Protein 4UPH (pdb70)

InterPro domains:
  IPR000917 Sulfatase, N-terminal [PF00884] (16-386)
  IPR017850 Alkaline-phosphatase-like, core domain superfamily [G3DSA:3.40.720.10] (15-518)
  IPR017850 Alkaline-phosphatase-like, core domain superfamily [SSF53649] (14-496)

Secondary structure (DSSP, 8-state):
--EEEEEEETT--TT--GGGT-SS---HHHHHHHHTSEEEEEEE-SS---HHHHHHHH---HHHH---STTPPPPTT---HHHHHHTTT---EEEE---B----TTS-TT-GGGG-S-BPPTT-EEEEE--TT-HHHHHHHHTTT-TT-SSGGGGSPTTPPTTS---SPPSS-GGGSHHHHHHHHHHHHHHT--S--EEEEEE-TTSSS----TTTTTSS-TT-S------SSHHHHHTT-HHHHHHHHH-BGGGTSTT--SBGGGS-HHHHHHHHHHHHHHHHHHHHHHHHHHHHHHHHT-TTTEEEEEE-SS---TTGGG--SS-SS-HHHHB--EEEE-TT-GGGTT-EEEEEEEGGGHHHHHHHHTT---SS--SS---HHHHTTS--TT--SSEEEEEE---TTT-HHHHHHT--GGGSEEEEEE-SSEEEEEESSS--EEEETTT-TT-----TT-GGGHHHHHHHHHHHHHHHHHTS--TTTTEEEETTEEEE---/--EEEEEEETT--TT--GGGT-SS---HHHHHHHHHSEEEEEEE-SS---HHHHHHHHT--HHHH---STTPPPPTT---HHHHHHHTT--EEEEE---B----TTS-TT-GGGG-S-BPPTTPEEEEE--TT-HHHHHHHHTTT-TT-SSGGGGSPTTPPTTS---SPPSS-GGGSHHHHHHHHHHHHHHT--S--EEEEEE-TTSSS----TTTTTSS-TT-S------SSHHHHHHT-HHHHHHHHH-BGGGTSTT--SBGGGS-HHHHHHHHHHHHHHHHHHHHHHHHHHHHHHHHT-TTTEEEEEE-SS---TTGGG--SS-SS-GGGTB--EEEE-TT-GGGTT-EEEEEEEGGGHHHHHHHHTT---SS--SS---HHHHTTS--TT--SSEEEEEE---TTT-HHHHHHT--GGGSEEEEEE-SSEEEEEESSS--EEEETTT-TT-----TT-GGGHHHHHHHHHHHHHHHHHTS--TTTTEEE-SSSEEE---/--EEEEEEETT--TT--GGGT-SS---HHHHHHHHSSEEESSEE-SS---HHHHHHHHT--HHHH---STTPPPPTT---HHHHHHHTT--EEEEE---B----TTS-TT-GGGG-S-BPPTT-EEEEE--TT-HHHHHHHHTTT-TT-SSGGGGSPTTPPTTS---SPPSS-GGGSHHHHHHHHHHHHHHT--S--EEEEEE-TTSSS----TTTTTSS-TT-SPPP---SSHHHHHHT-HHHHHHHHH-BGGGTSTT--SBGGGS-HHHHHHHHHHHHHHHHHHHHHHHHHHHHHHHHT-TTTEEEEEE-SS---TTGGG--SS-SS-GGGTB--EEEE-TT--TTTT-EE-S-EEGGGHHHHHHHHHT---SS--SS---HHHHTTS--TT--SSEEEEEE---TTT-HHHHHHT--GGGSEEEEEE-SSEEEEEESSS--EEEETTT-TT-----TT-GGGHHHHHHHHHHHHHHHHHTS--TTTTEEEETTEEEE---/--EEEEEEETT--TT--GGGT-SS---HHHHHHHHTSEEEEEEE-SS---HHHHHHHH---HHHH---STTPPPPTT---HHHHHHHTT--EEEEE---B----TTS-TT-GGGG-S-BPPTT-EEEEE--TT-HHHHHHHHTTT-TT-SSGGGGSPTTPPTTS---SPPSS-GGGSHHHHHHHHHHHHHHT--S--EEEEEE-TTSSS----TTTTTSS-TT-S------SSHHHHHTT-HHHHHHHHH-BGGGTSTT--SBGGGS-HHHHHHHHHHHHHHHHHHHHHHHHHHHHHHHHT-TTTEEEEEE-SS---TTGGG--SS-SS-HHHHB--EEEE-TT-GGGTT-EEEEEEEGGGHHHHHHHHTT---SS--SS---HHHHTTS--TT--SSEEEEEE---TTT-HHHHHHT--GGGSEEEEEE-SSEEEEEESSS--EEEETTT-TT-----TT-GGGHHHHHHHHHHHHHHHHHTS--TTTTEEEETTEEEE---

CATH classification: 3.40.720.10

Nearest PDB structures (foldseek):
  4uph-assembly2_D  TM=1.002E+00  e=0.000E+00  Rhizobium rhizogenes K84
  2vqr-assembly1_A  TM=9.646E-01  e=2.320E-53  Rhizobium johnstonii 3841
  2w8s-assembly1_C  TM=9.609E-01  e=2.156E-52  Trinickia caryophylli
  4upk-assembly1_A  TM=9.309E-01  e=5.561E-52  Ruegeria pomeroyi DSS-3
  7oz8-assembly1_AAA  TM=8.062E-01  e=1.527E-29  Bacteroides thetaiotaomicron VPI-5482

Structure (mmCIF, N/CA/C/O backbone):
data_4UPH
#
_entry.id   4UPH
#
_cell.length_a   232.690
_cell.length_b   232.690
_cell.length_c   112.050
_cell.angle_alpha   90.00
_cell.angle_beta   90.00
_cell.angle_gamma   90.00
#
_symmetry.space_group_name_H-M   'P 41 21 2'
#
loop_
_entity.id
_entity.type
_entity.pdbx_description
1 polymer 'SULFATASE (SULFURIC ESTER HYDROLASE) PROTEIN'
2 non-polymer 'MAGNESIUM ION'
3 non-polymer 'CHLORIDE ION'
4 water water
#
loop_
_atom_site.group_PDB
_atom_site.id
_atom_site.type_symbol
_atom_site.label_atom_id
_atom_site.label_alt_id
_atom_site.label_comp_id
_atom_site.label_asym_id
_atom_site.label_entity_id
_atom_site.label_seq_id
_atom_site.pdbx_PDB_ins_code
_atom_site.Cartn_x
_atom_site.Cartn_y
_atom_site.Cartn_z
_atom_site.occupancy
_atom_site.B_iso_or_equiv
_atom_site.auth_seq_id
_atom_site.auth_comp_id
_atom_site.auth_asym_id
_atom_site.auth_atom_id
_atom_site.pdbx_PDB_model_num
ATOM 1 N N . ARG A 1 44 ? 255.109 -50.769 36.006 1.00 61.10 15 ARG A N 1
ATOM 2 C CA . ARG A 1 44 ? 256.040 -50.327 37.046 1.00 61.09 15 ARG A CA 1
ATOM 3 C C . ARG A 1 44 ? 255.343 -49.586 38.201 1.00 60.78 15 ARG A C 1
ATOM 4 O O . ARG A 1 44 ? 255.352 -50.141 39.304 1.00 61.18 15 ARG A O 1
ATOM 12 N N . PRO A 1 45 ? 254.793 -48.344 38.041 1.00 52.12 16 PRO A N 1
ATOM 13 C CA . PRO A 1 45 ? 254.180 -47.682 39.210 1.00 49.90 16 PRO A CA 1
ATOM 14 C C . PRO A 1 45 ? 252.771 -48.158 39.527 1.00 52.29 16 PRO A C 1
ATOM 15 O O . PRO A 1 45 ? 252.125 -48.823 38.725 1.00 52.30 16 PRO A O 1
ATOM 19 N N . ASN A 1 46 ? 252.285 -47.804 40.695 1.00 47.93 17 ASN A N 1
ATOM 20 C CA . ASN A 1 46 ? 250.904 -48.065 41.034 1.00 47.52 17 ASN A CA 1
ATOM 21 C C . ASN A 1 46 ? 250.166 -46.843 40.576 1.00 50.21 17 ASN A C 1
ATOM 22 O O . ASN A 1 46 ? 250.732 -45.744 40.595 1.00 48.54 17 ASN A O 1
ATOM 27 N N . VAL A 1 47 ? 248.902 -47.012 40.170 1.00 45.89 18 VAL A N 1
ATOM 28 C CA . VAL A 1 47 ? 248.103 -45.855 39.761 1.00 43.10 18 VAL A CA 1
ATOM 29 C C . VAL A 1 47 ? 246.898 -45.761 40.667 1.00 45.33 18 VAL A C 1
ATOM 30 O O . VAL A 1 47 ? 246.196 -46.750 40.852 1.00 45.22 18 VAL A O 1
ATOM 34 N N . LEU A 1 48 ? 246.674 -44.587 41.251 1.00 42.79 19 LEU A N 1
ATOM 35 C CA . LEU A 1 48 ? 245.516 -44.344 42.106 1.00 43.03 19 LEU A CA 1
ATOM 36 C C . LEU A 1 48 ? 244.768 -43.122 41.627 1.00 46.45 19 LEU A C 1
ATOM 37 O O . LEU A 1 48 ? 245.201 -41.991 41.861 1.00 46.21 19 LEU A O 1
ATOM 42 N N . LEU A 1 49 ? 243.654 -43.357 40.918 1.00 42.07 20 LEU A N 1
ATOM 43 C CA . LEU A 1 49 ? 242.815 -42.274 40.429 1.00 41.29 20 LEU A CA 1
ATOM 44 C C . LEU A 1 49 ? 241.697 -42.097 41.428 1.00 46.61 20 LEU A C 1
ATOM 45 O O . LEU A 1 49 ? 240.886 -43.008 41.626 1.00 46.32 20 LEU A O 1
ATOM 50 N N . ILE A 1 50 ? 241.710 -40.959 42.116 1.00 42.63 21 ILE A N 1
ATOM 51 C CA . ILE A 1 50 ? 240.672 -40.631 43.078 1.00 42.87 21 ILE A CA 1
ATOM 52 C C . ILE A 1 50 ? 239.856 -39.485 42.549 1.00 47.04 21 ILE A C 1
ATOM 53 O O . ILE A 1 50 ? 240.396 -38.434 42.183 1.00 48.17 21 ILE A O 1
ATOM 58 N N . SER A 1 51 ? 238.542 -39.683 42.542 1.00 41.70 22 SER A N 1
ATOM 59 C CA . SER A 1 51 ? 237.581 -38.653 42.213 1.00 39.58 22 SER A CA 1
ATOM 60 C C . SER A 1 51 ? 236.613 -38.537 43.381 1.00 41.85 22 SER A C 1
ATOM 61 O O . SER A 1 51 ? 236.355 -39.530 44.092 1.00 38.06 22 SER A O 1
ATOM 64 N N . ALA A 1 52 ? 236.140 -37.304 43.611 1.00 41.06 23 ALA A N 1
ATOM 65 C CA . ALA A 1 52 ? 235.150 -36.946 44.635 1.00 41.78 23 ALA A CA 1
ATOM 66 C C . ALA A 1 52 ? 234.178 -36.052 43.900 1.00 47.19 23 ALA A C 1
ATOM 67 O O . ALA A 1 52 ? 234.574 -35.020 43.381 1.00 47.66 23 ALA A O 1
ATOM 69 N N . ASP A 1 53 ? 232.934 -36.506 43.748 1.00 44.76 24 ASP A N 1
ATOM 70 C CA . ASP A 1 53 ? 231.900 -35.838 42.966 1.00 43.95 24 ASP A CA 1
ATOM 71 C C . ASP A 1 53 ? 231.491 -34.437 43.436 1.00 47.88 24 ASP A C 1
ATOM 72 O O . ASP A 1 53 ? 231.337 -34.210 44.628 1.00 48.00 24 ASP A O 1
ATOM 77 N N . GLN A 1 54 ? 231.274 -33.511 42.483 1.00 42.93 25 GLN A N 1
ATOM 78 C CA . GLN A 1 54 ? 230.707 -32.179 42.730 1.00 42.00 25 GLN A CA 1
ATOM 79 C C . GLN A 1 54 ? 231.553 -31.241 43.632 1.00 45.61 25 GLN A C 1
ATOM 80 O O . GLN A 1 54 ? 230.989 -30.375 44.303 1.00 44.50 25 GLN A O 1
ATOM 86 N N . TRP A 1 55 ? 232.893 -31.349 43.558 1.00 42.87 26 TRP A N 1
ATOM 87 C CA . TRP A 1 55 ? 233.856 -30.557 44.317 1.00 43.45 26 TRP A CA 1
ATOM 88 C C . TRP A 1 55 ? 234.380 -29.343 43.486 1.00 44.02 26 TRP A C 1
ATOM 89 O O . TRP A 1 55 ? 234.930 -29.517 42.402 1.00 42.51 26 TRP A O 1
ATOM 100 N N . ARG A 1 56 ? 234.191 -28.129 44.014 1.00 39.43 27 ARG A N 1
ATOM 101 C CA . ARG A 1 56 ? 234.610 -26.853 43.416 1.00 39.56 27 ARG A CA 1
ATOM 102 C C . ARG A 1 56 ? 236.127 -26.694 43.414 1.00 44.95 27 ARG A C 1
ATOM 103 O O . ARG A 1 56 ? 236.786 -26.999 44.414 1.00 46.76 27 ARG A O 1
ATOM 111 N N . GLY A 1 57 ? 236.666 -26.203 42.304 1.00 39.52 28 GLY A N 1
ATOM 112 C CA . GLY A 1 57 ? 238.104 -26.029 42.164 1.00 40.15 28 GLY A CA 1
ATOM 113 C C . GLY A 1 57 ? 238.706 -24.962 43.055 1.00 47.07 28 GLY A C 1
ATOM 114 O O . GLY A 1 57 ? 239.892 -25.021 43.379 1.00 45.81 28 GLY A O 1
ATOM 115 N N . ASP A 1 58 ? 237.887 -23.958 43.433 1.00 46.72 29 ASP A N 1
ATOM 116 C CA . ASP A 1 58 ? 238.282 -22.863 44.315 1.00 46.90 29 ASP A CA 1
ATOM 117 C C . ASP A 1 58 ? 238.223 -23.271 45.806 1.00 52.76 29 ASP A C 1
ATOM 118 O O . ASP A 1 58 ? 238.772 -22.551 46.649 1.00 52.64 29 ASP A O 1
ATOM 123 N N . CYS A 1 59 ? 237.571 -24.431 46.119 1.00 48.31 30 CYS A N 1
ATOM 124 C CA . CYS A 1 59 ? 237.421 -24.914 47.483 1.00 47.71 30 CYS A CA 1
ATOM 125 C C . CYS A 1 59 ? 238.544 -25.858 47.925 1.00 52.46 30 CYS A C 1
ATOM 126 O O . CYS A 1 59 ? 238.318 -27.044 48.232 1.00 51.36 30 CYS A O 1
ATOM 129 N N . LEU A 1 60 ? 239.765 -25.284 47.983 1.00 48.17 31 LEU A N 1
ATOM 130 C CA . LEU A 1 60 ? 240.987 -25.905 48.468 1.00 47.77 31 LEU A CA 1
ATOM 131 C C . LEU A 1 60 ? 241.765 -24.843 49.255 1.00 54.71 31 LEU A C 1
ATOM 132 O O . LEU A 1 60 ? 241.947 -23.726 48.764 1.00 56.14 31 LEU A O 1
ATOM 137 N N . SER A 1 61 ? 242.242 -25.177 50.466 1.00 50.79 32 SER A N 1
ATOM 138 C CA . SER A 1 61 ? 243.025 -24.222 51.251 1.00 50.21 32 SER A CA 1
ATOM 139 C C . SER A 1 61 ? 244.369 -23.849 50.538 1.00 55.81 32 SER A C 1
ATOM 140 O O . SER A 1 61 ? 244.793 -22.688 50.597 1.00 55.68 32 SER A O 1
ATOM 143 N N . ALA A 1 62 ? 244.946 -24.800 49.766 1.00 51.85 33 ALA A N 1
ATOM 144 C CA . ALA A 1 62 ? 246.170 -24.630 48.975 1.00 51.08 33 ALA A CA 1
ATOM 145 C C . ALA A 1 62 ? 246.038 -23.582 47.863 1.00 56.00 33 ALA A C 1
ATOM 146 O O . ALA A 1 62 ? 247.048 -23.175 47.279 1.00 57.21 33 ALA A O 1
ATOM 148 N N . VAL A 1 63 ? 244.806 -23.175 47.549 1.00 52.26 34 VAL A N 1
ATOM 149 C CA . VAL A 1 63 ? 244.553 -22.203 46.483 1.00 52.25 34 VAL A CA 1
ATOM 150 C C . VAL A 1 63 ? 244.090 -20.864 47.073 1.00 56.99 34 VAL A C 1
ATOM 151 O O . VAL A 1 63 ? 243.737 -19.946 46.326 1.00 57.87 34 VAL A O 1
ATOM 155 N N . GLY A 1 64 ? 244.098 -20.773 48.403 1.00 52.86 35 GLY A N 1
ATOM 156 C CA . GLY A 1 64 ? 243.789 -19.547 49.121 1.00 52.29 35 GLY A CA 1
ATOM 157 C C . GLY A 1 64 ? 242.349 -19.320 49.524 1.00 56.27 35 GLY A C 1
ATOM 158 O O . GLY A 1 64 ? 241.936 -18.168 49.668 1.00 55.02 35 GLY A O 1
ATOM 159 N N . HIS A 1 65 ? 241.575 -20.402 49.735 1.00 53.10 36 HIS A N 1
ATOM 160 C CA . HIS A 1 65 ? 240.199 -20.234 50.171 1.00 52.50 36 HIS A CA 1
ATOM 161 C C . HIS A 1 65 ? 240.221 -19.801 51.655 1.00 62.15 36 HIS A C 1
ATOM 162 O O . HIS A 1 65 ? 240.998 -20.343 52.462 1.00 60.61 36 HIS A O 1
ATOM 169 N N . ALA A 1 66 ? 239.404 -18.780 51.979 1.00 62.15 37 ALA A N 1
ATOM 170 C CA . ALA A 1 66 ? 239.302 -18.194 53.317 1.00 62.94 37 ALA A CA 1
ATOM 171 C C . ALA A 1 66 ? 238.753 -19.165 54.350 1.00 66.23 37 ALA A C 1
ATOM 172 O O . ALA A 1 66 ? 239.365 -19.325 55.399 1.00 67.45 37 ALA A O 1
ATOM 174 N N . SER A 1 67 ? 237.603 -19.792 54.062 1.00 60.89 38 SER A N 1
ATOM 175 C CA . SER A 1 67 ? 236.926 -20.724 54.955 1.00 59.65 38 SER A CA 1
ATOM 176 C C . SER A 1 67 ? 237.427 -22.182 54.866 1.00 63.09 38 SER A C 1
ATOM 177 O O . SER A 1 67 ? 237.860 -22.739 55.873 1.00 63.36 38 SER A O 1
ATOM 180 N N . VAL A 1 68 ? 237.343 -22.793 53.665 1.00 58.76 39 VAL A N 1
ATOM 181 C CA . VAL A 1 68 ? 237.622 -24.201 53.363 1.00 57.30 39 VAL A CA 1
ATOM 182 C C . VAL A 1 68 ? 238.981 -24.651 53.879 1.00 60.47 39 VAL A C 1
ATOM 183 O O . VAL A 1 68 ? 239.976 -23.927 53.783 1.00 60.96 39 VAL A O 1
ATOM 187 N N . LYS A 1 69 ? 238.967 -25.844 54.498 1.00 55.59 40 LYS A N 1
ATOM 188 C CA . LYS A 1 69 ? 240.123 -26.495 55.089 1.00 55.79 40 LYS A CA 1
ATOM 189 C C . LYS A 1 69 ? 240.334 -27.850 54.432 1.00 60.10 40 LYS A C 1
ATOM 190 O O . LYS A 1 69 ? 239.529 -28.778 54.640 1.00 59.30 40 LYS A O 1
ATOM 196 N N . THR A 1 70 ? 241.402 -27.951 53.605 1.00 55.80 41 THR A N 1
ATOM 197 C CA . THR A 1 70 ? 241.761 -29.195 52.913 1.00 54.68 41 THR A CA 1
ATOM 198 C C . THR A 1 70 ? 243.226 -29.536 53.182 1.00 57.38 41 THR A C 1
ATOM 199 O O . THR A 1 70 ? 244.021 -29.516 52.251 1.00 57.59 41 THR A O 1
ATOM 203 N N . PRO A 1 71 ? 243.600 -29.909 54.433 1.00 52.13 42 PRO A N 1
ATOM 204 C CA . PRO A 1 71 ? 245.012 -30.194 54.707 1.00 50.15 42 PRO A CA 1
ATOM 205 C C . PRO A 1 71 ? 245.623 -31.372 53.965 1.00 51.98 42 PRO A C 1
ATOM 206 O O . PRO A 1 71 ? 246.813 -31.310 53.625 1.00 51.41 42 PRO A O 1
ATOM 210 N N . ASN A 1 72 ? 244.852 -32.459 53.763 1.00 47.47 43 ASN A N 1
ATOM 211 C CA . ASN A 1 72 ? 245.379 -33.673 53.125 1.00 47.12 43 ASN A CA 1
ATOM 212 C C . ASN A 1 72 ? 245.534 -33.519 51.616 1.00 54.03 43 ASN A C 1
ATOM 213 O O . ASN A 1 72 ? 246.483 -34.071 51.055 1.00 54.29 43 ASN A O 1
ATOM 218 N N . VAL A 1 73 ? 244.678 -32.683 50.974 1.00 50.87 44 VAL A N 1
ATOM 219 C CA . VAL A 1 73 ? 244.811 -32.368 49.555 1.00 50.91 44 VAL A CA 1
ATOM 220 C C . VAL A 1 73 ? 246.062 -31.500 49.444 1.00 57.15 44 VAL A C 1
ATOM 221 O O . VAL A 1 73 ? 246.916 -31.776 48.598 1.00 58.45 44 VAL A O 1
ATOM 225 N N . ASP A 1 74 ? 246.189 -30.494 50.342 1.00 55.18 45 ASP A N 1
ATOM 226 C CA . ASP A 1 74 ? 247.345 -29.577 50.442 1.00 56.29 45 ASP A CA 1
ATOM 227 C C . ASP A 1 74 ? 248.655 -30.356 50.578 1.00 58.34 45 ASP A C 1
ATOM 228 O O . ASP A 1 74 ? 249.626 -30.033 49.900 1.00 58.37 45 ASP A O 1
ATOM 233 N N . ALA A 1 75 ? 248.657 -31.403 51.438 1.00 54.39 46 ALA A N 1
ATOM 234 C CA . ALA A 1 75 ? 249.800 -32.283 51.694 1.00 54.06 46 ALA A CA 1
ATOM 235 C C . ALA A 1 75 ? 250.220 -33.038 50.416 1.00 59.35 46 ALA A C 1
ATOM 236 O O . ALA A 1 75 ? 251.418 -33.162 50.154 1.00 60.79 46 ALA A O 1
ATOM 238 N N . LEU A 1 76 ? 249.235 -33.536 49.630 1.00 53.50 47 LEU A N 1
ATOM 239 C CA . LEU A 1 76 ? 249.471 -34.221 48.358 1.00 53.27 47 LEU A CA 1
ATOM 240 C C . LEU A 1 76 ? 250.080 -33.237 47.368 1.00 56.77 47 LEU A C 1
ATOM 241 O O . LEU A 1 76 ? 251.056 -33.565 46.698 1.00 55.13 47 LEU A O 1
ATOM 246 N N . ALA A 1 77 ? 249.521 -32.017 47.321 1.00 56.51 48 ALA A N 1
ATOM 247 C CA . ALA A 1 77 ? 249.975 -30.910 46.468 1.00 58.15 48 ALA A CA 1
ATOM 248 C C . ALA A 1 77 ? 251.411 -30.435 46.827 1.00 66.03 48 ALA A C 1
ATOM 249 O O . ALA A 1 77 ? 252.179 -30.142 45.907 1.00 64.70 48 ALA A O 1
ATOM 251 N N . GLN A 1 78 ? 251.789 -30.456 48.138 1.00 65.76 49 GLN A N 1
ATOM 252 C CA . GLN A 1 78 ? 253.104 -30.029 48.638 1.00 66.91 49 GLN A CA 1
ATOM 253 C C . GLN A 1 78 ? 254.227 -30.814 47.995 1.00 71.77 49 GLN A C 1
ATOM 254 O O . GLN A 1 78 ? 255.268 -30.261 47.637 1.00 72.08 49 GLN A O 1
ATOM 260 N N . ASP A 1 79 ? 253.962 -32.094 47.783 1.00 68.42 50 ASP A N 1
ATOM 261 C CA . ASP A 1 79 ? 254.856 -33.027 47.120 1.00 68.25 50 ASP A CA 1
ATOM 262 C C . ASP A 1 79 ? 254.473 -33.296 45.650 1.00 70.05 50 ASP A C 1
ATOM 263 O O . ASP A 1 79 ? 255.151 -34.086 44.985 1.00 69.84 50 ASP A O 1
ATOM 268 N N . GLY A 1 80 ? 253.442 -32.610 45.141 1.00 62.76 51 GLY A N 1
ATOM 269 C CA . GLY A 1 80 ? 253.015 -32.789 43.763 1.00 60.04 51 GLY A CA 1
ATOM 270 C C . GLY A 1 80 ? 252.763 -31.515 43.006 1.00 59.67 51 GLY A C 1
ATOM 271 O O . GLY A 1 80 ? 253.181 -30.422 43.414 1.00 59.01 51 GLY A O 1
ATOM 272 N N . VAL A 1 81 ? 252.059 -31.665 41.889 1.00 53.39 52 VAL A N 1
ATOM 273 C CA . VAL A 1 81 ? 251.665 -30.573 41.017 1.00 51.65 52 VAL A CA 1
ATOM 274 C C . VAL A 1 81 ? 250.156 -30.272 41.192 1.00 52.95 52 VAL A C 1
ATOM 275 O O . VAL A 1 81 ? 249.303 -31.168 41.067 1.00 52.67 52 VAL A O 1
ATOM 279 N N . LEU A 1 82 ? 249.840 -29.016 41.525 1.00 46.40 53 LEU A N 1
ATOM 280 C CA . LEU A 1 82 ? 248.466 -28.556 41.677 1.00 44.73 53 LEU A CA 1
ATOM 281 C C . LEU A 1 82 ? 248.115 -27.742 40.443 1.00 45.65 53 LEU A C 1
ATOM 282 O O . LEU A 1 82 ? 248.904 -26.902 40.010 1.00 45.24 53 LEU A O 1
ATOM 287 N N . PHE A 1 83 ? 246.942 -28.016 39.858 1.00 41.17 54 PHE A N 1
ATOM 288 C CA . PHE A 1 83 ? 246.454 -27.361 38.642 1.00 39.05 54 PHE A CA 1
ATOM 289 C C . PHE A 1 83 ? 245.320 -26.403 39.016 1.00 45.47 54 PHE A C 1
ATOM 290 O O . PHE A 1 83 ? 244.250 -26.831 39.475 1.00 42.95 54 PHE A O 1
ATOM 298 N N . THR A 1 84 ? 245.609 -25.084 38.881 1.00 44.74 55 THR A N 1
ATOM 299 C CA . THR A 1 84 ? 244.757 -23.960 39.312 1.00 45.21 55 THR A CA 1
ATOM 300 C C . THR A 1 84 ? 243.648 -23.563 38.346 1.00 48.87 55 THR A C 1
ATOM 301 O O . THR A 1 84 ? 242.689 -22.923 38.783 1.00 47.98 55 THR A O 1
ATOM 305 N N . ARG A 1 85 ? 243.789 -23.907 37.050 1.00 45.68 56 ARG A N 1
ATOM 306 C CA . ARG A 1 85 ? 242.812 -23.590 35.997 1.00 44.18 56 ARG A CA 1
ATOM 307 C C . ARG A 1 85 ? 242.320 -24.907 35.330 1.00 45.28 56 ARG A C 1
ATOM 308 O O . ARG A 1 85 ? 242.403 -25.056 34.108 1.00 45.05 56 ARG A O 1
ATOM 316 N N . HIS A 1 86 ? 241.842 -25.871 36.156 1.00 38.28 57 HIS A N 1
ATOM 317 C CA . HIS A 1 86 ? 241.373 -27.179 35.685 1.00 36.96 57 HIS A CA 1
ATOM 318 C C . HIS A 1 86 ? 239.884 -27.198 35.486 1.00 40.65 57 HIS A C 1
ATOM 319 O O . HIS A 1 86 ? 239.128 -26.934 36.421 1.00 39.68 57 HIS A O 1
ATOM 326 N N . PHE A 1 87 ? 239.461 -27.550 34.251 1.00 36.99 58 PHE A N 1
ATOM 327 C CA . PHE A 1 87 ? 238.044 -27.585 33.902 1.00 35.81 58 PHE A CA 1
ATOM 328 C C . PHE A 1 87 ? 237.542 -28.946 33.461 1.00 41.37 58 PHE A C 1
ATOM 329 O O . PHE A 1 87 ? 238.211 -29.673 32.723 1.00 40.45 58 PHE A O 1
ATOM 337 N N . ALA A 1 88 ? 236.313 -29.269 33.890 1.00 39.79 59 ALA A N 1
ATOM 338 C CA . ALA A 1 88 ? 235.565 -30.461 33.481 1.00 37.04 59 ALA A CA 1
ATOM 339 C C . ALA A 1 88 ? 235.327 -30.336 31.960 1.00 36.65 59 ALA A C 1
ATOM 340 O O . ALA A 1 88 ? 235.328 -29.224 31.424 1.00 33.33 59 ALA A O 1
ATOM 342 N N . GLY A 1 89 ? 235.170 -31.465 31.275 1.00 34.33 60 GLY A N 1
ATOM 343 C CA . GLY A 1 89 ? 234.891 -31.421 29.842 1.00 34.07 60 GLY A CA 1
ATOM 344 C C . GLY A 1 89 ? 233.448 -31.024 29.569 1.00 37.89 60 GLY A C 1
ATOM 345 O O . GLY A 1 89 ? 233.137 -30.477 28.511 1.00 38.72 60 GLY A O 1
ATOM 346 N N . THR A 1 90 ? 232.559 -31.289 30.544 1.00 34.07 61 THR A N 1
ATOM 347 C CA . THR A 1 90 ? 231.108 -31.071 30.483 1.00 34.99 61 THR A CA 1
ATOM 348 C C . THR A 1 90 ? 230.460 -31.443 31.843 1.00 39.79 61 THR A C 1
ATOM 349 O O . THR A 1 90 ? 231.178 -31.690 32.816 1.00 39.31 61 THR A O 1
ATOM 353 N N . ALA A 1 91 ? 229.111 -31.449 31.899 1.00 36.21 62 ALA A N 1
ATOM 354 C CA . ALA A 1 91 ? 228.280 -31.849 33.035 1.00 36.96 62 ALA A CA 1
ATOM 355 C C . ALA A 1 91 ? 226.897 -32.397 32.512 1.00 41.98 62 ALA A C 1
ATOM 356 O O . ALA A 1 91 ? 226.527 -32.059 31.380 1.00 40.37 62 ALA A O 1
ATOM 358 N N . PRO A 1 92 ? 226.085 -33.191 33.275 1.00 39.06 63 PRO A N 1
ATOM 359 C CA . PRO A 1 92 ? 226.283 -33.703 34.652 1.00 38.90 63 PRO A CA 1
ATOM 360 C C . PRO A 1 92 ? 227.263 -34.883 34.743 1.00 46.24 63 PRO A C 1
ATOM 361 O O . PRO A 1 92 ? 228.182 -34.925 33.940 1.00 47.98 63 PRO A O 1
ATOM 372 N N . SER A 1 94 ? 227.519 -38.293 34.134 1.00 40.57 65 SER A N 1
ATOM 373 C CA . SER A 1 94 ? 227.821 -39.254 33.087 1.00 38.83 65 SER A CA 1
ATOM 374 C C . SER A 1 94 ? 228.524 -38.537 31.930 1.00 39.79 65 SER A C 1
ATOM 375 O O . SER A 1 94 ? 229.644 -38.936 31.595 1.00 39.65 65 SER A O 1
ATOM 378 N N . PRO A 1 95 ? 228.022 -37.391 31.429 1.00 35.07 66 PRO A N 1
ATOM 379 C CA . PRO A 1 95 ? 228.765 -36.675 30.378 1.00 34.16 66 PRO A CA 1
ATOM 380 C C . PRO A 1 95 ? 230.200 -36.272 30.773 1.00 41.10 66 PRO A C 1
ATOM 381 O O . PRO A 1 95 ? 231.120 -36.385 29.968 1.00 40.54 66 PRO A O 1
ATOM 385 N N . ALA A 1 96 ? 230.375 -35.823 32.037 1.00 38.84 67 ALA A N 1
ATOM 386 C CA . ALA A 1 96 ? 231.616 -35.344 32.648 1.00 36.46 67 ALA A CA 1
ATOM 387 C C . ALA A 1 96 ? 232.649 -36.470 32.773 1.00 36.97 67 ALA A C 1
ATOM 388 O O . ALA A 1 96 ? 233.820 -36.239 32.494 1.00 35.10 67 ALA A O 1
ATOM 390 N N . ARG A 1 97 ? 232.196 -37.673 33.224 1.00 32.06 68 ARG A N 1
ATOM 391 C CA . ARG A 1 97 ? 232.980 -38.873 33.420 1.00 31.43 68 ARG A CA 1
ATOM 392 C C . ARG A 1 97 ? 233.406 -39.501 32.127 1.00 36.52 68 ARG A C 1
ATOM 393 O O . ARG A 1 97 ? 234.452 -40.123 32.069 1.00 37.72 68 ARG A O 1
ATOM 401 N N . ALA A 1 98 ? 232.615 -39.335 31.072 1.00 34.71 69 ALA A N 1
ATOM 402 C CA . ALA A 1 98 ? 232.975 -39.814 29.744 1.00 34.45 69 ALA A CA 1
ATOM 403 C C . ALA A 1 98 ? 234.229 -39.051 29.264 1.00 39.99 69 ALA A C 1
ATOM 404 O O . ALA A 1 98 ? 235.149 -39.700 28.765 1.00 41.85 69 ALA A O 1
ATOM 406 N N . THR A 1 99 ? 234.330 -37.712 29.512 1.00 34.13 70 THR A N 1
ATOM 407 C CA . THR A 1 99 ? 235.553 -36.947 29.166 1.00 33.20 70 THR A CA 1
ATOM 408 C C . THR A 1 99 ? 236.768 -37.464 29.961 1.00 36.25 70 THR A C 1
ATOM 409 O O . THR A 1 99 ? 237.822 -37.724 29.397 1.00 33.17 70 THR A O 1
ATOM 413 N N . LEU A 1 100 ? 236.583 -37.622 31.281 1.00 34.78 71 LEU A N 1
ATOM 414 C CA . LEU A 1 100 ? 237.567 -38.085 32.216 1.00 33.41 71 LEU A CA 1
ATOM 415 C C . LEU A 1 100 ? 238.172 -39.406 31.806 1.00 41.25 71 LEU A C 1
ATOM 416 O O . LEU A 1 100 ? 239.388 -39.500 31.727 1.00 43.87 71 LEU A O 1
ATOM 421 N N . TYR A 1 101 ? 237.350 -40.430 31.558 1.00 37.18 72 TYR A N 1
ATOM 422 C CA . TYR A 1 101 ? 237.840 -41.768 31.240 1.00 34.66 72 TYR A CA 1
ATOM 423 C C . TYR A 1 101 ? 238.293 -41.986 29.802 1.00 36.83 72 TYR A C 1
ATOM 424 O O . TYR A 1 101 ? 239.103 -42.883 29.579 1.00 38.03 72 TYR A O 1
ATOM 433 N N . THR A 1 102 ? 237.763 -41.246 28.835 1.00 31.56 73 THR A N 1
ATOM 434 C CA . THR A 1 102 ? 238.069 -41.483 27.421 1.00 31.97 73 THR A CA 1
ATOM 435 C C . THR A 1 102 ? 239.007 -40.493 26.804 1.00 36.80 73 THR A C 1
ATOM 436 O O . THR A 1 102 ? 239.346 -40.673 25.625 1.00 37.86 73 THR A O 1
ATOM 440 N N . GLY A 1 103 ? 239.327 -39.419 27.536 1.00 30.53 74 GLY A N 1
ATOM 441 C CA . GLY A 1 103 ? 240.178 -38.334 27.041 1.00 30.18 74 GLY A CA 1
ATOM 442 C C . GLY A 1 103 ? 239.572 -37.594 25.864 1.00 35.47 74 GLY A C 1
ATOM 443 O O . GLY A 1 103 ? 240.301 -37.045 25.026 1.00 36.09 74 GLY A O 1
ATOM 444 N N . LEU A 1 104 ? 238.222 -37.574 25.784 1.00 31.04 75 LEU A N 1
ATOM 445 C CA . LEU A 1 104 ? 237.517 -36.935 24.674 1.00 30.61 75 LEU A CA 1
ATOM 446 C C . LEU A 1 104 ? 236.642 -35.803 25.105 1.00 32.58 75 LEU A C 1
ATOM 447 O O . LEU A 1 104 ? 236.086 -35.821 26.200 1.00 30.71 75 LEU A O 1
ATOM 452 N N . TYR A 1 105 ? 236.476 -34.829 24.213 1.00 29.67 76 TYR A N 1
ATOM 453 C CA . TYR A 1 105 ? 235.517 -33.752 24.388 1.00 29.68 76 TYR A CA 1
ATOM 454 C C . TYR A 1 105 ? 234.143 -34.356 24.033 1.00 33.81 76 TYR A C 1
ATOM 455 O O . TYR A 1 105 ? 234.081 -35.331 23.275 1.00 34.14 76 TYR A O 1
ATOM 464 N N . GLN A 1 106 ? 233.054 -33.780 24.570 1.00 31.15 77 GLN A N 1
ATOM 465 C CA . GLN A 1 106 ? 231.681 -34.240 24.318 1.00 30.67 77 GLN A CA 1
ATOM 466 C C . GLN A 1 106 ? 231.343 -34.281 22.814 1.00 33.69 77 GLN A C 1
ATOM 467 O O . GLN A 1 106 ? 230.577 -35.148 22.379 1.00 32.43 77 GLN A O 1
ATOM 473 N N . MET A 1 107 ? 231.995 -33.427 22.012 1.00 30.33 78 MET A N 1
ATOM 474 C CA . MET A 1 107 ? 231.803 -33.402 20.548 1.00 29.74 78 MET A CA 1
ATOM 475 C C . MET A 1 107 ? 232.258 -34.708 19.907 1.00 37.26 78 MET A C 1
ATOM 476 O O . MET A 1 107 ? 231.849 -35.019 18.782 1.00 37.89 78 MET A O 1
ATOM 481 N N . ASN A 1 108 ? 233.073 -35.504 20.654 1.00 34.03 79 ASN A N 1
ATOM 482 C CA . ASN A 1 108 ? 233.531 -36.803 20.191 1.00 32.77 79 ASN A CA 1
ATOM 483 C C . ASN A 1 108 ? 232.894 -37.983 20.943 1.00 33.49 79 ASN A C 1
ATOM 484 O O . ASN A 1 108 ? 232.439 -38.895 20.258 1.00 33.56 79 ASN A O 1
ATOM 489 N N . HIS A 1 109 ? 232.798 -37.954 22.298 1.00 28.76 80 HIS A N 1
ATOM 490 C CA . HIS A 1 109 ? 232.233 -39.082 23.041 1.00 29.92 80 HIS A CA 1
ATOM 491 C C . HIS A 1 109 ? 230.686 -39.168 22.934 1.00 37.12 80 HIS A C 1
ATOM 492 O O . HIS A 1 109 ? 230.108 -40.255 23.113 1.00 38.11 80 HIS A O 1
ATOM 499 N N . ARG A 1 110 ? 230.028 -38.026 22.634 1.00 33.69 81 ARG A N 1
ATOM 500 C CA . ARG A 1 110 ? 228.585 -37.866 22.385 1.00 32.13 81 ARG A CA 1
ATOM 501 C C . ARG A 1 110 ? 227.675 -38.245 23.566 1.00 35.41 81 ARG A C 1
ATOM 502 O O . ARG A 1 110 ? 226.472 -38.388 23.370 1.00 35.02 81 ARG A O 1
ATOM 510 N N . VAL A 1 111 ? 228.227 -38.337 24.797 1.00 33.35 82 VAL A N 1
ATOM 511 C CA . VAL A 1 111 ? 227.454 -38.608 26.019 1.00 33.25 82 VAL A CA 1
ATOM 512 C C . VAL A 1 111 ? 226.945 -37.235 26.520 1.00 38.94 82 VAL A C 1
ATOM 513 O O . VAL A 1 111 ? 227.647 -36.487 27.201 1.00 38.47 82 VAL A O 1
ATOM 517 N N . CYS A 1 112 ? 225.735 -36.890 26.069 1.00 35.70 83 CYS A N 1
ATOM 518 C CA . CYS A 1 112 ? 225.059 -35.617 26.266 1.00 34.17 83 CYS A CA 1
ATOM 519 C C . CYS A 1 112 ? 224.368 -35.449 27.612 1.00 36.33 83 CYS A C 1
ATOM 520 O O . CYS A 1 112 ? 224.470 -34.378 28.223 1.00 34.72 83 CYS A O 1
ATOM 523 N N . ARG A 1 113 ? 223.701 -36.509 28.091 1.00 33.14 84 ARG A N 1
ATOM 524 C CA . ARG A 1 113 ? 222.959 -36.477 29.358 1.00 32.14 84 ARG A CA 1
ATOM 525 C C . ARG A 1 113 ? 223.228 -37.737 30.126 1.00 36.82 84 ARG A C 1
ATOM 526 O O . ARG A 1 113 ? 223.822 -38.658 29.580 1.00 36.60 84 ARG A O 1
ATOM 534 N N . ASN A 1 114 ? 222.777 -37.796 31.388 1.00 36.57 85 ASN A N 1
ATOM 535 C CA . ASN A 1 114 ? 222.782 -39.011 32.190 1.00 37.58 85 ASN A CA 1
ATOM 536 C C . ASN A 1 114 ? 221.776 -39.926 31.482 1.00 44.79 85 ASN A C 1
ATOM 537 O O . ASN A 1 114 ? 220.606 -39.564 31.327 1.00 47.35 85 ASN A O 1
ATOM 542 N N . GLY A 1 115 ? 222.263 -41.015 30.922 1.00 40.87 86 GLY A N 1
ATOM 543 C CA . GLY A 1 115 ? 221.427 -41.940 30.164 1.00 39.32 86 GLY A CA 1
ATOM 544 C C . GLY A 1 115 ? 221.869 -42.044 28.724 1.00 42.16 86 GLY A C 1
ATOM 545 O O . GLY A 1 115 ? 221.460 -42.998 28.056 1.00 43.29 86 GLY A O 1
ATOM 546 N N . SER A 1 116 ? 222.688 -41.061 28.223 1.00 36.13 87 SER A N 1
ATOM 547 C CA . SER A 1 116 ? 223.204 -41.074 26.839 1.00 36.84 87 SER A CA 1
ATOM 548 C C . SER A 1 116 ? 224.243 -42.193 26.741 1.00 42.21 87 SER A C 1
ATOM 549 O O . SER A 1 116 ? 225.187 -42.182 27.542 1.00 42.49 87 SER A O 1
ATOM 552 N N . PRO A 1 117 ? 224.088 -43.177 25.811 1.00 37.56 88 PRO A N 1
ATOM 553 C CA . PRO A 1 117 ? 225.075 -44.267 25.730 1.00 36.77 88 PRO A CA 1
ATOM 554 C C . PRO A 1 117 ? 226.478 -43.817 25.289 1.00 37.08 88 PRO A C 1
ATOM 555 O O . PRO A 1 117 ? 226.639 -42.850 24.532 1.00 33.70 88 PRO A O 1
ATOM 559 N N . LEU A 1 118 ? 227.491 -44.513 25.804 1.00 33.78 89 LEU A N 1
ATOM 560 C CA . LEU A 1 118 ? 228.884 -44.275 25.417 1.00 33.53 89 LEU A CA 1
ATOM 561 C C . LEU A 1 118 ? 229.244 -45.390 24.465 1.00 36.56 89 LEU A C 1
ATOM 562 O O . LEU A 1 118 ? 229.200 -46.575 24.847 1.00 34.78 89 LEU A O 1
ATOM 567 N N . ASP A 1 119 ? 229.566 -45.010 23.224 1.00 32.86 90 ASP A N 1
ATOM 568 C CA . ASP A 1 119 ? 229.947 -45.946 22.176 1.00 32.81 90 ASP A CA 1
ATOM 569 C C . ASP A 1 119 ? 231.028 -46.917 22.650 1.00 37.14 90 ASP A C 1
ATOM 570 O O . ASP A 1 119 ? 232.047 -46.520 23.227 1.00 36.23 90 ASP A O 1
ATOM 575 N N . ALA A 1 120 ? 230.775 -48.202 22.401 1.00 34.34 91 ALA A N 1
ATOM 576 C CA . ALA A 1 120 ? 231.662 -49.325 22.747 1.00 32.68 91 ALA A CA 1
ATOM 577 C C . ALA A 1 120 ? 233.006 -49.262 22.004 1.00 36.84 91 ALA A C 1
ATOM 578 O O . ALA A 1 120 ? 233.963 -49.884 22.468 1.00 35.87 91 ALA A O 1
ATOM 580 N N . ARG A 1 121 ? 233.085 -48.488 20.885 1.00 34.07 92 ARG A N 1
ATOM 581 C CA . ARG A 1 121 ? 234.294 -48.332 20.076 1.00 35.25 92 ARG A CA 1
ATOM 582 C C . ARG A 1 121 ? 235.436 -47.592 20.769 1.00 42.49 92 ARG A C 1
ATOM 583 O O . ARG A 1 121 ? 236.581 -47.756 20.373 1.00 46.75 92 ARG A O 1
ATOM 591 N N . PHE A 1 122 ? 235.124 -46.746 21.747 1.00 38.73 93 PHE A N 1
ATOM 592 C CA . PHE A 1 122 ? 236.079 -45.885 22.438 1.00 36.59 93 PHE A CA 1
ATOM 593 C C . PHE A 1 122 ? 236.975 -46.576 23.455 1.00 38.60 93 PHE A C 1
ATOM 594 O O . PHE A 1 122 ? 236.506 -47.248 24.374 1.00 39.49 93 PHE A O 1
ATOM 602 N N . ASP A 1 123 ? 238.251 -46.260 23.362 1.00 32.47 94 ASP A N 1
ATOM 603 C CA . ASP A 1 123 ? 239.265 -46.674 24.310 1.00 33.03 94 ASP A CA 1
ATOM 604 C C . ASP A 1 123 ? 239.122 -45.837 25.575 1.00 38.92 94 ASP A C 1
ATOM 605 O O . ASP A 1 123 ? 238.615 -44.728 25.510 1.00 38.96 94 ASP A O 1
ATOM 610 N N . ASN A 1 124 ? 239.625 -46.323 26.707 1.00 36.06 95 ASN A N 1
ATOM 611 C CA . ASN A 1 124 ? 239.574 -45.577 27.961 1.00 35.29 95 ASN A CA 1
ATOM 612 C C . ASN A 1 124 ? 240.731 -45.983 28.853 1.00 39.15 95 ASN A C 1
ATOM 613 O O . ASN A 1 124 ? 241.394 -46.966 28.539 1.00 38.35 95 ASN A O 1
ATOM 618 N N . LEU A 1 125 ? 240.958 -45.248 29.980 1.00 37.09 96 LEU A N 1
ATOM 619 C CA . LEU A 1 125 ? 242.081 -45.453 30.898 1.00 35.03 96 LEU A CA 1
ATOM 620 C C . LEU A 1 125 ? 242.103 -46.832 31.508 1.00 38.38 96 LEU A C 1
ATOM 621 O O . LEU A 1 125 ? 243.194 -47.313 31.820 1.00 39.61 96 LEU A O 1
ATOM 626 N N . ALA A 1 126 ? 240.943 -47.499 31.642 1.00 35.06 97 ALA A N 1
ATOM 627 C CA . ALA A 1 126 ? 240.862 -48.863 32.210 1.00 33.81 97 ALA A CA 1
ATOM 628 C C . ALA A 1 126 ? 241.235 -49.928 31.171 1.00 38.19 97 ALA A C 1
ATOM 629 O O . ALA A 1 126 ? 241.954 -50.855 31.514 1.00 39.51 97 ALA A O 1
ATOM 631 N N . LEU A 1 127 ? 240.782 -49.793 29.901 1.00 34.17 98 LEU A N 1
ATOM 632 C CA . LEU A 1 127 ? 241.135 -50.723 28.812 1.00 33.11 98 LEU A CA 1
ATOM 633 C C . LEU A 1 127 ? 242.615 -50.607 28.493 1.00 39.92 98 LEU A C 1
ATOM 634 O O . LEU A 1 127 ? 243.278 -51.637 28.329 1.00 41.43 98 LEU A O 1
ATOM 639 N N . ALA A 1 128 ? 243.141 -49.361 28.431 1.00 34.91 99 ALA A N 1
ATOM 640 C CA . ALA A 1 128 ? 244.564 -49.104 28.203 1.00 34.62 99 ALA A CA 1
ATOM 641 C C . ALA A 1 128 ? 245.412 -49.696 29.343 1.00 40.86 99 ALA A C 1
ATOM 642 O O . ALA A 1 128 ? 246.408 -50.357 29.045 1.00 43.91 99 ALA A O 1
ATOM 644 N N . ALA A 1 129 ? 245.030 -49.489 30.617 1.00 36.96 100 ALA A N 1
ATOM 645 C CA . ALA A 1 129 ? 245.725 -50.072 31.770 1.00 39.20 100 ALA A CA 1
ATOM 646 C C . ALA A 1 129 ? 245.925 -51.599 31.585 1.00 43.08 100 ALA A C 1
ATOM 647 O O . ALA A 1 129 ? 247.037 -52.080 31.779 1.00 43.77 100 ALA A O 1
ATOM 649 N N . ARG A 1 130 ? 244.877 -52.341 31.160 1.00 38.69 101 ARG A N 1
ATOM 650 C CA . ARG A 1 130 ? 244.967 -53.796 30.887 1.00 37.61 101 ARG A CA 1
ATOM 651 C C . ARG A 1 130 ? 245.992 -54.065 29.806 1.00 40.02 101 ARG A C 1
ATOM 652 O O . ARG A 1 130 ? 246.698 -55.052 29.899 1.00 42.28 101 ARG A O 1
ATOM 660 N N . ARG A 1 131 ? 246.110 -53.187 28.808 1.00 35.68 102 ARG A N 1
ATOM 661 C CA . ARG A 1 131 ? 247.149 -53.312 27.768 1.00 36.82 102 ARG A CA 1
ATOM 662 C C . ARG A 1 131 ? 248.576 -53.034 28.302 1.00 43.14 102 ARG A C 1
ATOM 663 O O . ARG A 1 131 ? 249.558 -53.252 27.602 1.00 43.46 102 ARG A O 1
ATOM 671 N N . GLY A 1 132 ? 248.655 -52.576 29.540 1.00 41.70 103 GLY A N 1
ATOM 672 C CA . GLY A 1 132 ? 249.895 -52.322 30.260 1.00 41.75 103 GLY A CA 1
ATOM 673 C C . GLY A 1 132 ? 250.126 -53.301 31.393 1.00 46.38 103 GLY A C 1
ATOM 674 O O . GLY A 1 132 ? 250.974 -53.054 32.262 1.00 46.16 103 GLY A O 1
ATOM 675 N N . GLY A 1 133 ? 249.388 -54.419 31.365 1.00 42.73 104 GLY A N 1
ATOM 676 C CA . GLY A 1 133 ? 249.504 -55.491 32.348 1.00 42.48 104 GLY A CA 1
ATOM 677 C C . GLY A 1 133 ? 248.887 -55.243 33.712 1.00 45.91 104 GLY A C 1
ATOM 678 O O . GLY A 1 133 ? 249.176 -55.977 34.655 1.00 44.36 104 GLY A O 1
ATOM 679 N N . TYR A 1 134 ? 248.044 -54.211 33.843 1.00 42.74 105 TYR A N 1
ATOM 680 C CA . TYR A 1 134 ? 247.375 -53.928 35.117 1.00 41.59 105 TYR A CA 1
ATOM 681 C C . TYR A 1 134 ? 245.982 -54.559 35.115 1.00 46.00 105 TYR A C 1
ATOM 682 O O . TYR A 1 134 ? 245.438 -54.886 34.049 1.00 44.95 105 TYR A O 1
ATOM 691 N N . ASP A 1 135 ? 245.399 -54.689 36.318 1.00 42.47 106 ASP A N 1
ATOM 692 C CA . ASP A 1 135 ? 244.032 -55.151 36.505 1.00 42.12 106 ASP A CA 1
ATOM 693 C C . ASP A 1 135 ? 243.295 -53.936 37.095 1.00 44.85 106 ASP A C 1
ATOM 694 O O . ASP A 1 135 ? 243.229 -53.819 38.334 1.00 46.68 106 ASP A O 1
ATOM 699 N N . PRO A 1 136 ? 242.820 -52.980 36.247 1.00 37.16 107 PRO A N 1
ATOM 700 C CA . PRO A 1 136 ? 242.172 -51.762 36.804 1.00 37.24 107 PRO A CA 1
ATOM 701 C C . PRO A 1 136 ? 240.934 -52.108 37.623 1.00 41.64 107 PRO A C 1
ATOM 702 O O . PRO A 1 136 ? 240.045 -52.787 37.123 1.00 41.69 107 PRO A O 1
ATOM 706 N N . THR A 1 137 ? 240.965 -51.747 38.912 1.00 39.06 108 THR A N 1
ATOM 707 C CA . THR A 1 137 ? 239.966 -52.070 39.936 1.00 39.42 108 THR A CA 1
ATOM 708 C C . THR A 1 137 ? 239.176 -50.832 40.383 1.00 43.27 108 THR A C 1
ATOM 709 O O . THR A 1 137 ? 239.771 -49.791 40.697 1.00 42.05 108 THR A O 1
ATOM 713 N N . LEU A 1 138 ? 237.839 -50.983 40.445 1.00 39.57 109 LEU A N 1
ATOM 714 C CA . LEU A 1 138 ? 236.916 -49.919 40.795 1.00 39.55 109 LEU A CA 1
ATOM 715 C C . LEU A 1 138 ? 236.315 -50.039 42.215 1.00 46.10 109 LEU A C 1
ATOM 716 O O . LEU A 1 138 ? 235.894 -51.113 42.635 1.00 46.64 109 LEU A O 1
ATOM 721 N N . PHE A 1 139 ? 236.249 -48.894 42.911 1.00 42.99 110 PHE A N 1
ATOM 722 C CA . PHE A 1 139 ? 235.658 -48.667 44.228 1.00 41.95 110 PHE A CA 1
ATOM 723 C C . PHE A 1 139 ? 234.730 -47.476 44.018 1.00 42.76 110 PHE A C 1
ATOM 724 O O . PHE A 1 139 ? 235.205 -46.361 43.795 1.00 39.53 110 PHE A O 1
ATOM 732 N N . GLY A 1 140 ? 233.426 -47.742 43.979 1.00 40.09 111 GLY A N 1
ATOM 733 C CA . GLY A 1 140 ? 232.433 -46.712 43.731 1.00 40.35 111 GLY A CA 1
ATOM 734 C C . GLY A 1 140 ? 231.754 -46.881 42.392 1.00 48.14 111 GLY A C 1
ATOM 735 O O . GLY A 1 140 ? 231.190 -47.940 42.114 1.00 49.82 111 GLY A O 1
ATOM 736 N N . TYR A 1 141 ? 231.786 -45.831 41.550 1.00 45.82 112 TYR A N 1
ATOM 737 C CA . TYR A 1 141 ? 231.041 -45.806 40.277 1.00 45.64 112 TYR A CA 1
ATOM 738 C C . TYR A 1 141 ? 231.731 -45.035 39.159 1.00 48.11 112 TYR A C 1
ATOM 739 O O . TYR A 1 141 ? 232.574 -44.181 39.426 1.00 46.09 112 TYR A O 1
ATOM 748 N N . THR A 1 142 ? 231.320 -45.309 37.909 1.00 45.41 113 THR A N 1
ATOM 749 C CA . THR A 1 142 ? 231.819 -44.620 36.711 1.00 44.85 113 THR A CA 1
ATOM 750 C C . THR A 1 142 ? 230.687 -43.881 35.997 1.00 48.65 113 THR A C 1
ATOM 751 O O . THR A 1 142 ? 230.952 -43.002 35.181 1.00 49.99 113 THR A O 1
ATOM 755 N N . ASP A 1 143 ? 229.428 -44.232 36.311 1.00 45.51 114 ASP A N 1
ATOM 756 C CA . ASP A 1 143 ? 228.216 -43.694 35.686 1.00 44.96 114 ASP A CA 1
ATOM 757 C C . ASP A 1 143 ? 228.283 -43.790 34.149 1.00 44.58 114 ASP A C 1
ATOM 758 O O . ASP A 1 143 ? 228.037 -42.822 33.446 1.00 41.53 114 ASP A O 1
ATOM 763 N N . THR A 1 144 ? 228.587 -44.995 33.641 1.00 41.45 115 THR A N 1
ATOM 764 C CA . THR A 1 144 ? 228.687 -45.241 32.202 1.00 40.52 115 THR A CA 1
ATOM 765 C C . THR A 1 144 ? 227.414 -45.902 31.691 1.00 43.18 115 THR A C 1
ATOM 766 O O . THR A 1 144 ? 227.148 -47.050 32.052 1.00 44.91 115 THR A O 1
ATOM 770 N N . ALA A 1 145 ? 226.649 -45.227 30.820 1.00 37.07 116 ALA A N 1
ATOM 771 C CA . ALA A 1 145 ? 225.511 -45.913 30.204 1.00 36.65 116 ALA A CA 1
ATOM 772 C C . ALA A 1 145 ? 226.162 -46.750 29.093 1.00 41.87 116 ALA A C 1
ATOM 773 O O . ALA A 1 145 ? 226.923 -46.185 28.291 1.00 40.93 116 ALA A O 1
ATOM 775 N N . PRO A 1 146 ? 225.960 -48.093 29.076 1.00 40.29 117 PRO A N 1
ATOM 776 C CA . PRO A 1 146 ? 226.568 -48.907 28.004 1.00 40.48 117 PRO A CA 1
ATOM 777 C C . PRO A 1 146 ? 226.008 -48.637 26.603 1.00 42.86 117 PRO A C 1
ATOM 778 O O . PRO A 1 146 ? 224.965 -47.990 26.460 1.00 43.34 117 PRO A O 1
ATOM 782 N N . ASP A 1 147 ? 226.714 -49.120 25.567 1.00 37.17 118 ASP A N 1
ATOM 783 C CA . ASP A 1 147 ? 226.275 -49.035 24.175 1.00 34.72 118 ASP A CA 1
ATOM 784 C C . ASP A 1 147 ? 225.181 -50.148 24.066 1.00 39.54 118 ASP A C 1
ATOM 785 O O . ASP A 1 147 ? 225.479 -51.331 24.283 1.00 39.15 118 ASP A O 1
ATOM 790 N N . PRO A 1 148 ? 223.907 -49.775 23.826 1.00 36.79 119 PRO A N 1
ATOM 791 C CA . PRO A 1 148 ? 222.835 -50.782 23.785 1.00 37.91 119 PRO A CA 1
ATOM 792 C C . PRO A 1 148 ? 222.872 -51.715 22.581 1.00 48.58 119 PRO A C 1
ATOM 793 O O . PRO A 1 148 ? 222.301 -52.798 22.651 1.00 49.64 119 PRO A O 1
ATOM 797 N N . ARG A 1 149 ? 223.541 -51.298 21.485 1.00 47.38 120 ARG A N 1
ATOM 798 C CA . ARG A 1 149 ? 223.637 -52.060 20.246 1.00 46.85 120 ARG A CA 1
ATOM 799 C C . ARG A 1 149 ? 224.179 -53.459 20.459 1.00 57.08 120 ARG A C 1
ATOM 800 O O . ARG A 1 149 ? 225.183 -53.652 21.142 1.00 55.67 120 ARG A O 1
ATOM 808 N N . GLY A 1 150 ? 223.397 -54.422 19.974 1.00 60.16 121 GLY A N 1
ATOM 809 C CA . GLY A 1 150 ? 223.666 -55.849 20.078 1.00 62.15 121 GLY A CA 1
ATOM 810 C C . GLY A 1 150 ? 223.262 -56.487 21.397 1.00 69.18 121 GLY A C 1
ATOM 811 O O . GLY A 1 150 ? 223.072 -57.706 21.444 1.00 70.77 121 GLY A O 1
ATOM 812 N N . MET A 1 151 ? 223.150 -55.680 22.487 1.00 64.94 122 MET A N 1
ATOM 813 C CA . MET A 1 151 ? 222.789 -56.153 23.829 1.00 63.70 122 MET A CA 1
ATOM 814 C C . MET A 1 151 ? 221.372 -56.678 23.817 1.00 66.87 122 MET A C 1
ATOM 815 O O . MET A 1 151 ? 220.525 -56.183 23.057 1.00 68.36 122 MET A O 1
ATOM 820 N N . ASP A 1 152 ? 221.119 -57.717 24.612 1.00 60.47 123 ASP A N 1
ATOM 821 C CA . ASP A 1 152 ? 219.778 -58.283 24.673 1.00 57.66 123 ASP A CA 1
ATOM 822 C C . ASP A 1 152 ? 218.826 -57.230 25.289 1.00 59.44 123 ASP A C 1
ATOM 823 O O . ASP A 1 152 ? 219.181 -56.611 26.296 1.00 56.73 123 ASP A O 1
ATOM 828 N N . PRO A 1 153 ? 217.637 -57.003 24.681 1.00 56.49 124 PRO A N 1
ATOM 829 C CA . PRO A 1 153 ? 216.704 -56.008 25.232 1.00 55.74 124 PRO A CA 1
ATOM 830 C C . PRO A 1 153 ? 216.252 -56.241 26.681 1.00 57.79 124 PRO A C 1
ATOM 831 O O . PRO A 1 153 ? 215.818 -55.284 27.337 1.00 58.05 124 PRO A O 1
ATOM 835 N N . ASN A 1 154 ? 216.372 -57.481 27.192 1.00 51.38 125 ASN A N 1
ATOM 836 C CA . ASN A 1 154 ? 215.990 -57.807 28.564 1.00 50.02 125 ASN A CA 1
ATOM 837 C C . ASN A 1 154 ? 217.143 -57.669 29.540 1.00 52.16 125 ASN A C 1
ATOM 838 O O . ASN A 1 154 ? 216.947 -57.898 30.737 1.00 52.76 125 ASN A O 1
ATOM 843 N N . ASP A 1 155 ? 218.343 -57.293 29.055 1.00 46.19 126 ASP A N 1
ATOM 844 C CA . ASP A 1 155 ? 219.521 -57.142 29.917 1.00 44.76 126 ASP A CA 1
ATOM 845 C C . ASP A 1 155 ? 219.312 -55.995 30.900 1.00 48.27 126 ASP A C 1
ATOM 846 O O . ASP A 1 155 ? 219.043 -54.878 30.449 1.00 47.70 126 ASP A O 1
ATOM 851 N N . PRO A 1 156 ? 219.429 -56.247 32.234 1.00 45.32 127 PRO A N 1
ATOM 852 C CA . PRO A 1 156 ? 219.281 -55.155 33.222 1.00 44.95 127 PRO A CA 1
ATOM 853 C C . PRO A 1 156 ? 220.235 -53.960 33.026 1.00 50.30 127 PRO A C 1
ATOM 854 O O . PRO A 1 156 ? 219.958 -52.884 33.539 1.00 52.28 127 PRO A O 1
ATOM 858 N N . HIS A 1 157 ? 221.337 -54.127 32.268 1.00 45.16 128 HIS A N 1
ATOM 859 C CA . HIS A 1 157 ? 222.298 -53.055 31.991 1.00 44.89 128 HIS A CA 1
ATOM 860 C C . HIS A 1 157 ? 221.719 -51.943 31.139 1.00 48.72 128 HIS A C 1
ATOM 861 O O . HIS A 1 157 ? 222.273 -50.853 31.126 1.00 49.51 128 HIS A O 1
ATOM 868 N N . LEU A 1 158 ? 220.627 -52.216 30.422 1.00 45.03 129 LEU A N 1
ATOM 869 C CA . LEU A 1 158 ? 219.946 -51.253 29.561 1.00 45.06 129 LEU A CA 1
ATOM 870 C C . LEU A 1 158 ? 218.963 -50.364 30.311 1.00 48.28 129 LEU A C 1
ATOM 871 O O . LEU A 1 158 ? 218.321 -49.523 29.678 1.00 46.93 129 LEU A O 1
ATOM 876 N N . THR A 1 159 ? 218.826 -50.557 31.636 1.00 45.80 130 THR A N 1
ATOM 877 C CA . THR A 1 159 ? 217.847 -49.819 32.437 1.00 46.60 130 THR A CA 1
ATOM 878 C C . THR A 1 159 ? 218.438 -48.663 33.238 1.00 53.75 130 THR A C 1
ATOM 879 O O . THR A 1 159 ? 217.687 -48.006 33.974 1.00 55.48 130 THR A O 1
ATOM 883 N N . THR A 1 160 ? 219.760 -48.386 33.090 1.00 48.98 131 THR A N 1
ATOM 884 C CA . THR A 1 160 ? 220.430 -47.358 33.871 1.00 47.92 131 THR A CA 1
ATOM 885 C C . THR A 1 160 ? 221.709 -46.794 33.202 1.00 50.85 131 THR A C 1
ATOM 886 O O . THR A 1 160 ? 222.357 -47.460 32.392 1.00 50.43 131 THR A O 1
ATOM 890 N N . TYR A 1 161 ? 222.089 -45.581 33.625 1.00 45.84 132 TYR A N 1
ATOM 891 C CA . TYR A 1 161 ? 223.318 -44.923 33.220 1.00 45.53 132 TYR A CA 1
ATOM 892 C C . TYR A 1 161 ? 224.375 -45.250 34.238 1.00 47.94 132 TYR A C 1
ATOM 893 O O . TYR A 1 161 ? 225.508 -44.877 34.047 1.00 47.79 132 TYR A O 1
ATOM 902 N N . GLU A 1 162 ? 224.002 -45.912 35.340 1.00 45.14 133 GLU A N 1
ATOM 903 C CA . GLU A 1 162 ? 224.898 -46.273 36.451 1.00 45.02 133 GLU A CA 1
ATOM 904 C C . GLU A 1 162 ? 225.683 -47.569 36.181 1.00 50.06 133 GLU A C 1
ATOM 905 O O . GLU A 1 162 ? 225.997 -48.325 37.115 1.00 50.26 133 GLU A O 1
ATOM 911 N N . GLY A 1 163 ? 226.005 -47.814 34.908 1.00 43.87 134 GLY A N 1
ATOM 912 C CA . GLY A 1 163 ? 226.808 -48.971 34.538 1.00 41.59 134 GLY A CA 1
ATOM 913 C C . GLY A 1 163 ? 228.267 -48.741 34.830 1.00 42.03 134 GLY A C 1
ATOM 914 O O . GLY A 1 163 ? 228.692 -47.602 35.099 1.00 41.79 134 GLY A O 1
ATOM 915 N N . VAL A 1 164 ? 229.043 -49.834 34.781 1.00 37.65 135 VAL A N 1
ATOM 916 C CA . VAL A 1 164 ? 230.488 -49.837 35.019 1.00 36.30 135 VAL A CA 1
ATOM 917 C C . VAL A 1 164 ? 231.207 -49.657 33.679 1.00 41.61 135 VAL A C 1
ATOM 918 O O . VAL A 1 164 ? 230.835 -50.294 32.692 1.00 42.90 135 VAL A O 1
ATOM 922 N N . LEU A 1 165 ? 232.220 -48.771 33.644 1.00 36.56 136 LEU A N 1
ATOM 923 C CA . LEU A 1 165 ? 233.008 -48.517 32.457 1.00 35.47 136 LEU A CA 1
ATOM 924 C C . LEU A 1 165 ? 233.741 -49.803 32.003 1.00 43.09 136 LEU A C 1
ATOM 925 O O . LEU A 1 165 ? 234.402 -50.448 32.827 1.00 43.00 136 LEU A O 1
ATOM 930 N N . PRO A 1 166 ? 233.617 -50.196 30.703 1.00 40.11 137 PRO A N 1
ATOM 931 C CA . PRO A 1 166 ? 234.373 -51.373 30.208 1.00 39.89 137 PRO A CA 1
ATOM 932 C C . PRO A 1 166 ? 235.897 -51.271 30.503 1.00 43.89 137 PRO A C 1
ATOM 933 O O . PRO A 1 166 ? 236.513 -50.217 30.312 1.00 42.46 137 PRO A O 1
ATOM 937 N N . GLY A 1 167 ? 236.457 -52.355 31.021 1.00 40.33 138 GLY A N 1
ATOM 938 C CA . GLY A 1 167 ? 237.861 -52.468 31.398 1.00 39.60 138 GLY A CA 1
ATOM 939 C C . GLY A 1 167 ? 238.079 -52.604 32.890 1.00 43.74 138 GLY A C 1
ATOM 940 O O . GLY A 1 167 ? 239.060 -53.217 33.304 1.00 46.29 138 GLY A O 1
ATOM 941 N N . PHE A 1 168 ? 237.173 -52.022 33.716 1.00 37.94 139 PHE A N 1
ATOM 942 C CA . PHE A 1 168 ? 237.243 -52.094 35.176 1.00 35.79 139 PHE A CA 1
ATOM 943 C C . PHE A 1 168 ? 236.729 -53.402 35.732 1.00 39.53 139 PHE A C 1
ATOM 944 O O . PHE A 1 168 ? 235.733 -53.944 35.266 1.00 36.94 139 PHE A O 1
ATOM 952 N N . SER A 1 169 ? 237.410 -53.897 36.745 1.00 40.81 140 SER A N 1
ATOM 953 C CA . SER A 1 169 ? 237.007 -55.072 37.517 1.00 41.62 140 SER A CA 1
ATOM 954 C C . SER A 1 169 ? 236.481 -54.456 38.802 1.00 49.67 140 SER A C 1
ATOM 955 O O . SER A 1 169 ? 237.156 -53.618 39.404 1.00 50.59 140 SER A O 1
ATOM 958 N N . ALA A 1 170 ? 235.217 -54.721 39.131 1.00 49.20 141 ALA A N 1
ATOM 959 C CA . ALA A 1 170 ? 234.585 -54.111 40.302 1.00 49.59 141 ALA A CA 1
ATOM 960 C C . ALA A 1 170 ? 234.926 -54.798 41.625 1.00 53.79 141 ALA A C 1
ATOM 961 O O . ALA A 1 170 ? 234.548 -55.953 41.810 1.00 54.71 141 ALA A O 1
ATOM 963 N N . ARG A 1 171 ? 235.635 -54.104 42.539 1.00 49.51 142 ARG A N 1
ATOM 964 C CA . ARG A 1 171 ? 235.929 -54.678 43.858 1.00 49.54 142 ARG A CA 1
ATOM 965 C C . ARG A 1 171 ? 234.802 -54.301 44.837 1.00 52.09 142 ARG A C 1
ATOM 966 O O . ARG A 1 171 ? 234.290 -55.149 45.558 1.00 50.99 142 ARG A O 1
ATOM 974 N N . GLN A 1 172 ? 234.428 -53.025 44.849 1.00 48.91 143 GLN A N 1
ATOM 975 C CA . GLN A 1 172 ? 233.355 -52.517 45.692 1.00 48.65 143 GLN A CA 1
ATOM 976 C C . GLN A 1 172 ? 232.468 -51.548 44.905 1.00 49.23 143 GLN A C 1
ATOM 977 O O . GLN A 1 172 ? 232.892 -50.451 44.578 1.00 47.73 143 GLN A O 1
ATOM 983 N N . LEU A 1 173 ? 231.266 -51.975 44.570 1.00 46.81 144 LEU A N 1
ATOM 984 C CA . LEU A 1 173 ? 230.324 -51.132 43.849 1.00 47.58 144 LEU A CA 1
ATOM 985 C C . LEU A 1 173 ? 229.477 -50.335 44.822 1.00 53.03 144 LEU A C 1
ATOM 986 O O . LEU A 1 173 ? 229.163 -50.822 45.912 1.00 54.67 144 LEU A O 1
ATOM 991 N N . LEU A 1 174 ? 229.107 -49.110 44.433 1.00 47.89 145 LEU A N 1
ATOM 992 C CA . LEU A 1 174 ? 228.244 -48.273 45.251 1.00 46.10 145 LEU A CA 1
ATOM 993 C C . LEU A 1 174 ? 227.420 -47.324 44.387 1.00 45.84 145 LEU A C 1
ATOM 994 O O . LEU A 1 174 ? 227.812 -46.176 44.162 1.00 43.64 145 LEU A O 1
ATOM 999 N N . PRO A 1 175 ? 226.272 -47.817 43.862 1.00 41.28 146 PRO A N 1
ATOM 1000 C CA . PRO A 1 175 ? 225.392 -46.954 43.046 1.00 40.31 146 PRO A CA 1
ATOM 1001 C C . PRO A 1 175 ? 224.516 -46.031 43.921 1.00 49.34 146 PRO A C 1
ATOM 1002 O O . PRO A 1 175 ? 224.588 -46.081 45.144 1.00 50.65 146 PRO A O 1
ATOM 1006 N N . GLU A 1 176 ? 223.652 -45.227 43.284 1.00 48.25 147 GLU A N 1
ATOM 1007 C CA . GLU A 1 176 ? 222.686 -44.303 43.881 1.00 49.42 147 GLU A CA 1
ATOM 1008 C C . GLU A 1 176 ? 221.851 -44.964 44.997 1.00 54.41 147 GLU A C 1
ATOM 1009 O O . GLU A 1 176 ? 221.570 -44.300 45.983 1.00 55.95 147 GLU A O 1
ATOM 1015 N N . HIS A 1 177 ? 221.476 -46.252 44.851 1.00 49.57 148 HIS A N 1
ATOM 1016 C CA . HIS A 1 177 ? 220.663 -46.963 45.825 1.00 49.07 148 HIS A CA 1
ATOM 1017 C C . HIS A 1 177 ? 221.405 -47.217 47.144 1.00 55.11 148 HIS A C 1
ATOM 1018 O O . HIS A 1 177 ? 220.752 -47.400 48.176 1.00 54.76 148 HIS A O 1
ATOM 1025 N N . GLU A 1 178 ? 222.759 -47.216 47.099 1.00 52.04 149 GLU A N 1
ATOM 1026 C CA . GLU A 1 178 ? 223.689 -47.395 48.231 1.00 51.43 149 GLU A CA 1
ATOM 1027 C C . GLU A 1 178 ? 223.392 -48.622 49.131 1.00 54.72 149 GLU A C 1
ATOM 1028 O O . GLU A 1 178 ? 223.762 -48.620 50.308 1.00 55.36 149 GLU A O 1
ATOM 1034 N N . LYS A 1 179 ? 222.792 -49.679 48.558 1.00 49.47 150 LYS A N 1
ATOM 1035 C CA . LYS A 1 179 ? 222.416 -50.906 49.262 1.00 48.19 150 LYS A CA 1
ATOM 1036 C C . LYS A 1 179 ? 223.591 -51.635 49.927 1.00 53.79 150 LYS A C 1
ATOM 1037 O O . LYS A 1 179 ? 223.385 -52.274 50.967 1.00 54.54 150 LYS A O 1
ATOM 1043 N N . GLN A 1 180 ? 224.812 -51.505 49.363 1.00 50.99 151 GLN A N 1
ATOM 1044 C CA . GLN A 1 180 ? 226.032 -52.138 49.860 1.00 51.17 151 GLN A CA 1
ATOM 1045 C C . GLN A 1 180 ? 226.545 -51.454 51.117 1.00 56.62 151 GLN A C 1
ATOM 1046 O O . GLN A 1 180 ? 227.147 -52.108 51.981 1.00 56.79 151 GLN A O 1
ATOM 1052 N N . TRP A 1 181 ? 226.347 -50.127 51.191 1.00 54.30 152 TRP A N 1
ATOM 1053 C CA . TRP A 1 181 ? 226.735 -49.278 52.321 1.00 53.89 152 TRP A CA 1
ATOM 1054 C C . TRP A 1 181 ? 225.721 -49.475 53.460 1.00 57.03 152 TRP A C 1
ATOM 1055 O O . TRP A 1 181 ? 226.128 -49.618 54.616 1.00 55.13 152 TRP A O 1
ATOM 1066 N N . LEU A 1 182 ? 224.408 -49.505 53.102 1.00 53.69 153 LEU A N 1
ATOM 1067 C CA . LEU A 1 182 ? 223.287 -49.721 54.009 1.00 54.04 153 LEU A CA 1
ATOM 1068 C C . LEU A 1 182 ? 223.435 -51.068 54.739 1.00 60.47 153 LEU A C 1
ATOM 1069 O O . LEU A 1 182 ? 223.314 -51.085 55.971 1.00 61.28 153 LEU A O 1
ATOM 1074 N N . SER A 1 183 ? 223.797 -52.169 53.998 1.00 55.83 154 SER A N 1
ATOM 1075 C CA . SER A 1 183 ? 224.034 -53.516 54.555 1.00 54.99 154 SER A CA 1
ATOM 1076 C C . SER A 1 183 ? 225.289 -53.571 55.435 1.00 57.31 154 SER A C 1
ATOM 1077 O O . SER A 1 183 ? 225.347 -54.364 56.382 1.00 56.75 154 SER A O 1
ATOM 1080 N N . TRP A 1 184 ? 226.279 -52.722 55.126 1.00 54.05 155 TRP A N 1
ATOM 1081 C CA . TRP A 1 184 ? 227.528 -52.608 55.896 1.00 54.26 155 TRP A CA 1
ATOM 1082 C C . TRP A 1 184 ? 227.203 -51.920 57.230 1.00 62.10 155 TRP A C 1
ATOM 1083 O O . TRP A 1 184 ? 227.737 -52.325 58.258 1.00 63.87 155 TRP A O 1
ATOM 1094 N N . LEU A 1 185 ? 226.313 -50.912 57.206 1.00 58.96 156 LEU A N 1
ATOM 1095 C CA . LEU A 1 185 ? 225.853 -50.198 58.396 1.00 59.94 156 LEU A CA 1
ATOM 1096 C C . LEU A 1 185 ? 225.076 -51.144 59.310 1.00 64.82 156 LEU A C 1
ATOM 1097 O O . LEU A 1 185 ? 225.286 -51.117 60.521 1.00 64.07 156 LEU A O 1
ATOM 1102 N N . ARG A 1 186 ? 224.198 -51.991 58.722 1.00 62.48 157 ARG A N 1
ATOM 1103 C CA . ARG A 1 186 ? 223.406 -52.998 59.435 1.00 62.48 157 ARG A CA 1
ATOM 1104 C C . ARG A 1 186 ? 224.325 -53.939 60.222 1.00 68.38 157 ARG A C 1
ATOM 1105 O O . ARG A 1 186 ? 224.056 -54.223 61.395 1.00 68.07 157 ARG A O 1
ATOM 1113 N N . SER A 1 187 ? 225.448 -54.361 59.589 1.00 65.92 158 SER A N 1
ATOM 1114 C CA . SER A 1 187 ? 226.460 -55.239 60.178 1.00 65.91 158 SER A CA 1
ATOM 1115 C C . SER A 1 187 ? 227.262 -54.528 61.279 1.00 71.34 158 SER A C 1
ATOM 1116 O O . SER A 1 187 ? 228.013 -55.179 62.011 1.00 71.76 158 SER A O 1
ATOM 1119 N N . ARG A 1 188 ? 227.127 -53.193 61.372 1.00 68.28 159 ARG A N 1
ATOM 1120 C CA . ARG A 1 188 ? 227.804 -52.348 62.359 1.00 68.08 159 ARG A CA 1
ATOM 1121 C C . ARG A 1 188 ? 226.877 -51.959 63.540 1.00 74.55 159 ARG A C 1
ATOM 1122 O O . ARG A 1 188 ? 227.280 -51.179 64.406 1.00 74.77 159 ARG A O 1
ATOM 1130 N N . GLY A 1 189 ? 225.654 -52.498 63.548 1.00 72.25 160 GLY A N 1
ATOM 1131 C CA . GLY A 1 189 ? 224.660 -52.262 64.591 1.00 72.37 160 GLY A CA 1
ATOM 1132 C C . GLY A 1 189 ? 223.626 -51.195 64.289 1.00 77.80 160 GLY A C 1
ATOM 1133 O O . GLY A 1 189 ? 223.115 -50.554 65.215 1.00 77.98 160 GLY A O 1
ATOM 1134 N N . HIS A 1 190 ? 223.298 -50.995 62.996 1.00 74.17 161 HIS A N 1
ATOM 1135 C CA . HIS A 1 190 ? 222.291 -50.018 62.585 1.00 73.51 161 HIS A CA 1
ATOM 1136 C C . HIS A 1 190 ? 221.110 -50.749 61.971 1.00 81.13 161 HIS A C 1
ATOM 1137 O O . HIS A 1 190 ? 221.038 -50.842 60.744 1.00 81.59 161 HIS A O 1
ATOM 1144 N N . PRO A 1 191 ? 220.158 -51.284 62.771 1.00 80.03 162 PRO A N 1
ATOM 1145 C CA . PRO A 1 191 ? 219.006 -51.975 62.151 1.00 80.60 162 PRO A CA 1
ATOM 1146 C C . PRO A 1 191 ? 218.039 -50.998 61.475 1.00 85.41 162 PRO A C 1
ATOM 1147 O O . PRO A 1 191 ? 217.120 -51.421 60.772 1.00 85.47 162 PRO A O 1
ATOM 1151 N N . GLU A 1 192 ? 218.276 -49.689 61.684 1.00 82.18 163 GLU A N 1
ATOM 1152 C CA . GLU A 1 192 ? 217.528 -48.553 61.128 1.00 81.96 163 GLU A CA 1
ATOM 1153 C C . GLU A 1 192 ? 217.958 -48.310 59.660 1.00 83.02 163 GLU A C 1
ATOM 1154 O O . GLU A 1 192 ? 217.187 -47.740 58.873 1.00 82.35 163 GLU A O 1
ATOM 1160 N N . ALA A 1 193 ? 219.198 -48.736 59.307 1.00 75.88 164 ALA A N 1
ATOM 1161 C CA . ALA A 1 193 ? 219.785 -48.606 57.978 1.00 73.84 164 ALA A CA 1
ATOM 1162 C C . ALA A 1 193 ? 219.168 -49.623 57.003 1.00 74.69 164 ALA A C 1
ATOM 1163 O O . ALA A 1 193 ? 219.817 -50.572 56.559 1.00 74.53 164 ALA A O 1
ATOM 1165 N N . THR A 1 194 ? 217.889 -49.411 56.685 1.00 68.58 165 THR A N 1
ATOM 1166 C CA . THR A 1 194 ? 217.097 -50.251 55.793 1.00 66.87 165 THR A CA 1
ATOM 1167 C C . THR A 1 194 ? 216.734 -49.495 54.529 1.00 68.67 165 THR A C 1
ATOM 1168 O O . THR A 1 194 ? 216.228 -50.097 53.582 1.00 70.10 165 THR A O 1
ATOM 1172 N N . SER A 1 195 ? 216.954 -48.171 54.528 1.00 62.97 166 SER A N 1
ATOM 1173 C CA . SER A 1 195 ? 216.701 -47.282 53.396 1.00 62.80 166 SER A CA 1
ATOM 1174 C C . SER A 1 195 ? 217.600 -46.041 53.466 1.00 67.17 166 SER A C 1
ATOM 1175 O O . SER A 1 195 ? 218.284 -45.817 54.474 1.00 67.43 166 SER A O 1
ATOM 1178 N N . ARG A 1 196 ? 217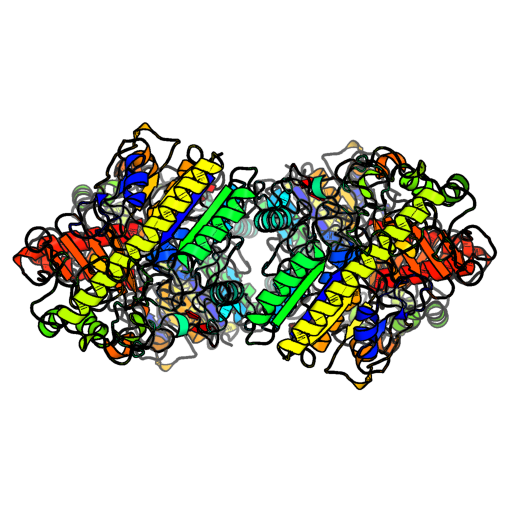.594 -45.236 52.384 1.00 62.34 167 ARG A N 1
ATOM 1179 C CA . ARG A 1 196 ? 218.374 -44.005 52.259 1.00 61.74 167 ARG A CA 1
ATOM 1180 C C . ARG A 1 196 ? 217.877 -42.903 53.232 1.00 66.00 167 ARG A C 1
ATOM 1181 O O . ARG A 1 196 ? 218.528 -41.860 53.365 1.00 65.61 167 ARG A O 1
ATOM 1189 N N . ASP A 1 197 ? 216.753 -43.177 53.949 1.00 62.40 168 ASP A N 1
ATOM 1190 C CA . ASP A 1 197 ? 216.139 -42.329 54.980 1.00 61.82 168 ASP A CA 1
ATOM 1191 C C . ASP A 1 197 ? 217.121 -42.036 56.103 1.00 65.68 168 ASP A C 1
ATOM 1192 O O . ASP A 1 197 ? 216.997 -40.991 56.749 1.00 65.72 168 ASP A O 1
ATOM 1197 N N . ILE A 1 198 ? 218.124 -42.928 56.291 1.00 61.30 169 ILE A N 1
ATOM 1198 C CA . ILE A 1 198 ? 219.211 -42.819 57.276 1.00 61.16 169 ILE A CA 1
ATOM 1199 C C . ILE A 1 198 ? 220.026 -41.508 57.093 1.00 65.71 169 ILE A C 1
ATOM 1200 O O . ILE A 1 198 ? 220.745 -41.094 58.007 1.00 66.08 169 ILE A O 1
ATOM 1205 N N . HIS A 1 199 ? 219.884 -40.853 55.914 1.00 61.50 170 HIS A N 1
ATOM 1206 C CA . HIS A 1 199 ? 220.549 -39.585 55.597 1.00 60.28 170 HIS A CA 1
ATOM 1207 C C . HIS A 1 199 ? 219.909 -38.374 56.276 1.00 63.72 170 HIS A C 1
ATOM 1208 O O . HIS A 1 199 ? 220.573 -37.340 56.384 1.00 64.03 170 HIS A O 1
ATOM 1215 N N . ILE A 1 200 ? 218.625 -38.490 56.714 1.00 59.70 171 ILE A N 1
ATOM 1216 C CA . ILE A 1 200 ? 217.891 -37.426 57.418 1.00 58.69 171 ILE A CA 1
ATOM 1217 C C . ILE A 1 200 ? 218.503 -37.264 58.812 1.00 65.44 171 ILE A C 1
ATOM 1218 O O . ILE A 1 200 ? 218.554 -38.254 59.554 1.00 64.67 171 ILE A O 1
ATOM 1223 N N . PRO A 1 201 ? 218.987 -36.040 59.178 1.00 64.57 172 PRO A N 1
ATOM 1224 C CA . PRO A 1 201 ? 219.575 -35.841 60.523 1.00 65.45 172 PRO A CA 1
ATOM 1225 C C . PRO A 1 201 ? 218.622 -36.219 61.660 1.00 71.63 172 PRO A C 1
ATOM 1226 O O . PRO A 1 201 ? 217.399 -36.083 61.509 1.00 70.60 172 PRO A O 1
ATOM 1230 N N . VAL A 1 202 ? 219.190 -36.740 62.772 1.00 70.07 173 VAL A N 1
ATOM 1231 C CA . VAL A 1 202 ? 218.434 -37.213 63.938 1.00 70.74 173 VAL A CA 1
ATOM 1232 C C . VAL A 1 202 ? 217.494 -36.132 64.497 1.00 75.15 173 VAL A C 1
ATOM 1233 O O . VAL A 1 202 ? 217.940 -35.057 64.907 1.00 74.64 173 VAL A O 1
ATOM 1237 N N . GLY A 1 203 A 216.195 -36.427 64.442 1.00 72.21 174 GLY A N 1
ATOM 1238 C CA . GLY A 1 203 A 215.145 -35.544 64.937 1.00 72.10 174 GLY A CA 1
ATOM 1239 C C . GLY A 1 203 A 214.649 -34.505 63.957 1.00 76.60 174 GLY A C 1
ATOM 1240 O O . GLY A 1 203 A 213.503 -34.056 64.074 1.00 77.11 174 GLY A O 1
ATOM 1241 N N . ALA A 1 204 ? 215.504 -34.116 62.981 1.00 72.38 175 ALA A N 1
ATOM 1242 C CA . ALA A 1 204 ? 215.209 -33.113 61.948 1.00 70.76 175 ALA A CA 1
ATOM 1243 C C . ALA A 1 204 ? 214.009 -33.465 61.062 1.00 72.92 175 ALA A C 1
ATOM 1244 O O . ALA A 1 204 ? 213.669 -34.641 60.903 1.00 72.29 175 ALA A O 1
ATOM 1246 N N . THR A 1 205 ? 213.338 -32.432 60.531 1.00 69.51 176 THR A N 1
ATOM 1247 C CA . THR A 1 205 ? 212.183 -32.572 59.638 1.00 69.09 176 THR A CA 1
ATOM 1248 C C . THR A 1 205 ? 212.687 -32.969 58.235 1.00 73.35 176 THR A C 1
ATOM 1249 O O . THR A 1 205 ? 213.600 -32.316 57.710 1.00 73.28 176 THR A O 1
ATOM 1253 N N . PRO A 1 206 ? 212.114 -34.022 57.612 1.00 70.19 177 PRO A N 1
ATOM 1254 C CA . PRO A 1 206 ? 212.569 -34.412 56.263 1.00 69.84 177 PRO A CA 1
ATOM 1255 C C . PRO A 1 206 ? 212.313 -33.320 55.222 1.00 72.50 177 PRO A C 1
ATOM 1256 O O . PRO A 1 206 ? 211.196 -32.804 55.123 1.00 73.16 177 PRO A O 1
ATOM 1260 N N . GLY A 1 207 ? 213.370 -32.954 54.499 1.00 66.13 178 GLY A N 1
ATOM 1261 C CA . GLY A 1 207 ? 213.328 -31.942 53.453 1.00 64.43 178 GLY A CA 1
ATOM 1262 C C . GLY A 1 207 ? 213.746 -30.552 53.862 1.00 65.92 178 GLY A C 1
ATOM 1263 O O . GLY A 1 207 ? 213.628 -29.612 53.062 1.00 64.10 178 GLY A O 1
ATOM 1264 N N . GLU A 1 208 ? 214.251 -30.423 55.108 1.00 61.52 179 GLU A N 1
ATOM 1265 C CA . GLU A 1 208 ? 214.686 -29.154 55.677 1.00 61.60 179 GLU A CA 1
ATOM 1266 C C . GLU A 1 208 ? 216.191 -29.104 55.835 1.00 64.51 179 GLU A C 1
ATOM 1267 O O . GLU A 1 208 ? 216.811 -30.108 56.189 1.00 64.77 179 GLU A O 1
ATOM 1273 N N . ILE A 1 209 ? 216.783 -27.925 55.593 1.00 60.17 180 ILE A N 1
ATOM 1274 C CA . ILE A 1 209 ? 218.219 -27.728 55.767 1.00 59.15 180 ILE A CA 1
ATOM 1275 C C . ILE A 1 209 ? 218.484 -27.926 57.255 1.00 64.86 180 ILE A C 1
ATOM 1276 O O . ILE A 1 209 ? 217.820 -27.283 58.078 1.00 65.34 180 ILE A O 1
ATOM 1281 N N . SER A 1 210 ? 219.401 -28.850 57.601 1.00 61.85 181 SER A N 1
ATOM 1282 C CA . SER A 1 210 ? 219.741 -29.127 58.991 1.00 61.83 181 SER A CA 1
ATOM 1283 C C . SER A 1 210 ? 221.222 -29.319 59.227 1.00 67.96 181 SER A C 1
ATOM 1284 O O . SER A 1 210 ? 221.891 -30.013 58.460 1.00 68.98 181 SER A O 1
ATOM 1287 N N . ASP A 1 211 ? 221.728 -28.708 60.303 1.00 65.53 182 ASP A N 1
ATOM 1288 C CA . ASP A 1 211 ? 223.127 -28.795 60.718 1.00 66.35 182 ASP A CA 1
ATOM 1289 C C . ASP A 1 211 ? 223.318 -29.893 61.790 1.00 69.29 182 ASP A C 1
ATOM 1290 O O . ASP A 1 211 ? 224.401 -30.037 62.372 1.00 67.36 182 ASP A O 1
ATOM 1295 N N . VAL A 1 212 ? 222.247 -30.671 62.031 1.00 65.69 183 VAL A N 1
ATOM 1296 C CA . VAL A 1 212 ? 222.256 -31.810 62.956 1.00 65.16 183 VAL A CA 1
ATOM 1297 C C . VAL A 1 212 ? 222.872 -32.993 62.190 1.00 69.58 183 VAL A C 1
ATOM 1298 O O . VAL A 1 212 ? 222.742 -33.065 60.972 1.00 69.36 183 VAL A O 1
ATOM 1302 N N . ALA A 1 213 ? 223.560 -33.890 62.903 1.00 66.34 184 ALA A N 1
ATOM 1303 C CA . ALA A 1 213 ? 224.204 -35.062 62.337 1.00 65.66 184 ALA A CA 1
ATOM 1304 C C . ALA A 1 213 ? 223.216 -36.215 62.097 1.00 71.44 184 ALA A C 1
ATOM 1305 O O . ALA A 1 213 ? 222.295 -36.405 62.899 1.00 72.26 184 ALA A O 1
ATOM 1307 N N . PRO A 1 214 ? 223.395 -37.020 61.014 1.00 68.16 185 PRO A N 1
ATOM 1308 C CA . PRO A 1 214 ? 222.524 -38.200 60.829 1.00 66.98 185 PRO A CA 1
ATOM 1309 C C . PRO A 1 214 ? 222.937 -39.317 61.801 1.00 67.40 185 PRO A C 1
ATOM 1310 O O . PRO A 1 214 ? 223.990 -39.207 62.441 1.00 65.65 185 PRO A O 1
ATOM 1314 N N . ALA A 1 215 ? 222.136 -40.396 61.888 1.00 63.40 186 ALA A N 1
ATOM 1315 C CA . ALA A 1 215 ? 222.339 -41.543 62.787 1.00 63.42 186 ALA A CA 1
ATOM 1316 C C . ALA A 1 215 ? 223.736 -42.209 62.728 1.00 68.62 186 ALA A C 1
ATOM 1317 O O . ALA A 1 215 ? 224.179 -42.759 63.746 1.00 69.66 186 ALA A O 1
ATOM 1319 N N . TYR A 1 216 ? 224.435 -42.138 61.565 1.00 63.25 187 TYR A N 1
ATOM 1320 C CA . TYR A 1 216 ? 225.774 -42.719 61.357 1.00 61.22 187 TYR A CA 1
ATOM 1321 C C . TYR A 1 216 ? 226.899 -41.743 61.696 1.00 63.04 187 TYR A C 1
ATOM 1322 O O . TYR A 1 216 ? 226.731 -40.537 61.547 1.00 62.16 187 TYR A O 1
ATOM 1331 N N . SER A 1 217 ? 228.051 -42.272 62.135 1.00 60.66 188 SER A N 1
ATOM 1332 C CA . SER A 1 217 ? 229.221 -41.481 62.521 1.00 61.00 188 SER A CA 1
ATOM 1333 C C . SER A 1 217 ? 230.085 -41.019 61.326 1.00 67.73 188 SER A C 1
ATOM 1334 O O . SER A 1 217 ? 229.793 -41.372 60.176 1.00 68.90 188 SER A O 1
ATOM 1337 N N . LYS A 1 218 ? 231.157 -40.235 61.610 1.00 63.90 189 LYS A N 1
ATOM 1338 C CA . LYS A 1 218 ? 232.117 -39.762 60.609 1.00 64.04 189 LYS A CA 1
ATOM 1339 C C . LYS A 1 218 ? 232.904 -40.944 59.985 1.00 69.45 189 LYS A C 1
ATOM 1340 O O . LYS A 1 218 ? 233.338 -40.865 58.832 1.00 70.10 189 LYS A O 1
ATOM 1346 N N . ASP A 1 219 ? 233.047 -42.044 60.747 1.00 65.47 190 ASP A N 1
ATOM 1347 C CA . ASP A 1 219 ? 233.729 -43.267 60.329 1.00 64.80 190 ASP A CA 1
ATOM 1348 C C . ASP A 1 219 ? 232.737 -44.268 59.708 1.00 66.37 190 ASP A C 1
ATOM 1349 O O . ASP A 1 219 ? 233.107 -45.401 59.385 1.00 65.66 190 ASP A O 1
ATOM 1354 N N . GLU A 1 220 ? 231.496 -43.811 59.482 1.00 61.60 191 GLU A N 1
ATOM 1355 C CA . GLU A 1 220 ? 230.425 -44.606 58.896 1.00 61.08 191 GLU A CA 1
ATOM 1356 C C . GLU A 1 220 ? 229.791 -43.984 57.621 1.00 61.36 191 GLU A C 1
ATOM 1357 O O . GLU A 1 220 ? 228.766 -44.479 57.156 1.00 61.32 191 GLU A O 1
ATOM 1363 N N . THR A 1 221 ? 230.396 -42.928 57.037 1.00 54.96 192 THR A N 1
ATOM 1364 C CA . THR A 1 221 ? 229.901 -42.316 55.782 1.00 52.39 192 THR A CA 1
ATOM 1365 C C . THR A 1 221 ? 230.214 -43.273 54.617 1.00 52.36 192 THR A C 1
ATOM 1366 O O . THR A 1 221 ? 230.922 -44.278 54.794 1.00 51.09 192 THR A O 1
ATOM 1370 N N . GLN A 1 222 ? 229.727 -42.936 53.427 1.00 47.89 193 GLN A N 1
ATOM 1371 C CA . GLN A 1 222 ? 229.984 -43.692 52.191 1.00 47.67 193 GLN A CA 1
ATOM 1372 C C . GLN A 1 222 ? 231.489 -43.573 51.871 1.00 49.41 193 GLN A C 1
ATOM 1373 O O . GLN A 1 222 ? 232.081 -44.531 51.356 1.00 48.68 193 GLN A O 1
ATOM 1379 N N . THR A 1 223 ? 232.098 -42.406 52.223 1.00 44.33 194 THR A N 1
ATOM 1380 C CA . THR A 1 223 ? 233.540 -42.118 52.063 1.00 44.94 194 THR A CA 1
ATOM 1381 C C . THR A 1 223 ? 234.397 -43.086 52.925 1.00 54.15 194 THR A C 1
ATOM 1382 O O . THR A 1 223 ? 235.339 -43.727 52.415 1.00 53.76 194 THR A O 1
ATOM 1386 N N . ALA A 1 224 ? 234.063 -43.170 54.248 1.00 53.95 195 ALA A N 1
ATOM 1387 C CA . ALA A 1 224 ? 234.717 -44.019 55.256 1.00 53.62 195 ALA A CA 1
ATOM 1388 C C . ALA A 1 224 ? 234.588 -45.508 54.885 1.00 57.44 195 ALA A C 1
ATOM 1389 O O . ALA A 1 224 ? 235.550 -46.258 55.023 1.00 57.59 195 ALA A O 1
ATOM 1391 N N . PHE A 1 225 ? 233.420 -45.907 54.342 1.00 53.79 196 PHE A N 1
ATOM 1392 C CA . PHE A 1 225 ? 233.139 -47.265 53.884 1.00 53.17 196 PHE A CA 1
ATOM 1393 C C . PHE A 1 225 ? 234.024 -47.635 52.691 1.00 55.56 196 PHE A C 1
ATOM 1394 O O . PHE A 1 225 ? 234.749 -48.631 52.772 1.00 56.07 196 PHE A O 1
ATOM 1402 N N . LEU A 1 226 ? 234.006 -46.810 51.619 1.00 49.91 197 LEU A N 1
ATOM 1403 C CA . LEU A 1 226 ? 234.791 -47.028 50.399 1.00 49.10 197 LEU A CA 1
ATOM 1404 C C . LEU A 1 226 ? 236.294 -46.983 50.620 1.00 54.22 197 LEU A C 1
ATOM 1405 O O . LEU A 1 226 ? 237.017 -47.777 50.014 1.00 54.92 197 LEU A O 1
ATOM 1410 N N . ALA A 1 227 ? 236.771 -46.041 51.470 1.00 50.18 198 ALA A N 1
ATOM 1411 C CA . ALA A 1 227 ? 238.183 -45.917 51.796 1.00 49.38 198 ALA A CA 1
ATOM 1412 C C . ALA A 1 227 ? 238.675 -47.179 52.508 1.00 56.24 198 ALA A C 1
ATOM 1413 O O . ALA A 1 227 ? 239.723 -47.713 52.135 1.00 56.57 198 ALA A O 1
ATOM 1415 N N . GLY A 1 228 ? 237.877 -47.691 53.457 1.00 54.06 199 GLY A N 1
ATOM 1416 C CA . GLY A 1 228 ? 238.167 -48.930 54.183 1.00 53.83 199 GLY A CA 1
ATOM 1417 C C . GLY A 1 228 ? 238.277 -50.129 53.261 1.00 56.71 199 GLY A C 1
ATOM 1418 O O . GLY A 1 228 ? 239.198 -50.948 53.400 1.00 57.14 199 GLY A O 1
ATOM 1419 N N . GLU A 1 229 ? 237.350 -50.203 52.277 1.00 51.67 200 GLU A N 1
ATOM 1420 C CA . GLU A 1 229 ? 237.332 -51.249 51.256 1.00 50.86 200 GLU A CA 1
ATOM 1421 C C . GLU A 1 229 ? 238.574 -51.186 50.384 1.00 52.86 200 GLU A C 1
ATOM 1422 O O . GLU A 1 229 ? 239.168 -52.236 50.094 1.00 54.54 200 GLU A O 1
ATOM 1428 N N . PHE A 1 230 ? 239.021 -49.956 50.040 1.00 46.69 201 PHE A N 1
ATOM 1429 C CA . PHE A 1 230 ? 240.253 -49.736 49.276 1.00 45.36 201 PHE A CA 1
ATOM 1430 C C . PHE A 1 230 ? 241.466 -50.192 50.068 1.00 51.89 201 PHE A C 1
ATOM 1431 O O . PHE A 1 230 ? 242.339 -50.858 49.515 1.00 52.39 201 PHE A O 1
ATOM 1439 N N . ILE A 1 231 ? 241.519 -49.819 51.364 1.00 50.24 202 ILE A N 1
ATOM 1440 C CA . ILE A 1 231 ? 242.603 -50.162 52.289 1.00 49.85 202 ILE A CA 1
ATOM 1441 C C . ILE A 1 231 ? 242.738 -51.701 52.441 1.00 55.07 202 ILE A C 1
ATOM 1442 O O . ILE A 1 231 ? 243.865 -52.213 52.346 1.00 57.21 202 ILE A O 1
ATOM 1447 N N . ARG A 1 232 ? 241.615 -52.434 52.612 1.00 50.05 203 ARG A N 1
ATOM 1448 C CA . ARG A 1 232 ? 241.651 -53.902 52.702 1.00 50.35 203 ARG A CA 1
ATOM 1449 C C . ARG A 1 232 ? 242.243 -54.483 51.406 1.00 54.54 203 ARG A C 1
ATOM 1450 O O . ARG A 1 232 ? 243.187 -55.279 51.466 1.00 56.44 203 ARG A O 1
ATOM 1458 N N . TRP A 1 233 ? 241.720 -54.033 50.245 1.00 48.27 204 TRP A N 1
ATOM 1459 C CA . TRP A 1 233 ? 242.193 -54.450 48.918 1.00 46.88 204 TRP A CA 1
ATOM 1460 C C . TRP A 1 233 ? 243.683 -54.146 48.731 1.00 51.00 204 TRP A C 1
ATOM 1461 O O . TRP A 1 233 ? 244.412 -54.993 48.200 1.00 50.37 204 TRP A O 1
ATOM 1472 N N . LEU A 1 234 ? 244.126 -52.945 49.178 1.00 46.65 205 LEU A N 1
ATOM 1473 C CA . LEU A 1 234 ? 245.515 -52.489 49.113 1.00 46.53 205 LEU A CA 1
ATOM 1474 C C . LEU A 1 234 ? 246.458 -53.466 49.826 1.00 54.56 205 LEU A C 1
ATOM 1475 O O . LEU A 1 234 ? 247.545 -53.750 49.311 1.00 55.50 205 LEU A O 1
ATOM 1480 N N . GLY A 1 235 ? 246.009 -54.002 50.963 1.00 51.09 206 GLY A N 1
ATOM 1481 C CA . GLY A 1 235 ? 246.773 -54.975 51.732 1.00 50.83 206 GLY A CA 1
ATOM 1482 C C . GLY A 1 235 ? 247.011 -56.294 51.024 1.00 55.43 206 GLY A C 1
ATOM 1483 O O . GLY A 1 235 ? 248.003 -56.973 51.294 1.00 56.07 206 GLY A O 1
ATOM 1484 N N . GLU A 1 236 ? 246.111 -56.667 50.111 1.00 52.51 207 GLU A N 1
ATOM 1485 C CA . GLU A 1 236 ? 246.200 -57.905 49.317 1.00 52.56 207 GLU A CA 1
ATOM 1486 C C . GLU A 1 236 ? 247.164 -57.782 48.115 1.00 57.41 207 GLU A C 1
ATOM 1487 O O . GLU A 1 236 ? 247.458 -58.788 47.463 1.00 57.78 207 GLU A O 1
ATOM 1493 N N . GLN A 1 237 ? 247.610 -56.569 47.792 1.00 54.99 208 GLN A N 1
ATOM 1494 C CA . GLN A 1 237 ? 248.460 -56.332 46.617 1.00 56.20 208 GLN A CA 1
ATOM 1495 C C . GLN A 1 237 ? 249.917 -56.762 46.811 1.00 61.50 208 GLN A C 1
ATOM 1496 O O . GLN A 1 237 ? 250.535 -56.412 47.808 1.00 61.50 208 GLN A O 1
ATOM 1502 N N . ASP A 1 238 ? 250.446 -57.507 45.834 1.00 59.38 209 ASP A N 1
ATOM 1503 C CA . ASP A 1 238 ? 251.806 -58.058 45.801 1.00 60.10 209 ASP A CA 1
ATOM 1504 C C . ASP A 1 238 ? 252.512 -57.754 44.462 1.00 63.80 209 ASP A C 1
ATOM 1505 O O . ASP A 1 238 ? 253.543 -58.362 44.152 1.00 65.85 209 ASP A O 1
ATOM 1510 N N . ALA A 1 239 ? 251.956 -56.817 43.673 1.00 56.45 210 ALA A N 1
ATOM 1511 C CA . ALA A 1 239 ? 252.443 -56.450 42.346 1.00 54.46 210 ALA A CA 1
ATOM 1512 C C . ALA A 1 239 ? 251.945 -55.033 42.002 1.00 56.77 210 ALA A C 1
ATOM 1513 O O . ALA A 1 239 ? 251.082 -54.547 42.733 1.00 55.46 210 ALA A O 1
ATOM 1515 N N . PRO A 1 240 ? 252.463 -54.330 40.940 1.00 53.48 211 PRO A N 1
ATOM 1516 C CA . PRO A 1 240 ? 251.944 -52.977 40.624 1.00 52.74 211 PRO A CA 1
ATOM 1517 C C . PRO A 1 240 ? 250.451 -53.012 40.325 1.00 56.17 211 PRO A C 1
ATOM 1518 O O . PRO A 1 240 ? 249.982 -53.846 39.531 1.00 57.38 211 PRO A O 1
ATOM 1522 N N . TRP A 1 241 ? 249.698 -52.150 41.029 1.00 49.14 212 TRP A N 1
ATOM 1523 C CA . TRP A 1 241 ? 248.247 -52.099 40.960 1.00 46.82 212 TRP A CA 1
ATOM 1524 C C . TRP A 1 241 ? 247.691 -50.826 40.375 1.00 48.67 212 TRP A C 1
ATOM 1525 O O . TRP A 1 241 ? 248.370 -49.800 40.328 1.00 48.42 212 TRP A O 1
ATOM 1536 N N . PHE A 1 242 ? 246.432 -50.903 39.903 1.00 44.77 213 PHE A N 1
ATOM 1537 C CA . PHE A 1 242 ? 245.702 -49.794 39.286 1.00 43.09 213 PHE A CA 1
ATOM 1538 C C . PHE A 1 242 ? 244.321 -49.736 39.942 1.00 46.82 213 PHE A C 1
ATOM 1539 O O . PHE A 1 242 ? 243.528 -50.681 39.813 1.00 45.74 213 PHE A O 1
ATOM 1547 N N . ALA A 1 243 ? 244.058 -48.659 40.695 1.00 41.98 214 ALA A N 1
ATOM 1548 C CA . ALA A 1 243 ? 242.796 -48.447 41.371 1.00 40.55 214 ALA A CA 1
ATOM 1549 C C . ALA A 1 243 ? 242.155 -47.142 41.004 1.00 43.05 214 ALA A C 1
ATOM 1550 O O . ALA A 1 243 ? 242.828 -46.112 40.951 1.00 41.81 214 ALA A O 1
ATOM 1552 N N . HIS A 1 244 ? 240.819 -47.167 40.852 1.00 39.60 215 HIS A N 1
ATOM 1553 C CA . HIS A 1 244 ? 240.020 -45.967 40.730 1.00 38.95 215 HIS A CA 1
ATOM 1554 C C . HIS A 1 244 ? 239.038 -45.940 41.896 1.00 43.12 215 HIS A C 1
ATOM 1555 O O . HIS A 1 244 ? 238.184 -46.820 42.007 1.00 42.09 215 HIS A O 1
ATOM 1562 N N . VAL A 1 245 ? 239.211 -44.951 42.794 1.00 41.31 216 VAL A N 1
ATOM 1563 C CA . VAL A 1 245 ? 238.327 -44.750 43.949 1.00 41.62 216 VAL A CA 1
ATOM 1564 C C . VAL A 1 245 ? 237.469 -43.566 43.618 1.00 45.35 216 VAL A C 1
ATOM 1565 O O . VAL A 1 245 ? 237.974 -42.462 43.420 1.00 46.00 216 VAL A O 1
ATOM 1569 N N . SER A 1 246 ? 236.173 -43.812 43.495 1.00 42.22 217 SER A N 1
ATOM 1570 C CA . SER A 1 246 ? 235.183 -42.809 43.109 1.00 41.23 217 SER A CA 1
ATOM 1571 C C . SER A 1 246 ? 234.226 -42.514 44.279 1.00 44.75 217 SER A C 1
ATOM 1572 O O . SER A 1 246 ? 233.325 -43.292 44.559 1.00 43.60 217 SER A O 1
ATOM 1575 N N . PHE A 1 247 ? 234.489 -41.416 45.005 1.00 44.70 218 PHE A N 1
ATOM 1576 C CA . PHE A 1 247 ? 233.689 -40.964 46.173 1.00 44.09 218 PHE A CA 1
ATOM 1577 C C . PHE A 1 247 ? 232.485 -40.156 45.753 1.00 46.14 218 PHE A C 1
ATOM 1578 O O . PHE A 1 247 ? 232.602 -39.322 44.866 1.00 45.73 218 PHE A O 1
ATOM 1586 N N . LEU A 1 248 ? 231.344 -40.362 46.403 1.00 43.38 219 LEU A N 1
ATOM 1587 C CA . LEU A 1 248 ? 230.146 -39.583 46.082 1.00 43.67 219 LEU A CA 1
ATOM 1588 C C . LEU A 1 248 ? 230.263 -38.190 46.668 1.00 49.24 219 LEU A C 1
ATOM 1589 O O . LEU A 1 248 ? 230.020 -37.214 45.982 1.00 49.18 219 LEU A O 1
ATOM 1594 N N . ARG A 1 249 ? 230.675 -38.089 47.916 1.00 48.49 220 ARG A N 1
ATOM 1595 C CA . ARG A 1 249 ? 230.774 -36.794 48.585 1.00 49.21 220 ARG A CA 1
ATOM 1596 C C . ARG A 1 249 ? 231.910 -35.934 47.984 1.00 53.14 220 ARG A C 1
ATOM 1597 O O . ARG A 1 249 ? 232.862 -36.511 47.457 1.00 52.18 220 ARG A O 1
ATOM 1605 N N . PRO A 1 250 ? 231.813 -34.582 47.920 1.00 50.02 221 PRO A N 1
ATOM 1606 C CA . PRO A 1 250 ? 230.793 -33.691 48.506 1.00 50.38 221 PRO A CA 1
ATOM 1607 C C . PRO A 1 250 ? 229.470 -33.532 47.714 1.00 55.19 221 PRO A C 1
ATOM 1608 O O . PRO A 1 250 ? 228.744 -32.552 47.946 1.00 56.22 221 PRO A O 1
ATOM 1612 N N . HIS A 1 251 ? 229.126 -34.494 46.820 1.00 48.11 222 HIS A N 1
ATOM 1613 C CA . HIS A 1 251 ? 227.851 -34.504 46.098 1.00 46.49 222 HIS A CA 1
ATOM 1614 C C . HIS A 1 251 ? 226.682 -34.573 47.129 1.00 50.63 222 HIS A C 1
ATOM 1615 O O . HIS A 1 251 ? 226.795 -35.324 48.118 1.00 49.07 222 HIS A O 1
ATOM 1622 N N . PRO A 1 252 ? 225.548 -33.839 46.878 1.00 47.45 223 PRO A N 1
ATOM 1623 C CA . PRO A 1 252 ? 224.386 -33.896 47.799 1.00 47.28 223 PRO A CA 1
ATOM 1624 C C . PRO A 1 252 ? 223.748 -35.307 47.984 1.00 55.45 223 PRO A C 1
ATOM 1625 O O . PRO A 1 252 ? 224.092 -36.218 47.236 1.00 57.54 223 PRO A O 1
ATOM 1629 N N . PRO A 1 253 ? 222.843 -35.579 48.955 1.00 51.45 224 PRO A N 1
ATOM 1630 C CA . PRO A 1 253 ? 222.249 -34.687 49.976 1.00 51.31 224 PRO A CA 1
ATOM 1631 C C . PRO A 1 253 ? 223.265 -34.012 50.895 1.00 55.57 224 PRO A C 1
ATOM 1632 O O . PRO A 1 253 ? 224.259 -34.615 51.283 1.00 53.93 224 PRO A O 1
ATOM 1636 N N . PHE A 1 254 ? 223.031 -32.731 51.188 1.00 54.72 225 PHE A N 1
ATOM 1637 C CA . PHE A 1 254 ? 223.899 -31.957 52.060 1.00 55.85 225 PHE A CA 1
ATOM 1638 C C . PHE A 1 254 ? 223.543 -32.195 53.550 1.00 64.19 225 PHE A C 1
ATOM 1639 O O . PHE A 1 254 ? 222.716 -31.485 54.135 1.00 66.09 225 PHE A O 1
ATOM 1647 N N . SER A 1 255 ? 224.154 -33.257 54.122 1.00 60.30 226 SER A N 1
ATOM 1648 C CA . SER A 1 255 ? 224.059 -33.743 55.498 1.00 59.94 226 SER A CA 1
ATOM 1649 C C . SER A 1 255 ? 225.404 -34.371 55.780 1.00 64.70 226 SER A C 1
ATOM 1650 O O . SER A 1 255 ? 225.947 -35.026 54.893 1.00 64.54 226 SER A O 1
ATOM 1653 N N . VAL A 1 256 ? 225.965 -34.171 56.988 1.00 62.37 227 VAL A N 1
ATOM 1654 C CA . VAL A 1 256 ? 227.273 -34.738 57.355 1.00 61.47 227 VAL A CA 1
ATOM 1655 C C . VAL A 1 256 ? 227.359 -34.999 58.885 1.00 68.20 227 VAL A C 1
ATOM 1656 O O . VAL A 1 256 ? 226.812 -34.208 59.648 1.00 68.07 227 VAL A O 1
ATOM 1660 N N . PRO A 1 257 ? 227.996 -36.098 59.368 1.00 67.17 228 PRO A N 1
ATOM 1661 C CA . PRO A 1 257 ? 228.083 -36.306 60.826 1.00 67.93 228 PRO A CA 1
ATOM 1662 C C . PRO A 1 257 ? 229.046 -35.335 61.524 1.00 71.77 228 PRO A C 1
ATOM 1663 O O . PRO A 1 257 ? 229.699 -34.512 60.878 1.00 71.53 228 PRO A O 1
ATOM 1667 N N . GLU A 1 258 ? 229.107 -35.430 62.860 1.00 68.08 229 GLU A N 1
ATOM 1668 C CA . GLU A 1 258 ? 229.961 -34.614 63.722 1.00 66.70 229 GLU A CA 1
ATOM 1669 C C . GLU A 1 258 ? 231.451 -34.965 63.487 1.00 68.07 229 GLU A C 1
ATOM 1670 O O . GLU A 1 258 ? 231.763 -36.146 63.270 1.00 68.25 229 GLU A O 1
ATOM 1676 N N . PRO A 1 259 ? 232.388 -33.980 63.484 1.00 61.05 230 PRO A N 1
ATOM 1677 C CA . PRO A 1 259 ? 232.217 -32.539 63.755 1.00 61.35 230 PRO A CA 1
ATOM 1678 C C . PRO A 1 259 ? 231.828 -31.638 62.565 1.00 68.50 230 PRO A C 1
ATOM 1679 O O . PRO A 1 259 ? 231.372 -30.507 62.768 1.00 70.70 230 PRO A O 1
ATOM 1683 N N . TYR A 1 260 ? 232.039 -32.128 61.332 1.00 62.83 231 TYR A N 1
ATOM 1684 C CA . TYR A 1 260 ? 231.869 -31.453 60.040 1.00 60.02 231 TYR A CA 1
ATOM 1685 C C . TYR A 1 260 ? 230.563 -30.663 59.854 1.00 63.52 231 TYR A C 1
ATOM 1686 O O . TYR A 1 260 ? 230.577 -29.639 59.168 1.00 63.66 231 TYR A O 1
ATOM 1695 N N . ASN A 1 261 ? 229.463 -31.118 60.458 1.00 59.59 232 ASN A N 1
ATOM 1696 C CA . ASN A 1 261 ? 228.133 -30.475 60.388 1.00 59.38 232 ASN A CA 1
ATOM 1697 C C . ASN A 1 261 ? 228.062 -29.012 60.912 1.00 64.04 232 ASN A C 1
ATOM 1698 O O . ASN A 1 261 ? 227.237 -28.199 60.456 1.00 63.29 232 ASN A O 1
ATOM 1703 N N . ARG A 1 262 ? 228.890 -28.705 61.905 1.00 61.47 233 ARG A N 1
ATOM 1704 C CA . ARG A 1 262 ? 228.897 -27.389 62.532 1.00 60.82 233 ARG A CA 1
ATOM 1705 C C . ARG A 1 262 ? 230.275 -26.736 62.477 1.00 63.63 233 ARG A C 1
ATOM 1706 O O . ARG A 1 262 ? 230.452 -25.625 62.963 1.00 63.41 233 ARG A O 1
ATOM 1714 N N . MET A 1 263 ? 231.234 -27.405 61.825 1.00 59.98 234 MET A N 1
ATOM 1715 C CA . MET A 1 263 ? 232.613 -26.951 61.623 1.00 59.32 234 MET A CA 1
ATOM 1716 C C . MET A 1 263 ? 232.690 -25.532 60.970 1.00 61.79 234 MET A C 1
ATOM 1717 O O . MET A 1 263 ? 233.660 -24.795 61.194 1.00 60.83 234 MET A O 1
ATOM 1722 N N . PHE A 1 264 ? 231.658 -25.160 60.182 1.00 56.66 235 PHE A N 1
ATOM 1723 C CA . PHE A 1 264 ? 231.599 -23.872 59.497 1.00 54.88 235 PHE A CA 1
ATOM 1724 C C . PHE A 1 264 ? 230.293 -23.160 59.764 1.00 61.36 235 PHE A C 1
ATOM 1725 O O . PHE A 1 264 ? 229.227 -23.772 59.844 1.00 62.60 235 PHE A O 1
ATOM 1733 N N . THR A 1 265 ? 230.385 -21.855 59.880 1.00 58.92 236 THR A N 1
ATOM 1734 C CA . THR A 1 265 ? 229.259 -20.980 60.165 1.00 59.08 236 THR A CA 1
ATOM 1735 C C . THR A 1 265 ? 228.676 -20.482 58.860 1.00 62.38 236 THR A C 1
ATOM 1736 O O . THR A 1 265 ? 229.434 -20.050 57.991 1.00 61.67 236 THR A O 1
ATOM 1740 N N . PRO A 1 266 ? 227.341 -20.436 58.729 1.00 59.31 237 PRO A N 1
ATOM 1741 C CA . PRO A 1 266 ? 226.737 -19.909 57.492 1.00 60.11 237 PRO A CA 1
ATOM 1742 C C . PRO A 1 266 ? 227.239 -18.529 57.068 1.00 71.21 237 PRO A C 1
ATOM 1743 O O . PRO A 1 266 ? 227.424 -18.312 55.871 1.00 72.00 237 PRO A O 1
ATOM 1747 N N . SER A 1 267 ? 227.500 -17.619 58.045 1.00 71.85 238 SER A N 1
ATOM 1748 C CA . SER A 1 267 ? 228.005 -16.252 57.827 1.00 72.64 238 SER A CA 1
ATOM 1749 C C . SER A 1 267 ? 229.407 -16.198 57.183 1.00 79.03 238 SER A C 1
ATOM 1750 O O . SER A 1 267 ? 229.711 -15.238 56.469 1.00 79.41 238 SER A O 1
ATOM 1753 N N . ASP A 1 268 ? 230.236 -17.249 57.387 1.00 76.58 239 ASP A N 1
ATOM 1754 C CA . ASP A 1 268 ? 231.571 -17.371 56.787 1.00 76.80 239 ASP A CA 1
ATOM 1755 C C . ASP A 1 268 ? 231.453 -17.547 55.260 1.00 78.48 239 ASP A C 1
ATOM 1756 O O . ASP A 1 268 ? 230.349 -17.580 54.709 1.00 78.00 239 ASP A O 1
ATOM 1761 N N . GLY A 1 269 ? 232.589 -17.687 54.596 1.00 73.35 240 GLY A N 1
ATOM 1762 C CA . GLY A 1 269 ? 232.611 -17.912 53.161 1.00 71.96 240 GLY A CA 1
ATOM 1763 C C . GLY A 1 269 ? 232.692 -16.661 52.309 1.00 71.79 240 GLY A C 1
ATOM 1764 O O . GLY A 1 269 ? 232.237 -15.582 52.715 1.00 70.44 240 GLY A O 1
ATOM 1765 N N . PRO A 1 270 ? 233.252 -16.807 51.082 1.00 64.94 241 PRO A N 1
ATOM 1766 C CA . PRO A 1 270 ? 233.368 -15.649 50.180 1.00 62.13 241 PRO A CA 1
ATOM 1767 C C . PRO A 1 270 ? 232.031 -15.136 49.647 1.00 59.58 241 PRO A C 1
ATOM 1768 O O . PRO A 1 270 ? 230.976 -15.728 49.893 1.00 57.68 241 PRO A O 1
ATOM 1772 N N . ALA A 1 271 ? 232.093 -14.025 48.899 1.00 53.36 242 ALA A N 1
ATOM 1773 C CA . ALA A 1 271 ? 230.934 -13.420 48.255 1.00 52.62 242 ALA A CA 1
ATOM 1774 C C . ALA A 1 271 ? 230.426 -14.365 47.151 1.00 58.62 242 ALA A C 1
ATOM 1775 O O . ALA A 1 271 ? 231.209 -15.130 46.565 1.00 58.47 242 ALA A O 1
ATOM 1777 N N . PHE A 1 272 ? 229.116 -14.332 46.900 1.00 55.11 243 PHE A N 1
ATOM 1778 C CA . PHE A 1 272 ? 228.487 -15.138 45.870 1.00 54.05 243 PHE A CA 1
ATOM 1779 C C . PHE A 1 272 ? 228.559 -14.366 44.556 1.00 57.99 243 PHE A C 1
ATOM 1780 O O . PHE A 1 272 ? 228.227 -13.177 44.525 1.00 59.55 243 PHE A O 1
ATOM 1788 N N . ALA A 1 273 ? 229.012 -15.027 43.481 1.00 52.27 244 ALA A N 1
ATOM 1789 C CA . ALA A 1 273 ? 229.061 -14.428 42.155 1.00 51.62 244 ALA A CA 1
ATOM 1790 C C . ALA A 1 273 ? 227.637 -14.503 41.602 1.00 56.17 244 ALA A C 1
ATOM 1791 O O . ALA A 1 273 ? 227.280 -15.493 40.966 1.00 55.98 244 ALA A O 1
ATOM 1793 N N . ARG A 1 274 ? 226.789 -13.511 41.921 1.00 53.00 245 ARG A N 1
ATOM 1794 C CA . ARG A 1 274 ? 225.387 -13.503 41.487 1.00 51.90 245 ARG A CA 1
ATOM 1795 C C . ARG A 1 274 ? 224.850 -12.115 41.333 1.00 55.53 245 ARG A C 1
ATOM 1796 O O . ARG A 1 274 ? 225.354 -11.190 41.964 1.00 55.07 245 ARG A O 1
ATOM 1804 N N . ALA A 1 275 ? 223.794 -11.970 40.522 1.00 51.09 246 ALA A N 1
ATOM 1805 C CA . ALA A 1 275 ? 223.081 -10.717 40.320 1.00 49.93 246 ALA A CA 1
ATOM 1806 C C . ALA A 1 275 ? 222.333 -10.366 41.625 1.00 54.25 246 ALA A C 1
ATOM 1807 O O . ALA A 1 275 ? 222.248 -11.206 42.522 1.00 53.08 246 ALA A O 1
ATOM 1809 N N . ALA A 1 276 ? 221.795 -9.127 41.730 1.00 52.78 247 ALA A N 1
ATOM 1810 C CA . ALA A 1 276 ? 221.079 -8.629 42.906 1.00 52.95 247 ALA A CA 1
ATOM 1811 C C . ALA A 1 276 ? 219.925 -9.535 43.320 1.00 55.97 247 ALA A C 1
ATOM 1812 O O . ALA A 1 276 ? 219.752 -9.797 44.517 1.00 55.73 247 ALA A O 1
ATOM 1814 N N . ASN A 1 277 ? 219.184 -10.055 42.324 1.00 52.00 248 ASN A N 1
ATOM 1815 C CA . ASN A 1 277 ? 218.049 -10.981 42.494 1.00 51.45 248 ASN A CA 1
ATOM 1816 C C . ASN A 1 277 ? 217.982 -12.020 41.357 1.00 53.97 248 ASN A C 1
ATOM 1817 O O . ASN A 1 277 ? 218.499 -11.772 40.262 1.00 54.94 248 ASN A O 1
ATOM 1822 N N . ARG A 1 278 ? 217.261 -13.133 41.600 1.00 49.55 249 ARG A N 1
ATOM 1823 C CA . ARG A 1 278 ? 216.990 -14.233 40.648 1.00 49.24 249 ARG A CA 1
ATOM 1824 C C . ARG A 1 278 ? 216.421 -13.780 39.303 1.00 55.41 249 ARG A C 1
ATOM 1825 O O . ARG A 1 278 ? 216.760 -14.333 38.258 1.00 56.19 249 ARG A O 1
ATOM 1833 N N . GLU A 1 279 ? 215.555 -12.785 39.349 1.00 51.73 250 GLU A N 1
ATOM 1834 C CA . GLU A 1 279 ? 214.862 -12.229 38.202 1.00 52.66 250 GLU A CA 1
ATOM 1835 C C . GLU A 1 279 ? 215.808 -11.533 37.236 1.00 56.01 250 GLU A C 1
ATOM 1836 O O . GLU A 1 279 ? 215.711 -11.756 36.023 1.00 55.43 250 GLU A O 1
ATOM 1842 N N . ALA A 1 280 ? 216.743 -10.722 37.779 1.00 51.69 251 ALA A N 1
ATOM 1843 C CA . ALA A 1 280 ? 217.757 -10.017 37.001 1.00 50.69 251 ALA A CA 1
ATOM 1844 C C . ALA A 1 280 ? 218.754 -11.044 36.448 1.00 53.80 251 ALA A C 1
ATOM 1845 O O . ALA A 1 280 ? 219.202 -10.907 35.303 1.00 52.27 251 ALA A O 1
ATOM 1847 N N . GLU A 1 281 ? 219.045 -12.107 37.260 1.00 48.94 252 GLU A N 1
ATOM 1848 C CA . GLU A 1 281 ? 219.916 -13.234 36.903 1.00 48.42 252 GLU A CA 1
ATOM 1849 C C . GLU A 1 281 ? 219.363 -13.978 35.667 1.00 50.55 252 GLU A C 1
ATOM 1850 O O . GLU A 1 281 ? 220.030 -14.019 34.630 1.00 50.71 252 GLU A O 1
ATOM 1856 N N . GLN A 1 282 ? 218.103 -14.466 35.775 1.00 44.81 253 GLN A N 1
ATOM 1857 C CA . GLN A 1 282 ? 217.371 -15.203 34.741 1.00 43.46 253 GLN A CA 1
ATOM 1858 C C . GLN A 1 282 ? 217.147 -14.416 33.468 1.00 48.60 253 GLN A C 1
ATOM 1859 O O . GLN A 1 282 ? 217.050 -15.012 32.387 1.00 50.16 253 GLN A O 1
ATOM 1865 N N . ALA A 1 283 ? 217.079 -13.088 33.588 1.00 43.41 254 ALA A N 1
ATOM 1866 C CA . ALA A 1 283 ? 216.824 -12.198 32.454 1.00 43.44 254 ALA A CA 1
ATOM 1867 C C . ALA A 1 283 ? 217.978 -12.134 31.432 1.00 46.77 254 ALA A C 1
ATOM 1868 O O . ALA A 1 283 ? 217.749 -11.746 30.291 1.00 46.50 254 ALA A O 1
ATOM 1870 N N . VAL A 1 284 ? 219.200 -12.509 31.847 1.00 42.71 255 VAL A N 1
ATOM 1871 C CA . VAL A 1 284 ? 220.407 -12.444 31.015 1.00 42.44 255 VAL A CA 1
ATOM 1872 C C . VAL A 1 284 ? 220.348 -13.397 29.813 1.00 43.36 255 VAL A C 1
ATOM 1873 O O . VAL A 1 284 ? 220.770 -12.993 28.721 1.00 43.44 255 VAL A O 1
ATOM 1877 N N . HIS A 1 285 ? 219.815 -14.633 29.997 1.00 35.71 256 HIS A N 1
ATOM 1878 C CA . HIS A 1 285 ? 219.743 -15.619 28.929 1.00 34.54 256 HIS A CA 1
ATOM 1879 C C . HIS A 1 285 ? 218.523 -16.551 29.050 1.00 37.06 256 HIS A C 1
ATOM 1880 O O . HIS A 1 285 ? 218.232 -17.012 30.161 1.00 39.08 256 HIS A O 1
ATOM 1887 N N . PRO A 1 286 ? 217.886 -16.921 27.901 1.00 30.47 257 PRO A N 1
ATOM 1888 C CA . PRO A 1 286 ? 216.735 -17.850 27.934 1.00 29.86 257 PRO A CA 1
ATOM 1889 C C . PRO A 1 286 ? 216.960 -19.168 28.676 1.00 39.32 257 PRO A C 1
ATOM 1890 O O . PRO A 1 286 ? 216.035 -19.663 29.310 1.00 39.88 257 PRO A O 1
ATOM 1894 N N . LEU A 1 287 ? 218.188 -19.731 28.610 1.00 38.21 258 LEU A N 1
ATOM 1895 C CA . LEU A 1 287 ? 218.542 -20.964 29.304 1.00 37.18 258 LEU A CA 1
ATOM 1896 C C . LEU A 1 287 ? 218.452 -20.789 30.816 1.00 41.36 258 LEU A C 1
ATOM 1897 O O . LEU A 1 287 ? 218.031 -21.725 31.510 1.00 41.19 258 LEU A O 1
ATOM 1902 N N . LEU A 1 288 ? 218.830 -19.600 31.325 1.00 38.77 259 LEU A N 1
ATOM 1903 C CA . LEU A 1 288 ? 218.776 -19.302 32.764 1.00 39.32 259 LEU A CA 1
ATOM 1904 C C . LEU A 1 288 ? 217.313 -19.191 33.237 1.00 46.82 259 LEU A C 1
ATOM 1905 O O . LEU A 1 288 ? 216.951 -19.734 34.291 1.00 46.16 259 LEU A O 1
ATOM 1910 N N . ALA A 1 289 ? 216.466 -18.561 32.389 1.00 44.33 260 ALA A N 1
ATOM 1911 C CA . ALA A 1 289 ? 215.039 -18.351 32.638 1.00 45.16 260 ALA A CA 1
ATOM 1912 C C . ALA A 1 289 ? 214.277 -19.681 32.640 1.00 50.87 260 ALA A C 1
ATOM 1913 O O . ALA A 1 289 ? 213.266 -19.819 33.336 1.00 51.47 260 ALA A O 1
ATOM 1915 N N . PHE A 1 290 ? 214.780 -20.658 31.881 1.00 47.44 261 PHE A N 1
ATOM 1916 C CA . PHE A 1 290 ? 214.193 -21.994 31.788 1.00 46.48 261 PHE A CA 1
ATOM 1917 C C . PHE A 1 290 ? 214.659 -22.879 32.933 1.00 48.82 261 PHE A C 1
ATOM 1918 O O . PHE A 1 290 ? 213.847 -23.458 33.639 1.00 47.92 261 PHE A O 1
ATOM 1926 N N . ALA A 1 291 ? 215.971 -22.981 33.108 1.00 45.69 262 ALA A N 1
ATOM 1927 C CA . ALA A 1 291 ? 216.603 -23.898 34.053 1.00 44.13 262 ALA A CA 1
ATOM 1928 C C . ALA A 1 291 ? 216.492 -23.542 35.514 1.00 47.44 262 ALA A C 1
ATOM 1929 O O . ALA A 1 291 ? 216.326 -24.446 36.317 1.00 45.11 262 ALA A O 1
ATOM 1931 N N . LEU A 1 292 ? 216.706 -22.266 35.884 1.00 48.62 263 LEU A N 1
ATOM 1932 C CA . LEU A 1 292 ? 216.734 -21.853 37.290 1.00 49.60 263 LEU A CA 1
ATOM 1933 C C . LEU A 1 292 ? 215.435 -22.171 38.055 1.00 52.28 263 LEU A C 1
ATOM 1934 O O . LEU A 1 292 ? 215.548 -22.741 39.151 1.00 52.01 263 LEU A O 1
ATOM 1939 N N . PRO A 1 293 ? 214.221 -21.917 37.494 1.00 48.43 264 PRO A N 1
ATOM 1940 C CA . PRO A 1 293 ? 212.994 -22.266 38.229 1.00 48.65 264 PRO A CA 1
ATOM 1941 C C . PRO A 1 293 ? 212.789 -23.769 38.440 1.00 54.50 264 PRO A C 1
ATOM 1942 O O . PRO A 1 293 ? 212.171 -24.157 39.439 1.00 54.84 264 PRO A O 1
ATOM 1946 N N . LEU A 1 294 ? 213.332 -24.610 37.522 1.00 50.37 265 LEU A N 1
ATOM 1947 C CA . LEU A 1 294 ? 213.217 -26.074 37.561 1.00 49.17 265 LEU A CA 1
ATOM 1948 C C . LEU A 1 294 ? 214.098 -26.749 38.607 1.00 52.86 265 LEU A C 1
ATOM 1949 O O . LEU A 1 294 ? 213.889 -27.934 38.882 1.00 53.49 265 LEU A O 1
ATOM 1954 N N . ILE A 1 295 ? 215.059 -26.026 39.206 1.00 49.20 266 ILE A N 1
ATOM 1955 C CA . ILE A 1 295 ? 215.938 -26.608 40.238 1.00 49.19 266 ILE A CA 1
ATOM 1956 C C . ILE A 1 295 ? 215.091 -26.935 41.470 1.00 56.15 266 ILE A C 1
ATOM 1957 O O . ILE A 1 295 ? 214.421 -26.048 42.016 1.00 58.88 266 ILE A O 1
ATOM 1962 N N . GLY A 1 296 ? 215.085 -28.214 41.838 1.00 51.67 267 GLY A N 1
ATOM 1963 C CA . GLY A 1 296 ? 214.297 -28.743 42.944 1.00 50.91 267 GLY A CA 1
ATOM 1964 C C . GLY A 1 296 ? 215.093 -28.982 44.196 1.00 55.25 267 GLY A C 1
ATOM 1965 O O . GLY A 1 296 ? 216.292 -29.287 44.129 1.00 55.31 267 GLY A O 1
ATOM 1966 N N . LYS A 1 297 ? 214.416 -28.851 45.355 1.00 53.08 268 LYS A N 1
ATOM 1967 C CA . LYS A 1 297 ? 215.011 -29.026 46.693 1.00 53.15 268 LYS A CA 1
ATOM 1968 C C . LYS A 1 297 ? 215.484 -30.456 46.962 1.00 55.26 268 LYS A C 1
ATOM 1969 O O . LYS A 1 297 ? 216.498 -30.640 47.627 1.00 53.65 268 LYS A O 1
ATOM 1975 N N . ASP A 1 298 ? 214.749 -31.457 46.435 1.00 53.42 269 ASP A N 1
ATOM 1976 C CA . ASP A 1 298 ? 215.021 -32.908 46.547 1.00 53.86 269 ASP A CA 1
ATOM 1977 C C . ASP A 1 298 ? 216.432 -33.297 46.082 1.00 58.40 269 ASP A C 1
ATOM 1978 O O . ASP A 1 298 ? 217.033 -34.224 46.633 1.00 59.62 269 ASP A O 1
ATOM 1983 N N . SER A 1 299 ? 216.960 -32.566 45.090 1.00 53.64 270 SER A N 1
ATOM 1984 C CA . SER A 1 299 ? 218.291 -32.764 44.524 1.00 52.65 270 SER A CA 1
ATOM 1985 C C . SER A 1 299 ? 219.417 -32.353 45.480 1.00 56.49 270 SER A C 1
ATOM 1986 O O . SER A 1 299 ? 220.561 -32.726 45.226 1.00 58.48 270 SER A O 1
ATOM 1989 N N . PHE A 1 300 ? 219.120 -31.587 46.556 1.00 51.63 271 PHE A N 1
ATOM 1990 C CA . PHE A 1 300 ? 220.149 -31.068 47.472 1.00 51.24 271 PHE A CA 1
ATOM 1991 C C . PHE A 1 300 ? 219.984 -31.455 48.941 1.00 54.45 271 PHE A C 1
ATOM 1992 O O . PHE A 1 300 ? 220.989 -31.622 49.637 1.00 53.70 271 PHE A O 1
ATOM 2000 N N . ILE A 1 301 ? 218.740 -31.613 49.411 1.00 51.68 272 ILE A N 1
ATOM 2001 C CA . ILE A 1 301 ? 218.436 -32.027 50.784 1.00 50.44 272 ILE A CA 1
ATOM 2002 C C . ILE A 1 301 ? 217.560 -33.284 50.714 1.00 54.92 272 ILE A C 1
ATOM 2003 O O . ILE A 1 301 ? 216.579 -33.304 49.971 1.00 53.72 272 ILE A O 1
ATOM 2008 N N . TYR A 1 302 ? 217.916 -34.325 51.479 1.00 54.25 273 TYR A N 1
ATOM 2009 C CA . TYR A 1 302 ? 217.148 -35.570 51.497 1.00 55.86 273 TYR A CA 1
ATOM 2010 C C . TYR A 1 302 ? 215.713 -35.317 51.971 1.00 65.36 273 TYR A C 1
ATOM 2011 O O . TYR A 1 302 ? 215.498 -34.867 53.109 1.00 67.96 273 TYR A O 1
ATOM 2020 N N . GLY A 1 303 ? 214.763 -35.585 51.080 1.00 61.12 274 GLY A N 1
ATOM 2021 C CA . GLY A 1 303 ? 213.342 -35.405 51.341 1.00 60.66 274 GLY A CA 1
ATOM 2022 C C . GLY A 1 303 ? 212.811 -34.043 50.938 1.00 65.49 274 GLY A C 1
ATOM 2023 O O . GLY A 1 303 ? 211.641 -33.744 51.202 1.00 65.01 274 GLY A O 1
ATOM 2024 N N . GLY A 1 304 ? 213.680 -33.209 50.345 1.00 61.18 275 GLY A N 1
ATOM 2025 C CA . GLY A 1 304 ? 213.351 -31.870 49.867 1.00 60.36 275 GLY A CA 1
ATOM 2026 C C . GLY A 1 304 ? 212.145 -31.859 48.952 1.00 64.43 275 GLY A C 1
ATOM 2027 O O . GLY A 1 304 ? 211.899 -32.820 48.211 1.00 63.34 275 GLY A O 1
ATOM 2028 N N . GLU A 1 305 ? 211.346 -30.795 49.056 1.00 61.64 276 GLU A N 1
ATOM 2029 C CA . GLU A 1 305 ? 210.121 -30.645 48.275 1.00 61.29 276 GLU A CA 1
ATOM 2030 C C . GLU A 1 305 ? 209.969 -29.255 47.716 1.00 62.45 276 GLU A C 1
ATOM 2031 O O . GLU A 1 305 ? 210.263 -28.280 48.403 1.00 63.00 276 GLU A O 1
ATOM 2037 N N . GLY A 1 306 ? 209.528 -29.177 46.465 1.00 57.24 277 GLY A N 1
ATOM 2038 C CA . GLY A 1 306 ? 209.331 -27.914 45.758 1.00 56.38 277 GLY A CA 1
ATOM 2039 C C . GLY A 1 306 ? 210.593 -27.335 45.148 1.00 59.33 277 GLY A C 1
ATOM 2040 O O . GLY A 1 306 ? 211.609 -28.022 45.053 1.00 59.36 277 GLY A O 1
ATOM 2041 N N . SER A 1 307 ? 210.534 -26.053 44.752 1.00 55.05 278 SER A N 1
ATOM 2042 C CA . SER A 1 307 ? 211.610 -25.330 44.093 1.00 54.34 278 SER A CA 1
ATOM 2043 C C . SER A 1 307 ? 212.708 -24.856 45.035 1.00 56.75 278 SER A C 1
ATOM 2044 O O . SER A 1 307 ? 212.431 -24.471 46.172 1.00 56.26 278 SER A O 1
ATOM 2047 N N . ALA A 1 308 ? 213.964 -24.854 44.538 1.00 50.99 279 ALA A N 1
ATOM 2048 C CA . ALA A 1 308 ? 215.117 -24.385 45.302 1.00 49.96 279 ALA A CA 1
ATOM 2049 C C . ALA A 1 308 ? 215.131 -22.833 45.314 1.00 54.73 279 ALA A C 1
ATOM 2050 O O . ALA A 1 308 ? 215.828 -22.233 46.124 1.00 52.86 279 ALA A O 1
ATOM 2052 N N . SER A 1 309 ? 214.296 -22.206 44.450 1.00 54.35 280 SER A N 1
ATOM 2053 C CA . SER A 1 309 ? 214.052 -20.757 44.341 1.00 55.03 280 SER A CA 1
ATOM 2054 C C . SER A 1 309 ? 213.434 -20.210 45.657 1.00 62.38 280 SER A C 1
ATOM 2055 O O . SER A 1 309 ? 213.535 -19.007 45.926 1.00 61.93 280 SER A O 1
ATOM 2058 N N . ASP A 1 310 ? 212.782 -21.103 46.457 1.00 60.04 281 ASP A N 1
ATOM 2059 C CA . ASP A 1 310 ? 212.153 -20.799 47.743 1.00 59.96 281 ASP A CA 1
ATOM 2060 C C . ASP A 1 310 ? 213.172 -20.724 48.876 1.00 65.09 281 ASP A C 1
ATOM 2061 O O . ASP A 1 310 ? 212.804 -20.422 50.004 1.00 64.99 281 ASP A O 1
ATOM 2066 N N . TRP A 1 311 ? 214.449 -21.006 48.585 1.00 62.94 282 TRP A N 1
ATOM 2067 C CA . TRP A 1 311 ? 215.525 -20.911 49.568 1.00 62.67 282 TRP A CA 1
ATOM 2068 C C . TRP A 1 311 ? 216.101 -19.512 49.504 1.00 65.13 282 TRP A C 1
ATOM 2069 O O . TRP A 1 311 ? 216.341 -19.003 48.419 1.00 65.81 282 TRP A O 1
ATOM 2080 N N . THR A 1 312 ? 216.304 -18.882 50.654 1.00 59.89 283 THR A N 1
ATOM 2081 C CA . THR A 1 312 ? 216.818 -17.505 50.740 1.00 58.21 283 THR A CA 1
ATOM 2082 C C . THR A 1 312 ? 218.340 -17.492 50.699 1.00 60.75 283 THR A C 1
ATOM 2083 O O . THR A 1 312 ? 218.964 -18.556 50.760 1.00 59.13 283 THR A O 1
ATOM 2087 N N . SER A 1 313 ? 218.931 -16.279 50.653 1.00 57.48 284 SER A N 1
ATOM 2088 C CA . SER A 1 313 ? 220.371 -16.062 50.701 1.00 58.04 284 SER A CA 1
ATOM 2089 C C . SER A 1 313 ? 220.957 -16.726 51.958 1.00 66.50 284 SER A C 1
ATOM 2090 O O . SER A 1 313 ? 222.073 -17.266 51.918 1.00 69.14 284 SER A O 1
ATOM 2093 N N . GLU A 1 314 ? 220.188 -16.686 53.065 1.00 63.21 285 GLU A N 1
ATOM 2094 C CA . GLU A 1 314 ? 220.536 -17.282 54.345 1.00 63.02 285 GLU A CA 1
ATOM 2095 C C . GLU A 1 314 ? 220.520 -18.805 54.232 1.00 63.49 285 GLU A C 1
ATOM 2096 O O . GLU A 1 314 ? 221.451 -19.464 54.705 1.00 63.88 285 GLU A O 1
ATOM 2102 N N . ASP A 1 315 ? 219.456 -19.360 53.614 1.00 56.31 286 ASP A N 1
ATOM 2103 C CA . ASP A 1 315 ? 219.295 -20.801 53.389 1.00 54.16 286 ASP A CA 1
ATOM 2104 C C . ASP A 1 315 ? 220.489 -21.362 52.584 1.00 55.46 286 ASP A C 1
ATOM 2105 O O . ASP A 1 315 ? 221.057 -22.391 52.960 1.00 54.53 286 ASP A O 1
ATOM 2110 N N . LEU A 1 316 ? 220.893 -20.644 51.506 1.00 49.89 287 LEU A N 1
ATOM 2111 C CA . LEU A 1 316 ? 222.026 -21.001 50.658 1.00 48.55 287 LEU A CA 1
ATOM 2112 C C . LEU A 1 316 ? 223.334 -20.935 51.417 1.00 53.18 287 LEU A C 1
ATOM 2113 O O . LEU A 1 316 ? 224.168 -21.830 51.267 1.00 55.98 287 LEU A O 1
ATOM 2118 N N . SER A 1 317 ? 223.495 -19.928 52.287 1.00 49.01 288 SER A N 1
ATOM 2119 C CA . SER A 1 317 ? 224.692 -19.783 53.134 1.00 47.69 288 SER A CA 1
ATOM 2120 C C . SER A 1 317 ? 224.804 -20.956 54.131 1.00 48.90 288 SER A C 1
ATOM 2121 O O . SER A 1 317 ? 225.910 -21.436 54.390 1.00 48.04 288 SER A O 1
ATOM 2124 N N . ALA A 1 318 ? 223.655 -21.448 54.629 1.00 45.33 289 ALA A N 1
ATOM 2125 C CA . ALA A 1 318 ? 223.567 -22.595 55.543 1.00 46.71 289 ALA A CA 1
ATOM 2126 C C . ALA A 1 318 ? 223.952 -23.891 54.828 1.00 52.10 289 ALA A C 1
ATOM 2127 O O . ALA A 1 318 ? 224.674 -24.711 55.395 1.00 51.92 289 ALA A O 1
ATOM 2129 N N . ILE A 1 319 ? 223.491 -24.055 53.573 1.00 49.40 290 ILE A N 1
ATOM 2130 C CA . ILE A 1 319 ? 223.810 -25.193 52.706 1.00 48.94 290 ILE A CA 1
ATOM 2131 C C . ILE A 1 319 ? 225.340 -25.210 52.448 1.00 52.51 290 ILE A C 1
ATOM 2132 O O . ILE A 1 319 ? 225.976 -26.261 52.608 1.00 51.74 290 ILE A O 1
ATOM 2137 N N . ARG A 1 320 ? 225.924 -24.025 52.116 1.00 47.70 291 ARG A N 1
ATOM 2138 C CA . ARG A 1 320 ? 227.355 -23.883 51.867 1.00 47.53 291 ARG A CA 1
ATOM 2139 C C . ARG A 1 320 ? 228.232 -24.296 53.060 1.00 55.93 291 ARG A C 1
ATOM 2140 O O . ARG A 1 320 ? 229.289 -24.919 52.869 1.00 55.85 291 ARG A O 1
ATOM 2148 N N . ALA A 1 321 ? 227.787 -23.955 54.286 1.00 55.47 292 ALA A N 1
ATOM 2149 C CA . ALA A 1 321 ? 228.451 -24.291 55.555 1.00 55.31 292 ALA A CA 1
ATOM 2150 C C . ALA A 1 321 ? 228.562 -25.814 55.716 1.00 57.18 292 ALA A C 1
ATOM 2151 O O . ALA A 1 321 ? 229.612 -26.312 56.114 1.00 57.16 292 ALA A O 1
ATOM 2153 N N . ILE A 1 322 ? 227.489 -26.540 55.366 1.00 53.71 293 ILE A N 1
ATOM 2154 C CA . ILE A 1 322 ? 227.430 -28.011 55.383 1.00 54.42 293 ILE A CA 1
ATOM 2155 C C . ILE A 1 322 ? 228.343 -28.570 54.262 1.00 56.95 293 ILE A C 1
ATOM 2156 O O . ILE A 1 322 ? 229.148 -29.468 54.525 1.00 56.00 293 ILE A O 1
ATOM 2161 N N . TYR A 1 323 ? 228.244 -27.996 53.036 1.00 51.94 294 TYR A N 1
ATOM 2162 C CA . TYR A 1 323 ? 229.068 -28.365 51.881 1.00 50.44 294 TYR A CA 1
ATOM 2163 C C . TYR A 1 323 ? 230.558 -28.267 52.212 1.00 54.44 294 TYR A C 1
ATOM 2164 O O . TYR A 1 323 ? 231.313 -29.206 51.928 1.00 53.43 294 TYR A O 1
ATOM 2173 N N . TYR A 1 324 ? 230.965 -27.143 52.841 1.00 52.07 295 TYR A N 1
ATOM 2174 C CA . TYR A 1 324 ? 232.348 -26.889 53.271 1.00 51.73 295 TYR A CA 1
ATOM 2175 C C . TYR A 1 324 ? 232.808 -27.964 54.265 1.00 56.11 295 TYR A C 1
ATOM 2176 O O . TYR A 1 324 ? 233.960 -28.409 54.192 1.00 56.20 295 TYR A O 1
ATOM 2185 N N . GLY A 1 325 ? 231.890 -28.390 55.142 1.00 52.51 296 GLY A N 1
ATOM 2186 C CA . GLY A 1 325 ? 232.147 -29.455 56.104 1.00 53.09 296 GLY A CA 1
ATOM 2187 C C . GLY A 1 325 ? 232.247 -30.820 55.444 1.00 58.10 296 GLY A C 1
ATOM 2188 O O . GLY A 1 325 ? 233.062 -31.648 55.844 1.00 59.86 296 GLY A O 1
ATOM 2189 N N . MET A 1 326 ? 231.436 -31.064 54.415 1.00 54.16 297 MET A N 1
ATOM 2190 C CA . MET A 1 326 ? 231.439 -32.311 53.638 1.00 53.58 297 MET A CA 1
ATOM 2191 C C . MET A 1 326 ? 232.765 -32.517 52.924 1.00 54.39 297 MET A C 1
ATOM 2192 O O . MET A 1 326 ? 233.280 -33.646 52.915 1.00 54.04 297 MET A O 1
ATOM 2197 N N . ILE A 1 327 ? 233.344 -31.405 52.389 1.00 47.12 298 ILE A N 1
ATOM 2198 C CA . ILE A 1 327 ? 234.646 -31.371 51.727 1.00 45.44 298 ILE A CA 1
ATOM 2199 C C . ILE A 1 327 ? 235.734 -31.767 52.730 1.00 53.23 298 ILE A C 1
ATOM 2200 O O . ILE A 1 327 ? 236.673 -32.501 52.371 1.00 53.95 298 ILE A O 1
ATOM 2205 N N . ALA A 1 328 ? 235.593 -31.291 53.994 1.00 50.44 299 ALA A N 1
ATOM 2206 C CA . ALA A 1 328 ? 236.534 -31.573 55.078 1.00 50.49 299 ALA A CA 1
ATOM 2207 C C . ALA A 1 328 ? 236.505 -33.059 55.434 1.00 50.53 299 ALA A C 1
ATOM 2208 O O . ALA A 1 328 ? 237.568 -33.663 55.603 1.00 49.97 299 ALA A O 1
ATOM 2210 N N . GLU A 1 329 ? 235.288 -33.651 55.479 1.00 45.04 300 GLU A N 1
ATOM 2211 C CA . GLU A 1 329 ? 235.073 -35.070 55.762 1.00 45.76 300 GLU A CA 1
ATOM 2212 C C . GLU A 1 329 ? 235.769 -35.935 54.722 1.00 53.59 300 GLU A C 1
ATOM 2213 O O . GLU A 1 329 ? 236.400 -36.923 55.086 1.00 56.26 300 GLU A O 1
ATOM 2219 N N . VAL A 1 330 ? 235.652 -35.565 53.430 1.00 50.25 301 VAL A N 1
ATOM 2220 C CA . VAL A 1 330 ? 236.288 -36.283 52.328 1.00 50.27 301 VAL A CA 1
ATOM 2221 C C . VAL A 1 330 ? 237.826 -36.150 52.443 1.00 55.85 301 VAL A C 1
ATOM 2222 O O . VAL A 1 330 ? 238.541 -37.151 52.305 1.00 55.41 301 VAL A O 1
ATOM 2226 N N . ASP A 1 331 ? 238.322 -34.924 52.734 1.00 52.39 302 ASP A N 1
ATOM 2227 C CA . ASP A 1 331 ? 239.754 -34.637 52.905 1.00 52.07 302 ASP A CA 1
ATOM 2228 C C . ASP A 1 331 ? 240.385 -35.528 53.984 1.00 58.25 302 ASP A C 1
ATOM 2229 O O . ASP A 1 331 ? 241.488 -36.038 53.775 1.00 60.51 302 ASP A O 1
ATOM 2234 N N . THR A 1 332 ? 239.656 -35.761 55.103 1.00 52.57 303 THR A N 1
ATOM 2235 C CA . THR A 1 332 ? 240.111 -36.597 56.218 1.00 51.37 303 THR A CA 1
ATOM 2236 C C . THR A 1 332 ? 240.388 -37.982 55.702 1.00 52.92 303 THR A C 1
ATOM 2237 O O . THR A 1 332 ? 241.465 -38.517 55.952 1.00 52.95 303 THR A O 1
ATOM 2241 N N . GLN A 1 333 ? 239.426 -38.548 54.947 1.00 48.52 304 GLN A N 1
ATOM 2242 C CA . GLN A 1 333 ? 239.539 -39.879 54.355 1.00 48.02 304 GLN A CA 1
ATOM 2243 C C . GLN A 1 333 ? 240.676 -39.978 53.353 1.00 52.65 304 GLN A C 1
ATOM 2244 O O . GLN A 1 333 ? 241.317 -41.028 53.265 1.00 52.59 304 GLN A O 1
ATOM 2250 N N . LEU A 1 334 ? 241.027 -38.852 52.700 1.00 50.08 305 LEU A N 1
ATOM 2251 C CA . LEU A 1 334 ? 242.186 -38.825 51.810 1.00 50.04 305 LEU A CA 1
ATOM 2252 C C . LEU A 1 334 ? 243.472 -38.999 52.614 1.00 54.45 305 LEU A C 1
ATOM 2253 O O . LEU A 1 334 ? 244.347 -39.757 52.189 1.00 53.91 305 LEU A O 1
ATOM 2258 N N . GLY A 1 335 ? 243.535 -38.363 53.794 1.00 51.56 306 GLY A N 1
ATOM 2259 C CA . GLY A 1 335 ? 244.659 -38.479 54.724 1.00 51.14 306 GLY A CA 1
ATOM 2260 C C . GLY A 1 335 ? 244.856 -39.898 55.227 1.00 52.98 306 GLY A C 1
ATOM 2261 O O . GLY A 1 335 ? 245.986 -40.405 55.303 1.00 52.90 306 GLY A O 1
ATOM 2262 N N . ARG A 1 336 ? 243.735 -40.565 55.512 1.00 48.83 307 ARG A N 1
ATOM 2263 C CA . ARG A 1 336 ? 243.678 -41.974 55.931 1.00 48.40 307 ARG A CA 1
ATOM 2264 C C . ARG A 1 336 ? 244.235 -42.868 54.809 1.00 55.19 307 ARG A C 1
ATOM 2265 O O . ARG A 1 336 ? 244.940 -43.833 55.115 1.00 58.20 307 ARG A O 1
ATOM 2273 N N . ILE A 1 337 ? 243.936 -42.524 53.517 1.00 49.57 308 ILE A N 1
ATOM 2274 C CA . ILE A 1 337 ? 244.414 -43.225 52.332 1.00 49.06 308 ILE A CA 1
ATOM 2275 C C . ILE A 1 337 ? 245.917 -43.011 52.166 1.00 54.28 308 ILE A C 1
ATOM 2276 O O . ILE A 1 337 ? 246.649 -43.985 51.932 1.00 54.07 308 ILE A O 1
ATOM 2281 N N . TRP A 1 338 ? 246.383 -41.744 52.300 1.00 52.93 309 TRP A N 1
ATOM 2282 C CA . TRP A 1 338 ? 247.802 -41.386 52.201 1.00 53.42 309 TRP A CA 1
ATOM 2283 C C . TRP A 1 338 ? 248.585 -42.146 53.271 1.00 60.24 309 TRP A C 1
ATOM 2284 O O . TRP A 1 338 ? 249.698 -42.608 52.990 1.00 61.45 309 TRP A O 1
ATOM 2295 N N . GLN A 1 339 ? 248.013 -42.275 54.503 1.00 56.40 310 GLN A N 1
ATOM 2296 C CA . GLN A 1 339 ? 248.696 -43.024 55.549 1.00 56.17 310 GLN A CA 1
ATOM 2297 C C . GLN A 1 339 ? 248.760 -44.507 55.220 1.00 58.36 310 GLN A C 1
ATOM 2298 O O . GLN A 1 339 ? 249.835 -45.097 55.324 1.00 57.23 310 GLN A O 1
ATOM 2304 N N . ALA A 1 340 ? 247.625 -45.091 54.794 1.00 55.62 311 ALA A N 1
ATOM 2305 C CA . ALA A 1 340 ? 247.515 -46.496 54.386 1.00 56.72 311 ALA A CA 1
ATOM 2306 C C . ALA A 1 340 ? 248.544 -46.891 53.303 1.00 61.27 311 ALA A C 1
ATOM 2307 O O . ALA A 1 340 ? 249.059 -48.014 53.338 1.00 61.80 311 ALA A O 1
ATOM 2309 N N . LEU A 1 341 ? 248.838 -45.959 52.353 1.00 57.27 312 LEU A N 1
ATOM 2310 C CA . LEU A 1 341 ? 249.828 -46.128 51.276 1.00 56.30 312 LEU A CA 1
ATOM 2311 C C . LEU A 1 341 ? 251.244 -46.167 51.845 1.00 59.82 312 LEU A C 1
ATOM 2312 O O . LEU A 1 341 ? 252.064 -46.961 51.379 1.00 58.65 312 LEU A O 1
ATOM 2317 N N . LYS A 1 342 ? 251.530 -45.291 52.850 1.00 55.42 313 LYS A N 1
ATOM 2318 C CA . LYS A 1 342 ? 252.816 -45.202 53.541 1.00 53.77 313 LYS A CA 1
ATOM 2319 C C . LYS A 1 342 ? 253.039 -46.495 54.331 1.00 60.35 313 LYS A C 1
ATOM 2320 O O . LYS A 1 342 ? 254.108 -47.115 54.198 1.00 59.88 313 LYS A O 1
ATOM 2326 N N . ASN A 1 343 ? 251.994 -46.945 55.083 1.00 57.95 314 ASN A N 1
ATOM 2327 C CA . ASN A 1 343 ? 252.003 -48.166 55.902 1.00 57.66 314 ASN A CA 1
ATOM 2328 C C . ASN A 1 343 ? 252.393 -49.428 55.135 1.00 62.47 314 ASN A C 1
ATOM 2329 O O . ASN A 1 343 ? 253.071 -50.286 55.688 1.00 62.61 314 ASN A O 1
ATOM 2334 N N . VAL A 1 344 ? 251.973 -49.538 53.868 1.00 60.20 315 VAL A N 1
ATOM 2335 C CA . VAL A 1 344 ? 252.280 -50.704 53.024 1.00 60.02 315 VAL A CA 1
ATOM 2336 C C . VAL A 1 344 ? 253.563 -50.503 52.191 1.00 64.03 315 VAL A C 1
ATOM 2337 O O . VAL A 1 344 ? 254.046 -51.460 51.582 1.00 63.43 315 VAL A O 1
ATOM 2341 N N . GLY A 1 345 ? 254.086 -49.270 52.193 1.00 61.78 316 GLY A N 1
ATOM 2342 C CA . GLY A 1 345 ? 255.291 -48.880 51.466 1.00 63.21 316 GLY A CA 1
ATOM 2343 C C . GLY A 1 345 ? 255.071 -48.582 49.991 1.00 70.25 316 GLY A C 1
ATOM 2344 O O . GLY A 1 345 ? 255.992 -48.721 49.177 1.00 71.25 316 GLY A O 1
ATOM 2345 N N . ALA A 1 346 ? 253.850 -48.154 49.639 1.00 65.79 317 ALA A N 1
ATOM 2346 C CA . ALA A 1 346 ? 253.450 -47.843 48.273 1.00 64.40 317 ALA A CA 1
ATOM 2347 C C . ALA A 1 346 ? 253.633 -46.357 47.912 1.00 66.34 317 ALA A C 1
ATOM 2348 O O . ALA A 1 346 ? 253.837 -46.038 46.742 1.00 66.40 317 ALA A O 1
ATOM 2350 N N . TRP A 1 347 ? 253.559 -45.466 48.912 1.00 61.05 318 TRP A N 1
ATOM 2351 C CA . TRP A 1 347 ? 253.626 -44.008 48.799 1.00 60.08 318 TRP A CA 1
ATOM 2352 C C . TRP A 1 347 ? 254.591 -43.438 47.729 1.00 64.65 318 TRP A C 1
ATOM 2353 O O . TRP A 1 347 ? 254.200 -42.513 47.004 1.00 64.40 318 TRP A O 1
ATOM 2364 N N . ASP A 1 348 ? 255.821 -43.976 47.625 1.00 60.32 319 ASP A N 1
ATOM 2365 C CA . ASP A 1 348 ? 256.804 -43.440 46.678 1.00 61.05 319 ASP A CA 1
ATOM 2366 C C . ASP A 1 348 ? 256.886 -44.203 45.345 1.00 65.57 319 ASP A C 1
ATOM 2367 O O . ASP A 1 348 ? 257.764 -43.920 44.522 1.00 64.72 319 ASP A O 1
ATOM 2372 N N . ASP A 1 349 ? 255.940 -45.141 45.125 1.00 62.40 320 ASP A N 1
ATOM 2373 C CA . ASP A 1 349 ? 255.827 -45.958 43.916 1.00 62.14 320 ASP A CA 1
ATOM 2374 C C . ASP A 1 349 ? 254.460 -45.747 43.253 1.00 60.53 320 ASP A C 1
ATOM 2375 O O . ASP A 1 349 ? 254.183 -46.356 42.219 1.00 59.77 320 ASP A O 1
ATOM 2380 N N . THR A 1 350 ? 253.615 -44.894 43.853 1.00 53.60 321 THR A N 1
ATOM 2381 C CA . THR A 1 350 ? 252.248 -44.629 43.401 1.00 52.67 321 THR A CA 1
ATOM 2382 C C . THR A 1 350 ? 252.040 -43.241 42.778 1.00 55.08 321 THR A C 1
ATOM 2383 O O . THR A 1 350 ? 252.286 -42.214 43.422 1.00 55.93 321 THR A O 1
ATOM 2387 N N . LEU A 1 351 ? 251.517 -43.238 41.532 1.00 47.60 322 LEU A N 1
ATOM 2388 C CA . LEU A 1 351 ? 251.090 -42.049 40.817 1.00 45.57 322 LEU A CA 1
ATOM 2389 C C . LEU A 1 351 ? 249.668 -41.783 41.322 1.00 48.29 322 LEU A C 1
ATOM 2390 O O . LEU A 1 351 ? 248.776 -42.609 41.093 1.00 46.41 322 LEU A O 1
ATOM 2395 N N . ILE A 1 352 ? 249.473 -40.677 42.071 1.00 44.72 323 ILE A N 1
ATOM 2396 C CA . ILE A 1 352 ? 248.151 -40.330 42.604 1.00 44.11 323 ILE A CA 1
ATOM 2397 C C . ILE A 1 352 ? 247.534 -39.220 41.769 1.00 47.10 323 ILE A C 1
ATOM 2398 O O . ILE A 1 352 ? 248.177 -38.190 41.553 1.00 47.45 323 ILE A O 1
ATOM 2403 N N . ILE A 1 353 ? 246.281 -39.415 41.313 1.00 42.06 324 ILE A N 1
ATOM 2404 C CA . ILE A 1 353 ? 245.557 -38.366 40.576 1.00 40.30 324 ILE A CA 1
ATOM 2405 C C . ILE A 1 353 ? 244.281 -38.094 41.327 1.00 42.49 324 ILE A C 1
ATOM 2406 O O . ILE A 1 353 ? 243.400 -38.953 41.338 1.00 42.34 324 ILE A O 1
ATOM 2411 N N . PHE A 1 354 ? 244.191 -36.931 41.992 1.00 38.66 325 PHE A N 1
ATOM 2412 C CA . PHE A 1 354 ? 242.992 -36.528 42.713 1.00 37.51 325 PHE A CA 1
ATOM 2413 C C . PHE A 1 354 ? 242.302 -35.437 41.907 1.00 44.44 325 PHE A C 1
ATOM 2414 O O . PHE A 1 354 ? 242.949 -34.467 41.502 1.00 47.06 325 PHE A O 1
ATOM 2422 N N . THR A 1 355 ? 240.995 -35.587 41.686 1.00 40.98 326 THR A N 1
ATOM 2423 C CA . THR A 1 355 ? 240.192 -34.643 40.894 1.00 41.40 326 THR A CA 1
ATOM 2424 C C . THR A 1 355 ? 238.703 -34.819 41.196 1.00 45.48 326 THR A C 1
ATOM 2425 O O . THR A 1 355 ? 238.336 -35.581 42.090 1.00 44.27 326 THR A O 1
ATOM 2429 N N . SER A 1 356 ? 237.861 -34.111 40.445 1.00 43.18 327 SER A N 1
ATOM 2430 C CA . SER A 1 356 ? 236.402 -34.193 40.509 1.00 43.03 327 SER A CA 1
ATOM 2431 C C . SER A 1 356 ? 235.882 -34.242 39.067 1.00 47.87 327 SER A C 1
ATOM 2432 O O . SER A 1 356 ? 236.546 -33.740 38.166 1.00 47.37 327 SER A O 1
ATOM 2435 N N . ASP A 1 357 ? 234.711 -34.860 38.849 1.00 46.48 328 ASP A N 1
ATOM 2436 C CA . ASP A 1 357 ? 234.072 -34.974 37.522 1.00 45.68 328 ASP A CA 1
ATOM 2437 C C . ASP A 1 357 ? 233.606 -33.604 36.996 1.00 47.58 328 ASP A C 1
ATOM 2438 O O . ASP A 1 357 ? 233.937 -33.227 35.880 1.00 45.49 328 ASP A O 1
ATOM 2443 N N . HIS A 1 358 ? 232.875 -32.863 37.836 1.00 46.05 329 HIS A N 1
ATOM 2444 C CA . HIS A 1 358 ? 232.311 -31.520 37.599 1.00 45.56 329 HIS A CA 1
ATOM 2445 C C . HIS A 1 358 ? 232.252 -30.827 38.971 1.00 48.99 329 HIS A C 1
ATOM 2446 O O . HIS A 1 358 ? 232.524 -31.469 39.988 1.00 48.81 329 HIS A O 1
ATOM 2453 N N . ALA A 1 359 ? 231.890 -29.534 39.011 1.00 45.13 330 ALA A N 1
ATOM 2454 C CA . ALA A 1 359 ? 231.814 -28.834 40.281 1.00 43.43 330 ALA A CA 1
ATOM 2455 C C . ALA A 1 359 ? 230.360 -28.614 40.751 1.00 47.57 330 ALA A C 1
ATOM 2456 O O . ALA A 1 359 ? 229.496 -29.454 40.491 1.00 47.18 330 ALA A O 1
ATOM 2458 N N . GLU A 1 360 ? 230.113 -27.527 41.494 1.00 45.22 331 GLU A N 1
ATOM 2459 C CA . GLU A 1 360 ? 228.856 -27.171 42.154 1.00 44.65 331 GLU A CA 1
ATOM 2460 C C . GLU A 1 360 ? 228.714 -25.656 42.092 1.00 48.00 331 GLU A C 1
ATOM 2461 O O . GLU A 1 360 ? 229.705 -24.952 42.301 1.00 48.66 331 GLU A O 1
ATOM 2467 N N . MET A 1 361 ? 227.502 -25.140 41.812 1.00 42.62 332 MET A N 1
ATOM 2468 C CA . MET A 1 361 ? 227.299 -23.684 41.711 1.00 40.87 332 MET A CA 1
ATOM 2469 C C . MET A 1 361 ? 227.324 -23.024 43.077 1.00 44.25 332 MET A C 1
ATOM 2470 O O . MET A 1 361 ? 227.825 -21.905 43.199 1.00 43.69 332 MET A O 1
ATOM 2475 N N . MET A 1 362 ? 226.837 -23.739 44.108 1.00 41.54 333 MET A N 1
ATOM 2476 C CA . MET A 1 362 ? 226.853 -23.351 45.525 1.00 41.90 333 MET A CA 1
ATOM 2477 C C . MET A 1 362 ? 226.467 -21.868 45.778 1.00 48.47 333 MET A C 1
ATOM 2478 O O . MET A 1 362 ? 227.263 -21.085 46.315 1.00 49.46 333 MET A O 1
ATOM 2483 N N . GLY A 1 363 ? 225.282 -21.485 45.312 1.00 44.41 334 GLY A N 1
ATOM 2484 C CA . GLY A 1 363 ? 224.754 -20.141 45.501 1.00 45.30 334 GLY A CA 1
ATOM 2485 C C . GLY A 1 363 ? 225.115 -19.131 44.435 1.00 53.44 334 GLY A C 1
ATOM 2486 O O . GLY A 1 363 ? 224.361 -18.169 44.233 1.00 54.85 334 GLY A O 1
ATOM 2487 N N . ASP A 1 364 ? 226.250 -19.329 43.727 1.00 49.27 335 ASP A N 1
ATOM 2488 C CA . ASP A 1 364 ? 226.611 -18.419 42.634 1.00 48.60 335 ASP A CA 1
ATOM 2489 C C . ASP A 1 364 ? 225.502 -18.475 41.566 1.00 48.75 335 ASP A C 1
ATOM 2490 O O . ASP A 1 364 ? 224.944 -19.533 41.300 1.00 47.13 335 ASP A O 1
ATOM 2495 N N . HIS A 1 365 ? 225.154 -17.314 41.021 1.00 45.51 336 HIS A N 1
ATOM 2496 C CA . HIS A 1 365 ? 224.125 -17.104 40.005 1.00 44.80 336 HIS A CA 1
ATOM 2497 C C . HIS A 1 365 ? 222.773 -17.655 40.427 1.00 52.18 336 HIS A C 1
ATOM 2498 O O . HIS A 1 365 ? 221.987 -18.085 39.578 1.00 52.15 336 HIS A O 1
ATOM 2505 N N . TRP A 1 366 ? 222.502 -17.615 41.769 1.00 50.74 337 TRP A N 1
ATOM 2506 C CA . TRP A 1 366 ? 221.269 -18.057 42.458 1.00 50.93 337 TRP A CA 1
ATOM 2507 C C . TRP A 1 366 ? 220.935 -19.529 42.144 1.00 55.15 337 TRP A C 1
ATOM 2508 O O . TRP A 1 366 ? 219.799 -19.980 42.307 1.00 55.81 337 TRP A O 1
ATOM 2519 N N . MET A 1 367 ? 221.982 -20.279 41.774 1.00 51.56 338 MET A N 1
ATOM 2520 C CA . MET A 1 367 ? 221.962 -21.664 41.353 1.00 52.07 338 MET A CA 1
ATOM 2521 C C . MET A 1 367 ? 222.571 -22.596 42.355 1.00 53.71 338 MET A C 1
ATOM 2522 O O . MET A 1 367 ? 223.510 -22.239 43.062 1.00 55.12 338 MET A O 1
ATOM 2527 N N . LEU A 1 368 ? 222.071 -23.817 42.352 1.00 47.29 339 LEU A N 1
ATOM 2528 C CA . LEU A 1 368 ? 222.611 -24.956 43.053 1.00 47.41 339 LEU A CA 1
ATOM 2529 C C . LEU A 1 368 ? 222.753 -26.041 41.989 1.00 51.88 339 LEU A C 1
ATOM 2530 O O . LEU A 1 368 ? 221.972 -26.074 41.020 1.00 52.50 339 LEU A O 1
ATOM 2535 N N . GLY A 1 369 ? 223.803 -26.835 42.132 1.00 46.22 340 GLY A N 1
ATOM 2536 C CA . GLY A 1 369 ? 224.090 -27.940 41.232 1.00 45.73 340 GLY A CA 1
ATOM 2537 C C . GLY A 1 369 ? 225.037 -27.632 40.098 1.00 47.05 340 GLY A C 1
ATOM 2538 O O . GLY A 1 369 ? 225.870 -26.724 40.181 1.00 45.72 340 GLY A O 1
ATOM 2539 N N . LYS A 1 370 ? 224.918 -28.414 39.037 1.00 43.51 341 LYS A N 1
ATOM 2540 C CA . LYS A 1 370 ? 225.834 -28.314 37.897 1.00 42.91 341 LYS A CA 1
ATOM 2541 C C . LYS A 1 370 ? 225.085 -28.192 36.565 1.00 47.34 341 LYS A C 1
ATOM 2542 O O . LYS A 1 370 ? 223.876 -28.391 36.520 1.00 48.23 341 LYS A O 1
ATOM 2548 N N . GLY A 1 371 ? 225.819 -27.857 35.510 1.00 42.75 342 GLY A N 1
ATOM 2549 C CA . GLY A 1 371 ? 225.287 -27.630 34.177 1.00 42.43 342 GLY A CA 1
ATOM 2550 C C . GLY A 1 371 ? 225.373 -26.158 33.830 1.00 46.72 342 GLY A C 1
ATOM 2551 O O . GLY A 1 371 ? 225.820 -25.342 34.645 1.00 48.50 342 GLY A O 1
ATOM 2552 N N . GLY A 1 372 ? 224.965 -25.818 32.625 1.00 40.18 343 GLY A N 1
ATOM 2553 C CA . GLY A 1 372 ? 225.000 -24.441 32.169 1.00 39.04 343 GLY A CA 1
ATOM 2554 C C . GLY A 1 372 ? 226.357 -24.058 31.610 1.00 42.89 343 GLY A C 1
ATOM 2555 O O . GLY A 1 372 ? 227.035 -24.878 30.979 1.00 41.29 343 GLY A O 1
ATOM 2556 N N . PHE A 1 373 ? 226.767 -22.805 31.852 1.00 39.26 344 PHE A N 1
ATOM 2557 C CA . PHE A 1 373 ? 227.987 -22.250 31.286 1.00 39.45 344 PHE A CA 1
ATOM 2558 C C . PHE A 1 373 ? 228.888 -21.499 32.309 1.00 44.36 344 PHE A C 1
ATOM 2559 O O . PHE A 1 373 ? 230.010 -21.133 31.956 1.00 45.16 344 PHE A O 1
ATOM 2567 N N . PHE A 1 374 ? 228.416 -21.261 33.542 1.00 39.52 345 PHE A N 1
ATOM 2568 C CA . PHE A 1 374 ? 229.224 -20.532 34.533 1.00 38.17 345 PHE A CA 1
ATOM 2569 C C . PHE A 1 374 ? 230.382 -21.354 35.072 1.00 45.59 345 PHE A C 1
ATOM 2570 O O . PHE A 1 374 ? 230.287 -22.578 35.181 1.00 47.62 345 PHE A O 1
ATOM 2578 N N . ASP A 1 375 ? 231.469 -20.662 35.427 1.00 42.06 346 ASP A N 1
ATOM 2579 C CA . ASP A 1 375 ? 232.706 -21.226 35.973 1.00 42.14 346 ASP A CA 1
ATOM 2580 C C . ASP A 1 375 ? 232.496 -22.153 37.170 1.00 43.91 346 ASP A C 1
ATOM 2581 O O . ASP A 1 375 ? 233.155 -23.183 37.270 1.00 43.82 346 ASP A O 1
ATOM 2586 N N . GLY A 1 376 ? 231.610 -21.750 38.069 1.00 39.68 347 GLY A N 1
ATOM 2587 C CA . GLY A 1 376 ? 231.313 -22.462 39.309 1.00 39.59 347 GLY A CA 1
ATOM 2588 C C . GLY A 1 376 ? 231.035 -23.932 39.139 1.00 43.68 347 GLY A C 1
ATOM 2589 O O . GLY A 1 376 ? 231.457 -24.722 39.972 1.00 44.35 347 GLY A O 1
ATOM 2590 N N . SER A 1 377 ? 230.360 -24.298 38.045 1.00 40.04 348 SER A N 1
ATOM 2591 C CA . SER A 1 377 ? 229.970 -25.658 37.691 1.00 39.96 348 SER A CA 1
ATOM 2592 C C . SER A 1 377 ? 231.072 -26.509 36.994 1.00 42.91 348 SER A C 1
ATOM 2593 O O . SER A 1 377 ? 230.993 -27.742 37.031 1.00 42.37 348 SER A O 1
ATOM 2596 N N . TYR A 1 378 ? 232.087 -25.860 36.397 1.00 39.48 349 TYR A N 1
ATOM 2597 C CA . TYR A 1 378 ? 233.136 -26.520 35.607 1.00 38.54 349 TYR A CA 1
ATOM 2598 C C . TYR A 1 378 ? 234.561 -26.486 36.190 1.00 41.76 349 TYR A C 1
ATOM 2599 O O . TYR A 1 378 ? 235.302 -27.456 35.996 1.00 40.78 349 TYR A O 1
ATOM 2608 N N . HIS A 1 379 ? 234.935 -25.414 36.909 1.00 37.98 350 HIS A N 1
ATOM 2609 C CA . HIS A 1 379 ? 236.253 -25.327 37.542 1.00 38.08 350 HIS A CA 1
ATOM 2610 C C . HIS A 1 379 ? 236.309 -26.337 38.679 1.00 38.35 350 HIS A C 1
ATOM 2611 O O . HIS A 1 379 ? 235.525 -26.265 39.633 1.00 35.32 350 HIS A O 1
ATOM 2618 N N . VAL A 1 380 ? 237.219 -27.311 38.535 1.00 36.30 351 VAL A N 1
ATOM 2619 C CA . VAL A 1 380 ? 237.410 -28.470 39.436 1.00 35.04 351 VAL A CA 1
ATOM 2620 C C . VAL A 1 380 ? 238.847 -28.601 39.957 1.00 41.38 351 VAL A C 1
ATOM 2621 O O . VAL A 1 380 ? 239.780 -28.144 39.276 1.00 42.14 351 VAL A O 1
ATOM 2625 N N . PRO A 1 381 ? 239.070 -29.291 41.110 1.00 39.27 352 PRO A N 1
ATOM 2626 C CA . PRO A 1 381 ? 240.455 -29.501 41.560 1.00 38.99 352 PRO A CA 1
ATOM 2627 C C . PRO A 1 381 ? 241.171 -30.539 40.712 1.00 39.45 352 PRO A C 1
ATOM 2628 O O . PRO A 1 381 ? 240.526 -31.387 40.124 1.00 39.46 352 PRO A O 1
ATOM 2632 N N . LEU A 1 382 ? 242.506 -30.457 40.671 1.00 35.62 353 LEU A N 1
ATOM 2633 C CA . LEU A 1 382 ? 243.430 -31.423 40.083 1.00 35.87 353 LEU A CA 1
ATOM 2634 C C . LEU A 1 382 ? 244.782 -31.315 40.776 1.00 43.26 353 LEU A C 1
ATOM 2635 O O . LEU A 1 382 ? 245.465 -30.281 40.715 1.00 42.05 353 LEU A O 1
ATOM 2640 N N . VAL A 1 383 ? 245.131 -32.380 41.470 1.00 42.25 354 VAL A N 1
ATOM 2641 C CA . VAL A 1 383 ? 246.408 -32.530 42.153 1.00 42.32 354 VAL A CA 1
ATOM 2642 C C . VAL A 1 383 ? 246.953 -33.874 41.699 1.00 44.25 354 VAL A C 1
ATOM 2643 O O . VAL A 1 383 ? 246.299 -34.899 41.878 1.00 44.08 354 VAL A O 1
ATOM 2647 N N . ILE A 1 384 ? 248.118 -33.850 41.072 1.00 40.80 355 ILE A N 1
ATOM 2648 C CA . ILE A 1 384 ? 248.825 -35.060 40.639 1.00 40.45 355 ILE A CA 1
ATOM 2649 C C . ILE A 1 384 ? 250.173 -35.201 41.405 1.00 46.23 355 ILE A C 1
ATOM 2650 O O . ILE A 1 384 ? 251.050 -34.338 41.274 1.00 44.36 355 ILE A O 1
ATOM 2655 N N . ARG A 1 385 ? 250.316 -36.284 42.187 1.00 45.29 356 ARG A N 1
ATOM 2656 C CA . ARG A 1 385 ? 251.566 -36.605 42.882 1.00 46.79 356 ARG A CA 1
ATOM 2657 C C . ARG A 1 385 ? 252.270 -37.729 42.137 1.00 48.75 356 ARG A C 1
ATOM 2658 O O . ARG A 1 385 ? 251.834 -38.880 42.194 1.00 48.22 356 ARG A O 1
ATOM 2666 N N . ASP A 1 386 ? 253.336 -37.378 41.416 1.00 45.87 357 ASP A N 1
ATOM 2667 C CA . ASP A 1 386 ? 254.126 -38.340 40.661 1.00 47.38 357 ASP A CA 1
ATOM 2668 C C . ASP A 1 386 ? 255.537 -38.471 41.304 1.00 55.15 357 ASP A C 1
ATOM 2669 O O . ASP A 1 386 ? 256.417 -37.622 41.071 1.00 53.31 357 ASP A O 1
ATOM 2674 N N . PRO A 1 387 ? 255.778 -39.551 42.101 1.00 54.29 358 PRO A N 1
ATOM 2675 C CA . PRO A 1 387 ? 257.107 -39.725 42.719 1.00 54.22 358 PRO A CA 1
ATOM 2676 C C . PRO A 1 387 ? 258.239 -39.957 41.697 1.00 57.16 358 PRO A C 1
ATOM 2677 O O . PRO A 1 387 ? 259.410 -39.779 42.038 1.00 56.54 358 PRO A O 1
ATOM 2681 N N . GLY A 1 388 ? 257.858 -40.293 40.454 1.00 52.26 359 GLY A N 1
ATOM 2682 C CA . GLY A 1 388 ? 258.741 -40.507 39.318 1.00 51.22 359 GLY A CA 1
ATOM 2683 C C . GLY A 1 388 ? 259.273 -39.221 38.707 1.00 56.32 359 GLY A C 1
ATOM 2684 O O . GLY A 1 388 ? 260.204 -39.260 37.885 1.00 56.40 359 GLY A O 1
ATOM 2685 N N . HIS A 1 389 ? 258.670 -38.069 39.069 1.00 51.88 360 HIS A N 1
ATOM 2686 C CA . HIS A 1 389 ? 259.096 -36.750 38.591 1.00 51.40 360 HIS A CA 1
ATOM 2687 C C . HIS A 1 389 ? 259.191 -35.786 39.791 1.00 61.59 360 HIS A C 1
ATOM 2688 O O . HIS A 1 389 ? 258.269 -34.989 40.019 1.00 61.31 360 HIS A O 1
ATOM 2695 N N . PRO A 1 390 ? 260.289 -35.860 40.590 1.00 61.96 361 PRO A N 1
ATOM 2696 C CA . PRO A 1 390 ? 260.420 -34.961 41.756 1.00 62.37 361 PRO A CA 1
ATOM 2697 C C . PRO A 1 390 ? 260.725 -33.506 41.362 1.00 67.06 361 PRO A C 1
ATOM 2698 O O . PRO A 1 390 ? 260.491 -32.580 42.157 1.00 66.00 361 PRO A O 1
ATOM 2702 N N . GLY A 1 391 ? 261.182 -33.332 40.116 1.00 63.99 362 GLY A N 1
ATOM 2703 C CA . GLY A 1 391 ? 261.525 -32.053 39.496 1.00 63.86 362 GLY A CA 1
ATOM 2704 C C . GLY A 1 391 ? 260.408 -31.028 39.396 1.00 67.23 362 GLY A C 1
ATOM 2705 O O . GLY A 1 391 ? 260.693 -29.841 39.207 1.00 68.43 362 GLY A O 1
ATOM 2706 N N . GLY A 1 392 ? 259.155 -31.487 39.503 1.00 59.93 363 GLY A N 1
ATOM 2707 C CA . GLY A 1 392 ? 257.966 -30.647 39.473 1.00 58.04 363 GLY A CA 1
ATOM 2708 C C . GLY A 1 392 ? 257.230 -30.569 40.798 1.00 58.07 363 GLY A C 1
ATOM 2709 O O . GLY A 1 392 ? 256.215 -29.880 40.879 1.00 55.70 363 GLY A O 1
ATOM 2710 N N . ALA A 1 393 ? 257.723 -31.262 41.849 1.00 54.71 364 ALA A N 1
ATOM 2711 C CA . ALA A 1 393 ? 257.084 -31.261 43.182 1.00 54.57 364 ALA A CA 1
ATOM 2712 C C . ALA A 1 393 ? 256.970 -29.840 43.801 1.00 56.93 364 ALA A C 1
ATOM 2713 O O . ALA A 1 393 ? 257.857 -29.000 43.597 1.00 55.34 364 ALA A O 1
ATOM 2715 N N . GLY A 1 394 ? 255.868 -29.590 44.515 1.00 52.23 365 GLY A N 1
ATOM 2716 C CA . GLY A 1 394 ? 255.582 -28.292 45.133 1.00 51.31 365 GLY A CA 1
ATOM 2717 C C . GLY A 1 394 ? 255.030 -27.213 44.202 1.00 55.19 365 GLY A C 1
ATOM 2718 O O . GLY A 1 394 ? 254.565 -26.166 44.662 1.00 55.14 365 GLY A O 1
ATOM 2719 N N . ARG A 1 395 ? 255.065 -27.462 42.881 1.00 50.75 366 ARG A N 1
ATOM 2720 C CA . ARG A 1 395 ? 254.653 -26.541 41.825 1.00 49.83 366 ARG A CA 1
ATOM 2721 C C . ARG A 1 395 ? 253.127 -26.399 41.662 1.00 52.75 366 ARG A C 1
ATOM 2722 O O . ARG A 1 395 ? 252.360 -27.293 42.003 1.00 52.27 366 ARG A O 1
ATOM 2730 N N . GLN A 1 396 ? 252.707 -25.243 41.147 1.00 48.41 367 GLN A N 1
ATOM 2731 C CA . GLN A 1 396 ? 251.328 -24.883 40.840 1.00 47.41 367 GLN A CA 1
ATOM 2732 C C . GLN A 1 396 ? 251.292 -24.439 39.376 1.00 50.64 367 GLN A C 1
ATOM 2733 O O . GLN A 1 396 ? 252.108 -23.592 38.955 1.00 49.59 367 GLN A O 1
ATOM 2739 N N . VAL A 1 397 ? 250.389 -25.063 38.588 1.00 45.67 368 VAL A N 1
ATOM 2740 C CA . VAL A 1 397 ? 250.237 -24.785 37.151 1.00 44.61 368 VAL A CA 1
ATOM 2741 C C . VAL A 1 397 ? 249.071 -23.829 36.920 1.00 48.80 368 VAL A C 1
ATOM 2742 O O . VAL A 1 397 ? 247.986 -24.021 37.455 1.00 47.67 368 VAL A O 1
ATOM 2746 N N . GLU A 1 398 ? 249.308 -22.795 36.134 1.00 48.62 369 GLU A N 1
ATOM 2747 C CA . GLU A 1 398 ? 248.307 -21.775 35.811 1.00 48.76 369 GLU A CA 1
ATOM 2748 C C . GLU A 1 398 ? 247.846 -21.845 34.330 1.00 47.14 369 GLU A C 1
ATOM 2749 O O . GLU A 1 398 ? 246.976 -21.076 33.933 1.00 45.75 369 GLU A O 1
ATOM 2755 N N . ARG A 1 399 ? 248.409 -22.763 33.513 1.00 41.55 370 ARG A N 1
ATOM 2756 C CA . ARG A 1 399 ? 247.875 -22.938 32.149 1.00 41.64 370 ARG A CA 1
ATOM 2757 C C . ARG A 1 399 ? 246.499 -23.667 32.276 1.00 42.56 370 ARG A C 1
ATOM 2758 O O . ARG A 1 399 ? 246.277 -24.354 33.292 1.00 40.58 370 ARG A O 1
ATOM 2766 N N . PHE A 1 400 ? 245.614 -23.549 31.240 1.00 37.91 371 PHE A N 1
ATOM 2767 C CA . PHE A 1 400 ? 244.283 -24.207 31.215 1.00 36.23 371 PHE A CA 1
ATOM 2768 C C . PHE A 1 400 ? 244.380 -25.670 30.936 1.00 38.97 371 PHE A C 1
ATOM 2769 O O . PHE A 1 400 ? 244.890 -26.092 29.898 1.00 39.53 371 PHE A O 1
ATOM 2777 N N . THR A 1 401 ? 243.885 -26.465 31.873 1.00 36.43 372 THR A N 1
ATOM 2778 C CA . THR A 1 401 ? 243.894 -27.917 31.754 1.00 35.75 372 THR A CA 1
ATOM 2779 C C . THR A 1 401 ? 242.463 -28.426 31.732 1.00 40.54 372 THR A C 1
ATOM 2780 O O . THR A 1 401 ? 241.545 -27.759 32.241 1.00 41.56 372 THR A O 1
ATOM 2784 N N . SER A 1 402 ? 242.270 -29.615 31.123 1.00 35.37 373 SER A N 1
ATOM 2785 C CA . SER A 1 402 ? 240.956 -30.219 30.953 1.00 34.76 373 SER A CA 1
ATOM 2786 C C . SER A 1 402 ? 240.896 -31.615 31.564 1.00 37.02 373 SER A C 1
ATOM 2787 O O . SER A 1 402 ? 241.924 -32.279 31.673 1.00 37.38 373 SER A O 1
ATOM 2790 N N . ALA A 1 403 ? 239.688 -32.101 31.875 1.00 32.90 374 ALA A N 1
ATOM 2791 C CA . ALA A 1 403 ? 239.500 -33.465 32.354 1.00 32.36 374 ALA A CA 1
ATOM 2792 C C . ALA A 1 403 ? 239.885 -34.438 31.226 1.00 37.92 374 ALA A C 1
ATOM 2793 O O . ALA A 1 403 ? 240.268 -35.574 31.496 1.00 38.54 374 ALA A O 1
ATOM 2795 N N . ALA A 1 404 ? 239.836 -33.949 29.969 1.00 34.87 375 ALA A N 1
ATOM 2796 C CA . ALA A 1 404 ? 240.230 -34.627 28.723 1.00 34.63 375 ALA A CA 1
ATOM 2797 C C . ALA A 1 404 ? 241.732 -34.956 28.659 1.00 38.29 375 ALA A C 1
ATOM 2798 O O . ALA A 1 404 ? 242.155 -35.701 27.780 1.00 36.38 375 ALA A O 1
ATOM 2800 N N . ASP A 1 405 ? 242.538 -34.336 29.533 1.00 36.88 376 ASP A N 1
ATOM 2801 C CA . ASP A 1 405 ? 243.997 -34.468 29.593 1.00 36.78 376 ASP A CA 1
ATOM 2802 C C . ASP A 1 405 ? 244.472 -35.638 30.424 1.00 38.25 376 ASP A C 1
ATOM 2803 O O . ASP A 1 405 ? 245.618 -36.043 30.255 1.00 35.82 376 ASP A O 1
ATOM 2808 N N . ILE A 1 406 ? 243.613 -36.165 31.326 1.00 36.44 377 ILE A N 1
ATOM 2809 C CA . ILE A 1 406 ? 243.958 -37.262 32.232 1.00 37.17 377 ILE A CA 1
ATOM 2810 C C . ILE A 1 406 ? 244.346 -38.544 31.501 1.00 43.20 377 ILE A C 1
ATOM 2811 O O . ILE A 1 406 ? 245.400 -39.117 31.806 1.00 44.72 377 ILE A O 1
ATOM 2816 N N . PHE A 1 407 ? 243.502 -39.012 30.558 1.00 38.86 378 PHE A N 1
ATOM 2817 C CA . PHE A 1 407 ? 243.777 -40.254 29.820 1.00 36.90 378 PHE A CA 1
ATOM 2818 C C . PHE A 1 407 ? 245.046 -40.086 28.992 1.00 38.80 378 PHE A C 1
ATOM 2819 O O . PHE A 1 407 ? 245.923 -40.899 29.198 1.00 38.36 378 PHE A O 1
ATOM 2827 N N . PRO A 1 408 ? 245.240 -38.998 28.184 1.00 37.27 379 PRO A N 1
ATOM 2828 C CA . PRO A 1 408 ? 246.554 -38.794 27.500 1.00 36.45 379 PRO A CA 1
ATOM 2829 C C . PRO A 1 408 ? 247.776 -38.790 28.435 1.00 39.90 379 PRO A C 1
ATOM 2830 O O . PRO A 1 408 ? 248.817 -39.335 28.068 1.00 39.60 379 PRO A O 1
ATOM 2834 N N . THR A 1 409 ? 247.644 -38.214 29.645 1.00 37.01 380 THR A N 1
ATOM 2835 C CA . THR A 1 409 ? 248.710 -38.159 30.666 1.00 37.11 380 THR A CA 1
ATOM 2836 C C . THR A 1 409 ? 249.119 -39.574 31.060 1.00 42.29 380 THR A C 1
ATOM 2837 O O . THR A 1 409 ? 250.313 -39.878 31.048 1.00 43.79 380 THR A O 1
ATOM 2841 N N . LEU A 1 410 ? 248.126 -40.436 31.399 1.00 37.43 381 LEU A N 1
ATOM 2842 C CA . LEU A 1 410 ? 248.353 -41.835 31.780 1.00 35.95 381 LEU A CA 1
ATOM 2843 C C . LEU A 1 410 ? 249.022 -42.624 30.658 1.00 41.90 381 LEU A C 1
ATOM 2844 O O . LEU A 1 410 ? 249.943 -43.398 30.917 1.00 42.56 381 LEU A O 1
ATOM 2849 N N . CYS A 1 411 ? 248.607 -42.388 29.412 1.00 38.53 382 CYS A N 1
ATOM 2850 C CA . CYS A 1 411 ? 249.192 -43.072 28.268 1.00 39.62 382 CYS A CA 1
ATOM 2851 C C . CYS A 1 411 ? 250.677 -42.783 28.139 1.00 46.17 382 CYS A C 1
ATOM 2852 O O . CYS A 1 411 ? 251.463 -43.713 27.976 1.00 46.46 382 CYS A O 1
ATOM 2855 N N . ASP A 1 412 ? 251.055 -41.491 28.247 1.00 42.82 383 ASP A N 1
ATOM 2856 C CA . ASP A 1 412 ? 252.421 -41.001 28.178 1.00 41.85 383 ASP A CA 1
ATOM 2857 C C . ASP A 1 412 ? 253.271 -41.620 29.304 1.00 46.30 383 ASP A C 1
ATOM 2858 O O . ASP A 1 412 ? 254.226 -42.351 29.035 1.00 46.26 383 ASP A O 1
ATOM 2863 N N . ARG A 1 413 ? 252.858 -41.369 30.552 1.00 42.55 384 ARG A N 1
ATOM 2864 C CA . ARG A 1 413 ? 253.488 -41.816 31.784 1.00 41.67 384 ARG A CA 1
ATOM 2865 C C . ARG A 1 413 ? 253.619 -43.319 31.878 1.00 44.03 384 ARG A C 1
ATOM 2866 O O . ARG A 1 413 ? 254.633 -43.790 32.360 1.00 43.58 384 ARG A O 1
ATOM 2874 N N . LEU A 1 414 ? 252.620 -44.077 31.428 1.00 41.02 385 LEU A N 1
ATOM 2875 C CA . LEU A 1 414 ? 252.673 -45.543 31.514 1.00 39.15 385 LEU A CA 1
ATOM 2876 C C . LEU A 1 414 ? 253.114 -46.216 30.227 1.00 42.08 385 LEU A C 1
ATOM 2877 O O . LEU A 1 414 ? 253.068 -47.442 30.143 1.00 42.16 385 LEU A O 1
ATOM 2882 N N . GLY A 1 415 ? 253.508 -45.432 29.219 1.00 38.98 386 GLY A N 1
ATOM 2883 C CA . GLY A 1 415 ? 253.948 -45.974 27.934 1.00 38.91 386 GLY A CA 1
ATOM 2884 C C . GLY A 1 415 ? 252.882 -46.773 27.187 1.00 44.75 386 GLY A C 1
ATOM 2885 O O . GLY A 1 415 ? 253.163 -47.810 26.578 1.00 45.30 386 GLY A O 1
ATOM 2886 N N . LEU A 1 416 ? 251.634 -46.295 27.229 1.00 40.98 387 LEU A N 1
ATOM 2887 C CA . LEU A 1 416 ? 250.518 -46.940 26.534 1.00 39.54 387 LEU A CA 1
ATOM 2888 C C . LEU A 1 416 ? 250.173 -46.140 25.283 1.00 43.83 387 LEU A C 1
ATOM 2889 O O . LEU A 1 416 ? 250.464 -44.946 25.233 1.00 42.67 387 LEU A O 1
ATOM 2894 N N . VAL A 1 417 ? 249.630 -46.813 24.248 1.00 41.19 388 VAL A N 1
ATOM 2895 C CA . VAL A 1 417 ? 249.189 -46.157 23.014 1.00 40.86 388 VAL A CA 1
ATOM 2896 C C . VAL A 1 417 ? 247.669 -46.227 22.956 1.00 43.09 388 VAL A C 1
ATOM 2897 O O . VAL A 1 417 ? 247.129 -47.338 22.976 1.00 42.23 388 VAL A O 1
ATOM 2901 N N . PRO A 1 418 ? 246.947 -45.072 22.909 1.00 38.65 389 PRO A N 1
ATOM 2902 C CA . PRO A 1 418 ? 245.480 -45.142 22.819 1.00 37.88 389 PRO A CA 1
ATOM 2903 C C . PRO A 1 418 ? 245.042 -45.723 21.468 1.00 37.70 389 PRO A C 1
ATOM 2904 O O . PRO A 1 418 ? 245.754 -45.555 20.467 1.00 33.32 389 PRO A O 1
ATOM 2908 N N . ASP A 1 419 ? 243.884 -46.423 21.445 1.00 36.23 390 ASP A N 1
ATOM 2909 C CA . ASP A 1 419 ? 243.360 -47.078 20.233 1.00 36.33 390 ASP A CA 1
ATOM 2910 C C . ASP A 1 419 ? 242.599 -46.150 19.274 1.00 39.79 390 ASP A C 1
ATOM 2911 O O . ASP A 1 419 ? 242.186 -46.575 18.194 1.00 38.97 390 ASP A O 1
ATOM 2916 N N . ASN A 1 420 ? 242.439 -44.882 19.644 1.00 37.89 391 ASN A N 1
ATOM 2917 C CA . ASN A 1 420 ? 241.735 -43.893 18.814 1.00 37.32 391 ASN A CA 1
ATOM 2918 C C . ASN A 1 420 ? 242.250 -42.505 19.161 1.00 40.90 391 ASN A C 1
ATOM 2919 O O . ASN A 1 420 ? 243.078 -42.364 20.070 1.00 40.25 391 ASN A O 1
ATOM 2924 N N . HIS A 1 421 ? 241.771 -41.490 18.411 1.00 36.97 392 HIS A N 1
ATOM 2925 C CA . HIS A 1 421 ? 242.038 -40.071 18.604 1.00 36.17 392 HIS A CA 1
ATOM 2926 C C . HIS A 1 421 ? 241.658 -39.667 20.058 1.00 42.76 392 HIS A C 1
ATOM 2927 O O . HIS A 1 421 ? 240.726 -40.233 20.641 1.00 42.57 392 HIS A O 1
ATOM 2934 N N . LEU A 1 422 ? 242.394 -38.715 20.647 1.00 38.37 393 LEU A N 1
ATOM 2935 C CA . LEU A 1 422 ? 242.081 -38.176 21.976 1.00 36.73 393 LEU A CA 1
ATOM 2936 C C . LEU A 1 422 ? 242.042 -36.670 21.843 1.00 39.55 393 LEU A C 1
ATOM 2937 O O . LEU A 1 422 ? 242.749 -36.120 21.011 1.00 40.18 393 LEU A O 1
ATOM 2942 N N . ASP A 1 423 ? 241.214 -35.993 22.621 1.00 34.56 394 ASP A N 1
ATOM 2943 C CA . ASP A 1 423 ? 241.119 -34.537 22.533 1.00 32.60 394 ASP A CA 1
ATOM 2944 C C . ASP A 1 423 ? 242.077 -33.818 23.471 1.00 37.20 394 ASP A C 1
ATOM 2945 O O . ASP A 1 423 ? 242.533 -32.712 23.143 1.00 35.45 394 ASP A O 1
ATOM 2950 N N . GLY A 1 424 ? 242.347 -34.427 24.637 1.00 36.14 395 GLY A N 1
ATOM 2951 C CA . GLY A 1 424 ? 243.269 -33.872 25.609 1.00 36.62 395 GLY A CA 1
ATOM 2952 C C . GLY A 1 424 ? 244.727 -34.037 25.214 1.00 41.54 395 GLY A C 1
ATOM 2953 O O . GLY A 1 424 ? 245.048 -34.703 24.220 1.00 39.85 395 GLY A O 1
ATOM 2954 N N . GLY A 1 425 ? 245.609 -33.427 26.011 1.00 38.13 396 GLY A N 1
ATOM 2955 C CA . GLY A 1 425 ? 247.051 -33.497 25.835 1.00 36.86 396 GLY A CA 1
ATOM 2956 C C . GLY A 1 425 ? 247.719 -33.991 27.108 1.00 41.50 396 GLY A C 1
ATOM 2957 O O . GLY A 1 425 ? 247.148 -33.860 28.192 1.00 41.44 396 GLY A O 1
ATOM 2958 N N . THR A 1 426 ? 248.932 -34.574 26.987 1.00 37.38 397 THR A N 1
ATOM 2959 C CA . THR A 1 426 ? 249.698 -35.046 28.137 1.00 36.60 397 THR A CA 1
ATOM 2960 C C . THR A 1 426 ? 250.154 -33.903 29.060 1.00 40.44 397 THR A C 1
ATOM 2961 O O . THR A 1 426 ? 250.626 -32.855 28.608 1.00 40.47 397 THR A O 1
ATOM 2965 N N . LEU A 1 427 ? 249.984 -34.129 30.361 1.00 36.59 398 LEU A N 1
ATOM 2966 C CA . LEU A 1 427 ? 250.349 -33.170 31.408 1.00 34.74 398 LEU A CA 1
ATOM 2967 C C . LEU A 1 427 ? 251.742 -33.540 31.964 1.00 43.19 398 LEU A C 1
ATOM 2968 O O . LEU A 1 427 ? 252.236 -32.865 32.874 1.00 45.11 398 LEU A O 1
ATOM 2973 N N . VAL A 1 428 ? 252.368 -34.605 31.420 1.00 40.08 399 VAL A N 1
ATOM 2974 C CA . VAL A 1 428 ? 253.694 -35.061 31.851 1.00 40.43 399 VAL A CA 1
ATOM 2975 C C . VAL A 1 428 ? 254.713 -33.888 31.816 1.00 46.61 399 VAL A C 1
ATOM 2976 O O . VAL A 1 428 ? 255.336 -33.653 32.868 1.00 45.50 399 VAL A O 1
ATOM 2980 N N . PRO A 1 429 ? 254.814 -33.060 30.725 1.00 43.79 400 PRO A N 1
ATOM 2981 C CA . PRO A 1 429 ? 255.763 -31.919 30.763 1.00 43.67 400 PRO A CA 1
ATOM 2982 C C . PRO A 1 429 ? 255.585 -30.968 31.958 1.00 48.43 400 PRO A C 1
ATOM 2983 O O . PRO A 1 429 ? 256.567 -30.422 32.438 1.00 49.13 400 PRO A O 1
ATOM 2987 N N . PHE A 1 430 ? 254.366 -30.823 32.476 1.00 44.96 401 PHE A N 1
ATOM 2988 C CA . PHE A 1 430 ? 254.125 -30.007 33.671 1.00 44.14 401 PHE A CA 1
ATOM 2989 C C . PHE A 1 430 ? 254.627 -30.720 34.934 1.00 49.11 401 PHE A C 1
ATOM 2990 O O . PHE A 1 430 ? 255.077 -30.062 35.861 1.00 48.87 401 PHE A O 1
ATOM 2998 N N . LEU A 1 431 ? 254.499 -32.052 34.988 1.00 46.93 402 LEU A N 1
ATOM 2999 C CA . LEU A 1 431 ? 254.953 -32.865 36.117 1.00 47.12 402 LEU A CA 1
ATOM 3000 C C . LEU A 1 431 ? 256.502 -32.893 36.181 1.00 52.38 402 LEU A C 1
ATOM 3001 O O . LEU A 1 431 ? 257.073 -32.942 37.271 1.00 51.89 402 LEU A O 1
ATOM 3006 N N . GLU A 1 432 ? 257.160 -32.829 35.004 1.00 49.69 403 GLU A N 1
ATOM 3007 C CA . GLU A 1 432 ? 258.615 -32.784 34.841 1.00 49.44 403 GLU A CA 1
ATOM 3008 C C . GLU A 1 432 ? 259.174 -31.454 35.376 1.00 54.76 403 GLU A C 1
ATOM 3009 O O . GLU A 1 432 ? 260.369 -31.353 35.671 1.00 56.56 403 GLU A O 1
ATOM 3015 N N . GLY A 1 433 ? 258.301 -30.460 35.492 1.00 49.87 404 GLY A N 1
ATOM 3016 C CA . GLY A 1 433 ? 258.652 -29.135 35.978 1.00 50.22 404 GLY A CA 1
ATOM 3017 C C . GLY A 1 433 ? 258.740 -28.090 34.882 1.00 54.88 404 GLY A C 1
ATOM 3018 O O . GLY A 1 433 ? 259.010 -26.921 35.170 1.00 56.17 404 GLY A O 1
ATOM 3019 N N . GLY A 1 434 ? 258.503 -28.514 33.638 1.00 50.00 405 GLY A N 1
ATOM 3020 C CA . GLY A 1 434 ? 258.519 -27.649 32.470 1.00 49.77 405 GLY A CA 1
ATOM 3021 C C . GLY A 1 434 ? 257.141 -27.246 31.963 1.00 54.40 405 GLY A C 1
ATOM 3022 O O . GLY A 1 434 ? 256.174 -27.161 32.726 1.00 51.83 405 GLY A O 1
ATOM 3023 N N . GLU A 1 435 ? 257.057 -26.955 30.658 1.00 53.37 406 GLU A N 1
ATOM 3024 C CA . GLU A 1 435 ? 255.823 -26.539 29.999 1.00 53.60 406 GLU A CA 1
ATOM 3025 C C . GLU A 1 435 ? 255.741 -27.224 28.651 1.00 57.76 406 GLU A C 1
ATOM 3026 O O . GLU A 1 435 ? 256.753 -27.265 27.944 1.00 58.98 406 GLU A O 1
ATOM 3032 N N . PRO A 1 436 ? 254.568 -27.757 28.247 1.00 53.54 407 PRO A N 1
ATOM 3033 C CA . PRO A 1 436 ? 254.480 -28.397 26.930 1.00 52.66 407 PRO A CA 1
ATOM 3034 C C . PRO A 1 436 ? 254.462 -27.344 25.824 1.00 58.04 407 PRO A C 1
ATOM 3035 O O . PRO A 1 436 ? 254.048 -26.205 26.022 1.00 57.52 407 PRO A O 1
ATOM 3039 N N . GLU A 1 437 ? 254.967 -27.717 24.670 1.00 55.72 408 GLU A N 1
ATOM 3040 C CA . GLU A 1 437 ? 254.964 -26.834 23.535 1.00 55.77 408 GLU A CA 1
ATOM 3041 C C . GLU A 1 437 ? 253.552 -26.949 22.932 1.00 55.49 408 GLU A C 1
ATOM 3042 O O . GLU A 1 437 ? 252.991 -28.045 22.870 1.00 55.84 408 GLU A O 1
ATOM 3048 N N . GLY A 1 438 ? 253.007 -25.821 22.505 1.00 47.70 409 GLY A N 1
ATOM 3049 C CA . GLY A 1 438 ? 251.724 -25.754 21.825 1.00 45.51 409 GLY A CA 1
ATOM 3050 C C . GLY A 1 438 ? 250.540 -26.146 22.662 1.00 46.50 409 GLY A C 1
ATOM 3051 O O . GLY A 1 438 ? 249.599 -26.719 22.124 1.00 48.02 409 GLY A O 1
ATOM 3052 N N . TRP A 1 439 ? 250.577 -25.856 23.971 1.00 38.20 410 TRP A N 1
ATOM 3053 C CA . TRP A 1 439 ? 249.483 -26.141 24.867 1.00 37.54 410 TRP A CA 1
ATOM 3054 C C . TRP A 1 439 ? 248.379 -25.124 24.549 1.00 43.74 410 TRP A C 1
ATOM 3055 O O . TRP A 1 439 ? 248.665 -24.114 23.908 1.00 45.35 410 TRP A O 1
ATOM 3066 N N . ARG A 1 440 ? 247.116 -25.417 24.922 1.00 39.90 411 ARG A N 1
ATOM 3067 C CA . ARG A 1 440 ? 245.962 -24.524 24.675 1.00 39.44 411 ARG A CA 1
ATOM 3068 C C . ARG A 1 440 ? 246.046 -23.156 25.399 1.00 42.38 411 ARG A C 1
ATOM 3069 O O . ARG A 1 440 ? 246.553 -23.093 26.508 1.00 41.71 411 ARG A O 1
ATOM 3077 N N . ASP A 1 441 ? 245.535 -22.086 24.782 1.00 41.85 412 ASP A N 1
ATOM 3078 C CA . ASP A 1 441 ? 245.455 -20.713 25.353 1.00 41.93 412 ASP A CA 1
ATOM 3079 C C . ASP A 1 441 ? 244.148 -20.503 26.134 1.00 44.61 412 ASP A C 1
ATOM 3080 O O . ASP A 1 441 ? 243.998 -19.487 26.814 1.00 44.87 412 ASP A O 1
ATOM 3085 N N . ALA A 1 442 ? 243.158 -21.383 25.945 1.00 39.62 413 ALA A N 1
ATOM 3086 C CA . ALA A 1 442 ? 241.869 -21.221 26.609 1.00 38.38 413 ALA A CA 1
ATOM 3087 C C . ALA A 1 442 ? 241.304 -22.530 26.981 1.00 40.35 413 ALA A C 1
ATOM 3088 O O . ALA A 1 442 ? 241.613 -23.545 26.344 1.00 41.66 413 ALA A O 1
ATOM 3090 N N . ALA A 1 443 ? 240.478 -22.517 28.025 1.00 35.11 414 ALA A N 1
ATOM 3091 C CA . ALA A 1 443 ? 239.718 -23.671 28.474 1.00 34.26 414 ALA A CA 1
ATOM 3092 C C . ALA A 1 443 ? 238.548 -23.854 27.488 1.00 40.18 414 ALA A C 1
ATOM 3093 O O . ALA A 1 443 ? 237.963 -22.870 27.011 1.00 39.25 414 ALA A O 1
ATOM 3095 N N . PHE A 1 444 ? 238.229 -25.122 27.177 1.00 37.58 415 PHE A N 1
ATOM 3096 C CA . PHE A 1 444 ? 237.132 -25.496 26.308 1.00 36.25 415 PHE A CA 1
ATOM 3097 C C . PHE A 1 444 ? 236.269 -26.504 27.009 1.00 39.88 415 PHE A C 1
ATOM 3098 O O . PHE A 1 444 ? 236.788 -27.490 27.546 1.00 41.04 415 PHE A O 1
ATOM 3106 N N . TRP A 1 445 ? 234.942 -26.271 26.989 1.00 34.63 416 TRP A N 1
ATOM 3107 C CA . TRP A 1 445 ? 233.970 -27.222 27.524 1.00 34.38 416 TRP A CA 1
ATOM 3108 C C . TRP A 1 445 ? 232.652 -27.080 26.801 1.00 35.68 416 TRP A C 1
ATOM 3109 O O . TRP A 1 445 ? 232.465 -26.138 26.046 1.00 34.10 416 TRP A O 1
ATOM 3120 N N . GLU A 1 446 ? 231.791 -28.080 26.946 1.00 33.51 417 GLU A N 1
ATOM 3121 C CA . GLU A 1 446 ? 230.496 -28.146 26.277 1.00 33.15 417 GLU A CA 1
ATOM 3122 C C . GLU A 1 446 ? 229.409 -28.507 27.247 1.00 38.03 417 GLU A C 1
ATOM 3123 O O . GLU A 1 446 ? 229.673 -29.105 28.292 1.00 37.46 417 GLU A O 1
ATOM 3129 N N . PHE A 1 447 ? 228.176 -28.177 26.896 1.00 36.00 418 PHE A N 1
ATOM 3130 C CA . PHE A 1 447 ? 227.025 -28.578 27.706 1.00 35.50 418 PHE A CA 1
ATOM 3131 C C . PHE A 1 447 ? 225.839 -28.816 26.798 1.00 39.14 418 PHE A C 1
ATOM 3132 O O . PHE A 1 447 ? 225.545 -28.001 25.925 1.00 39.15 418 PHE A O 1
ATOM 3140 N N . ASP A 1 448 ? 225.196 -29.957 26.985 1.00 36.77 419 ASP A N 1
ATOM 3141 C CA . ASP A 1 448 ? 224.018 -30.350 26.209 1.00 37.65 419 ASP A CA 1
ATOM 3142 C C . ASP A 1 448 ? 222.822 -30.515 27.176 1.00 39.57 419 ASP A C 1
ATOM 3143 O O . ASP A 1 448 ? 222.976 -31.108 28.250 1.00 38.84 419 ASP A O 1
ATOM 3148 N N . PHE A 1 449 ? 221.678 -29.909 26.827 1.00 34.63 420 PHE A N 1
ATOM 3149 C CA . PHE A 1 449 ? 220.453 -29.901 27.645 1.00 34.37 420 PHE A CA 1
ATOM 3150 C C . PHE A 1 449 ? 219.220 -30.533 26.944 1.00 43.52 420 PHE A C 1
ATOM 3151 O O . PHE A 1 449 ? 218.083 -30.271 27.345 1.00 45.95 420 PHE A O 1
ATOM 3159 N N . ARG A 1 450 ? 219.455 -31.422 25.952 1.00 41.83 421 ARG A N 1
ATOM 3160 C CA . ARG A 1 450 ? 218.415 -32.188 25.250 1.00 41.83 421 ARG A CA 1
ATOM 3161 C C . ARG A 1 450 ? 217.672 -33.081 26.269 1.00 48.40 421 ARG A C 1
ATOM 3162 O O . ARG A 1 450 ? 218.188 -33.348 27.356 1.00 46.81 421 ARG A O 1
ATOM 3170 N N . ASP A 1 451 ? 216.436 -33.498 25.926 1.00 46.99 422 ASP A N 1
ATOM 3171 C CA . ASP A 1 451 ? 215.619 -34.370 26.764 1.00 46.30 422 ASP A CA 1
ATOM 3172 C C . ASP A 1 451 ? 214.998 -35.428 25.850 1.00 47.13 422 ASP A C 1
ATOM 3173 O O . ASP A 1 451 ? 213.929 -35.201 25.280 1.00 46.13 422 ASP A O 1
ATOM 3178 N N . ILE A 1 452 ? 215.700 -36.546 25.643 1.00 42.50 423 ILE A N 1
ATOM 3179 C CA . ILE A 1 452 ? 215.209 -37.617 24.760 1.00 41.18 423 ILE A CA 1
ATOM 3180 C C . ILE A 1 452 ? 213.907 -38.225 25.305 1.00 45.57 423 ILE A C 1
ATOM 3181 O O . ILE A 1 452 ? 212.933 -38.337 24.562 1.00 44.48 423 ILE A O 1
ATOM 3186 N N . ALA A 1 453 ? 213.881 -38.540 26.612 1.00 45.13 424 ALA A N 1
ATOM 3187 C CA . ALA A 1 453 ? 212.741 -39.173 27.281 1.00 46.30 424 ALA A CA 1
ATOM 3188 C C . ALA A 1 453 ? 211.485 -38.330 27.335 1.00 52.60 424 ALA A C 1
ATOM 3189 O O . ALA A 1 453 ? 210.411 -38.852 26.992 1.00 54.07 424 ALA A O 1
ATOM 3191 N N . LYS A 1 454 ? 211.602 -37.034 27.745 1.00 46.44 425 LYS A N 1
ATOM 3192 C CA . LYS A 1 454 ? 210.439 -36.162 27.923 1.00 43.53 425 LYS A CA 1
ATOM 3193 C C . LYS A 1 454 ? 210.299 -35.013 26.919 1.00 47.98 425 LYS A C 1
ATOM 3194 O O . LYS A 1 454 ? 209.189 -34.547 26.740 1.00 49.01 425 LYS A O 1
ATOM 3200 N N . GLY A 1 455 ? 211.381 -34.547 26.298 1.00 46.00 426 GLY A N 1
ATOM 3201 C CA . GLY A 1 455 ? 211.340 -33.454 25.324 1.00 44.97 426 GLY A CA 1
ATOM 3202 C C . GLY A 1 455 ? 210.924 -32.084 25.829 1.00 49.40 426 GLY A C 1
ATOM 3203 O O . GLY A 1 455 ? 210.473 -31.257 25.033 1.00 50.35 426 GLY A O 1
ATOM 3204 N N . GLU A 1 456 ? 211.108 -31.809 27.134 1.00 47.23 427 GLU A N 1
ATOM 3205 C CA . GLU A 1 456 ? 210.730 -30.539 27.784 1.00 48.69 427 GLU A CA 1
ATOM 3206 C C . GLU A 1 456 ? 211.484 -29.322 27.238 1.00 52.70 427 GLU A C 1
ATOM 3207 O O . GLU A 1 456 ? 210.837 -28.358 26.805 1.00 52.98 427 GLU A O 1
ATOM 3213 N N . ALA A 1 457 ? 212.847 -29.359 27.254 1.00 47.13 428 ALA A N 1
ATOM 3214 C CA . ALA A 1 457 ? 213.673 -28.256 26.752 1.00 46.07 428 ALA A CA 1
ATOM 3215 C C . ALA A 1 457 ? 213.362 -27.975 25.279 1.00 48.24 428 ALA A C 1
ATOM 3216 O O . ALA A 1 457 ? 213.210 -26.815 24.890 1.00 46.26 428 ALA A O 1
ATOM 3218 N N . GLU A 1 458 ? 213.199 -29.054 24.479 1.00 45.51 429 GLU A N 1
ATOM 3219 C CA . GLU A 1 458 ? 212.895 -28.990 23.042 1.00 45.03 429 GLU A CA 1
ATOM 3220 C C . GLU A 1 458 ? 211.594 -28.243 22.778 1.00 49.91 429 GLU A C 1
ATOM 3221 O O . GLU A 1 458 ? 211.550 -27.377 21.900 1.00 48.60 429 GLU A O 1
ATOM 3227 N N . ARG A 1 459 ? 210.551 -28.547 23.573 1.00 49.31 430 ARG A N 1
ATOM 3228 C CA . ARG A 1 459 ? 209.222 -27.910 23.457 1.00 50.53 430 ARG A CA 1
ATOM 3229 C C . ARG A 1 459 ? 209.252 -26.457 23.883 1.00 53.08 430 ARG A C 1
ATOM 3230 O O . ARG A 1 459 ? 208.717 -25.602 23.172 1.00 51.20 430 ARG A O 1
ATOM 3238 N N . HIS A 1 460 ? 209.899 -26.191 25.047 1.00 50.15 431 HIS A N 1
ATOM 3239 C CA . HIS A 1 460 ? 210.078 -24.873 25.633 1.00 49.44 431 HIS A CA 1
ATOM 3240 C C . HIS A 1 460 ? 210.800 -23.940 24.669 1.00 53.31 431 HIS A C 1
ATOM 3241 O O . HIS A 1 460 ? 210.308 -22.844 24.406 1.00 54.99 431 HIS A O 1
ATOM 3248 N N . PHE A 1 461 ? 211.963 -24.358 24.152 1.00 46.94 432 PHE A N 1
ATOM 3249 C CA . PHE A 1 461 ? 212.748 -23.507 23.257 1.00 44.80 432 PHE A CA 1
ATOM 3250 C C . PHE A 1 461 ? 212.310 -23.550 21.803 1.00 44.53 432 PHE A C 1
ATOM 3251 O O . PHE A 1 461 ? 212.605 -22.609 21.061 1.00 43.69 432 PHE A O 1
ATOM 3259 N N . GLY A 1 462 ? 211.614 -24.611 21.407 1.00 38.78 433 GLY A N 1
ATOM 3260 C CA . GLY A 1 462 ? 211.183 -24.760 20.023 1.00 37.76 433 GLY A CA 1
ATOM 3261 C C . GLY A 1 462 ? 212.364 -25.187 19.167 1.00 41.46 433 GLY A C 1
ATOM 3262 O O . GLY A 1 462 ? 212.505 -24.763 18.004 1.00 38.17 433 GLY A O 1
ATOM 3263 N N . LEU A 1 463 ? 213.223 -26.065 19.766 1.00 37.24 434 LEU A N 1
ATOM 3264 C CA . LEU A 1 463 ? 214.437 -26.571 19.141 1.00 36.21 434 LEU A CA 1
ATOM 3265 C C . LEU A 1 463 ? 214.461 -28.077 19.060 1.00 39.33 434 LEU A C 1
ATOM 3266 O O . LEU A 1 463 ? 214.027 -28.754 19.987 1.00 36.87 434 LEU A O 1
ATOM 3271 N N . LYS A 1 464 ? 215.103 -28.595 18.004 1.00 38.07 435 LYS A N 1
ATOM 3272 C CA . LYS A 1 464 ? 215.395 -30.027 17.852 1.00 39.06 435 LYS A CA 1
ATOM 3273 C C . LYS A 1 464 ? 216.455 -30.398 18.955 1.00 41.23 435 LYS A C 1
ATOM 3274 O O . LYS A 1 464 ? 217.153 -29.507 19.455 1.00 40.52 435 LYS A O 1
ATOM 3280 N N . SER A 1 465 ? 216.549 -31.679 19.343 1.00 36.92 436 SER A N 1
ATOM 3281 C CA . SER A 1 465 ? 217.501 -32.152 20.362 1.00 35.30 436 SER A CA 1
ATOM 3282 C C . SER A 1 465 ? 218.981 -31.864 20.019 1.00 39.75 436 SER A C 1
ATOM 3283 O O . SER A 1 465 ? 219.758 -31.533 20.910 1.00 41.25 436 SER A O 1
ATOM 3286 N N . ASN A 1 466 ? 219.334 -31.869 18.730 1.00 34.82 437 ASN A N 1
ATOM 3287 C CA . ASN A 1 466 ? 220.683 -31.568 18.272 1.00 35.08 437 ASN A CA 1
ATOM 3288 C C . ASN A 1 466 ? 221.070 -30.095 18.399 1.00 40.79 437 ASN A C 1
ATOM 3289 O O . ASN A 1 466 ? 222.223 -29.738 18.153 1.00 40.70 437 ASN A O 1
ATOM 3294 N N . ALA A 1 467 ? 220.077 -29.227 18.707 1.00 38.76 438 ALA A N 1
ATOM 3295 C CA . ALA A 1 467 ? 220.278 -27.776 18.849 1.00 37.83 438 ALA A CA 1
ATOM 3296 C C . ALA A 1 467 ? 220.201 -27.295 20.329 1.00 41.44 438 ALA A C 1
ATOM 3297 O O . ALA A 1 467 ? 220.431 -26.130 20.608 1.00 42.56 438 ALA A O 1
ATOM 3299 N N . CYS A 1 468 ? 219.981 -28.223 21.260 1.00 36.94 439 CYS A N 1
ATOM 3300 C CA . CYS A 1 468 ? 219.912 -27.994 22.691 1.00 37.03 439 CYS A CA 1
ATOM 3301 C C . CYS A 1 468 ? 221.270 -28.101 23.374 1.00 38.15 439 CYS A C 1
ATOM 3302 O O . CYS A 1 468 ? 221.432 -28.835 24.355 1.00 35.45 439 CYS A O 1
ATOM 3305 N N . ASN A 1 469 ? 222.251 -27.363 22.854 1.00 34.47 440 ASN A N 1
ATOM 3306 C CA . ASN A 1 469 ? 223.615 -27.386 23.395 1.00 33.64 440 ASN A CA 1
ATOM 3307 C C . ASN A 1 469 ? 224.342 -26.033 23.286 1.00 36.65 440 ASN A C 1
ATOM 3308 O O . ASN A 1 469 ? 223.923 -25.131 22.532 1.00 37.97 440 ASN A O 1
ATOM 3313 N N . LEU A 1 470 ? 225.463 -25.926 24.018 1.00 31.46 441 LEU A N 1
ATOM 3314 C CA . LEU A 1 470 ? 226.374 -24.779 24.039 1.00 30.45 441 LEU A CA 1
ATOM 3315 C C . LEU A 1 470 ? 227.827 -25.272 24.061 1.00 35.72 441 LEU A C 1
ATOM 3316 O O . LEU A 1 470 ? 228.097 -26.418 24.463 1.00 34.36 441 LEU A O 1
ATOM 3321 N N . ALA A 1 471 ? 228.762 -24.385 23.643 1.00 32.14 442 ALA A N 1
ATOM 3322 C CA . ALA A 1 471 ? 230.200 -24.597 23.697 1.00 31.69 442 ALA A CA 1
ATOM 3323 C C . ALA A 1 471 ? 230.820 -23.343 24.338 1.00 39.29 442 ALA A C 1
ATOM 3324 O O . ALA A 1 471 ? 230.424 -22.210 24.023 1.00 36.46 442 ALA A O 1
ATOM 3326 N N . VAL A 1 472 ? 231.769 -23.558 25.271 1.00 38.46 443 VAL A N 1
ATOM 3327 C CA . VAL A 1 472 ? 232.446 -22.471 25.969 1.00 38.98 443 VAL A CA 1
ATOM 3328 C C . VAL A 1 472 ? 233.903 -22.396 25.591 1.00 43.36 443 VAL A C 1
ATOM 3329 O O . VAL A 1 472 ? 234.584 -23.416 25.580 1.00 41.88 443 VAL A O 1
ATOM 3333 N N . ILE A 1 473 ? 234.371 -21.177 25.274 1.00 41.68 444 ILE A N 1
ATOM 3334 C CA . ILE A 1 473 ? 235.783 -20.854 25.083 1.00 41.98 444 ILE A CA 1
ATOM 3335 C C . ILE A 1 473 ? 236.117 -19.799 26.159 1.00 43.55 444 ILE A C 1
ATOM 3336 O O . ILE A 1 473 ? 235.508 -18.732 26.195 1.00 42.41 444 ILE A O 1
ATOM 3341 N N . ARG A 1 474 ? 236.958 -20.166 27.117 1.00 39.20 445 ARG A N 1
ATOM 3342 C CA . ARG A 1 474 ? 237.252 -19.284 28.237 1.00 38.58 445 ARG A CA 1
ATOM 3343 C C . ARG A 1 474 ? 238.731 -19.139 28.507 1.00 43.43 445 ARG A C 1
ATOM 3344 O O . ARG A 1 474 ? 239.413 -20.109 28.819 1.00 43.09 445 ARG A O 1
ATOM 3352 N N . ASP A 1 475 ? 239.215 -17.904 28.418 1.00 40.65 446 ASP A N 1
ATOM 3353 C CA . ASP A 1 475 ? 240.595 -17.608 28.728 1.00 39.90 446 ASP A CA 1
ATOM 3354 C C . ASP A 1 475 ? 240.652 -16.736 30.001 1.00 43.91 446 ASP A C 1
ATOM 3355 O O . ASP A 1 475 ? 239.727 -16.767 30.801 1.00 43.88 446 ASP A O 1
ATOM 3360 N N . GLU A 1 476 ? 241.752 -16.058 30.234 1.00 41.15 447 GLU A N 1
ATOM 3361 C CA . GLU A 1 476 ? 241.947 -15.222 31.414 1.00 41.99 447 GLU A CA 1
ATOM 3362 C C . GLU A 1 476 ? 241.156 -13.928 31.328 1.00 44.95 447 GLU A C 1
ATOM 3363 O O . GLU A 1 476 ? 240.734 -13.407 32.365 1.00 46.46 447 GLU A O 1
ATOM 3369 N N . ARG A 1 477 ? 240.885 -13.457 30.101 1.00 40.57 448 ARG A N 1
ATOM 3370 C CA . ARG A 1 477 ? 240.169 -12.211 29.925 1.00 41.91 448 ARG A CA 1
ATOM 3371 C C . ARG A 1 477 ? 238.707 -12.359 29.450 1.00 45.72 448 ARG A C 1
ATOM 3372 O O . ARG A 1 477 ? 237.880 -11.567 29.885 1.00 46.38 448 ARG A O 1
ATOM 3374 N N . PHE A 1 478 ? 238.387 -13.311 28.558 1.00 41.10 449 PHE A N 1
ATOM 3375 C CA . PHE A 1 478 ? 237.005 -13.447 28.047 1.00 38.97 449 PHE A CA 1
ATOM 3376 C C . PHE A 1 478 ? 236.416 -14.833 28.147 1.00 41.73 449 PHE A C 1
ATOM 3377 O O . PHE A 1 478 ? 237.140 -15.822 28.204 1.00 41.66 449 PHE A O 1
ATOM 3385 N N . LYS A 1 479 ? 235.087 -14.892 28.199 1.00 38.96 450 LYS A N 1
ATOM 3386 C CA . LYS A 1 479 ? 234.296 -16.116 28.114 1.00 39.09 450 LYS A CA 1
ATOM 3387 C C . LYS A 1 479 ? 233.277 -15.898 27.018 1.00 41.46 450 LYS A C 1
ATOM 3388 O O . LYS A 1 479 ? 232.458 -14.978 27.097 1.00 40.09 450 LYS A O 1
ATOM 3394 N N . TYR A 1 480 ? 233.369 -16.715 25.981 1.00 37.88 451 TYR A N 1
ATOM 3395 C CA . TYR A 1 480 ? 232.432 -16.710 24.864 1.00 37.16 451 TYR A CA 1
ATOM 3396 C C . TYR A 1 480 ? 231.681 -18.045 24.914 1.00 37.84 451 TYR A C 1
ATOM 3397 O O . TYR A 1 480 ? 232.302 -19.118 24.958 1.00 34.01 451 TYR A O 1
ATOM 3406 N N . VAL A 1 481 ? 230.345 -17.957 25.034 1.00 35.07 452 VAL A N 1
ATOM 3407 C CA . VAL A 1 481 ? 229.431 -19.101 25.093 1.00 34.40 452 VAL A CA 1
ATOM 3408 C C . VAL A 1 481 ? 228.585 -19.040 23.876 1.00 39.51 452 VAL A C 1
ATOM 3409 O O . VAL A 1 481 ? 227.793 -18.117 23.759 1.00 39.18 452 VAL A O 1
ATOM 3413 N N . HIS A 1 482 ? 228.746 -20.004 22.966 1.00 37.66 453 HIS A N 1
ATOM 3414 C CA . HIS A 1 482 ? 227.932 -20.083 21.774 1.00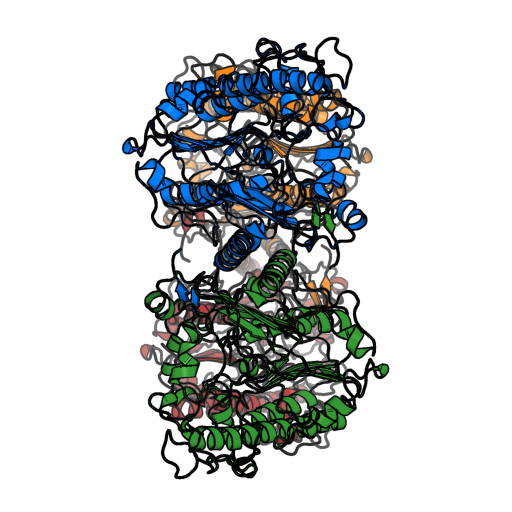 36.37 453 HIS A CA 1
ATOM 3415 C C . HIS A 1 482 ? 226.889 -21.185 21.969 1.00 38.68 453 HIS A C 1
ATOM 3416 O O . HIS A 1 482 ? 227.223 -22.310 22.368 1.00 39.01 453 HIS A O 1
ATOM 3423 N N . PHE A 1 483 ? 225.620 -20.844 21.697 1.00 32.92 454 PHE A N 1
ATOM 3424 C CA . PHE A 1 483 ? 224.497 -21.775 21.769 1.00 31.08 454 PHE A CA 1
ATOM 3425 C C . PHE A 1 483 ? 224.123 -22.145 20.349 1.00 37.64 454 PHE A C 1
ATOM 3426 O O . PHE A 1 483 ? 224.053 -21.244 19.512 1.00 36.60 454 PHE A O 1
ATOM 3434 N N . ALA A 1 484 ? 223.899 -23.446 20.060 1.00 35.72 455 ALA A N 1
ATOM 3435 C CA . ALA A 1 484 ? 223.469 -23.880 18.727 1.00 35.87 455 ALA A CA 1
ATOM 3436 C C . ALA A 1 484 ? 222.136 -23.221 18.293 1.00 41.64 455 ALA A C 1
ATOM 3437 O O . ALA A 1 484 ? 221.962 -22.935 17.095 1.00 40.83 455 ALA A O 1
ATOM 3439 N N . GLY A 1 485 ? 221.219 -22.986 19.245 1.00 39.11 456 GLY A N 1
ATOM 3440 C CA . GLY A 1 485 ? 219.927 -22.397 18.893 1.00 39.78 456 GLY A CA 1
ATOM 3441 C C . GLY A 1 485 ? 219.414 -21.235 19.708 1.00 44.81 456 GLY A C 1
ATOM 3442 O O . GLY A 1 485 ? 218.265 -20.855 19.540 1.00 44.62 456 GLY A O 1
ATOM 3443 N N . LEU A 1 486 ? 220.240 -20.673 20.596 1.00 42.15 457 LEU A N 1
ATOM 3444 C CA . LEU A 1 486 ? 219.888 -19.546 21.465 1.00 40.76 457 LEU A CA 1
ATOM 3445 C C . LEU A 1 486 ? 220.902 -18.412 21.255 1.00 46.47 457 LEU A C 1
ATOM 3446 O O . LEU A 1 486 ? 221.845 -18.622 20.488 1.00 47.79 457 LEU A O 1
ATOM 3451 N N . PRO A 1 487 ? 220.721 -17.180 21.809 1.00 43.50 458 PRO A N 1
ATOM 3452 C CA . PRO A 1 487 ? 221.716 -16.115 21.550 1.00 42.41 458 PRO A CA 1
ATOM 3453 C C . PRO A 1 487 ? 223.080 -16.375 22.210 1.00 43.89 458 PRO A C 1
ATOM 3454 O O . PRO A 1 487 ? 223.130 -17.001 23.270 1.00 42.75 458 PRO A O 1
ATOM 3458 N N . PRO A 1 488 ? 224.203 -15.868 21.652 1.00 39.75 459 PRO A N 1
ATOM 3459 C CA . PRO A 1 488 ? 225.490 -16.093 22.330 1.00 39.43 459 PRO A CA 1
ATOM 3460 C C . PRO A 1 488 ? 225.683 -15.242 23.598 1.00 43.54 459 PRO A C 1
ATOM 3461 O O . PRO A 1 488 ? 224.928 -14.302 23.844 1.00 41.85 459 PRO A O 1
ATOM 3465 N N . LEU A 1 489 ? 226.709 -15.589 24.399 1.00 40.53 460 LEU A N 1
ATOM 3466 C CA . LEU A 1 489 ? 227.095 -14.834 25.612 1.00 39.21 460 LEU A CA 1
ATOM 3467 C C . LEU A 1 489 ? 228.579 -14.410 25.538 1.00 42.48 460 LEU A C 1
ATOM 3468 O O . LEU A 1 489 ? 229.419 -15.127 24.996 1.00 43.54 460 LEU A O 1
ATOM 3473 N N . LEU A 1 490 ? 228.873 -13.218 25.993 1.00 37.85 461 LEU A N 1
ATOM 3474 C CA . LEU A 1 490 ? 230.248 -12.751 26.030 1.00 37.54 461 LEU A CA 1
ATOM 3475 C C . LEU A 1 490 ? 230.436 -12.069 27.352 1.00 42.03 461 LEU A C 1
ATOM 3476 O O . LEU A 1 490 ? 229.676 -11.158 27.666 1.00 42.60 461 LEU A O 1
ATOM 3481 N N . TYR A 1 491 ? 231.395 -12.560 28.157 1.00 38.43 462 TYR A N 1
ATOM 3482 C CA . TYR A 1 491 ? 231.743 -11.975 29.444 1.00 37.67 462 TYR A CA 1
ATOM 3483 C C . TYR A 1 491 ? 233.188 -11.473 29.436 1.00 43.32 462 TYR A C 1
ATOM 3484 O O . TYR A 1 491 ? 234.091 -12.230 29.067 1.00 42.56 462 TYR A O 1
ATOM 3493 N N . ASP A 1 492 ? 233.392 -10.178 29.809 1.00 41.38 463 ASP A N 1
ATOM 3494 C CA . ASP A 1 492 ? 234.715 -9.567 29.949 1.00 42.71 463 ASP A CA 1
ATOM 3495 C C . ASP A 1 492 ? 235.119 -9.862 31.387 1.00 46.14 463 ASP A C 1
ATOM 3496 O O . ASP A 1 492 ? 234.673 -9.165 32.289 1.00 43.26 463 ASP A O 1
ATOM 3501 N N . LEU A 1 493 ? 235.909 -10.927 31.598 1.00 43.24 464 LEU A N 1
ATOM 3502 C CA . LEU A 1 493 ? 236.345 -11.371 32.923 1.00 43.05 464 LEU A CA 1
ATOM 3503 C C . LEU A 1 493 ? 237.251 -10.365 33.624 1.00 48.16 464 LEU A C 1
ATOM 3504 O O . LEU A 1 493 ? 237.276 -10.334 34.846 1.00 49.31 464 LEU A O 1
ATOM 3509 N N . ALA A 1 494 ? 237.955 -9.522 32.863 1.00 44.69 465 ALA A N 1
ATOM 3510 C CA . ALA A 1 494 ? 238.816 -8.467 33.395 1.00 44.73 465 ALA A CA 1
ATOM 3511 C C . ALA A 1 494 ? 237.962 -7.404 34.180 1.00 53.50 465 ALA A C 1
ATOM 3512 O O . ALA A 1 494 ? 238.295 -7.080 35.338 1.00 54.85 465 ALA A O 1
ATOM 3514 N N . LYS A 1 495 ? 236.846 -6.919 33.560 1.00 47.82 466 LYS A N 1
ATOM 3515 C CA . LYS A 1 495 ? 235.931 -5.925 34.124 1.00 46.54 466 LYS A CA 1
ATOM 3516 C C . LYS A 1 495 ? 234.874 -6.576 35.015 1.00 54.07 466 LYS A C 1
ATOM 3517 O O . LYS A 1 495 ? 234.373 -5.958 35.968 1.00 55.16 466 LYS A O 1
ATOM 3523 N N . ASP A 1 496 ? 234.505 -7.818 34.675 1.00 49.68 467 ASP A N 1
ATOM 3524 C CA . ASP A 1 496 ? 233.391 -8.533 35.272 1.00 46.96 467 ASP A CA 1
ATOM 3525 C C . ASP A 1 496 ? 233.765 -9.988 35.606 1.00 49.15 467 ASP A C 1
ATOM 3526 O O . ASP A 1 496 ? 233.330 -10.914 34.951 1.00 49.20 467 ASP A O 1
ATOM 3531 N N . PRO A 1 497 ? 234.548 -10.214 36.671 1.00 47.94 468 PRO A N 1
ATOM 3532 C CA . PRO A 1 497 ? 234.944 -11.600 37.018 1.00 47.66 468 PRO A CA 1
ATOM 3533 C C . PRO A 1 497 ? 233.800 -12.484 37.511 1.00 52.22 468 PRO A C 1
ATOM 3534 O O . PRO A 1 497 ? 233.920 -13.714 37.477 1.00 52.70 468 PRO A O 1
ATOM 3538 N N . MET A 1 498 ? 232.703 -11.862 37.975 1.00 47.13 469 MET A N 1
ATOM 3539 C CA . MET A 1 498 ? 231.537 -12.569 38.479 1.00 46.69 469 MET A CA 1
ATOM 3540 C C . MET A 1 498 ? 230.549 -13.061 37.389 1.00 48.23 469 MET A C 1
ATOM 3541 O O . MET A 1 498 ? 229.590 -13.746 37.729 1.00 45.77 469 MET A O 1
ATOM 3546 N N . GLU A 1 499 ? 230.791 -12.723 36.090 1.00 43.97 470 GLU A N 1
ATOM 3547 C CA . GLU A 1 499 ? 229.968 -13.143 34.941 1.00 42.03 470 GLU A CA 1
ATOM 3548 C C . GLU A 1 499 ? 228.530 -12.641 35.038 1.00 46.59 470 GLU A C 1
ATOM 3549 O O . GLU A 1 499 ? 227.594 -13.432 34.900 1.00 46.96 470 GLU A O 1
ATOM 3555 N N . LEU A 1 500 ? 228.340 -11.321 35.251 1.00 42.76 471 LEU A N 1
ATOM 3556 C CA . LEU A 1 500 ? 226.983 -10.769 35.398 1.00 41.35 471 LEU A CA 1
ATOM 3557 C C . LEU A 1 500 ? 226.520 -9.899 34.218 1.00 44.19 471 LEU A C 1
ATOM 3558 O O . LEU A 1 500 ? 225.315 -9.687 34.045 1.00 44.25 471 LEU A O 1
ATOM 3563 N N . THR A 1 501 ? 227.462 -9.466 33.368 1.00 39.67 472 THR A N 1
ATOM 3564 C CA . THR A 1 501 ? 227.159 -8.588 32.244 1.00 39.32 472 THR A CA 1
ATOM 3565 C C . THR A 1 501 ? 227.469 -9.215 30.926 1.00 42.83 472 THR A C 1
ATOM 3566 O O . THR A 1 501 ? 228.626 -9.420 30.580 1.00 43.28 472 THR A O 1
ATOM 3570 N N . ASN A 1 502 ? 226.436 -9.464 30.155 1.00 40.57 473 ASN A N 1
ATOM 3571 C CA . ASN A 1 502 ? 226.637 -10.006 28.818 1.00 39.96 473 ASN A CA 1
ATOM 3572 C C . ASN A 1 502 ? 226.892 -8.834 27.887 1.00 41.89 473 ASN A C 1
ATOM 3573 O O . ASN A 1 502 ? 226.029 -7.950 27.728 1.00 42.98 473 ASN A O 1
ATOM 3578 N N . VAL A 1 503 ? 228.052 -8.838 27.266 1.00 35.89 474 VAL A N 1
ATOM 3579 C CA . VAL A 1 503 ? 228.449 -7.776 26.347 1.00 36.31 474 VAL A CA 1
ATOM 3580 C C . VAL A 1 503 ? 228.446 -8.225 24.875 1.00 43.08 474 VAL A C 1
ATOM 3581 O O . VAL A 1 503 ? 229.011 -7.521 24.039 1.00 46.07 474 VAL A O 1
ATOM 3585 N N . ALA A 1 504 ? 227.805 -9.371 24.548 1.00 39.18 475 ALA A N 1
ATOM 3586 C CA . ALA A 1 504 ? 227.800 -9.906 23.170 1.00 37.79 475 ALA A CA 1
ATOM 3587 C C . ALA A 1 504 ? 227.210 -8.956 22.137 1.00 45.87 475 ALA A C 1
ATOM 3588 O O . ALA A 1 504 ? 227.755 -8.835 21.030 1.00 46.90 475 ALA A O 1
ATOM 3590 N N . ALA A 1 505 ? 226.128 -8.248 22.511 1.00 43.65 476 ALA A N 1
ATOM 3591 C CA . ALA A 1 505 ? 225.405 -7.302 21.646 1.00 43.16 476 ALA A CA 1
ATOM 3592 C C . ALA A 1 505 ? 226.006 -5.885 21.602 1.00 50.41 476 ALA A C 1
ATOM 3593 O O . ALA A 1 505 ? 225.625 -5.109 20.718 1.00 50.02 476 ALA A O 1
ATOM 3595 N N . ASP A 1 506 ? 226.943 -5.541 22.549 1.00 48.80 477 ASP A N 1
ATOM 3596 C CA . ASP A 1 506 ? 227.638 -4.233 22.601 1.00 48.37 477 ASP A CA 1
ATOM 3597 C C . ASP A 1 506 ? 228.502 -4.110 21.345 1.00 51.52 477 ASP A C 1
ATOM 3598 O O . ASP A 1 506 ? 229.332 -4.977 21.090 1.00 51.16 477 ASP A O 1
ATOM 3603 N N . ALA A 1 507 ? 228.281 -3.068 20.539 1.00 48.31 478 ALA A N 1
ATOM 3604 C CA . ALA A 1 507 ? 229.008 -2.834 19.273 1.00 46.37 478 ALA A CA 1
ATOM 3605 C C . ALA A 1 507 ? 230.525 -2.668 19.431 1.00 47.82 478 ALA A C 1
ATOM 3606 O O . ALA A 1 507 ? 231.259 -2.864 18.462 1.00 46.45 478 ALA A O 1
ATOM 3608 N N . ASP A 1 508 ? 230.993 -2.285 20.639 1.00 44.90 479 ASP A N 1
ATOM 3609 C CA . ASP A 1 508 ? 232.424 -2.070 20.918 1.00 44.65 479 ASP A CA 1
ATOM 3610 C C . ASP A 1 508 ? 233.188 -3.413 21.132 1.00 47.04 479 ASP A C 1
ATOM 3611 O O . ASP A 1 508 ? 234.417 -3.474 20.965 1.00 44.22 479 ASP A O 1
ATOM 3616 N N . TYR A 1 509 ? 232.430 -4.491 21.422 1.00 41.89 480 TYR A N 1
ATOM 3617 C CA . TYR A 1 509 ? 232.949 -5.836 21.607 1.00 40.88 480 TYR A CA 1
ATOM 3618 C C . TYR A 1 509 ? 232.751 -6.721 20.381 1.00 46.89 480 TYR A C 1
ATOM 3619 O O . TYR A 1 509 ? 233.072 -7.909 20.436 1.00 48.89 480 TYR A O 1
ATOM 3628 N N . ALA A 1 510 ? 232.275 -6.147 19.269 1.00 43.36 481 ALA A N 1
ATOM 3629 C CA . ALA A 1 510 ? 231.992 -6.885 18.037 1.00 42.84 481 ALA A CA 1
ATOM 3630 C C . ALA A 1 510 ? 233.177 -7.672 17.489 1.00 45.81 481 ALA A C 1
ATOM 3631 O O . ALA A 1 510 ? 233.007 -8.830 17.084 1.00 47.59 481 ALA A O 1
ATOM 3633 N N . ALA A 1 511 ? 234.372 -7.079 17.514 1.00 40.28 482 ALA A N 1
ATOM 3634 C CA . ALA A 1 511 ? 235.584 -7.731 16.999 1.00 38.76 482 ALA A CA 1
ATOM 3635 C C . ALA A 1 511 ? 236.102 -8.818 17.962 1.00 40.07 482 ALA A C 1
ATOM 3636 O O . ALA A 1 511 ? 236.667 -9.808 17.503 1.00 39.21 482 ALA A O 1
ATOM 3638 N N . VAL A 1 512 ? 235.883 -8.631 19.291 1.00 35.69 483 VAL A N 1
ATOM 3639 C CA . VAL A 1 512 ? 236.209 -9.593 20.359 1.00 34.90 483 VAL A CA 1
ATOM 3640 C C . VAL A 1 512 ? 235.301 -10.825 20.118 1.00 42.50 483 VAL A C 1
ATOM 3641 O O . VAL A 1 512 ? 235.815 -11.947 20.008 1.00 44.90 483 VAL A O 1
ATOM 3645 N N . ARG A 1 513 ? 233.966 -10.584 19.958 1.00 35.76 484 ARG A N 1
ATOM 3646 C CA . ARG A 1 513 ? 232.986 -11.613 19.645 1.00 35.58 484 ARG A CA 1
ATOM 3647 C C . ARG A 1 513 ? 233.361 -12.395 18.378 1.00 40.12 484 ARG A C 1
ATOM 3648 O O . ARG A 1 513 ? 233.342 -13.630 18.411 1.00 39.43 484 ARG A O 1
ATOM 3656 N N . LEU A 1 514 ? 233.742 -11.684 17.286 1.00 37.36 485 LEU A N 1
ATOM 3657 C CA . LEU A 1 514 ? 234.158 -12.324 16.034 1.00 37.74 485 LEU A CA 1
ATOM 3658 C C . LEU A 1 514 ? 235.416 -13.185 16.198 1.00 44.01 485 LEU A C 1
ATOM 3659 O O . LEU A 1 514 ? 235.501 -14.277 15.613 1.00 45.37 485 LEU A O 1
ATOM 3664 N N . GLY A 1 515 ? 236.366 -12.697 16.999 1.00 39.48 486 GLY A N 1
ATOM 3665 C CA . GLY A 1 515 ? 237.619 -13.396 17.258 1.00 37.36 486 GLY A CA 1
ATOM 3666 C C . GLY A 1 515 ? 237.413 -14.716 17.972 1.00 38.58 486 GLY A C 1
ATOM 3667 O O . GLY A 1 515 ? 238.020 -15.715 17.596 1.00 37.29 486 GLY A O 1
ATOM 3668 N N . TYR A 1 516 ? 236.554 -14.727 19.008 1.00 35.85 487 TYR A N 1
ATOM 3669 C CA . TYR A 1 516 ? 236.251 -15.929 19.777 1.00 38.02 487 TYR A CA 1
ATOM 3670 C C . TYR A 1 516 ? 235.381 -16.927 19.009 1.00 43.65 487 TYR A C 1
ATOM 3671 O O . TYR A 1 516 ? 235.542 -18.138 19.199 1.00 45.07 487 TYR A O 1
ATOM 3680 N N . ALA A 1 517 ? 234.513 -16.429 18.115 1.00 38.94 488 ALA A N 1
ATOM 3681 C CA . ALA A 1 517 ? 233.656 -17.258 17.264 1.00 38.36 488 ALA A CA 1
ATOM 3682 C C . ALA A 1 517 ? 234.518 -18.041 16.287 1.00 40.92 488 ALA A C 1
ATOM 3683 O O . ALA A 1 517 ? 234.309 -19.257 16.116 1.00 40.64 488 ALA A O 1
ATOM 3685 N N . GLU A 1 518 ? 235.517 -17.359 15.675 1.00 35.94 489 GLU A N 1
ATOM 3686 C CA . GLU A 1 518 ? 236.446 -17.979 14.707 1.00 34.44 489 GLU A CA 1
ATOM 3687 C C . GLU A 1 518 ? 237.459 -18.895 15.384 1.00 39.84 489 GLU A C 1
ATOM 3688 O O . GLU A 1 518 ? 237.832 -19.923 14.814 1.00 41.54 489 GLU A O 1
ATOM 3694 N N . LYS A 1 519 ? 237.831 -18.57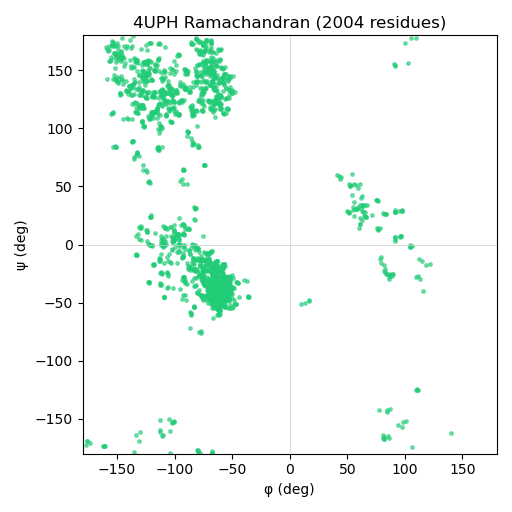7 16.628 1.00 36.94 490 LYS A N 1
ATOM 3695 C CA . LYS A 1 519 ? 238.728 -19.396 17.437 1.00 37.48 490 LYS A CA 1
ATOM 3696 C C . LYS A 1 519 ? 237.987 -20.707 17.776 1.00 39.41 490 LYS A C 1
ATOM 3697 O O . LYS A 1 519 ? 238.543 -21.792 17.615 1.00 39.78 490 LYS A O 1
ATOM 3703 N N . LEU A 1 520 ? 236.716 -20.600 18.200 1.00 35.73 491 LEU A N 1
ATOM 3704 C CA . LEU A 1 520 ? 235.884 -21.765 18.473 1.00 34.27 491 LEU A CA 1
ATOM 3705 C C . LEU A 1 520 ? 235.677 -22.598 17.166 1.00 38.26 491 LEU A C 1
ATOM 3706 O O . LEU A 1 520 ? 235.798 -23.829 17.192 1.00 37.02 491 LEU A O 1
ATOM 3711 N N . LEU A 1 521 ? 235.523 -21.923 16.018 1.00 34.57 492 LEU A N 1
ATOM 3712 C CA . LEU A 1 521 ? 235.429 -22.603 14.731 1.00 33.87 492 LEU A CA 1
ATOM 3713 C C . LEU A 1 521 ? 236.687 -23.447 14.420 1.00 39.15 492 LEU A C 1
ATOM 3714 O O . LEU A 1 521 ? 236.588 -24.571 13.915 1.00 38.01 492 LEU A O 1
ATOM 3719 N N . SER A 1 522 ? 237.869 -22.911 14.772 1.00 37.79 493 SER A N 1
ATOM 3720 C CA . SER A 1 522 ? 239.169 -23.583 14.596 1.00 37.24 493 SER A CA 1
ATOM 3721 C C . SER A 1 522 ? 239.286 -24.842 15.456 1.00 40.74 493 SER A C 1
ATOM 3722 O O . SER A 1 522 ? 239.700 -25.880 14.938 1.00 41.02 493 SER A O 1
ATOM 3725 N N . LEU A 1 523 ? 238.873 -24.755 16.747 1.00 36.24 494 LEU A N 1
ATOM 3726 C CA . LEU A 1 523 ? 238.798 -25.867 17.674 1.00 37.81 494 LEU A CA 1
ATOM 3727 C C . LEU A 1 523 ? 237.930 -26.997 17.131 1.00 41.16 494 LEU A C 1
ATOM 3728 O O . LEU A 1 523 ? 238.380 -28.141 17.111 1.00 41.68 494 LEU A O 1
ATOM 3733 N N . ARG A 1 524 ? 236.683 -26.666 16.683 1.00 37.68 495 ARG A N 1
ATOM 3734 C CA . ARG A 1 524 ? 235.718 -27.618 16.114 1.00 36.87 495 ARG A CA 1
ATOM 3735 C C . ARG A 1 524 ? 236.327 -28.403 14.972 1.00 38.67 495 ARG A C 1
ATOM 3736 O O . ARG A 1 524 ? 236.177 -29.618 14.958 1.00 38.81 495 ARG A O 1
ATOM 3744 N N . ALA A 1 525 ? 237.042 -27.719 14.050 1.00 33.19 496 ALA A N 1
ATOM 3745 C CA . ALA A 1 525 ? 237.701 -28.321 12.906 1.00 31.74 496 ALA A CA 1
ATOM 3746 C C . ALA A 1 525 ? 238.908 -29.205 13.320 1.00 39.10 496 ALA A C 1
ATOM 3747 O O . ALA A 1 525 ? 239.157 -30.268 12.716 1.00 38.30 496 ALA A O 1
ATOM 3749 N N . GLN A 1 526 ? 239.679 -28.751 14.327 1.00 36.51 497 GLN A N 1
ATOM 3750 C CA . GLN A 1 526 ? 240.868 -29.480 14.776 1.00 36.03 497 GLN A CA 1
ATOM 3751 C C . GLN A 1 526 ? 240.536 -30.719 15.587 1.00 38.91 497 GLN A C 1
ATOM 3752 O O . GLN A 1 526 ? 241.263 -31.713 15.488 1.00 38.19 497 GLN A O 1
ATOM 3758 N N . HIS A 1 527 ? 239.427 -30.661 16.361 1.00 34.30 498 HIS A N 1
ATOM 3759 C CA . HIS A 1 527 ? 238.976 -31.739 17.221 1.00 33.62 498 HIS A CA 1
ATOM 3760 C C . HIS A 1 527 ? 238.009 -32.727 16.572 1.00 38.72 498 HIS A C 1
ATOM 3761 O O . HIS A 1 527 ? 237.487 -33.589 17.278 1.00 39.11 498 HIS A O 1
ATOM 3768 N N . LEU A 1 528 ? 237.864 -32.700 15.222 1.00 34.02 499 LEU A N 1
ATOM 3769 C CA . LEU A 1 528 ? 237.123 -33.724 14.504 1.00 32.66 499 LEU A CA 1
ATOM 3770 C C . LEU A 1 528 ? 237.918 -35.030 14.681 1.00 42.84 499 LEU A C 1
ATOM 3771 O O . LEU A 1 528 ? 239.135 -34.977 14.878 1.00 45.93 499 LEU A O 1
ATOM 3776 N N . ASP A 1 529 ? 237.234 -36.180 14.690 1.00 40.40 500 ASP A N 1
ATOM 3777 C CA . ASP A 1 529 ? 237.839 -37.486 14.916 1.00 40.39 500 ASP A CA 1
ATOM 3778 C C . ASP A 1 529 ? 238.994 -37.813 13.949 1.00 47.75 500 ASP A C 1
ATOM 3779 O O . ASP A 1 529 ? 238.762 -38.006 12.753 1.00 48.00 500 ASP A O 1
ATOM 3784 N N . GLN A 1 530 ? 240.234 -37.903 14.482 1.00 44.93 501 GLN A N 1
ATOM 3785 C CA . GLN A 1 530 ? 241.425 -38.193 13.662 1.00 43.57 501 GLN A CA 1
ATOM 3786 C C . GLN A 1 530 ? 241.891 -39.659 13.742 1.00 45.34 501 GLN A C 1
ATOM 3787 O O . GLN A 1 530 ? 242.965 -39.967 13.225 1.00 44.15 501 GLN A O 1
ATOM 3793 N N . THR A 1 531 ? 241.064 -40.561 14.344 1.00 39.58 502 THR A N 1
ATOM 3794 C CA . THR A 1 531 ? 241.342 -41.996 14.469 1.00 37.31 502 THR A CA 1
ATOM 3795 C C . THR A 1 531 ? 241.829 -42.602 13.149 1.00 37.81 502 THR A C 1
ATOM 3796 O O . THR A 1 531 ? 242.886 -43.240 13.140 1.00 37.00 502 THR A O 1
ATOM 3800 N N . LEU A 1 532 ? 241.096 -42.375 12.046 1.00 32.38 503 LEU A N 1
ATOM 3801 C CA . LEU A 1 532 ? 241.471 -42.899 10.729 1.00 32.03 503 LEU A CA 1
ATOM 3802 C C . LEU A 1 532 ? 242.029 -41.833 9.816 1.00 39.72 503 LEU A C 1
ATOM 3803 O O . LEU A 1 532 ? 242.795 -42.170 8.926 1.00 39.86 503 LEU A O 1
ATOM 3808 N N . ALA A 1 533 ? 241.623 -40.553 10.014 1.00 37.71 504 ALA A N 1
ATOM 3809 C CA . ALA A 1 533 ? 242.051 -39.394 9.209 1.00 37.82 504 ALA A CA 1
ATOM 3810 C C . ALA A 1 533 ? 243.584 -39.138 9.273 1.00 41.49 504 ALA A C 1
ATOM 3811 O O . ALA A 1 533 ? 244.119 -38.491 8.371 1.00 41.68 504 ALA A O 1
ATOM 3813 N N . TYR A 1 534 ? 244.279 -39.674 10.311 1.00 36.91 505 TYR A N 1
ATOM 3814 C CA . TYR A 1 534 ? 245.739 -39.604 10.425 1.00 37.00 505 TYR A CA 1
ATOM 3815 C C . TYR A 1 534 ? 246.436 -40.780 9.708 1.00 38.60 505 TYR A C 1
ATOM 3816 O O . TYR A 1 534 ? 247.614 -40.976 9.889 1.00 36.45 505 TYR A O 1
ATOM 3825 N N . THR A 1 535 ? 245.708 -41.522 8.869 1.00 36.94 506 THR A N 1
ATOM 3826 C CA . THR A 1 535 ? 246.195 -42.655 8.102 1.00 37.26 506 THR A CA 1
ATOM 3827 C C . THR A 1 535 ? 245.912 -42.439 6.633 1.00 42.81 506 THR A C 1
ATOM 3828 O O . THR A 1 535 ? 244.838 -41.964 6.267 1.00 41.96 506 THR A O 1
ATOM 3832 N N . GLU A 1 536 ? 246.849 -42.866 5.801 1.00 39.72 507 GLU A N 1
ATOM 3833 C CA . GLU A 1 536 ? 246.729 -42.788 4.363 1.00 41.27 507 GLU A CA 1
ATOM 3834 C C . GLU A 1 536 ? 247.188 -44.114 3.767 1.00 48.81 507 GLU A C 1
ATOM 3835 O O . GLU A 1 536 ? 248.259 -44.629 4.109 1.00 49.50 507 GLU A O 1
ATOM 3841 N N . LEU A 1 537 ? 246.361 -44.666 2.900 1.00 46.91 508 LEU A N 1
ATOM 3842 C CA . LEU A 1 537 ? 246.640 -45.929 2.238 1.00 48.10 508 LEU A CA 1
ATOM 3843 C C . LEU A 1 537 ? 247.493 -45.637 1.003 1.00 56.65 508 LEU A C 1
ATOM 3844 O O . LEU A 1 537 ? 247.071 -44.942 0.079 1.00 54.78 508 LEU A O 1
ATOM 3849 N N . THR A 1 538 ? 248.721 -46.137 1.030 1.00 59.05 509 THR A N 1
ATOM 3850 C CA . THR A 1 538 ? 249.712 -45.956 -0.029 1.00 61.07 509 THR A CA 1
ATOM 3851 C C . THR A 1 538 ? 250.033 -47.295 -0.725 1.00 67.52 509 THR A C 1
ATOM 3852 O O . THR A 1 538 ? 249.569 -48.337 -0.257 1.00 66.29 509 THR A O 1
ATOM 3856 N N . GLU A 1 539 ? 250.844 -47.261 -1.824 1.00 66.39 510 GLU A N 1
ATOM 3857 C CA . GLU A 1 539 ? 251.306 -48.438 -2.589 1.00 66.38 510 GLU A CA 1
ATOM 3858 C C . GLU A 1 539 ? 252.049 -49.441 -1.693 1.00 69.96 510 GLU A C 1
ATOM 3859 O O . GLU A 1 539 ? 251.983 -50.653 -1.921 1.00 69.37 510 GLU A O 1
ATOM 3865 N N . LYS A 1 540 ? 252.734 -48.914 -0.666 1.00 66.12 511 LYS A N 1
ATOM 3866 C CA . LYS A 1 540 ? 253.502 -49.625 0.350 1.00 65.76 511 LYS A CA 1
ATOM 3867 C C . LYS A 1 540 ? 252.607 -49.917 1.592 1.00 68.70 511 LYS A C 1
ATOM 3868 O O . LYS A 1 540 ? 253.119 -50.191 2.685 1.00 68.07 511 LYS A O 1
ATOM 3874 N N . GLY A 1 541 ? 251.288 -49.831 1.411 1.00 64.01 512 GLY A N 1
ATOM 3875 C CA . GLY A 1 541 ? 250.318 -50.067 2.474 1.00 62.67 512 GLY A CA 1
ATOM 3876 C C . GLY A 1 541 ? 250.034 -48.851 3.335 1.00 62.87 512 GLY A C 1
ATOM 3877 O O . GLY A 1 541 ? 250.396 -47.732 2.966 1.00 61.33 512 GLY A O 1
ATOM 3878 N N . PRO A 1 542 ? 249.399 -49.034 4.513 1.00 58.22 513 PRO A N 1
ATOM 3879 C CA . PRO A 1 542 ? 249.062 -47.870 5.350 1.00 57.42 513 PRO A CA 1
ATOM 3880 C C . PRO A 1 542 ? 250.248 -47.101 5.892 1.00 59.02 513 PRO A C 1
ATOM 3881 O O . PRO A 1 542 ? 251.267 -47.687 6.227 1.00 60.02 513 PRO A O 1
ATOM 3885 N N . VAL A 1 543 ? 250.097 -45.782 5.972 1.00 52.38 514 VAL A N 1
ATOM 3886 C CA . VAL A 1 543 ? 251.079 -44.839 6.497 1.00 50.33 514 VAL A CA 1
ATOM 3887 C C . VAL A 1 543 ? 250.317 -43.971 7.476 1.00 51.96 514 VAL A C 1
ATOM 3888 O O . VAL A 1 543 ? 249.258 -43.451 7.129 1.00 52.68 514 VAL A O 1
ATOM 3892 N N . SER A 1 544 ? 250.823 -43.835 8.702 1.00 47.04 515 SER A N 1
ATOM 3893 C CA . SER A 1 544 ? 250.155 -43.063 9.733 1.00 46.46 515 SER A CA 1
ATOM 3894 C C . SER A 1 544 ? 250.986 -41.971 10.326 1.00 56.15 515 SER A C 1
ATOM 3895 O O . SER A 1 544 ? 252.214 -42.018 10.272 1.00 56.59 515 SER A O 1
ATOM 3898 N N . ARG A 1 545 ? 250.310 -40.948 10.857 1.00 56.76 516 ARG A N 1
ATOM 3899 C CA . ARG A 1 545 ? 250.896 -39.816 11.541 1.00 57.99 516 ARG A CA 1
ATOM 3900 C C . ARG A 1 545 ? 250.552 -39.966 13.015 1.00 64.50 516 ARG A C 1
ATOM 3901 O O . ARG A 1 545 ? 249.510 -40.532 13.366 1.00 63.18 516 ARG A O 1
ATOM 3909 N N . ARG A 1 546 ? 251.426 -39.483 13.871 1.00 66.28 517 ARG A N 1
ATOM 3910 C CA . ARG A 1 546 ? 251.236 -39.534 15.321 1.00 68.68 517 ARG A CA 1
ATOM 3911 C C . ARG A 1 546 ? 250.833 -38.156 15.833 1.00 76.22 517 ARG A C 1
ATOM 3912 O O . ARG A 1 546 ? 251.460 -37.158 15.465 1.00 76.10 517 ARG A O 1
ATOM 3920 N N . PRO A 1 547 ? 249.731 -38.099 16.638 1.00 74.73 518 PRO A N 1
ATOM 3921 C CA . PRO A 1 547 ? 249.337 -36.799 17.189 1.00 80.32 518 PRO A CA 1
ATOM 3922 C C . PRO A 1 547 ? 250.351 -36.231 18.197 1.00 116.59 518 PRO A C 1
ATOM 3923 O O . PRO A 1 547 ? 251.145 -35.323 17.920 1.00 85.68 518 PRO A O 1
ATOM 3927 N N . ARG B 1 44 ? 211.033 -64.099 37.152 1.00 64.38 15 ARG B N 1
ATOM 3928 C CA . ARG B 1 44 ? 210.051 -64.729 38.032 1.00 64.51 15 ARG B CA 1
ATOM 3929 C C . ARG B 1 44 ? 210.715 -65.419 39.265 1.00 64.76 15 ARG B C 1
ATOM 3930 O O . ARG B 1 44 ? 210.709 -64.797 40.337 1.00 66.03 15 ARG B O 1
ATOM 3938 N N . PRO B 1 45 ? 211.287 -66.656 39.191 1.00 55.70 16 PRO B N 1
ATOM 3939 C CA . PRO B 1 45 ? 211.915 -67.229 40.400 1.00 53.82 16 PRO B CA 1
ATOM 3940 C C . PRO B 1 45 ? 213.338 -66.716 40.665 1.00 54.77 16 PRO B C 1
ATOM 3941 O O . PRO B 1 45 ? 213.937 -66.070 39.814 1.00 52.85 16 PRO B O 1
ATOM 3945 N N . ASN B 1 46 ? 213.867 -66.998 41.852 1.00 51.13 17 ASN B N 1
ATOM 3946 C CA . ASN B 1 46 ? 215.243 -66.662 42.205 1.00 50.99 17 ASN B CA 1
ATOM 3947 C C . ASN B 1 46 ? 216.021 -67.918 41.904 1.00 54.52 17 ASN B C 1
ATOM 3948 O O . ASN B 1 46 ? 215.516 -68.999 42.178 1.00 53.75 17 ASN B O 1
ATOM 3953 N N . VAL B 1 47 ? 217.231 -67.801 41.334 1.00 49.74 18 VAL B N 1
ATOM 3954 C CA . VAL B 1 47 ? 218.023 -68.988 41.018 1.00 47.19 18 VAL B CA 1
ATOM 3955 C C . VAL B 1 47 ? 219.252 -69.023 41.906 1.00 51.62 18 VAL B C 1
ATOM 3956 O O . VAL B 1 47 ? 219.974 -68.038 42.000 1.00 52.36 18 VAL B O 1
ATOM 3960 N N . LEU B 1 48 ? 219.482 -70.147 42.578 1.00 49.23 19 LEU B N 1
ATOM 3961 C CA . LEU B 1 48 ? 220.659 -70.323 43.420 1.00 48.91 19 LEU B CA 1
ATOM 3962 C C . LEU B 1 48 ? 221.403 -71.583 43.016 1.00 54.85 19 LEU B C 1
ATOM 3963 O O . LEU B 1 48 ? 220.985 -72.693 43.361 1.00 54.76 19 LEU B O 1
ATOM 3968 N N . LEU B 1 49 ? 222.503 -71.406 42.257 1.00 51.58 20 LEU B N 1
ATOM 3969 C CA . LEU B 1 49 ? 223.337 -72.523 41.823 1.00 50.09 20 LEU B CA 1
ATOM 3970 C C . LEU B 1 49 ? 224.469 -72.633 42.799 1.00 55.42 20 LEU B C 1
ATOM 3971 O O . LEU B 1 49 ? 225.270 -71.711 42.913 1.00 55.82 20 LEU B O 1
ATOM 3976 N N . ILE B 1 50 ? 224.474 -73.708 43.581 1.00 53.41 21 ILE B N 1
ATOM 3977 C CA . ILE B 1 50 ? 225.521 -73.973 44.555 1.00 54.18 21 ILE B CA 1
ATOM 3978 C C . ILE B 1 50 ? 226.324 -75.153 44.101 1.00 56.93 21 ILE B C 1
ATOM 3979 O O . ILE B 1 50 ? 225.767 -76.210 43.813 1.00 57.38 21 ILE B O 1
ATOM 3984 N N . SER B 1 51 ? 227.637 -74.969 44.063 1.00 51.98 22 SER B N 1
ATOM 3985 C CA . SER B 1 51 ? 228.593 -76.022 43.773 1.00 50.84 22 SER B CA 1
ATOM 3986 C C . SER B 1 51 ? 229.587 -76.056 44.925 1.00 54.95 22 SER B C 1
ATOM 3987 O O . SER B 1 51 ? 229.858 -75.025 45.556 1.00 54.26 22 SER B O 1
ATOM 3990 N N . ALA B 1 52 ? 230.052 -77.259 45.245 1.00 53.07 23 ALA B N 1
ATOM 3991 C CA . ALA B 1 52 ? 231.053 -77.533 46.269 1.00 54.00 23 ALA B CA 1
ATOM 3992 C C . ALA B 1 52 ? 232.006 -78.489 45.577 1.00 58.19 23 ALA B C 1
ATOM 3993 O O . ALA B 1 52 ? 231.604 -79.577 45.155 1.00 57.61 23 ALA B O 1
ATOM 3995 N N . ASP B 1 53 ? 233.238 -78.031 45.378 1.00 55.11 24 ASP B N 1
ATOM 3996 C CA . ASP B 1 53 ? 234.261 -78.741 44.627 1.00 55.06 24 ASP B CA 1
ATOM 3997 C C . ASP B 1 53 ? 234.667 -80.062 45.219 1.00 56.96 24 ASP B C 1
ATOM 3998 O O . ASP B 1 53 ? 234.869 -80.150 46.427 1.00 54.63 24 ASP B O 1
ATOM 4003 N N . GLN B 1 54 ? 234.854 -81.073 44.332 1.00 54.02 25 GLN B N 1
ATOM 4004 C CA . GLN B 1 54 ? 235.395 -82.388 44.647 1.00 54.42 25 GLN B CA 1
ATOM 4005 C C . GLN B 1 54 ? 234.594 -83.165 45.684 1.00 63.68 25 GLN B C 1
ATOM 4006 O O . GLN B 1 54 ? 235.160 -83.703 46.633 1.00 64.56 25 GLN B O 1
ATOM 4012 N N . TRP B 1 55 ? 233.282 -83.223 45.499 1.00 64.40 26 TRP B N 1
ATOM 4013 C CA . TRP B 1 55 ? 232.351 -83.926 46.386 1.00 66.07 26 TRP B CA 1
ATOM 4014 C C . TRP B 1 55 ? 231.807 -85.184 45.666 1.00 67.95 26 TRP B C 1
ATOM 4015 O O . TRP B 1 55 ? 231.227 -85.082 44.575 1.00 65.95 26 TRP B O 1
ATOM 4026 N N . ARG B 1 56 ? 232.010 -86.368 46.290 1.00 63.65 27 ARG B N 1
ATOM 4027 C CA . ARG B 1 56 ? 231.568 -87.681 45.797 1.00 62.18 27 ARG B CA 1
ATOM 4028 C C . ARG B 1 56 ? 230.047 -87.817 45.834 1.00 63.99 27 ARG B C 1
ATOM 4029 O O . ARG B 1 56 ? 229.415 -87.434 46.817 1.00 62.67 27 ARG B O 1
ATOM 4037 N N . GLY B 1 57 ? 229.477 -88.374 44.773 1.00 60.22 28 GLY B N 1
ATOM 4038 C CA . GLY B 1 57 ? 228.034 -88.571 44.661 1.00 60.28 28 GLY B CA 1
ATOM 4039 C C . GLY B 1 57 ? 227.436 -89.570 45.630 1.00 65.95 28 GLY B C 1
ATOM 4040 O O . GLY B 1 57 ? 226.246 -89.482 45.944 1.00 65.65 28 GLY B O 1
ATOM 4041 N N . ASP B 1 58 ? 228.259 -90.535 46.091 1.00 64.03 29 ASP B N 1
ATOM 4042 C CA . ASP B 1 58 ? 227.879 -91.560 47.058 1.00 64.45 29 ASP B CA 1
ATOM 4043 C C . ASP B 1 58 ? 227.993 -91.058 48.504 1.00 68.42 29 ASP B C 1
ATOM 4044 O O . ASP B 1 58 ? 227.488 -91.713 49.414 1.00 69.38 29 ASP B O 1
ATOM 4049 N N . CYS B 1 59 ? 228.632 -89.891 48.712 1.00 63.90 30 CYS B N 1
ATOM 4050 C CA . CYS B 1 59 ? 228.822 -89.309 50.040 1.00 63.20 30 CYS B CA 1
ATOM 4051 C C . CYS B 1 59 ? 227.721 -88.328 50.431 1.00 67.51 30 CYS B C 1
ATOM 4052 O O . CYS B 1 59 ? 227.964 -87.135 50.652 1.00 67.57 30 CYS B O 1
ATOM 4055 N N . LEU B 1 60 ? 226.511 -88.874 50.555 1.00 63.68 31 LEU B N 1
ATOM 4056 C CA . LEU B 1 60 ? 225.300 -88.199 51.009 1.00 63.44 31 LEU B CA 1
ATOM 4057 C C . LEU B 1 60 ? 224.529 -89.189 51.882 1.00 69.21 31 LEU B C 1
ATOM 4058 O O . LEU B 1 60 ? 224.332 -90.342 51.465 1.00 68.99 31 LEU B O 1
ATOM 4063 N N . SER B 1 61 ? 224.070 -88.749 53.076 1.00 66.16 32 SER B N 1
ATOM 4064 C CA . SER B 1 61 ? 223.284 -89.632 53.942 1.00 65.93 32 SER B CA 1
ATOM 4065 C C . SER B 1 61 ? 221.927 -90.033 53.287 1.00 69.14 32 SER B C 1
ATOM 4066 O O . SER B 1 61 ? 221.490 -91.175 53.432 1.00 67.79 32 SER B O 1
ATOM 4069 N N . ALA B 1 62 ? 221.357 -89.140 52.457 1.00 65.84 33 ALA B N 1
ATOM 4070 C CA . ALA B 1 62 ? 220.109 -89.352 51.707 1.00 65.76 33 ALA B CA 1
ATOM 4071 C C . ALA B 1 62 ? 220.192 -90.484 50.681 1.00 70.73 33 ALA B C 1
ATOM 4072 O O . ALA B 1 62 ? 219.160 -90.904 50.148 1.00 69.86 33 ALA B O 1
ATOM 4074 N N . VAL B 1 63 ? 221.410 -90.946 50.369 1.00 68.93 34 VAL B N 1
ATOM 4075 C CA . VAL B 1 63 ? 221.638 -91.997 49.372 1.00 69.65 34 VAL B CA 1
ATOM 4076 C C . VAL B 1 63 ? 222.054 -93.297 50.082 1.00 74.32 34 VAL B C 1
ATOM 4077 O O . VAL B 1 63 ? 222.181 -94.342 49.447 1.00 73.59 34 VAL B O 1
ATOM 4081 N N . GLY B 1 64 ? 222.144 -93.240 51.407 1.00 72.01 35 GLY B N 1
ATOM 4082 C CA . GLY B 1 64 ? 222.438 -94.409 52.223 1.00 72.20 35 GLY B CA 1
ATOM 4083 C C . GLY B 1 64 ? 223.883 -94.630 52.606 1.00 75.97 35 GLY B C 1
ATOM 4084 O O . GLY B 1 64 ? 224.288 -95.773 52.820 1.00 75.79 35 GLY B O 1
ATOM 4085 N N . HIS B 1 65 ? 224.667 -93.559 52.723 1.00 72.28 36 HIS B N 1
ATOM 4086 C CA . HIS B 1 65 ? 226.052 -93.714 53.137 1.00 72.22 36 HIS B CA 1
ATOM 4087 C C . HIS B 1 65 ? 226.074 -94.040 54.633 1.00 80.41 36 HIS B C 1
ATOM 4088 O O . HIS B 1 65 ? 225.331 -93.422 55.409 1.00 80.78 36 HIS B O 1
ATOM 4095 N N . ALA B 1 66 ? 226.888 -95.048 55.013 1.00 79.15 37 ALA B N 1
ATOM 4096 C CA . ALA B 1 66 ? 227.036 -95.546 56.381 1.00 80.13 37 ALA B CA 1
ATOM 4097 C C . ALA B 1 66 ? 227.607 -94.504 57.332 1.00 85.40 37 ALA B C 1
ATOM 4098 O O . ALA B 1 66 ? 227.006 -94.252 58.375 1.00 86.13 37 ALA B O 1
ATOM 4100 N N . SER B 1 67 ? 228.759 -93.903 56.972 1.00 81.83 38 SER B N 1
ATOM 4101 C CA . SER B 1 67 ? 229.468 -92.901 57.779 1.00 80.99 38 SER B CA 1
ATOM 4102 C C . SER B 1 67 ? 228.975 -91.459 57.587 1.00 82.80 38 SER B C 1
ATOM 4103 O O . SER B 1 67 ? 228.549 -90.838 58.565 1.00 83.28 38 SER B O 1
ATOM 4106 N N . VAL B 1 68 ? 229.062 -90.928 56.339 1.00 76.39 39 VAL B N 1
ATOM 4107 C CA . VAL B 1 68 ? 228.737 -89.552 55.926 1.00 75.06 39 VAL B CA 1
ATOM 4108 C C . VAL B 1 68 ? 227.387 -89.060 56.469 1.00 78.45 39 VAL B C 1
ATOM 4109 O O . VAL B 1 68 ? 226.363 -89.743 56.357 1.00 78.98 39 VAL B O 1
ATOM 4113 N N . LYS B 1 69 ? 227.415 -87.849 57.041 1.00 72.72 40 LYS B N 1
ATOM 4114 C CA . LYS B 1 69 ? 226.260 -87.154 57.585 1.00 71.70 40 LYS B CA 1
ATOM 4115 C C . LYS B 1 69 ? 226.075 -85.824 56.789 1.00 72.20 40 LYS B C 1
ATOM 4116 O O . LYS B 1 69 ? 226.886 -84.905 56.931 1.00 70.85 40 LYS B O 1
ATOM 4122 N N . THR B 1 70 ? 225.017 -85.740 55.948 1.00 66.99 41 THR B N 1
ATOM 4123 C CA . THR B 1 70 ? 224.658 -84.529 55.184 1.00 65.45 41 THR B CA 1
ATOM 4124 C C . THR B 1 70 ? 223.197 -84.125 55.484 1.00 67.97 41 THR B C 1
ATOM 4125 O O . THR B 1 70 ? 222.374 -84.181 54.568 1.00 68.12 41 THR B O 1
ATOM 4129 N N . PRO B 1 71 ? 222.826 -83.741 56.740 1.00 62.90 42 PRO B N 1
ATOM 4130 C CA . PRO B 1 71 ? 221.404 -83.425 57.032 1.00 62.00 42 PRO B CA 1
ATOM 4131 C C . PRO B 1 71 ? 220.748 -82.305 56.217 1.00 66.21 42 PRO B C 1
ATOM 4132 O O . PRO B 1 71 ? 219.558 -82.396 55.883 1.00 65.14 42 PRO B O 1
ATOM 4136 N N . ASN B 1 72 ? 221.519 -81.249 55.901 1.00 63.29 43 ASN B N 1
ATOM 4137 C CA . ASN B 1 72 ? 220.992 -80.099 55.169 1.00 62.53 43 ASN B CA 1
ATOM 4138 C C . ASN B 1 72 ? 220.818 -80.377 53.680 1.00 66.10 43 ASN B C 1
ATOM 4139 O O . ASN B 1 72 ? 219.859 -79.858 53.088 1.00 66.12 43 ASN B O 1
ATOM 4144 N N . VAL B 1 73 ? 221.659 -81.272 53.100 1.00 62.00 44 VAL B N 1
ATOM 4145 C CA . VAL B 1 73 ? 221.503 -81.695 51.707 1.00 61.58 44 VAL B CA 1
ATOM 4146 C C . VAL B 1 73 ? 220.241 -82.548 51.668 1.00 66.91 44 VAL B C 1
ATOM 4147 O O . VAL B 1 73 ? 219.378 -82.334 50.803 1.00 66.57 44 VAL B O 1
ATOM 4151 N N . ASP B 1 74 ? 220.115 -83.473 52.658 1.00 65.02 45 ASP B N 1
ATOM 4152 C CA . ASP B 1 74 ? 218.967 -84.382 52.850 1.00 65.49 45 ASP B CA 1
ATOM 4153 C C . ASP B 1 74 ? 217.658 -83.580 52.931 1.00 69.72 45 ASP B C 1
ATOM 4154 O O . ASP B 1 74 ? 216.675 -83.950 52.279 1.00 69.27 45 ASP B O 1
ATOM 4159 N N . ALA B 1 75 ? 217.672 -82.465 53.714 1.00 65.61 46 ALA B N 1
ATOM 4160 C CA . ALA B 1 75 ? 216.548 -81.544 53.901 1.00 64.75 46 ALA B CA 1
ATOM 4161 C C . ALA B 1 75 ? 216.102 -80.919 52.573 1.00 69.33 46 ALA B C 1
ATOM 4162 O O . ALA B 1 75 ? 214.898 -80.843 52.304 1.00 69.53 46 ALA B O 1
ATOM 4164 N N . LEU B 1 76 ? 217.077 -80.495 51.738 1.00 66.62 47 LEU B N 1
ATOM 4165 C CA . LEU B 1 76 ? 216.832 -79.912 50.416 1.00 66.58 47 LEU B CA 1
ATOM 4166 C C . LEU B 1 76 ? 216.196 -80.979 49.503 1.00 71.94 47 LEU B C 1
ATOM 4167 O O . LEU B 1 76 ? 215.210 -80.698 48.821 1.00 70.36 47 LEU B O 1
ATOM 4172 N N . ALA B 1 77 ? 216.737 -82.207 49.555 1.00 71.50 48 ALA B N 1
ATOM 4173 C CA . ALA B 1 77 ? 216.284 -83.369 48.790 1.00 72.13 48 ALA B CA 1
ATOM 4174 C C . ALA B 1 77 ? 214.892 -83.815 49.182 1.00 79.35 48 ALA B C 1
ATOM 4175 O O . ALA B 1 77 ? 214.106 -84.146 48.299 1.00 79.75 48 ALA B O 1
ATOM 4177 N N . GLN B 1 78 ? 214.568 -83.784 50.495 1.00 77.93 49 GLN B N 1
ATOM 4178 C CA . GLN B 1 78 ? 213.261 -84.167 51.032 1.00 78.28 49 GLN B CA 1
ATOM 4179 C C . GLN B 1 78 ? 212.126 -83.341 50.389 1.00 81.70 49 GLN B C 1
ATOM 4180 O O . GLN B 1 78 ? 211.059 -83.886 50.117 1.00 80.44 49 GLN B O 1
ATOM 4186 N N . ASP B 1 79 ? 212.398 -82.048 50.113 1.00 79.33 50 ASP B N 1
ATOM 4187 C CA . ASP B 1 79 ? 211.492 -81.099 49.453 1.00 79.18 50 ASP B CA 1
ATOM 4188 C C . ASP B 1 79 ? 211.685 -81.049 47.916 1.00 80.37 50 ASP B C 1
ATOM 4189 O O . ASP B 1 79 ? 210.862 -80.451 47.205 1.00 80.33 50 ASP B O 1
ATOM 4194 N N . GLY B 1 80 ? 212.760 -81.680 47.430 1.00 74.53 51 GLY B N 1
ATOM 4195 C CA . GLY B 1 80 ? 213.114 -81.672 46.015 1.00 72.57 51 GLY B CA 1
ATOM 4196 C C . GLY B 1 80 ? 213.402 -83.009 45.367 1.00 70.58 51 GLY B C 1
ATOM 4197 O O . GLY B 1 80 ? 212.974 -84.063 45.847 1.00 67.56 51 GLY B O 1
ATOM 4198 N N . VAL B 1 81 ? 214.094 -82.945 44.222 1.00 65.22 52 VAL B N 1
ATOM 4199 C CA . VAL B 1 81 ? 214.474 -84.107 43.421 1.00 63.99 52 VAL B CA 1
ATOM 4200 C C . VAL B 1 81 ? 215.971 -84.398 43.588 1.00 66.12 52 VAL B C 1
ATOM 4201 O O . VAL B 1 81 ? 216.816 -83.515 43.365 1.00 66.88 52 VAL B O 1
ATOM 4205 N N . LEU B 1 82 ? 216.288 -85.627 44.023 1.00 58.83 53 LEU B N 1
ATOM 4206 C CA . LEU B 1 82 ? 217.669 -86.074 44.183 1.00 57.04 53 LEU B CA 1
ATOM 4207 C C . LEU B 1 82 ? 217.999 -86.978 43.001 1.00 60.51 53 LEU B C 1
ATOM 4208 O O . LEU B 1 82 ? 217.201 -87.846 42.646 1.00 60.56 53 LEU B O 1
ATOM 4213 N N . PHE B 1 83 ? 219.164 -86.750 42.375 1.00 56.47 54 PHE B N 1
ATOM 4214 C CA . PHE B 1 83 ? 219.628 -87.510 41.211 1.00 56.38 54 PHE B CA 1
ATOM 4215 C C . PHE B 1 83 ? 220.776 -88.437 41.658 1.00 64.37 54 PHE B C 1
ATOM 4216 O O . PHE B 1 83 ? 221.844 -87.962 42.075 1.00 65.37 54 PHE B O 1
ATOM 4224 N N . THR B 1 84 ? 220.495 -89.764 41.656 1.00 60.81 55 THR B N 1
ATOM 4225 C CA . THR B 1 84 ? 221.362 -90.833 42.179 1.00 60.73 55 THR B CA 1
ATOM 4226 C C . THR B 1 84 ? 222.473 -91.308 41.239 1.00 63.74 55 THR B C 1
ATOM 4227 O O . THR B 1 84 ? 223.427 -91.920 41.724 1.00 63.77 55 THR B O 1
ATOM 4231 N N . ARG B 1 85 ? 222.326 -91.083 39.912 1.00 58.12 56 ARG B N 1
ATOM 4232 C CA . ARG B 1 85 ? 223.281 -91.495 38.885 1.00 55.95 56 ARG B CA 1
ATOM 4233 C C . ARG B 1 85 ? 223.727 -90.250 38.080 1.00 56.57 56 ARG B C 1
ATOM 4234 O O . ARG B 1 85 ? 223.610 -90.211 36.844 1.00 56.06 56 ARG B O 1
ATOM 4242 N N . HIS B 1 86 ? 224.209 -89.217 38.803 1.00 50.88 57 HIS B N 1
ATOM 4243 C CA . HIS B 1 86 ? 224.672 -87.953 38.204 1.00 50.01 57 HIS B CA 1
ATOM 4244 C C . HIS B 1 86 ? 226.177 -87.954 37.971 1.00 52.73 57 HIS B C 1
ATOM 4245 O O . HIS B 1 86 ? 226.970 -88.145 38.903 1.00 51.38 57 HIS B O 1
ATOM 4252 N N . PHE B 1 87 ? 226.567 -87.707 36.719 1.00 50.27 58 PHE B N 1
ATOM 4253 C CA . PHE B 1 87 ? 227.975 -87.704 36.327 1.00 50.56 58 PHE B CA 1
ATOM 4254 C C . PHE B 1 87 ? 228.467 -86.401 35.756 1.00 56.04 58 PHE B C 1
ATOM 4255 O O . PHE B 1 87 ? 227.767 -85.733 34.975 1.00 57.10 58 PHE B O 1
ATOM 4263 N N . ALA B 1 88 ? 229.722 -86.067 36.122 1.00 51.85 59 ALA B N 1
ATOM 4264 C CA . ALA B 1 88 ? 230.458 -84.904 35.613 1.00 50.21 59 ALA B CA 1
ATOM 4265 C C . ALA B 1 88 ? 230.667 -85.128 34.112 1.00 50.12 59 ALA B C 1
ATOM 4266 O O . ALA B 1 88 ? 230.650 -86.278 33.653 1.00 48.69 59 ALA B O 1
ATOM 4268 N N . GLY B 1 89 ? 230.806 -84.049 33.356 1.00 45.78 60 GLY B N 1
ATOM 4269 C CA . GLY B 1 89 ? 231.038 -84.180 31.916 1.00 46.05 60 GLY B CA 1
ATOM 4270 C C . GLY B 1 89 ? 232.472 -84.613 31.630 1.00 48.36 60 GLY B C 1
ATOM 4271 O O . GLY B 1 89 ? 232.766 -85.252 30.607 1.00 45.21 60 GLY B O 1
ATOM 4272 N N . THR B 1 90 ? 233.377 -84.264 32.569 1.00 45.44 61 THR B N 1
ATOM 4273 C CA . THR B 1 90 ? 234.826 -84.506 32.502 1.00 46.07 61 THR B CA 1
ATOM 4274 C C . THR B 1 90 ? 235.499 -84.045 33.812 1.00 50.35 61 THR B C 1
ATOM 4275 O O . THR B 1 90 ? 234.795 -83.768 34.805 1.00 48.06 61 THR B O 1
ATOM 4279 N N . ALA B 1 91 ? 236.860 -83.988 33.810 1.00 48.10 62 ALA B N 1
ATOM 4280 C CA . ALA B 1 91 ? 237.717 -83.539 34.920 1.00 47.97 62 ALA B CA 1
ATOM 4281 C C . ALA B 1 91 ? 239.105 -83.060 34.379 1.00 51.72 62 ALA B C 1
ATOM 4282 O O . ALA B 1 91 ? 239.476 -83.442 33.269 1.00 50.52 62 ALA B O 1
ATOM 4284 N N . PRO B 1 92 ? 239.889 -82.218 35.089 1.00 49.99 63 PRO B N 1
ATOM 4285 C CA . PRO B 1 92 ? 239.647 -81.629 36.424 1.00 50.48 63 PRO B CA 1
ATOM 4286 C C . PRO B 1 92 ? 238.670 -80.427 36.407 1.00 55.57 63 PRO B C 1
ATOM 4287 O O . PRO B 1 92 ? 237.734 -80.435 35.600 1.00 54.43 63 PRO B O 1
ATOM 4298 N N . SER B 1 94 ? 238.447 -76.943 35.527 1.00 48.89 65 SER B N 1
ATOM 4299 C CA . SER B 1 94 ? 238.120 -76.140 34.334 1.00 46.89 65 SER B CA 1
ATOM 4300 C C . SER B 1 94 ? 237.389 -76.925 33.238 1.00 48.46 65 SER B C 1
ATOM 4301 O O . SER B 1 94 ? 236.365 -76.415 32.773 1.00 48.96 65 SER B O 1
ATOM 4304 N N . PRO B 1 95 ? 237.816 -78.146 32.816 1.00 42.80 66 PRO B N 1
ATOM 4305 C CA . PRO B 1 95 ? 237.028 -78.866 31.806 1.00 42.50 66 PRO B CA 1
ATOM 4306 C C . PRO B 1 95 ? 235.641 -79.250 32.332 1.00 47.65 66 PRO B C 1
ATOM 4307 O O . PRO B 1 95 ? 234.674 -79.244 31.553 1.00 47.92 66 PRO B O 1
ATOM 4311 N N . ALA B 1 96 ? 235.558 -79.613 33.651 1.00 43.47 67 ALA B N 1
ATOM 4312 C CA . ALA B 1 96 ? 234.334 -80.052 34.328 1.00 42.42 67 ALA B CA 1
ATOM 4313 C C . ALA B 1 96 ? 233.315 -78.924 34.394 1.00 46.87 67 ALA B C 1
ATOM 4314 O O . ALA B 1 96 ? 232.134 -79.147 34.099 1.00 47.88 67 ALA B O 1
ATOM 4316 N N . ARG B 1 97 ? 233.783 -77.713 34.766 1.00 41.81 68 ARG B N 1
ATOM 4317 C CA . ARG B 1 97 ? 232.989 -76.487 34.887 1.00 39.86 68 ARG B CA 1
ATOM 4318 C C . ARG B 1 97 ? 232.537 -75.957 33.570 1.00 40.32 68 ARG B C 1
ATOM 4319 O O . ARG B 1 97 ? 231.471 -75.352 33.470 1.00 41.62 68 ARG B O 1
ATOM 4327 N N . ALA B 1 98 ? 233.317 -76.203 32.549 1.00 35.16 69 ALA B N 1
ATOM 4328 C CA . ALA B 1 98 ? 232.954 -75.793 31.214 1.00 34.58 69 ALA B CA 1
ATOM 4329 C C . ALA B 1 98 ? 231.680 -76.576 30.793 1.00 42.35 69 ALA B C 1
ATOM 4330 O O . ALA B 1 98 ? 230.762 -75.952 30.279 1.00 43.92 69 ALA B O 1
ATOM 4332 N N . THR B 1 99 ? 231.580 -77.903 31.087 1.00 39.10 70 THR B N 1
ATOM 4333 C CA . THR B 1 99 ? 230.362 -78.674 30.779 1.00 39.59 70 THR B CA 1
ATOM 4334 C C . THR B 1 99 ? 229.116 -78.104 31.570 1.00 44.26 70 THR B C 1
ATOM 4335 O O . THR B 1 99 ? 228.068 -77.814 30.974 1.00 44.44 70 THR B O 1
ATOM 4339 N N . LEU B 1 100 ? 229.306 -77.903 32.888 1.00 38.32 71 LEU B N 1
ATOM 4340 C CA . LEU B 1 100 ? 228.357 -77.353 33.819 1.00 38.04 71 LEU B CA 1
ATOM 4341 C C . LEU B 1 100 ? 227.763 -76.063 33.325 1.00 44.13 71 LEU B C 1
ATOM 4342 O O . LEU B 1 100 ? 226.558 -75.964 33.267 1.00 45.68 71 LEU B O 1
ATOM 4347 N N . TYR B 1 101 ? 228.586 -75.069 32.978 1.00 40.87 72 TYR B N 1
ATOM 4348 C CA . TYR B 1 101 ? 228.083 -73.764 32.561 1.00 39.19 72 TYR B CA 1
ATOM 4349 C C . TYR B 1 101 ? 227.605 -73.668 31.123 1.00 39.06 72 TYR B C 1
ATOM 4350 O O . TYR B 1 101 ? 226.809 -72.789 30.833 1.00 36.82 72 TYR B O 1
ATOM 4359 N N . THR B 1 102 ? 228.042 -74.552 30.231 1.00 36.05 73 THR B N 1
ATOM 4360 C CA . THR B 1 102 ? 227.711 -74.414 28.814 1.00 35.63 73 THR B CA 1
ATOM 4361 C C . THR B 1 102 ? 226.784 -75.469 28.299 1.00 39.58 73 THR B C 1
ATOM 4362 O O . THR B 1 102 ? 226.415 -75.420 27.119 1.00 37.52 73 THR B O 1
ATOM 4366 N N . GLY B 1 103 ? 226.509 -76.477 29.130 1.00 38.42 74 GLY B N 1
ATOM 4367 C CA . GLY B 1 103 ? 225.654 -77.596 28.750 1.00 39.04 74 GLY B CA 1
ATOM 4368 C C . GLY B 1 103 ? 226.226 -78.393 27.595 1.00 45.20 74 GLY B C 1
ATOM 4369 O O . GLY B 1 103 ? 225.466 -78.993 26.806 1.00 45.05 74 GLY B O 1
ATOM 4370 N N . LEU B 1 104 ? 227.594 -78.394 27.494 1.00 38.88 75 LEU B N 1
ATOM 4371 C CA . LEU B 1 104 ? 228.299 -79.086 26.422 1.00 37.85 75 LEU B CA 1
ATOM 4372 C C . LEU B 1 104 ? 229.171 -80.186 26.924 1.00 39.24 75 LEU B C 1
ATOM 4373 O O . LEU B 1 104 ? 229.740 -80.093 28.004 1.00 38.73 75 LEU B O 1
ATOM 4378 N N . TYR B 1 105 ? 229.336 -81.212 26.101 1.00 36.35 76 TYR B N 1
ATOM 4379 C CA . TYR B 1 105 ? 230.296 -82.282 26.351 1.00 38.11 76 TYR B CA 1
ATOM 4380 C C . TYR B 1 105 ? 231.659 -81.717 25.908 1.00 40.38 76 TYR B C 1
ATOM 4381 O O . TYR B 1 105 ? 231.694 -80.825 25.054 1.00 40.54 76 TYR B O 1
ATOM 4390 N N . GLN B 1 106 ? 232.761 -82.222 26.475 1.00 38.69 77 GLN B N 1
ATOM 4391 C CA . GLN B 1 106 ? 234.137 -81.806 26.143 1.00 39.19 77 GLN B CA 1
ATOM 4392 C C . GLN B 1 106 ? 234.445 -81.905 24.643 1.00 43.85 77 GLN B C 1
ATOM 4393 O O . GLN B 1 106 ? 235.188 -81.079 24.127 1.00 46.12 77 GLN B O 1
ATOM 4399 N N . MET B 1 107 ? 233.784 -82.818 23.922 1.00 39.66 78 MET B N 1
ATOM 4400 C CA . MET B 1 107 ? 233.931 -82.941 22.462 1.00 38.10 78 MET B CA 1
ATOM 4401 C C . MET B 1 107 ? 233.471 -81.704 21.738 1.00 42.21 78 MET B C 1
ATOM 4402 O O . MET B 1 107 ? 233.840 -81.506 20.573 1.00 43.02 78 MET B O 1
ATOM 4407 N N . ASN B 1 108 ? 232.677 -80.852 22.435 1.00 39.43 79 ASN B N 1
ATOM 4408 C CA . ASN B 1 108 ? 232.180 -79.592 21.874 1.00 38.70 79 ASN B CA 1
ATOM 4409 C C . ASN B 1 108 ? 232.817 -78.357 22.498 1.00 37.51 79 ASN B C 1
ATOM 4410 O O . ASN B 1 108 ? 233.222 -77.498 21.733 1.00 36.04 79 ASN B O 1
ATOM 4415 N N . HIS B 1 109 ? 232.951 -78.276 23.848 1.00 32.63 80 HIS B N 1
ATOM 4416 C CA . HIS B 1 109 ? 233.523 -77.088 24.456 1.00 33.97 80 HIS B CA 1
ATOM 4417 C C . HIS B 1 109 ? 235.082 -77.006 24.294 1.00 44.52 80 HIS B C 1
ATOM 4418 O O . HIS B 1 109 ? 235.671 -75.919 24.400 1.00 44.79 80 HIS B O 1
ATOM 4425 N N . ARG B 1 110 ? 235.735 -78.168 24.055 1.00 40.23 81 ARG B N 1
ATOM 4426 C CA . ARG B 1 110 ? 237.155 -78.336 23.814 1.00 38.34 81 ARG B CA 1
ATOM 4427 C C . ARG B 1 110 ? 238.074 -77.880 24.975 1.00 42.92 81 ARG B C 1
ATOM 4428 O O . ARG B 1 110 ? 239.281 -77.793 24.760 1.00 42.96 81 ARG B O 1
ATOM 4436 N N . VAL B 1 111 ? 237.529 -77.721 26.231 1.00 39.20 82 VAL B N 1
ATOM 4437 C CA . VAL B 1 111 ? 238.349 -77.391 27.425 1.00 37.62 82 VAL B CA 1
ATOM 4438 C C . VAL B 1 111 ? 238.889 -78.716 27.973 1.00 45.43 82 VAL B C 1
ATOM 4439 O O . VAL B 1 111 ? 238.233 -79.363 28.795 1.00 45.44 82 VAL B O 1
ATOM 4443 N N . CYS B 1 112 ? 240.082 -79.136 27.462 1.00 42.68 83 CYS B N 1
ATOM 4444 C CA . CYS B 1 112 ? 240.745 -80.417 27.770 1.00 39.66 83 CYS B CA 1
ATOM 4445 C C . CYS B 1 112 ? 241.480 -80.455 29.093 1.00 43.67 83 CYS B C 1
ATOM 4446 O O . CYS B 1 112 ? 241.479 -81.512 29.744 1.00 43.25 83 CYS B O 1
ATOM 4449 N N . ARG B 1 113 ? 242.169 -79.342 29.476 1.00 39.07 84 ARG B N 1
ATOM 4450 C CA . ARG B 1 113 ? 242.917 -79.308 30.741 1.00 37.11 84 ARG B CA 1
ATOM 4451 C C . ARG B 1 113 ? 242.686 -77.988 31.394 1.00 41.29 84 ARG B C 1
ATOM 4452 O O . ARG B 1 113 ? 242.127 -77.097 30.755 1.00 41.02 84 ARG B O 1
ATOM 4460 N N . ASN B 1 114 ? 243.109 -77.855 32.673 1.00 39.72 85 ASN B N 1
ATOM 4461 C CA . ASN B 1 114 ? 243.124 -76.583 33.374 1.00 40.88 85 ASN B CA 1
ATOM 4462 C C . ASN B 1 114 ? 244.165 -75.704 32.623 1.00 49.77 85 ASN B C 1
ATOM 4463 O O . ASN B 1 114 ? 245.350 -76.055 32.620 1.00 51.97 85 ASN B O 1
ATOM 4468 N N . GLY B 1 115 ? 243.687 -74.672 31.906 1.00 44.80 86 GLY B N 1
ATOM 4469 C CA . GLY B 1 115 ? 244.515 -73.815 31.071 1.00 43.06 86 GLY B CA 1
ATOM 4470 C C . GLY B 1 115 ? 244.052 -73.820 29.630 1.00 45.12 86 GLY B C 1
ATOM 4471 O O . GLY B 1 115 ? 244.448 -72.945 28.860 1.00 44.60 86 GLY B O 1
ATOM 4472 N N . SER B 1 116 ? 243.227 -74.822 29.230 1.00 41.68 87 SER B N 1
ATOM 4473 C CA . SER B 1 116 ? 242.662 -74.888 27.865 1.00 41.41 87 SER B CA 1
ATOM 4474 C C . SER B 1 116 ? 241.626 -73.759 27.732 1.00 44.82 87 SER B C 1
ATOM 4475 O O . SER B 1 116 ? 240.701 -73.706 28.553 1.00 43.82 87 SER B O 1
ATOM 4478 N N . PRO B 1 117 ? 241.759 -72.844 26.744 1.00 41.55 88 PRO B N 1
ATOM 4479 C CA . PRO B 1 117 ? 240.767 -71.760 26.609 1.00 40.41 88 PRO B CA 1
ATOM 4480 C C . PRO B 1 117 ? 239.363 -72.248 26.239 1.00 43.64 88 PRO B C 1
ATOM 4481 O O . PRO B 1 117 ? 239.196 -73.286 25.567 1.00 42.08 88 PRO B O 1
ATOM 4485 N N . LEU B 1 118 ? 238.343 -71.496 26.705 1.00 39.56 89 LEU B N 1
ATOM 4486 C CA . LEU B 1 118 ? 236.946 -71.748 26.344 1.00 37.89 89 LEU B CA 1
ATOM 4487 C C . LEU B 1 118 ? 236.574 -70.725 25.286 1.00 40.32 89 LEU B C 1
ATOM 4488 O O . LEU B 1 118 ? 236.624 -69.517 25.558 1.00 40.66 89 LEU B O 1
ATOM 4493 N N . ASP B 1 119 ? 236.230 -71.200 24.080 1.00 34.87 90 ASP B N 1
ATOM 4494 C CA . ASP B 1 119 ? 235.823 -70.343 22.960 1.00 34.08 90 ASP B CA 1
ATOM 4495 C C . ASP B 1 119 ? 234.749 -69.348 23.377 1.00 43.46 90 ASP B C 1
ATOM 4496 O O . ASP B 1 119 ? 233.746 -69.714 24.032 1.00 46.14 90 ASP B O 1
ATOM 4501 N N . ALA B 1 120 ? 234.974 -68.079 22.995 1.00 38.66 91 ALA B N 1
ATOM 4502 C CA . ALA B 1 120 ? 234.101 -66.938 23.279 1.00 37.89 91 ALA B CA 1
ATOM 4503 C C . ALA B 1 120 ? 232.729 -67.056 22.622 1.00 41.85 91 ALA B C 1
ATOM 4504 O O . ALA B 1 120 ? 231.788 -66.396 23.072 1.00 42.06 91 ALA B O 1
ATOM 4506 N N . ARG B 1 121 ? 232.604 -67.907 21.587 1.00 38.37 92 ARG B N 1
ATOM 4507 C CA . ARG B 1 121 ? 231.360 -68.126 20.845 1.00 37.55 92 ARG B CA 1
ATOM 4508 C C . ARG B 1 121 ? 230.248 -68.831 21.655 1.00 40.34 92 ARG B C 1
ATOM 4509 O O . ARG B 1 121 ? 229.069 -68.765 21.291 1.00 39.20 92 ARG B O 1
ATOM 4517 N N . PHE B 1 122 ? 230.641 -69.576 22.690 1.00 37.77 93 PHE B N 1
ATOM 4518 C CA . PHE B 1 122 ? 229.727 -70.392 23.479 1.00 37.25 93 PHE B CA 1
ATOM 4519 C C . PHE B 1 122 ? 228.886 -69.644 24.478 1.00 45.07 93 PHE B C 1
ATOM 4520 O O . PHE B 1 122 ? 229.405 -68.928 25.353 1.00 45.27 93 PHE B O 1
ATOM 4528 N N . ASP B 1 123 ? 227.569 -69.900 24.376 1.00 41.80 94 ASP B N 1
ATOM 4529 C CA . ASP B 1 123 ? 226.571 -69.427 25.302 1.00 41.14 94 ASP B CA 1
ATOM 4530 C C . ASP B 1 123 ? 226.778 -70.158 26.623 1.00 45.17 94 ASP B C 1
ATOM 4531 O O . ASP B 1 123 ? 227.372 -71.243 26.661 1.00 46.79 94 ASP B O 1
ATOM 4536 N N . ASN B 1 124 ? 226.301 -69.563 27.704 1.00 40.24 95 ASN B N 1
ATOM 4537 C CA . ASN B 1 124 ? 226.331 -70.168 29.020 1.00 39.58 95 ASN B CA 1
ATOM 4538 C C . ASN B 1 124 ? 225.131 -69.708 29.905 1.00 42.81 95 ASN B C 1
ATOM 4539 O O . ASN B 1 124 ? 224.379 -68.781 29.530 1.00 41.07 95 ASN B O 1
ATOM 4544 N N . LEU B 1 125 ? 224.968 -70.369 31.076 1.00 39.73 96 LEU B N 1
ATOM 4545 C CA . LEU B 1 125 ? 223.883 -70.110 32.015 1.00 39.76 96 LEU B CA 1
ATOM 4546 C C . LEU B 1 125 ? 223.927 -68.694 32.577 1.00 48.09 96 LEU B C 1
ATOM 4547 O O . LEU B 1 125 ? 222.865 -68.169 32.885 1.00 49.93 96 LEU B O 1
ATOM 4552 N N . ALA B 1 126 ? 225.123 -68.040 32.648 1.00 44.75 97 ALA B N 1
ATOM 4553 C CA . ALA B 1 126 ? 225.213 -66.664 33.141 1.00 42.83 97 ALA B CA 1
ATOM 4554 C C . ALA B 1 126 ? 224.772 -65.694 32.026 1.00 46.98 97 ALA B C 1
ATOM 4555 O O . ALA B 1 126 ? 223.951 -64.808 32.263 1.00 49.61 97 ALA B O 1
ATOM 4557 N N . LEU B 1 127 ? 225.211 -65.942 30.802 1.00 40.00 98 LEU B N 1
ATOM 4558 C CA . LEU B 1 127 ? 224.841 -65.157 29.651 1.00 39.10 98 LEU B CA 1
ATOM 4559 C C . LEU B 1 127 ? 223.353 -65.249 29.385 1.00 43.47 98 LEU B C 1
ATOM 4560 O O . LEU B 1 127 ? 222.751 -64.234 29.066 1.00 42.68 98 LEU B O 1
ATOM 4565 N N . ALA B 1 128 ? 222.767 -66.476 29.484 1.00 40.59 99 ALA B N 1
ATOM 4566 C CA . ALA B 1 128 ? 221.344 -66.746 29.222 1.00 38.50 99 ALA B CA 1
ATOM 4567 C C . ALA B 1 128 ? 220.437 -66.065 30.224 1.00 38.47 99 ALA B C 1
ATOM 4568 O O . ALA B 1 128 ? 219.427 -65.520 29.835 1.00 37.53 99 ALA B O 1
ATOM 4570 N N . ALA B 1 129 ? 220.822 -66.077 31.494 1.00 36.28 100 ALA B N 1
ATOM 4571 C CA . ALA B 1 129 ? 220.157 -65.421 32.620 1.00 37.75 100 ALA B CA 1
ATOM 4572 C C . ALA B 1 129 ? 219.967 -63.936 32.370 1.00 44.63 100 ALA B C 1
ATOM 4573 O O . ALA B 1 129 ? 218.915 -63.398 32.720 1.00 45.12 100 ALA B O 1
ATOM 4575 N N . ARG B 1 130 ? 220.979 -63.277 31.750 1.00 42.40 101 ARG B N 1
ATOM 4576 C CA . ARG B 1 130 ? 220.932 -61.856 31.382 1.00 41.51 101 ARG B CA 1
ATOM 4577 C C . ARG B 1 130 ? 219.866 -61.623 30.308 1.00 43.44 101 ARG B C 1
ATOM 4578 O O . ARG B 1 130 ? 219.199 -60.589 30.338 1.00 43.33 101 ARG B O 1
ATOM 4586 N N . ARG B 1 131 ? 219.657 -62.593 29.405 1.00 39.11 102 ARG B N 1
ATOM 4587 C CA . ARG B 1 131 ? 218.595 -62.499 28.373 1.00 39.49 102 ARG B CA 1
ATOM 4588 C C . ARG B 1 131 ? 217.190 -62.724 29.021 1.00 44.10 102 ARG B C 1
ATOM 4589 O O . ARG B 1 131 ? 216.155 -62.438 28.421 1.00 42.68 102 ARG B O 1
ATOM 4597 N N . GLY B 1 132 ? 217.192 -63.207 30.249 1.00 42.46 103 GLY B N 1
ATOM 4598 C CA . GLY B 1 132 ? 215.984 -63.400 31.036 1.00 43.50 103 GLY B CA 1
ATOM 4599 C C . GLY B 1 132 ? 215.781 -62.333 32.094 1.00 49.13 103 GLY B C 1
ATOM 4600 O O . GLY B 1 132 ? 214.971 -62.515 33.008 1.00 50.40 103 GLY B O 1
ATOM 4601 N N . GLY B 1 133 ? 216.523 -61.231 31.975 1.00 43.78 104 GLY B N 1
ATOM 4602 C CA . GLY B 1 133 ? 216.418 -60.091 32.874 1.00 42.35 104 GLY B CA 1
ATOM 4603 C C . GLY B 1 133 ? 217.094 -60.223 34.208 1.00 47.08 104 GLY B C 1
ATOM 4604 O O . GLY B 1 133 ? 216.825 -59.425 35.102 1.00 47.91 104 GLY B O 1
ATOM 4605 N N . TYR B 1 134 ? 217.962 -61.220 34.377 1.00 45.40 105 TYR B N 1
ATOM 4606 C CA . TYR B 1 134 ? 218.663 -61.392 35.659 1.00 45.46 105 TYR B CA 1
ATOM 4607 C C . TYR B 1 134 ? 220.046 -60.785 35.572 1.00 47.82 105 TYR B C 1
ATOM 4608 O O . TYR B 1 134 ? 220.564 -60.585 34.476 1.00 46.60 105 TYR B O 1
ATOM 4617 N N . ASP B 1 135 ? 220.648 -60.529 36.740 1.00 45.93 106 ASP B N 1
ATOM 4618 C CA . ASP B 1 135 ? 222.018 -60.060 36.901 1.00 47.90 106 ASP B CA 1
ATOM 4619 C C . ASP B 1 135 ? 222.762 -61.209 37.582 1.00 53.74 106 ASP B C 1
ATOM 4620 O O . ASP B 1 135 ? 222.843 -61.204 38.825 1.00 55.36 106 ASP B O 1
ATOM 4625 N N . PRO B 1 136 ? 223.212 -62.251 36.814 1.00 48.67 107 PRO B N 1
ATOM 4626 C CA . PRO B 1 136 ? 223.872 -63.405 37.461 1.00 47.83 107 PRO B CA 1
ATOM 4627 C C . PRO B 1 136 ? 225.125 -62.984 38.221 1.00 51.18 107 PRO B C 1
ATOM 4628 O O . PRO B 1 136 ? 225.991 -62.319 37.657 1.00 52.22 107 PRO B O 1
ATOM 4632 N N . THR B 1 137 ? 225.135 -63.257 39.543 1.00 46.24 108 THR B N 1
ATOM 4633 C CA . THR B 1 137 ? 226.146 -62.847 40.511 1.00 45.50 108 THR B CA 1
ATOM 4634 C C . THR B 1 137 ? 226.958 -64.019 41.043 1.00 50.89 108 THR B C 1
ATOM 4635 O O . THR B 1 137 ? 226.384 -65.026 41.462 1.00 51.87 108 THR B O 1
ATOM 4639 N N . LEU B 1 138 ? 228.303 -63.867 41.051 1.00 46.12 109 LEU B N 1
ATOM 4640 C CA . LEU B 1 138 ? 229.231 -64.904 41.458 1.00 44.41 109 LEU B CA 1
ATOM 4641 C C . LEU B 1 138 ? 229.864 -64.688 42.832 1.00 47.25 109 LEU B C 1
ATOM 4642 O O . LEU B 1 138 ? 230.292 -63.573 43.161 1.00 46.67 109 LEU B O 1
ATOM 4647 N N . PHE B 1 139 ? 229.945 -65.795 43.611 1.00 42.74 110 PHE B N 1
ATOM 4648 C CA . PHE B 1 139 ? 230.573 -65.906 44.938 1.00 42.71 110 PHE B CA 1
ATOM 4649 C C . PHE B 1 139 ? 231.505 -67.094 44.812 1.00 48.12 110 PHE B C 1
ATOM 4650 O O . PHE B 1 139 ? 231.037 -68.222 44.674 1.00 48.21 110 PHE B O 1
ATOM 4658 N N . GLY B 1 140 ? 232.800 -66.830 44.738 1.00 45.82 111 GLY B N 1
ATOM 4659 C CA . GLY B 1 140 ? 233.790 -67.884 44.539 1.00 46.16 111 GLY B CA 1
ATOM 4660 C C . GLY B 1 140 ? 234.452 -67.833 43.178 1.00 54.02 111 GLY B C 1
ATOM 4661 O O . GLY B 1 140 ? 235.021 -66.798 42.806 1.00 56.55 111 GLY B O 1
ATOM 4662 N N . TYR B 1 141 ? 234.388 -68.943 42.414 1.00 50.69 112 TYR B N 1
ATOM 4663 C CA . TYR B 1 141 ? 235.084 -69.070 41.124 1.00 49.80 112 TYR B CA 1
ATOM 4664 C C . TYR B 1 141 ? 234.357 -69.923 40.083 1.00 51.40 112 TYR B C 1
ATOM 4665 O O . TYR B 1 141 ? 233.536 -70.764 40.435 1.00 48.99 112 TYR B O 1
ATOM 4674 N N . THR B 1 142 ? 234.727 -69.747 38.798 1.00 47.54 113 THR B N 1
ATOM 4675 C CA . THR B 1 142 ? 234.207 -70.527 37.672 1.00 45.19 113 THR B CA 1
ATOM 4676 C C . THR B 1 142 ? 235.317 -71.303 36.995 1.00 48.33 113 THR B C 1
ATOM 4677 O O . THR B 1 142 ? 235.022 -72.242 36.268 1.00 49.84 113 THR B O 1
ATOM 4681 N N . ASP B 1 143 ? 236.597 -70.927 37.231 1.00 44.75 114 ASP B N 1
ATOM 4682 C CA . ASP B 1 143 ? 237.786 -71.533 36.621 1.00 43.66 114 ASP B CA 1
ATOM 4683 C C . ASP B 1 143 ? 237.676 -71.576 35.080 1.00 46.18 114 ASP B C 1
ATOM 4684 O O . ASP B 1 143 ? 237.901 -72.605 34.461 1.00 43.65 114 ASP B O 1
ATOM 4689 N N . THR B 1 144 ? 237.347 -70.417 34.470 1.00 44.73 115 THR B N 1
ATOM 4690 C CA . THR B 1 144 ? 237.239 -70.268 33.021 1.00 44.05 115 THR B CA 1
ATOM 4691 C C . THR B 1 144 ? 238.527 -69.633 32.438 1.00 47.82 115 THR B C 1
ATOM 4692 O O . THR B 1 144 ? 238.804 -68.461 32.712 1.00 49.80 115 THR B O 1
ATOM 4696 N N . ALA B 1 145 ? 239.285 -70.373 31.613 1.00 41.06 116 ALA B N 1
ATOM 4697 C CA . ALA B 1 145 ? 240.418 -69.761 30.914 1.00 39.47 116 ALA B CA 1
ATOM 4698 C C . ALA B 1 145 ? 239.750 -69.016 29.744 1.00 40.37 116 ALA B C 1
ATOM 4699 O O . ALA B 1 145 ? 238.967 -69.635 29.019 1.00 37.20 116 ALA B O 1
ATOM 4701 N N . PRO B 1 146 ? 239.988 -67.690 29.586 1.00 38.62 117 PRO B N 1
ATOM 4702 C CA . PRO B 1 146 ? 239.330 -66.951 28.469 1.00 38.13 117 PRO B CA 1
ATOM 4703 C C . PRO B 1 146 ? 239.853 -67.323 27.082 1.00 42.86 117 PRO B C 1
ATOM 4704 O O . PRO B 1 146 ? 240.900 -67.974 26.964 1.00 44.15 117 PRO B O 1
ATOM 4708 N N . ASP B 1 147 ? 239.123 -66.923 26.031 1.00 37.34 118 ASP B N 1
ATOM 4709 C CA . ASP B 1 147 ? 239.525 -67.135 24.629 1.00 34.51 118 ASP B CA 1
ATOM 4710 C C . ASP B 1 147 ? 240.624 -66.050 24.396 1.00 40.90 118 ASP B C 1
ATOM 4711 O O . ASP B 1 147 ? 240.348 -64.853 24.532 1.00 40.00 118 ASP B O 1
ATOM 4716 N N . PRO B 1 148 ? 241.884 -66.447 24.137 1.00 39.59 119 PRO B N 1
ATOM 4717 C CA . PRO B 1 148 ? 242.955 -65.452 23.997 1.00 39.64 119 PRO B CA 1
ATOM 4718 C C . PRO B 1 148 ? 242.891 -64.608 22.740 1.00 46.08 119 PRO B C 1
ATOM 4719 O O . PRO B 1 148 ? 243.488 -63.539 22.706 1.00 47.69 119 PRO B O 1
ATOM 4723 N N . ARG B 1 149 ? 242.191 -65.095 21.709 1.00 44.85 120 ARG B N 1
ATOM 4724 C CA . ARG B 1 149 ? 242.092 -64.432 20.409 1.00 45.15 120 ARG B CA 1
ATOM 4725 C C . ARG B 1 149 ? 241.562 -63.017 20.505 1.00 54.34 120 ARG B C 1
ATOM 4726 O O . ARG B 1 149 ? 240.554 -62.747 21.170 1.00 53.38 120 ARG B O 1
ATOM 4734 N N . GLY B 1 150 ? 242.356 -62.116 19.936 1.00 55.85 121 GLY B N 1
ATOM 4735 C CA . GLY B 1 150 ? 242.099 -60.683 19.918 1.00 57.40 121 GLY B CA 1
ATOM 4736 C C . GLY B 1 150 ? 242.514 -59.946 21.175 1.00 64.55 121 GLY B C 1
ATOM 4737 O O . GLY B 1 150 ? 242.676 -58.729 21.123 1.00 66.47 121 GLY B O 1
ATOM 4738 N N . MET B 1 151 ? 242.657 -60.664 22.324 1.00 60.46 122 MET B N 1
ATOM 4739 C CA . MET B 1 151 ? 243.021 -60.083 23.616 1.00 59.44 122 MET B CA 1
ATOM 4740 C C . MET B 1 151 ? 244.443 -59.561 23.543 1.00 62.90 122 MET B C 1
ATOM 4741 O O . MET B 1 151 ? 245.295 -60.132 22.823 1.00 63.63 122 MET B O 1
ATOM 4746 N N . ASP B 1 152 ? 244.689 -58.441 24.244 1.00 55.14 123 ASP B N 1
ATOM 4747 C CA . ASP B 1 152 ? 246.015 -57.855 24.257 1.00 52.85 123 ASP B CA 1
ATOM 4748 C C . ASP B 1 152 ? 246.984 -58.826 24.946 1.00 54.93 123 ASP B C 1
ATOM 4749 O O . ASP B 1 152 ? 246.646 -59.356 26.008 1.00 53.97 123 ASP B O 1
ATOM 4754 N N . PRO B 1 153 ? 248.179 -59.080 24.350 1.00 50.17 124 PRO B N 1
ATOM 4755 C CA . PRO B 1 153 ? 249.124 -60.031 24.956 1.00 48.92 124 PRO B CA 1
ATOM 4756 C C . PRO B 1 153 ? 249.578 -59.692 26.378 1.00 52.23 124 PRO B C 1
ATOM 4757 O O . PRO B 1 153 ? 250.020 -60.600 27.098 1.00 52.24 124 PRO B O 1
ATOM 4761 N N . ASN B 1 154 ? 249.446 -58.411 26.800 1.00 46.40 125 ASN B N 1
ATOM 4762 C CA . ASN B 1 154 ? 249.854 -58.000 28.144 1.00 45.41 125 ASN B CA 1
ATOM 4763 C C . ASN B 1 154 ? 248.731 -58.097 29.146 1.00 45.44 125 ASN B C 1
ATOM 4764 O O . ASN B 1 154 ? 248.966 -57.846 30.322 1.00 43.96 125 ASN B O 1
ATOM 4769 N N . ASP B 1 155 ? 247.511 -58.447 28.700 1.00 43.25 126 ASP B N 1
ATOM 4770 C CA . ASP B 1 155 ? 246.345 -58.575 29.580 1.00 43.17 126 ASP B CA 1
ATOM 4771 C C . ASP B 1 155 ? 246.586 -59.656 30.641 1.00 49.69 126 ASP B C 1
ATOM 4772 O O . ASP B 1 155 ? 246.854 -60.805 30.273 1.00 48.88 126 ASP B O 1
ATOM 4777 N N . PRO B 1 156 ? 246.481 -59.303 31.959 1.00 47.88 127 PRO B N 1
ATOM 4778 C CA . PRO B 1 156 ? 246.696 -60.316 33.011 1.00 47.51 127 PRO B CA 1
ATOM 4779 C C . PRO B 1 156 ? 245.764 -61.527 32.927 1.00 53.30 127 PRO B C 1
ATOM 4780 O O . PRO B 1 156 ? 246.091 -62.550 33.514 1.00 54.16 127 PRO B O 1
ATOM 4784 N N . HIS B 1 157 ? 244.619 -61.426 32.195 1.00 49.42 128 HIS B N 1
ATOM 4785 C CA . HIS B 1 157 ? 243.658 -62.525 32.051 1.00 49.44 128 HIS B CA 1
ATOM 4786 C C . HIS B 1 157 ? 244.239 -63.701 31.314 1.00 55.71 128 HIS B C 1
ATOM 4787 O O . HIS B 1 157 ? 243.715 -64.803 31.437 1.00 58.00 128 HIS B O 1
ATOM 4794 N N . LEU B 1 158 ? 245.306 -63.476 30.534 1.00 51.15 129 LEU B N 1
ATOM 4795 C CA . LEU B 1 158 ? 245.960 -64.508 29.746 1.00 49.52 129 LEU B CA 1
ATOM 4796 C C . LEU B 1 158 ? 246.953 -65.362 30.518 1.00 51.62 129 LEU B C 1
ATOM 4797 O O . LEU B 1 158 ? 247.514 -66.304 29.947 1.00 48.68 129 LEU B O 1
ATOM 4802 N N . THR B 1 159 ? 247.156 -65.051 31.814 1.00 50.07 130 THR B N 1
ATOM 4803 C CA . THR B 1 159 ? 248.139 -65.729 32.666 1.00 50.88 130 THR B CA 1
ATOM 4804 C C . THR B 1 159 ? 247.553 -66.799 33.617 1.00 58.04 130 THR B C 1
ATOM 4805 O O . THR B 1 159 ? 248.304 -67.380 34.425 1.00 59.78 130 THR B O 1
ATOM 4809 N N . THR B 1 160 ? 246.235 -67.083 33.510 1.00 53.83 131 THR B N 1
ATOM 4810 C CA . THR B 1 160 ? 245.577 -68.066 34.374 1.00 52.92 131 THR B CA 1
ATOM 4811 C C . THR B 1 160 ? 244.312 -68.663 33.742 1.00 55.98 131 THR B C 1
ATOM 4812 O O . THR B 1 160 ? 243.762 -68.108 32.785 1.00 55.55 131 THR B O 1
ATOM 4816 N N . TYR B 1 161 ? 243.887 -69.819 34.278 1.00 52.60 132 TYR B N 1
ATOM 4817 C CA . TYR B 1 161 ? 242.649 -70.522 33.929 1.00 53.15 132 TYR B CA 1
ATOM 4818 C C . TYR B 1 161 ? 241.592 -70.131 34.950 1.00 54.64 132 TYR B C 1
ATOM 4819 O O . TYR B 1 161 ? 240.445 -70.520 34.798 1.00 54.91 132 TYR B O 1
ATOM 4828 N N . GLU B 1 162 ? 241.990 -69.386 35.997 1.00 49.97 133 GLU B N 1
ATOM 4829 C CA . GLU B 1 162 ? 241.128 -68.929 37.106 1.00 49.42 133 GLU B CA 1
ATOM 4830 C C . GLU B 1 162 ? 240.320 -67.667 36.768 1.00 53.37 133 GLU B C 1
ATOM 4831 O O . GLU B 1 162 ? 240.021 -66.863 37.654 1.00 53.76 133 GLU B O 1
ATOM 4837 N N . GLY B 1 163 ? 239.975 -67.507 35.497 1.00 49.08 134 GLY B N 1
ATOM 4838 C CA . GLY B 1 163 ? 239.185 -66.378 35.046 1.00 48.60 134 GLY B CA 1
ATOM 4839 C C . GLY B 1 163 ? 237.725 -66.573 35.379 1.00 52.71 134 GLY B C 1
ATOM 4840 O O . GLY B 1 163 ? 237.292 -67.687 35.724 1.00 52.54 134 GLY B O 1
ATOM 4841 N N . VAL B 1 164 ? 236.957 -65.472 35.279 1.00 47.55 135 VAL B N 1
ATOM 4842 C CA . VAL B 1 164 ? 235.515 -65.463 35.541 1.00 45.52 135 VAL B CA 1
ATOM 4843 C C . VAL B 1 164 ? 234.774 -65.750 34.228 1.00 49.94 135 VAL B C 1
ATOM 4844 O O . VAL B 1 164 ? 235.112 -65.192 33.181 1.00 51.16 135 VAL B O 1
ATOM 4848 N N . LEU B 1 165 ? 233.778 -66.632 34.284 1.00 44.99 136 LEU B N 1
ATOM 4849 C CA . LEU B 1 165 ? 232.949 -66.980 33.147 1.00 43.26 136 LEU B CA 1
ATOM 4850 C C . LEU B 1 165 ? 232.201 -65.727 32.628 1.00 46.97 136 LEU B C 1
ATOM 4851 O O . LEU B 1 165 ? 231.557 -65.024 33.428 1.00 46.02 136 LEU B O 1
ATOM 4856 N N . PRO B 1 166 ? 232.290 -65.444 31.292 1.00 42.07 137 PRO B N 1
ATOM 4857 C CA . PRO B 1 166 ? 231.524 -64.314 30.722 1.00 41.42 137 PRO B CA 1
ATOM 4858 C C . PRO B 1 166 ? 230.020 -64.378 31.067 1.00 48.77 137 PRO B C 1
ATOM 4859 O O . PRO B 1 166 ? 229.392 -65.451 30.999 1.00 47.45 137 PRO B O 1
ATOM 4863 N N . GLY B 1 167 ? 229.480 -63.237 31.505 1.00 47.34 138 GLY B N 1
ATOM 4864 C CA . GLY B 1 167 ? 228.080 -63.095 31.905 1.00 47.01 138 GLY B CA 1
ATOM 4865 C C . GLY B 1 167 ? 227.865 -62.870 33.392 1.00 49.67 138 GLY B C 1
ATOM 4866 O O . GLY B 1 167 ? 226.867 -62.253 33.780 1.00 51.94 138 GLY B O 1
ATOM 4867 N N . PHE B 1 168 ? 228.793 -63.361 34.240 1.00 42.73 139 PHE B N 1
ATOM 4868 C CA . PHE B 1 168 ? 228.732 -63.185 35.684 1.00 41.27 139 PHE B CA 1
ATOM 4869 C C . PHE B 1 168 ? 229.244 -61.834 36.112 1.00 46.61 139 PHE B C 1
ATOM 4870 O O . PHE B 1 168 ? 230.240 -61.340 35.560 1.00 47.76 139 PHE B O 1
ATOM 4878 N N . SER B 1 169 ? 228.575 -61.234 37.105 1.00 42.81 140 SER B N 1
ATOM 4879 C CA . SER B 1 169 ? 229.021 -60.014 37.764 1.00 43.72 140 SER B CA 1
ATOM 4880 C C . SER B 1 169 ? 229.617 -60.551 39.066 1.00 54.22 140 SER B C 1
ATOM 4881 O O . SER B 1 169 ? 228.967 -61.336 39.759 1.00 56.93 140 SER B O 1
ATOM 4884 N N . ALA B 1 170 ? 230.874 -60.236 39.354 1.00 53.06 141 ALA B N 1
ATOM 4885 C CA . ALA B 1 170 ? 231.536 -60.775 40.555 1.00 53.49 141 ALA B CA 1
ATOM 4886 C C . ALA B 1 170 ? 231.264 -59.966 41.816 1.00 55.74 141 ALA B C 1
ATOM 4887 O O . ALA B 1 170 ? 231.673 -58.813 41.879 1.00 56.87 141 ALA B O 1
ATOM 4889 N N . ARG B 1 171 ? 230.599 -60.557 42.813 1.00 51.28 142 ARG B N 1
ATOM 4890 C CA . ARG B 1 171 ? 230.311 -59.891 44.100 1.00 51.04 142 ARG B CA 1
ATOM 4891 C C . ARG B 1 171 ? 231.380 -60.256 45.136 1.00 54.25 142 ARG B C 1
ATOM 4892 O O . ARG B 1 171 ? 231.792 -59.406 45.924 1.00 53.29 142 ARG B O 1
ATOM 4900 N N . GLN B 1 172 ? 231.836 -61.514 45.125 1.00 51.72 143 GLN B N 1
ATOM 4901 C CA . GLN B 1 172 ? 232.911 -61.950 46.012 1.00 51.90 143 GLN B CA 1
ATOM 4902 C C . GLN B 1 172 ? 233.764 -62.967 45.299 1.00 53.61 143 GLN B C 1
ATOM 4903 O O . GLN B 1 172 ? 233.325 -64.094 45.071 1.00 54.54 143 GLN B O 1
ATOM 4909 N N . LEU B 1 173 ? 234.973 -62.571 44.919 1.00 47.74 144 LEU B N 1
ATOM 4910 C CA . LEU B 1 173 ? 235.894 -63.486 44.255 1.00 46.63 144 LEU B CA 1
ATOM 4911 C C . LEU B 1 173 ? 236.755 -64.221 45.274 1.00 51.83 144 LEU B C 1
ATOM 4912 O O . LEU B 1 173 ? 237.077 -63.668 46.325 1.00 52.60 144 LEU B O 1
ATOM 4917 N N . LEU B 1 174 ? 237.117 -65.467 44.975 1.00 49.41 145 LEU B N 1
ATOM 4918 C CA . LEU B 1 174 ? 238.000 -66.233 45.837 1.00 50.33 145 LEU B CA 1
ATOM 4919 C C . LEU B 1 174 ? 238.822 -67.252 45.030 1.00 58.21 145 LEU B C 1
ATOM 4920 O O . LEU B 1 174 ? 238.434 -68.417 44.910 1.00 57.71 145 LEU B O 1
ATOM 4925 N N . PRO B 1 175 ? 239.957 -66.798 44.445 1.00 57.57 146 PRO B N 1
ATOM 4926 C CA . PRO B 1 175 ? 240.809 -67.711 43.668 1.00 58.05 146 PRO B CA 1
ATOM 4927 C C . PRO B 1 175 ? 241.711 -68.557 44.572 1.00 62.47 146 PRO B C 1
ATOM 4928 O O . PRO B 1 175 ? 241.653 -68.442 45.799 1.00 63.37 146 PRO B O 1
ATOM 4932 N N . GLU B 1 176 ? 242.582 -69.370 43.956 1.00 58.66 147 GLU B N 1
ATOM 4933 C CA . GLU B 1 176 ? 243.544 -70.269 44.599 1.00 58.91 147 GLU B CA 1
ATOM 4934 C C . GLU B 1 176 ? 244.389 -69.557 45.641 1.00 62.04 147 GLU B C 1
ATOM 4935 O O . GLU B 1 176 ? 244.677 -70.157 46.672 1.00 63.65 147 GLU B O 1
ATOM 4941 N N . HIS B 1 177 ? 244.772 -68.283 45.387 1.00 55.57 148 HIS B N 1
ATOM 4942 C CA . HIS B 1 177 ? 245.601 -67.513 46.306 1.00 53.80 148 HIS B CA 1
ATOM 4943 C C . HIS B 1 177 ? 244.882 -67.172 47.627 1.00 57.95 148 HIS B C 1
ATOM 4944 O O . HIS B 1 177 ? 245.545 -66.923 48.631 1.00 58.27 148 HIS B O 1
ATOM 4951 N N . GLU B 1 178 ? 243.533 -67.159 47.614 1.00 54.82 149 GLU B N 1
ATOM 4952 C CA . GLU B 1 178 ? 242.634 -66.890 48.752 1.00 54.54 149 GLU B CA 1
ATOM 4953 C C . GLU B 1 178 ? 242.951 -65.604 49.546 1.00 57.02 149 GLU B C 1
ATOM 4954 O O . GLU B 1 178 ? 242.596 -65.511 50.724 1.00 58.77 149 GLU B O 1
ATOM 4960 N N . LYS B 1 179 ? 243.538 -64.601 48.887 1.00 50.58 150 LYS B N 1
ATOM 4961 C CA . LYS B 1 179 ? 243.923 -63.320 49.491 1.00 50.11 150 LYS B CA 1
ATOM 4962 C C . LYS B 1 179 ? 242.755 -62.529 50.101 1.00 55.07 150 LYS B C 1
ATOM 4963 O O . LYS B 1 179 ? 242.971 -61.782 51.067 1.00 54.89 150 LYS B O 1
ATOM 4969 N N . GLN B 1 180 ? 241.530 -62.711 49.564 1.00 52.00 151 GLN B N 1
ATOM 4970 C CA . GLN B 1 180 ? 240.311 -62.034 50.039 1.00 52.02 151 GLN B CA 1
ATOM 4971 C C . GLN B 1 180 ? 239.832 -62.615 51.372 1.00 59.59 151 GLN B C 1
ATOM 4972 O O . GLN B 1 180 ? 239.268 -61.886 52.203 1.00 58.71 151 GLN B O 1
ATOM 4978 N N . TRP B 1 181 ? 240.038 -63.937 51.546 1.00 58.57 152 TRP B N 1
ATOM 4979 C CA . TRP B 1 181 ? 239.687 -64.682 52.754 1.00 60.36 152 TRP B CA 1
ATOM 4980 C C . TRP B 1 181 ? 240.724 -64.389 53.844 1.00 64.49 152 TRP B C 1
ATOM 4981 O O . TRP B 1 181 ? 240.344 -64.150 54.986 1.00 65.36 152 TRP B O 1
ATOM 4992 N N . LEU B 1 182 ? 242.013 -64.374 53.488 1.00 60.43 153 LEU B N 1
ATOM 4993 C CA . LEU B 1 182 ? 243.106 -64.040 54.415 1.00 60.87 153 LEU B CA 1
ATOM 4994 C C . LEU B 1 182 ? 242.919 -62.634 55.000 1.00 67.88 153 LEU B C 1
ATOM 4995 O O . LEU B 1 182 ? 243.006 -62.462 56.222 1.00 69.18 153 LEU B O 1
ATOM 5000 N N . SER B 1 183 ? 242.627 -61.633 54.129 1.00 64.11 154 SER B N 1
ATOM 5001 C CA . SER B 1 183 ? 242.410 -60.253 54.570 1.00 62.51 154 SER B CA 1
ATOM 5002 C C . SER B 1 183 ? 241.189 -60.149 55.472 1.00 65.95 154 SER B C 1
ATOM 5003 O O . SER B 1 183 ? 241.175 -59.307 56.363 1.00 65.77 154 SER B O 1
ATOM 5006 N N . TRP B 1 184 ? 240.173 -61.014 55.251 1.00 62.58 155 TRP B N 1
ATOM 5007 C CA . TRP B 1 184 ? 238.962 -61.077 56.071 1.00 62.77 155 TRP B CA 1
ATOM 5008 C C . TRP B 1 184 ? 239.325 -61.655 57.442 1.00 65.85 155 TRP B C 1
ATOM 5009 O O . TRP B 1 184 ? 238.833 -61.165 58.447 1.00 64.68 155 TRP B O 1
ATOM 5020 N N . LEU B 1 185 ? 240.216 -62.664 57.474 1.00 63.68 156 LEU B N 1
ATOM 5021 C CA . LEU B 1 185 ? 240.715 -63.289 58.703 1.00 64.20 156 LEU B CA 1
ATOM 5022 C C . LEU B 1 185 ? 241.515 -62.280 59.512 1.00 71.53 156 LEU B C 1
ATOM 5023 O O . LEU B 1 185 ? 241.342 -62.218 60.729 1.00 71.73 156 LEU B O 1
ATOM 5028 N N . ARG B 1 186 ? 242.371 -61.475 58.831 1.00 69.35 157 ARG B N 1
ATOM 5029 C CA . ARG B 1 186 ? 243.186 -60.419 59.442 1.00 69.30 157 ARG B CA 1
ATOM 5030 C C . ARG B 1 186 ? 242.284 -59.409 60.178 1.00 76.08 157 ARG B C 1
ATOM 5031 O O . ARG B 1 186 ? 242.586 -59.031 61.318 1.00 76.36 157 ARG B O 1
ATOM 5039 N N . SER B 1 187 ? 241.141 -59.041 59.545 1.00 73.00 158 SER B N 1
ATOM 5040 C CA . SER B 1 187 ? 240.144 -58.119 60.092 1.00 72.90 158 SER B CA 1
ATOM 5041 C C . SER B 1 187 ? 239.374 -58.743 61.279 1.00 78.16 158 SER B C 1
ATOM 5042 O O . SER B 1 187 ? 238.644 -58.040 61.984 1.00 78.01 158 SER B O 1
ATOM 5045 N N . ARG B 1 188 ? 239.512 -60.065 61.462 1.00 74.96 159 ARG B N 1
ATOM 5046 C CA . ARG B 1 188 ? 238.870 -60.834 62.524 1.00 74.84 159 ARG B CA 1
ATOM 5047 C C . ARG B 1 188 ? 239.831 -61.128 63.711 1.00 83.08 159 ARG B C 1
ATOM 5048 O O . ARG B 1 188 ? 239.447 -61.832 64.653 1.00 83.40 159 ARG B O 1
ATOM 5056 N N . GLY B 1 189 ? 241.054 -60.587 63.643 1.00 81.01 160 GLY B N 1
ATOM 5057 C CA . GLY B 1 189 ? 242.074 -60.739 64.674 1.00 81.31 160 GLY B CA 1
ATOM 5058 C C . GLY B 1 189 ? 243.100 -61.825 64.422 1.00 86.83 160 GLY B C 1
ATOM 5059 O O . GLY B 1 189 ? 243.640 -62.389 65.376 1.00 87.18 160 GLY B O 1
ATOM 5060 N N . HIS B 1 190 ? 243.386 -62.127 63.149 1.00 83.79 161 HIS B N 1
ATOM 5061 C CA . HIS B 1 190 ? 244.380 -63.134 62.788 1.00 83.80 161 HIS B CA 1
ATOM 5062 C C . HIS B 1 190 ? 245.548 -62.460 62.081 1.00 87.83 161 HIS B C 1
ATOM 5063 O O . HIS B 1 190 ? 245.591 -62.474 60.851 1.00 86.80 161 HIS B O 1
ATOM 5070 N N . PRO B 1 191 ? 246.518 -61.860 62.811 1.00 85.58 162 PRO B N 1
ATOM 5071 C CA . PRO B 1 191 ? 247.664 -61.245 62.115 1.00 85.33 162 PRO B CA 1
ATOM 5072 C C . PRO B 1 191 ? 248.609 -62.287 61.513 1.00 88.82 162 PRO B C 1
ATOM 5073 O O . PRO B 1 191 ? 249.523 -61.937 60.769 1.00 88.37 162 PRO B O 1
ATOM 5077 N N . GLU B 1 192 ? 248.353 -63.574 61.824 1.00 85.96 163 GLU B N 1
ATOM 5078 C CA . GLU B 1 192 ? 249.073 -64.764 61.345 1.00 86.00 163 GLU B CA 1
ATOM 5079 C C . GLU B 1 192 ? 248.628 -65.112 59.907 1.00 87.42 163 GLU B C 1
ATOM 5080 O O . GLU B 1 192 ? 249.383 -65.733 59.156 1.00 86.88 163 GLU B O 1
ATOM 5086 N N . ALA B 1 193 ? 247.386 -64.719 59.546 1.00 81.83 164 ALA B N 1
ATOM 5087 C CA . ALA B 1 193 ? 246.766 -64.947 58.242 1.00 80.19 164 ALA B CA 1
ATOM 5088 C C . ALA B 1 193 ? 247.353 -64.014 57.182 1.00 81.75 164 ALA B C 1
ATOM 5089 O O . ALA B 1 193 ? 246.691 -63.102 56.684 1.00 81.09 164 ALA B O 1
ATOM 5091 N N . THR B 1 194 ? 248.624 -64.252 56.853 1.00 77.05 165 THR B N 1
ATOM 5092 C CA . THR B 1 194 ? 249.393 -63.478 55.877 1.00 75.64 165 THR B CA 1
ATOM 5093 C C . THR B 1 194 ? 249.713 -64.340 54.653 1.00 76.47 165 THR B C 1
ATOM 5094 O O . THR B 1 194 ? 250.158 -63.815 53.628 1.00 75.95 165 THR B O 1
ATOM 5098 N N . SER B 1 195 ? 249.486 -65.667 54.769 1.00 70.45 166 SER B N 1
ATOM 5099 C CA . SER B 1 195 ? 249.713 -66.649 53.707 1.00 68.67 166 SER B CA 1
ATOM 5100 C C . SER B 1 195 ? 248.825 -67.871 53.899 1.00 69.77 166 SER B C 1
ATOM 5101 O O . SER B 1 195 ? 248.157 -67.998 54.928 1.00 68.18 166 SER B O 1
ATOM 5104 N N . ARG B 1 196 ? 248.814 -68.764 52.895 1.00 66.55 167 ARG B N 1
ATOM 5105 C CA . ARG B 1 196 ? 248.034 -70.006 52.888 1.00 66.63 167 ARG B CA 1
ATOM 5106 C C . ARG B 1 196 ? 248.561 -71.029 53.928 1.00 71.42 167 ARG B C 1
ATOM 5107 O O . ARG B 1 196 ? 247.922 -72.064 54.165 1.00 69.56 167 ARG B O 1
ATOM 5115 N N . ASP B 1 197 ? 249.704 -70.699 54.582 1.00 69.64 168 ASP B N 1
ATOM 5116 C CA . ASP B 1 197 ? 250.338 -71.473 55.655 1.00 70.10 168 ASP B CA 1
ATOM 5117 C C . ASP B 1 197 ? 249.386 -71.661 56.834 1.00 75.01 168 ASP B C 1
ATOM 5118 O O . ASP B 1 197 ? 249.520 -72.639 57.562 1.00 75.56 168 ASP B O 1
ATOM 5123 N N . ILE B 1 198 ? 248.404 -70.751 56.988 1.00 71.40 169 ILE B N 1
ATOM 5124 C CA . ILE B 1 198 ? 247.341 -70.782 58.002 1.00 71.60 169 ILE B CA 1
ATOM 5125 C C . ILE B 1 198 ? 246.512 -72.103 57.930 1.00 75.82 169 ILE B C 1
ATOM 5126 O O . ILE B 1 198 ? 245.800 -72.428 58.886 1.00 75.17 169 ILE B O 1
ATOM 5131 N N . HIS B 1 199 ? 246.620 -72.850 56.796 1.00 72.52 170 HIS B N 1
ATOM 5132 C CA . HIS B 1 199 ? 245.942 -74.137 56.589 1.00 72.54 170 HIS B CA 1
ATOM 5133 C C . HIS B 1 199 ? 246.599 -75.292 57.352 1.00 79.44 170 HIS B C 1
ATOM 5134 O O . HIS B 1 199 ? 245.931 -76.305 57.571 1.00 78.61 170 HIS B O 1
ATOM 5141 N N . ILE B 1 200 ? 247.901 -75.148 57.737 1.00 78.04 171 ILE B N 1
ATOM 5142 C CA . ILE B 1 200 ? 248.648 -76.152 58.516 1.00 78.45 171 ILE B CA 1
ATOM 5143 C C . ILE B 1 200 ? 248.058 -76.197 59.944 1.00 83.66 171 ILE B C 1
ATOM 5144 O O . ILE B 1 200 ? 248.018 -75.146 60.607 1.00 83.91 171 ILE B O 1
ATOM 5149 N N . PRO B 1 201 ? 247.602 -77.389 60.424 1.00 79.35 172 PRO B N 1
ATOM 5150 C CA . PRO B 1 201 ? 247.043 -77.478 61.789 1.00 79.29 172 PRO B CA 1
ATOM 5151 C C . PRO B 1 201 ? 248.015 -77.005 62.875 1.00 83.53 172 PRO B C 1
ATOM 5152 O O . PRO B 1 201 ? 249.231 -77.153 62.716 1.00 83.29 172 PRO B O 1
ATOM 5156 N N . VAL B 1 202 ? 247.475 -76.404 63.951 1.00 80.40 173 VAL B N 1
ATOM 5157 C CA . VAL B 1 202 ? 248.250 -75.849 65.071 1.00 81.31 173 VAL B CA 1
ATOM 5158 C C . VAL B 1 202 ? 249.206 -76.890 65.692 1.00 86.63 173 VAL B C 1
ATOM 5159 O O . VAL B 1 202 ? 248.773 -77.929 66.189 1.00 85.86 173 VAL B O 1
ATOM 5163 N N . GLY B 1 203 A 250.498 -76.603 65.605 1.00 84.68 174 GLY B N 1
ATOM 5164 C CA . GLY B 1 203 A 251.547 -77.460 66.137 1.00 85.39 174 GLY B CA 1
ATOM 5165 C C . GLY B 1 203 A 252.028 -78.561 65.218 1.00 91.09 174 GLY B C 1
ATOM 5166 O O . GLY B 1 203 A 253.182 -78.986 65.327 1.00 90.87 174 GLY B O 1
ATOM 5167 N N . ALA B 1 204 ? 251.151 -79.027 64.310 1.00 89.08 175 ALA B N 1
ATOM 5168 C CA . ALA B 1 204 ? 251.421 -80.104 63.355 1.00 89.35 175 ALA B CA 1
ATOM 5169 C C . ALA B 1 204 ? 252.600 -79.828 62.420 1.00 93.41 175 ALA B C 1
ATOM 5170 O O . ALA B 1 204 ? 252.915 -78.671 62.139 1.00 92.71 175 ALA B O 1
ATOM 5172 N N . THR B 1 205 ? 253.256 -80.907 61.958 1.00 90.60 176 THR B N 1
ATOM 5173 C CA . THR B 1 205 ? 254.382 -80.852 61.027 1.00 90.72 176 THR B CA 1
ATOM 5174 C C . THR B 1 205 ? 253.844 -80.565 59.613 1.00 95.02 176 THR B C 1
ATOM 5175 O O . THR B 1 205 ? 252.919 -81.259 59.167 1.00 95.16 176 THR B O 1
ATOM 5179 N N . PRO B 1 206 ? 254.409 -79.566 58.889 1.00 90.54 177 PRO B N 1
ATOM 5180 C CA . PRO B 1 206 ? 253.918 -79.279 57.531 1.00 89.67 177 PRO B CA 1
ATOM 5181 C C . PRO B 1 206 ? 254.141 -80.446 56.581 1.00 91.92 177 PRO B C 1
ATOM 5182 O O . PRO B 1 206 ? 255.258 -80.961 56.493 1.00 92.65 177 PRO B O 1
ATOM 5186 N N . GLY B 1 207 ? 253.063 -80.870 55.919 1.00 86.04 178 GLY B N 1
ATOM 5187 C CA . GLY B 1 207 ? 253.075 -81.957 54.949 1.00 84.57 178 GLY B CA 1
ATOM 5188 C C . GLY B 1 207 ? 252.677 -83.316 55.469 1.00 86.10 178 GLY B C 1
ATOM 5189 O O . GLY B 1 207 ? 252.782 -84.310 54.742 1.00 85.25 178 GLY B O 1
ATOM 5190 N N . GLU B 1 208 ? 252.216 -83.364 56.726 1.00 81.35 179 GLU B N 1
ATOM 5191 C CA . GLU B 1 208 ? 251.815 -84.596 57.401 1.00 80.21 179 GLU B CA 1
ATOM 5192 C C . GLU B 1 208 ? 250.317 -84.636 57.603 1.00 81.36 179 GLU B C 1
ATOM 5193 O O . GLU B 1 208 ? 249.712 -83.598 57.899 1.00 80.58 179 GLU B O 1
ATOM 5199 N N . ILE B 1 209 ? 249.714 -85.837 57.465 1.00 76.04 180 ILE B N 1
ATOM 5200 C CA . ILE B 1 209 ? 248.277 -86.013 57.695 1.00 74.73 180 ILE B CA 1
ATOM 5201 C C . ILE B 1 209 ? 248.034 -85.693 59.170 1.00 79.07 180 ILE B C 1
ATOM 5202 O O . ILE B 1 209 ? 248.710 -86.258 60.034 1.00 79.50 180 ILE B O 1
ATOM 5207 N N . SER B 1 210 ? 247.142 -84.733 59.450 1.00 75.58 181 SER B N 1
ATOM 5208 C CA . SER B 1 210 ? 246.846 -84.326 60.821 1.00 75.29 181 SER B CA 1
ATOM 5209 C C . SER B 1 210 ? 245.361 -84.106 61.073 1.00 79.87 181 SER B C 1
ATOM 5210 O O . SER B 1 210 ? 244.667 -83.481 60.268 1.00 79.32 181 SER B O 1
ATOM 5213 N N . ASP B 1 211 ? 244.887 -84.623 62.211 1.00 77.34 182 ASP B N 1
ATOM 5214 C CA . ASP B 1 211 ? 243.509 -84.509 62.667 1.00 77.15 182 ASP B CA 1
ATOM 5215 C C . ASP B 1 211 ? 243.364 -83.339 63.644 1.00 80.62 182 ASP B C 1
ATOM 5216 O O . ASP B 1 211 ? 242.301 -83.149 64.234 1.00 79.94 182 ASP B O 1
ATOM 5221 N N . VAL B 1 212 ? 244.431 -82.532 63.779 1.00 78.39 183 VAL B N 1
ATOM 5222 C CA . VAL B 1 212 ? 244.444 -81.312 64.591 1.00 79.06 183 VAL B CA 1
ATOM 5223 C C . VAL B 1 212 ? 243.795 -80.195 63.741 1.00 83.68 183 VAL B C 1
ATOM 5224 O O . VAL B 1 212 ? 243.874 -80.224 62.509 1.00 83.58 183 VAL B O 1
ATOM 5228 N N . ALA B 1 213 ? 243.129 -79.242 64.399 1.00 80.47 184 ALA B N 1
ATOM 5229 C CA . ALA B 1 213 ? 242.459 -78.117 63.747 1.00 79.86 184 ALA B CA 1
ATOM 5230 C C . ALA B 1 213 ? 243.440 -76.982 63.402 1.00 81.94 184 ALA B C 1
ATOM 5231 O O . ALA B 1 213 ? 244.374 -76.733 64.173 1.00 81.43 184 ALA B O 1
ATOM 5233 N N . PRO B 1 214 ? 243.229 -76.257 62.272 1.00 76.51 185 PRO B N 1
ATOM 5234 C CA . PRO B 1 214 ? 244.092 -75.097 61.980 1.00 75.52 185 PRO B CA 1
ATOM 5235 C C . PRO B 1 214 ? 243.715 -73.903 62.880 1.00 75.98 185 PRO B C 1
ATOM 5236 O O . PRO B 1 214 ? 242.690 -73.956 63.571 1.00 75.55 185 PRO B O 1
ATOM 5240 N N . ALA B 1 215 ? 244.517 -72.822 62.849 1.00 70.29 186 ALA B N 1
ATOM 5241 C CA . ALA B 1 215 ? 244.333 -71.601 63.661 1.00 69.00 186 ALA B CA 1
ATOM 5242 C C . ALA B 1 215 ? 242.942 -70.938 63.583 1.00 71.95 186 ALA B C 1
ATOM 5243 O O . ALA B 1 215 ? 242.544 -70.272 64.542 1.00 72.58 186 ALA B O 1
ATOM 5245 N N . TYR B 1 216 ? 242.205 -71.115 62.461 1.00 66.43 187 TYR B N 1
ATOM 5246 C CA . TYR B 1 216 ? 240.864 -70.532 62.246 1.00 64.67 187 TYR B CA 1
ATOM 5247 C C . TYR B 1 216 ? 239.740 -71.474 62.689 1.00 69.44 187 TYR B C 1
ATOM 5248 O O . TYR B 1 216 ? 239.912 -72.691 62.639 1.00 69.24 187 TYR B O 1
ATOM 5257 N N . SER B 1 217 ? 238.592 -70.908 63.102 1.00 66.32 188 SER B N 1
ATOM 5258 C CA . SER B 1 217 ? 237.419 -71.660 63.568 1.00 66.45 188 SER B CA 1
ATOM 5259 C C . SER B 1 217 ? 236.528 -72.199 62.424 1.00 72.69 188 SER B C 1
ATOM 5260 O O . SER B 1 217 ? 236.798 -71.937 61.253 1.00 73.28 188 SER B O 1
ATOM 5263 N N . LYS B 1 218 ? 235.463 -72.948 62.775 1.00 69.51 189 LYS B N 1
ATOM 5264 C CA . LYS B 1 218 ? 234.483 -73.498 61.829 1.00 69.51 189 LYS B CA 1
ATOM 5265 C C . LYS B 1 218 ? 233.670 -72.359 61.149 1.00 72.79 189 LYS B C 1
ATOM 5266 O O . LYS B 1 218 ? 233.178 -72.517 60.026 1.00 70.97 189 LYS B O 1
ATOM 5272 N N . ASP B 1 219 ? 233.552 -71.214 61.844 1.00 70.30 190 ASP B N 1
ATOM 5273 C CA . ASP B 1 219 ? 232.856 -70.015 61.373 1.00 70.01 190 ASP B CA 1
ATOM 5274 C C . ASP B 1 219 ? 233.837 -69.055 60.663 1.00 72.89 190 ASP B C 1
ATOM 5275 O O . ASP B 1 219 ? 233.452 -67.949 60.267 1.00 73.16 190 ASP B O 1
ATOM 5280 N N . GLU B 1 220 ? 235.079 -69.530 60.432 1.00 67.06 191 GLU B N 1
ATOM 5281 C CA . GLU B 1 220 ? 236.145 -68.789 59.768 1.00 65.61 191 GLU B CA 1
ATOM 5282 C C . GLU B 1 220 ? 236.729 -69.514 58.540 1.00 68.83 191 GLU B C 1
ATOM 5283 O O . GLU B 1 220 ? 237.769 -69.082 58.013 1.00 69.20 191 GLU B O 1
ATOM 5289 N N . THR B 1 221 ? 236.035 -70.588 58.060 1.00 62.65 192 THR B N 1
ATOM 5290 C CA . THR B 1 221 ? 236.482 -71.322 56.867 1.00 61.86 192 THR B CA 1
ATOM 5291 C C . THR B 1 221 ? 236.111 -70.519 55.625 1.00 64.04 192 THR B C 1
ATOM 5292 O O . THR B 1 221 ? 235.278 -69.607 55.714 1.00 62.86 192 THR B O 1
ATOM 5296 N N . GLN B 1 222 ? 236.706 -70.873 54.466 1.00 59.62 193 GLN B N 1
ATOM 5297 C CA . GLN B 1 222 ? 236.422 -70.219 53.179 1.00 59.15 193 GLN B CA 1
ATOM 5298 C C . GLN B 1 222 ? 234.913 -70.343 52.904 1.00 62.56 193 GLN B C 1
ATOM 5299 O O . GLN B 1 222 ? 234.318 -69.429 52.338 1.00 62.68 193 GLN B O 1
ATOM 5305 N N . THR B 1 223 ? 234.306 -71.476 53.332 1.00 58.79 194 THR B N 1
ATOM 5306 C CA . THR B 1 223 ? 232.873 -71.807 53.226 1.00 58.17 194 THR B CA 1
ATOM 5307 C C . THR B 1 223 ? 232.028 -70.799 54.050 1.00 60.80 194 THR B C 1
ATOM 5308 O O . THR B 1 223 ? 231.073 -70.222 53.530 1.00 58.15 194 THR B O 1
ATOM 5312 N N . ALA B 1 224 ? 232.409 -70.586 55.327 1.00 59.98 195 ALA B N 1
ATOM 5313 C CA . ALA B 1 224 ? 231.749 -69.658 56.254 1.00 60.55 195 ALA B CA 1
ATOM 5314 C C . ALA B 1 224 ? 231.865 -68.203 55.775 1.00 64.75 195 ALA B C 1
ATOM 5315 O O . ALA B 1 224 ? 230.905 -67.439 55.894 1.00 64.48 195 ALA B O 1
ATOM 5317 N N . PHE B 1 225 ? 233.035 -67.838 55.209 1.00 60.71 196 PHE B N 1
ATOM 5318 C CA . PHE B 1 225 ? 233.303 -66.516 54.646 1.00 59.75 196 PHE B CA 1
ATOM 5319 C C . PHE B 1 225 ? 232.376 -66.236 53.450 1.00 62.95 196 PHE B C 1
ATOM 5320 O O . PHE B 1 225 ? 231.651 -65.244 53.475 1.00 63.68 196 PHE B O 1
ATOM 5328 N N . LEU B 1 226 ? 232.362 -67.136 52.448 1.00 58.65 197 LEU B N 1
ATOM 5329 C CA . LEU B 1 226 ? 231.554 -67.026 51.233 1.00 58.68 197 LEU B CA 1
ATOM 5330 C C . LEU B 1 226 ? 230.063 -67.022 51.499 1.00 63.22 197 LEU B C 1
ATOM 5331 O O . LEU B 1 226 ? 229.328 -66.275 50.839 1.00 61.40 197 LEU B O 1
ATOM 5336 N N . ALA B 1 227 ? 229.609 -67.871 52.448 1.00 61.03 198 ALA B N 1
ATOM 5337 C CA . ALA B 1 227 ? 228.198 -67.986 52.827 1.00 60.71 198 ALA B CA 1
ATOM 5338 C C . ALA B 1 227 ? 227.720 -66.664 53.416 1.00 62.22 198 ALA B C 1
ATOM 5339 O O . ALA B 1 227 ? 226.674 -66.158 53.009 1.00 61.74 198 ALA B O 1
ATOM 5341 N N . GLY B 1 228 ? 228.533 -66.080 54.294 1.00 57.85 199 GLY B N 1
ATOM 5342 C CA . GLY B 1 228 ? 228.263 -64.789 54.918 1.00 57.43 199 GLY B CA 1
ATOM 5343 C C . GLY B 1 228 ? 228.136 -63.678 53.899 1.00 62.43 199 GLY B C 1
ATOM 5344 O O . GLY B 1 228 ? 227.204 -62.862 53.976 1.00 64.75 199 GLY B O 1
ATOM 5345 N N . GLU B 1 229 ? 229.052 -63.673 52.903 1.00 55.94 200 GLU B N 1
ATOM 5346 C CA . GLU B 1 229 ? 229.048 -62.724 51.786 1.00 54.13 200 GLU B CA 1
ATOM 5347 C C . GLU B 1 229 ? 227.780 -62.877 50.942 1.00 56.08 200 GLU B C 1
ATOM 5348 O O . GLU B 1 229 ? 227.166 -61.874 50.581 1.00 55.86 200 GLU B O 1
ATOM 5354 N N . PHE B 1 230 ? 227.335 -64.128 50.710 1.00 52.11 201 PHE B N 1
ATOM 5355 C CA . PHE B 1 230 ? 226.092 -64.410 49.988 1.00 51.85 201 PHE B CA 1
ATOM 5356 C C . PHE B 1 230 ? 224.886 -63.891 50.769 1.00 57.92 201 PHE B C 1
ATOM 5357 O O . PHE B 1 230 ? 223.989 -63.275 50.183 1.00 56.66 201 PHE B O 1
ATOM 5365 N N . ILE B 1 231 ? 224.862 -64.167 52.094 1.00 55.76 202 ILE B N 1
ATOM 5366 C CA . ILE B 1 231 ? 223.781 -63.755 52.997 1.00 54.71 202 ILE B CA 1
ATOM 5367 C C . ILE B 1 231 ? 223.646 -62.216 53.036 1.00 57.24 202 ILE B C 1
ATOM 5368 O O . ILE B 1 231 ? 222.514 -61.728 52.919 1.00 56.56 202 ILE B O 1
ATOM 5373 N N . ARG B 1 232 ? 224.786 -61.462 53.129 1.00 52.31 203 ARG B N 1
ATOM 5374 C CA . ARG B 1 232 ? 224.757 -59.983 53.107 1.00 51.86 203 ARG B CA 1
ATOM 5375 C C . ARG B 1 232 ? 224.147 -59.495 51.791 1.00 56.54 203 ARG B C 1
ATOM 5376 O O . ARG B 1 232 ? 223.229 -58.678 51.802 1.00 56.83 203 ARG B O 1
ATOM 5384 N N . TRP B 1 233 ? 224.627 -60.040 50.660 1.00 52.84 204 TRP B N 1
ATOM 5385 C CA . TRP B 1 233 ? 224.137 -59.720 49.319 1.00 50.93 204 TRP B CA 1
ATOM 5386 C C . TRP B 1 233 ? 222.646 -60.036 49.192 1.00 58.07 204 TRP B C 1
ATOM 5387 O O . TRP B 1 233 ? 221.906 -59.235 48.617 1.00 59.22 204 TRP B O 1
ATOM 5398 N N . LEU B 1 234 ? 222.207 -61.200 49.732 1.00 54.80 205 LEU B N 1
ATOM 5399 C CA . LEU B 1 234 ? 220.816 -61.659 49.720 1.00 53.78 205 LEU B CA 1
ATOM 5400 C C . LEU B 1 234 ? 219.892 -60.623 50.390 1.00 58.71 205 LEU B C 1
ATOM 5401 O O . LEU B 1 234 ? 218.797 -60.360 49.888 1.00 56.62 205 LEU B O 1
ATOM 5406 N N . GLY B 1 235 ? 220.370 -60.013 51.478 1.00 57.84 206 GLY B N 1
ATOM 5407 C CA . GLY B 1 235 ? 219.653 -58.975 52.217 1.00 58.31 206 GLY B CA 1
ATOM 5408 C C . GLY B 1 235 ? 219.377 -57.715 51.411 1.00 64.86 206 GLY B C 1
ATOM 5409 O O . GLY B 1 235 ? 218.371 -57.036 51.650 1.00 68.10 206 GLY B O 1
ATOM 5410 N N . GLU B 1 236 ? 220.261 -57.400 50.438 1.00 57.29 207 GLU B N 1
ATOM 5411 C CA . GLU B 1 236 ? 220.149 -56.237 49.571 1.00 55.22 207 GLU B CA 1
ATOM 5412 C C . GLU B 1 236 ? 219.161 -56.442 48.410 1.00 58.02 207 GLU B C 1
ATOM 5413 O O . GLU B 1 236 ? 218.815 -55.473 47.735 1.00 58.26 207 GLU B O 1
ATOM 5419 N N . GLN B 1 237 ? 218.727 -57.684 48.152 1.00 53.00 208 GLN B N 1
ATOM 5420 C CA . GLN B 1 237 ? 217.852 -57.999 47.016 1.00 51.61 208 GLN B CA 1
ATOM 5421 C C . GLN B 1 237 ? 216.396 -57.571 47.218 1.00 58.94 208 GLN B C 1
ATOM 5422 O O . GLN B 1 237 ? 215.797 -57.875 48.248 1.00 60.43 208 GLN B O 1
ATOM 5428 N N . ASP B 1 238 ? 215.837 -56.885 46.216 1.00 55.68 209 ASP B N 1
ATOM 5429 C CA . ASP B 1 238 ? 214.476 -56.356 46.187 1.00 56.61 209 ASP B CA 1
ATOM 5430 C C . ASP B 1 238 ? 213.724 -56.768 44.880 1.00 62.26 209 ASP B C 1
ATOM 5431 O O . ASP B 1 238 ? 212.679 -56.196 44.556 1.00 64.83 209 ASP B O 1
ATOM 5436 N N . ALA B 1 239 ? 214.268 -57.749 44.143 1.00 55.94 210 ALA B N 1
ATOM 5437 C CA . ALA B 1 239 ? 213.759 -58.230 42.864 1.00 54.28 210 ALA B CA 1
ATOM 5438 C C . ALA B 1 239 ? 214.246 -59.675 42.614 1.00 56.77 210 ALA B C 1
ATOM 5439 O O . ALA B 1 239 ? 215.129 -60.109 43.350 1.00 56.07 210 ALA B O 1
ATOM 5441 N N . PRO B 1 240 ? 213.714 -60.449 41.623 1.00 54.89 211 PRO B N 1
ATOM 5442 C CA . PRO B 1 240 ? 214.225 -61.822 41.404 1.00 55.60 211 PRO B CA 1
ATOM 5443 C C . PRO B 1 240 ? 215.709 -61.817 41.046 1.00 61.51 211 PRO B C 1
ATOM 5444 O O . PRO B 1 240 ? 216.141 -61.069 40.163 1.00 60.87 211 PRO B O 1
ATOM 5448 N N . TRP B 1 241 ? 216.492 -62.604 41.806 1.00 58.23 212 TRP B N 1
ATOM 5449 C CA . TRP B 1 241 ? 217.940 -62.663 41.704 1.00 57.21 212 TRP B CA 1
ATOM 5450 C C . TRP B 1 241 ? 218.466 -64.000 41.209 1.00 58.48 212 TRP B C 1
ATOM 5451 O O . TRP B 1 241 ? 217.779 -65.021 41.281 1.00 56.68 212 TRP B O 1
ATOM 5462 N N . PHE B 1 242 ? 219.720 -63.977 40.714 1.00 53.14 213 PHE B N 1
ATOM 5463 C CA . PHE B 1 242 ? 220.416 -65.140 40.174 1.00 50.53 213 PHE B CA 1
ATOM 5464 C C . PHE B 1 242 ? 221.804 -65.157 40.792 1.00 50.08 213 PHE B C 1
ATOM 5465 O O . PHE B 1 242 ? 222.596 -64.250 40.553 1.00 48.41 213 PHE B O 1
ATOM 5473 N N . ALA B 1 243 ? 222.081 -66.162 41.624 1.00 45.29 214 ALA B N 1
ATOM 5474 C CA . ALA B 1 243 ? 223.372 -66.270 42.282 1.00 44.63 214 ALA B CA 1
ATOM 5475 C C . ALA B 1 243 ? 224.013 -67.629 42.053 1.00 46.73 214 ALA B C 1
ATOM 5476 O O . ALA B 1 243 ? 223.325 -68.654 42.089 1.00 45.90 214 ALA B O 1
ATOM 5478 N N . HIS B 1 244 ? 225.339 -67.631 41.838 1.00 42.80 215 HIS B N 1
ATOM 5479 C CA . HIS B 1 244 ? 226.133 -68.849 41.785 1.00 42.68 215 HIS B CA 1
ATOM 5480 C C . HIS B 1 244 ? 227.153 -68.788 42.915 1.00 47.14 215 HIS B C 1
ATOM 5481 O O . HIS B 1 244 ? 228.029 -67.907 42.927 1.00 45.71 215 HIS B O 1
ATOM 5488 N N . VAL B 1 245 ? 226.990 -69.697 43.898 1.00 44.30 216 VAL B N 1
ATOM 5489 C CA . VAL B 1 245 ? 227.900 -69.803 45.035 1.00 45.05 216 VAL B CA 1
ATOM 5490 C C . VAL B 1 245 ? 228.749 -71.023 44.773 1.00 52.39 216 VAL B C 1
ATOM 5491 O O . VAL B 1 245 ? 228.228 -72.138 44.663 1.00 52.07 216 VAL B O 1
ATOM 5495 N N . SER B 1 246 ? 230.052 -70.799 44.624 1.00 50.39 217 SER B N 1
ATOM 5496 C CA . SER B 1 246 ? 231.030 -71.823 44.284 1.00 49.70 217 SER B CA 1
ATOM 5497 C C . SER B 1 246 ? 232.011 -72.033 45.426 1.00 54.16 217 SER B C 1
ATOM 5498 O O . SER B 1 246 ? 232.946 -71.247 45.620 1.00 54.25 217 SER B O 1
ATOM 5501 N N . PHE B 1 247 ? 231.759 -73.090 46.214 1.00 50.54 218 PHE B N 1
ATOM 5502 C CA . PHE B 1 247 ? 232.557 -73.425 47.390 1.00 50.03 218 PHE B CA 1
ATOM 5503 C C . PHE B 1 247 ? 233.764 -74.284 47.032 1.00 54.09 218 PHE B C 1
ATOM 5504 O O . PHE B 1 247 ? 233.621 -75.260 46.293 1.00 54.07 218 PHE B O 1
ATOM 5512 N N . LEU B 1 248 ? 234.935 -73.955 47.605 1.00 50.49 219 LEU B N 1
ATOM 5513 C CA . LEU B 1 248 ? 236.152 -74.731 47.404 1.00 51.31 219 LEU B CA 1
ATOM 5514 C C . LEU B 1 248 ? 235.997 -76.120 48.043 1.00 58.06 219 LEU B C 1
ATOM 5515 O O . LEU B 1 248 ? 235.966 -77.113 47.330 1.00 56.66 219 LEU B O 1
ATOM 5520 N N . ARG B 1 249 ? 235.823 -76.171 49.379 1.00 57.52 220 ARG B N 1
ATOM 5521 C CA . ARG B 1 249 ? 235.651 -77.417 50.130 1.00 57.23 220 ARG B CA 1
ATOM 5522 C C . ARG B 1 249 ? 234.424 -78.202 49.632 1.00 60.20 220 ARG B C 1
ATOM 5523 O O . ARG B 1 249 ? 233.491 -77.569 49.138 1.00 59.19 220 ARG B O 1
ATOM 5531 N N . PRO B 1 250 ? 234.430 -79.561 49.593 1.00 57.88 221 PRO B N 1
ATOM 5532 C CA . PRO B 1 250 ? 235.402 -80.521 50.173 1.00 58.19 221 PRO B CA 1
ATOM 5533 C C . PRO B 1 250 ? 236.769 -80.716 49.476 1.00 63.96 221 PRO B C 1
ATOM 5534 O O . PRO B 1 250 ? 237.527 -81.580 49.917 1.00 64.34 221 PRO B O 1
ATOM 5538 N N . HIS B 1 251 ? 237.112 -79.909 48.448 1.00 60.59 222 HIS B N 1
ATOM 5539 C CA . HIS B 1 251 ? 238.400 -79.945 47.738 1.00 59.77 222 HIS B CA 1
ATOM 5540 C C . HIS B 1 251 ? 239.597 -79.795 48.729 1.00 60.16 222 HIS B C 1
ATOM 5541 O O . HIS B 1 251 ? 239.494 -78.998 49.673 1.00 55.41 222 HIS B O 1
ATOM 5548 N N . PRO B 1 252 ? 240.739 -80.529 48.495 1.00 58.77 223 PRO B N 1
ATOM 5549 C CA . PRO B 1 252 ? 241.920 -80.401 49.382 1.00 59.19 223 PRO B CA 1
ATOM 5550 C C . PRO B 1 252 ? 242.574 -78.992 49.416 1.00 65.58 223 PRO B C 1
ATOM 5551 O O . PRO B 1 252 ? 242.233 -78.163 48.573 1.00 65.05 223 PRO B O 1
ATOM 5555 N N . PRO B 1 253 ? 243.508 -78.647 50.342 1.00 64.00 224 PRO B N 1
ATOM 5556 C CA . PRO B 1 253 ? 244.105 -79.442 51.436 1.00 63.87 224 PRO B CA 1
ATOM 5557 C C . PRO B 1 253 ? 243.099 -80.020 52.426 1.00 67.99 224 PRO B C 1
ATOM 5558 O O . PRO B 1 253 ? 242.106 -79.363 52.772 1.00 66.22 224 PRO B O 1
ATOM 5562 N N . PHE B 1 254 ? 243.347 -81.287 52.836 1.00 64.91 225 PHE B N 1
ATOM 5563 C CA . PHE B 1 254 ? 242.503 -81.994 53.778 1.00 64.04 225 PHE B CA 1
ATOM 5564 C C . PHE B 1 254 ? 242.891 -81.639 55.230 1.00 71.95 225 PHE B C 1
ATOM 5565 O O . PHE B 1 254 ? 243.730 -82.302 55.856 1.00 72.16 225 PHE B O 1
ATOM 5573 N N . SER B 1 255 ? 242.278 -80.537 55.730 1.00 70.62 226 SER B N 1
ATOM 5574 C CA . SER B 1 255 ? 242.404 -79.935 57.066 1.00 71.37 226 SER B CA 1
ATOM 5575 C C . SER B 1 255 ? 241.069 -79.267 57.327 1.00 77.71 226 SER B C 1
ATOM 5576 O O . SER B 1 255 ? 240.500 -78.690 56.405 1.00 78.52 226 SER B O 1
ATOM 5579 N N . VAL B 1 256 ? 240.555 -79.338 58.556 1.00 76.04 227 VAL B N 1
ATOM 5580 C CA . VAL B 1 256 ? 239.253 -78.744 58.904 1.00 76.83 227 VAL B CA 1
ATOM 5581 C C . VAL B 1 256 ? 239.203 -78.374 60.413 1.00 82.67 227 VAL B C 1
ATOM 5582 O O . VAL B 1 256 ? 239.771 -79.113 61.217 1.00 82.70 227 VAL B O 1
ATOM 5586 N N . PRO B 1 257 ? 238.577 -77.239 60.834 1.00 80.36 228 PRO B N 1
ATOM 5587 C CA . PRO B 1 257 ? 238.533 -76.918 62.276 1.00 80.78 228 PRO B CA 1
ATOM 5588 C C . PRO B 1 257 ? 237.587 -77.813 63.078 1.00 85.66 228 PRO B C 1
ATOM 5589 O O . PRO B 1 257 ? 236.892 -78.668 62.513 1.00 85.30 228 PRO B O 1
ATOM 5593 N N . GLU B 1 258 ? 237.577 -77.613 64.409 1.00 83.46 229 GLU B N 1
ATOM 5594 C CA . GLU B 1 258 ? 236.737 -78.359 65.357 1.00 83.39 229 GLU B CA 1
ATOM 5595 C C . GLU B 1 258 ? 235.246 -78.026 65.133 1.00 85.77 229 GLU B C 1
ATOM 5596 O O . GLU B 1 258 ? 234.935 -76.863 64.837 1.00 86.03 229 GLU B O 1
ATOM 5602 N N . PRO B 1 259 ? 234.312 -79.012 65.210 1.00 79.78 230 PRO B N 1
ATOM 5603 C CA . PRO B 1 259 ? 234.491 -80.427 65.583 1.00 78.67 230 PRO B CA 1
ATOM 5604 C C . PRO B 1 259 ? 234.845 -81.415 64.459 1.00 81.47 230 PRO B C 1
ATOM 5605 O O . PRO B 1 259 ? 235.318 -82.522 64.742 1.00 82.12 230 PRO B O 1
ATOM 5609 N N . TYR B 1 260 ? 234.595 -81.022 63.202 1.00 75.41 231 TYR B N 1
ATOM 5610 C CA . TYR B 1 260 ? 234.725 -81.797 61.960 1.00 73.86 231 TYR B CA 1
ATOM 5611 C C . TYR B 1 260 ? 236.020 -82.611 61.785 1.00 79.30 231 TYR B C 1
ATOM 5612 O O . TYR B 1 260 ? 235.986 -83.684 61.162 1.00 78.75 231 TYR B O 1
ATOM 5621 N N . ASN B 1 261 ? 237.142 -82.111 62.333 1.00 76.56 232 ASN B N 1
ATOM 5622 C CA . ASN B 1 261 ? 238.466 -82.753 62.264 1.00 76.66 232 ASN B CA 1
ATOM 5623 C C . ASN B 1 261 ? 238.534 -84.164 62.854 1.00 83.69 232 ASN B C 1
ATOM 5624 O O . ASN B 1 261 ? 239.284 -85.011 62.355 1.00 83.69 232 ASN B O 1
ATOM 5629 N N . ARG B 1 262 ? 237.780 -84.394 63.935 1.00 81.50 233 ARG B N 1
ATOM 5630 C CA . ARG B 1 262 ? 237.770 -85.659 64.659 1.00 81.61 233 ARG B CA 1
ATOM 5631 C C . ARG B 1 262 ? 236.394 -86.310 64.678 1.00 85.62 233 ARG B C 1
ATOM 5632 O O . ARG B 1 262 ? 236.250 -87.421 65.188 1.00 86.00 233 ARG B O 1
ATOM 5640 N N . MET B 1 263 ? 235.402 -85.635 64.063 1.00 80.84 234 MET B N 1
ATOM 5641 C CA . MET B 1 263 ? 234.012 -86.065 63.927 1.00 80.04 234 MET B CA 1
ATOM 5642 C C . MET B 1 263 ? 233.872 -87.516 63.396 1.00 81.46 234 MET B C 1
ATOM 5643 O O . MET B 1 263 ? 232.905 -88.198 63.750 1.00 81.21 234 MET B O 1
ATOM 5648 N N . PHE B 1 264 ? 234.848 -87.984 62.586 1.00 75.65 235 PHE B N 1
ATOM 5649 C CA . PHE B 1 264 ? 234.865 -89.319 61.982 1.00 74.85 235 PHE B CA 1
ATOM 5650 C C . PHE B 1 264 ? 236.146 -90.076 62.337 1.00 80.21 235 PHE B C 1
ATOM 5651 O O . PHE B 1 264 ? 237.213 -89.460 62.445 1.00 80.75 235 PHE B O 1
ATOM 5659 N N . THR B 1 265 ? 236.040 -91.416 62.486 1.00 76.53 236 THR B N 1
ATOM 5660 C CA . THR B 1 265 ? 237.162 -92.299 62.825 1.00 76.48 236 THR B CA 1
ATOM 5661 C C . THR B 1 265 ? 237.745 -92.887 61.545 1.00 81.09 236 THR B C 1
ATOM 5662 O O . THR B 1 265 ? 236.975 -93.359 60.704 1.00 80.82 236 THR B O 1
ATOM 5666 N N . PRO B 1 266 ? 239.090 -92.946 61.399 1.00 78.27 237 PRO B N 1
ATOM 5667 C CA . PRO B 1 266 ? 239.675 -93.559 60.188 1.00 78.82 237 PRO B CA 1
ATOM 5668 C C . PRO B 1 266 ? 239.167 -94.974 59.870 1.00 86.48 237 PRO B C 1
ATOM 5669 O O . PRO B 1 266 ? 238.973 -95.290 58.693 1.00 86.09 237 PRO B O 1
ATOM 5673 N N . SER B 1 267 ? 238.914 -95.802 60.920 1.00 85.50 238 SER B N 1
ATOM 5674 C CA . SER B 1 267 ? 238.413 -97.180 60.823 1.00 86.03 238 SER B CA 1
ATOM 5675 C C . SER B 1 267 ? 236.999 -97.288 60.214 1.00 91.89 238 SER B C 1
ATOM 5676 O O . SER B 1 267 ? 236.680 -98.308 59.584 1.00 92.37 238 SER B O 1
ATOM 5679 N N . ASP B 1 268 ? 236.183 -96.216 60.343 1.00 88.39 239 ASP B N 1
ATOM 5680 C CA . ASP B 1 268 ? 234.837 -96.131 59.759 1.00 88.37 239 ASP B CA 1
ATOM 5681 C C . ASP B 1 268 ? 234.930 -96.071 58.224 1.00 89.40 239 ASP B C 1
ATOM 5682 O O . ASP B 1 268 ? 236.026 -96.091 57.652 1.00 88.59 239 ASP B O 1
ATOM 5687 N N . GLY B 1 269 ? 233.782 -95.978 57.575 1.00 84.30 240 GLY B N 1
ATOM 5688 C CA . GLY B 1 269 ? 233.726 -95.843 56.130 1.00 82.89 240 GLY B CA 1
ATOM 5689 C C . GLY B 1 269 ? 233.619 -97.146 55.377 1.00 82.52 240 GLY B C 1
ATOM 5690 O O . GLY B 1 269 ? 234.082 -98.188 55.856 1.00 81.28 240 GLY B O 1
ATOM 5691 N N . PRO B 1 270 ? 233.041 -97.090 54.155 1.00 77.26 241 PRO B N 1
ATOM 5692 C CA . PRO B 1 270 ? 232.900 -98.317 53.349 1.00 76.29 241 PRO B CA 1
ATOM 5693 C C . PRO B 1 270 ? 234.225 -98.885 52.848 1.00 79.61 241 PRO B C 1
ATOM 5694 O O . PRO B 1 270 ? 235.287 -98.272 53.015 1.00 79.89 241 PRO B O 1
ATOM 5698 N N . ALA B 1 271 ? 234.154 -100.059 52.213 1.00 75.77 242 ALA B N 1
ATOM 5699 C CA . ALA B 1 271 ? 235.318 -100.716 51.625 1.00 75.54 242 ALA B CA 1
ATOM 5700 C C . ALA B 1 271 ? 235.819 -99.881 50.435 1.00 77.43 242 ALA B C 1
ATOM 5701 O O . ALA B 1 271 ? 235.029 -99.180 49.788 1.00 75.79 242 ALA B O 1
ATOM 5703 N N . PHE B 1 272 ? 237.132 -99.941 50.173 1.00 72.48 243 PHE B N 1
ATOM 5704 C CA . PHE B 1 272 ? 237.733 -99.226 49.062 1.00 71.05 243 PHE B CA 1
ATOM 5705 C C . PHE B 1 272 ? 237.641 -100.089 47.829 1.00 75.25 243 PHE B C 1
ATOM 5706 O O . PHE B 1 272 ? 237.974 -101.274 47.892 1.00 75.37 243 PHE B O 1
ATOM 5714 N N . ALA B 1 273 ? 237.179 -99.511 46.708 1.00 72.03 244 ALA B N 1
ATOM 5715 C CA . ALA B 1 273 ? 237.092 -100.223 45.434 1.00 71.33 244 ALA B CA 1
ATOM 5716 C C . ALA B 1 273 ? 238.507 -100.218 44.864 1.00 75.02 244 ALA B C 1
ATOM 5717 O O . ALA B 1 273 ? 238.861 -99.309 44.121 1.00 75.92 244 ALA B O 1
ATOM 5719 N N . ARG B 1 274 ? 239.346 -101.184 45.290 1.00 70.05 245 ARG B N 1
ATOM 5720 C CA . ARG B 1 274 ? 240.739 -101.288 44.830 1.00 68.93 245 ARG B CA 1
ATOM 5721 C C . ARG B 1 274 ? 241.273 -102.703 44.779 1.00 73.00 245 ARG B C 1
ATOM 5722 O O . ARG B 1 274 ? 240.773 -103.595 45.471 1.00 71.18 245 ARG B O 1
ATOM 5730 N N . ALA B 1 275 ? 242.334 -102.879 43.962 1.00 70.59 246 ALA B N 1
ATOM 5731 C CA . ALA B 1 275 ? 243.071 -104.123 43.804 1.00 70.08 246 ALA B CA 1
ATOM 5732 C C . ALA B 1 275 ? 243.847 -104.386 45.103 1.00 74.23 246 ALA B C 1
ATOM 5733 O O . ALA B 1 275 ? 243.927 -103.498 45.967 1.00 73.24 246 ALA B O 1
ATOM 5735 N N . ALA B 1 276 ? 244.397 -105.612 45.256 1.00 71.57 247 ALA B N 1
ATOM 5736 C CA . ALA B 1 276 ? 245.150 -106.029 46.452 1.00 70.77 247 ALA B CA 1
ATOM 5737 C C . ALA B 1 276 ? 246.323 -105.067 46.784 1.00 72.03 247 ALA B C 1
ATOM 5738 O O . ALA B 1 276 ? 246.531 -104.726 47.948 1.00 69.72 247 ALA B O 1
ATOM 5740 N N . ASN B 1 277 ? 247.036 -104.603 45.727 1.00 68.30 248 ASN B N 1
ATOM 5741 C CA . ASN B 1 277 ? 248.179 -103.688 45.771 1.00 67.58 248 ASN B CA 1
ATOM 5742 C C . ASN B 1 277 ? 248.221 -102.763 44.528 1.00 69.21 248 ASN B C 1
ATOM 5743 O O . ASN B 1 277 ? 247.664 -103.107 43.476 1.00 68.64 248 ASN B O 1
ATOM 5748 N N . ARG B 1 278 ? 248.946 -101.622 44.650 1.00 63.90 249 ARG B N 1
ATOM 5749 C CA . ARG B 1 278 ? 249.141 -100.593 43.610 1.00 62.92 249 ARG B CA 1
ATOM 5750 C C . ARG B 1 278 ? 249.629 -101.115 42.273 1.00 67.42 249 ARG B C 1
ATOM 5751 O O . ARG B 1 278 ? 249.205 -100.615 41.236 1.00 67.50 249 ARG B O 1
ATOM 5759 N N . GLU B 1 279 ? 250.538 -102.094 42.296 1.00 64.33 250 GLU B N 1
ATOM 5760 C CA . GLU B 1 279 ? 251.191 -102.698 41.128 1.00 64.34 250 GLU B CA 1
ATOM 5761 C C . GLU B 1 279 ? 250.203 -103.496 40.310 1.00 67.61 250 GLU B C 1
ATOM 5762 O O . GLU B 1 279 ? 250.193 -103.359 39.090 1.00 66.96 250 GLU B O 1
ATOM 5768 N N . ALA B 1 280 ? 249.330 -104.286 40.983 1.00 64.62 251 ALA B N 1
ATOM 5769 C CA . ALA B 1 280 ? 248.284 -105.064 40.314 1.00 64.15 251 ALA B CA 1
ATOM 5770 C C . ALA B 1 280 ? 247.258 -104.078 39.729 1.00 65.72 251 ALA B C 1
ATOM 5771 O O . ALA B 1 280 ? 246.773 -104.280 38.612 1.00 63.88 251 ALA B O 1
ATOM 5773 N N . GLU B 1 281 ? 247.009 -102.976 40.467 1.00 61.27 252 GLU B N 1
ATOM 5774 C CA . GLU B 1 281 ? 246.130 -101.887 40.058 1.00 61.04 252 GLU B CA 1
ATOM 5775 C C . GLU B 1 281 ? 246.662 -101.200 38.761 1.00 63.62 252 GLU B C 1
ATOM 5776 O O . GLU B 1 281 ? 245.955 -101.170 37.754 1.00 64.89 252 GLU B O 1
ATOM 5782 N N . GLN B 1 282 ? 247.920 -100.736 38.774 1.00 56.86 253 GLN B N 1
ATOM 5783 C CA . GLN B 1 282 ? 248.590 -100.065 37.659 1.00 56.11 253 GLN B CA 1
ATOM 5784 C C . GLN B 1 282 ? 248.779 -100.941 36.448 1.00 60.38 253 GLN B C 1
ATOM 5785 O O . GLN B 1 282 ? 248.829 -100.426 35.320 1.00 61.22 253 GLN B O 1
ATOM 5791 N N . ALA B 1 283 ? 248.894 -102.263 36.669 1.00 55.32 254 ALA B N 1
ATOM 5792 C CA . ALA B 1 283 ? 249.109 -103.238 35.601 1.00 53.94 254 ALA B CA 1
ATOM 5793 C C . ALA B 1 283 ? 247.918 -103.384 34.629 1.00 57.32 254 ALA B C 1
ATOM 5794 O O . ALA B 1 283 ? 248.114 -103.829 33.480 1.00 57.45 254 ALA B O 1
ATOM 5796 N N . VAL B 1 284 ? 246.705 -102.980 35.071 1.00 52.62 255 VAL B N 1
ATOM 5797 C CA . VAL B 1 284 ? 245.474 -103.098 34.281 1.00 53.38 255 VAL B CA 1
ATOM 5798 C C . VAL B 1 284 ? 245.520 -102.251 32.980 1.00 55.12 255 VAL B C 1
ATOM 5799 O O . VAL B 1 284 ? 245.129 -102.763 31.923 1.00 54.27 255 VAL B O 1
ATOM 5803 N N . HIS B 1 285 ? 246.025 -100.991 33.056 1.00 49.14 256 HIS B N 1
ATOM 5804 C CA . HIS B 1 285 ? 246.079 -100.093 31.890 1.00 47.52 256 HIS B CA 1
ATOM 5805 C C . HIS B 1 285 ? 247.303 -99.166 31.894 1.00 48.67 256 HIS B C 1
ATOM 5806 O O . HIS B 1 285 ? 247.634 -98.628 32.960 1.00 47.84 256 HIS B O 1
ATOM 5813 N N . PRO B 1 286 ? 247.919 -98.895 30.694 1.00 45.52 257 PRO B N 1
ATOM 5814 C CA . PRO B 1 286 ? 249.077 -97.964 30.628 1.00 45.53 257 PRO B CA 1
ATOM 5815 C C . PRO B 1 286 ? 248.869 -96.585 31.270 1.00 55.51 257 PRO B C 1
ATOM 5816 O O . PRO B 1 286 ? 249.804 -96.036 31.849 1.00 57.00 257 PRO B O 1
ATOM 5820 N N . LEU B 1 287 ? 247.644 -96.030 31.188 1.00 54.90 258 LEU B N 1
ATOM 5821 C CA . LEU B 1 287 ? 247.322 -94.750 31.796 1.00 56.17 258 LEU B CA 1
ATOM 5822 C C . LEU B 1 287 ? 247.456 -94.810 33.315 1.00 62.73 258 LEU B C 1
ATOM 5823 O O . LEU B 1 287 ? 247.902 -93.834 33.919 1.00 61.72 258 LEU B O 1
ATOM 5828 N N . LEU B 1 288 ? 247.076 -95.952 33.928 1.00 61.99 259 LEU B N 1
ATOM 5829 C CA . LEU B 1 288 ? 247.164 -96.137 35.381 1.00 62.96 259 LEU B CA 1
ATOM 5830 C C . LEU B 1 288 ? 248.629 -96.216 35.829 1.00 67.90 259 LEU B C 1
ATOM 5831 O O . LEU B 1 288 ? 249.008 -95.606 36.835 1.00 66.41 259 LEU B O 1
ATOM 5836 N N . ALA B 1 289 ? 249.451 -96.917 35.022 1.00 65.74 260 ALA B N 1
ATOM 5837 C CA . ALA B 1 289 ? 250.889 -97.113 35.245 1.00 65.95 260 ALA B CA 1
ATOM 5838 C C . ALA B 1 289 ? 251.649 -95.785 35.142 1.00 69.90 260 ALA B C 1
ATOM 5839 O O . ALA B 1 289 ? 252.655 -95.601 35.815 1.00 69.00 260 ALA B O 1
ATOM 5841 N N . PHE B 1 290 ? 251.151 -94.867 34.302 1.00 66.78 261 PHE B N 1
ATOM 5842 C CA . PHE B 1 290 ? 251.732 -93.551 34.103 1.00 65.71 261 PHE B CA 1
ATOM 5843 C C . PHE B 1 290 ? 251.273 -92.570 35.187 1.00 67.27 261 PHE B C 1
ATOM 5844 O O . PHE B 1 290 ? 252.101 -91.937 35.841 1.00 66.69 261 PHE B O 1
ATOM 5852 N N . ALA B 1 291 ? 249.954 -92.450 35.369 1.00 62.83 262 ALA B N 1
ATOM 5853 C CA . ALA B 1 291 ? 249.336 -91.474 36.261 1.00 61.43 262 ALA B CA 1
ATOM 5854 C C . ALA B 1 291 ? 249.477 -91.715 37.753 1.00 63.30 262 ALA B C 1
ATOM 5855 O O . ALA B 1 291 ? 249.671 -90.747 38.493 1.00 61.98 262 ALA B O 1
ATOM 5857 N N . LEU B 1 292 ? 249.285 -92.958 38.214 1.00 60.40 263 LEU B N 1
ATOM 5858 C CA . LEU B 1 292 ? 249.305 -93.261 39.652 1.00 60.41 263 LEU B CA 1
ATOM 5859 C C . LEU B 1 292 ? 250.616 -92.886 40.347 1.00 64.15 263 LEU B C 1
ATOM 5860 O O . LEU B 1 292 ? 250.540 -92.239 41.395 1.00 64.44 263 LEU B O 1
ATOM 5865 N N . PRO B 1 293 ? 251.817 -93.179 39.780 1.00 60.44 264 PRO B N 1
ATOM 5866 C CA . PRO B 1 293 ? 253.062 -92.767 40.464 1.00 60.25 264 PRO B CA 1
ATOM 5867 C C . PRO B 1 293 ? 253.265 -91.255 40.561 1.00 66.29 264 PRO B C 1
ATOM 5868 O O . PRO B 1 293 ? 253.915 -90.789 41.511 1.00 66.60 264 PRO B O 1
ATOM 5872 N N . LEU B 1 294 ? 252.681 -90.488 39.601 1.00 63.35 265 LEU B N 1
ATOM 5873 C CA . LEU B 1 294 ? 252.788 -89.023 39.531 1.00 62.64 265 LEU B CA 1
ATOM 5874 C C . LEU B 1 294 ? 251.944 -88.275 40.564 1.00 64.73 265 LEU B C 1
ATOM 5875 O O . LEU B 1 294 ? 252.152 -87.073 40.741 1.00 64.48 265 LEU B O 1
ATOM 5880 N N . ILE B 1 295 ? 251.005 -88.956 41.243 1.00 60.40 266 ILE B N 1
ATOM 5881 C CA . ILE B 1 295 ? 250.161 -88.314 42.257 1.00 60.31 266 ILE B CA 1
ATOM 5882 C C . ILE B 1 295 ? 251.039 -87.887 43.433 1.00 66.33 266 ILE B C 1
ATOM 5883 O O . ILE B 1 295 ? 251.729 -88.722 44.023 1.00 67.54 266 ILE B O 1
ATOM 5888 N N . GLY B 1 296 ? 251.038 -86.584 43.716 1.00 62.62 267 GLY B N 1
ATOM 5889 C CA . GLY B 1 296 ? 251.860 -85.975 44.757 1.00 62.11 267 GLY B CA 1
ATOM 5890 C C . GLY B 1 296 ? 251.120 -85.601 46.016 1.00 66.63 267 GLY B C 1
ATOM 5891 O O . GLY B 1 296 ? 249.939 -85.239 45.966 1.00 66.62 267 GLY B O 1
ATOM 5892 N N . LYS B 1 297 ? 251.825 -85.682 47.156 1.00 63.55 268 LYS B N 1
ATOM 5893 C CA . LYS B 1 297 ? 251.275 -85.390 48.480 1.00 63.29 268 LYS B CA 1
ATOM 5894 C C . LYS B 1 297 ? 250.826 -83.930 48.657 1.00 67.62 268 LYS B C 1
ATOM 5895 O O . LYS B 1 297 ? 249.833 -83.679 49.347 1.00 68.37 268 LYS B O 1
ATOM 5901 N N . ASP B 1 298 ? 251.554 -82.979 48.026 1.00 62.82 269 ASP B N 1
ATOM 5902 C CA . ASP B 1 298 ? 251.292 -81.522 48.028 1.00 62.01 269 ASP B CA 1
ATOM 5903 C C . ASP B 1 298 ? 249.879 -81.162 47.567 1.00 63.36 269 ASP B C 1
ATOM 5904 O O . ASP B 1 298 ? 249.299 -80.190 48.058 1.00 63.19 269 ASP B O 1
ATOM 5909 N N . SER B 1 299 ? 249.321 -81.972 46.646 1.00 57.28 270 SER B N 1
ATOM 5910 C CA . SER B 1 299 ? 247.982 -81.808 46.090 1.00 56.14 270 SER B CA 1
ATOM 5911 C C . SER B 1 299 ? 246.869 -82.123 47.099 1.00 59.52 270 SER B C 1
ATOM 5912 O O . SER B 1 299 ? 245.716 -81.760 46.834 1.00 60.04 270 SER B O 1
ATOM 5915 N N . PHE B 1 300 ? 247.187 -82.817 48.236 1.00 54.25 271 PHE B N 1
ATOM 5916 C CA . PHE B 1 300 ? 246.169 -83.258 49.199 1.00 53.09 271 PHE B CA 1
ATOM 5917 C C . PHE B 1 300 ? 246.361 -82.748 50.626 1.00 59.95 271 PHE B C 1
ATOM 5918 O O . PHE B 1 300 ? 245.371 -82.510 51.327 1.00 58.23 271 PHE B O 1
ATOM 5926 N N . ILE B 1 301 ? 247.614 -82.569 51.050 1.00 59.81 272 ILE B N 1
ATOM 5927 C CA . ILE B 1 301 ? 247.942 -82.056 52.389 1.00 61.35 272 ILE B CA 1
ATOM 5928 C C . ILE B 1 301 ? 248.825 -80.820 52.205 1.00 68.43 272 ILE B C 1
ATOM 5929 O O . ILE B 1 301 ? 249.806 -80.875 51.446 1.00 67.31 272 ILE B O 1
ATOM 5934 N N . TYR B 1 302 ? 248.468 -79.709 52.876 1.00 68.11 273 TYR B N 1
ATOM 5935 C CA . TYR B 1 302 ? 249.244 -78.475 52.776 1.00 69.92 273 TYR B CA 1
ATOM 5936 C C . TYR B 1 302 ? 250.687 -78.693 53.243 1.00 78.49 273 TYR B C 1
ATOM 5937 O O . TYR B 1 302 ? 250.922 -79.053 54.401 1.00 79.32 273 TYR B O 1
ATOM 5946 N N . GLY B 1 303 ? 251.622 -78.503 52.320 1.00 76.98 274 GLY B N 1
ATOM 5947 C CA . GLY B 1 303 ? 253.046 -78.681 52.574 1.00 77.21 274 GLY B CA 1
ATOM 5948 C C . GLY B 1 303 ? 253.562 -80.075 52.277 1.00 81.22 274 GLY B C 1
ATOM 5949 O O . GLY B 1 303 ? 254.731 -80.375 52.561 1.00 80.98 274 GLY B O 1
ATOM 5950 N N . GLY B 1 304 ? 252.678 -80.923 51.736 1.00 76.84 275 GLY B N 1
ATOM 5951 C CA . GLY B 1 304 ? 252.964 -82.298 51.351 1.00 76.50 275 GLY B CA 1
ATOM 5952 C C . GLY B 1 304 ? 254.151 -82.402 50.418 1.00 81.03 275 GLY B C 1
ATOM 5953 O O . GLY B 1 304 ? 254.355 -81.529 49.568 1.00 80.05 275 GLY B O 1
ATOM 5954 N N . GLU B 1 305 ? 254.977 -83.443 50.616 1.00 78.75 276 GLU B N 1
ATOM 5955 C CA . GLU B 1 305 ? 256.187 -83.654 49.826 1.00 78.72 276 GLU B CA 1
ATOM 5956 C C . GLU B 1 305 ? 256.313 -85.102 49.377 1.00 81.83 276 GLU B C 1
ATOM 5957 O O . GLU B 1 305 ? 256.023 -86.017 50.153 1.00 81.75 276 GLU B O 1
ATOM 5963 N N . GLY B 1 306 ? 256.756 -85.283 48.133 1.00 76.95 277 GLY B N 1
ATOM 5964 C CA . GLY B 1 306 ? 256.938 -86.589 47.516 1.00 76.15 277 GLY B CA 1
ATOM 5965 C C . GLY B 1 306 ? 255.660 -87.192 46.970 1.00 79.24 277 GLY B C 1
ATOM 5966 O O . GLY B 1 306 ? 254.637 -86.506 46.854 1.00 77.23 277 GLY B O 1
ATOM 5967 N N . SER B 1 307 ? 255.721 -88.505 46.648 1.00 76.70 278 SER B N 1
ATOM 5968 C CA . SER B 1 307 ? 254.619 -89.280 46.067 1.00 76.03 278 SER B CA 1
ATOM 5969 C C . SER B 1 307 ? 253.544 -89.680 47.075 1.00 76.41 278 SER B C 1
ATOM 5970 O O . SER B 1 307 ? 253.859 -89.979 48.223 1.00 75.71 278 SER B O 1
ATOM 5973 N N . ALA B 1 308 ? 252.275 -89.712 46.622 1.00 70.98 279 ALA B N 1
ATOM 5974 C CA . ALA B 1 308 ? 251.134 -90.123 47.437 1.00 69.92 279 ALA B CA 1
ATOM 5975 C C . ALA B 1 308 ? 251.119 -91.663 47.564 1.00 72.68 279 ALA B C 1
ATOM 5976 O O . ALA B 1 308 ? 250.425 -92.200 48.434 1.00 71.34 279 ALA B O 1
ATOM 5978 N N . SER B 1 309 ? 251.934 -92.358 46.721 1.00 69.08 280 SER B N 1
ATOM 5979 C CA . SER B 1 309 ? 252.177 -93.807 46.717 1.00 69.33 280 SER B CA 1
ATOM 5980 C C . SER B 1 309 ? 252.825 -94.261 48.054 1.00 75.27 280 SER B C 1
ATOM 5981 O O . SER B 1 309 ? 252.723 -95.432 48.419 1.00 75.28 280 SER B O 1
ATOM 5984 N N . ASP B 1 310 ? 253.482 -93.320 48.774 1.00 73.32 281 ASP B N 1
ATOM 5985 C CA . ASP B 1 310 ? 254.128 -93.524 50.076 1.00 73.88 281 ASP B CA 1
ATOM 5986 C C . ASP B 1 310 ? 253.123 -93.498 51.240 1.00 77.60 281 ASP B C 1
ATOM 5987 O O . ASP B 1 310 ? 253.514 -93.687 52.392 1.00 76.74 281 ASP B O 1
ATOM 5992 N N . TRP B 1 311 ? 251.843 -93.243 50.943 1.00 75.04 282 TRP B N 1
ATOM 5993 C CA . TRP B 1 311 ? 250.785 -93.258 51.948 1.00 75.94 282 TRP B CA 1
ATOM 5994 C C . TRP B 1 311 ? 250.197 -94.668 52.008 1.00 79.57 282 TRP B C 1
ATOM 5995 O O . TRP B 1 311 ? 249.935 -95.275 50.965 1.00 78.43 282 TRP B O 1
ATOM 6006 N N . THR B 1 312 ? 250.020 -95.193 53.224 1.00 76.27 283 THR B N 1
ATOM 6007 C CA . THR B 1 312 ? 249.499 -96.538 53.459 1.00 76.21 283 THR B CA 1
ATOM 6008 C C . THR B 1 312 ? 247.979 -96.546 53.468 1.00 82.92 283 THR B C 1
ATOM 6009 O O . THR B 1 312 ? 247.360 -95.480 53.459 1.00 82.56 283 THR B O 1
ATOM 6013 N N . SER B 1 313 ? 247.376 -97.755 53.521 1.00 81.90 284 SER B N 1
ATOM 6014 C CA . SER B 1 313 ? 245.928 -97.954 53.617 1.00 82.55 284 SER B CA 1
ATOM 6015 C C . SER B 1 313 ? 245.384 -97.211 54.843 1.00 87.04 284 SER B C 1
ATOM 6016 O O . SER B 1 313 ? 244.272 -96.678 54.800 1.00 87.65 284 SER B O 1
ATOM 6019 N N . GLU B 1 314 ? 246.197 -97.152 55.918 1.00 82.56 285 GLU B N 1
ATOM 6020 C CA . GLU B 1 314 ? 245.890 -96.468 57.180 1.00 82.09 285 GLU B CA 1
ATOM 6021 C C . GLU B 1 314 ? 245.887 -94.956 56.935 1.00 82.15 285 GLU B C 1
ATOM 6022 O O . GLU B 1 314 ? 244.965 -94.270 57.380 1.00 82.53 285 GLU B O 1
ATOM 6028 N N . ASP B 1 315 ? 246.926 -94.449 56.228 1.00 75.30 286 ASP B N 1
ATOM 6029 C CA . ASP B 1 315 ? 247.088 -93.034 55.883 1.00 73.80 286 ASP B CA 1
ATOM 6030 C C . ASP B 1 315 ? 245.879 -92.548 55.073 1.00 76.14 286 ASP B C 1
ATOM 6031 O O . ASP B 1 315 ? 245.314 -91.500 55.395 1.00 77.45 286 ASP B O 1
ATOM 6036 N N . LEU B 1 316 ? 245.452 -93.349 54.068 1.00 68.68 287 LEU B N 1
ATOM 6037 C CA . LEU B 1 316 ? 244.303 -93.042 53.219 1.00 67.04 287 LEU B CA 1
ATOM 6038 C C . LEU B 1 316 ? 243.000 -93.037 54.008 1.00 71.57 287 LEU B C 1
ATOM 6039 O O . LEU B 1 316 ? 242.167 -92.153 53.796 1.00 70.62 287 LEU B O 1
ATOM 6044 N N . SER B 1 317 ? 242.852 -93.975 54.961 1.00 69.47 288 SER B N 1
ATOM 6045 C CA . SER B 1 317 ? 241.677 -94.047 55.828 1.00 69.29 288 SER B CA 1
ATOM 6046 C C . SER B 1 317 ? 241.588 -92.811 56.731 1.00 73.43 288 SER B C 1
ATOM 6047 O O . SER B 1 317 ? 240.485 -92.306 56.965 1.00 72.78 288 SER B O 1
ATOM 6050 N N . ALA B 1 318 ? 242.761 -92.290 57.184 1.00 71.08 289 ALA B N 1
ATOM 6051 C CA . ALA B 1 318 ? 242.874 -91.077 58.010 1.00 71.36 289 ALA B CA 1
ATOM 6052 C C . ALA B 1 318 ? 242.467 -89.832 57.197 1.00 77.47 289 ALA B C 1
ATOM 6053 O O . ALA B 1 318 ? 241.756 -88.971 57.718 1.00 77.53 289 ALA B O 1
ATOM 6055 N N . ILE B 1 319 ? 242.898 -89.765 55.913 1.00 74.26 290 ILE B N 1
ATOM 6056 C CA . ILE B 1 319 ? 242.569 -88.696 54.968 1.00 74.02 290 ILE B CA 1
ATOM 6057 C C . ILE B 1 319 ? 241.048 -88.678 54.745 1.00 78.38 290 ILE B C 1
ATOM 6058 O O . ILE B 1 319 ? 240.431 -87.612 54.840 1.00 78.74 290 ILE B O 1
ATOM 6063 N N . ARG B 1 320 ? 240.448 -89.864 54.516 1.00 74.63 291 ARG B N 1
ATOM 6064 C CA . ARG B 1 320 ? 239.006 -90.026 54.296 1.00 73.87 291 ARG B CA 1
ATOM 6065 C C . ARG B 1 320 ? 238.158 -89.521 55.470 1.00 77.40 291 ARG B C 1
ATOM 6066 O O . ARG B 1 320 ? 237.112 -88.908 55.246 1.00 77.32 291 ARG B O 1
ATOM 6074 N N . ALA B 1 321 ? 238.635 -89.756 56.710 1.00 73.75 292 ALA B N 1
ATOM 6075 C CA . ALA B 1 321 ? 237.992 -89.323 57.958 1.00 73.78 292 ALA B CA 1
ATOM 6076 C C . ALA B 1 321 ? 237.897 -87.796 58.009 1.00 75.85 292 ALA B C 1
ATOM 6077 O O . ALA B 1 321 ? 236.860 -87.260 58.415 1.00 75.53 292 ALA B O 1
ATOM 6079 N N . ILE B 1 322 ? 238.971 -87.108 57.559 1.00 70.69 293 ILE B N 1
ATOM 6080 C CA . ILE B 1 322 ? 239.034 -85.639 57.469 1.00 69.64 293 ILE B CA 1
ATOM 6081 C C . ILE B 1 322 ? 238.101 -85.163 56.327 1.00 71.04 293 ILE B C 1
ATOM 6082 O O . ILE B 1 322 ? 237.311 -84.238 56.536 1.00 69.93 293 ILE B O 1
ATOM 6087 N N . TYR B 1 323 ? 238.171 -85.830 55.151 1.00 66.57 294 TYR B N 1
ATOM 6088 C CA . TYR B 1 323 ? 237.319 -85.541 53.996 1.00 67.43 294 TYR B CA 1
ATOM 6089 C C . TYR B 1 323 ? 235.833 -85.611 54.367 1.00 72.90 294 TYR B C 1
ATOM 6090 O O . TYR B 1 323 ? 235.073 -84.699 54.030 1.00 73.43 294 TYR B O 1
ATOM 6099 N N . TYR B 1 324 ? 235.435 -86.673 55.099 1.00 69.66 295 TYR B N 1
ATOM 6100 C CA . TYR B 1 324 ? 234.070 -86.894 55.575 1.00 69.01 295 TYR B CA 1
ATOM 6101 C C . TYR B 1 324 ? 233.611 -85.752 56.496 1.00 72.59 295 TYR B C 1
ATOM 6102 O O . TYR B 1 324 ? 232.458 -85.333 56.404 1.00 72.45 295 TYR B O 1
ATOM 6111 N N . GLY B 1 325 ? 234.523 -85.237 57.327 1.00 69.02 296 GLY B N 1
ATOM 6112 C CA . GLY B 1 325 ? 234.279 -84.112 58.227 1.00 68.77 296 GLY B CA 1
ATOM 6113 C C . GLY B 1 325 ? 234.169 -82.794 57.480 1.00 72.75 296 GLY B C 1
ATOM 6114 O O . GLY B 1 325 ? 233.374 -81.922 57.864 1.00 72.97 296 GLY B O 1
ATOM 6115 N N . MET B 1 326 ? 234.971 -82.648 56.383 1.00 67.22 297 MET B N 1
ATOM 6116 C CA . MET B 1 326 ? 234.961 -81.471 55.505 1.00 65.09 297 MET B CA 1
ATOM 6117 C C . MET B 1 326 ? 233.623 -81.340 54.823 1.00 65.44 297 MET B C 1
ATOM 6118 O O . MET B 1 326 ? 233.091 -80.228 54.769 1.00 64.41 297 MET B O 1
ATOM 6123 N N . ILE B 1 327 ? 233.036 -82.491 54.386 1.00 61.57 298 ILE B N 1
ATOM 6124 C CA . ILE B 1 327 ? 231.708 -82.591 53.759 1.00 61.36 298 ILE B CA 1
ATOM 6125 C C . ILE B 1 327 ? 230.623 -82.120 54.744 1.00 65.96 298 ILE B C 1
ATOM 6126 O O . ILE B 1 327 ? 229.688 -81.421 54.355 1.00 64.29 298 ILE B O 1
ATOM 6131 N N . ALA B 1 328 ? 230.785 -82.482 56.027 1.00 64.85 299 ALA B N 1
ATOM 6132 C CA . ALA B 1 328 ? 229.885 -82.092 57.115 1.00 64.70 299 ALA B CA 1
ATOM 6133 C C . ALA B 1 328 ? 229.929 -80.566 57.331 1.00 66.73 299 ALA B C 1
ATOM 6134 O O . ALA B 1 328 ? 228.877 -79.938 57.475 1.00 64.49 299 ALA B O 1
ATOM 6136 N N . GLU B 1 329 ? 231.151 -79.977 57.257 1.00 64.18 300 GLU B N 1
ATOM 6137 C CA . GLU B 1 329 ? 231.380 -78.531 57.383 1.00 64.30 300 GLU B CA 1
ATOM 6138 C C . GLU B 1 329 ? 230.617 -77.737 56.282 1.00 68.78 300 GLU B C 1
ATOM 6139 O O . GLU B 1 329 ? 229.893 -76.793 56.614 1.00 69.43 300 GLU B O 1
ATOM 6145 N N . VAL B 1 330 ? 230.720 -78.170 55.001 1.00 63.57 301 VAL B N 1
ATOM 6146 C CA . VAL B 1 330 ? 230.016 -77.525 53.893 1.00 62.53 301 VAL B CA 1
ATOM 6147 C C . VAL B 1 330 ? 228.506 -77.701 54.073 1.00 69.99 301 VAL B C 1
ATOM 6148 O O . VAL B 1 330 ? 227.765 -76.730 53.870 1.00 71.66 301 VAL B O 1
ATOM 6152 N N . ASP B 1 331 ? 228.055 -78.906 54.530 1.00 65.74 302 ASP B N 1
ATOM 6153 C CA . ASP B 1 331 ? 226.632 -79.188 54.779 1.00 64.76 302 ASP B CA 1
ATOM 6154 C C . ASP B 1 331 ? 226.015 -78.221 55.795 1.00 68.04 302 ASP B C 1
ATOM 6155 O O . ASP B 1 331 ? 224.917 -77.702 55.542 1.00 67.88 302 ASP B O 1
ATOM 6160 N N . THR B 1 332 ? 226.724 -77.960 56.929 1.00 63.14 303 THR B N 1
ATOM 6161 C CA . THR B 1 332 ? 226.255 -77.035 57.977 1.00 62.00 303 THR B CA 1
ATOM 6162 C C . THR B 1 332 ? 226.063 -75.645 57.374 1.00 65.37 303 THR B C 1
ATOM 6163 O O . THR B 1 332 ? 225.039 -75.000 57.623 1.00 65.64 303 THR B O 1
ATOM 6167 N N . GLN B 1 333 ? 227.044 -75.199 56.559 1.00 60.54 304 GLN B N 1
ATOM 6168 C CA . GLN B 1 333 ? 226.985 -73.899 55.899 1.00 59.61 304 GLN B CA 1
ATOM 6169 C C . GLN B 1 333 ? 225.814 -73.832 54.909 1.00 63.11 304 GLN B C 1
ATOM 6170 O O . GLN B 1 333 ? 225.134 -72.794 54.850 1.00 64.14 304 GLN B O 1
ATOM 6176 N N . LEU B 1 334 ? 225.500 -74.966 54.232 1.00 56.75 305 LEU B N 1
ATOM 6177 C CA . LEU B 1 334 ? 224.334 -75.072 53.346 1.00 56.57 305 LEU B CA 1
ATOM 6178 C C . LEU B 1 334 ? 223.030 -74.886 54.156 1.00 62.76 305 LEU B C 1
ATOM 6179 O O . LEU B 1 334 ? 222.063 -74.300 53.648 1.00 61.29 305 LEU B O 1
ATOM 6184 N N . GLY B 1 335 ? 223.037 -75.383 55.406 1.00 61.07 306 GLY B N 1
ATOM 6185 C CA . GLY B 1 335 ? 221.933 -75.244 56.354 1.00 60.86 306 GLY B CA 1
ATOM 6186 C C . GLY B 1 335 ? 221.684 -73.795 56.705 1.00 64.30 306 GLY B C 1
ATOM 6187 O O . GLY B 1 335 ? 220.539 -73.335 56.709 1.00 64.76 306 GLY B O 1
ATOM 6188 N N . ARG B 1 336 ? 222.776 -73.063 56.929 1.00 60.24 307 ARG B N 1
ATOM 6189 C CA . ARG B 1 336 ? 222.805 -71.627 57.201 1.00 59.16 307 ARG B CA 1
ATOM 6190 C C . ARG B 1 336 ? 222.246 -70.834 55.976 1.00 65.21 307 ARG B C 1
ATOM 6191 O O . ARG B 1 336 ? 221.538 -69.837 56.166 1.00 65.71 307 ARG B O 1
ATOM 6199 N N . ILE B 1 337 ? 222.519 -71.314 54.737 1.00 61.68 308 ILE B N 1
ATOM 6200 C CA . ILE B 1 337 ? 222.016 -70.715 53.494 1.00 61.43 308 ILE B CA 1
ATOM 6201 C C . ILE B 1 337 ? 220.495 -70.911 53.454 1.00 67.75 308 ILE B C 1
ATOM 6202 O O . ILE B 1 337 ? 219.781 -69.938 53.212 1.00 67.27 308 ILE B O 1
ATOM 6207 N N . TRP B 1 338 ? 220.000 -72.155 53.727 1.00 66.49 309 TRP B N 1
ATOM 6208 C CA . TRP B 1 338 ? 218.559 -72.485 53.729 1.00 66.86 309 TRP B CA 1
ATOM 6209 C C . TRP B 1 338 ? 217.795 -71.583 54.698 1.00 69.14 309 TRP B C 1
ATOM 6210 O O . TRP B 1 338 ? 216.727 -71.082 54.347 1.00 66.69 309 TRP B O 1
ATOM 6221 N N . GLN B 1 339 ? 218.375 -71.340 55.903 1.00 67.25 310 GLN B N 1
ATOM 6222 C CA . GLN B 1 339 ? 217.773 -70.485 56.931 1.00 67.42 310 GLN B CA 1
ATOM 6223 C C . GLN B 1 339 ? 217.683 -69.039 56.507 1.00 72.05 310 GLN B C 1
ATOM 6224 O O . GLN B 1 339 ? 216.617 -68.437 56.656 1.00 73.41 310 GLN B O 1
ATOM 6230 N N . ALA B 1 340 ? 218.786 -68.493 55.952 1.00 66.29 311 ALA B N 1
ATOM 6231 C CA . ALA B 1 340 ? 218.860 -67.124 55.458 1.00 64.28 311 ALA B CA 1
ATOM 6232 C C . ALA B 1 340 ? 217.806 -66.882 54.374 1.00 67.18 311 ALA B C 1
ATOM 6233 O O . ALA B 1 340 ? 217.188 -65.813 54.374 1.00 69.57 311 ALA B O 1
ATOM 6235 N N . LEU B 1 341 ? 217.543 -67.893 53.506 1.00 60.80 312 LEU B N 1
ATOM 6236 C CA . LEU B 1 341 ? 216.525 -67.832 52.444 1.00 60.65 312 LEU B CA 1
ATOM 6237 C C . LEU B 1 341 ? 215.118 -67.751 53.025 1.00 66.04 312 LEU B C 1
ATOM 6238 O O . LEU B 1 341 ? 214.285 -66.995 52.520 1.00 64.79 312 LEU B O 1
ATOM 6243 N N . LYS B 1 342 ? 214.863 -68.541 54.091 1.00 64.73 313 LYS B N 1
ATOM 6244 C CA . LYS B 1 342 ? 213.592 -68.577 54.816 1.00 64.56 313 LYS B CA 1
ATOM 6245 C C . LYS B 1 342 ? 213.377 -67.221 55.508 1.00 68.58 313 LYS B C 1
ATOM 6246 O O . LYS B 1 342 ? 212.312 -66.623 55.351 1.00 68.06 313 LYS B O 1
ATOM 6252 N N . ASN B 1 343 ? 214.426 -66.715 56.204 1.00 65.39 314 ASN B N 1
ATOM 6253 C CA . ASN B 1 343 ? 214.431 -65.446 56.937 1.00 65.22 314 ASN B CA 1
ATOM 6254 C C . ASN B 1 343 ? 214.020 -64.237 56.087 1.00 69.01 314 ASN B C 1
ATOM 6255 O O . ASN B 1 343 ? 213.365 -63.334 56.605 1.00 69.42 314 ASN B O 1
ATOM 6260 N N . VAL B 1 344 ? 214.391 -64.224 54.799 1.00 63.92 315 VAL B N 1
ATOM 6261 C CA . VAL B 1 344 ? 214.076 -63.127 53.877 1.00 62.92 315 VAL B CA 1
ATOM 6262 C C . VAL B 1 344 ? 212.778 -63.391 53.095 1.00 67.73 315 VAL B C 1
ATOM 6263 O O . VAL B 1 344 ? 212.259 -62.484 52.435 1.00 68.44 315 VAL B O 1
ATOM 6267 N N . GLY B 1 345 ? 212.271 -64.620 53.192 1.00 63.94 316 GLY B N 1
ATOM 6268 C CA . GLY B 1 345 ? 211.047 -65.052 52.531 1.00 64.19 316 GLY B CA 1
ATOM 6269 C C . GLY B 1 345 ? 211.237 -65.473 51.089 1.00 71.32 316 GLY B C 1
ATOM 6270 O O . GLY B 1 345 ? 210.290 -65.418 50.299 1.00 70.38 316 GLY B O 1
ATOM 6271 N N . ALA B 1 346 ? 212.460 -65.919 50.749 1.00 70.71 317 ALA B N 1
ATOM 6272 C CA . ALA B 1 346 ? 212.847 -66.350 49.404 1.00 71.55 317 ALA B CA 1
ATOM 6273 C C . ALA B 1 346 ? 212.662 -67.849 49.157 1.00 74.94 317 ALA B C 1
ATOM 6274 O O . ALA B 1 346 ? 212.439 -68.248 48.013 1.00 74.55 317 ALA B O 1
ATOM 6276 N N . TRP B 1 347 ? 212.749 -68.662 50.224 1.00 71.04 318 TRP B N 1
ATOM 6277 C CA . TRP B 1 347 ? 212.680 -70.125 50.225 1.00 71.01 318 TRP B CA 1
ATOM 6278 C C . TRP B 1 347 ? 211.699 -70.773 49.218 1.00 76.23 318 TRP B C 1
ATOM 6279 O O . TRP B 1 347 ? 212.075 -71.753 48.558 1.00 76.76 318 TRP B O 1
ATOM 6290 N N . ASP B 1 348 ? 210.466 -70.249 49.099 1.00 72.36 319 ASP B N 1
ATOM 6291 C CA . ASP B 1 348 ? 209.465 -70.852 48.219 1.00 72.33 319 ASP B CA 1
ATOM 6292 C C . ASP B 1 348 ? 209.360 -70.191 46.837 1.00 74.11 319 ASP B C 1
ATOM 6293 O O . ASP B 1 348 ? 208.453 -70.523 46.053 1.00 72.41 319 ASP B O 1
ATOM 6298 N N . ASP B 1 349 ? 210.315 -69.285 46.529 1.00 70.10 320 ASP B N 1
ATOM 6299 C CA . ASP B 1 349 ? 210.401 -68.557 45.255 1.00 69.63 320 ASP B CA 1
ATOM 6300 C C . ASP B 1 349 ? 211.757 -68.812 44.593 1.00 70.11 320 ASP B C 1
ATOM 6301 O O . ASP B 1 349 ? 212.027 -68.276 43.524 1.00 68.91 320 ASP B O 1
ATOM 6306 N N . THR B 1 350 ? 212.608 -69.630 45.236 1.00 65.33 321 THR B N 1
ATOM 6307 C CA . THR B 1 350 ? 213.964 -69.934 44.775 1.00 63.95 321 THR B CA 1
ATOM 6308 C C . THR B 1 350 ? 214.152 -71.371 44.256 1.00 64.71 321 THR B C 1
ATOM 6309 O O . THR B 1 350 ? 213.916 -72.347 44.970 1.00 63.90 321 THR B O 1
ATOM 6313 N N . LEU B 1 351 ? 214.647 -71.471 43.020 1.00 59.42 322 LEU B N 1
ATOM 6314 C CA . LEU B 1 351 ? 215.056 -72.708 42.371 1.00 58.06 322 LEU B CA 1
ATOM 6315 C C . LEU B 1 351 ? 216.491 -72.943 42.859 1.00 60.43 322 LEU B C 1
ATOM 6316 O O . LEU B 1 351 ? 217.376 -72.135 42.565 1.00 60.07 322 LEU B O 1
ATOM 6321 N N . ILE B 1 352 ? 216.696 -73.976 43.685 1.00 54.81 323 ILE B N 1
ATOM 6322 C CA . ILE B 1 352 ? 218.020 -74.284 44.229 1.00 53.95 323 ILE B CA 1
ATOM 6323 C C . ILE B 1 352 ? 218.627 -75.455 43.469 1.00 58.77 323 ILE B C 1
ATOM 6324 O O . ILE B 1 352 ? 217.969 -76.492 43.313 1.00 59.33 323 ILE B O 1
ATOM 6329 N N . ILE B 1 353 ? 219.873 -75.288 42.969 1.00 52.72 324 ILE B N 1
ATOM 6330 C CA . ILE B 1 353 ? 220.576 -76.379 42.295 1.00 50.86 324 ILE B CA 1
ATOM 6331 C C . ILE B 1 353 ? 221.866 -76.607 43.050 1.00 55.38 324 ILE B C 1
ATOM 6332 O O . ILE B 1 353 ? 222.730 -75.747 43.016 1.00 54.27 324 ILE B O 1
ATOM 6337 N N . PHE B 1 354 ? 221.975 -77.730 43.771 1.00 53.58 325 PHE B N 1
ATOM 6338 C CA . PHE B 1 354 ? 223.194 -78.080 44.502 1.00 53.36 325 PHE B CA 1
ATOM 6339 C C . PHE B 1 354 ? 223.855 -79.219 43.760 1.00 56.23 325 PHE B C 1
ATOM 6340 O O . PHE B 1 354 ? 223.189 -80.205 43.440 1.00 54.73 325 PHE B O 1
ATOM 6348 N N . THR B 1 355 ? 225.166 -79.088 43.492 1.00 52.55 326 THR B N 1
ATOM 6349 C CA . THR B 1 355 ? 225.949 -80.077 42.753 1.00 52.14 326 THR B CA 1
ATOM 6350 C C . THR B 1 355 ? 227.443 -79.888 43.019 1.00 57.70 326 THR B C 1
ATOM 6351 O O . THR B 1 355 ? 227.827 -79.092 43.876 1.00 57.41 326 THR B O 1
ATOM 6355 N N . SER B 1 356 ? 228.278 -80.645 42.289 1.00 54.47 327 SER B N 1
ATOM 6356 C CA . SER B 1 356 ? 229.740 -80.581 42.339 1.00 53.92 327 SER B CA 1
ATOM 6357 C C . SER B 1 356 ? 230.225 -80.662 40.896 1.00 58.85 327 SER B C 1
ATOM 6358 O O . SER B 1 356 ? 229.527 -81.227 40.042 1.00 59.88 327 SER B O 1
ATOM 6361 N N . ASP B 1 357 ? 231.398 -80.072 40.611 1.00 53.76 328 ASP B N 1
ATOM 6362 C CA . ASP B 1 357 ? 232.001 -80.055 39.267 1.00 51.33 328 ASP B CA 1
ATOM 6363 C C . ASP B 1 357 ? 232.470 -81.467 38.866 1.00 52.63 328 ASP B C 1
ATOM 6364 O O . ASP B 1 357 ? 232.129 -81.969 37.793 1.00 52.18 328 ASP B O 1
ATOM 6369 N N . HIS B 1 358 ? 233.219 -82.100 39.777 1.00 48.30 329 HIS B N 1
ATOM 6370 C CA . HIS B 1 358 ? 233.783 -83.449 39.668 1.00 47.80 329 HIS B CA 1
ATOM 6371 C C . HIS B 1 358 ? 233.923 -83.969 41.108 1.00 50.65 329 HIS B C 1
ATOM 6372 O O . HIS B 1 358 ? 233.746 -83.200 42.068 1.00 47.67 329 HIS B O 1
ATOM 6379 N N . ALA B 1 359 ? 234.258 -85.263 41.240 1.00 48.78 330 ALA B N 1
ATOM 6380 C CA . ALA B 1 359 ? 234.399 -85.932 42.519 1.00 48.79 330 ALA B CA 1
ATOM 6381 C C . ALA B 1 359 ? 235.864 -86.162 42.936 1.00 54.82 330 ALA B C 1
ATOM 6382 O O . ALA B 1 359 ? 236.754 -85.450 42.482 1.00 56.09 330 ALA B O 1
ATOM 6384 N N . GLU B 1 360 ? 236.091 -87.086 43.858 1.00 51.88 331 GLU B N 1
ATOM 6385 C CA . GLU B 1 360 ? 237.378 -87.418 44.461 1.00 51.69 331 GLU B CA 1
ATOM 6386 C C . GLU B 1 360 ? 237.467 -88.952 44.546 1.00 57.18 331 GLU B C 1
ATOM 6387 O O . GLU B 1 360 ? 236.482 -89.585 44.905 1.00 57.77 331 GLU B O 1
ATOM 6393 N N . MET B 1 361 ? 238.616 -89.542 44.155 1.00 52.16 332 MET B N 1
ATOM 6394 C CA . MET B 1 361 ? 238.847 -90.981 44.160 1.00 51.30 332 MET B CA 1
ATOM 6395 C C . MET B 1 361 ? 238.838 -91.574 45.563 1.00 57.65 332 MET B C 1
ATOM 6396 O O . MET B 1 361 ? 238.348 -92.685 45.755 1.00 56.19 332 MET B O 1
ATOM 6401 N N . MET B 1 362 ? 239.328 -90.796 46.543 1.00 57.34 333 MET B N 1
ATOM 6402 C CA . MET B 1 362 ? 239.322 -91.077 47.972 1.00 58.71 333 MET B CA 1
ATOM 6403 C C . MET B 1 362 ? 239.698 -92.533 48.320 1.00 65.38 333 MET B C 1
ATOM 6404 O O . MET B 1 362 ? 238.916 -93.258 48.942 1.00 66.10 333 MET B O 1
ATOM 6409 N N . GLY B 1 363 ? 240.897 -92.940 47.898 1.00 63.07 334 GLY B N 1
ATOM 6410 C CA . GLY B 1 363 ? 241.431 -94.264 48.187 1.00 63.08 334 GLY B CA 1
ATOM 6411 C C . GLY B 1 363 ? 241.052 -95.351 47.207 1.00 67.54 334 GLY B C 1
ATOM 6412 O O . GLY B 1 363 ? 241.787 -96.337 47.076 1.00 68.80 334 GLY B O 1
ATOM 6413 N N . ASP B 1 364 ? 239.908 -95.195 46.519 1.00 62.88 335 ASP B N 1
ATOM 6414 C CA . ASP B 1 364 ? 239.469 -96.145 45.496 1.00 62.56 335 ASP B CA 1
ATOM 6415 C C . ASP B 1 364 ? 240.571 -96.238 44.458 1.00 64.31 335 ASP B C 1
ATOM 6416 O O . ASP B 1 364 ? 241.182 -95.217 44.122 1.00 64.62 335 ASP B O 1
ATOM 6421 N N . HIS B 1 365 ? 240.876 -97.452 44.012 1.00 58.92 336 HIS B N 1
ATOM 6422 C CA . HIS B 1 365 ? 241.885 -97.741 42.997 1.00 59.03 336 HIS B CA 1
ATOM 6423 C C . HIS B 1 365 ? 243.269 -97.179 43.318 1.00 63.75 336 HIS B C 1
ATOM 6424 O O . HIS B 1 365 ? 244.031 -96.876 42.401 1.00 62.83 336 HIS B O 1
ATOM 6431 N N . TRP B 1 366 ? 243.600 -97.065 44.626 1.00 61.89 337 TRP B N 1
ATOM 6432 C CA . TRP B 1 366 ? 244.896 -96.578 45.111 1.00 63.69 337 TRP B CA 1
ATOM 6433 C C . TRP B 1 366 ? 245.188 -95.131 44.658 1.00 67.26 337 TRP B C 1
ATOM 6434 O O . TRP B 1 366 ? 246.342 -94.679 44.642 1.00 66.26 337 TRP B O 1
ATOM 6445 N N . MET B 1 367 ? 244.098 -94.404 44.346 1.00 63.46 338 MET B N 1
ATOM 6446 C CA . MET B 1 367 ? 244.079 -93.059 43.812 1.00 61.92 338 MET B CA 1
ATOM 6447 C C . MET B 1 367 ? 243.499 -92.050 44.742 1.00 63.65 338 MET B C 1
ATOM 6448 O O . MET B 1 367 ? 242.594 -92.340 45.517 1.00 63.68 338 MET B O 1
ATOM 6453 N N . LEU B 1 368 ? 244.006 -90.834 44.615 1.00 59.79 339 LEU B N 1
ATOM 6454 C CA . LEU B 1 368 ? 243.517 -89.622 45.250 1.00 59.21 339 LEU B CA 1
ATOM 6455 C C . LEU B 1 368 ? 243.423 -88.629 44.106 1.00 63.42 339 LEU B C 1
ATOM 6456 O O . LEU B 1 368 ? 244.197 -88.709 43.135 1.00 62.44 339 LEU B O 1
ATOM 6461 N N . GLY B 1 369 ? 242.431 -87.756 44.186 1.00 60.62 340 GLY B N 1
ATOM 6462 C CA . GLY B 1 369 ? 242.202 -86.730 43.177 1.00 60.06 340 GLY B CA 1
ATOM 6463 C C . GLY B 1 369 ? 241.135 -87.105 42.186 1.00 63.33 340 GLY B C 1
ATOM 6464 O O . GLY B 1 369 ? 240.221 -87.868 42.498 1.00 64.62 340 GLY B O 1
ATOM 6465 N N . LYS B 1 370 ? 241.244 -86.567 40.988 1.00 58.10 341 LYS B N 1
ATOM 6466 C CA . LYS B 1 370 ? 240.247 -86.789 39.949 1.00 56.89 341 LYS B CA 1
ATOM 6467 C C . LYS B 1 370 ? 240.967 -87.067 38.667 1.00 58.31 341 LYS B C 1
ATOM 6468 O O . LYS B 1 370 ? 242.196 -87.039 38.654 1.00 60.87 341 LYS B O 1
ATOM 6474 N N . GLY B 1 371 ? 240.217 -87.313 37.609 1.00 51.09 342 GLY B N 1
ATOM 6475 C CA . GLY B 1 371 ? 240.751 -87.680 36.308 1.00 50.84 342 GLY B CA 1
ATOM 6476 C C . GLY B 1 371 ? 240.660 -89.180 36.086 1.00 55.79 342 GLY B C 1
ATOM 6477 O O . GLY B 1 371 ? 240.283 -89.934 36.991 1.00 56.82 342 GLY B O 1
ATOM 6478 N N . GLY B 1 372 ? 240.996 -89.609 34.889 1.00 51.68 343 GLY B N 1
ATOM 6479 C CA . GLY B 1 372 ? 240.960 -91.013 34.523 1.00 52.12 343 GLY B CA 1
ATOM 6480 C C . GLY B 1 372 ? 239.605 -91.445 34.012 1.00 57.47 343 GLY B C 1
ATOM 6481 O O . GLY B 1 372 ? 238.924 -90.675 33.325 1.00 57.41 343 GLY B O 1
ATOM 6482 N N . PHE B 1 373 ? 239.190 -92.672 34.379 1.00 53.77 344 PHE B N 1
ATOM 6483 C CA . PHE B 1 373 ? 237.949 -93.267 33.901 1.00 53.89 344 PHE B CA 1
ATOM 6484 C C . PHE B 1 373 ? 237.090 -93.917 34.998 1.00 58.32 344 PHE B C 1
ATOM 6485 O O . PHE B 1 373 ? 235.953 -94.289 34.702 1.00 57.45 344 PHE B O 1
ATOM 6493 N N . PHE B 1 374 ? 237.609 -94.054 36.251 1.00 54.97 345 PHE B N 1
ATOM 6494 C CA . PHE B 1 374 ? 236.831 -94.686 37.324 1.00 54.91 345 PHE B CA 1
ATOM 6495 C C . PHE B 1 374 ? 235.683 -93.821 37.829 1.00 60.61 345 PHE B C 1
ATOM 6496 O O . PHE B 1 374 ? 235.790 -92.595 37.850 1.00 62.55 345 PHE B O 1
ATOM 6504 N N . ASP B 1 375 ? 234.597 -94.479 38.256 1.00 55.96 346 ASP B N 1
ATOM 6505 C CA . ASP B 1 375 ? 233.380 -93.879 38.785 1.00 55.67 346 ASP B CA 1
ATOM 6506 C C . ASP B 1 375 ? 233.616 -92.854 39.887 1.00 59.51 346 ASP B C 1
ATOM 6507 O O . ASP B 1 375 ? 232.942 -91.827 39.904 1.00 60.13 346 ASP B O 1
ATOM 6512 N N . GLY B 1 376 ? 234.521 -93.166 40.808 1.00 55.74 347 GLY B N 1
ATOM 6513 C CA . GLY B 1 376 ? 234.834 -92.351 41.983 1.00 56.51 347 GLY B CA 1
ATOM 6514 C C . GLY B 1 376 ? 235.158 -90.894 41.720 1.00 62.42 347 GLY B C 1
ATOM 6515 O O . GLY B 1 376 ? 234.870 -90.040 42.553 1.00 62.96 347 GLY B O 1
ATOM 6516 N N . SER B 1 377 ? 235.739 -90.613 40.553 1.00 59.23 348 SER B N 1
ATOM 6517 C CA . SER B 1 377 ? 236.124 -89.283 40.098 1.00 58.64 348 SER B CA 1
ATOM 6518 C C . SER B 1 377 ? 235.004 -88.512 39.364 1.00 60.72 348 SER B C 1
ATOM 6519 O O . SER B 1 377 ? 235.085 -87.283 39.283 1.00 60.65 348 SER B O 1
ATOM 6522 N N . TYR B 1 378 ? 233.975 -89.223 38.838 1.00 54.29 349 TYR B N 1
ATOM 6523 C CA . TYR B 1 378 ? 232.914 -88.640 38.013 1.00 52.46 349 TYR B CA 1
ATOM 6524 C C . TYR B 1 378 ? 231.507 -88.613 38.650 1.00 56.92 349 TYR B C 1
ATOM 6525 O O . TYR B 1 378 ? 230.758 -87.660 38.399 1.00 57.09 349 TYR B O 1
ATOM 6534 N N . HIS B 1 379 ? 231.152 -89.624 39.464 1.00 52.55 350 HIS B N 1
ATOM 6535 C CA . HIS B 1 379 ? 229.858 -89.659 40.131 1.00 51.95 350 HIS B CA 1
ATOM 6536 C C . HIS B 1 379 ? 229.805 -88.536 41.174 1.00 54.79 350 HIS B C 1
ATOM 6537 O O . HIS B 1 379 ? 230.618 -88.492 42.100 1.00 54.13 350 HIS B O 1
ATOM 6544 N N . VAL B 1 380 ? 228.875 -87.596 40.955 1.00 50.88 351 VAL B N 1
ATOM 6545 C CA . VAL B 1 380 ? 228.685 -86.368 41.752 1.00 49.84 351 VAL B CA 1
ATOM 6546 C C . VAL B 1 380 ? 227.251 -86.192 42.281 1.00 53.23 351 VAL B C 1
ATOM 6547 O O . VAL B 1 380 ? 226.306 -86.695 41.653 1.00 50.90 351 VAL B O 1
ATOM 6551 N N . PRO B 1 381 ? 227.060 -85.410 43.380 1.00 50.88 352 PRO B N 1
ATOM 6552 C CA . PRO B 1 381 ? 225.687 -85.156 43.837 1.00 51.73 352 PRO B CA 1
ATOM 6553 C C . PRO B 1 381 ? 224.959 -84.176 42.920 1.00 57.53 352 PRO B C 1
ATOM 6554 O O . PRO B 1 381 ? 225.595 -83.379 42.221 1.00 57.12 352 PRO B O 1
ATOM 6558 N N . LEU B 1 382 ? 223.619 -84.255 42.934 1.00 54.07 353 LEU B N 1
ATOM 6559 C CA . LEU B 1 382 ? 222.681 -83.351 42.273 1.00 52.79 353 LEU B CA 1
ATOM 6560 C C . LEU B 1 382 ? 221.340 -83.390 42.985 1.00 60.95 353 LEU B C 1
ATOM 6561 O O . LEU B 1 382 ? 220.648 -84.409 42.997 1.00 63.03 353 LEU B O 1
ATOM 6566 N N . VAL B 1 383 ? 221.006 -82.279 43.619 1.00 57.93 354 VAL B N 1
ATOM 6567 C CA . VAL B 1 383 ? 219.747 -82.076 44.305 1.00 57.21 354 VAL B CA 1
ATOM 6568 C C . VAL B 1 383 ? 219.191 -80.770 43.754 1.00 61.29 354 VAL B C 1
ATOM 6569 O O . VAL B 1 383 ? 219.842 -79.729 43.848 1.00 61.03 354 VAL B O 1
ATOM 6573 N N . ILE B 1 384 ? 218.011 -80.840 43.151 1.00 58.37 355 ILE B N 1
ATOM 6574 C CA . ILE B 1 384 ? 217.304 -79.668 42.639 1.00 58.10 355 ILE B CA 1
ATOM 6575 C C . ILE B 1 384 ? 215.975 -79.463 43.414 1.00 65.67 355 ILE B C 1
ATOM 6576 O O . ILE B 1 384 ? 215.081 -80.316 43.335 1.00 66.67 355 ILE B O 1
ATOM 6581 N N . ARG B 1 385 ? 215.849 -78.334 44.136 1.00 62.67 356 ARG B N 1
ATOM 6582 C CA . ARG B 1 385 ? 214.611 -77.961 44.822 1.00 62.58 356 ARG B CA 1
ATOM 6583 C C . ARG B 1 385 ? 213.888 -76.895 44.008 1.00 64.25 356 ARG B C 1
ATOM 6584 O O . ARG B 1 385 ? 214.313 -75.738 43.983 1.00 63.32 356 ARG B O 1
ATOM 6592 N N . ASP B 1 386 ? 212.809 -77.297 43.332 1.00 60.74 357 ASP B N 1
ATOM 6593 C CA . ASP B 1 386 ? 211.999 -76.396 42.524 1.00 60.91 357 ASP B CA 1
ATOM 6594 C C . ASP B 1 386 ? 210.611 -76.202 43.187 1.00 68.59 357 ASP B C 1
ATOM 6595 O O . ASP B 1 386 ? 209.731 -77.063 43.035 1.00 69.19 357 ASP B O 1
ATOM 6600 N N . PRO B 1 387 ? 210.383 -75.071 43.905 1.00 65.85 358 PRO B N 1
ATOM 6601 C CA . PRO B 1 387 ? 209.070 -74.852 44.546 1.00 65.87 358 PRO B CA 1
ATOM 6602 C C . PRO B 1 387 ? 207.920 -74.691 43.544 1.00 71.37 358 PRO B C 1
ATOM 6603 O O . PRO B 1 387 ? 206.753 -74.839 43.926 1.00 72.83 358 PRO B O 1
ATOM 6607 N N . GLY B 1 388 ? 208.266 -74.448 42.276 1.00 66.42 359 GLY B N 1
ATOM 6608 C CA . GLY B 1 388 ? 207.336 -74.320 41.161 1.00 66.08 359 GLY B CA 1
ATOM 6609 C C . GLY B 1 388 ? 206.803 -75.643 40.642 1.00 71.88 359 GLY B C 1
ATOM 6610 O O . GLY B 1 388 ? 205.870 -75.651 39.841 1.00 71.37 359 GLY B O 1
ATOM 6611 N N . HIS B 1 389 ? 207.415 -76.775 41.063 1.00 70.66 360 HIS B N 1
ATOM 6612 C CA . HIS B 1 389 ? 206.989 -78.133 40.702 1.00 70.83 360 HIS B CA 1
ATOM 6613 C C . HIS B 1 389 ? 206.943 -78.997 41.976 1.00 77.45 360 HIS B C 1
ATOM 6614 O O . HIS B 1 389 ? 207.884 -79.765 42.253 1.00 76.99 360 HIS B O 1
ATOM 6621 N N . PRO B 1 390 ? 205.861 -78.870 42.790 1.00 75.22 361 PRO B N 1
ATOM 6622 C CA . PRO B 1 390 ? 205.772 -79.681 44.022 1.00 74.98 361 PRO B CA 1
ATOM 6623 C C . PRO B 1 390 ? 205.460 -81.151 43.737 1.00 77.78 361 PRO B C 1
ATOM 6624 O O . PRO B 1 390 ? 205.718 -82.000 44.592 1.00 77.00 361 PRO B O 1
ATOM 6628 N N . GLY B 1 391 ? 204.963 -81.424 42.517 1.00 73.89 362 GLY B N 1
ATOM 6629 C CA . GLY B 1 391 ? 204.613 -82.745 41.998 1.00 73.43 362 GLY B CA 1
ATOM 6630 C C . GLY B 1 391 ? 205.722 -83.788 41.948 1.00 76.71 362 GLY B C 1
ATOM 6631 O O . GLY B 1 391 ? 205.441 -84.991 41.858 1.00 77.18 362 GLY B O 1
ATOM 6632 N N . GLY B 1 392 ? 206.974 -83.329 41.992 1.00 70.31 363 GLY B N 1
ATOM 6633 C CA . GLY B 1 392 ? 208.160 -84.172 42.001 1.00 68.02 363 GLY B CA 1
ATOM 6634 C C . GLY B 1 392 ? 208.921 -84.141 43.311 1.00 68.80 363 GLY B C 1
ATOM 6635 O O . GLY B 1 392 ? 209.944 -84.816 43.417 1.00 69.22 363 GLY B O 1
ATOM 6636 N N . ALA B 1 393 ? 208.435 -83.385 44.330 1.00 62.59 364 ALA B N 1
ATOM 6637 C CA . ALA B 1 393 ? 209.094 -83.284 45.646 1.00 62.04 364 ALA B CA 1
ATOM 6638 C C . ALA B 1 393 ? 209.250 -84.638 46.345 1.00 67.14 364 ALA B C 1
ATOM 6639 O O . ALA B 1 393 ? 208.374 -85.497 46.215 1.00 67.54 364 ALA B O 1
ATOM 6641 N N . GLY B 1 394 ? 210.375 -84.822 47.050 1.00 63.23 365 GLY B N 1
ATOM 6642 C CA . GLY B 1 394 ? 210.711 -86.052 47.771 1.00 62.14 365 GLY B CA 1
ATOM 6643 C C . GLY B 1 394 ? 211.227 -87.200 46.921 1.00 64.87 365 GLY B C 1
ATOM 6644 O O . GLY B 1 394 ? 211.744 -88.179 47.458 1.00 65.13 365 GLY B O 1
ATOM 6645 N N . ARG B 1 395 ? 211.094 -87.093 45.589 1.00 61.01 366 ARG B N 1
ATOM 6646 C CA . ARG B 1 395 ? 211.505 -88.085 44.594 1.00 60.90 366 ARG B CA 1
ATOM 6647 C C . ARG B 1 395 ? 213.030 -88.237 44.419 1.00 64.47 366 ARG B C 1
ATOM 6648 O O . ARG B 1 395 ? 213.798 -87.306 44.665 1.00 64.47 366 ARG B O 1
ATOM 6656 N N . GLN B 1 396 ? 213.445 -89.438 43.993 1.00 60.99 367 GLN B N 1
ATOM 6657 C CA . GLN B 1 396 ? 214.815 -89.827 43.668 1.00 60.08 367 GLN B CA 1
ATOM 6658 C C . GLN B 1 396 ? 214.827 -90.375 42.235 1.00 66.00 367 GLN B C 1
ATOM 6659 O O . GLN B 1 396 ? 214.010 -91.235 41.888 1.00 66.15 367 GLN B O 1
ATOM 6665 N N . VAL B 1 397 ? 215.704 -89.817 41.387 1.00 63.29 368 VAL B N 1
ATOM 6666 C CA . VAL B 1 397 ? 215.829 -90.211 39.984 1.00 62.99 368 VAL B CA 1
ATOM 6667 C C . VAL B 1 397 ? 217.009 -91.187 39.835 1.00 65.77 368 VAL B C 1
ATOM 6668 O O . VAL B 1 397 ? 218.097 -90.955 40.375 1.00 64.43 368 VAL B O 1
ATOM 6672 N N . GLU B 1 398 ? 216.769 -92.288 39.122 1.00 62.61 369 GLU B N 1
ATOM 6673 C CA . GLU B 1 398 ? 217.764 -93.336 38.919 1.00 61.95 369 GLU B CA 1
ATOM 6674 C C . GLU B 1 398 ? 218.261 -93.393 37.477 1.00 61.73 369 GLU B C 1
ATOM 6675 O O . GLU B 1 398 ? 219.108 -94.235 37.148 1.00 60.81 369 GLU B O 1
ATOM 6681 N N . ARG B 1 399 ? 217.746 -92.484 36.617 1.00 55.48 370 ARG B N 1
ATOM 6682 C CA . ARG B 1 399 ? 218.206 -92.399 35.231 1.00 54.02 370 ARG B CA 1
ATOM 6683 C C . ARG B 1 399 ? 219.586 -91.705 35.251 1.00 54.38 370 ARG B C 1
ATOM 6684 O O . ARG B 1 399 ? 219.929 -90.999 36.226 1.00 51.75 370 ARG B O 1
ATOM 6692 N N . PHE B 1 400 ? 220.387 -91.939 34.194 1.00 49.38 371 PHE B N 1
ATOM 6693 C CA . PHE B 1 400 ? 221.710 -91.312 34.100 1.00 48.43 371 PHE B CA 1
ATOM 6694 C C . PHE B 1 400 ? 221.571 -89.879 33.687 1.00 51.07 371 PHE B C 1
ATOM 6695 O O . PHE B 1 400 ? 220.966 -89.591 32.646 1.00 50.78 371 PHE B O 1
ATOM 6703 N N . THR B 1 401 ? 222.087 -88.985 34.536 1.00 47.31 372 THR B N 1
ATOM 6704 C CA . THR B 1 401 ? 222.072 -87.545 34.287 1.00 48.40 372 THR B CA 1
ATOM 6705 C C . THR B 1 401 ? 223.518 -87.035 34.184 1.00 51.22 372 THR B C 1
ATOM 6706 O O . THR B 1 401 ? 224.443 -87.658 34.727 1.00 48.01 372 THR B O 1
ATOM 6710 N N . SER B 1 402 ? 223.699 -85.919 33.463 1.00 48.39 373 SER B N 1
ATOM 6711 C CA . SER B 1 402 ? 224.996 -85.300 33.220 1.00 47.65 373 SER B CA 1
ATOM 6712 C C . SER B 1 402 ? 225.064 -83.871 33.734 1.00 51.37 373 SER B C 1
ATOM 6713 O O . SER B 1 402 ? 224.031 -83.199 33.823 1.00 51.61 373 SER B O 1
ATOM 6716 N N . ALA B 1 403 ? 226.287 -83.372 33.995 1.00 46.66 374 ALA B N 1
ATOM 6717 C CA . ALA B 1 403 ? 226.486 -81.964 34.359 1.00 45.82 374 ALA B CA 1
ATOM 6718 C C . ALA B 1 403 ? 226.046 -81.068 33.158 1.00 46.94 374 ALA B C 1
ATOM 6719 O O . ALA B 1 403 ? 225.697 -79.902 33.360 1.00 46.06 374 ALA B O 1
ATOM 6721 N N . ALA B 1 404 ? 226.000 -81.659 31.920 1.00 40.62 375 ALA B N 1
ATOM 6722 C CA . ALA B 1 404 ? 225.565 -81.038 30.656 1.00 39.43 375 ALA B CA 1
ATOM 6723 C C . ALA B 1 404 ? 224.080 -80.702 30.641 1.00 45.94 375 ALA B C 1
ATOM 6724 O O . ALA B 1 404 ? 223.609 -80.002 29.753 1.00 44.87 375 ALA B O 1
ATOM 6726 N N . ASP B 1 405 ? 223.333 -81.287 31.565 1.00 44.42 376 ASP B N 1
ATOM 6727 C CA . ASP B 1 405 ? 221.894 -81.143 31.646 1.00 44.66 376 ASP B CA 1
ATOM 6728 C C . ASP B 1 405 ? 221.449 -79.914 32.387 1.00 48.21 376 ASP B C 1
ATOM 6729 O O . ASP B 1 405 ? 220.308 -79.517 32.204 1.00 48.44 376 ASP B O 1
ATOM 6734 N N . ILE B 1 406 ? 222.315 -79.331 33.239 1.00 43.76 377 ILE B N 1
ATOM 6735 C CA . ILE B 1 406 ? 221.996 -78.164 34.072 1.00 43.38 377 ILE B CA 1
ATOM 6736 C C . ILE B 1 406 ? 221.591 -76.929 33.255 1.00 47.92 377 ILE B C 1
ATOM 6737 O O . ILE B 1 406 ? 220.548 -76.328 33.545 1.00 48.05 377 ILE B O 1
ATOM 6742 N N . PHE B 1 407 ? 222.411 -76.545 32.257 1.00 44.36 378 PHE B N 1
ATOM 6743 C CA . PHE B 1 407 ? 222.130 -75.385 31.401 1.00 43.10 378 PHE B CA 1
ATOM 6744 C C . PHE B 1 407 ? 220.827 -75.624 30.615 1.00 47.24 378 PHE B C 1
ATOM 6745 O O . PHE B 1 407 ? 219.941 -74.801 30.773 1.00 47.41 378 PHE B O 1
ATOM 6753 N N . PRO B 1 408 ? 220.618 -76.758 29.908 1.00 45.39 379 PRO B N 1
ATOM 6754 C CA . PRO B 1 408 ? 219.305 -77.011 29.271 1.00 46.17 379 PRO B CA 1
ATOM 6755 C C . PRO B 1 408 ? 218.084 -76.947 30.229 1.00 50.28 379 PRO B C 1
ATOM 6756 O O . PRO B 1 408 ? 217.027 -76.435 29.840 1.00 48.58 379 PRO B O 1
ATOM 6760 N N . THR B 1 409 ? 218.244 -77.428 31.484 1.00 47.03 380 THR B N 1
ATOM 6761 C CA . THR B 1 409 ? 217.204 -77.394 32.520 1.00 47.41 380 THR B CA 1
ATOM 6762 C C . THR B 1 409 ? 216.796 -75.946 32.809 1.00 51.98 380 THR B C 1
ATOM 6763 O O . THR B 1 409 ? 215.597 -75.641 32.790 1.00 52.23 380 THR B O 1
ATOM 6767 N N . LEU B 1 410 ? 217.796 -75.063 33.048 1.00 46.61 381 LEU B N 1
ATOM 6768 C CA . LEU B 1 410 ? 217.584 -73.642 33.318 1.00 44.98 381 LEU B CA 1
ATOM 6769 C C . LEU B 1 410 ? 216.893 -72.942 32.154 1.00 49.73 381 LEU B C 1
ATOM 6770 O O . LEU B 1 410 ? 215.986 -72.139 32.368 1.00 49.52 381 LEU B O 1
ATOM 6775 N N . CYS B 1 411 ? 217.281 -73.276 30.922 1.00 47.41 382 CYS B N 1
ATOM 6776 C CA . CYS B 1 411 ? 216.668 -72.699 29.723 1.00 47.29 382 CYS B CA 1
ATOM 6777 C C . CYS B 1 411 ? 215.185 -72.986 29.656 1.00 54.45 382 CYS B C 1
ATOM 6778 O O . CYS B 1 411 ? 214.405 -72.077 29.422 1.00 54.98 382 CYS B O 1
ATOM 6781 N N . ASP B 1 412 ? 214.805 -74.248 29.897 1.00 52.68 383 ASP B N 1
ATOM 6782 C CA . ASP B 1 412 ? 213.439 -74.733 29.892 1.00 53.36 383 ASP B CA 1
ATOM 6783 C C . ASP B 1 412 ? 212.606 -74.031 30.982 1.00 53.85 383 ASP B C 1
ATOM 6784 O O . ASP B 1 412 ? 211.650 -73.316 30.666 1.00 52.96 383 ASP B O 1
ATOM 6789 N N . ARG B 1 413 ? 213.041 -74.190 32.240 1.00 47.27 384 ARG B N 1
ATOM 6790 C CA . ARG B 1 413 ? 212.445 -73.632 33.432 1.00 46.89 384 ARG B CA 1
ATOM 6791 C C . ARG B 1 413 ? 212.335 -72.116 33.403 1.00 53.42 384 ARG B C 1
ATOM 6792 O O . ARG B 1 413 ? 211.325 -71.588 33.864 1.00 55.43 384 ARG B O 1
ATOM 6800 N N . LEU B 1 414 ? 213.342 -71.409 32.867 1.00 48.43 385 LEU B N 1
ATOM 6801 C CA . LEU B 1 414 ? 213.302 -69.949 32.831 1.00 47.11 385 LEU B CA 1
ATOM 6802 C C . LEU B 1 414 ? 212.838 -69.377 31.503 1.00 47.12 385 LEU B C 1
ATOM 6803 O O . LEU B 1 414 ? 212.917 -68.167 31.313 1.00 47.45 385 LEU B O 1
ATOM 6808 N N . GLY B 1 415 ? 212.367 -70.233 30.597 1.00 41.38 386 GLY B N 1
ATOM 6809 C CA . GLY B 1 415 ? 211.877 -69.808 29.287 1.00 41.15 386 GLY B CA 1
ATOM 6810 C C . GLY B 1 415 ? 212.896 -69.117 28.394 1.00 47.19 386 GLY B C 1
ATOM 6811 O O . GLY B 1 415 ? 212.547 -68.238 27.597 1.00 44.82 386 GLY B O 1
ATOM 6812 N N . LEU B 1 416 ? 214.172 -69.541 28.498 1.00 46.42 387 LEU B N 1
ATOM 6813 C CA . LEU B 1 416 ? 215.291 -69.002 27.719 1.00 46.10 387 LEU B CA 1
ATOM 6814 C C . LEU B 1 416 ? 215.606 -69.905 26.520 1.00 51.22 387 LEU B C 1
ATOM 6815 O O . LEU B 1 416 ? 215.398 -71.121 26.571 1.00 51.37 387 LEU B O 1
ATOM 6820 N N . VAL B 1 417 ? 216.098 -69.306 25.448 1.00 48.02 388 VAL B N 1
ATOM 6821 C CA . VAL B 1 417 ? 216.519 -70.034 24.261 1.00 48.25 388 VAL B CA 1
ATOM 6822 C C . VAL B 1 417 ? 218.060 -69.986 24.222 1.00 54.81 388 VAL B C 1
ATOM 6823 O O . VAL B 1 417 ? 218.610 -68.877 24.155 1.00 56.11 388 VAL B O 1
ATOM 6827 N N . PRO B 1 418 ? 218.774 -71.149 24.232 1.00 50.74 389 PRO B N 1
ATOM 6828 C CA . PRO B 1 418 ? 220.251 -71.104 24.106 1.00 48.58 389 PRO B CA 1
ATOM 6829 C C . PRO B 1 418 ? 220.646 -70.647 22.713 1.00 48.66 389 PRO B C 1
ATOM 6830 O O . PRO B 1 418 ? 219.898 -70.917 21.755 1.00 47.41 389 PRO B O 1
ATOM 6834 N N . ASP B 1 419 ? 221.798 -69.933 22.606 1.00 44.16 390 ASP B N 1
ATOM 6835 C CA . ASP B 1 419 ? 222.296 -69.342 21.345 1.00 43.94 390 ASP B CA 1
ATOM 6836 C C . ASP B 1 419 ? 222.936 -70.320 20.345 1.00 46.94 390 ASP B C 1
ATOM 6837 O O . ASP B 1 419 ? 223.092 -70.010 19.148 1.00 46.09 390 ASP B O 1
ATOM 6842 N N . ASN B 1 420 ? 223.309 -71.488 20.861 1.00 44.07 391 ASN B N 1
ATOM 6843 C CA . ASN B 1 420 ? 223.946 -72.554 20.122 1.00 45.03 391 ASN B CA 1
ATOM 6844 C C . ASN B 1 420 ? 223.446 -73.909 20.635 1.00 51.11 391 ASN B C 1
ATOM 6845 O O . ASN B 1 420 ? 222.766 -73.960 21.673 1.00 51.08 391 ASN B O 1
ATOM 6850 N N . HIS B 1 421 ? 223.819 -75.003 19.908 1.00 48.28 392 HIS B N 1
ATOM 6851 C CA . HIS B 1 421 ? 223.608 -76.422 20.216 1.00 47.93 392 HIS B CA 1
ATOM 6852 C C . HIS B 1 421 ? 224.047 -76.705 21.664 1.00 50.62 392 HIS B C 1
ATOM 6853 O O . HIS B 1 421 ? 225.019 -76.114 22.160 1.00 51.05 392 HIS B O 1
ATOM 6860 N N . LEU B 1 422 ? 223.336 -77.605 22.339 1.00 45.97 393 LEU B N 1
ATOM 6861 C CA . LEU B 1 422 ? 223.688 -78.043 23.698 1.00 45.04 393 LEU B CA 1
ATOM 6862 C C . LEU B 1 422 ? 223.734 -79.575 23.687 1.00 47.33 393 LEU B C 1
ATOM 6863 O O . LEU B 1 422 ? 223.046 -80.208 22.891 1.00 45.56 393 LEU B O 1
ATOM 6868 N N . ASP B 1 423 ? 224.559 -80.164 24.530 1.00 44.65 394 ASP B N 1
ATOM 6869 C CA . ASP B 1 423 ? 224.659 -81.621 24.572 1.00 44.80 394 ASP B CA 1
ATOM 6870 C C . ASP B 1 423 ? 223.725 -82.257 25.585 1.00 51.39 394 ASP B C 1
ATOM 6871 O O . ASP B 1 423 ? 223.272 -83.375 25.363 1.00 54.61 394 ASP B O 1
ATOM 6876 N N . GLY B 1 424 ? 223.447 -81.557 26.676 1.00 46.69 395 GLY B N 1
ATOM 6877 C CA . GLY B 1 424 ? 222.551 -82.043 27.705 1.00 46.25 395 GLY B CA 1
ATOM 6878 C C . GLY B 1 424 ? 221.088 -81.899 27.329 1.00 50.14 395 GLY B C 1
ATOM 6879 O O . GLY B 1 424 ? 220.747 -81.328 26.286 1.00 49.98 395 GLY B O 1
ATOM 6880 N N . GLY B 1 425 ? 220.233 -82.431 28.187 1.00 45.89 396 GLY B N 1
ATOM 6881 C CA . GLY B 1 425 ? 218.783 -82.369 28.030 1.00 45.43 396 GLY B CA 1
ATOM 6882 C C . GLY B 1 425 ? 218.122 -81.814 29.274 1.00 46.94 396 GLY B C 1
ATOM 6883 O O . GLY B 1 425 ? 218.704 -81.877 30.363 1.00 44.39 396 GLY B O 1
ATOM 6884 N N . THR B 1 426 ? 216.908 -81.254 29.120 1.00 44.05 397 THR B N 1
ATOM 6885 C CA . THR B 1 426 ? 216.158 -80.694 30.242 1.00 45.19 397 THR B CA 1
ATOM 6886 C C . THR B 1 426 ? 215.721 -81.750 31.252 1.00 53.01 397 THR B C 1
ATOM 6887 O O . THR B 1 426 ? 215.227 -82.827 30.888 1.00 53.44 397 THR B O 1
ATOM 6891 N N . LEU B 1 427 ? 215.930 -81.428 32.527 1.00 51.28 398 LEU B N 1
ATOM 6892 C CA . LEU B 1 427 ? 215.580 -82.283 33.647 1.00 52.21 398 LEU B CA 1
ATOM 6893 C C . LEU B 1 427 ? 214.198 -81.875 34.194 1.00 59.76 398 LEU B C 1
ATOM 6894 O O . LEU B 1 427 ? 213.730 -82.466 35.174 1.00 58.44 398 LEU B O 1
ATOM 6899 N N . VAL B 1 428 ? 213.559 -80.853 33.578 1.00 58.91 399 VAL B N 1
ATOM 6900 C CA . VAL B 1 428 ? 212.245 -80.354 34.009 1.00 59.60 399 VAL B CA 1
ATOM 6901 C C . VAL B 1 428 ? 211.213 -81.517 34.078 1.00 60.92 399 VAL B C 1
ATOM 6902 O O . VAL B 1 428 ? 210.615 -81.675 35.152 1.00 58.37 399 VAL B O 1
ATOM 6906 N N . PRO B 1 429 ? 211.093 -82.423 33.062 1.00 57.51 400 PRO B N 1
ATOM 6907 C CA . PRO B 1 429 ? 210.151 -83.549 33.208 1.00 56.92 400 PRO B CA 1
ATOM 6908 C C . PRO B 1 429 ? 210.361 -84.404 34.465 1.00 61.85 400 PRO B C 1
ATOM 6909 O O . PRO B 1 429 ? 209.390 -84.899 35.009 1.00 64.25 400 PRO B O 1
ATOM 6913 N N . PHE B 1 430 ? 211.587 -84.518 34.970 1.00 57.98 401 PHE B N 1
ATOM 6914 C CA . PHE B 1 430 ? 211.862 -85.243 36.209 1.00 58.26 401 PHE B CA 1
ATOM 6915 C C . PHE B 1 430 ? 211.399 -84.444 37.417 1.00 65.44 401 PHE B C 1
ATOM 6916 O O . PHE B 1 430 ? 210.978 -85.034 38.404 1.00 67.35 401 PHE B O 1
ATOM 6924 N N . LEU B 1 431 ? 211.508 -83.102 37.363 1.00 63.35 402 LEU B N 1
ATOM 6925 C CA . LEU B 1 431 ? 211.079 -82.195 38.444 1.00 62.86 402 LEU B CA 1
ATOM 6926 C C . LEU B 1 431 ? 209.536 -82.168 38.541 1.00 67.87 402 LEU B C 1
ATOM 6927 O O . LEU B 1 431 ? 208.997 -82.048 39.637 1.00 66.56 402 LEU B O 1
ATOM 6932 N N . GLU B 1 432 ? 208.844 -82.321 37.383 1.00 64.68 403 GLU B N 1
ATOM 6933 C CA . GLU B 1 432 ? 207.391 -82.380 37.253 1.00 64.34 403 GLU B CA 1
ATOM 6934 C C . GLU B 1 432 ? 206.848 -83.664 37.901 1.00 72.70 403 GLU B C 1
ATOM 6935 O O . GLU B 1 432 ? 205.666 -83.728 38.246 1.00 73.96 403 GLU B O 1
ATOM 6941 N N . GLY B 1 433 ? 207.722 -84.655 38.076 1.00 70.25 404 GLY B N 1
ATOM 6942 C CA . GLY B 1 433 ? 207.398 -85.950 38.673 1.00 69.46 404 GLY B CA 1
ATOM 6943 C C . GLY B 1 433 ? 207.296 -87.068 37.656 1.00 71.39 404 GLY B C 1
ATOM 6944 O O . GLY B 1 433 ? 207.071 -88.218 38.044 1.00 71.45 404 GLY B O 1
ATOM 6945 N N . GLY B 1 434 ? 207.475 -86.730 36.369 1.00 65.80 405 GLY B N 1
ATOM 6946 C CA . GLY B 1 434 ? 207.435 -87.666 35.247 1.00 64.91 405 GLY B CA 1
ATOM 6947 C C . GLY B 1 434 ? 208.800 -88.103 34.730 1.00 67.75 405 GLY B C 1
ATOM 6948 O O . GLY B 1 434 ? 209.780 -88.156 35.478 1.00 63.79 405 GLY B O 1
ATOM 6949 N N . GLU B 1 435 ? 208.856 -88.456 33.441 1.00 67.02 406 GLU B N 1
ATOM 6950 C CA . GLU B 1 435 ? 210.065 -88.923 32.764 1.00 68.46 406 GLU B CA 1
ATOM 6951 C C . GLU B 1 435 ? 210.123 -88.314 31.362 1.00 72.79 406 GLU B C 1
ATOM 6952 O O . GLU B 1 435 ? 209.110 -88.336 30.656 1.00 72.80 406 GLU B O 1
ATOM 6958 N N . PRO B 1 436 ? 211.274 -87.745 30.924 1.00 68.37 407 PRO B N 1
ATOM 6959 C CA . PRO B 1 436 ? 211.320 -87.162 29.576 1.00 67.38 407 PRO B CA 1
ATOM 6960 C C . PRO B 1 436 ? 211.226 -88.218 28.490 1.00 67.98 407 PRO B C 1
ATOM 6961 O O . PRO B 1 436 ? 211.438 -89.405 28.733 1.00 67.02 407 PRO B O 1
ATOM 6965 N N . GLU B 1 437 ? 210.882 -87.768 27.295 1.00 63.69 408 GLU B N 1
ATOM 6966 C CA . GLU B 1 437 ? 210.798 -88.605 26.114 1.00 63.00 408 GLU B CA 1
ATOM 6967 C C . GLU B 1 437 ? 212.224 -88.703 25.543 1.00 64.78 408 GLU B C 1
ATOM 6968 O O . GLU B 1 437 ? 212.955 -87.696 25.487 1.00 64.48 408 GLU B O 1
ATOM 6974 N N . GLY B 1 438 ? 212.595 -89.930 25.179 1.00 58.66 409 GLY B N 1
ATOM 6975 C CA . GLY B 1 438 ? 213.876 -90.280 24.569 1.00 56.57 409 GLY B CA 1
ATOM 6976 C C . GLY B 1 438 ? 215.142 -89.862 25.295 1.00 54.31 409 GLY B C 1
ATOM 6977 O O . GLY B 1 438 ? 216.081 -89.388 24.661 1.00 51.61 409 GLY B O 1
ATOM 6978 N N . TRP B 1 439 ? 215.163 -90.029 26.629 1.00 48.03 410 TRP B N 1
ATOM 6979 C CA . TRP B 1 439 ? 216.304 -89.778 27.480 1.00 46.20 410 TRP B CA 1
ATOM 6980 C C . TRP B 1 439 ? 217.320 -90.882 27.233 1.00 53.20 410 TRP B C 1
ATOM 6981 O O . TRP B 1 439 ? 216.970 -91.975 26.796 1.00 53.57 410 TRP B O 1
ATOM 6992 N N . ARG B 1 440 ? 218.578 -90.596 27.538 1.00 50.99 411 ARG B N 1
ATOM 6993 C CA . ARG B 1 440 ? 219.691 -91.519 27.393 1.00 50.80 411 ARG B CA 1
ATOM 6994 C C . ARG B 1 440 ? 219.528 -92.744 28.315 1.00 55.65 411 ARG B C 1
ATOM 6995 O O . ARG B 1 440 ? 218.867 -92.655 29.353 1.00 55.39 411 ARG B O 1
ATOM 7003 N N . ASP B 1 441 ? 220.189 -93.846 27.944 1.00 52.36 412 ASP B N 1
ATOM 7004 C CA . ASP B 1 441 ? 220.229 -95.117 28.673 1.00 52.81 412 ASP B CA 1
ATOM 7005 C C . ASP B 1 441 ? 221.622 -95.395 29.287 1.00 53.14 412 ASP B C 1
ATOM 7006 O O . ASP B 1 441 ? 221.799 -96.392 29.984 1.00 52.78 412 ASP B O 1
ATOM 7011 N N . ALA B 1 442 ? 222.586 -94.488 29.066 1.00 47.78 413 ALA B N 1
ATOM 7012 C CA . ALA B 1 442 ? 223.940 -94.597 29.613 1.00 46.73 413 ALA B CA 1
ATOM 7013 C C . ALA B 1 442 ? 224.552 -93.248 29.816 1.00 50.97 413 ALA B C 1
ATOM 7014 O O . ALA B 1 442 ? 224.383 -92.360 28.965 1.00 51.11 413 ALA B O 1
ATOM 7016 N N . ALA B 1 443 ? 225.322 -93.118 30.922 1.00 47.58 414 ALA B N 1
ATOM 7017 C CA . ALA B 1 443 ? 226.158 -91.950 31.256 1.00 46.91 414 ALA B CA 1
ATOM 7018 C C . ALA B 1 443 ? 227.317 -91.869 30.226 1.00 52.26 414 ALA B C 1
ATOM 7019 O O . ALA B 1 443 ? 227.869 -92.898 29.798 1.00 52.25 414 ALA B O 1
ATOM 7021 N N . PHE B 1 444 ? 227.644 -90.652 29.811 1.00 48.85 415 PHE B N 1
ATOM 7022 C CA . PHE B 1 444 ? 228.728 -90.361 28.883 1.00 47.63 415 PHE B CA 1
ATOM 7023 C C . PHE B 1 444 ? 229.613 -89.292 29.482 1.00 51.03 415 PHE B C 1
ATOM 7024 O O . PHE B 1 444 ? 229.127 -88.265 29.967 1.00 49.31 415 PHE B O 1
ATOM 7032 N N . TRP B 1 445 ? 230.925 -89.534 29.451 1.00 50.32 416 TRP B N 1
ATOM 7033 C CA . TRP B 1 445 ? 231.914 -88.563 29.889 1.00 49.99 416 TRP B CA 1
ATOM 7034 C C . TRP B 1 445 ? 233.215 -88.776 29.150 1.00 48.68 416 TRP B C 1
ATOM 7035 O O . TRP B 1 445 ? 233.377 -89.765 28.437 1.00 44.56 416 TRP B O 1
ATOM 7046 N N . GLU B 1 446 ? 234.100 -87.771 29.230 1.00 42.81 417 GLU B N 1
ATOM 7047 C CA . GLU B 1 446 ? 235.369 -87.749 28.520 1.00 38.31 417 GLU B CA 1
ATOM 7048 C C . GLU B 1 446 ? 236.458 -87.324 29.433 1.00 45.53 417 GLU B C 1
ATOM 7049 O O . GLU B 1 446 ? 236.218 -86.663 30.442 1.00 45.22 417 GLU B O 1
ATOM 7055 N N . PHE B 1 447 ? 237.685 -87.695 29.082 1.00 44.35 418 PHE B N 1
ATOM 7056 C CA . PHE B 1 447 ? 238.848 -87.243 29.829 1.00 43.87 418 PHE B CA 1
ATOM 7057 C C . PHE B 1 447 ? 240.005 -87.098 28.876 1.00 49.91 418 PHE B C 1
ATOM 7058 O O . PHE B 1 447 ? 240.284 -88.004 28.084 1.00 50.27 418 PHE B O 1
ATOM 7066 N N . ASP B 1 448 ? 240.648 -85.927 28.927 1.00 47.51 419 ASP B N 1
ATOM 7067 C CA . ASP B 1 448 ? 241.808 -85.601 28.103 1.00 47.61 419 ASP B CA 1
ATOM 7068 C C . ASP B 1 448 ? 243.013 -85.368 29.035 1.00 51.73 419 ASP B C 1
ATOM 7069 O O . ASP B 1 448 ? 242.884 -84.701 30.074 1.00 51.35 419 ASP B O 1
ATOM 7074 N N . PHE B 1 449 ? 244.152 -86.004 28.708 1.00 47.04 420 PHE B N 1
ATOM 7075 C CA . PHE B 1 449 ? 245.390 -85.949 29.506 1.00 45.80 420 PHE B CA 1
ATOM 7076 C C . PHE B 1 449 ? 246.611 -85.389 28.714 1.00 51.38 420 PHE B C 1
ATOM 7077 O O . PHE B 1 449 ? 247.770 -85.630 29.098 1.00 50.32 420 PHE B O 1
ATOM 7085 N N . ARG B 1 450 ? 246.337 -84.584 27.649 1.00 47.85 421 ARG B N 1
ATOM 7086 C CA . ARG B 1 450 ? 247.357 -83.864 26.873 1.00 47.64 421 ARG B CA 1
ATOM 7087 C C . ARG B 1 450 ? 248.116 -82.893 27.804 1.00 52.83 421 ARG B C 1
ATOM 7088 O O . ARG B 1 450 ? 247.629 -82.543 28.893 1.00 51.52 421 ARG B O 1
ATOM 7096 N N . ASP B 1 451 ? 249.325 -82.504 27.399 1.00 51.95 422 ASP B N 1
ATOM 7097 C CA . ASP B 1 451 ? 250.156 -81.574 28.171 1.00 51.92 422 ASP B CA 1
ATOM 7098 C C . ASP B 1 451 ? 250.753 -80.592 27.184 1.00 52.79 422 ASP B C 1
ATOM 7099 O O . ASP B 1 451 ? 251.813 -80.872 26.644 1.00 53.30 422 ASP B O 1
ATOM 7104 N N . ILE B 1 452 ? 250.046 -79.487 26.895 1.00 46.31 423 ILE B N 1
ATOM 7105 C CA . ILE B 1 452 ? 250.514 -78.479 25.928 1.00 45.31 423 ILE B CA 1
ATOM 7106 C C . ILE B 1 452 ? 251.825 -77.833 26.414 1.00 48.67 423 ILE B C 1
ATOM 7107 O O . ILE B 1 452 ? 252.783 -77.778 25.652 1.00 45.83 423 ILE B O 1
ATOM 7112 N N . ALA B 1 453 ? 251.867 -77.412 27.694 1.00 47.98 424 ALA B N 1
ATOM 7113 C CA . ALA B 1 453 ? 253.027 -76.747 28.291 1.00 49.20 424 ALA B CA 1
ATOM 7114 C C . ALA B 1 453 ? 254.282 -77.588 28.393 1.00 57.08 424 ALA B C 1
ATOM 7115 O O . ALA B 1 453 ? 255.350 -77.084 28.044 1.00 59.29 424 ALA B O 1
ATOM 7117 N N . LYS B 1 454 ? 254.175 -78.845 28.892 1.00 53.36 425 LYS B N 1
ATOM 7118 C CA . LYS B 1 454 ? 255.335 -79.702 29.134 1.00 51.98 425 LYS B CA 1
ATOM 7119 C C . LYS B 1 454 ? 255.467 -80.928 28.215 1.00 55.58 425 LYS B C 1
ATOM 7120 O O . LYS B 1 454 ? 256.585 -81.415 28.074 1.00 56.50 425 LYS B O 1
ATOM 7126 N N . GLY B 1 455 ? 254.374 -81.437 27.643 1.00 50.17 426 GLY B N 1
ATOM 7127 C CA . GLY B 1 455 ? 254.399 -82.608 26.763 1.00 48.89 426 GLY B CA 1
ATOM 7128 C C . GLY B 1 455 ? 254.814 -83.944 27.371 1.00 49.83 426 GLY B C 1
ATOM 7129 O O . GLY B 1 455 ? 255.247 -84.836 26.630 1.00 48.99 426 GLY B O 1
ATOM 7130 N N . GLU B 1 456 ? 254.651 -84.113 28.695 1.00 46.11 427 GLU B N 1
ATOM 7131 C CA . GLU B 1 456 ? 255.053 -85.320 29.431 1.00 48.79 427 GLU B CA 1
ATOM 7132 C C . GLU B 1 456 ? 254.317 -86.596 28.991 1.00 56.79 427 GLU B C 1
ATOM 7133 O O . GLU B 1 456 ? 254.973 -87.588 28.632 1.00 56.93 427 GLU B O 1
ATOM 7139 N N . ALA B 1 457 ? 252.961 -86.574 29.030 1.00 54.07 428 ALA B N 1
ATOM 7140 C CA . ALA B 1 457 ? 252.128 -87.710 28.621 1.00 53.52 428 ALA B CA 1
ATOM 7141 C C . ALA B 1 457 ? 252.412 -88.087 27.162 1.00 57.35 428 ALA B C 1
ATOM 7142 O O . ALA B 1 457 ? 252.571 -89.271 26.854 1.00 58.21 428 ALA B O 1
ATOM 7144 N N . GLU B 1 458 ? 252.540 -87.074 26.284 1.00 53.16 429 GLU B N 1
ATOM 7145 C CA . GLU B 1 458 ? 252.813 -87.248 24.851 1.00 52.66 429 GLU B CA 1
ATOM 7146 C C . GLU B 1 458 ? 254.120 -87.993 24.631 1.00 59.30 429 GLU B C 1
ATOM 7147 O O . GLU B 1 458 ? 254.151 -88.908 23.823 1.00 60.30 429 GLU B O 1
ATOM 7153 N N . ARG B 1 459 ? 255.180 -87.628 25.378 1.00 58.11 430 ARG B N 1
ATOM 7154 C CA . ARG B 1 459 ? 256.511 -88.259 25.273 1.00 59.10 430 ARG B CA 1
ATOM 7155 C C . ARG B 1 459 ? 256.498 -89.679 25.812 1.00 60.31 430 ARG B C 1
ATOM 7156 O O . ARG B 1 459 ? 257.021 -90.584 25.150 1.00 59.72 430 ARG B O 1
ATOM 7164 N N . HIS B 1 460 ? 255.890 -89.859 27.004 1.00 55.32 431 HIS B N 1
ATOM 7165 C CA . HIS B 1 460 ? 255.719 -91.147 27.671 1.00 55.48 431 HIS B CA 1
ATOM 7166 C C . HIS B 1 460 ? 254.983 -92.155 26.779 1.00 56.32 431 HIS B C 1
ATOM 7167 O O . HIS B 1 460 ? 255.485 -93.255 26.556 1.00 57.20 431 HIS B O 1
ATOM 7174 N N . PHE B 1 461 ? 253.818 -91.786 26.271 1.00 50.08 432 PHE B N 1
ATOM 7175 C CA . PHE B 1 461 ? 253.031 -92.695 25.458 1.00 50.02 432 PHE B CA 1
ATOM 7176 C C . PHE B 1 461 ? 253.448 -92.743 23.997 1.00 53.86 432 PHE B C 1
ATOM 7177 O O . PHE B 1 461 ? 253.122 -93.724 23.316 1.00 54.85 432 PHE B O 1
ATOM 7185 N N . GLY B 1 462 ? 254.139 -91.707 23.511 1.00 47.24 433 GLY B N 1
ATOM 7186 C CA . GLY B 1 462 ? 254.518 -91.640 22.102 1.00 45.80 433 GLY B CA 1
ATOM 7187 C C . GLY B 1 462 ? 253.314 -91.288 21.252 1.00 48.87 433 GLY B C 1
ATOM 7188 O O . GLY B 1 462 ? 253.135 -91.795 20.137 1.00 45.86 433 GLY B O 1
ATOM 7189 N N . LEU B 1 463 ? 252.469 -90.385 21.797 1.00 47.03 434 LEU B N 1
ATOM 7190 C CA . LEU B 1 463 ? 251.238 -89.939 21.148 1.00 46.71 434 LEU B CA 1
ATOM 7191 C C . LEU B 1 463 ? 251.182 -88.456 20.972 1.00 47.79 434 LEU B C 1
ATOM 7192 O O . LEU B 1 463 ? 251.627 -87.715 21.845 1.00 46.73 434 LEU B O 1
ATOM 7197 N N . LYS B 1 464 ? 250.533 -88.021 19.887 1.00 44.85 435 LYS B N 1
ATOM 7198 C CA . LYS B 1 464 ? 250.211 -86.614 19.647 1.00 45.40 435 LYS B CA 1
ATOM 7199 C C . LYS B 1 464 ? 249.180 -86.158 20.734 1.00 49.09 435 LYS B C 1
ATOM 7200 O O . LYS B 1 464 ? 248.500 -87.002 21.336 1.00 49.67 435 LYS B O 1
ATOM 7206 N N . SER B 1 465 ? 249.090 -84.852 20.993 1.00 44.87 436 SER B N 1
ATOM 7207 C CA . SER B 1 465 ? 248.177 -84.277 22.006 1.00 43.98 436 SER B CA 1
ATOM 7208 C C . SER B 1 465 ? 246.705 -84.579 21.763 1.00 47.60 436 SER B C 1
ATOM 7209 O O . SER B 1 465 ? 245.960 -84.712 22.735 1.00 49.23 436 SER B O 1
ATOM 7212 N N . ASN B 1 466 ? 246.308 -84.705 20.473 1.00 42.78 437 ASN B N 1
ATOM 7213 C CA . ASN B 1 466 ? 244.965 -85.016 20.005 1.00 42.26 437 ASN B CA 1
ATOM 7214 C C . ASN B 1 466 ? 244.540 -86.504 20.222 1.00 50.77 437 ASN B C 1
ATOM 7215 O O . ASN B 1 466 ? 243.371 -86.841 20.005 1.00 51.67 437 ASN B O 1
ATOM 7220 N N . ALA B 1 467 ? 245.485 -87.375 20.666 1.00 46.95 438 ALA B N 1
ATOM 7221 C CA . ALA B 1 467 ? 245.209 -88.779 20.963 1.00 46.08 438 ALA B CA 1
ATOM 7222 C C . ALA B 1 467 ? 245.459 -89.083 22.464 1.00 47.90 438 ALA B C 1
ATOM 7223 O O . ALA B 1 467 ? 245.410 -90.235 22.909 1.00 46.98 438 ALA B O 1
ATOM 7225 N N . CYS B 1 468 ? 245.660 -88.029 23.253 1.00 43.62 439 CYS B N 1
ATOM 7226 C CA . CYS B 1 468 ? 245.825 -88.179 24.690 1.00 44.28 439 CYS B CA 1
ATOM 7227 C C . CYS B 1 468 ? 244.470 -88.013 25.383 1.00 49.25 439 CYS B C 1
ATOM 7228 O O . CYS B 1 468 ? 244.305 -87.150 26.269 1.00 47.14 439 CYS B O 1
ATOM 7231 N N . ASN B 1 469 ? 243.490 -88.841 24.966 1.00 46.34 440 ASN B N 1
ATOM 7232 C CA . ASN B 1 469 ? 242.132 -88.774 25.509 1.00 46.28 440 ASN B CA 1
ATOM 7233 C C . ASN B 1 469 ? 241.399 -90.126 25.526 1.00 51.25 440 ASN B C 1
ATOM 7234 O O . ASN B 1 469 ? 241.778 -91.074 24.819 1.00 49.87 440 ASN B O 1
ATOM 7239 N N . LEU B 1 470 ? 240.328 -90.184 26.344 1.00 47.93 441 LEU B N 1
ATOM 7240 C CA . LEU B 1 470 ? 239.396 -91.311 26.478 1.00 46.39 441 LEU B CA 1
ATOM 7241 C C . LEU B 1 470 ? 237.933 -90.808 26.464 1.00 53.86 441 LEU B C 1
ATOM 7242 O O . LEU B 1 470 ? 237.664 -89.634 26.762 1.00 52.90 441 LEU B O 1
ATOM 7247 N N . ALA B 1 471 ? 237.004 -91.716 26.136 1.00 52.67 442 ALA B N 1
ATOM 7248 C CA . ALA B 1 471 ? 235.557 -91.505 26.173 1.00 52.33 442 ALA B CA 1
ATOM 7249 C C . ALA B 1 471 ? 234.940 -92.706 26.923 1.00 57.08 442 ALA B C 1
ATOM 7250 O O . ALA B 1 471 ? 235.328 -93.857 26.681 1.00 57.03 442 ALA B O 1
ATOM 7252 N N . VAL B 1 472 ? 234.032 -92.422 27.870 1.00 52.20 443 VAL B N 1
ATOM 7253 C CA . VAL B 1 472 ? 233.381 -93.434 28.689 1.00 51.43 443 VAL B CA 1
ATOM 7254 C C . VAL B 1 472 ? 231.898 -93.535 28.356 1.00 56.00 443 VAL B C 1
ATOM 7255 O O . VAL B 1 472 ? 231.209 -92.512 28.262 1.00 55.14 443 VAL B O 1
ATOM 7259 N N . ILE B 1 473 ? 231.420 -94.777 28.188 1.00 51.28 444 ILE B N 1
ATOM 7260 C CA . ILE B 1 473 ? 230.001 -95.103 28.059 1.00 51.52 444 ILE B CA 1
ATOM 7261 C C . ILE B 1 473 ? 229.692 -96.054 29.223 1.00 56.24 444 ILE B C 1
ATOM 7262 O O . ILE B 1 473 ? 230.294 -97.131 29.325 1.00 56.62 444 ILE B O 1
ATOM 7267 N N . ARG B 1 474 ? 228.886 -95.589 30.174 1.00 50.92 445 ARG B N 1
ATOM 7268 C CA . ARG B 1 474 ? 228.613 -96.370 31.373 1.00 49.75 445 ARG B CA 1
ATOM 7269 C C . ARG B 1 474 ? 227.127 -96.467 31.693 1.00 57.74 445 ARG B C 1
ATOM 7270 O O . ARG B 1 474 ? 226.465 -95.449 31.948 1.00 58.00 445 ARG B O 1
ATOM 7278 N N . ASP B 1 475 ? 226.598 -97.714 31.662 1.00 55.29 446 ASP B N 1
ATOM 7279 C CA . ASP B 1 475 ? 225.221 -97.997 32.067 1.00 54.51 446 ASP B CA 1
ATOM 7280 C C . ASP B 1 475 ? 225.227 -98.794 33.390 1.00 58.19 446 ASP B C 1
ATOM 7281 O O . ASP B 1 475 ? 226.244 -98.786 34.097 1.00 55.63 446 ASP B O 1
ATOM 7286 N N . GLU B 1 476 ? 224.084 -99.429 33.744 1.00 57.39 447 GLU B N 1
ATOM 7287 C CA . GLU B 1 476 ? 223.928 -100.245 34.966 1.00 57.63 447 GLU B CA 1
ATOM 7288 C C . GLU B 1 476 ? 224.784 -101.543 34.927 1.00 58.07 447 GLU B C 1
ATOM 7289 O O . GLU B 1 476 ? 225.299 -101.976 35.964 1.00 55.15 447 GLU B O 1
ATOM 7295 N N . ARG B 1 477 ? 224.928 -102.136 33.719 1.00 54.03 448 ARG B N 1
ATOM 7296 C CA . ARG B 1 477 ? 225.621 -103.397 33.493 1.00 54.57 448 ARG B CA 1
ATOM 7297 C C . ARG B 1 477 ? 227.122 -103.267 33.098 1.00 59.53 448 ARG B C 1
ATOM 7298 O O . ARG B 1 477 ? 227.966 -103.980 33.649 1.00 57.99 448 ARG B O 1
ATOM 7300 N N . PHE B 1 478 ? 227.442 -102.383 32.147 1.00 57.05 449 PHE B N 1
ATOM 7301 C CA . PHE B 1 478 ? 228.810 -102.255 31.657 1.00 57.59 449 PHE B CA 1
ATOM 7302 C C . PHE B 1 478 ? 229.404 -100.836 31.661 1.00 60.68 449 PHE B C 1
ATOM 7303 O O . PHE B 1 478 ? 228.682 -99.836 31.660 1.00 60.48 449 PHE B O 1
ATOM 7311 N N . LYS B 1 479 ? 230.748 -100.779 31.672 1.00 55.69 450 LYS B N 1
ATOM 7312 C CA . LYS B 1 479 ? 231.545 -99.579 31.464 1.00 53.54 450 LYS B CA 1
ATOM 7313 C C . LYS B 1 479 ? 232.529 -99.893 30.357 1.00 55.67 450 LYS B C 1
ATOM 7314 O O . LYS B 1 479 ? 233.345 -100.804 30.492 1.00 55.78 450 LYS B O 1
ATOM 7320 N N . TYR B 1 480 ? 232.416 -99.167 29.256 1.00 51.31 451 TYR B N 1
ATOM 7321 C CA . TYR B 1 480 ? 233.320 -99.270 28.119 1.00 50.12 451 TYR B CA 1
ATOM 7322 C C . TYR B 1 480 ? 234.087 -97.954 28.032 1.00 53.48 451 TYR B C 1
ATOM 7323 O O . TYR B 1 480 ? 233.485 -96.863 28.017 1.00 54.70 451 TYR B O 1
ATOM 7332 N N . VAL B 1 481 ? 235.423 -98.084 28.016 1.00 45.69 452 VAL B N 1
ATOM 7333 C CA . VAL B 1 481 ? 236.395 -96.992 27.955 1.00 42.79 452 VAL B CA 1
ATOM 7334 C C . VAL B 1 481 ? 237.145 -97.081 26.655 1.00 46.36 452 VAL B C 1
ATOM 7335 O O . VAL B 1 481 ? 237.835 -98.052 26.387 1.00 46.01 452 VAL B O 1
ATOM 7339 N N . HIS B 1 482 ? 236.989 -96.099 25.819 1.00 43.63 453 HIS B N 1
ATOM 7340 C CA . HIS B 1 482 ? 237.776 -96.129 24.597 1.00 42.51 453 HIS B CA 1
ATOM 7341 C C . HIS B 1 482 ? 238.844 -95.028 24.679 1.00 45.19 453 HIS B C 1
ATOM 7342 O O . HIS B 1 482 ? 238.530 -93.870 24.992 1.00 44.71 453 HIS B O 1
ATOM 7349 N N . PHE B 1 483 ? 240.110 -95.403 24.409 1.00 40.05 454 PHE B N 1
ATOM 7350 C CA . PHE B 1 483 ? 241.240 -94.476 24.368 1.00 37.43 454 PHE B CA 1
ATOM 7351 C C . PHE B 1 483 ? 241.580 -94.201 22.924 1.00 41.61 454 PHE B C 1
ATOM 7352 O O . PHE B 1 483 ? 241.619 -95.122 22.139 1.00 38.93 454 PHE B O 1
ATOM 7360 N N . ALA B 1 484 ? 241.804 -92.934 22.549 1.00 44.87 455 ALA B N 1
ATOM 7361 C CA . ALA B 1 484 ? 242.199 -92.629 21.159 1.00 46.48 455 ALA B CA 1
ATOM 7362 C C . ALA B 1 484 ? 243.551 -93.305 20.774 1.00 50.41 455 ALA B C 1
ATOM 7363 O O . ALA B 1 484 ? 243.744 -93.679 19.615 1.00 48.10 455 ALA B O 1
ATOM 7365 N N . GLY B 1 485 ? 244.457 -93.468 21.738 1.00 49.22 456 GLY B N 1
ATOM 7366 C CA . GLY B 1 485 ? 245.752 -94.069 21.420 1.00 50.94 456 GLY B CA 1
ATOM 7367 C C . GLY B 1 485 ? 246.274 -95.199 22.279 1.00 55.91 456 GLY B C 1
ATOM 7368 O O . GLY B 1 485 ? 247.407 -95.637 22.085 1.00 56.80 456 GLY B O 1
ATOM 7369 N N . LEU B 1 486 ? 245.476 -95.662 23.231 1.00 52.40 457 LEU B N 1
ATOM 7370 C CA . LEU B 1 486 ? 245.828 -96.739 24.150 1.00 51.83 457 LEU B CA 1
ATOM 7371 C C . LEU B 1 486 ? 244.803 -97.890 24.038 1.00 57.78 457 LEU B C 1
ATOM 7372 O O . LEU B 1 486 ? 243.845 -97.743 23.273 1.00 57.11 457 LEU B O 1
ATOM 7377 N N . PRO B 1 487 ? 244.990 -99.066 24.695 1.00 57.15 458 PRO B N 1
ATOM 7378 C CA . PRO B 1 487 ? 243.985 -100.148 24.546 1.00 56.80 458 PRO B CA 1
ATOM 7379 C C . PRO B 1 487 ? 242.652 -99.845 25.247 1.00 59.12 458 PRO B C 1
ATOM 7380 O O . PRO B 1 487 ? 242.653 -99.136 26.255 1.00 57.64 458 PRO B O 1
ATOM 7384 N N . PRO B 1 488 ? 241.495 -100.385 24.776 1.00 55.01 459 PRO B N 1
ATOM 7385 C CA . PRO B 1 488 ? 240.229 -100.102 25.488 1.00 53.46 459 PRO B CA 1
ATOM 7386 C C . PRO B 1 488 ? 240.088 -100.863 26.812 1.00 54.31 459 PRO B C 1
ATOM 7387 O O . PRO B 1 488 ? 240.859 -101.788 27.090 1.00 53.11 459 PRO B O 1
ATOM 7391 N N . LEU B 1 489 ? 239.119 -100.441 27.648 1.00 49.85 460 LEU B N 1
ATOM 7392 C CA . LEU B 1 489 ? 238.768 -101.100 28.906 1.00 49.50 460 LEU B CA 1
ATOM 7393 C C . LEU B 1 489 ? 237.264 -101.424 28.946 1.00 54.48 460 LEU B C 1
ATOM 7394 O O . LEU B 1 489 ? 236.435 -100.632 28.503 1.00 53.56 460 LEU B O 1
ATOM 7399 N N . LEU B 1 490 ? 236.919 -102.626 29.426 1.00 52.69 461 LEU B N 1
ATOM 7400 C CA . LEU B 1 490 ? 235.532 -103.092 29.555 1.00 50.98 461 LEU B CA 1
ATOM 7401 C C . LEU B 1 490 ? 235.365 -103.683 30.940 1.00 56.21 461 LEU B C 1
ATOM 7402 O O . LEU B 1 490 ? 236.132 -104.567 31.325 1.00 57.18 461 LEU B O 1
ATOM 7407 N N . TYR B 1 491 ? 234.432 -103.133 31.717 1.00 53.82 462 TYR B N 1
ATOM 7408 C CA . TYR B 1 491 ? 234.118 -103.623 33.062 1.00 55.43 462 TYR B CA 1
ATOM 7409 C C . TYR B 1 491 ? 232.662 -104.110 33.130 1.00 62.84 462 TYR B C 1
ATOM 7410 O O . TYR B 1 491 ? 231.750 -103.374 32.724 1.00 61.92 462 TYR B O 1
ATOM 7419 N N . ASP B 1 492 ? 232.461 -105.366 33.603 1.00 61.06 463 ASP B N 1
ATOM 7420 C CA . ASP B 1 492 ? 231.140 -105.955 33.808 1.00 61.93 463 ASP B CA 1
ATOM 7421 C C . ASP B 1 492 ? 230.762 -105.548 35.222 1.00 65.16 463 ASP B C 1
ATOM 7422 O O . ASP B 1 492 ? 231.187 -106.186 36.166 1.00 63.14 463 ASP B O 1
ATOM 7427 N N . LEU B 1 493 ? 229.995 -104.472 35.366 1.00 63.92 464 LEU B N 1
ATOM 7428 C CA . LEU B 1 493 ? 229.572 -103.917 36.660 1.00 64.52 464 LEU B CA 1
ATOM 7429 C C . LEU B 1 493 ? 228.673 -104.853 37.439 1.00 68.92 464 LEU B C 1
ATOM 7430 O O . LEU B 1 493 ? 228.651 -104.789 38.666 1.00 69.40 464 LEU B O 1
ATOM 7435 N N . ALA B 1 494 ? 227.954 -105.736 36.709 1.00 65.78 465 ALA B N 1
ATOM 7436 C CA . ALA B 1 494 ? 227.061 -106.785 37.216 1.00 64.39 465 ALA B CA 1
ATOM 7437 C C . ALA B 1 494 ? 227.841 -107.819 38.089 1.00 67.75 465 ALA B C 1
ATOM 7438 O O . ALA B 1 494 ? 227.401 -108.122 39.198 1.00 68.02 465 ALA B O 1
ATOM 7440 N N . LYS B 1 495 ? 229.016 -108.294 37.609 1.00 63.02 466 LYS B N 1
ATOM 7441 C CA . LYS B 1 495 ? 229.921 -109.263 38.257 1.00 62.11 466 LYS B CA 1
ATOM 7442 C C . LYS B 1 495 ? 231.018 -108.556 39.075 1.00 65.98 466 LYS B C 1
ATOM 7443 O O . LYS B 1 495 ? 231.538 -109.100 40.051 1.00 64.29 466 LYS B O 1
ATOM 7449 N N . ASP B 1 496 ? 231.391 -107.352 38.613 1.00 63.79 467 ASP B N 1
ATOM 7450 C CA . ASP B 1 496 ? 232.502 -106.554 39.097 1.00 63.44 467 ASP B CA 1
ATOM 7451 C C . ASP B 1 496 ? 232.118 -105.081 39.323 1.00 69.22 467 ASP B C 1
ATOM 7452 O O . ASP B 1 496 ? 232.475 -104.194 38.535 1.00 69.64 467 ASP B O 1
ATOM 7457 N N . PRO B 1 497 ? 231.412 -104.797 40.434 1.00 66.60 468 PRO B N 1
ATOM 7458 C CA . PRO B 1 497 ? 231.030 -103.398 40.711 1.00 66.51 468 PRO B CA 1
ATOM 7459 C C . PRO B 1 497 ? 232.207 -102.483 41.108 1.00 69.06 468 PRO B C 1
ATOM 7460 O O . PRO B 1 497 ? 232.072 -101.258 41.066 1.00 68.38 468 PRO B O 1
ATOM 7464 N N . MET B 1 498 ? 233.337 -103.080 41.520 1.00 64.99 469 MET B N 1
ATOM 7465 C CA . MET B 1 498 ? 234.533 -102.357 41.957 1.00 64.31 469 MET B CA 1
ATOM 7466 C C . MET B 1 498 ? 235.495 -101.990 40.817 1.00 65.38 469 MET B C 1
ATOM 7467 O O . MET B 1 498 ? 236.474 -101.290 41.065 1.00 65.06 469 MET B O 1
ATOM 7472 N N . GLU B 1 499 ? 235.198 -102.444 39.574 1.00 60.02 470 GLU B N 1
ATOM 7473 C CA . GLU B 1 499 ? 235.941 -102.199 38.324 1.00 59.60 470 GLU B CA 1
ATOM 7474 C C . GLU B 1 499 ? 237.425 -102.608 38.407 1.00 64.53 470 GLU B C 1
ATOM 7475 O O . GLU B 1 499 ? 238.322 -101.814 38.079 1.00 65.46 470 GLU B O 1
ATOM 7481 N N . LEU B 1 500 ? 237.677 -103.859 38.836 1.00 59.21 471 LEU B N 1
ATOM 7482 C CA . LEU B 1 500 ? 239.022 -104.403 39.006 1.00 57.82 471 LEU B CA 1
ATOM 7483 C C . LEU B 1 500 ? 239.436 -105.352 37.897 1.00 61.58 471 LEU B C 1
ATOM 7484 O O . LEU B 1 500 ? 240.635 -105.593 37.722 1.00 63.12 471 LEU B O 1
ATOM 7489 N N . THR B 1 501 ? 238.463 -105.838 37.108 1.00 56.31 472 THR B N 1
ATOM 7490 C CA . THR B 1 501 ? 238.724 -106.800 36.050 1.00 55.55 472 THR B CA 1
ATOM 7491 C C . THR B 1 501 ? 238.437 -106.256 34.670 1.00 58.18 472 THR B C 1
ATOM 7492 O O . THR B 1 501 ? 237.282 -106.046 34.314 1.00 58.13 472 THR B O 1
ATOM 7496 N N . ASN B 1 502 ? 239.480 -106.103 33.864 1.00 54.39 473 ASN B N 1
ATOM 7497 C CA . ASN B 1 502 ? 239.275 -105.643 32.500 1.00 53.53 473 ASN B CA 1
ATOM 7498 C C . ASN B 1 502 ? 238.962 -106.866 31.679 1.00 56.76 473 ASN B C 1
ATOM 7499 O O . ASN B 1 502 ? 239.797 -107.765 31.594 1.00 58.12 473 ASN B O 1
ATOM 7504 N N . VAL B 1 503 ? 237.782 -106.899 31.070 1.00 51.23 474 VAL B N 1
ATOM 7505 C CA . VAL B 1 503 ? 237.355 -108.030 30.246 1.00 51.25 474 VAL B CA 1
ATOM 7506 C C . VAL B 1 503 ? 237.338 -107.689 28.737 1.00 57.23 474 VAL B C 1
ATOM 7507 O O . VAL B 1 503 ? 236.771 -108.455 27.958 1.00 59.37 474 VAL B O 1
ATOM 7511 N N . ALA B 1 504 ? 237.969 -106.576 28.318 1.00 52.83 475 ALA B N 1
ATOM 7512 C CA . ALA B 1 504 ? 237.968 -106.160 26.911 1.00 53.27 475 ALA B CA 1
ATOM 7513 C C . ALA B 1 504 ? 238.563 -107.177 25.963 1.00 60.22 475 ALA B C 1
ATOM 7514 O O . ALA B 1 504 ? 238.037 -107.360 24.869 1.00 59.96 475 ALA B O 1
ATOM 7516 N N . ALA B 1 505 ? 239.643 -107.862 26.394 1.00 58.88 476 ALA B N 1
ATOM 7517 C CA . ALA B 1 505 ? 240.372 -108.863 25.608 1.00 58.61 476 ALA B CA 1
ATOM 7518 C C . ALA B 1 505 ? 239.760 -110.282 25.651 1.00 64.15 476 ALA B C 1
ATOM 7519 O O . ALA B 1 505 ? 240.080 -111.101 24.781 1.00 63.68 476 ALA B O 1
ATOM 7521 N N . ASP B 1 506 ? 238.866 -110.563 26.639 1.00 61.83 477 ASP B N 1
ATOM 7522 C CA . ASP B 1 506 ? 238.140 -111.850 26.767 1.00 60.94 477 ASP B CA 1
ATOM 7523 C C . ASP B 1 506 ? 237.256 -112.043 25.530 1.00 64.83 477 ASP B C 1
ATOM 7524 O O . ASP B 1 506 ? 236.422 -111.189 25.237 1.00 63.23 477 ASP B O 1
ATOM 7529 N N . ALA B 1 507 ? 237.468 -113.129 24.785 1.00 64.23 478 ALA B N 1
ATOM 7530 C CA . ALA B 1 507 ? 236.717 -113.452 23.559 1.00 64.85 478 ALA B CA 1
ATOM 7531 C C . ALA B 1 507 ? 235.188 -113.642 23.772 1.00 68.29 478 ALA B C 1
ATOM 7532 O O . ALA B 1 507 ? 234.419 -113.532 22.806 1.00 68.40 478 ALA B O 1
ATOM 7534 N N . ASP B 1 508 ? 234.755 -113.937 25.022 1.00 63.28 479 ASP B N 1
ATOM 7535 C CA . ASP B 1 508 ? 233.335 -114.121 25.342 1.00 63.23 479 ASP B CA 1
ATOM 7536 C C . ASP B 1 508 ? 232.571 -112.771 25.470 1.00 62.37 479 ASP B C 1
ATOM 7537 O O . ASP B 1 508 ? 231.339 -112.728 25.364 1.00 61.53 479 ASP B O 1
ATOM 7542 N N . TYR B 1 509 ? 233.321 -111.668 25.632 1.00 54.76 480 TYR B N 1
ATOM 7543 C CA . TYR B 1 509 ? 232.796 -110.323 25.733 1.00 52.04 480 TYR B CA 1
ATOM 7544 C C . TYR B 1 509 ? 232.972 -109.545 24.440 1.00 56.18 480 TYR B C 1
ATOM 7545 O O . TYR B 1 509 ? 232.657 -108.359 24.402 1.00 56.75 480 TYR B O 1
ATOM 7554 N N . ALA B 1 510 ? 233.427 -110.209 23.369 1.00 52.57 481 ALA B N 1
ATOM 7555 C CA . ALA B 1 510 ? 233.670 -109.582 22.067 1.00 52.46 481 ALA B CA 1
ATOM 7556 C C . ALA B 1 510 ? 232.484 -108.837 21.498 1.00 57.54 481 ALA B C 1
ATOM 7557 O O . ALA B 1 510 ? 232.655 -107.716 21.017 1.00 58.20 481 ALA B O 1
ATOM 7559 N N . ALA B 1 511 ? 231.285 -109.432 21.576 1.00 55.06 482 ALA B N 1
ATOM 7560 C CA . ALA B 1 511 ? 230.051 -108.818 21.057 1.00 54.88 482 ALA B CA 1
ATOM 7561 C C . ALA B 1 511 ? 229.564 -107.650 21.938 1.00 55.61 482 ALA B C 1
ATOM 7562 O O . ALA B 1 511 ? 229.028 -106.689 21.399 1.00 54.27 482 ALA B O 1
ATOM 7564 N N . VAL B 1 512 ? 229.785 -107.733 23.271 1.00 52.00 483 VAL B N 1
ATOM 7565 C CA . VAL B 1 512 ? 229.494 -106.692 24.269 1.00 52.35 483 VAL B CA 1
ATOM 7566 C C . VAL B 1 512 ? 230.388 -105.488 23.926 1.00 60.36 483 VAL B C 1
ATOM 7567 O O . VAL B 1 512 ? 229.877 -104.378 23.744 1.00 61.59 483 VAL B O 1
ATOM 7571 N N . ARG B 1 513 ? 231.720 -105.730 23.777 1.00 57.46 484 ARG B N 1
ATOM 7572 C CA . ARG B 1 513 ? 232.705 -104.727 23.384 1.00 56.17 484 ARG B CA 1
ATOM 7573 C C . ARG B 1 513 ? 232.309 -104.047 22.074 1.00 55.69 484 ARG B C 1
ATOM 7574 O O . ARG B 1 513 ? 232.325 -102.809 22.025 1.00 54.89 484 ARG B O 1
ATOM 7582 N N . LEU B 1 514 ? 231.931 -104.845 21.028 1.00 48.65 485 LEU B N 1
ATOM 7583 C CA . LEU B 1 514 ? 231.503 -104.294 19.743 1.00 47.16 485 LEU B CA 1
ATOM 7584 C C . LEU B 1 514 ? 230.236 -103.423 19.871 1.00 53.85 485 LEU B C 1
ATOM 7585 O O . LEU B 1 514 ? 230.149 -102.366 19.229 1.00 55.37 485 LEU B O 1
ATOM 7590 N N . GLY B 1 515 ? 229.294 -103.862 20.707 1.00 48.46 486 GLY B N 1
ATOM 7591 C CA . GLY B 1 515 ? 228.045 -103.149 20.931 1.00 47.78 486 GLY B CA 1
ATOM 7592 C C . GLY B 1 515 ? 228.238 -101.770 21.525 1.00 50.87 486 GLY B C 1
ATOM 7593 O O . GLY B 1 515 ? 227.616 -100.810 21.064 1.00 48.77 486 GLY B O 1
ATOM 7594 N N . TYR B 1 516 ? 229.098 -101.673 22.563 1.00 48.62 487 TYR B N 1
ATOM 7595 C CA . TYR B 1 516 ? 229.416 -100.416 23.230 1.00 49.07 487 TYR B CA 1
ATOM 7596 C C . TYR B 1 516 ? 230.268 -99.476 22.376 1.00 52.08 487 TYR B C 1
ATOM 7597 O O . TYR B 1 516 ? 230.079 -98.260 22.475 1.00 52.70 487 TYR B O 1
ATOM 7606 N N . ALA B 1 517 ? 231.143 -100.029 21.500 1.00 45.50 488 ALA B N 1
ATOM 7607 C CA . ALA B 1 517 ? 231.972 -99.269 20.563 1.00 44.16 488 ALA B CA 1
ATOM 7608 C C . ALA B 1 517 ? 231.074 -98.596 19.528 1.00 47.99 488 ALA B C 1
ATOM 7609 O O . ALA B 1 517 ? 231.267 -97.412 19.210 1.00 47.71 488 ALA B O 1
ATOM 7611 N N . GLU B 1 518 ? 230.059 -99.332 19.039 1.00 45.77 489 GLU B N 1
ATOM 7612 C CA . GLU B 1 518 ? 229.123 -98.811 18.029 1.00 46.41 489 GLU B CA 1
ATOM 7613 C C . GLU B 1 518 ? 228.065 -97.867 18.614 1.00 47.20 489 GLU B C 1
ATOM 7614 O O . GLU B 1 518 ? 227.551 -97.001 17.898 1.00 45.92 489 GLU B O 1
ATOM 7620 N N . LYS B 1 519 ? 227.801 -98.000 19.920 1.00 42.69 490 LYS B N 1
ATOM 7621 C CA . LYS B 1 519 ? 226.899 -97.137 20.681 1.00 43.37 490 LYS B CA 1
ATOM 7622 C C . LYS B 1 519 ? 227.664 -95.795 20.909 1.00 50.47 490 LYS B C 1
ATOM 7623 O O . LYS B 1 519 ? 227.113 -94.706 20.675 1.00 50.88 490 LYS B O 1
ATOM 7629 N N . LEU B 1 520 ? 228.951 -95.898 21.352 1.00 46.13 491 LEU B N 1
ATOM 7630 C CA . LEU B 1 520 ? 229.820 -94.744 21.493 1.00 45.25 491 LEU B CA 1
ATOM 7631 C C . LEU B 1 520 ? 229.989 -94.045 20.140 1.00 47.93 491 LEU B C 1
ATOM 7632 O O . LEU B 1 520 ? 229.917 -92.815 20.118 1.00 51.15 491 LEU B O 1
ATOM 7637 N N . LEU B 1 521 ? 230.071 -94.796 19.010 1.00 40.10 492 LEU B N 1
ATOM 7638 C CA . LEU B 1 521 ? 230.132 -94.155 17.689 1.00 38.92 492 LEU B CA 1
ATOM 7639 C C . LEU B 1 521 ? 228.897 -93.345 17.390 1.00 44.86 492 LEU B C 1
ATOM 7640 O O . LEU B 1 521 ? 229.016 -92.333 16.709 1.00 45.33 492 LEU B O 1
ATOM 7645 N N . SER B 1 522 ? 227.706 -93.804 17.879 1.00 42.59 493 SER B N 1
ATOM 7646 C CA . SER B 1 522 ? 226.399 -93.162 17.692 1.00 42.46 493 SER B CA 1
ATOM 7647 C C . SER B 1 522 ? 226.314 -91.834 18.428 1.00 43.39 493 SER B C 1
ATOM 7648 O O . SER B 1 522 ? 225.850 -90.861 17.831 1.00 41.02 493 SER B O 1
ATOM 7651 N N . LEU B 1 523 ? 226.769 -91.790 19.699 1.00 40.87 494 LEU B N 1
ATOM 7652 C CA . LEU B 1 523 ? 226.799 -90.567 20.480 1.00 42.80 494 LEU B CA 1
ATOM 7653 C C . LEU B 1 523 ? 227.679 -89.538 19.750 1.00 51.67 494 LEU B C 1
ATOM 7654 O O . LEU B 1 523 ? 227.229 -88.396 19.576 1.00 53.48 494 LEU B O 1
ATOM 7659 N N . ARG B 1 524 ? 228.904 -89.953 19.270 1.00 45.94 495 ARG B N 1
ATOM 7660 C CA . ARG B 1 524 ? 229.840 -89.071 18.563 1.00 44.85 495 ARG B CA 1
ATOM 7661 C C . ARG B 1 524 ? 229.190 -88.400 17.396 1.00 50.00 495 ARG B C 1
ATOM 7662 O O . ARG B 1 524 ? 229.330 -87.195 17.248 1.00 53.47 495 ARG B O 1
ATOM 7670 N N . ALA B 1 525 ? 228.447 -89.147 16.599 1.00 46.07 496 ALA B N 1
ATOM 7671 C CA . ALA B 1 525 ? 227.734 -88.644 15.425 1.00 45.84 496 ALA B CA 1
ATOM 7672 C C . ALA B 1 525 ? 226.559 -87.721 15.789 1.00 50.63 496 ALA B C 1
ATOM 7673 O O . ALA B 1 525 ? 226.318 -86.708 15.113 1.00 51.39 496 ALA B O 1
ATOM 7675 N N . GLN B 1 526 ? 225.832 -88.067 16.857 1.00 46.34 497 GLN B N 1
ATOM 7676 C CA . GLN B 1 526 ? 224.655 -87.294 17.277 1.00 45.43 497 GLN B CA 1
ATOM 7677 C C . GLN B 1 526 ? 225.022 -85.988 17.956 1.00 48.73 497 GLN B C 1
ATOM 7678 O O . GLN B 1 526 ? 224.301 -84.998 17.791 1.00 46.04 497 GLN B O 1
ATOM 7684 N N . HIS B 1 527 ? 226.168 -85.991 18.695 1.00 46.69 498 HIS B N 1
ATOM 7685 C CA . HIS B 1 527 ? 226.656 -84.850 19.449 1.00 46.13 498 HIS B CA 1
ATOM 7686 C C . HIS B 1 527 ? 227.624 -83.957 18.706 1.00 47.80 498 HIS B C 1
ATOM 7687 O O . HIS B 1 527 ? 228.247 -83.096 19.333 1.00 44.80 498 HIS B O 1
ATOM 7694 N N . LEU B 1 528 ? 227.661 -84.062 17.351 1.00 45.34 499 LEU B N 1
ATOM 7695 C CA . LEU B 1 528 ? 228.421 -83.117 16.535 1.00 45.39 499 LEU B CA 1
ATOM 7696 C C . LEU B 1 528 ? 227.654 -81.789 16.640 1.00 52.23 499 LEU B C 1
ATOM 7697 O O . LEU B 1 528 ? 226.449 -81.805 16.900 1.00 52.68 499 LEU B O 1
ATOM 7702 N N . ASP B 1 529 ? 228.346 -80.657 16.516 1.00 49.59 500 ASP B N 1
ATOM 7703 C CA . ASP B 1 529 ? 227.751 -79.337 16.670 1.00 49.12 500 ASP B CA 1
ATOM 7704 C C . ASP B 1 529 ? 226.586 -79.068 15.694 1.00 49.32 500 ASP B C 1
ATOM 7705 O O . ASP B 1 529 ? 226.795 -78.960 14.490 1.00 47.49 500 ASP B O 1
ATOM 7710 N N . GLN B 1 530 ? 225.354 -78.943 16.249 1.00 44.57 501 GLN B N 1
ATOM 7711 C CA . GLN B 1 530 ? 224.147 -78.702 15.441 1.00 42.65 501 GLN B CA 1
ATOM 7712 C C . GLN B 1 530 ? 223.677 -77.240 15.428 1.00 46.34 501 GLN B C 1
ATOM 7713 O O . GLN B 1 530 ? 222.586 -76.980 14.927 1.00 47.05 501 GLN B O 1
ATOM 7719 N N . THR B 1 531 ? 224.514 -76.286 15.919 1.00 43.34 502 THR B N 1
ATOM 7720 C CA . THR B 1 531 ? 224.234 -74.841 15.954 1.00 42.13 502 THR B CA 1
ATOM 7721 C C . THR B 1 531 ? 223.694 -74.345 14.620 1.00 45.84 502 THR B C 1
ATOM 7722 O O . THR B 1 531 ? 222.629 -73.726 14.593 1.00 45.51 502 THR B O 1
ATOM 7726 N N . LEU B 1 532 ? 224.385 -74.650 13.514 1.00 41.93 503 LEU B N 1
ATOM 7727 C CA . LEU B 1 532 ? 223.944 -74.231 12.181 1.00 40.52 503 LEU B CA 1
ATOM 7728 C C . LEU B 1 532 ? 223.376 -75.387 11.362 1.00 46.33 503 LEU B C 1
ATOM 7729 O O . LEU B 1 532 ? 222.601 -75.133 10.450 1.00 45.48 503 LEU B O 1
ATOM 7734 N N . ALA B 1 533 ? 223.768 -76.644 11.674 1.00 44.51 504 ALA B N 1
ATOM 7735 C CA . ALA B 1 533 ? 223.340 -77.871 10.987 1.00 44.79 504 ALA B CA 1
ATOM 7736 C C . ALA B 1 533 ? 221.821 -78.153 11.118 1.00 51.06 504 ALA B C 1
ATOM 7737 O O . ALA B 1 533 ? 221.266 -78.893 10.292 1.00 52.01 504 ALA B O 1
ATOM 7739 N N . TYR B 1 534 ? 221.147 -77.534 12.117 1.00 46.71 505 TYR B N 1
ATOM 7740 C CA . TYR B 1 534 ? 219.684 -77.605 12.276 1.00 46.33 505 TYR B CA 1
ATOM 7741 C C . TYR B 1 534 ? 218.965 -76.501 11.499 1.00 49.14 505 TYR B C 1
ATOM 7742 O O . TYR B 1 534 ? 217.790 -76.259 11.734 1.00 49.85 505 TYR B O 1
ATOM 7751 N N . THR B 1 535 ? 219.669 -75.833 10.582 1.00 44.62 506 THR B N 1
ATOM 7752 C CA . THR B 1 535 ? 219.157 -74.755 9.742 1.00 44.72 506 THR B CA 1
ATOM 7753 C C . THR B 1 535 ? 219.366 -75.091 8.287 1.00 52.76 506 THR B C 1
ATOM 7754 O O . THR B 1 535 ? 220.367 -75.702 7.916 1.00 54.79 506 THR B O 1
ATOM 7758 N N . GLU B 1 536 ? 218.429 -74.659 7.462 1.00 50.07 507 GLU B N 1
ATOM 7759 C CA . GLU B 1 536 ? 218.469 -74.826 6.033 1.00 49.70 507 GLU B CA 1
ATOM 7760 C C . GLU B 1 536 ? 218.037 -73.531 5.396 1.00 56.24 507 GLU B C 1
ATOM 7761 O O . GLU B 1 536 ? 216.989 -72.971 5.741 1.00 56.05 507 GLU B O 1
ATOM 7767 N N . LEU B 1 537 ? 218.853 -73.056 4.465 1.00 55.67 508 LEU B N 1
ATOM 7768 C CA . LEU B 1 537 ? 218.599 -71.834 3.731 1.00 55.73 508 LEU B CA 1
ATOM 7769 C C . LEU B 1 537 ? 217.706 -72.171 2.562 1.00 61.91 508 LEU B C 1
ATOM 7770 O O . LEU B 1 537 ? 218.101 -72.880 1.643 1.00 60.54 508 LEU B O 1
ATOM 7775 N N . THR B 1 538 ? 216.461 -71.697 2.649 1.00 62.79 509 THR B N 1
ATOM 7776 C CA . THR B 1 538 ? 215.407 -71.896 1.643 1.00 64.39 509 THR B CA 1
ATOM 7777 C C . THR B 1 538 ? 215.092 -70.576 0.856 1.00 71.86 509 THR B C 1
ATOM 7778 O O . THR B 1 538 ? 215.580 -69.509 1.244 1.00 71.39 509 THR B O 1
ATOM 7782 N N . GLU B 1 539 ? 214.285 -70.671 -0.243 1.00 70.97 510 GLU B N 1
ATOM 7783 C CA . GLU B 1 539 ? 213.866 -69.516 -1.058 1.00 72.19 510 GLU B CA 1
ATOM 7784 C C . GLU B 1 539 ? 213.148 -68.422 -0.211 1.00 76.87 510 GLU B C 1
ATOM 7785 O O . GLU B 1 539 ? 213.292 -67.219 -0.485 1.00 74.72 510 GLU B O 1
ATOM 7791 N N . LYS B 1 540 ? 212.424 -68.856 0.841 1.00 75.17 511 LYS B N 1
ATOM 7792 C CA . LYS B 1 540 ? 211.748 -67.971 1.791 1.00 76.29 511 LYS B CA 1
ATOM 7793 C C . LYS B 1 540 ? 212.766 -67.261 2.676 1.00 82.26 511 LYS B C 1
ATOM 7794 O O . LYS B 1 540 ? 212.635 -66.061 2.988 1.00 83.95 511 LYS B O 1
ATOM 7800 N N . GLY B 1 541 ? 213.800 -68.018 3.023 1.00 77.26 512 GLY B N 1
ATOM 7801 C CA . GLY B 1 541 ? 214.892 -67.594 3.877 1.00 75.47 512 GLY B CA 1
ATOM 7802 C C . GLY B 1 541 ? 215.239 -68.754 4.788 1.00 75.79 512 GLY B C 1
ATOM 7803 O O . GLY B 1 541 ? 214.765 -69.870 4.584 1.00 75.20 512 GLY B O 1
ATOM 7804 N N . PRO B 1 542 ? 215.951 -68.521 5.890 1.00 69.91 513 PRO B N 1
ATOM 7805 C CA . PRO B 1 542 ? 216.300 -69.641 6.774 1.00 68.46 513 PRO B CA 1
ATOM 7806 C C . PRO B 1 542 ? 215.119 -70.342 7.425 1.00 69.88 513 PRO B C 1
ATOM 7807 O O . PRO B 1 542 ? 214.148 -69.701 7.811 1.00 70.79 513 PRO B O 1
ATOM 7811 N N . VAL B 1 543 ? 215.235 -71.663 7.570 1.00 63.10 514 VAL B N 1
ATOM 7812 C CA . VAL B 1 543 ? 214.268 -72.536 8.213 1.00 61.35 514 VAL B CA 1
ATOM 7813 C C . VAL B 1 543 ? 215.054 -73.351 9.221 1.00 65.96 514 VAL B C 1
ATOM 7814 O O . VAL B 1 543 ? 216.092 -73.906 8.877 1.00 66.04 514 VAL B O 1
ATOM 7818 N N . SER B 1 544 ? 214.580 -73.411 10.458 1.00 64.09 515 SER B N 1
ATOM 7819 C CA . SER B 1 544 ? 215.279 -74.128 11.512 1.00 65.25 515 SER B CA 1
ATOM 7820 C C . SER B 1 544 ? 214.445 -75.192 12.190 1.00 75.36 515 SER B C 1
ATOM 7821 O O . SER B 1 544 ? 213.218 -75.127 12.184 1.00 76.74 515 SER B O 1
ATOM 7824 N N . ARG B 1 545 ? 215.130 -76.175 12.775 1.00 74.74 516 ARG B N 1
ATOM 7825 C CA . ARG B 1 545 ? 214.559 -77.274 13.535 1.00 76.16 516 ARG B CA 1
ATOM 7826 C C . ARG B 1 545 ? 214.904 -77.012 14.986 1.00 85.28 516 ARG B C 1
ATOM 7827 O O . ARG B 1 545 ? 215.965 -76.457 15.286 1.00 84.42 516 ARG B O 1
ATOM 7835 N N . ARG B 1 546 ? 213.992 -77.358 15.885 1.00 87.24 517 ARG B N 1
ATOM 7836 C CA . ARG B 1 546 ? 214.202 -77.184 17.320 1.00 89.40 517 ARG B CA 1
ATOM 7837 C C . ARG B 1 546 ? 214.658 -78.555 17.849 1.00 96.93 517 ARG B C 1
ATOM 7838 O O . ARG B 1 546 ? 214.052 -79.561 17.480 1.00 97.05 517 ARG B O 1
ATOM 7846 N N . PRO B 1 547 ? 215.748 -78.646 18.642 1.00 96.27 518 PRO B N 1
ATOM 7847 C CA . PRO B 1 547 ? 216.194 -79.963 19.153 1.00 102.97 518 PRO B CA 1
ATOM 7848 C C . PRO B 1 547 ? 215.162 -80.715 19.980 1.00 136.66 518 PRO B C 1
ATOM 7849 O O . PRO B 1 547 ? 214.681 -81.749 19.526 1.00 104.14 518 PRO B O 1
ATOM 7853 N N . ARG C 1 44 ? 210.383 -52.890 -4.186 1.00 67.54 15 ARG C N 1
ATOM 7854 C CA . ARG C 1 44 ? 209.453 -52.668 -5.289 1.00 67.93 15 ARG C CA 1
ATOM 7855 C C . ARG C 1 44 ? 210.045 -51.910 -6.498 1.00 69.15 15 ARG C C 1
ATOM 7856 O O . ARG C 1 44 ? 210.055 -52.520 -7.566 1.00 71.00 15 ARG C O 1
ATOM 7864 N N . PRO C 1 45 ? 210.461 -50.613 -6.456 1.00 61.05 16 PRO C N 1
ATOM 7865 C CA . PRO C 1 45 ? 211.013 -50.020 -7.690 1.00 59.30 16 PRO C CA 1
ATOM 7866 C C . PRO C 1 45 ? 212.448 -50.483 -7.949 1.00 62.15 16 PRO C C 1
ATOM 7867 O O . PRO C 1 45 ? 213.118 -50.995 -7.047 1.00 60.83 16 PRO C O 1
ATOM 7871 N N . ASN C 1 46 ? 212.928 -50.288 -9.174 1.00 57.26 17 ASN C N 1
ATOM 7872 C CA . ASN C 1 46 ? 214.305 -50.598 -9.483 1.00 56.32 17 ASN C CA 1
ATOM 7873 C C . ASN C 1 46 ? 215.008 -49.326 -9.153 1.00 59.43 17 ASN C C 1
ATOM 7874 O O . ASN C 1 46 ? 214.394 -48.257 -9.243 1.00 59.34 17 ASN C O 1
ATOM 7879 N N . VAL C 1 47 ? 216.277 -49.420 -8.730 1.00 54.46 18 VAL C N 1
ATOM 7880 C CA . VAL C 1 47 ? 217.043 -48.220 -8.417 1.00 52.67 18 VAL C CA 1
ATOM 7881 C C . VAL C 1 47 ? 218.244 -48.163 -9.340 1.00 57.44 18 VAL C C 1
ATOM 7882 O O . VAL C 1 47 ? 218.983 -49.140 -9.450 1.00 57.78 18 VAL C O 1
ATOM 7886 N N . LEU C 1 48 ? 218.432 -47.022 -10.007 1.00 54.22 19 LEU C N 1
ATOM 7887 C CA . LEU C 1 48 ? 219.564 -46.805 -10.889 1.00 53.75 19 LEU C CA 1
ATOM 7888 C C . LEU C 1 48 ? 220.276 -45.528 -10.507 1.00 57.83 19 LEU C C 1
ATOM 7889 O O . LEU C 1 48 ? 219.819 -44.433 -10.820 1.00 57.69 19 LEU C O 1
ATOM 7894 N N . LEU C 1 49 ? 221.405 -45.674 -9.805 1.00 55.09 20 LEU C N 1
ATOM 7895 C CA . LEU C 1 49 ? 222.216 -44.533 -9.401 1.00 53.68 20 LEU C CA 1
ATOM 7896 C C . LEU C 1 49 ? 223.320 -44.394 -10.413 1.00 55.57 20 LEU C C 1
ATOM 7897 O O . LEU C 1 49 ? 224.152 -45.280 -10.531 1.00 57.88 20 LEU C O 1
ATOM 7902 N N . ILE C 1 50 ? 223.278 -43.333 -11.195 1.00 50.05 21 ILE C N 1
ATOM 7903 C CA . ILE C 1 50 ? 224.291 -43.041 -12.188 1.00 49.48 21 ILE C CA 1
ATOM 7904 C C . ILE C 1 50 ? 225.069 -41.835 -11.754 1.00 53.87 21 ILE C C 1
ATOM 7905 O O . ILE C 1 50 ? 224.500 -40.780 -11.447 1.00 53.73 21 ILE C O 1
ATOM 7910 N N . SER C 1 51 ? 226.388 -41.993 -11.745 1.00 51.96 22 SER C N 1
ATOM 7911 C CA . SER C 1 51 ? 227.325 -40.919 -11.486 1.00 51.26 22 SER C CA 1
ATOM 7912 C C . SER C 1 51 ? 228.286 -40.872 -12.668 1.00 54.55 22 SER C C 1
ATOM 7913 O O . SER C 1 51 ? 228.558 -41.908 -13.286 1.00 53.86 22 SER C O 1
ATOM 7916 N N . ALA C 1 52 ? 228.726 -39.660 -13.008 1.00 50.82 23 ALA C N 1
ATOM 7917 C CA . ALA C 1 52 ? 229.692 -39.372 -14.051 1.00 51.61 23 ALA C CA 1
ATOM 7918 C C . ALA C 1 52 ? 230.642 -38.392 -13.397 1.00 56.18 23 ALA C C 1
ATOM 7919 O O . ALA C 1 52 ? 230.222 -37.331 -12.945 1.00 57.05 23 ALA C O 1
ATOM 7921 N N . ASP C 1 53 ? 231.901 -38.772 -13.278 1.00 52.34 24 ASP C N 1
ATOM 7922 C CA . ASP C 1 53 ? 232.915 -38.012 -12.563 1.00 52.68 24 ASP C CA 1
ATOM 7923 C C . ASP C 1 53 ? 233.261 -36.664 -13.140 1.00 55.74 24 ASP C C 1
ATOM 7924 O O . ASP C 1 53 ? 233.273 -36.503 -14.349 1.00 55.59 24 ASP C O 1
ATOM 7929 N N . GLN C 1 54 ? 233.565 -35.688 -12.256 1.00 52.86 25 GLN C N 1
ATOM 7930 C CA . GLN C 1 54 ? 234.063 -34.347 -12.598 1.00 51.74 25 GLN C CA 1
ATOM 7931 C C . GLN C 1 54 ? 233.147 -33.511 -13.522 1.00 57.48 25 GLN C C 1
ATOM 7932 O O . GLN C 1 54 ? 233.643 -32.659 -14.236 1.00 58.00 25 GLN C O 1
ATOM 7938 N N . TRP C 1 55 ? 231.827 -33.695 -13.452 1.00 56.20 26 TRP C N 1
ATOM 7939 C CA . TRP C 1 55 ? 230.833 -32.970 -14.266 1.00 58.60 26 TRP C CA 1
ATOM 7940 C C . TRP C 1 55 ? 230.276 -31.704 -13.538 1.00 59.46 26 TRP C C 1
ATOM 7941 O O . TRP C 1 55 ? 229.736 -31.810 -12.435 1.00 59.36 26 TRP C O 1
ATOM 7952 N N . ARG C 1 56 ? 230.425 -30.529 -14.170 1.00 53.04 27 ARG C N 1
ATOM 7953 C CA . ARG C 1 56 ? 229.987 -29.220 -13.665 1.00 52.18 27 ARG C CA 1
ATOM 7954 C C . ARG C 1 56 ? 228.457 -29.108 -13.653 1.00 57.06 27 ARG C C 1
ATOM 7955 O O . ARG C 1 56 ? 227.805 -29.506 -14.617 1.00 56.03 27 ARG C O 1
ATOM 7963 N N . GLY C 1 57 ? 227.908 -28.553 -12.576 1.00 54.37 28 GLY C N 1
ATOM 7964 C CA . GLY C 1 57 ? 226.465 -28.388 -12.417 1.00 54.71 28 GLY C CA 1
ATOM 7965 C C . GLY C 1 57 ? 225.822 -27.401 -13.375 1.00 58.63 28 GLY C C 1
ATOM 7966 O O . GLY C 1 57 ? 224.623 -27.500 -13.661 1.00 57.38 28 GLY C O 1
ATOM 7967 N N . ASP C 1 58 ? 226.618 -26.435 -13.864 1.00 56.61 29 ASP C N 1
ATOM 7968 C CA . ASP C 1 58 ? 226.190 -25.423 -14.823 1.00 56.56 29 ASP C CA 1
ATOM 7969 C C . ASP C 1 58 ? 226.270 -25.934 -16.278 1.00 65.40 29 ASP C C 1
ATOM 7970 O O . ASP C 1 58 ? 225.721 -25.298 -17.181 1.00 67.47 29 ASP C O 1
ATOM 7975 N N . CYS C 1 59 ? 226.925 -27.086 -16.499 1.00 62.05 30 CYS C N 1
ATOM 7976 C CA . CYS C 1 59 ? 227.077 -27.679 -17.830 1.00 60.97 30 CYS C CA 1
ATOM 7977 C C . CYS C 1 59 ? 225.980 -28.683 -18.173 1.00 63.76 30 CYS C C 1
ATOM 7978 O O . CYS C 1 59 ? 226.221 -29.878 -18.367 1.00 63.00 30 CYS C O 1
ATOM 7981 N N . LEU C 1 60 ? 224.765 -28.162 -18.268 1.00 62.03 31 LEU C N 1
ATOM 7982 C CA . LEU C 1 60 ? 223.550 -28.863 -18.678 1.00 62.89 31 LEU C CA 1
ATOM 7983 C C . LEU C 1 60 ? 222.730 -27.884 -19.530 1.00 68.13 31 LEU C C 1
ATOM 7984 O O . LEU C 1 60 ? 222.533 -26.728 -19.120 1.00 68.07 31 LEU C O 1
ATOM 7989 N N . SER C 1 61 ? 222.229 -28.335 -20.687 1.00 64.14 32 SER C N 1
ATOM 7990 C CA . SER C 1 61 ? 221.404 -27.467 -21.537 1.00 63.72 32 SER C CA 1
ATOM 7991 C C . SER C 1 61 ? 220.077 -27.085 -20.850 1.00 65.80 32 SER C C 1
ATOM 7992 O O . SER C 1 61 ? 219.627 -25.947 -21.007 1.00 64.18 32 SER C O 1
ATOM 7995 N N . ALA C 1 62 ? 219.541 -27.993 -19.985 1.00 62.42 33 ALA C N 1
ATOM 7996 C CA . ALA C 1 62 ? 218.316 -27.810 -19.188 1.00 61.91 33 ALA C CA 1
ATOM 7997 C C . ALA C 1 62 ? 218.414 -26.672 -18.169 1.00 65.57 33 ALA C C 1
ATOM 7998 O O . ALA C 1 62 ? 217.388 -26.255 -17.619 1.00 65.94 33 ALA C O 1
ATOM 8000 N N . VAL C 1 63 ? 219.631 -26.185 -17.902 1.00 60.95 34 VAL C N 1
ATOM 8001 C CA . VAL C 1 63 ? 219.882 -25.122 -16.924 1.00 60.21 34 VAL C CA 1
ATOM 8002 C C . VAL C 1 63 ? 220.271 -23.822 -17.658 1.00 65.31 34 VAL C C 1
ATOM 8003 O O . VAL C 1 63 ? 220.542 -22.805 -17.015 1.00 65.16 34 VAL C O 1
ATOM 8007 N N . GLY C 1 64 ? 220.258 -23.860 -18.993 1.00 62.25 35 GLY C N 1
ATOM 8008 C CA . GLY C 1 64 ? 220.527 -22.687 -19.812 1.00 62.55 35 GLY C CA 1
ATOM 8009 C C . GLY C 1 64 ? 221.956 -22.445 -20.240 1.00 69.03 35 GLY C C 1
ATOM 8010 O O . GLY C 1 64 ? 222.344 -21.292 -20.459 1.00 68.98 35 GLY C O 1
ATOM 8011 N N . HIS C 1 65 ? 222.746 -23.510 -20.397 1.00 67.38 36 HIS C N 1
ATOM 8012 C CA . HIS C 1 65 ? 224.113 -23.333 -20.861 1.00 69.01 36 HIS C CA 1
ATOM 8013 C C . HIS C 1 65 ? 224.075 -22.998 -22.358 1.00 77.52 36 HIS C C 1
ATOM 8014 O O . HIS C 1 65 ? 223.312 -23.629 -23.113 1.00 77.03 36 HIS C O 1
ATOM 8021 N N . ALA C 1 66 ? 224.863 -21.966 -22.757 1.00 76.15 37 ALA C N 1
ATOM 8022 C CA . ALA C 1 66 ? 224.964 -21.461 -24.127 1.00 76.80 37 ALA C CA 1
ATOM 8023 C C . ALA C 1 66 ? 225.531 -22.502 -25.107 1.00 82.75 37 ALA C C 1
ATOM 8024 O O . ALA C 1 66 ? 224.917 -22.762 -26.150 1.00 82.92 37 ALA C O 1
ATOM 8026 N N . SER C 1 67 ? 226.703 -23.084 -24.771 1.00 78.84 38 SER C N 1
ATOM 8027 C CA . SER C 1 67 ? 227.408 -24.061 -25.594 1.00 77.77 38 SER C CA 1
ATOM 8028 C C . SER C 1 67 ? 226.945 -25.512 -25.381 1.00 79.75 38 SER C C 1
ATOM 8029 O O . SER C 1 67 ? 226.493 -26.147 -26.333 1.00 81.01 38 SER C O 1
ATOM 8032 N N . VAL C 1 68 ? 227.064 -26.025 -24.133 1.00 72.35 39 VAL C N 1
ATOM 8033 C CA . VAL C 1 68 ? 226.804 -27.405 -23.710 1.00 69.42 39 VAL C CA 1
ATOM 8034 C C . VAL C 1 68 ? 225.437 -27.935 -24.138 1.00 73.98 39 VAL C C 1
ATOM 8035 O O . VAL C 1 68 ? 224.410 -27.276 -23.940 1.00 74.93 39 VAL C O 1
ATOM 8039 N N . LYS C 1 69 ? 225.456 -29.157 -24.714 1.00 70.27 40 LYS C N 1
ATOM 8040 C CA . LYS C 1 69 ? 224.289 -29.885 -25.215 1.00 70.12 40 LYS C CA 1
ATOM 8041 C C . LYS C 1 69 ? 224.153 -31.205 -24.464 1.00 72.42 40 LYS C C 1
ATOM 8042 O O . LYS C 1 69 ? 225.008 -32.090 -24.610 1.00 72.12 40 LYS C O 1
ATOM 8048 N N . THR C 1 70 ? 223.093 -31.316 -23.616 1.00 66.88 41 THR C N 1
ATOM 8049 C CA . THR C 1 70 ? 222.808 -32.518 -22.815 1.00 65.58 41 THR C CA 1
ATOM 8050 C C . THR C 1 70 ? 221.351 -32.972 -23.050 1.00 67.57 41 THR C C 1
ATOM 8051 O O . THR C 1 70 ? 220.572 -32.977 -22.095 1.00 66.51 41 THR C O 1
ATOM 8055 N N . PRO C 1 71 ? 220.960 -33.400 -24.283 1.00 62.89 42 PRO C N 1
ATOM 8056 C CA . PRO C 1 71 ? 219.545 -33.753 -24.526 1.00 61.79 42 PRO C CA 1
ATOM 8057 C C . PRO C 1 71 ? 218.954 -34.877 -23.686 1.00 66.75 42 PRO C C 1
ATOM 8058 O O . PRO C 1 71 ? 217.764 -34.821 -23.332 1.00 66.41 42 PRO C O 1
ATOM 8062 N N . ASN C 1 72 ? 219.761 -35.908 -23.392 1.00 64.04 43 ASN C N 1
ATOM 8063 C CA . ASN C 1 72 ? 219.278 -37.067 -22.641 1.00 63.71 43 ASN C CA 1
ATOM 8064 C C . ASN C 1 72 ? 219.147 -36.786 -21.141 1.00 67.10 43 ASN C C 1
ATOM 8065 O O . ASN C 1 72 ? 218.223 -37.308 -20.515 1.00 65.61 43 ASN C O 1
ATOM 8070 N N . VAL C 1 73 ? 219.988 -35.872 -20.594 1.00 64.12 44 VAL C N 1
ATOM 8071 C CA . VAL C 1 73 ? 219.863 -35.439 -19.198 1.00 63.52 44 VAL C CA 1
ATOM 8072 C C . VAL C 1 73 ? 218.576 -34.618 -19.134 1.00 66.85 44 VAL C C 1
ATOM 8073 O O . VAL C 1 73 ? 217.735 -34.873 -18.261 1.00 65.30 44 VAL C O 1
ATOM 8077 N N . ASP C 1 74 ? 218.401 -33.686 -20.120 1.00 63.90 45 ASP C N 1
ATOM 8078 C CA . ASP C 1 74 ? 217.224 -32.815 -20.296 1.00 63.36 45 ASP C CA 1
ATOM 8079 C C . ASP C 1 74 ? 215.947 -33.635 -20.324 1.00 67.30 45 ASP C C 1
ATOM 8080 O O . ASP C 1 74 ? 214.988 -33.286 -19.631 1.00 67.80 45 ASP C O 1
ATOM 8085 N N . ALA C 1 75 ? 215.959 -34.744 -21.094 1.00 64.09 46 ALA C N 1
ATOM 8086 C CA . ALA C 1 75 ? 214.845 -35.678 -21.259 1.00 64.54 46 ALA C CA 1
ATOM 8087 C C . ALA C 1 75 ? 214.446 -36.335 -19.932 1.00 70.70 46 ALA C C 1
ATOM 8088 O O . ALA C 1 75 ? 213.246 -36.490 -19.662 1.00 70.46 46 ALA C O 1
ATOM 8090 N N . LEU C 1 76 ? 215.455 -36.716 -19.107 1.00 67.87 47 LEU C N 1
ATOM 8091 C CA . LEU C 1 76 ? 215.246 -37.307 -17.787 1.00 67.52 47 LEU C CA 1
ATOM 8092 C C . LEU C 1 76 ? 214.612 -36.248 -16.865 1.00 70.28 47 LEU C C 1
ATOM 8093 O O . LEU C 1 76 ? 213.671 -36.565 -16.143 1.00 69.04 47 LEU C O 1
ATOM 8098 N N . ALA C 1 77 ? 215.072 -34.978 -16.969 1.00 68.85 48 ALA C N 1
ATOM 8099 C CA . ALA C 1 77 ? 214.604 -33.805 -16.194 1.00 69.71 48 ALA C CA 1
ATOM 8100 C C . ALA C 1 77 ? 213.228 -33.290 -16.609 1.00 77.75 48 ALA C C 1
ATOM 8101 O O . ALA C 1 77 ? 212.571 -32.582 -15.829 1.00 78.53 48 ALA C O 1
ATOM 8103 N N . GLN C 1 78 ? 212.816 -33.599 -17.851 1.00 75.17 49 GLN C N 1
ATOM 8104 C CA . GLN C 1 78 ? 211.504 -33.231 -18.381 1.00 75.51 49 GLN C CA 1
ATOM 8105 C C . GLN C 1 78 ? 210.425 -33.991 -17.630 1.00 79.83 49 GLN C C 1
ATOM 8106 O O . GLN C 1 78 ? 209.362 -33.441 -17.323 1.00 79.02 49 GLN C O 1
ATOM 8112 N N . ASP C 1 79 ? 210.726 -35.255 -17.317 1.00 77.59 50 ASP C N 1
ATOM 8113 C CA . ASP C 1 79 ? 209.852 -36.155 -16.584 1.00 78.00 50 ASP C CA 1
ATOM 8114 C C . ASP C 1 79 ? 210.257 -36.288 -15.107 1.00 81.17 50 ASP C C 1
ATOM 8115 O O . ASP C 1 79 ? 209.600 -37.022 -14.348 1.00 80.66 50 ASP C O 1
ATOM 8120 N N . GLY C 1 80 ? 211.303 -35.553 -14.716 1.00 75.75 51 GLY C N 1
ATOM 8121 C CA . GLY C 1 80 ? 211.810 -35.584 -13.355 1.00 74.53 51 GLY C CA 1
ATOM 8122 C C . GLY C 1 80 ? 212.139 -34.246 -12.743 1.00 75.46 51 GLY C C 1
ATOM 8123 O O . GLY C 1 80 ? 212.001 -33.186 -13.372 1.00 75.33 51 GLY C O 1
ATOM 8124 N N . VAL C 1 81 ? 212.635 -34.311 -11.509 1.00 68.41 52 VAL C N 1
ATOM 8125 C CA . VAL C 1 81 ? 213.028 -33.141 -10.747 1.00 66.43 52 VAL C CA 1
ATOM 8126 C C . VAL C 1 81 ? 214.514 -32.822 -10.973 1.00 65.88 52 VAL C C 1
ATOM 8127 O O . VAL C 1 81 ? 215.380 -33.686 -10.791 1.00 66.96 52 VAL C O 1
ATOM 8131 N N . LEU C 1 82 ? 214.791 -31.594 -11.410 1.00 58.14 53 LEU C N 1
ATOM 8132 C CA . LEU C 1 82 ? 216.154 -31.122 -11.609 1.00 56.23 53 LEU C CA 1
ATOM 8133 C C . LEU C 1 82 ? 216.499 -30.207 -10.421 1.00 60.59 53 LEU C C 1
ATOM 8134 O O . LEU C 1 82 ? 215.699 -29.349 -10.046 1.00 60.67 53 LEU C O 1
ATOM 8139 N N . PHE C 1 83 ? 217.691 -30.404 -9.834 1.00 55.40 54 PHE C N 1
ATOM 8140 C CA . PHE C 1 83 ? 218.174 -29.637 -8.687 1.00 52.86 54 PHE C CA 1
ATOM 8141 C C . PHE C 1 83 ? 219.278 -28.688 -9.162 1.00 55.85 54 PHE C C 1
ATOM 8142 O O . PHE C 1 83 ? 220.349 -29.138 -9.586 1.00 54.98 54 PHE C O 1
ATOM 8150 N N . THR C 1 84 ? 218.970 -27.367 -9.140 1.00 51.87 55 THR C N 1
ATOM 8151 C CA . THR C 1 84 ? 219.794 -26.270 -9.670 1.00 51.86 55 THR C CA 1
ATOM 8152 C C . THR C 1 84 ? 220.910 -25.774 -8.754 1.00 56.62 55 THR C C 1
ATOM 8153 O O . THR C 1 84 ? 221.854 -25.158 -9.265 1.00 56.56 55 THR C O 1
ATOM 8157 N N . ARG C 1 85 ? 220.792 -26.010 -7.413 1.00 51.78 56 ARG C N 1
ATOM 8158 C CA . ARG C 1 85 ? 221.774 -25.577 -6.432 1.00 51.30 56 ARG C CA 1
ATOM 8159 C C . ARG C 1 85 ? 222.292 -26.818 -5.651 1.00 56.16 56 ARG C C 1
ATOM 8160 O O . ARG C 1 85 ? 222.224 -26.865 -4.410 1.00 58.07 56 ARG C O 1
ATOM 8168 N N . HIS C 1 86 ? 222.771 -27.845 -6.395 1.00 49.54 57 HIS C N 1
ATOM 8169 C CA . HIS C 1 86 ? 223.293 -29.097 -5.836 1.00 47.09 57 HIS C CA 1
ATOM 8170 C C . HIS C 1 86 ? 224.803 -29.047 -5.656 1.00 47.32 57 HIS C C 1
ATOM 8171 O O . HIS C 1 86 ? 225.547 -28.808 -6.615 1.00 44.60 57 HIS C O 1
ATOM 8178 N N . PHE C 1 87 ? 225.252 -29.297 -4.409 1.00 42.53 58 PHE C N 1
ATOM 8179 C CA . PHE C 1 87 ? 226.664 -29.256 -4.065 1.00 40.66 58 PHE C CA 1
ATOM 8180 C C . PHE C 1 87 ? 227.216 -30.546 -3.514 1.00 45.93 58 PHE C C 1
ATOM 8181 O O . PHE C 1 87 ? 226.560 -31.259 -2.737 1.00 46.32 58 PHE C O 1
ATOM 8189 N N . ALA C 1 88 ? 228.473 -30.829 -3.907 1.00 44.46 59 ALA C N 1
ATOM 8190 C CA . ALA C 1 88 ? 229.251 -31.976 -3.415 1.00 43.79 59 ALA C CA 1
ATOM 8191 C C . ALA C 1 88 ? 229.491 -31.736 -1.924 1.00 46.74 59 ALA C C 1
ATOM 8192 O O . ALA C 1 88 ? 229.453 -30.589 -1.471 1.00 46.18 59 ALA C O 1
ATOM 8194 N N . GLY C 1 89 ? 229.683 -32.797 -1.169 1.00 44.06 60 GLY C N 1
ATOM 8195 C CA . GLY C 1 89 ? 229.968 -32.670 0.255 1.00 44.79 60 GLY C CA 1
ATOM 8196 C C . GLY C 1 89 ? 231.389 -32.205 0.489 1.00 49.41 60 GLY C C 1
ATOM 8197 O O . GLY C 1 89 ? 231.686 -31.544 1.487 1.00 50.58 60 GLY C O 1
ATOM 8198 N N . THR C 1 90 ? 232.273 -32.548 -0.450 1.00 46.16 61 THR C N 1
ATOM 8199 C CA . THR C 1 90 ? 233.717 -32.262 -0.422 1.00 46.49 61 THR C CA 1
ATOM 8200 C C . THR C 1 90 ? 234.372 -32.684 -1.753 1.00 50.16 61 THR C C 1
ATOM 8201 O O . THR C 1 90 ? 233.662 -33.000 -2.717 1.00 49.80 61 THR C O 1
ATOM 8205 N N . ALA C 1 91 ? 235.725 -32.651 -1.799 1.00 47.14 62 ALA C N 1
ATOM 8206 C CA . ALA C 1 91 ? 236.572 -33.034 -2.943 1.00 47.18 62 ALA C CA 1
ATOM 8207 C C . ALA C 1 91 ? 237.957 -33.539 -2.439 1.00 50.82 62 ALA C C 1
ATOM 8208 O O . ALA C 1 91 ? 238.369 -33.105 -1.356 1.00 49.36 62 ALA C O 1
ATOM 8210 N N . PRO C 1 92 ? 238.690 -34.450 -3.157 1.00 48.44 63 PRO C N 1
ATOM 8211 C CA . PRO C 1 92 ? 238.396 -35.041 -4.481 1.00 49.03 63 PRO C CA 1
ATOM 8212 C C . PRO C 1 92 ? 237.513 -36.292 -4.448 1.00 55.08 63 PRO C C 1
ATOM 8213 O O . PRO C 1 92 ? 236.605 -36.341 -3.636 1.00 55.52 63 PRO C O 1
ATOM 8224 N N . SER C 1 94 ? 237.589 -39.749 -3.552 1.00 48.28 65 SER C N 1
ATOM 8225 C CA . SER C 1 94 ? 237.296 -40.573 -2.355 1.00 45.91 65 SER C CA 1
ATOM 8226 C C . SER C 1 94 ? 236.528 -39.790 -1.276 1.00 45.83 65 SER C C 1
ATOM 8227 O O . SER C 1 94 ? 235.471 -40.294 -0.890 1.00 45.14 65 SER C O 1
ATOM 8230 N N . PRO C 1 95 ? 236.956 -38.553 -0.841 1.00 40.34 66 PRO C N 1
ATOM 8231 C CA . PRO C 1 95 ? 236.144 -37.781 0.130 1.00 39.52 66 PRO C CA 1
ATOM 8232 C C . PRO C 1 95 ? 234.735 -37.469 -0.361 1.00 42.61 66 PRO C C 1
ATOM 8233 O O . PRO C 1 95 ? 233.788 -37.638 0.402 1.00 43.62 66 PRO C O 1
ATOM 8237 N N . ALA C 1 96 ? 234.599 -37.074 -1.641 1.00 39.04 67 ALA C N 1
ATOM 8238 C CA . ALA C 1 96 ? 233.340 -36.737 -2.322 1.00 39.39 67 ALA C CA 1
ATOM 8239 C C . ALA C 1 96 ? 232.355 -37.887 -2.402 1.00 46.49 67 ALA C C 1
ATOM 8240 O O . ALA C 1 96 ? 231.168 -37.682 -2.199 1.00 47.71 67 ALA C O 1
ATOM 8242 N N . ARG C 1 97 ? 232.844 -39.103 -2.680 1.00 45.52 68 ARG C N 1
ATOM 8243 C CA . ARG C 1 97 ? 232.049 -40.328 -2.779 1.00 44.14 68 ARG C CA 1
ATOM 8244 C C . ARG C 1 97 ? 231.644 -40.872 -1.415 1.00 45.17 68 ARG C C 1
ATOM 8245 O O . ARG C 1 97 ? 230.593 -41.507 -1.279 1.00 45.06 68 ARG C O 1
ATOM 8253 N N . ALA C 1 98 ? 232.445 -40.602 -0.391 1.00 40.17 69 ALA C N 1
ATOM 8254 C CA . ALA C 1 98 ? 232.089 -40.997 0.967 1.00 39.51 69 ALA C CA 1
ATOM 8255 C C . ALA C 1 98 ? 230.810 -40.220 1.397 1.00 42.80 69 ALA C C 1
ATOM 8256 O O . ALA C 1 98 ? 229.945 -40.802 2.023 1.00 40.38 69 ALA C O 1
ATOM 8258 N N . THR C 1 99 ? 230.676 -38.932 1.016 1.00 41.71 70 THR C N 1
ATOM 8259 C CA . THR C 1 99 ? 229.461 -38.151 1.310 1.00 42.23 70 THR C CA 1
ATOM 8260 C C . THR C 1 99 ? 228.278 -38.780 0.596 1.00 47.16 70 THR C C 1
ATOM 8261 O O . THR C 1 99 ? 227.296 -39.158 1.229 1.00 46.53 70 THR C O 1
ATOM 8265 N N . LEU C 1 100 ? 228.434 -38.972 -0.721 1.00 44.58 71 LEU C N 1
ATOM 8266 C CA . LEU C 1 100 ? 227.444 -39.576 -1.587 1.00 43.60 71 LEU C CA 1
ATOM 8267 C C . LEU C 1 100 ? 226.897 -40.880 -1.052 1.00 45.24 71 LEU C C 1
ATOM 8268 O O . LEU C 1 100 ? 225.696 -41.016 -0.956 1.00 45.55 71 LEU C O 1
ATOM 8273 N N . TYR C 1 101 ? 227.760 -41.841 -0.729 1.00 40.82 72 TYR C N 1
ATOM 8274 C CA . TYR C 1 101 ? 227.305 -43.152 -0.292 1.00 39.56 72 TYR C CA 1
ATOM 8275 C C . TYR C 1 101 ? 226.895 -43.258 1.161 1.00 41.40 72 TYR C C 1
ATOM 8276 O O . TYR C 1 101 ? 226.084 -44.137 1.476 1.00 40.04 72 TYR C O 1
ATOM 8285 N N . THR C 1 102 ? 227.479 -42.439 2.056 1.00 38.71 73 THR C N 1
ATOM 8286 C CA . THR C 1 102 ? 227.165 -42.568 3.489 1.00 39.56 73 THR C CA 1
ATOM 8287 C C . THR C 1 102 ? 226.113 -41.564 3.983 1.00 44.71 73 THR C C 1
ATOM 8288 O O . THR C 1 102 ? 225.567 -41.771 5.067 1.00 45.45 73 THR C O 1
ATOM 8292 N N . GLY C 1 103 ? 225.839 -40.512 3.203 1.00 39.41 74 GLY C N 1
ATOM 8293 C CA . GLY C 1 103 ? 224.910 -39.452 3.596 1.00 38.50 74 GLY C CA 1
ATOM 8294 C C . GLY C 1 103 ? 225.480 -38.573 4.696 1.00 43.25 74 GLY C C 1
ATOM 8295 O O . GLY C 1 103 ? 224.740 -37.933 5.450 1.00 43.21 74 GLY C O 1
ATOM 8296 N N . LEU C 1 104 ? 226.821 -38.513 4.776 1.00 38.73 75 LEU C N 1
ATOM 8297 C CA . LEU C 1 104 ? 227.529 -37.783 5.822 1.00 35.97 75 LEU C CA 1
ATOM 8298 C C . LEU C 1 104 ? 228.375 -36.671 5.282 1.00 39.04 75 LEU C C 1
ATOM 8299 O O . LEU C 1 104 ? 228.909 -36.762 4.175 1.00 36.53 75 LEU C O 1
ATOM 8304 N N . TYR C 1 105 ? 228.544 -35.620 6.114 1.00 34.93 76 TYR C N 1
ATOM 8305 C CA . TYR C 1 105 ? 229.461 -34.531 5.853 1.00 32.86 76 TYR C CA 1
ATOM 8306 C C . TYR C 1 105 ? 230.841 -35.080 6.258 1.00 35.27 76 TYR C C 1
ATOM 8307 O O . TYR C 1 105 ? 230.928 -36.012 7.069 1.00 33.61 76 TYR C O 1
ATOM 8316 N N . GLN C 1 106 ? 231.915 -34.539 5.664 1.00 32.34 77 GLN C N 1
ATOM 8317 C CA . GLN C 1 106 ? 233.298 -34.949 5.926 1.00 31.03 77 GLN C CA 1
ATOM 8318 C C . GLN C 1 106 ? 233.649 -34.849 7.419 1.00 33.24 77 GLN C C 1
ATOM 8319 O O . GLN C 1 106 ? 234.440 -35.640 7.903 1.00 31.77 77 GLN C O 1
ATOM 8325 N N . MET C 1 107 ? 232.978 -33.958 8.163 1.00 32.14 78 MET C N 1
ATOM 8326 C CA . MET C 1 107 ? 233.169 -33.818 9.614 1.00 32.11 78 MET C CA 1
ATOM 8327 C C . MET C 1 107 ? 232.753 -35.083 10.354 1.00 35.46 78 MET C C 1
ATOM 8328 O O . MET C 1 107 ? 233.180 -35.297 11.487 1.00 33.55 78 MET C O 1
ATOM 8333 N N . ASN C 1 108 ? 231.954 -35.954 9.680 1.00 33.67 79 ASN C N 1
ATOM 8334 C CA . ASN C 1 108 ? 231.522 -37.224 10.249 1.00 32.76 79 ASN C CA 1
ATOM 8335 C C . ASN C 1 108 ? 232.175 -38.445 9.601 1.00 35.06 79 ASN C C 1
ATOM 8336 O O . ASN C 1 108 ? 232.619 -39.314 10.359 1.00 33.14 79 ASN C O 1
ATOM 8341 N N . HIS C 1 109 ? 232.268 -38.515 8.245 1.00 30.08 80 HIS C N 1
ATOM 8342 C CA . HIS C 1 109 ? 232.859 -39.687 7.595 1.00 30.38 80 HIS C CA 1
ATOM 8343 C C . HIS C 1 109 ? 234.410 -39.721 7.698 1.00 34.94 80 HIS C C 1
ATOM 8344 O O . HIS C 1 109 ? 235.012 -40.796 7.572 1.00 34.02 80 HIS C O 1
ATOM 8351 N N . ARG C 1 110 ? 235.036 -38.544 7.894 1.00 32.02 81 ARG C N 1
ATOM 8352 C CA . ARG C 1 110 ? 236.462 -38.331 8.116 1.00 32.53 81 ARG C CA 1
ATOM 8353 C C . ARG C 1 110 ? 237.383 -38.767 6.939 1.00 38.64 81 ARG C C 1
ATOM 8354 O O . ARG C 1 110 ? 238.599 -38.873 7.131 1.00 39.85 81 ARG C O 1
ATOM 8362 N N . VAL C 1 111 ? 236.841 -38.886 5.713 1.00 33.15 82 VAL C N 1
ATOM 8363 C CA . VAL C 1 111 ? 237.631 -39.233 4.534 1.00 31.61 82 VAL C CA 1
ATOM 8364 C C . VAL C 1 111 ? 238.111 -37.909 3.990 1.00 37.82 82 VAL C C 1
ATOM 8365 O O . VAL C 1 111 ? 237.368 -37.215 3.303 1.00 37.95 82 VAL C O 1
ATOM 8369 N N . CYS C 1 112 ? 239.317 -37.501 4.408 1.00 37.33 83 CYS C N 1
ATOM 8370 C CA . CYS C 1 112 ? 239.924 -36.199 4.098 1.00 37.90 83 CYS C CA 1
ATOM 8371 C C . CYS C 1 112 ? 240.623 -36.136 2.763 1.00 43.66 83 CYS C C 1
ATOM 8372 O O . CYS C 1 112 ? 240.586 -35.078 2.131 1.00 43.91 83 CYS C O 1
ATOM 8375 N N . ARG C 1 113 ? 241.285 -37.238 2.321 1.00 40.24 84 ARG C N 1
ATOM 8376 C CA . ARG C 1 113 ? 242.006 -37.258 1.028 1.00 39.41 84 ARG C CA 1
ATOM 8377 C C . ARG C 1 113 ? 241.816 -38.596 0.372 1.00 43.89 84 ARG C C 1
ATOM 8378 O O . ARG C 1 113 ? 241.284 -39.501 1.006 1.00 44.35 84 ARG C O 1
ATOM 8386 N N . ASN C 1 114 ? 242.242 -38.739 -0.910 1.00 41.44 85 ASN C N 1
ATOM 8387 C CA . ASN C 1 114 ? 242.242 -40.034 -1.598 1.00 41.20 85 ASN C CA 1
ATOM 8388 C C . ASN C 1 114 ? 243.274 -40.879 -0.831 1.00 44.57 85 ASN C C 1
ATOM 8389 O O . ASN C 1 114 ? 244.423 -40.466 -0.726 1.00 44.39 85 ASN C O 1
ATOM 8394 N N . GLY C 1 115 ? 242.829 -41.949 -0.187 1.00 39.92 86 GLY C N 1
ATOM 8395 C CA . GLY C 1 115 ? 243.697 -42.774 0.644 1.00 39.71 86 GLY C CA 1
ATOM 8396 C C . GLY C 1 115 ? 243.313 -42.748 2.120 1.00 41.92 86 GLY C C 1
ATOM 8397 O O . GLY C 1 115 ? 243.773 -43.594 2.897 1.00 39.39 86 GLY C O 1
ATOM 8398 N N . SER C 1 116 ? 242.453 -41.771 2.520 1.00 38.14 87 SER C N 1
ATOM 8399 C CA . SER C 1 116 ? 241.912 -41.690 3.885 1.00 36.92 87 SER C CA 1
ATOM 8400 C C . SER C 1 116 ? 240.916 -42.854 4.068 1.00 39.55 87 SER C C 1
ATOM 8401 O O . SER C 1 116 ? 239.986 -42.965 3.275 1.00 39.71 87 SER C O 1
ATOM 8404 N N . PRO C 1 117 ? 241.083 -43.734 5.083 1.00 34.66 88 PRO C N 1
ATOM 8405 C CA . PRO C 1 117 ? 240.131 -44.846 5.250 1.00 33.05 88 PRO C CA 1
ATOM 8406 C C . PRO C 1 117 ? 238.727 -44.402 5.648 1.00 41.12 88 PRO C C 1
ATOM 8407 O O . PRO C 1 117 ? 238.544 -43.362 6.304 1.00 41.29 88 PRO C O 1
ATOM 8411 N N . LEU C 1 118 ? 237.719 -45.175 5.196 1.00 39.37 89 LEU C N 1
ATOM 8412 C CA . LEU C 1 118 ? 236.334 -44.949 5.572 1.00 38.67 89 LEU C CA 1
ATOM 8413 C C . LEU C 1 118 ? 236.007 -45.985 6.635 1.00 40.25 89 LEU C C 1
ATOM 8414 O O . LEU C 1 118 ? 236.097 -47.178 6.375 1.00 40.99 89 LEU C O 1
ATOM 8419 N N . ASP C 1 119 ? 235.680 -45.527 7.844 1.00 35.10 90 ASP C N 1
ATOM 8420 C CA . ASP C 1 119 ? 235.336 -46.390 8.973 1.00 33.37 90 ASP C CA 1
ATOM 8421 C C . ASP C 1 119 ? 234.284 -47.404 8.585 1.00 39.59 90 ASP C C 1
ATOM 8422 O O . ASP C 1 119 ? 233.258 -47.067 7.962 1.00 40.88 90 ASP C O 1
ATOM 8427 N N . ALA C 1 120 ? 234.553 -48.658 8.965 1.00 36.07 91 ALA C N 1
ATOM 8428 C CA . ALA C 1 120 ? 233.712 -49.821 8.698 1.00 35.62 91 ALA C CA 1
ATOM 8429 C C . ALA C 1 120 ? 232.367 -49.749 9.435 1.00 41.42 91 ALA C C 1
ATOM 8430 O O . ALA C 1 120 ? 231.434 -50.455 9.050 1.00 40.35 91 ALA C O 1
ATOM 8432 N N . ARG C 1 121 ? 232.270 -48.901 10.481 1.00 39.40 92 ARG C N 1
ATOM 8433 C CA . ARG C 1 121 ? 231.045 -48.723 11.280 1.00 38.86 92 ARG C CA 1
ATOM 8434 C C . ARG C 1 121 ? 229.897 -48.075 10.520 1.00 41.49 92 ARG C C 1
ATOM 8435 O O . ARG C 1 121 ? 228.754 -48.264 10.902 1.00 43.84 92 ARG C O 1
ATOM 8443 N N . PHE C 1 122 ? 230.198 -47.283 9.488 1.00 35.72 93 PHE C N 1
ATOM 8444 C CA . PHE C 1 122 ? 229.227 -46.508 8.734 1.00 33.75 93 PHE C CA 1
ATOM 8445 C C . PHE C 1 122 ? 228.360 -47.295 7.787 1.00 41.06 93 PHE C C 1
ATOM 8446 O O . PHE C 1 122 ? 228.849 -48.044 6.940 1.00 42.67 93 PHE C O 1
ATOM 8454 N N . ASP C 1 123 ? 227.059 -47.038 7.869 1.00 36.91 94 ASP C N 1
ATOM 8455 C CA . ASP C 1 123 ? 226.060 -47.589 6.993 1.00 36.42 94 ASP C CA 1
ATOM 8456 C C . ASP C 1 123 ? 226.234 -46.800 5.688 1.00 39.69 94 ASP C C 1
ATOM 8457 O O . ASP C 1 123 ? 226.919 -45.781 5.691 1.00 41.25 94 ASP C O 1
ATOM 8462 N N . ASN C 1 124 ? 225.687 -47.300 4.581 1.00 34.32 95 ASN C N 1
ATOM 8463 C CA . ASN C 1 124 ? 225.779 -46.689 3.264 1.00 34.57 95 ASN C CA 1
ATOM 8464 C C . ASN C 1 124 ? 224.602 -47.199 2.435 1.00 38.44 95 ASN C C 1
ATOM 8465 O O . ASN C 1 124 ? 223.887 -48.100 2.895 1.00 36.31 95 ASN C O 1
ATOM 8470 N N . LEU C 1 125 ? 224.388 -46.614 1.232 1.00 37.18 96 LEU C N 1
ATOM 8471 C CA . LEU C 1 125 ? 223.255 -46.950 0.379 1.00 38.33 96 LEU C CA 1
ATOM 8472 C C . LEU C 1 125 ? 223.287 -48.407 -0.117 1.00 43.85 96 LEU C C 1
ATOM 8473 O O . LEU C 1 125 ? 222.207 -49.008 -0.219 1.00 45.74 96 LEU C O 1
ATOM 8478 N N . ALA C 1 126 ? 224.487 -49.003 -0.343 1.00 39.27 97 ALA C N 1
ATOM 8479 C CA . ALA C 1 126 ? 224.591 -50.424 -0.740 1.00 38.20 97 ALA C CA 1
ATOM 8480 C C . ALA C 1 126 ? 224.133 -51.330 0.392 1.00 43.10 97 ALA C C 1
ATOM 8481 O O . ALA C 1 126 ? 223.212 -52.120 0.191 1.00 44.93 97 ALA C O 1
ATOM 8483 N N . LEU C 1 127 ? 224.696 -51.156 1.601 1.00 38.04 98 LEU C N 1
ATOM 8484 C CA . LEU C 1 127 ? 224.318 -51.940 2.791 1.00 36.03 98 LEU C CA 1
ATOM 8485 C C . LEU C 1 127 ? 222.836 -51.796 3.134 1.00 38.46 98 LEU C C 1
ATOM 8486 O O . LEU C 1 127 ? 222.185 -52.813 3.436 1.00 38.70 98 LEU C O 1
ATOM 8491 N N . ALA C 1 128 ? 222.295 -50.566 3.070 1.00 35.10 99 ALA C N 1
ATOM 8492 C CA . ALA C 1 128 ? 220.860 -50.349 3.338 1.00 36.32 99 ALA C CA 1
ATOM 8493 C C . ALA C 1 128 ? 219.980 -51.015 2.245 1.00 43.81 99 ALA C C 1
ATOM 8494 O O . ALA C 1 128 ? 219.101 -51.786 2.623 1.00 46.12 99 ALA C O 1
ATOM 8496 N N . ALA C 1 129 ? 220.291 -50.833 0.932 1.00 39.44 100 ALA C N 1
ATOM 8497 C CA . ALA C 1 129 ? 219.620 -51.527 -0.186 1.00 41.28 100 ALA C CA 1
ATOM 8498 C C . ALA C 1 129 ? 219.412 -53.019 0.095 1.00 48.44 100 ALA C C 1
ATOM 8499 O O . ALA C 1 129 ? 218.306 -53.500 -0.109 1.00 50.27 100 ALA C O 1
ATOM 8501 N N . ARG C 1 130 ? 220.446 -53.730 0.625 1.00 45.39 101 ARG C N 1
ATOM 8502 C CA . ARG C 1 130 ? 220.386 -55.165 0.994 1.00 45.10 101 ARG C CA 1
ATOM 8503 C C . ARG C 1 130 ? 219.359 -55.459 2.097 1.00 50.99 101 ARG C C 1
ATOM 8504 O O . ARG C 1 130 ? 218.711 -56.503 2.053 1.00 50.32 101 ARG C O 1
ATOM 8512 N N . ARG C 1 131 ? 219.185 -54.527 3.069 1.00 50.21 102 ARG C N 1
ATOM 8513 C CA . ARG C 1 131 ? 218.198 -54.664 4.154 1.00 50.19 102 ARG C CA 1
ATOM 8514 C C . ARG C 1 131 ? 216.766 -54.517 3.583 1.00 54.83 102 ARG C C 1
ATOM 8515 O O . ARG C 1 131 ? 215.799 -54.908 4.241 1.00 56.42 102 ARG C O 1
ATOM 8523 N N . GLY C 1 132 ? 216.669 -54.009 2.353 1.00 48.51 103 GLY C N 1
ATOM 8524 C CA . GLY C 1 132 ? 215.423 -53.876 1.616 1.00 48.60 103 GLY C CA 1
ATOM 8525 C C . GLY C 1 132 ? 215.197 -54.957 0.567 1.00 54.20 103 GLY C C 1
ATOM 8526 O O . GLY C 1 132 ? 214.355 -54.782 -0.326 1.00 51.72 103 GLY C O 1
ATOM 8527 N N . GLY C 1 133 ? 215.955 -56.066 0.675 1.00 52.14 104 GLY C N 1
ATOM 8528 C CA . GLY C 1 133 ? 215.867 -57.217 -0.218 1.00 51.40 104 GLY C CA 1
ATOM 8529 C C . GLY C 1 133 ? 216.502 -57.061 -1.588 1.00 55.66 104 GLY C C 1
ATOM 8530 O O . GLY C 1 133 ? 216.259 -57.890 -2.467 1.00 55.46 104 GLY C O 1
ATOM 8531 N N . TYR C 1 134 ? 217.307 -56.015 -1.806 1.00 52.01 105 TYR C N 1
ATOM 8532 C CA . TYR C 1 134 ? 217.976 -55.840 -3.098 1.00 52.18 105 TYR C CA 1
ATOM 8533 C C . TYR C 1 134 ? 219.401 -56.407 -3.052 1.00 57.99 105 TYR C C 1
ATOM 8534 O O . TYR C 1 134 ? 219.956 -56.619 -1.975 1.00 57.27 105 TYR C O 1
ATOM 8543 N N . ASP C 1 135 ? 219.988 -56.625 -4.242 1.00 55.94 106 ASP C N 1
ATOM 8544 C CA . ASP C 1 135 ? 221.363 -57.055 -4.428 1.00 55.68 106 ASP C CA 1
ATOM 8545 C C . ASP C 1 135 ? 222.044 -55.888 -5.151 1.00 57.01 106 ASP C C 1
ATOM 8546 O O . ASP C 1 135 ? 222.082 -55.879 -6.393 1.00 57.00 106 ASP C O 1
ATOM 8551 N N . PRO C 1 136 ? 222.503 -54.847 -4.396 1.00 49.70 107 PRO C N 1
ATOM 8552 C CA . PRO C 1 136 ? 223.113 -53.680 -5.058 1.00 48.64 107 PRO C CA 1
ATOM 8553 C C . PRO C 1 136 ? 224.349 -54.062 -5.864 1.00 53.99 107 PRO C C 1
ATOM 8554 O O . PRO C 1 136 ? 225.262 -54.701 -5.332 1.00 54.31 107 PRO C O 1
ATOM 8558 N N . THR C 1 137 ? 224.308 -53.756 -7.179 1.00 50.41 108 THR C N 1
ATOM 8559 C CA . THR C 1 137 ? 225.297 -54.144 -8.183 1.00 49.72 108 THR C CA 1
ATOM 8560 C C . THR C 1 137 ? 226.060 -52.960 -8.736 1.00 51.60 108 THR C C 1
ATOM 8561 O O . THR C 1 137 ? 225.457 -51.972 -9.136 1.00 50.58 108 THR C O 1
ATOM 8565 N N . LEU C 1 138 ? 227.406 -53.085 -8.778 1.00 48.05 109 LEU C N 1
ATOM 8566 C CA . LEU C 1 138 ? 228.316 -52.035 -9.217 1.00 47.09 109 LEU C CA 1
ATOM 8567 C C . LEU C 1 138 ? 228.908 -52.244 -10.625 1.00 52.97 109 LEU C C 1
ATOM 8568 O O . LEU C 1 138 ? 229.356 -53.347 -10.977 1.00 52.86 109 LEU C O 1
ATOM 8573 N N . PHE C 1 139 ? 228.938 -51.141 -11.396 1.00 50.00 110 PHE C N 1
ATOM 8574 C CA . PHE C 1 139 ? 229.509 -51.005 -12.734 1.00 50.22 110 PHE C CA 1
ATOM 8575 C C . PHE C 1 139 ? 230.409 -49.799 -12.631 1.00 56.02 110 PHE C C 1
ATOM 8576 O O . PHE C 1 139 ? 229.910 -48.689 -12.458 1.00 55.84 110 PHE C O 1
ATOM 8584 N N . GLY C 1 140 ? 231.723 -50.031 -12.606 1.00 53.97 111 GLY C N 1
ATOM 8585 C CA . GLY C 1 140 ? 232.703 -48.968 -12.446 1.00 54.28 111 GLY C CA 1
ATOM 8586 C C . GLY C 1 140 ? 233.400 -49.007 -11.098 1.00 60.89 111 GLY C C 1
ATOM 8587 O O . GLY C 1 140 ? 233.991 -50.033 -10.732 1.00 60.94 111 GLY C O 1
ATOM 8588 N N . TYR C 1 141 ? 233.353 -47.881 -10.350 1.00 58.36 112 TYR C N 1
ATOM 8589 C CA . TYR C 1 141 ? 234.086 -47.741 -9.086 1.00 58.48 112 TYR C CA 1
ATOM 8590 C C . TYR C 1 141 ? 233.378 -46.898 -8.023 1.00 62.61 112 TYR C C 1
ATOM 8591 O O . TYR C 1 141 ? 232.521 -46.085 -8.353 1.00 62.79 112 TYR C O 1
ATOM 8600 N N . THR C 1 142 ? 233.802 -47.053 -6.747 1.00 57.52 113 THR C N 1
ATOM 8601 C CA . THR C 1 142 ? 233.300 -46.286 -5.605 1.00 54.61 113 THR C CA 1
ATOM 8602 C C . THR C 1 142 ? 234.429 -45.483 -4.963 1.00 56.30 113 THR C C 1
ATOM 8603 O O . THR C 1 142 ? 234.156 -44.549 -4.225 1.00 57.70 113 THR C O 1
ATOM 8607 N N . ASP C 1 143 ? 235.695 -45.839 -5.248 1.00 51.26 114 ASP C N 1
ATOM 8608 C CA . ASP C 1 143 ? 236.896 -45.221 -4.683 1.00 49.73 114 ASP C CA 1
ATOM 8609 C C . ASP C 1 143 ? 236.851 -45.191 -3.142 1.00 50.56 114 ASP C C 1
ATOM 8610 O O . ASP C 1 143 ? 237.074 -44.152 -2.522 1.00 48.88 114 ASP C O 1
ATOM 8615 N N . THR C 1 144 ? 236.579 -46.356 -2.534 1.00 45.83 115 THR C N 1
ATOM 8616 C CA . THR C 1 144 ? 236.511 -46.507 -1.074 1.00 45.23 115 THR C CA 1
ATOM 8617 C C . THR C 1 144 ? 237.817 -47.097 -0.523 1.00 46.78 115 THR C C 1
ATOM 8618 O O . THR C 1 144 ? 238.094 -48.280 -0.768 1.00 46.52 115 THR C O 1
ATOM 8622 N N . ALA C 1 145 ? 238.591 -46.309 0.248 1.00 39.94 116 ALA C N 1
ATOM 8623 C CA . ALA C 1 145 ? 239.752 -46.869 0.934 1.00 39.46 116 ALA C CA 1
ATOM 8624 C C . ALA C 1 145 ? 239.152 -47.630 2.130 1.00 42.89 116 ALA C C 1
ATOM 8625 O O . ALA C 1 145 ? 238.368 -47.042 2.875 1.00 40.56 116 ALA C O 1
ATOM 8627 N N . PRO C 1 146 ? 239.430 -48.947 2.281 1.00 40.38 117 PRO C N 1
ATOM 8628 C CA . PRO C 1 146 ? 238.820 -49.696 3.400 1.00 39.41 117 PRO C CA 1
ATOM 8629 C C . PRO C 1 146 ? 239.342 -49.314 4.771 1.00 43.46 117 PRO C C 1
ATOM 8630 O O . PRO C 1 146 ? 240.356 -48.637 4.859 1.00 45.36 117 PRO C O 1
ATOM 8634 N N . ASP C 1 147 ? 238.648 -49.739 5.841 1.00 40.78 118 ASP C N 1
ATOM 8635 C CA . ASP C 1 147 ? 239.092 -49.518 7.216 1.00 41.56 118 ASP C CA 1
ATOM 8636 C C . ASP C 1 147 ? 240.234 -50.565 7.429 1.00 47.81 118 ASP C C 1
ATOM 8637 O O . ASP C 1 147 ? 239.989 -51.776 7.320 1.00 47.23 118 ASP C O 1
ATOM 8642 N N . PRO C 1 148 ? 241.493 -50.116 7.652 1.00 45.38 119 PRO C N 1
ATOM 8643 C CA . PRO C 1 148 ? 242.605 -51.070 7.760 1.00 45.60 119 PRO C CA 1
ATOM 8644 C C . PRO C 1 148 ? 242.611 -51.899 9.024 1.00 51.32 119 PRO C C 1
ATOM 8645 O O . PRO C 1 148 ? 243.221 -52.970 9.034 1.00 51.21 119 PRO C O 1
ATOM 8649 N N . ARG C 1 149 ? 241.941 -51.413 10.080 1.00 48.72 120 ARG C N 1
ATOM 8650 C CA . ARG C 1 149 ? 241.898 -52.076 11.384 1.00 48.98 120 ARG C CA 1
ATOM 8651 C C . ARG C 1 149 ? 241.406 -53.507 11.305 1.00 57.54 120 ARG C C 1
ATOM 8652 O O . ARG C 1 149 ? 240.388 -53.810 10.651 1.00 56.76 120 ARG C O 1
ATOM 8660 N N . GLY C 1 150 ? 242.237 -54.390 11.866 1.00 58.58 121 GLY C N 1
ATOM 8661 C CA . GLY C 1 150 ? 242.009 -55.832 11.891 1.00 59.72 121 GLY C CA 1
ATOM 8662 C C . GLY C 1 150 ? 242.428 -56.569 10.626 1.00 66.83 121 GLY C C 1
ATOM 8663 O O . GLY C 1 150 ? 242.705 -57.769 10.698 1.00 68.10 121 GLY C O 1
ATOM 8664 N N . MET C 1 151 ? 242.490 -55.860 9.458 1.00 62.68 122 MET C N 1
ATOM 8665 C CA . MET C 1 151 ? 242.852 -56.427 8.156 1.00 61.77 122 MET C CA 1
ATOM 8666 C C . MET C 1 151 ? 244.288 -56.891 8.182 1.00 64.23 122 MET C C 1
ATOM 8667 O O . MET C 1 151 ? 245.136 -56.282 8.856 1.00 65.16 122 MET C O 1
ATOM 8672 N N . ASP C 1 152 ? 244.556 -58.002 7.483 1.00 57.77 123 ASP C N 1
ATOM 8673 C CA . ASP C 1 152 ? 245.893 -58.550 7.441 1.00 55.98 123 ASP C CA 1
ATOM 8674 C C . ASP C 1 152 ? 246.809 -57.559 6.709 1.00 59.66 123 ASP C C 1
ATOM 8675 O O . ASP C 1 152 ? 246.428 -57.053 5.654 1.00 57.75 123 ASP C O 1
ATOM 8680 N N . PRO C 1 153 ? 248.011 -57.267 7.268 1.00 56.48 124 PRO C N 1
ATOM 8681 C CA . PRO C 1 153 ? 248.925 -56.316 6.612 1.00 55.54 124 PRO C CA 1
ATOM 8682 C C . PRO C 1 153 ? 249.344 -56.667 5.185 1.00 58.17 124 PRO C C 1
ATOM 8683 O O . PRO C 1 153 ? 249.755 -55.770 4.442 1.00 58.14 124 PRO C O 1
ATOM 8687 N N . ASN C 1 154 ? 249.222 -57.944 4.788 1.00 53.38 125 ASN C N 1
ATOM 8688 C CA . ASN C 1 154 ? 249.597 -58.378 3.435 1.00 52.92 125 ASN C CA 1
ATOM 8689 C C . ASN C 1 154 ? 248.440 -58.328 2.467 1.00 54.19 125 ASN C C 1
ATOM 8690 O O . ASN C 1 154 ? 248.638 -58.644 1.287 1.00 53.26 125 ASN C O 1
ATOM 8695 N N . ASP C 1 155 ? 247.232 -57.932 2.947 1.00 49.70 126 ASP C N 1
ATOM 8696 C CA . ASP C 1 155 ? 246.033 -57.875 2.104 1.00 48.55 126 ASP C CA 1
ATOM 8697 C C . ASP C 1 155 ? 246.198 -56.810 1.032 1.00 53.67 126 ASP C C 1
ATOM 8698 O O . ASP C 1 155 ? 246.450 -55.658 1.388 1.00 54.12 126 ASP C O 1
ATOM 8703 N N . PRO C 1 156 ? 246.059 -57.165 -0.276 1.00 50.91 127 PRO C N 1
ATOM 8704 C CA . PRO C 1 156 ? 246.196 -56.144 -1.343 1.00 50.55 127 PRO C CA 1
ATOM 8705 C C . PRO C 1 156 ? 245.217 -54.973 -1.245 1.00 56.31 127 PRO C C 1
ATOM 8706 O O . PRO C 1 156 ? 245.490 -53.939 -1.850 1.00 57.87 127 PRO C O 1
ATOM 8710 N N . HIS C 1 157 ? 244.109 -55.106 -0.459 1.00 50.76 128 HIS C N 1
ATOM 8711 C CA . HIS C 1 157 ? 243.127 -54.033 -0.266 1.00 49.51 128 HIS C CA 1
ATOM 8712 C C . HIS C 1 157 ? 243.705 -52.832 0.468 1.00 54.35 128 HIS C C 1
ATOM 8713 O O . HIS C 1 157 ? 243.145 -51.740 0.359 1.00 55.57 128 HIS C O 1
ATOM 8720 N N . LEU C 1 158 ? 244.815 -53.025 1.201 1.00 49.34 129 LEU C N 1
ATOM 8721 C CA . LEU C 1 158 ? 245.479 -51.979 1.971 1.00 48.45 129 LEU C CA 1
ATOM 8722 C C . LEU C 1 158 ? 246.399 -51.117 1.136 1.00 50.92 129 LEU C C 1
ATOM 8723 O O . LEU C 1 158 ? 247.039 -50.211 1.679 1.00 47.25 129 LEU C O 1
ATOM 8728 N N . THR C 1 159 ? 246.511 -51.412 -0.165 1.00 51.50 130 THR C N 1
ATOM 8729 C CA . THR C 1 159 ? 247.474 -50.715 -1.031 1.00 52.86 130 THR C CA 1
ATOM 8730 C C . THR C 1 159 ? 246.855 -49.643 -1.917 1.00 59.28 130 THR C C 1
ATOM 8731 O O . THR C 1 159 ? 247.610 -48.954 -2.609 1.00 61.56 130 THR C O 1
ATOM 8735 N N . THR C 1 160 ? 245.507 -49.479 -1.896 1.00 55.03 131 THR C N 1
ATOM 8736 C CA . THR C 1 160 ? 244.831 -48.455 -2.715 1.00 54.46 131 THR C CA 1
ATOM 8737 C C . THR C 1 160 ? 243.569 -47.874 -2.033 1.00 59.49 131 THR C C 1
ATOM 8738 O O . THR C 1 160 ? 243.096 -48.377 -1.003 1.00 58.95 131 THR C O 1
ATOM 8742 N N . TYR C 1 161 ? 243.092 -46.757 -2.586 1.00 56.55 132 TYR C N 1
ATOM 8743 C CA . TYR C 1 161 ? 241.861 -46.105 -2.181 1.00 57.17 132 TYR C CA 1
ATOM 8744 C C . TYR C 1 161 ? 240.779 -46.558 -3.155 1.00 60.74 132 TYR C C 1
ATOM 8745 O O . TYR C 1 161 ? 239.622 -46.223 -2.982 1.00 60.85 132 TYR C O 1
ATOM 8754 N N . GLU C 1 162 ? 241.168 -47.299 -4.194 1.00 56.49 133 GLU C N 1
ATOM 8755 C CA . GLU C 1 162 ? 240.288 -47.787 -5.259 1.00 54.61 133 GLU C CA 1
ATOM 8756 C C . GLU C 1 162 ? 239.533 -49.065 -4.891 1.00 55.24 133 GLU C C 1
ATOM 8757 O O . GLU C 1 162 ? 239.216 -49.883 -5.766 1.00 55.80 133 GLU C O 1
ATOM 8763 N N . GLY C 1 163 ? 239.219 -49.220 -3.610 1.00 47.59 134 GLY C N 1
ATOM 8764 C CA . GLY C 1 163 ? 238.448 -50.361 -3.145 1.00 45.80 134 GLY C CA 1
ATOM 8765 C C . GLY C 1 163 ? 236.975 -50.186 -3.444 1.00 49.26 134 GLY C C 1
ATOM 8766 O O . GLY C 1 163 ? 236.511 -49.085 -3.792 1.00 49.24 134 GLY C O 1
ATOM 8767 N N . VAL C 1 164 ? 236.232 -51.291 -3.317 1.00 45.18 135 VAL C N 1
ATOM 8768 C CA . VAL C 1 164 ? 234.792 -51.329 -3.527 1.00 44.41 135 VAL C CA 1
ATOM 8769 C C . VAL C 1 164 ? 234.080 -51.061 -2.184 1.00 47.16 135 VAL C C 1
ATOM 8770 O O . VAL C 1 164 ? 234.454 -51.631 -1.153 1.00 43.94 135 VAL C O 1
ATOM 8774 N N . LEU C 1 165 ? 233.056 -50.199 -2.215 1.00 44.05 136 LEU C N 1
ATOM 8775 C CA . LEU C 1 165 ? 232.249 -49.872 -1.058 1.00 42.59 136 LEU C CA 1
ATOM 8776 C C . LEU C 1 165 ? 231.558 -51.129 -0.509 1.00 46.01 136 LEU C C 1
ATOM 8777 O O . LEU C 1 165 ? 230.908 -51.842 -1.280 1.00 45.90 136 LEU C O 1
ATOM 8782 N N . PRO C 1 166 ? 231.685 -51.412 0.824 1.00 43.29 137 PRO C N 1
ATOM 8783 C CA . PRO C 1 166 ? 230.988 -52.585 1.398 1.00 42.85 137 PRO C CA 1
ATOM 8784 C C . PRO C 1 166 ? 229.472 -52.555 1.120 1.00 51.45 137 PRO C C 1
ATOM 8785 O O . PRO C 1 166 ? 228.827 -51.499 1.229 1.00 51.72 137 PRO C O 1
ATOM 8789 N N . GLY C 1 167 ? 228.943 -53.705 0.706 1.00 50.41 138 GLY C N 1
ATOM 8790 C CA . GLY C 1 167 ? 227.540 -53.894 0.351 1.00 50.85 138 GLY C CA 1
ATOM 8791 C C . GLY C 1 167 ? 227.284 -54.109 -1.130 1.00 55.39 138 GLY C C 1
ATOM 8792 O O . GLY C 1 167 ? 226.289 -54.743 -1.489 1.00 57.47 138 GLY C O 1
ATOM 8793 N N . PHE C 1 168 ? 228.153 -53.566 -2.004 1.00 51.03 139 PHE C N 1
ATOM 8794 C CA . PHE C 1 168 ? 228.041 -53.753 -3.447 1.00 50.58 139 PHE C CA 1
ATOM 8795 C C . PHE C 1 168 ? 228.603 -55.089 -3.897 1.00 58.22 139 PHE C C 1
ATOM 8796 O O . PHE C 1 168 ? 229.668 -55.514 -3.431 1.00 58.39 139 PHE C O 1
ATOM 8804 N N . SER C 1 169 ? 227.906 -55.719 -4.836 1.00 55.77 140 SER C N 1
ATOM 8805 C CA . SER C 1 169 ? 228.347 -56.918 -5.528 1.00 56.06 140 SER C CA 1
ATOM 8806 C C . SER C 1 169 ? 228.864 -56.373 -6.880 1.00 60.83 140 SER C C 1
ATOM 8807 O O . SER C 1 169 ? 228.160 -55.609 -7.548 1.00 60.73 140 SER C O 1
ATOM 8810 N N . ALA C 1 170 ? 230.129 -56.648 -7.211 1.00 57.63 141 ALA C N 1
ATOM 8811 C CA . ALA C 1 170 ? 230.733 -56.123 -8.436 1.00 58.16 141 ALA C CA 1
ATOM 8812 C C . ALA C 1 170 ? 230.387 -56.924 -9.709 1.00 63.98 141 ALA C C 1
ATOM 8813 O O . ALA C 1 170 ? 230.744 -58.101 -9.810 1.00 65.33 141 ALA C O 1
ATOM 8815 N N . ARG C 1 171 ? 229.678 -56.300 -10.664 1.00 59.40 142 ARG C N 1
ATOM 8816 C CA . ARG C 1 171 ? 229.375 -56.983 -11.927 1.00 58.72 142 ARG C CA 1
ATOM 8817 C C . ARG C 1 171 ? 230.465 -56.653 -12.958 1.00 61.28 142 ARG C C 1
ATOM 8818 O O . ARG C 1 171 ? 230.924 -57.533 -13.685 1.00 61.10 142 ARG C O 1
ATOM 8826 N N . GLN C 1 172 ? 230.858 -55.383 -13.023 1.00 56.93 143 GLN C N 1
ATOM 8827 C CA . GLN C 1 172 ? 231.894 -54.919 -13.924 1.00 56.22 143 GLN C CA 1
ATOM 8828 C C . GLN C 1 172 ? 232.757 -53.884 -13.222 1.00 60.87 143 GLN C C 1
ATOM 8829 O O . GLN C 1 172 ? 232.302 -52.771 -12.968 1.00 62.01 143 GLN C O 1
ATOM 8835 N N . LEU C 1 173 ? 233.995 -54.262 -12.888 1.00 56.19 144 LEU C N 1
ATOM 8836 C CA . LEU C 1 173 ? 234.915 -53.342 -12.245 1.00 56.02 144 LEU C CA 1
ATOM 8837 C C . LEU C 1 173 ? 235.726 -52.606 -13.270 1.00 59.64 144 LEU C C 1
ATOM 8838 O O . LEU C 1 173 ? 236.032 -53.169 -14.327 1.00 61.93 144 LEU C O 1
ATOM 8843 N N . LEU C 1 174 ? 236.075 -51.355 -12.981 1.00 53.06 145 LEU C N 1
ATOM 8844 C CA . LEU C 1 174 ? 236.905 -50.569 -13.862 1.00 52.45 145 LEU C CA 1
ATOM 8845 C C . LEU C 1 174 ? 237.716 -49.537 -13.081 1.00 56.60 145 LEU C C 1
ATOM 8846 O O . LEU C 1 174 ? 237.303 -48.375 -12.958 1.00 55.54 145 LEU C O 1
ATOM 8851 N N . PRO C 1 175 ? 238.883 -49.961 -12.542 1.00 53.89 146 PRO C N 1
ATOM 8852 C CA . PRO C 1 175 ? 239.744 -49.020 -11.810 1.00 54.67 146 PRO C CA 1
ATOM 8853 C C . PRO C 1 175 ? 240.574 -48.138 -12.750 1.00 61.14 146 PRO C C 1
ATOM 8854 O O . PRO C 1 175 ? 240.474 -48.253 -13.971 1.00 62.00 146 PRO C O 1
ATOM 8858 N N . GLU C 1 176 ? 241.429 -47.287 -12.167 1.00 58.70 147 GLU C N 1
ATOM 8859 C CA . GLU C 1 176 ? 242.333 -46.369 -12.848 1.00 59.76 147 GLU C CA 1
ATOM 8860 C C . GLU C 1 176 ? 243.192 -47.073 -13.912 1.00 65.22 147 GLU C C 1
ATOM 8861 O O . GLU C 1 176 ? 243.454 -46.471 -14.952 1.00 65.78 147 GLU C O 1
ATOM 8867 N N . HIS C 1 177 ? 243.615 -48.341 -13.660 1.00 60.21 148 HIS C N 1
ATOM 8868 C CA . HIS C 1 177 ? 244.440 -49.100 -14.601 1.00 58.67 148 HIS C CA 1
ATOM 8869 C C . HIS C 1 177 ? 243.693 -49.474 -15.901 1.00 67.76 148 HIS C C 1
ATOM 8870 O O . HIS C 1 177 ? 244.338 -49.720 -16.924 1.00 69.33 148 HIS C O 1
ATOM 8877 N N . GLU C 1 178 ? 242.342 -49.509 -15.845 1.00 64.98 149 GLU C N 1
ATOM 8878 C CA . GLU C 1 178 ? 241.407 -49.796 -16.947 1.00 64.56 149 GLU C CA 1
ATOM 8879 C C . GLU C 1 178 ? 241.706 -51.084 -17.741 1.00 65.65 149 GLU C C 1
ATOM 8880 O O . GLU C 1 178 ? 241.283 -51.189 -18.893 1.00 66.36 149 GLU C O 1
ATOM 8886 N N . LYS C 1 179 ? 242.347 -52.080 -17.105 1.00 58.71 150 LYS C N 1
ATOM 8887 C CA . LYS C 1 179 ? 242.733 -53.357 -17.722 1.00 57.33 150 LYS C CA 1
ATOM 8888 C C . LYS C 1 179 ? 241.550 -54.160 -18.317 1.00 64.48 150 LYS C C 1
ATOM 8889 O O . LYS C 1 179 ? 241.733 -54.884 -19.305 1.00 65.96 150 LYS C O 1
ATOM 8895 N N . GLN C 1 180 ? 240.349 -54.006 -17.744 1.00 61.04 151 GLN C N 1
ATOM 8896 C CA . GLN C 1 180 ? 239.139 -54.702 -18.187 1.00 61.26 151 GLN C CA 1
ATOM 8897 C C . GLN C 1 180 ? 238.593 -54.118 -19.486 1.00 64.87 151 GLN C C 1
ATOM 8898 O O . GLN C 1 180 ? 237.987 -54.843 -20.291 1.00 65.92 151 GLN C O 1
ATOM 8904 N N . TRP C 1 181 ? 238.775 -52.797 -19.663 1.00 59.24 152 TRP C N 1
ATOM 8905 C CA . TRP C 1 181 ? 238.362 -52.048 -20.853 1.00 58.03 152 TRP C CA 1
ATOM 8906 C C . TRP C 1 181 ? 239.358 -52.322 -21.983 1.00 63.82 152 TRP C C 1
ATOM 8907 O O . TRP C 1 181 ? 238.932 -52.563 -23.119 1.00 63.55 152 TRP C O 1
ATOM 8918 N N . LEU C 1 182 ? 240.687 -52.295 -21.658 1.00 60.57 153 LEU C N 1
ATOM 8919 C CA . LEU C 1 182 ? 241.768 -52.591 -22.595 1.00 60.23 153 LEU C CA 1
ATOM 8920 C C . LEU C 1 182 ? 241.606 -53.998 -23.194 1.00 68.32 153 LEU C C 1
ATOM 8921 O O . LEU C 1 182 ? 241.685 -54.130 -24.420 1.00 68.88 153 LEU C O 1
ATOM 8926 N N . SER C 1 183 ? 241.305 -55.026 -22.341 1.00 65.80 154 SER C N 1
ATOM 8927 C CA . SER C 1 183 ? 241.083 -56.412 -22.782 1.00 66.05 154 SER C CA 1
ATOM 8928 C C . SER C 1 183 ? 239.832 -56.545 -23.640 1.00 73.07 154 SER C C 1
ATOM 8929 O O . SER C 1 183 ? 239.786 -57.398 -24.530 1.00 75.35 154 SER C O 1
ATOM 8932 N N . TRP C 1 184 ? 238.825 -55.692 -23.386 1.00 68.91 155 TRP C N 1
ATOM 8933 C CA . TRP C 1 184 ? 237.577 -55.650 -24.159 1.00 67.41 155 TRP C CA 1
ATOM 8934 C C . TRP C 1 184 ? 237.887 -55.063 -25.544 1.00 72.10 155 TRP C C 1
ATOM 8935 O O . TRP C 1 184 ? 237.366 -55.558 -26.536 1.00 71.51 155 TRP C O 1
ATOM 8946 N N . LEU C 1 185 ? 238.762 -54.037 -25.600 1.00 70.11 156 LEU C N 1
ATOM 8947 C CA . LEU C 1 185 ? 239.204 -53.404 -26.847 1.00 70.54 156 LEU C CA 1
ATOM 8948 C C . LEU C 1 185 ? 239.991 -54.405 -27.690 1.00 78.19 156 LEU C C 1
ATOM 8949 O O . LEU C 1 185 ? 239.773 -54.472 -28.901 1.00 78.23 156 LEU C O 1
ATOM 8954 N N . ARG C 1 186 ? 240.884 -55.194 -27.040 1.00 76.10 157 ARG C N 1
ATOM 8955 C CA . ARG C 1 186 ? 241.694 -56.234 -27.677 1.00 76.60 157 ARG C CA 1
ATOM 8956 C C . ARG C 1 186 ? 240.786 -57.262 -28.384 1.00 84.28 157 ARG C C 1
ATOM 8957 O O . ARG C 1 186 ? 241.059 -57.642 -29.531 1.00 84.77 157 ARG C O 1
ATOM 8965 N N . SER C 1 187 ? 239.671 -57.649 -27.718 1.00 81.87 158 SER C N 1
ATOM 8966 C CA . SER C 1 187 ? 238.672 -58.586 -28.238 1.00 82.16 158 SER C CA 1
ATOM 8967 C C . SER C 1 187 ? 237.859 -57.973 -29.392 1.00 88.32 158 SER C C 1
ATOM 8968 O O . SER C 1 187 ? 237.121 -58.686 -30.077 1.00 88.75 158 SER C O 1
ATOM 8971 N N . ARG C 1 188 ? 237.978 -56.648 -29.581 1.00 85.73 159 ARG C N 1
ATOM 8972 C CA . ARG C 1 188 ? 237.286 -55.888 -30.621 1.00 85.92 159 ARG C CA 1
ATOM 8973 C C . ARG C 1 188 ? 238.193 -55.575 -31.835 1.00 91.54 159 ARG C C 1
ATOM 8974 O O . ARG C 1 188 ? 237.764 -54.878 -32.764 1.00 90.89 159 ARG C O 1
ATOM 8982 N N . GLY C 1 189 ? 239.425 -56.092 -31.810 1.00 88.55 160 GLY C N 1
ATOM 8983 C CA . GLY C 1 189 ? 240.398 -55.911 -32.878 1.00 88.67 160 GLY C CA 1
ATOM 8984 C C . GLY C 1 189 ? 241.415 -54.811 -32.653 1.00 94.24 160 GLY C C 1
ATOM 8985 O O . GLY C 1 189 ? 241.916 -54.234 -33.623 1.00 94.47 160 GLY C O 1
ATOM 8986 N N . HIS C 1 190 ? 241.741 -54.511 -31.383 1.00 91.16 161 HIS C N 1
ATOM 8987 C CA . HIS C 1 190 ? 242.730 -53.487 -31.047 1.00 91.20 161 HIS C CA 1
ATOM 8988 C C . HIS C 1 190 ? 243.932 -54.143 -30.378 1.00 98.61 161 HIS C C 1
ATOM 8989 O O . HIS C 1 190 ? 244.014 -54.127 -29.144 1.00 99.00 161 HIS C O 1
ATOM 8996 N N . PRO C 1 191 ? 244.886 -54.731 -31.144 1.00 96.21 162 PRO C N 1
ATOM 8997 C CA . PRO C 1 191 ? 246.057 -55.337 -30.487 1.00 95.91 162 PRO C CA 1
ATOM 8998 C C . PRO C 1 191 ? 247.009 -54.280 -29.906 1.00 98.58 162 PRO C C 1
ATOM 8999 O O . PRO C 1 191 ? 247.952 -54.622 -29.191 1.00 97.99 162 PRO C O 1
ATOM 9003 N N . GLU C 1 192 ? 246.733 -52.995 -30.207 1.00 94.32 163 GLU C N 1
ATOM 9004 C CA . GLU C 1 192 ? 247.461 -51.807 -29.750 1.00 93.86 163 GLU C CA 1
ATOM 9005 C C . GLU C 1 192 ? 247.054 -51.463 -28.307 1.00 95.32 163 GLU C C 1
ATOM 9006 O O . GLU C 1 192 ? 247.830 -50.835 -27.579 1.00 94.24 163 GLU C O 1
ATOM 9012 N N . ALA C 1 193 ? 245.824 -51.870 -27.911 1.00 90.91 164 ALA C N 1
ATOM 9013 C CA . ALA C 1 193 ? 245.238 -51.655 -26.581 1.00 89.74 164 ALA C CA 1
ATOM 9014 C C . ALA C 1 193 ? 245.872 -52.584 -25.527 1.00 89.11 164 ALA C C 1
ATOM 9015 O O . ALA C 1 193 ? 245.243 -53.509 -25.010 1.00 88.19 164 ALA C O 1
ATOM 9017 N N . THR C 1 194 ? 247.142 -52.327 -25.235 1.00 83.34 165 THR C N 1
ATOM 9018 C CA . THR C 1 194 ? 247.951 -53.085 -24.284 1.00 82.06 165 THR C CA 1
ATOM 9019 C C . THR C 1 194 ? 248.305 -52.211 -23.077 1.00 84.26 165 THR C C 1
ATOM 9020 O O . THR C 1 194 ? 248.763 -52.728 -22.058 1.00 84.03 165 THR C O 1
ATOM 9024 N N . SER C 1 195 ? 248.107 -50.882 -23.207 1.00 79.31 166 SER C N 1
ATOM 9025 C CA . SER C 1 195 ? 248.356 -49.891 -22.163 1.00 78.45 166 SER C CA 1
ATOM 9026 C C . SER C 1 195 ? 247.431 -48.682 -22.323 1.00 81.46 166 SER C C 1
ATOM 9027 O O . SER C 1 195 ? 246.739 -48.561 -23.337 1.00 80.58 166 SER C O 1
ATOM 9030 N N . ARG C 1 196 ? 247.425 -47.792 -21.311 1.00 77.75 167 ARG C N 1
ATOM 9031 C CA . ARG C 1 196 ? 246.617 -46.570 -21.271 1.00 76.97 167 ARG C CA 1
ATOM 9032 C C . ARG C 1 196 ? 247.086 -45.533 -22.324 1.00 79.76 167 ARG C C 1
ATOM 9033 O O . ARG C 1 196 ? 246.417 -44.518 -22.529 1.00 79.80 167 ARG C O 1
ATOM 9041 N N . ASP C 1 197 ? 248.210 -45.832 -23.023 1.00 74.70 168 ASP C N 1
ATOM 9042 C CA . ASP C 1 197 ? 248.791 -45.038 -24.109 1.00 73.59 168 ASP C CA 1
ATOM 9043 C C . ASP C 1 197 ? 247.801 -44.866 -25.248 1.00 76.14 168 ASP C C 1
ATOM 9044 O O . ASP C 1 197 ? 247.887 -43.876 -25.969 1.00 75.65 168 ASP C O 1
ATOM 9049 N N . ILE C 1 198 ? 246.828 -45.798 -25.367 1.00 73.06 169 ILE C N 1
ATOM 9050 C CA . ILE C 1 198 ? 245.739 -45.796 -26.354 1.00 73.96 169 ILE C CA 1
ATOM 9051 C C . ILE C 1 198 ? 244.885 -44.496 -26.268 1.00 79.90 169 ILE C C 1
ATOM 9052 O O . ILE C 1 198 ? 244.146 -44.179 -27.213 1.00 81.25 169 ILE C O 1
ATOM 9057 N N . HIS C 1 199 ? 245.004 -43.748 -25.138 1.00 74.93 170 HIS C N 1
ATOM 9058 C CA . HIS C 1 199 ? 244.307 -42.475 -24.909 1.00 73.52 170 HIS C CA 1
ATOM 9059 C C . HIS C 1 199 ? 244.915 -41.305 -25.690 1.00 80.13 170 HIS C C 1
ATOM 9060 O O . HIS C 1 199 ? 244.219 -40.300 -25.879 1.00 79.56 170 HIS C O 1
ATOM 9067 N N . ILE C 1 200 ? 246.204 -41.430 -26.134 1.00 79.01 171 ILE C N 1
ATOM 9068 C CA . ILE C 1 200 ? 246.905 -40.416 -26.942 1.00 79.96 171 ILE C CA 1
ATOM 9069 C C . ILE C 1 200 ? 246.264 -40.371 -28.352 1.00 86.43 171 ILE C C 1
ATOM 9070 O O . ILE C 1 200 ? 246.208 -41.419 -29.012 1.00 86.14 171 ILE C O 1
ATOM 9075 N N . PRO C 1 201 ? 245.754 -39.185 -28.807 1.00 84.16 172 PRO C N 1
ATOM 9076 C CA . PRO C 1 201 ? 245.144 -39.104 -30.149 1.00 84.37 172 PRO C CA 1
ATOM 9077 C C . PRO C 1 201 ? 246.095 -39.545 -31.263 1.00 88.10 172 PRO C C 1
ATOM 9078 O O . PRO C 1 201 ? 247.311 -39.360 -31.145 1.00 86.62 172 PRO C O 1
ATOM 9082 N N . VAL C 1 202 ? 245.535 -40.161 -32.325 1.00 85.63 173 VAL C N 1
ATOM 9083 C CA . VAL C 1 202 ? 246.283 -40.701 -33.470 1.00 85.68 173 VAL C CA 1
ATOM 9084 C C . VAL C 1 202 ? 247.207 -39.646 -34.117 1.00 90.09 173 VAL C C 1
ATOM 9085 O O . VAL C 1 202 ? 246.741 -38.609 -34.606 1.00 89.97 173 VAL C O 1
ATOM 9089 N N . GLY C 1 203 A 248.510 -39.916 -34.051 1.00 86.33 174 GLY C N 1
ATOM 9090 C CA . GLY C 1 203 A 249.550 -39.058 -34.603 1.00 86.32 174 GLY C CA 1
ATOM 9091 C C . GLY C 1 203 A 250.016 -37.919 -33.716 1.00 91.17 174 GLY C C 1
ATOM 9092 O O . GLY C 1 203 A 251.144 -37.439 -33.872 1.00 90.53 174 GLY C O 1
ATOM 9093 N N . ALA C 1 204 ? 249.149 -37.468 -32.790 1.00 88.97 175 ALA C N 1
ATOM 9094 C CA . ALA C 1 204 ? 249.410 -36.363 -31.857 1.00 88.79 175 ALA C CA 1
ATOM 9095 C C . ALA C 1 204 ? 250.620 -36.596 -30.946 1.00 92.53 175 ALA C C 1
ATOM 9096 O O . ALA C 1 204 ? 250.977 -37.747 -30.668 1.00 92.28 175 ALA C O 1
ATOM 9098 N N . THR C 1 205 ? 251.255 -35.494 -30.501 1.00 89.08 176 THR C N 1
ATOM 9099 C CA . THR C 1 205 ? 252.409 -35.513 -29.598 1.00 89.18 176 THR C CA 1
ATOM 9100 C C . THR C 1 205 ? 251.930 -35.838 -28.165 1.00 96.23 176 THR C C 1
ATOM 9101 O O . THR C 1 205 ? 251.000 -35.187 -27.676 1.00 97.28 176 THR C O 1
ATOM 9105 N N . PRO C 1 206 ? 252.546 -36.820 -27.467 1.00 92.50 177 PRO C N 1
ATOM 9106 C CA . PRO C 1 206 ? 252.108 -37.121 -26.092 1.00 91.47 177 PRO C CA 1
ATOM 9107 C C . PRO C 1 206 ? 252.345 -35.950 -25.141 1.00 92.97 177 PRO C C 1
ATOM 9108 O O . PRO C 1 206 ? 253.453 -35.397 -25.085 1.00 92.10 177 PRO C O 1
ATOM 9112 N N . GLY C 1 207 ? 251.283 -35.565 -24.435 1.00 88.31 178 GLY C N 1
ATOM 9113 C CA . GLY C 1 207 ? 251.308 -34.479 -23.462 1.00 86.89 178 GLY C CA 1
ATOM 9114 C C . GLY C 1 207 ? 250.855 -33.132 -23.968 1.00 87.95 178 GLY C C 1
ATOM 9115 O O . GLY C 1 207 ? 250.981 -32.136 -23.249 1.00 86.96 178 GLY C O 1
ATOM 9116 N N . GLU C 1 208 ? 250.329 -33.097 -25.211 1.00 82.76 179 GLU C N 1
ATOM 9117 C CA . GLU C 1 208 ? 249.865 -31.879 -25.878 1.00 81.39 179 GLU C CA 1
ATOM 9118 C C . GLU C 1 208 ? 248.362 -31.893 -26.043 1.00 80.36 179 GLU C C 1
ATOM 9119 O O . GLU C 1 208 ? 247.772 -32.948 -26.302 1.00 77.75 179 GLU C O 1
ATOM 9125 N N . ILE C 1 209 ? 247.739 -30.715 -25.891 1.00 76.17 180 ILE C N 1
ATOM 9126 C CA . ILE C 1 209 ? 246.291 -30.559 -26.068 1.00 75.64 180 ILE C CA 1
ATOM 9127 C C . ILE C 1 209 ? 246.006 -30.864 -27.545 1.00 81.34 180 ILE C C 1
ATOM 9128 O O . ILE C 1 209 ? 246.624 -30.256 -28.424 1.00 80.72 180 ILE C O 1
ATOM 9133 N N . SER C 1 210 ? 245.129 -31.843 -27.809 1.00 79.55 181 SER C N 1
ATOM 9134 C CA . SER C 1 210 ? 244.806 -32.248 -29.177 1.00 80.09 181 SER C CA 1
ATOM 9135 C C . SER C 1 210 ? 243.325 -32.493 -29.398 1.00 85.48 181 SER C C 1
ATOM 9136 O O . SER C 1 210 ? 242.657 -33.135 -28.569 1.00 84.91 181 SER C O 1
ATOM 9139 N N . ASP C 1 211 ? 242.841 -31.992 -30.561 1.00 83.07 182 ASP C N 1
ATOM 9140 C CA . ASP C 1 211 ? 241.465 -32.061 -31.078 1.00 83.83 182 ASP C CA 1
ATOM 9141 C C . ASP C 1 211 ? 241.250 -33.355 -31.860 1.00 88.91 182 ASP C C 1
ATOM 9142 O O . ASP C 1 211 ? 240.126 -33.645 -32.281 1.00 87.85 182 ASP C O 1
ATOM 9147 N N . VAL C 1 212 ? 242.345 -34.098 -32.098 1.00 86.48 183 VAL C N 1
ATOM 9148 C CA . VAL C 1 212 ? 242.345 -35.344 -32.857 1.00 86.42 183 VAL C CA 1
ATOM 9149 C C . VAL C 1 212 ? 241.751 -36.460 -31.982 1.00 90.66 183 VAL C C 1
ATOM 9150 O O . VAL C 1 212 ? 241.883 -36.428 -30.758 1.00 91.20 183 VAL C O 1
ATOM 9154 N N . ALA C 1 213 ? 241.078 -37.421 -32.612 1.00 86.13 184 ALA C N 1
ATOM 9155 C CA . ALA C 1 213 ? 240.466 -38.557 -31.945 1.00 85.67 184 ALA C CA 1
ATOM 9156 C C . ALA C 1 213 ? 241.487 -39.671 -31.629 1.00 89.99 184 ALA C C 1
ATOM 9157 O O . ALA C 1 213 ? 242.402 -39.903 -32.424 1.00 90.31 184 ALA C O 1
ATOM 9159 N N . PRO C 1 214 ? 241.338 -40.395 -30.492 1.00 86.63 185 PRO C N 1
ATOM 9160 C CA . PRO C 1 214 ? 242.242 -41.531 -30.227 1.00 86.09 185 PRO C CA 1
ATOM 9161 C C . PRO C 1 214 ? 241.858 -42.734 -31.109 1.00 89.86 185 PRO C C 1
ATOM 9162 O O . PRO C 1 214 ? 240.805 -42.704 -31.766 1.00 90.15 185 PRO C O 1
ATOM 9166 N N . ALA C 1 215 ? 242.692 -43.799 -31.102 1.00 85.24 186 ALA C N 1
ATOM 9167 C CA . ALA C 1 215 ? 242.514 -45.020 -31.903 1.00 84.41 186 ALA C CA 1
ATOM 9168 C C . ALA C 1 215 ? 241.124 -45.713 -31.792 1.00 85.57 186 ALA C C 1
ATOM 9169 O O . ALA C 1 215 ? 240.703 -46.370 -32.750 1.00 85.32 186 ALA C O 1
ATOM 9171 N N . TYR C 1 216 ? 240.422 -45.560 -30.644 1.00 79.01 187 TYR C N 1
ATOM 9172 C CA . TYR C 1 216 ? 239.106 -46.164 -30.389 1.00 77.28 187 TYR C CA 1
ATOM 9173 C C . TYR C 1 216 ? 237.953 -45.245 -30.799 1.00 81.17 187 TYR C C 1
ATOM 9174 O O . TYR C 1 216 ? 238.102 -44.023 -30.766 1.00 79.69 187 TYR C O 1
ATOM 9183 N N . SER C 1 217 ? 236.806 -45.841 -31.190 1.00 78.65 188 SER C N 1
ATOM 9184 C CA . SER C 1 217 ? 235.611 -45.112 -31.626 1.00 79.05 188 SER C CA 1
ATOM 9185 C C . SER C 1 217 ? 234.742 -44.590 -30.459 1.00 85.12 188 SER C C 1
ATOM 9186 O O . SER C 1 217 ? 235.053 -44.854 -29.294 1.00 85.09 188 SER C O 1
ATOM 9189 N N . LYS C 1 218 ? 233.648 -43.854 -30.781 1.00 82.05 189 LYS C N 1
ATOM 9190 C CA . LYS C 1 218 ? 232.684 -43.330 -29.801 1.00 81.69 189 LYS C CA 1
ATOM 9191 C C . LYS C 1 218 ? 231.931 -44.484 -29.091 1.00 84.63 189 LYS C C 1
ATOM 9192 O O . LYS C 1 218 ? 231.492 -44.326 -27.938 1.00 84.49 189 LYS C O 1
ATOM 9198 N N . ASP C 1 219 ? 231.815 -45.646 -29.783 1.00 78.36 190 ASP C N 1
ATOM 9199 C CA . ASP C 1 219 ? 231.165 -46.846 -29.269 1.00 77.47 190 ASP C CA 1
ATOM 9200 C C . ASP C 1 219 ? 232.185 -47.769 -28.570 1.00 78.88 190 ASP C C 1
ATOM 9201 O O . ASP C 1 219 ? 231.836 -48.880 -28.143 1.00 76.99 190 ASP C O 1
ATOM 9206 N N . GLU C 1 220 ? 233.423 -47.260 -28.388 1.00 75.06 191 GLU C N 1
ATOM 9207 C CA . GLU C 1 220 ? 234.529 -47.975 -27.750 1.00 74.64 191 GLU C CA 1
ATOM 9208 C C . GLU C 1 220 ? 235.161 -47.235 -26.533 1.00 76.13 191 GLU C C 1
ATOM 9209 O O . GLU C 1 220 ? 236.211 -47.665 -26.035 1.00 76.25 191 GLU C O 1
ATOM 9215 N N . THR C 1 221 ? 234.527 -46.150 -26.040 1.00 69.26 192 THR C N 1
ATOM 9216 C CA . THR C 1 221 ? 234.999 -45.432 -24.847 1.00 67.48 192 THR C CA 1
ATOM 9217 C C . THR C 1 221 ? 234.696 -46.311 -23.613 1.00 67.99 192 THR C C 1
ATOM 9218 O O . THR C 1 221 ? 233.963 -47.302 -23.724 1.00 66.70 192 THR C O 1
ATOM 9222 N N . GLN C 1 222 ? 235.211 -45.924 -22.426 1.00 62.94 193 GLN C N 1
ATOM 9223 C CA . GLN C 1 222 ? 234.968 -46.656 -21.157 1.00 61.61 193 GLN C CA 1
ATOM 9224 C C . GLN C 1 222 ? 233.463 -46.557 -20.823 1.00 64.04 193 GLN C C 1
ATOM 9225 O O . GLN C 1 222 ? 232.861 -47.491 -20.283 1.00 62.21 193 GLN C O 1
ATOM 9231 N N . THR C 1 223 ? 232.861 -45.406 -21.218 1.00 61.02 194 THR C N 1
ATOM 9232 C CA . THR C 1 223 ? 231.444 -45.073 -21.068 1.00 61.21 194 THR C CA 1
ATOM 9233 C C . THR C 1 223 ? 230.590 -46.081 -21.860 1.00 66.01 194 THR C C 1
ATOM 9234 O O . THR C 1 223 ? 229.691 -46.705 -21.286 1.00 64.78 194 THR C O 1
ATOM 9238 N N . ALA C 1 224 ? 230.904 -46.260 -23.175 1.00 64.58 195 ALA C N 1
ATOM 9239 C CA . ALA C 1 224 ? 230.199 -47.205 -24.059 1.00 64.27 195 ALA C CA 1
ATOM 9240 C C . ALA C 1 224 ? 230.380 -48.642 -23.556 1.00 66.70 195 ALA C C 1
ATOM 9241 O O . ALA C 1 224 ? 229.398 -49.403 -23.507 1.00 66.56 195 ALA C O 1
ATOM 9243 N N . PHE C 1 225 ? 231.606 -48.971 -23.071 1.00 61.23 196 PHE C N 1
ATOM 9244 C CA . PHE C 1 225 ? 231.910 -50.279 -22.510 1.00 61.31 196 PHE C CA 1
ATOM 9245 C C . PHE C 1 225 ? 231.026 -50.593 -21.291 1.00 66.73 196 PHE C C 1
ATOM 9246 O O . PHE C 1 225 ? 230.325 -51.615 -21.289 1.00 67.93 196 PHE C O 1
ATOM 9254 N N . LEU C 1 226 ? 231.037 -49.697 -20.276 1.00 62.82 197 LEU C N 1
ATOM 9255 C CA . LEU C 1 226 ? 230.268 -49.843 -19.031 1.00 61.31 197 LEU C CA 1
ATOM 9256 C C . LEU C 1 226 ? 228.772 -49.874 -19.256 1.00 61.27 197 LEU C C 1
ATOM 9257 O O . LEU C 1 226 ? 228.074 -50.651 -18.587 1.00 60.31 197 LEU C O 1
ATOM 9262 N N . ALA C 1 227 ? 228.271 -49.014 -20.173 1.00 57.02 198 ALA C N 1
ATOM 9263 C CA . ALA C 1 227 ? 226.848 -48.946 -20.522 1.00 57.03 198 ALA C CA 1
ATOM 9264 C C . ALA C 1 227 ? 226.381 -50.280 -21.088 1.00 60.22 198 ALA C C 1
ATOM 9265 O O . ALA C 1 227 ? 225.363 -50.803 -20.636 1.00 60.30 198 ALA C O 1
ATOM 9267 N N . GLY C 1 228 ? 227.180 -50.850 -22.001 1.00 56.10 199 GLY C N 1
ATOM 9268 C CA . GLY C 1 228 ? 226.914 -52.144 -22.621 1.00 55.88 199 GLY C CA 1
ATOM 9269 C C . GLY C 1 228 ? 226.848 -53.262 -21.606 1.00 61.53 199 GLY C C 1
ATOM 9270 O O . GLY C 1 228 ? 225.943 -54.107 -21.653 1.00 61.84 199 GLY C O 1
ATOM 9271 N N . GLU C 1 229 ? 227.796 -53.245 -20.646 1.00 58.96 200 GLU C N 1
ATOM 9272 C CA . GLU C 1 229 ? 227.847 -54.209 -19.542 1.00 58.56 200 GLU C CA 1
ATOM 9273 C C . GLU C 1 229 ? 226.604 -54.097 -18.654 1.00 62.52 200 GLU C C 1
ATOM 9274 O O . GLU C 1 229 ? 226.025 -55.129 -18.285 1.00 59.87 200 GLU C O 1
ATOM 9280 N N . PHE C 1 230 ? 226.134 -52.838 -18.401 1.00 60.88 201 PHE C N 1
ATOM 9281 C CA . PHE C 1 230 ? 224.909 -52.588 -17.638 1.00 60.90 201 PHE C CA 1
ATOM 9282 C C . PHE C 1 230 ? 223.698 -53.136 -18.381 1.00 63.99 201 PHE C C 1
ATOM 9283 O O . PHE C 1 230 ? 222.840 -53.786 -17.770 1.00 62.57 201 PHE C O 1
ATOM 9291 N N . ILE C 1 231 ? 223.628 -52.854 -19.702 1.00 61.02 202 ILE C N 1
ATOM 9292 C CA . ILE C 1 231 ? 222.526 -53.279 -20.571 1.00 60.12 202 ILE C CA 1
ATOM 9293 C C . ILE C 1 231 ? 222.417 -54.811 -20.611 1.00 60.56 202 ILE C C 1
ATOM 9294 O O . ILE C 1 231 ? 221.301 -55.320 -20.454 1.00 59.62 202 ILE C O 1
ATOM 9299 N N . ARG C 1 232 ? 223.561 -55.540 -20.736 1.00 56.61 203 ARG C N 1
ATOM 9300 C CA . ARG C 1 232 ? 223.561 -57.018 -20.726 1.00 56.82 203 ARG C CA 1
ATOM 9301 C C . ARG C 1 232 ? 222.999 -57.525 -19.394 1.00 63.07 203 ARG C C 1
ATOM 9302 O O . ARG C 1 232 ? 222.091 -58.361 -19.380 1.00 64.28 203 ARG C O 1
ATOM 9310 N N . TRP C 1 233 ? 223.507 -56.973 -18.278 1.00 59.53 204 TRP C N 1
ATOM 9311 C CA . TRP C 1 233 ? 223.073 -57.312 -16.924 1.00 58.16 204 TRP C CA 1
ATOM 9312 C C . TRP C 1 233 ? 221.584 -57.031 -16.743 1.00 59.05 204 TRP C C 1
ATOM 9313 O O . TRP C 1 233 ? 220.885 -57.845 -16.148 1.00 56.60 204 TRP C O 1
ATOM 9324 N N . LEU C 1 234 ? 221.108 -55.881 -17.262 1.00 57.89 205 LEU C N 1
ATOM 9325 C CA . LEU C 1 234 ? 219.706 -55.451 -17.215 1.00 58.58 205 LEU C CA 1
ATOM 9326 C C . LEU C 1 234 ? 218.786 -56.497 -17.848 1.00 64.00 205 LEU C C 1
ATOM 9327 O O . LEU C 1 234 ? 217.716 -56.775 -17.298 1.00 64.01 205 LEU C O 1
ATOM 9332 N N . GLY C 1 235 ? 219.235 -57.094 -18.962 1.00 62.05 206 GLY C N 1
ATOM 9333 C CA . GLY C 1 235 ? 218.511 -58.151 -19.677 1.00 61.77 206 GLY C CA 1
ATOM 9334 C C . GLY C 1 235 ? 218.285 -59.410 -18.861 1.00 66.15 206 GLY C C 1
ATOM 9335 O O . GLY C 1 235 ? 217.277 -60.096 -19.051 1.00 65.67 206 GLY C O 1
ATOM 9336 N N . GLU C 1 236 ? 219.216 -59.717 -17.931 1.00 63.48 207 GLU C N 1
ATOM 9337 C CA . GLU C 1 236 ? 219.161 -60.885 -17.045 1.00 63.05 207 GLU C CA 1
ATOM 9338 C C . GLU C 1 236 ? 218.212 -60.704 -15.852 1.00 69.76 207 GLU C C 1
ATOM 9339 O O . GLU C 1 236 ? 217.914 -61.687 -15.166 1.00 69.57 207 GLU C O 1
ATOM 9345 N N . GLN C 1 237 ? 217.759 -59.462 -15.577 1.00 68.38 208 GLN C N 1
ATOM 9346 C CA . GLN C 1 237 ? 216.909 -59.176 -14.408 1.00 68.63 208 GLN C CA 1
ATOM 9347 C C . GLN C 1 237 ? 215.465 -59.631 -14.563 1.00 73.20 208 GLN C C 1
ATOM 9348 O O . GLN C 1 237 ? 214.817 -59.323 -15.572 1.00 73.35 208 GLN C O 1
ATOM 9354 N N . ASP C 1 238 ? 214.967 -60.342 -13.538 1.00 69.42 209 ASP C N 1
ATOM 9355 C CA . ASP C 1 238 ? 213.610 -60.905 -13.478 1.00 69.84 209 ASP C CA 1
ATOM 9356 C C . ASP C 1 238 ? 212.882 -60.534 -12.162 1.00 70.60 209 ASP C C 1
ATOM 9357 O O . ASP C 1 238 ? 211.878 -61.163 -11.800 1.00 71.20 209 ASP C O 1
ATOM 9362 N N . ALA C 1 239 ? 213.407 -59.524 -11.450 1.00 62.63 210 ALA C N 1
ATOM 9363 C CA . ALA C 1 239 ? 212.911 -59.062 -10.157 1.00 60.32 210 ALA C CA 1
ATOM 9364 C C . ALA C 1 239 ? 213.398 -57.610 -9.916 1.00 60.21 210 ALA C C 1
ATOM 9365 O O . ALA C 1 239 ? 214.245 -57.146 -10.689 1.00 56.84 210 ALA C O 1
ATOM 9367 N N . PRO C 1 240 ? 212.879 -56.855 -8.900 1.00 56.82 211 PRO C N 1
ATOM 9368 C CA . PRO C 1 240 ? 213.372 -55.472 -8.690 1.00 56.38 211 PRO C CA 1
ATOM 9369 C C . PRO C 1 240 ? 214.869 -55.457 -8.391 1.00 59.27 211 PRO C C 1
ATOM 9370 O O . PRO C 1 240 ? 215.354 -56.223 -7.532 1.00 58.16 211 PRO C O 1
ATOM 9374 N N . TRP C 1 241 ? 215.596 -54.638 -9.170 1.00 54.63 212 TRP C N 1
ATOM 9375 C CA . TRP C 1 241 ? 217.044 -54.542 -9.113 1.00 54.50 212 TRP C CA 1
ATOM 9376 C C . TRP C 1 241 ? 217.574 -53.206 -8.628 1.00 57.30 212 TRP C C 1
ATOM 9377 O O . TRP C 1 241 ? 216.881 -52.200 -8.679 1.00 57.51 212 TRP C O 1
ATOM 9388 N N . PHE C 1 242 ? 218.826 -53.212 -8.152 1.00 52.10 213 PHE C N 1
ATOM 9389 C CA . PHE C 1 242 ? 219.515 -52.041 -7.636 1.00 50.86 213 PHE C CA 1
ATOM 9390 C C . PHE C 1 242 ? 220.885 -51.980 -8.300 1.00 52.11 213 PHE C C 1
ATOM 9391 O O . PHE C 1 242 ? 221.706 -52.889 -8.112 1.00 51.56 213 PHE C O 1
ATOM 9399 N N . ALA C 1 243 ? 221.140 -50.900 -9.043 1.00 46.60 214 ALA C N 1
ATOM 9400 C CA . ALA C 1 243 ? 222.399 -50.748 -9.739 1.00 46.46 214 ALA C CA 1
ATOM 9401 C C . ALA C 1 243 ? 222.985 -49.386 -9.589 1.00 47.91 214 ALA C C 1
ATOM 9402 O O . ALA C 1 243 ? 222.269 -48.383 -9.605 1.00 46.00 214 ALA C O 1
ATOM 9404 N N . HIS C 1 244 ? 224.323 -49.360 -9.463 1.00 45.02 215 HIS C N 1
ATOM 9405 C CA . HIS C 1 244 ? 225.096 -48.134 -9.442 1.00 43.87 215 HIS C CA 1
ATOM 9406 C C . HIS C 1 244 ? 226.082 -48.189 -10.595 1.00 50.31 215 HIS C C 1
ATOM 9407 O O . HIS C 1 244 ? 226.972 -49.049 -10.620 1.00 51.33 215 HIS C O 1
ATOM 9414 N N . VAL C 1 245 ? 225.891 -47.288 -11.561 1.00 46.18 216 VAL C N 1
ATOM 9415 C CA . VAL C 1 245 ? 226.754 -47.170 -12.722 1.00 45.47 216 VAL C CA 1
ATOM 9416 C C . VAL C 1 245 ? 227.574 -45.937 -12.480 1.00 51.15 216 VAL C C 1
ATOM 9417 O O . VAL C 1 245 ? 227.038 -44.830 -12.381 1.00 51.56 216 VAL C O 1
ATOM 9421 N N . SER C 1 246 ? 228.876 -46.134 -12.376 1.00 49.11 217 SER C N 1
ATOM 9422 C CA . SER C 1 246 ? 229.840 -45.089 -12.098 1.00 49.37 217 SER C CA 1
ATOM 9423 C C . SER C 1 246 ? 230.776 -44.863 -13.308 1.00 55.42 217 SER C C 1
ATOM 9424 O O . SER C 1 246 ? 231.721 -45.626 -13.507 1.00 54.52 217 SER C O 1
ATOM 9427 N N . PHE C 1 247 ? 230.435 -43.854 -14.161 1.00 53.97 218 PHE C N 1
ATOM 9428 C CA . PHE C 1 247 ? 231.199 -43.450 -15.348 1.00 53.53 218 PHE C CA 1
ATOM 9429 C C . PHE C 1 247 ? 232.339 -42.560 -14.966 1.00 59.29 218 PHE C C 1
ATOM 9430 O O . PHE C 1 247 ? 232.175 -41.646 -14.164 1.00 59.46 218 PHE C O 1
ATOM 9438 N N . LEU C 1 248 ? 233.490 -42.809 -15.578 1.00 55.78 219 LEU C N 1
ATOM 9439 C CA . LEU C 1 248 ? 234.689 -42.042 -15.366 1.00 55.59 219 LEU C CA 1
ATOM 9440 C C . LEU C 1 248 ? 234.557 -40.692 -16.030 1.00 61.97 219 LEU C C 1
ATOM 9441 O O . LEU C 1 248 ? 234.875 -39.687 -15.409 1.00 61.97 219 LEU C O 1
ATOM 9446 N N . ARG C 1 249 ? 234.115 -40.663 -17.294 1.00 59.92 220 ARG C N 1
ATOM 9447 C CA . ARG C 1 249 ? 234.021 -39.428 -18.076 1.00 59.75 220 ARG C CA 1
ATOM 9448 C C . ARG C 1 249 ? 232.852 -38.534 -17.608 1.00 62.29 220 ARG C C 1
ATOM 9449 O O . ARG C 1 249 ? 231.843 -39.087 -17.142 1.00 61.18 220 ARG C O 1
ATOM 9457 N N . PRO C 1 250 ? 232.941 -37.174 -17.668 1.00 59.19 221 PRO C N 1
ATOM 9458 C CA . PRO C 1 250 ? 233.996 -36.312 -18.260 1.00 58.41 221 PRO C CA 1
ATOM 9459 C C . PRO C 1 250 ? 235.245 -36.031 -17.432 1.00 61.42 221 PRO C C 1
ATOM 9460 O O . PRO C 1 250 ? 235.863 -34.982 -17.603 1.00 62.80 221 PRO C O 1
ATOM 9464 N N . HIS C 1 251 ? 235.658 -36.954 -16.588 1.00 56.98 222 HIS C N 1
ATOM 9465 C CA . HIS C 1 251 ? 236.900 -36.793 -15.833 1.00 56.24 222 HIS C CA 1
ATOM 9466 C C . HIS C 1 251 ? 238.101 -36.903 -16.850 1.00 58.57 222 HIS C C 1
ATOM 9467 O O . HIS C 1 251 ? 238.015 -37.698 -17.788 1.00 54.87 222 HIS C O 1
ATOM 9474 N N . PRO C 1 252 ? 239.214 -36.147 -16.653 1.00 57.80 223 PRO C N 1
ATOM 9475 C CA . PRO C 1 252 ? 240.380 -36.270 -17.561 1.00 58.89 223 PRO C CA 1
ATOM 9476 C C . PRO C 1 252 ? 241.056 -37.666 -17.616 1.00 69.06 223 PRO C C 1
ATOM 9477 O O . PRO C 1 252 ? 240.746 -38.502 -16.768 1.00 69.02 223 PRO C O 1
ATOM 9481 N N . PRO C 1 253 ? 241.960 -38.003 -18.581 1.00 69.65 224 PRO C N 1
ATOM 9482 C CA . PRO C 1 253 ? 242.516 -37.190 -19.692 1.00 69.76 224 PRO C CA 1
ATOM 9483 C C . PRO C 1 253 ? 241.476 -36.626 -20.640 1.00 73.51 224 PRO C C 1
ATOM 9484 O O . PRO C 1 253 ? 240.474 -37.289 -20.936 1.00 72.41 224 PRO C O 1
ATOM 9488 N N . PHE C 1 254 ? 241.687 -35.369 -21.056 1.00 71.39 225 PHE C N 1
ATOM 9489 C CA . PHE C 1 254 ? 240.780 -34.679 -21.970 1.00 71.93 225 PHE C CA 1
ATOM 9490 C C . PHE C 1 254 ? 241.108 -35.024 -23.441 1.00 77.47 225 PHE C C 1
ATOM 9491 O O . PHE C 1 254 ? 241.896 -34.333 -24.101 1.00 78.48 225 PHE C O 1
ATOM 9499 N N . SER C 1 255 ? 240.528 -36.154 -23.903 1.00 73.52 226 SER C N 1
ATOM 9500 C CA . SER C 1 255 ? 240.622 -36.761 -25.238 1.00 74.07 226 SER C CA 1
ATOM 9501 C C . SER C 1 255 ? 239.290 -37.461 -25.457 1.00 79.64 226 SER C C 1
ATOM 9502 O O . SER C 1 255 ? 238.763 -38.057 -24.515 1.00 79.61 226 SER C O 1
ATOM 9505 N N . VAL C 1 256 ? 238.726 -37.375 -26.669 1.00 77.26 227 VAL C N 1
ATOM 9506 C CA . VAL C 1 256 ? 237.428 -37.995 -26.978 1.00 77.47 227 VAL C CA 1
ATOM 9507 C C . VAL C 1 256 ? 237.337 -38.357 -28.498 1.00 84.04 227 VAL C C 1
ATOM 9508 O O . VAL C 1 256 ? 237.863 -37.594 -29.322 1.00 83.80 227 VAL C O 1
ATOM 9512 N N . PRO C 1 257 ? 236.714 -39.502 -28.901 1.00 81.22 228 PRO C N 1
ATOM 9513 C CA . PRO C 1 257 ? 236.625 -39.819 -30.337 1.00 81.43 228 PRO C CA 1
ATOM 9514 C C . PRO C 1 257 ? 235.622 -38.936 -31.086 1.00 86.15 228 PRO C C 1
ATOM 9515 O O . PRO C 1 257 ? 234.926 -38.103 -30.480 1.00 85.93 228 PRO C O 1
ATOM 9519 N N . GLU C 1 258 ? 235.559 -39.130 -32.421 1.00 82.17 229 GLU C N 1
ATOM 9520 C CA . GLU C 1 258 ? 234.667 -38.400 -33.326 1.00 81.19 229 GLU C CA 1
ATOM 9521 C C . GLU C 1 258 ? 233.188 -38.770 -33.051 1.00 82.97 229 GLU C C 1
ATOM 9522 O O . GLU C 1 258 ? 232.913 -39.942 -32.747 1.00 82.37 229 GLU C O 1
ATOM 9528 N N . PRO C 1 259 ? 232.226 -37.807 -33.091 1.00 77.59 230 PRO C N 1
ATOM 9529 C CA . PRO C 1 259 ? 232.355 -36.380 -33.460 1.00 76.63 230 PRO C CA 1
ATOM 9530 C C . PRO C 1 259 ? 232.737 -35.394 -32.354 1.00 79.91 230 PRO C C 1
ATOM 9531 O O . PRO C 1 259 ? 233.186 -34.277 -32.646 1.00 79.89 230 PRO C O 1
ATOM 9535 N N . TYR C 1 260 ? 232.531 -35.797 -31.096 1.00 75.56 231 TYR C N 1
ATOM 9536 C CA . TYR C 1 260 ? 232.692 -35.028 -29.845 1.00 73.91 231 TYR C CA 1
ATOM 9537 C C . TYR C 1 260 ? 233.972 -34.181 -29.714 1.00 79.82 231 TYR C C 1
ATOM 9538 O O . TYR C 1 260 ? 233.914 -33.100 -29.109 1.00 79.05 231 TYR C O 1
ATOM 9547 N N . ASN C 1 261 ? 235.098 -34.653 -30.292 1.00 77.56 232 ASN C N 1
ATOM 9548 C CA . ASN C 1 261 ? 236.404 -33.977 -30.270 1.00 78.20 232 ASN C CA 1
ATOM 9549 C C . ASN C 1 261 ? 236.396 -32.560 -30.857 1.00 83.60 232 ASN C C 1
ATOM 9550 O O . ASN C 1 261 ? 237.107 -31.678 -30.369 1.00 83.74 232 ASN C O 1
ATOM 9555 N N . ARG C 1 262 ? 235.599 -32.351 -31.910 1.00 79.95 233 ARG C N 1
ATOM 9556 C CA . ARG C 1 262 ? 235.544 -31.080 -32.615 1.00 79.06 233 ARG C CA 1
ATOM 9557 C C . ARG C 1 262 ? 234.159 -30.439 -32.586 1.00 81.46 233 ARG C C 1
ATOM 9558 O O . ARG C 1 262 ? 233.996 -29.329 -33.094 1.00 81.81 233 ARG C O 1
ATOM 9566 N N . MET C 1 263 ? 233.183 -31.107 -31.931 1.00 75.62 234 MET C N 1
ATOM 9567 C CA . MET C 1 263 ? 231.780 -30.687 -31.749 1.00 73.65 234 MET C CA 1
ATOM 9568 C C . MET C 1 263 ? 231.625 -29.244 -31.210 1.00 73.62 234 MET C C 1
ATOM 9569 O O . MET C 1 263 ? 230.607 -28.590 -31.466 1.00 73.10 234 MET C O 1
ATOM 9574 N N . PHE C 1 264 ? 232.650 -28.752 -30.488 1.00 67.30 235 PHE C N 1
ATOM 9575 C CA . PHE C 1 264 ? 232.669 -27.427 -29.872 1.00 66.07 235 PHE C CA 1
ATOM 9576 C C . PHE C 1 264 ? 233.931 -26.665 -30.264 1.00 71.52 235 PHE C C 1
ATOM 9577 O O . PHE C 1 264 ? 235.002 -27.274 -30.402 1.00 70.66 235 PHE C O 1
ATOM 9585 N N . THR C 1 265 ? 233.812 -25.330 -30.408 1.00 69.78 236 THR C N 1
ATOM 9586 C CA . THR C 1 265 ? 234.926 -24.446 -30.783 1.00 70.94 236 THR C CA 1
ATOM 9587 C C . THR C 1 265 ? 235.550 -23.854 -29.531 1.00 77.98 236 THR C C 1
ATOM 9588 O O . THR C 1 265 ? 234.810 -23.378 -28.674 1.00 78.26 236 THR C O 1
ATOM 9592 N N . PRO C 1 266 ? 236.893 -23.787 -29.430 1.00 77.48 237 PRO C N 1
ATOM 9593 C CA . PRO C 1 266 ? 237.514 -23.164 -28.246 1.00 78.78 237 PRO C CA 1
ATOM 9594 C C . PRO C 1 266 ? 237.006 -21.756 -27.908 1.00 88.72 237 PRO C C 1
ATOM 9595 O O . PRO C 1 266 ? 236.841 -21.444 -26.725 1.00 90.30 237 PRO C O 1
ATOM 9599 N N . SER C 1 267 ? 236.724 -20.927 -28.937 1.00 87.64 238 SER C N 1
ATOM 9600 C CA . SER C 1 267 ? 236.218 -19.556 -28.803 1.00 88.32 238 SER C CA 1
ATOM 9601 C C . SER C 1 267 ? 234.813 -19.466 -28.145 1.00 92.28 238 SER C C 1
ATOM 9602 O O . SER C 1 267 ? 234.511 -18.464 -27.485 1.00 91.25 238 SER C O 1
ATOM 9605 N N . ASP C 1 268 ? 233.990 -20.537 -28.276 1.00 89.59 239 ASP C N 1
ATOM 9606 C CA . ASP C 1 268 ? 232.656 -20.638 -27.667 1.00 89.89 239 ASP C CA 1
ATOM 9607 C C . ASP C 1 268 ? 232.779 -20.725 -26.138 1.00 93.01 239 ASP C C 1
ATOM 9608 O O . ASP C 1 268 ? 233.891 -20.689 -25.592 1.00 93.23 239 ASP C O 1
ATOM 9613 N N . GLY C 1 269 ? 231.643 -20.862 -25.463 1.00 87.53 240 GLY C N 1
ATOM 9614 C CA . GLY C 1 269 ? 231.621 -21.004 -24.018 1.00 86.26 240 GLY C CA 1
ATOM 9615 C C . GLY C 1 269 ? 231.516 -19.703 -23.252 1.00 86.98 240 GLY C C 1
ATOM 9616 O O . GLY C 1 269 ? 231.947 -18.646 -23.736 1.00 85.92 240 GLY C O 1
ATOM 9617 N N . PRO C 1 270 ? 230.985 -19.781 -22.010 1.00 82.35 241 PRO C N 1
ATOM 9618 C CA . PRO C 1 270 ? 230.847 -18.567 -21.181 1.00 81.30 241 PRO C CA 1
ATOM 9619 C C . PRO C 1 270 ? 232.169 -17.969 -20.713 1.00 81.83 241 PRO C C 1
ATOM 9620 O O . PRO C 1 270 ? 233.233 -18.558 -20.912 1.00 80.70 241 PRO C O 1
ATOM 9624 N N . ALA C 1 271 ? 232.090 -16.785 -20.085 1.00 77.12 242 ALA C N 1
ATOM 9625 C CA . ALA C 1 271 ? 233.256 -16.091 -19.555 1.00 76.75 242 ALA C CA 1
ATOM 9626 C C . ALA C 1 271 ? 233.836 -16.907 -18.392 1.00 81.28 242 ALA C C 1
ATOM 9627 O O . ALA C 1 271 ? 233.099 -17.653 -17.727 1.00 81.23 242 ALA C O 1
ATOM 9629 N N . PHE C 1 272 ? 235.157 -16.799 -18.178 1.00 76.70 243 PHE C N 1
ATOM 9630 C CA . PHE C 1 272 ? 235.807 -17.504 -17.084 1.00 75.88 243 PHE C CA 1
ATOM 9631 C C . PHE C 1 272 ? 235.729 -16.641 -15.837 1.00 79.26 243 PHE C C 1
ATOM 9632 O O . PHE C 1 272 ? 236.046 -15.446 -15.895 1.00 80.09 243 PHE C O 1
ATOM 9640 N N . ALA C 1 273 ? 235.316 -17.244 -14.703 1.00 73.56 244 ALA C N 1
ATOM 9641 C CA . ALA C 1 273 ? 235.247 -16.550 -13.420 1.00 72.07 244 ALA C CA 1
ATOM 9642 C C . ALA C 1 273 ? 236.659 -16.496 -12.888 1.00 72.79 244 ALA C C 1
ATOM 9643 O O . ALA C 1 273 ? 237.071 -17.396 -12.164 1.00 72.77 244 ALA C O 1
ATOM 9645 N N . ARG C 1 274 ? 237.437 -15.504 -13.331 1.00 66.73 245 ARG C N 1
ATOM 9646 C CA . ARG C 1 274 ? 238.824 -15.408 -12.899 1.00 65.45 245 ARG C CA 1
ATOM 9647 C C . ARG C 1 274 ? 239.311 -13.992 -12.847 1.00 66.56 245 ARG C C 1
ATOM 9648 O O . ARG C 1 274 ? 238.683 -13.107 -13.419 1.00 65.91 245 ARG C O 1
ATOM 9656 N N . ALA C 1 275 ? 240.417 -13.778 -12.114 1.00 62.41 246 ALA C N 1
ATOM 9657 C CA . ALA C 1 275 ? 241.130 -12.509 -11.976 1.00 61.51 246 ALA C CA 1
ATOM 9658 C C . ALA C 1 275 ? 241.869 -12.245 -13.304 1.00 67.07 246 ALA C C 1
ATOM 9659 O O . ALA C 1 275 ? 241.959 -13.149 -14.147 1.00 65.05 246 ALA C O 1
ATOM 9661 N N . ALA C 1 276 ? 242.374 -11.010 -13.499 1.00 67.11 247 ALA C N 1
ATOM 9662 C CA . ALA C 1 276 ? 243.074 -10.593 -14.722 1.00 68.63 247 ALA C CA 1
ATOM 9663 C C . ALA C 1 276 ? 244.275 -11.485 -15.047 1.00 74.47 247 ALA C C 1
ATOM 9664 O O . ALA C 1 276 ? 244.473 -11.852 -16.218 1.00 73.85 247 ALA C O 1
ATOM 9666 N N . ASN C 1 277 ? 245.035 -11.873 -13.989 1.00 70.95 248 ASN C N 1
ATOM 9667 C CA . ASN C 1 277 ? 246.215 -12.738 -14.076 1.00 70.20 248 ASN C CA 1
ATOM 9668 C C . ASN C 1 277 ? 246.325 -13.694 -12.877 1.00 72.54 248 ASN C C 1
ATOM 9669 O O . ASN C 1 277 ? 245.792 -13.408 -11.800 1.00 72.10 248 ASN C O 1
ATOM 9674 N N . ARG C 1 278 ? 247.041 -14.816 -13.084 1.00 67.46 249 ARG C N 1
ATOM 9675 C CA . ARG C 1 278 ? 247.324 -15.892 -12.130 1.00 66.96 249 ARG C CA 1
ATOM 9676 C C . ARG C 1 278 ? 247.916 -15.413 -10.815 1.00 70.84 249 ARG C C 1
ATOM 9677 O O . ARG C 1 278 ? 247.593 -15.956 -9.765 1.00 71.29 249 ARG C O 1
ATOM 9685 N N . GLU C 1 279 ? 248.792 -14.417 -10.881 1.00 66.95 250 GLU C N 1
ATOM 9686 C CA . GLU C 1 279 ? 249.531 -13.820 -9.768 1.00 66.65 250 GLU C CA 1
ATOM 9687 C C . GLU C 1 279 ? 248.604 -13.096 -8.817 1.00 71.38 250 GLU C C 1
ATOM 9688 O O . GLU C 1 279 ? 248.766 -13.204 -7.597 1.00 72.23 250 GLU C O 1
ATOM 9694 N N . ALA C 1 280 ? 247.640 -12.342 -9.386 1.00 66.92 251 ALA C N 1
ATOM 9695 C CA . ALA C 1 280 ? 246.648 -11.565 -8.653 1.00 66.25 251 ALA C CA 1
ATOM 9696 C C . ALA C 1 280 ? 245.646 -12.518 -8.002 1.00 66.63 251 ALA C C 1
ATOM 9697 O O . ALA C 1 280 ? 245.259 -12.300 -6.859 1.00 65.58 251 ALA C O 1
ATOM 9699 N N . GLU C 1 281 ? 245.230 -13.561 -8.747 1.00 60.84 252 GLU C N 1
ATOM 9700 C CA . GLU C 1 281 ? 244.331 -14.610 -8.298 1.00 60.34 252 GLU C CA 1
ATOM 9701 C C . GLU C 1 281 ? 244.906 -15.279 -7.029 1.00 66.46 252 GLU C C 1
ATOM 9702 O O . GLU C 1 281 ? 244.223 -15.308 -6.007 1.00 66.82 252 GLU C O 1
ATOM 9708 N N . GLN C 1 282 ? 246.182 -15.741 -7.098 1.00 62.39 253 GLN C N 1
ATOM 9709 C CA . GLN C 1 282 ? 246.921 -16.400 -6.028 1.00 61.26 253 GLN C CA 1
ATOM 9710 C C . GLN C 1 282 ? 247.137 -15.512 -4.818 1.00 63.37 253 GLN C C 1
ATOM 9711 O O . GLN C 1 282 ? 247.240 -16.023 -3.696 1.00 61.88 253 GLN C O 1
ATOM 9717 N N . ALA C 1 283 ? 247.207 -14.189 -5.037 1.00 58.38 254 ALA C N 1
ATOM 9718 C CA . ALA C 1 283 ? 247.438 -13.199 -3.986 1.00 56.34 254 ALA C CA 1
ATOM 9719 C C . ALA C 1 283 ? 246.277 -13.068 -2.990 1.00 58.91 254 ALA C C 1
ATOM 9720 O O . ALA C 1 283 ? 246.499 -12.582 -1.872 1.00 60.27 254 ALA C O 1
ATOM 9722 N N . VAL C 1 284 ? 245.053 -13.513 -3.373 1.00 52.12 255 VAL C N 1
ATOM 9723 C CA . VAL C 1 284 ? 243.851 -13.402 -2.526 1.00 51.87 255 VAL C CA 1
ATOM 9724 C C . VAL C 1 284 ? 243.962 -14.254 -1.241 1.00 53.96 255 VAL C C 1
ATOM 9725 O O . VAL C 1 284 ? 243.608 -13.768 -0.158 1.00 52.46 255 VAL C O 1
ATOM 9729 N N . HIS C 1 285 ? 244.448 -15.519 -1.372 1.00 49.40 256 HIS C N 1
ATOM 9730 C CA . HIS C 1 285 ? 244.574 -16.429 -0.233 1.00 47.56 256 HIS C CA 1
ATOM 9731 C C . HIS C 1 285 ? 245.838 -17.327 -0.272 1.00 49.77 256 HIS C C 1
ATOM 9732 O O . HIS C 1 285 ? 246.148 -17.863 -1.343 1.00 48.41 256 HIS C O 1
ATOM 9739 N N . PRO C 1 286 ? 246.507 -17.566 0.904 1.00 45.57 257 PRO C N 1
ATOM 9740 C CA . PRO C 1 286 ? 247.689 -18.458 0.936 1.00 45.10 257 PRO C CA 1
ATOM 9741 C C . PRO C 1 286 ? 247.498 -19.840 0.301 1.00 54.22 257 PRO C C 1
ATOM 9742 O O . PRO C 1 286 ? 248.452 -20.353 -0.303 1.00 57.92 257 PRO C O 1
ATOM 9746 N N . LEU C 1 287 ? 246.284 -20.439 0.430 1.00 47.76 258 LEU C N 1
ATOM 9747 C CA . LEU C 1 287 ? 245.966 -21.731 -0.161 1.00 46.85 258 LEU C CA 1
ATOM 9748 C C . LEU C 1 287 ? 246.046 -21.672 -1.685 1.00 53.21 258 LEU C C 1
ATOM 9749 O O . LEU C 1 287 ? 246.483 -22.639 -2.303 1.00 54.05 258 LEU C O 1
ATOM 9754 N N . LEU C 1 288 ? 245.623 -20.546 -2.294 1.00 50.84 259 LEU C N 1
ATOM 9755 C CA . LEU C 1 288 ? 245.659 -20.368 -3.752 1.00 50.20 259 LEU C CA 1
ATOM 9756 C C . LEU C 1 288 ? 247.112 -20.256 -4.242 1.00 54.09 259 LEU C C 1
ATOM 9757 O O . LEU C 1 288 ? 247.481 -20.864 -5.256 1.00 52.48 259 LEU C O 1
ATOM 9762 N N . ALA C 1 289 ? 247.935 -19.540 -3.464 1.00 52.40 260 ALA C N 1
ATOM 9763 C CA . ALA C 1 289 ? 249.361 -19.312 -3.726 1.00 55.40 260 ALA C CA 1
ATOM 9764 C C . ALA C 1 289 ? 250.163 -20.618 -3.642 1.00 62.82 260 ALA C C 1
ATOM 9765 O O . ALA C 1 289 ? 251.169 -20.778 -4.343 1.00 64.04 260 ALA C O 1
ATOM 9767 N N . PHE C 1 290 ? 249.706 -21.543 -2.790 1.00 58.72 261 PHE C N 1
ATOM 9768 C CA . PHE C 1 290 ? 250.321 -22.839 -2.608 1.00 58.42 261 PHE C CA 1
ATOM 9769 C C . PHE C 1 290 ? 249.860 -23.825 -3.676 1.00 63.16 261 PHE C C 1
ATOM 9770 O O . PHE C 1 290 ? 250.685 -24.436 -4.352 1.00 64.40 261 PHE C O 1
ATOM 9778 N N . ALA C 1 291 ? 248.542 -23.975 -3.825 1.00 59.07 262 ALA C N 1
ATOM 9779 C CA . ALA C 1 291 ? 247.932 -24.976 -4.693 1.00 59.25 262 ALA C CA 1
ATOM 9780 C C . ALA C 1 291 ? 248.022 -24.735 -6.191 1.00 65.27 262 ALA C C 1
ATOM 9781 O O . ALA C 1 291 ? 248.209 -25.705 -6.927 1.00 64.38 262 ALA C O 1
ATOM 9783 N N . LEU C 1 292 ? 247.782 -23.495 -6.657 1.00 64.45 263 LEU C N 1
ATOM 9784 C CA . LEU C 1 292 ? 247.741 -23.203 -8.093 1.00 65.32 263 LEU C CA 1
ATOM 9785 C C . LEU C 1 292 ? 249.040 -23.543 -8.837 1.00 68.92 263 LEU C C 1
ATOM 9786 O O . LEU C 1 292 ? 248.945 -24.198 -9.881 1.00 68.89 263 LEU C O 1
ATOM 9791 N N . PRO C 1 293 ? 250.249 -23.209 -8.312 1.00 64.62 264 PRO C N 1
ATOM 9792 C CA . PRO C 1 293 ? 251.477 -23.584 -9.033 1.00 64.31 264 PRO C CA 1
ATOM 9793 C C . PRO C 1 293 ? 251.713 -25.097 -9.137 1.00 67.32 264 PRO C C 1
ATOM 9794 O O . PRO C 1 293 ? 252.339 -25.541 -10.102 1.00 68.24 264 PRO C O 1
ATOM 9798 N N . LEU C 1 294 ? 251.200 -25.878 -8.155 1.00 61.21 265 LEU C N 1
ATOM 9799 C CA . LEU C 1 294 ? 251.360 -27.334 -8.071 1.00 59.28 265 LEU C CA 1
ATOM 9800 C C . LEU C 1 294 ? 250.505 -28.117 -9.067 1.00 63.90 265 LEU C C 1
ATOM 9801 O O . LEU C 1 294 ? 250.769 -29.306 -9.259 1.00 64.22 265 LEU C O 1
ATOM 9806 N N . ILE C 1 295 ? 249.505 -27.475 -9.713 1.00 60.16 266 ILE C N 1
ATOM 9807 C CA . ILE C 1 295 ? 248.648 -28.155 -10.691 1.00 60.71 266 ILE C CA 1
ATOM 9808 C C . ILE C 1 295 ? 249.503 -28.558 -11.899 1.00 69.59 266 ILE C C 1
ATOM 9809 O O . ILE C 1 295 ? 250.151 -27.708 -12.521 1.00 71.56 266 ILE C O 1
ATOM 9814 N N . GLY C 1 296 ? 249.532 -29.853 -12.171 1.00 67.40 267 GLY C N 1
ATOM 9815 C CA . GLY C 1 296 ? 250.319 -30.437 -13.251 1.00 67.48 267 GLY C CA 1
ATOM 9816 C C . GLY C 1 296 ? 249.522 -30.808 -14.479 1.00 70.86 267 GLY C C 1
ATOM 9817 O O . GLY C 1 296 ? 248.340 -31.148 -14.378 1.00 69.34 267 GLY C O 1
ATOM 9818 N N . LYS C 1 297 ? 250.194 -30.769 -15.651 1.00 67.65 268 LYS C N 1
ATOM 9819 C CA . LYS C 1 297 ? 249.609 -31.083 -16.957 1.00 66.36 268 LYS C CA 1
ATOM 9820 C C . LYS C 1 297 ? 249.186 -32.544 -17.099 1.00 69.48 268 LYS C C 1
ATOM 9821 O O . LYS C 1 297 ? 248.178 -32.817 -17.751 1.00 68.06 268 LYS C O 1
ATOM 9827 N N . ASP C 1 298 ? 249.953 -33.479 -16.486 1.00 67.50 269 ASP C N 1
ATOM 9828 C CA . ASP C 1 298 ? 249.728 -34.938 -16.473 1.00 67.95 269 ASP C CA 1
ATOM 9829 C C . ASP C 1 298 ? 248.337 -35.330 -15.975 1.00 71.19 269 ASP C C 1
ATOM 9830 O O . ASP C 1 298 ? 247.760 -36.315 -16.447 1.00 70.10 269 ASP C O 1
ATOM 9835 N N . SER C 1 299 ? 247.790 -34.529 -15.041 1.00 68.35 270 SER C N 1
ATOM 9836 C CA . SER C 1 299 ? 246.469 -34.716 -14.443 1.00 67.56 270 SER C CA 1
ATOM 9837 C C . SER C 1 299 ? 245.329 -34.429 -15.424 1.00 71.53 270 SER C C 1
ATOM 9838 O O . SER C 1 299 ? 244.196 -34.836 -15.139 1.00 71.62 270 SER C O 1
ATOM 9841 N N . PHE C 1 300 ? 245.603 -33.727 -16.571 1.00 66.93 271 PHE C N 1
ATOM 9842 C CA . PHE C 1 300 ? 244.544 -33.319 -17.511 1.00 65.68 271 PHE C CA 1
ATOM 9843 C C . PHE C 1 300 ? 244.709 -33.832 -18.942 1.00 71.06 271 PHE C C 1
ATOM 9844 O O . PHE C 1 300 ? 243.706 -34.088 -19.614 1.00 68.78 271 PHE C O 1
ATOM 9852 N N . ILE C 1 301 ? 245.959 -33.981 -19.405 1.00 71.49 272 ILE C N 1
ATOM 9853 C CA . ILE C 1 301 ? 246.265 -34.485 -20.751 1.00 72.16 272 ILE C CA 1
ATOM 9854 C C . ILE C 1 301 ? 247.175 -35.706 -20.590 1.00 77.74 272 ILE C C 1
ATOM 9855 O O . ILE C 1 301 ? 248.172 -35.628 -19.862 1.00 75.72 272 ILE C O 1
ATOM 9860 N N . TYR C 1 302 ? 246.824 -36.831 -21.260 1.00 77.13 273 TYR C N 1
ATOM 9861 C CA . TYR C 1 302 ? 247.621 -38.056 -21.193 1.00 78.33 273 TYR C CA 1
ATOM 9862 C C . TYR C 1 302 ? 249.033 -37.805 -21.707 1.00 83.78 273 TYR C C 1
ATOM 9863 O O . TYR C 1 302 ? 249.219 -37.431 -22.875 1.00 84.79 273 TYR C O 1
ATOM 9872 N N . GLY C 1 303 ? 249.997 -37.976 -20.807 1.00 79.14 274 GLY C N 1
ATOM 9873 C CA . GLY C 1 303 ? 251.411 -37.771 -21.086 1.00 78.60 274 GLY C CA 1
ATOM 9874 C C . GLY C 1 303 ? 251.883 -36.366 -20.792 1.00 81.35 274 GLY C C 1
ATOM 9875 O O . GLY C 1 303 ? 253.026 -36.020 -21.110 1.00 81.93 274 GLY C O 1
ATOM 9876 N N . GLY C 1 304 ? 250.998 -35.561 -20.201 1.00 76.37 275 GLY C N 1
ATOM 9877 C CA . GLY C 1 304 ? 251.268 -34.177 -19.823 1.00 75.61 275 GLY C CA 1
ATOM 9878 C C . GLY C 1 304 ? 252.506 -34.038 -18.968 1.00 78.82 275 GLY C C 1
ATOM 9879 O O . GLY C 1 304 ? 252.794 -34.918 -18.153 1.00 78.42 275 GLY C O 1
ATOM 9880 N N . GLU C 1 305 ? 253.281 -32.962 -19.183 1.00 75.53 276 GLU C N 1
ATOM 9881 C CA . GLU C 1 305 ? 254.514 -32.733 -18.436 1.00 75.33 276 GLU C CA 1
ATOM 9882 C C . GLU C 1 305 ? 254.631 -31.290 -17.984 1.00 77.08 276 GLU C C 1
ATOM 9883 O O . GLU C 1 305 ? 254.318 -30.373 -18.748 1.00 76.18 276 GLU C O 1
ATOM 9889 N N . GLY C 1 306 ? 255.094 -31.106 -16.751 1.00 72.22 277 GLY C N 1
ATOM 9890 C CA . GLY C 1 306 ? 255.274 -29.787 -16.163 1.00 71.86 277 GLY C CA 1
ATOM 9891 C C . GLY C 1 306 ? 254.005 -29.193 -15.584 1.00 76.41 277 GLY C C 1
ATOM 9892 O O . GLY C 1 306 ? 252.992 -29.890 -15.426 1.00 76.66 277 GLY C O 1
ATOM 9893 N N . SER C 1 307 ? 254.060 -27.882 -15.268 1.00 72.40 278 SER C N 1
ATOM 9894 C CA . SER C 1 307 ? 252.960 -27.122 -14.665 1.00 71.57 278 SER C CA 1
ATOM 9895 C C . SER C 1 307 ? 251.852 -26.755 -15.637 1.00 73.97 278 SER C C 1
ATOM 9896 O O . SER C 1 307 ? 252.123 -26.458 -16.805 1.00 73.87 278 SER C O 1
ATOM 9899 N N . ALA C 1 308 ? 250.597 -26.749 -15.141 1.00 68.93 279 ALA C N 1
ATOM 9900 C CA . ALA C 1 308 ? 249.424 -26.356 -15.928 1.00 67.79 279 ALA C CA 1
ATOM 9901 C C . ALA C 1 308 ? 249.381 -24.820 -16.055 1.00 70.29 279 ALA C C 1
ATOM 9902 O O . ALA C 1 308 ? 248.660 -24.304 -16.905 1.00 69.78 279 ALA C O 1
ATOM 9904 N N . SER C 1 309 ? 250.208 -24.102 -15.238 1.00 66.82 280 SER C N 1
ATOM 9905 C CA . SER C 1 309 ? 250.428 -22.652 -15.251 1.00 66.82 280 SER C CA 1
ATOM 9906 C C . SER C 1 309 ? 251.026 -22.199 -16.615 1.00 74.25 280 SER C C 1
ATOM 9907 O O . SER C 1 309 ? 250.913 -21.025 -16.976 1.00 73.71 280 SER C O 1
ATOM 9910 N N . ASP C 1 310 ? 251.679 -23.136 -17.347 1.00 73.04 281 ASP C N 1
ATOM 9911 C CA . ASP C 1 310 ? 252.284 -22.915 -18.659 1.00 74.59 281 ASP C CA 1
ATOM 9912 C C . ASP C 1 310 ? 251.243 -22.947 -19.787 1.00 80.85 281 ASP C C 1
ATOM 9913 O O . ASP C 1 310 ? 251.592 -22.716 -20.948 1.00 81.48 281 ASP C O 1
ATOM 9918 N N . TRP C 1 311 ? 249.977 -23.239 -19.454 1.00 78.19 282 TRP C N 1
ATOM 9919 C CA . TRP C 1 311 ? 248.893 -23.237 -20.428 1.00 79.35 282 TRP C CA 1
ATOM 9920 C C . TRP C 1 311 ? 248.275 -21.845 -20.465 1.00 83.13 282 TRP C C 1
ATOM 9921 O O . TRP C 1 311 ? 248.041 -21.246 -19.413 1.00 82.89 282 TRP C O 1
ATOM 9932 N N . THR C 1 312 ? 248.044 -21.318 -21.669 1.00 78.75 283 THR C N 1
ATOM 9933 C CA . THR C 1 312 ? 247.479 -19.978 -21.863 1.00 77.61 283 THR C CA 1
ATOM 9934 C C . THR C 1 312 ? 245.947 -20.006 -21.798 1.00 78.45 283 THR C C 1
ATOM 9935 O O . THR C 1 312 ? 245.347 -21.087 -21.777 1.00 76.55 283 THR C O 1
ATOM 9939 N N . SER C 1 313 ? 245.320 -18.810 -21.802 1.00 73.38 284 SER C N 1
ATOM 9940 C CA . SER C 1 313 ? 243.865 -18.653 -21.823 1.00 72.88 284 SER C CA 1
ATOM 9941 C C . SER C 1 313 ? 243.284 -19.401 -23.034 1.00 76.98 284 SER C C 1
ATOM 9942 O O . SER C 1 313 ? 242.185 -19.959 -22.949 1.00 77.44 284 SER C O 1
ATOM 9945 N N . GLU C 1 314 ? 244.049 -19.425 -24.148 1.00 72.95 285 GLU C N 1
ATOM 9946 C CA . GLU C 1 314 ? 243.711 -20.098 -25.404 1.00 72.22 285 GLU C CA 1
ATOM 9947 C C . GLU C 1 314 ? 243.764 -21.619 -25.200 1.00 72.68 285 GLU C C 1
ATOM 9948 O O . GLU C 1 314 ? 242.841 -22.325 -25.609 1.00 71.12 285 GLU C O 1
ATOM 9954 N N . ASP C 1 315 ? 244.844 -22.105 -24.551 1.00 68.79 286 ASP C N 1
ATOM 9955 C CA . ASP C 1 315 ? 245.053 -23.520 -24.228 1.00 68.75 286 ASP C CA 1
ATOM 9956 C C . ASP C 1 315 ? 243.885 -24.046 -23.368 1.00 72.34 286 ASP C C 1
ATOM 9957 O O . ASP C 1 315 ? 243.336 -25.115 -23.663 1.00 72.54 286 ASP C O 1
ATOM 9962 N N . LEU C 1 316 ? 243.481 -23.263 -22.332 1.00 66.95 287 LEU C N 1
ATOM 9963 C CA . LEU C 1 316 ? 242.366 -23.601 -21.440 1.00 65.46 287 LEU C CA 1
ATOM 9964 C C . LEU C 1 316 ? 241.040 -23.625 -22.189 1.00 66.82 287 LEU C C 1
ATOM 9965 O O . LEU C 1 316 ? 240.230 -24.531 -21.969 1.00 66.84 287 LEU C O 1
ATOM 9970 N N . SER C 1 317 ? 240.845 -22.676 -23.122 1.00 62.50 288 SER C N 1
ATOM 9971 C CA . SER C 1 317 ? 239.639 -22.627 -23.957 1.00 61.87 288 SER C CA 1
ATOM 9972 C C . SER C 1 317 ? 239.538 -23.880 -24.860 1.00 65.45 288 SER C C 1
ATOM 9973 O O . SER C 1 317 ? 238.436 -24.420 -25.045 1.00 64.38 288 SER C O 1
ATOM 9976 N N . ALA C 1 318 ? 240.703 -24.369 -25.357 1.00 61.80 289 ALA C N 1
ATOM 9977 C CA . ALA C 1 318 ? 240.812 -25.584 -26.179 1.00 61.81 289 ALA C CA 1
ATOM 9978 C C . ALA C 1 318 ? 240.462 -26.834 -25.362 1.00 65.10 289 ALA C C 1
ATOM 9979 O O . ALA C 1 318 ? 239.740 -27.704 -25.849 1.00 65.28 289 ALA C O 1
ATOM 9981 N N . ILE C 1 319 ? 240.949 -26.895 -24.110 1.00 61.51 290 ILE C N 1
ATOM 9982 C CA . ILE C 1 319 ? 240.667 -27.973 -23.158 1.00 61.57 290 ILE C CA 1
ATOM 9983 C C . ILE C 1 319 ? 239.145 -28.019 -22.877 1.00 65.96 290 ILE C C 1
ATOM 9984 O O . ILE C 1 319 ? 238.541 -29.096 -22.945 1.00 65.31 290 ILE C O 1
ATOM 9989 N N . ARG C 1 320 ? 238.536 -26.840 -22.630 1.00 63.18 291 ARG C N 1
ATOM 9990 C CA . ARG C 1 320 ? 237.097 -26.715 -22.362 1.00 64.22 291 ARG C CA 1
ATOM 9991 C C . ARG C 1 320 ? 236.212 -27.241 -23.504 1.00 69.32 291 ARG C C 1
ATOM 9992 O O . ARG C 1 320 ? 235.181 -27.880 -23.243 1.00 68.79 291 ARG C O 1
ATOM 10000 N N . ALA C 1 321 ? 236.637 -26.985 -24.756 1.00 66.69 292 ALA C N 1
ATOM 10001 C CA . ALA C 1 321 ? 235.958 -27.426 -25.975 1.00 67.27 292 ALA C CA 1
ATOM 10002 C C . ALA C 1 321 ? 235.888 -28.954 -26.027 1.00 71.32 292 ALA C C 1
ATOM 10003 O O . ALA C 1 321 ? 234.843 -29.509 -26.391 1.00 70.81 292 ALA C O 1
ATOM 10005 N N . ILE C 1 322 ? 236.994 -29.628 -25.614 1.00 68.32 293 ILE C N 1
ATOM 10006 C CA . ILE C 1 322 ? 237.094 -31.096 -25.532 1.00 67.90 293 ILE C CA 1
ATOM 10007 C C . ILE C 1 322 ? 236.212 -31.592 -24.372 1.00 71.95 293 ILE C C 1
ATOM 10008 O O . ILE C 1 322 ? 235.433 -32.532 -24.555 1.00 71.79 293 ILE C O 1
ATOM 10013 N N . TYR C 1 323 ? 236.306 -30.922 -23.199 1.00 68.85 294 TYR C N 1
ATOM 10014 C CA . TYR C 1 323 ? 235.506 -31.233 -22.007 1.00 68.68 294 TYR C CA 1
ATOM 10015 C C . TYR C 1 323 ? 234.010 -31.208 -22.320 1.00 72.40 294 TYR C C 1
ATOM 10016 O O . TYR C 1 323 ? 233.292 -32.151 -21.960 1.00 72.61 294 TYR C O 1
ATOM 10025 N N . TYR C 1 324 ? 233.557 -30.147 -23.030 1.00 68.21 295 TYR C N 1
ATOM 10026 C CA . TYR C 1 324 ? 232.167 -29.973 -23.465 1.00 67.73 295 TYR C CA 1
ATOM 10027 C C . TYR C 1 324 ? 231.720 -31.135 -24.377 1.00 71.33 295 TYR C C 1
ATOM 10028 O O . TYR C 1 324 ? 230.580 -31.601 -24.268 1.00 71.04 295 TYR C O 1
ATOM 10037 N N . GLY C 1 325 ? 232.639 -31.623 -25.217 1.00 67.36 296 GLY C N 1
ATOM 10038 C CA . GLY C 1 325 ? 232.390 -32.756 -26.097 1.00 67.29 296 GLY C CA 1
ATOM 10039 C C . GLY C 1 325 ? 232.288 -34.052 -25.322 1.00 71.61 296 GLY C C 1
ATOM 10040 O O . GLY C 1 325 ? 231.417 -34.892 -25.601 1.00 71.61 296 GLY C O 1
ATOM 10041 N N . MET C 1 326 ? 233.165 -34.202 -24.307 1.00 67.88 297 MET C N 1
ATOM 10042 C CA . MET C 1 326 ? 233.204 -35.378 -23.426 1.00 67.13 297 MET C CA 1
ATOM 10043 C C . MET C 1 326 ? 231.885 -35.554 -22.684 1.00 71.04 297 MET C C 1
ATOM 10044 O O . MET C 1 326 ? 231.380 -36.680 -22.585 1.00 71.14 297 MET C O 1
ATOM 10049 N N . ILE C 1 327 ? 231.289 -34.421 -22.240 1.00 66.55 298 ILE C N 1
ATOM 10050 C CA . ILE C 1 327 ? 229.978 -34.360 -21.574 1.00 65.00 298 ILE C CA 1
ATOM 10051 C C . ILE C 1 327 ? 228.886 -34.853 -22.524 1.00 68.26 298 ILE C C 1
ATOM 10052 O O . ILE C 1 327 ? 227.989 -35.588 -22.099 1.00 68.53 298 ILE C O 1
ATOM 10057 N N . ALA C 1 328 ? 228.986 -34.471 -23.819 1.00 65.02 299 ALA C N 1
ATOM 10058 C CA . ALA C 1 328 ? 228.049 -34.874 -24.876 1.00 64.04 299 ALA C CA 1
ATOM 10059 C C . ALA C 1 328 ? 228.092 -36.379 -25.104 1.00 66.70 299 ALA C C 1
ATOM 10060 O O . ALA C 1 328 ? 227.026 -36.998 -25.212 1.00 66.11 299 ALA C O 1
ATOM 10062 N N . GLU C 1 329 ? 229.320 -36.976 -25.115 1.00 62.51 300 GLU C N 1
ATOM 10063 C CA . GLU C 1 329 ? 229.570 -38.424 -25.246 1.00 62.08 300 GLU C CA 1
ATOM 10064 C C . GLU C 1 329 ? 228.854 -39.209 -24.128 1.00 65.92 300 GLU C C 1
ATOM 10065 O O . GLU C 1 329 ? 228.188 -40.215 -24.415 1.00 66.80 300 GLU C O 1
ATOM 10071 N N . VAL C 1 330 ? 228.978 -38.745 -22.855 1.00 61.18 301 VAL C N 1
ATOM 10072 C CA . VAL C 1 330 ? 228.327 -39.405 -21.710 1.00 59.71 301 VAL C CA 1
ATOM 10073 C C . VAL C 1 330 ? 226.808 -39.275 -21.869 1.00 63.09 301 VAL C C 1
ATOM 10074 O O . VAL C 1 330 ? 226.084 -40.269 -21.748 1.00 62.74 301 VAL C O 1
ATOM 10078 N N . ASP C 1 331 ? 226.341 -38.067 -22.223 1.00 60.01 302 ASP C N 1
ATOM 10079 C CA . ASP C 1 331 ? 224.918 -37.817 -22.442 1.00 60.51 302 ASP C CA 1
ATOM 10080 C C . ASP C 1 331 ? 224.285 -38.816 -23.435 1.00 65.48 302 ASP C C 1
ATOM 10081 O O . ASP C 1 331 ? 223.223 -39.369 -23.141 1.00 64.95 302 ASP C O 1
ATOM 10086 N N . THR C 1 332 ? 224.924 -39.043 -24.598 1.00 62.36 303 THR C N 1
ATOM 10087 C CA . THR C 1 332 ? 224.444 -39.999 -25.604 1.00 61.07 303 THR C CA 1
ATOM 10088 C C . THR C 1 332 ? 224.271 -41.379 -24.948 1.00 63.56 303 THR C C 1
ATOM 10089 O O . THR C 1 332 ? 223.209 -42.001 -25.077 1.00 62.54 303 THR C O 1
ATOM 10093 N N . GLN C 1 333 ? 225.312 -41.825 -24.189 1.00 60.00 304 GLN C N 1
ATOM 10094 C CA . GLN C 1 333 ? 225.313 -43.115 -23.488 1.00 59.02 304 GLN C CA 1
ATOM 10095 C C . GLN C 1 333 ? 224.163 -43.213 -22.515 1.00 61.70 304 GLN C C 1
ATOM 10096 O O . GLN C 1 333 ? 223.588 -44.292 -22.375 1.00 60.88 304 GLN C O 1
ATOM 10102 N N . LEU C 1 334 ? 223.771 -42.067 -21.904 1.00 58.49 305 LEU C N 1
ATOM 10103 C CA . LEU C 1 334 ? 222.608 -41.990 -21.007 1.00 58.48 305 LEU C CA 1
ATOM 10104 C C . LEU C 1 334 ? 221.322 -42.230 -21.786 1.00 63.38 305 LEU C C 1
ATOM 10105 O O . LEU C 1 334 ? 220.459 -42.960 -21.296 1.00 63.06 305 LEU C O 1
ATOM 10110 N N . GLY C 1 335 ? 221.234 -41.670 -23.007 1.00 60.62 306 GLY C N 1
ATOM 10111 C CA . GLY C 1 335 ? 220.106 -41.874 -23.915 1.00 59.84 306 GLY C CA 1
ATOM 10112 C C . GLY C 1 335 ? 219.935 -43.343 -24.223 1.00 64.03 306 GLY C C 1
ATOM 10113 O O . GLY C 1 335 ? 218.827 -43.884 -24.108 1.00 64.73 306 GLY C O 1
ATOM 10114 N N . ARG C 1 336 ? 221.072 -44.008 -24.534 1.00 59.70 307 ARG C N 1
ATOM 10115 C CA . ARG C 1 336 ? 221.167 -45.443 -24.805 1.00 59.10 307 ARG C CA 1
ATOM 10116 C C . ARG C 1 336 ? 220.645 -46.269 -23.596 1.00 65.69 307 ARG C C 1
ATOM 10117 O O . ARG C 1 336 ? 219.930 -47.276 -23.800 1.00 65.00 307 ARG C O 1
ATOM 10125 N N . ILE C 1 337 ? 220.982 -45.812 -22.337 1.00 62.89 308 ILE C N 1
ATOM 10126 C CA . ILE C 1 337 ? 220.534 -46.437 -21.083 1.00 62.89 308 ILE C CA 1
ATOM 10127 C C . ILE C 1 337 ? 219.005 -46.241 -20.937 1.00 67.33 308 ILE C C 1
ATOM 10128 O O . ILE C 1 337 ? 218.320 -47.195 -20.541 1.00 66.25 308 ILE C O 1
ATOM 10133 N N . TRP C 1 338 ? 218.475 -45.011 -21.277 1.00 64.03 309 TRP C N 1
ATOM 10134 C CA . TRP C 1 338 ? 217.035 -44.704 -21.215 1.00 64.38 309 TRP C CA 1
ATOM 10135 C C . TRP C 1 338 ? 216.256 -45.625 -22.144 1.00 67.59 309 TRP C C 1
ATOM 10136 O O . TRP C 1 338 ? 215.225 -46.176 -21.740 1.00 68.06 309 TRP C O 1
ATOM 10147 N N . GLN C 1 339 ? 216.774 -45.830 -23.371 1.00 63.51 310 GLN C N 1
ATOM 10148 C CA . GLN C 1 339 ? 216.143 -46.701 -24.366 1.00 63.34 310 GLN C CA 1
ATOM 10149 C C . GLN C 1 339 ? 216.097 -48.158 -23.942 1.00 66.08 310 GLN C C 1
ATOM 10150 O O . GLN C 1 339 ? 215.022 -48.757 -24.040 1.00 64.66 310 GLN C O 1
ATOM 10156 N N . ALA C 1 340 ? 217.234 -48.721 -23.444 1.00 63.27 311 ALA C N 1
ATOM 10157 C CA . ALA C 1 340 ? 217.309 -50.117 -22.965 1.00 63.28 311 ALA C CA 1
ATOM 10158 C C . ALA C 1 340 ? 216.322 -50.359 -21.831 1.00 69.57 311 ALA C C 1
ATOM 10159 O O . ALA C 1 340 ? 215.704 -51.431 -21.793 1.00 69.79 311 ALA C O 1
ATOM 10161 N N . LEU C 1 341 ? 216.128 -49.337 -20.936 1.00 67.33 312 LEU C N 1
ATOM 10162 C CA . LEU C 1 341 ? 215.159 -49.405 -19.829 1.00 66.64 312 LEU C CA 1
ATOM 10163 C C . LEU C 1 341 ? 213.734 -49.519 -20.363 1.00 70.96 312 LEU C C 1
ATOM 10164 O O . LEU C 1 341 ? 212.947 -50.301 -19.826 1.00 71.17 312 LEU C O 1
ATOM 10169 N N . LYS C 1 342 ? 213.407 -48.728 -21.408 1.00 67.42 313 LYS C N 1
ATOM 10170 C CA . LYS C 1 342 ? 212.103 -48.723 -22.075 1.00 67.49 313 LYS C CA 1
ATOM 10171 C C . LYS C 1 342 ? 211.894 -50.082 -22.769 1.00 71.60 313 LYS C C 1
ATOM 10172 O O . LYS C 1 342 ? 210.847 -50.706 -22.579 1.00 70.59 313 LYS C O 1
ATOM 10178 N N . ASN C 1 343 ? 212.931 -50.561 -23.515 1.00 67.63 314 ASN C N 1
ATOM 10179 C CA . ASN C 1 343 ? 212.931 -51.832 -24.248 1.00 67.06 314 ASN C CA 1
ATOM 10180 C C . ASN C 1 343 ? 212.593 -53.045 -23.378 1.00 72.33 314 ASN C C 1
ATOM 10181 O O . ASN C 1 343 ? 211.910 -53.954 -23.855 1.00 73.08 314 ASN C O 1
ATOM 10186 N N . VAL C 1 344 ? 213.039 -53.049 -22.109 1.00 67.59 315 VAL C N 1
ATOM 10187 C CA . VAL C 1 344 ? 212.799 -54.153 -21.174 1.00 67.26 315 VAL C CA 1
ATOM 10188 C C . VAL C 1 344 ? 211.522 -53.931 -20.330 1.00 70.86 315 VAL C C 1
ATOM 10189 O O . VAL C 1 344 ? 211.066 -54.855 -19.637 1.00 69.19 315 VAL C O 1
ATOM 10193 N N . GLY C 1 345 ? 210.966 -52.715 -20.417 1.00 67.82 316 GLY C N 1
ATOM 10194 C CA . GLY C 1 345 ? 209.755 -52.299 -19.712 1.00 67.45 316 GLY C CA 1
ATOM 10195 C C . GLY C 1 345 ? 209.993 -51.876 -18.277 1.00 72.25 316 GLY C C 1
ATOM 10196 O O . GLY C 1 345 ? 209.079 -51.960 -17.450 1.00 72.21 316 GLY C O 1
ATOM 10197 N N . ALA C 1 346 ? 211.220 -51.400 -17.979 1.00 69.55 317 ALA C N 1
ATOM 10198 C CA . ALA C 1 346 ? 211.646 -50.972 -16.648 1.00 70.23 317 ALA C CA 1
ATOM 10199 C C . ALA C 1 346 ? 211.431 -49.481 -16.391 1.00 74.79 317 ALA C C 1
ATOM 10200 O O . ALA C 1 346 ? 211.242 -49.094 -15.239 1.00 75.91 317 ALA C O 1
ATOM 10202 N N . TRP C 1 347 ? 211.460 -48.661 -17.457 1.00 69.68 318 TRP C N 1
ATOM 10203 C CA . TRP C 1 347 ? 211.347 -47.201 -17.456 1.00 69.06 318 TRP C CA 1
ATOM 10204 C C . TRP C 1 347 ? 210.395 -46.578 -16.403 1.00 75.07 318 TRP C C 1
ATOM 10205 O O . TRP C 1 347 ? 210.780 -45.594 -15.757 1.00 75.43 318 TRP C O 1
ATOM 10216 N N . ASP C 1 348 ? 209.186 -47.131 -16.226 1.00 71.47 319 ASP C N 1
ATOM 10217 C CA . ASP C 1 348 ? 208.209 -46.555 -15.300 1.00 71.62 319 ASP C CA 1
ATOM 10218 C C . ASP C 1 348 ? 208.178 -47.226 -13.914 1.00 73.25 319 ASP C C 1
ATOM 10219 O O . ASP C 1 348 ? 207.306 -46.918 -13.085 1.00 73.55 319 ASP C O 1
ATOM 10224 N N . ASP C 1 349 ? 209.157 -48.107 -13.653 1.00 66.89 320 ASP C N 1
ATOM 10225 C CA . ASP C 1 349 ? 209.314 -48.846 -12.395 1.00 65.67 320 ASP C CA 1
ATOM 10226 C C . ASP C 1 349 ? 210.693 -48.565 -11.789 1.00 61.73 320 ASP C C 1
ATOM 10227 O O . ASP C 1 349 ? 211.025 -49.106 -10.738 1.00 58.70 320 ASP C O 1
ATOM 10232 N N . THR C 1 350 ? 211.486 -47.723 -12.460 1.00 55.58 321 THR C N 1
ATOM 10233 C CA . THR C 1 350 ? 212.841 -47.386 -12.051 1.00 55.32 321 THR C CA 1
ATOM 10234 C C . THR C 1 350 ? 213.006 -45.946 -11.536 1.00 58.69 321 THR C C 1
ATOM 10235 O O . THR C 1 350 ? 212.727 -44.973 -12.246 1.00 57.51 321 THR C O 1
ATOM 10239 N N . LEU C 1 351 ? 213.563 -45.841 -10.319 1.00 55.61 322 LEU C N 1
ATOM 10240 C CA . LEU C 1 351 ? 213.962 -44.586 -9.693 1.00 54.47 322 LEU C CA 1
ATOM 10241 C C . LEU C 1 351 ? 215.354 -44.314 -10.237 1.00 55.89 322 LEU C C 1
ATOM 10242 O O . LEU C 1 351 ? 216.268 -45.098 -9.977 1.00 54.17 322 LEU C O 1
ATOM 10247 N N . ILE C 1 352 ? 215.500 -43.269 -11.062 1.00 52.76 323 ILE C N 1
ATOM 10248 C CA . ILE C 1 352 ? 216.800 -42.926 -11.645 1.00 51.95 323 ILE C CA 1
ATOM 10249 C C . ILE C 1 352 ? 217.390 -41.726 -10.906 1.00 55.56 323 ILE C C 1
ATOM 10250 O O . ILE C 1 352 ? 216.715 -40.703 -10.750 1.00 55.60 323 ILE C O 1
ATOM 10255 N N . ILE C 1 353 ? 218.656 -41.840 -10.465 1.00 50.06 324 ILE C N 1
ATOM 10256 C CA . ILE C 1 353 ? 219.347 -40.726 -9.821 1.00 47.73 324 ILE C CA 1
ATOM 10257 C C . ILE C 1 353 ? 220.606 -40.480 -10.619 1.00 51.91 324 ILE C C 1
ATOM 10258 O O . ILE C 1 353 ? 221.503 -41.318 -10.604 1.00 52.74 324 ILE C O 1
ATOM 10263 N N . PHE C 1 354 ? 220.664 -39.355 -11.330 1.00 45.56 325 PHE C N 1
ATOM 10264 C CA . PHE C 1 354 ? 221.848 -38.985 -12.083 1.00 44.59 325 PHE C CA 1
ATOM 10265 C C . PHE C 1 354 ? 222.515 -37.823 -11.361 1.00 52.43 325 PHE C C 1
ATOM 10266 O O . PHE C 1 354 ? 221.842 -36.849 -11.023 1.00 52.47 325 PHE C O 1
ATOM 10274 N N . THR C 1 355 ? 223.842 -37.923 -11.141 1.00 49.50 326 THR C N 1
ATOM 10275 C CA . THR C 1 355 ? 224.618 -36.906 -10.429 1.00 49.67 326 THR C CA 1
ATOM 10276 C C . THR C 1 355 ? 226.112 -37.064 -10.740 1.00 54.64 326 THR C C 1
ATOM 10277 O O . THR C 1 355 ? 226.486 -37.874 -11.589 1.00 54.74 326 THR C O 1
ATOM 10281 N N . SER C 1 356 ? 226.949 -36.278 -10.052 1.00 51.22 327 SER C N 1
ATOM 10282 C CA . SER C 1 356 ? 228.409 -36.316 -10.129 1.00 51.44 327 SER C CA 1
ATOM 10283 C C . SER C 1 356 ? 228.941 -36.228 -8.689 1.00 56.50 327 SER C C 1
ATOM 10284 O O . SER C 1 356 ? 228.258 -35.678 -7.820 1.00 55.49 327 SER C O 1
ATOM 10287 N N . ASP C 1 357 ? 230.140 -36.792 -8.440 1.00 53.61 328 ASP C N 1
ATOM 10288 C CA . ASP C 1 357 ? 230.795 -36.803 -7.121 1.00 52.69 328 ASP C CA 1
ATOM 10289 C C . ASP C 1 357 ? 231.232 -35.383 -6.671 1.00 55.11 328 ASP C C 1
ATOM 10290 O O . ASP C 1 357 ? 230.872 -34.941 -5.583 1.00 54.27 328 ASP C O 1
ATOM 10295 N N . HIS C 1 358 ? 232.003 -34.700 -7.509 1.00 51.54 329 HIS C N 1
ATOM 10296 C CA . HIS C 1 358 ? 232.501 -33.334 -7.364 1.00 52.49 329 HIS C CA 1
ATOM 10297 C C . HIS C 1 358 ? 232.504 -32.832 -8.821 1.00 56.33 329 HIS C C 1
ATOM 10298 O O . HIS C 1 358 ? 232.131 -33.596 -9.721 1.00 56.26 329 HIS C O 1
ATOM 10305 N N . ALA C 1 359 ? 232.866 -31.566 -9.052 1.00 50.48 330 ALA C N 1
ATOM 10306 C CA . ALA C 1 359 ? 232.868 -31.008 -10.399 1.00 49.03 330 ALA C CA 1
ATOM 10307 C C . ALA C 1 359 ? 234.296 -30.683 -10.898 1.00 51.25 330 ALA C C 1
ATOM 10308 O O . ALA C 1 359 ? 235.260 -31.333 -10.486 1.00 50.37 330 ALA C O 1
ATOM 10310 N N . GLU C 1 360 ? 234.424 -29.681 -11.769 1.00 47.77 331 GLU C N 1
ATOM 10311 C CA . GLU C 1 360 ? 235.671 -29.321 -12.443 1.00 48.61 331 GLU C CA 1
ATOM 10312 C C . GLU C 1 360 ? 235.789 -27.801 -12.576 1.00 53.99 331 GLU C C 1
ATOM 10313 O O . GLU C 1 360 ? 234.832 -27.154 -12.979 1.00 54.89 331 GLU C O 1
ATOM 10319 N N . MET C 1 361 ? 236.942 -27.235 -12.221 1.00 50.70 332 MET C N 1
ATOM 10320 C CA . MET C 1 361 ? 237.183 -25.795 -12.251 1.00 51.10 332 MET C CA 1
ATOM 10321 C C . MET C 1 361 ? 237.159 -25.211 -13.673 1.00 59.42 332 MET C C 1
ATOM 10322 O O . MET C 1 361 ? 236.653 -24.111 -13.881 1.00 59.77 332 MET C O 1
ATOM 10327 N N . MET C 1 362 ? 237.678 -25.967 -14.649 1.00 57.42 333 MET C N 1
ATOM 10328 C CA . MET C 1 362 ? 237.627 -25.676 -16.072 1.00 56.85 333 MET C CA 1
ATOM 10329 C C . MET C 1 362 ? 237.962 -24.202 -16.435 1.00 59.30 333 MET C C 1
ATOM 10330 O O . MET C 1 362 ? 237.150 -23.493 -17.043 1.00 61.12 333 MET C O 1
ATOM 10335 N N . GLY C 1 363 ? 239.149 -23.761 -16.043 1.00 51.14 334 GLY C N 1
ATOM 10336 C CA . GLY C 1 363 ? 239.621 -22.416 -16.347 1.00 49.51 334 GLY C CA 1
ATOM 10337 C C . GLY C 1 363 ? 239.256 -21.343 -15.341 1.00 53.04 334 GLY C C 1
ATOM 10338 O O . GLY C 1 363 ? 239.984 -20.343 -15.205 1.00 49.89 334 GLY C O 1
ATOM 10339 N N . ASP C 1 364 ? 238.122 -21.545 -14.617 1.00 52.05 335 ASP C N 1
ATOM 10340 C CA . ASP C 1 364 ? 237.695 -20.612 -13.567 1.00 52.47 335 ASP C CA 1
ATOM 10341 C C . ASP C 1 364 ? 238.809 -20.502 -12.532 1.00 56.15 335 ASP C C 1
ATOM 10342 O O . ASP C 1 364 ? 239.396 -21.510 -12.149 1.00 55.86 335 ASP C O 1
ATOM 10347 N N . HIS C 1 365 ? 239.156 -19.265 -12.169 1.00 53.31 336 HIS C N 1
ATOM 10348 C CA . HIS C 1 365 ? 240.171 -18.890 -11.198 1.00 52.67 336 HIS C CA 1
ATOM 10349 C C . HIS C 1 365 ? 241.566 -19.415 -11.527 1.00 58.19 336 HIS C C 1
ATOM 10350 O O . HIS C 1 365 ? 242.388 -19.591 -10.620 1.00 58.45 336 HIS C O 1
ATOM 10357 N N . TRP C 1 366 ? 241.857 -19.561 -12.835 1.00 57.19 337 TRP C N 1
ATOM 10358 C CA . TRP C 1 366 ? 243.140 -20.011 -13.401 1.00 58.66 337 TRP C CA 1
ATOM 10359 C C . TRP C 1 366 ? 243.503 -21.414 -12.901 1.00 61.47 337 TRP C C 1
ATOM 10360 O O . TRP C 1 366 ? 244.678 -21.757 -12.745 1.00 60.78 337 TRP C O 1
ATOM 10371 N N . MET C 1 367 ? 242.460 -22.214 -12.671 1.00 57.02 338 MET C N 1
ATOM 10372 C CA . MET C 1 367 ? 242.512 -23.545 -12.122 1.00 56.96 338 MET C CA 1
ATOM 10373 C C . MET C 1 367 ? 241.915 -24.564 -13.042 1.00 58.74 338 MET C C 1
ATOM 10374 O O . MET C 1 367 ? 240.986 -24.284 -13.791 1.00 56.26 338 MET C O 1
ATOM 10379 N N . LEU C 1 368 ? 242.422 -25.781 -12.913 1.00 56.59 339 LEU C N 1
ATOM 10380 C CA . LEU C 1 368 ? 241.918 -26.995 -13.523 1.00 56.71 339 LEU C CA 1
ATOM 10381 C C . LEU C 1 368 ? 241.853 -28.000 -12.380 1.00 59.01 339 LEU C C 1
ATOM 10382 O O . LEU C 1 368 ? 242.651 -27.921 -11.436 1.00 59.50 339 LEU C O 1
ATOM 10387 N N . GLY C 1 369 ? 240.854 -28.870 -12.430 1.00 53.63 340 GLY C N 1
ATOM 10388 C CA . GLY C 1 369 ? 240.650 -29.882 -11.413 1.00 52.98 340 GLY C CA 1
ATOM 10389 C C . GLY C 1 369 ? 239.634 -29.531 -10.347 1.00 55.49 340 GLY C C 1
ATOM 10390 O O . GLY C 1 369 ? 238.749 -28.711 -10.562 1.00 54.87 340 GLY C O 1
ATOM 10391 N N . LYS C 1 370 ? 239.762 -30.183 -9.193 1.00 51.10 341 LYS C N 1
ATOM 10392 C CA . LYS C 1 370 ? 238.875 -30.118 -8.039 1.00 50.04 341 LYS C CA 1
ATOM 10393 C C . LYS C 1 370 ? 239.627 -29.717 -6.760 1.00 54.95 341 LYS C C 1
ATOM 10394 O O . LYS C 1 370 ? 240.853 -29.752 -6.732 1.00 55.54 341 LYS C O 1
ATOM 10400 N N . GLY C 1 371 ? 238.875 -29.370 -5.712 1.00 50.68 342 GLY C N 1
ATOM 10401 C CA . GLY C 1 371 ? 239.409 -28.964 -4.421 1.00 49.27 342 GLY C CA 1
ATOM 10402 C C . GLY C 1 371 ? 239.285 -27.476 -4.214 1.00 53.15 342 GLY C C 1
ATOM 10403 O O . GLY C 1 371 ? 238.818 -26.752 -5.100 1.00 57.15 342 GLY C O 1
ATOM 10404 N N . GLY C 1 372 ? 239.697 -27.022 -3.047 1.00 45.51 343 GLY C N 1
ATOM 10405 C CA . GLY C 1 372 ? 239.628 -25.617 -2.689 1.00 44.39 343 GLY C CA 1
ATOM 10406 C C . GLY C 1 372 ? 238.275 -25.222 -2.143 1.00 50.07 343 GLY C C 1
ATOM 10407 O O . GLY C 1 372 ? 237.619 -26.008 -1.458 1.00 48.46 343 GLY C O 1
ATOM 10408 N N . PHE C 1 373 ? 237.826 -24.009 -2.490 1.00 49.15 344 PHE C N 1
ATOM 10409 C CA . PHE C 1 373 ? 236.577 -23.444 -1.969 1.00 48.60 344 PHE C CA 1
ATOM 10410 C C . PHE C 1 373 ? 235.663 -22.808 -3.034 1.00 52.94 344 PHE C C 1
ATOM 10411 O O . PHE C 1 373 ? 234.524 -22.467 -2.708 1.00 54.48 344 PHE C O 1
ATOM 10419 N N . PHE C 1 374 ? 236.134 -22.654 -4.287 1.00 46.72 345 PHE C N 1
ATOM 10420 C CA . PHE C 1 374 ? 235.304 -22.041 -5.341 1.00 45.39 345 PHE C CA 1
ATOM 10421 C C . PHE C 1 374 ? 234.167 -22.939 -5.815 1.00 49.52 345 PHE C C 1
ATOM 10422 O O . PHE C 1 374 ? 234.296 -24.165 -5.832 1.00 48.77 345 PHE C O 1
ATOM 10430 N N . ASP C 1 375 ? 233.048 -22.305 -6.213 1.00 47.20 346 ASP C N 1
ATOM 10431 C CA . ASP C 1 375 ? 231.824 -22.938 -6.691 1.00 46.04 346 ASP C CA 1
ATOM 10432 C C . ASP C 1 375 ? 232.049 -23.955 -7.804 1.00 50.07 346 ASP C C 1
ATOM 10433 O O . ASP C 1 375 ? 231.393 -25.003 -7.800 1.00 49.14 346 ASP C O 1
ATOM 10438 N N . GLY C 1 376 ? 232.947 -23.624 -8.752 1.00 47.53 347 GLY C N 1
ATOM 10439 C CA . GLY C 1 376 ? 233.243 -24.431 -9.936 1.00 47.46 347 GLY C CA 1
ATOM 10440 C C . GLY C 1 376 ? 233.573 -25.877 -9.675 1.00 51.29 347 GLY C C 1
ATOM 10441 O O . GLY C 1 376 ? 233.264 -26.743 -10.491 1.00 51.05 347 GLY C O 1
ATOM 10442 N N . SER C 1 377 ? 234.201 -26.135 -8.529 1.00 49.34 348 SER C N 1
ATOM 10443 C CA . SER C 1 377 ? 234.639 -27.454 -8.080 1.00 48.96 348 SER C CA 1
ATOM 10444 C C . SER C 1 377 ? 233.577 -28.252 -7.313 1.00 51.74 348 SER C C 1
ATOM 10445 O O . SER C 1 377 ? 233.697 -29.476 -7.228 1.00 51.03 348 SER C O 1
ATOM 10448 N N . TYR C 1 378 ? 232.539 -27.576 -6.772 1.00 48.57 349 TYR C N 1
ATOM 10449 C CA . TYR C 1 378 ? 231.523 -28.191 -5.910 1.00 47.83 349 TYR C CA 1
ATOM 10450 C C . TYR C 1 378 ? 230.106 -28.259 -6.495 1.00 50.79 349 TYR C C 1
ATOM 10451 O O . TYR C 1 378 ? 229.393 -29.244 -6.223 1.00 49.39 349 TYR C O 1
ATOM 10460 N N . HIS C 1 379 ? 229.696 -27.247 -7.286 1.00 47.94 350 HIS C N 1
ATOM 10461 C CA . HIS C 1 379 ? 228.370 -27.243 -7.907 1.00 48.25 350 HIS C CA 1
ATOM 10462 C C . HIS C 1 379 ? 228.314 -28.363 -8.960 1.00 52.56 350 HIS C C 1
ATOM 10463 O O . HIS C 1 379 ? 229.081 -28.344 -9.925 1.00 52.35 350 HIS C O 1
ATOM 10470 N N . VAL C 1 380 ? 227.437 -29.352 -8.719 1.00 48.12 351 VAL C N 1
ATOM 10471 C CA . VAL C 1 380 ? 227.261 -30.570 -9.516 1.00 48.36 351 VAL C CA 1
ATOM 10472 C C . VAL C 1 380 ? 225.813 -30.791 -9.999 1.00 54.40 351 VAL C C 1
ATOM 10473 O O . VAL C 1 380 ? 224.882 -30.323 -9.345 1.00 53.73 351 VAL C O 1
ATOM 10477 N N . PRO C 1 381 ? 225.589 -31.558 -11.091 1.00 52.73 352 PRO C N 1
ATOM 10478 C CA . PRO C 1 381 ? 224.206 -31.836 -11.495 1.00 52.48 352 PRO C CA 1
ATOM 10479 C C . PRO C 1 381 ? 223.534 -32.836 -10.561 1.00 57.47 352 PRO C C 1
ATOM 10480 O O . PRO C 1 381 ? 224.215 -33.631 -9.908 1.00 57.20 352 PRO C O 1
ATOM 10484 N N . LEU C 1 382 ? 222.188 -32.785 -10.519 1.00 52.97 353 LEU C N 1
ATOM 10485 C CA . LEU C 1 382 ? 221.297 -33.718 -9.840 1.00 51.52 353 LEU C CA 1
ATOM 10486 C C . LEU C 1 382 ? 219.930 -33.708 -10.516 1.00 56.78 353 LEU C C 1
ATOM 10487 O O . LEU C 1 382 ? 219.228 -32.696 -10.518 1.00 58.34 353 LEU C O 1
ATOM 10492 N N . VAL C 1 383 ? 219.593 -34.833 -11.133 1.00 51.21 354 VAL C N 1
ATOM 10493 C CA . VAL C 1 383 ? 218.324 -35.067 -11.786 1.00 49.92 354 VAL C CA 1
ATOM 10494 C C . VAL C 1 383 ? 217.812 -36.374 -11.232 1.00 51.95 354 VAL C C 1
ATOM 10495 O O . VAL C 1 383 ? 218.478 -37.398 -11.351 1.00 50.93 354 VAL C O 1
ATOM 10499 N N . ILE C 1 384 ? 216.645 -36.325 -10.595 1.00 50.31 355 ILE C N 1
ATOM 10500 C CA . ILE C 1 384 ? 215.986 -37.512 -10.056 1.00 51.03 355 ILE C CA 1
ATOM 10501 C C . ILE C 1 384 ? 214.644 -37.758 -10.788 1.00 59.36 355 ILE C C 1
ATOM 10502 O O . ILE C 1 384 ? 213.737 -36.925 -10.701 1.00 61.76 355 ILE C O 1
ATOM 10507 N N . ARG C 1 385 ? 214.523 -38.908 -11.488 1.00 55.00 356 ARG C N 1
ATOM 10508 C CA . ARG C 1 385 ? 213.279 -39.310 -12.129 1.00 54.13 356 ARG C CA 1
ATOM 10509 C C . ARG C 1 385 ? 212.639 -40.397 -11.289 1.00 58.68 356 ARG C C 1
ATOM 10510 O O . ARG C 1 385 ? 213.110 -41.543 -11.270 1.00 58.73 356 ARG C O 1
ATOM 10518 N N . ASP C 1 386 ? 211.568 -40.028 -10.581 1.00 55.19 357 ASP C N 1
ATOM 10519 C CA . ASP C 1 386 ? 210.813 -40.953 -9.750 1.00 54.60 357 ASP C CA 1
ATOM 10520 C C . ASP C 1 386 ? 209.404 -41.157 -10.371 1.00 62.31 357 ASP C C 1
ATOM 10521 O O . ASP C 1 386 ? 208.519 -40.306 -10.206 1.00 60.43 357 ASP C O 1
ATOM 10526 N N . PRO C 1 387 ? 209.180 -42.297 -11.073 1.00 62.81 358 PRO C N 1
ATOM 10527 C CA . PRO C 1 387 ? 207.851 -42.546 -11.672 1.00 62.95 358 PRO C CA 1
ATOM 10528 C C . PRO C 1 387 ? 206.736 -42.711 -10.647 1.00 66.76 358 PRO C C 1
ATOM 10529 O O . PRO C 1 387 ? 205.560 -42.585 -11.004 1.00 65.68 358 PRO C O 1
ATOM 10533 N N . GLY C 1 388 ? 207.129 -42.957 -9.388 1.00 64.41 359 GLY C N 1
ATOM 10534 C CA . GLY C 1 388 ? 206.250 -43.114 -8.233 1.00 64.16 359 GLY C CA 1
ATOM 10535 C C . GLY C 1 388 ? 205.701 -41.803 -7.697 1.00 69.36 359 GLY C C 1
ATOM 10536 O O . GLY C 1 388 ? 204.790 -41.824 -6.868 1.00 69.95 359 GLY C O 1
ATOM 10537 N N . HIS C 1 389 ? 206.270 -40.654 -8.141 1.00 65.46 360 HIS C N 1
ATOM 10538 C CA . HIS C 1 389 ? 205.843 -39.304 -7.768 1.00 65.51 360 HIS C CA 1
ATOM 10539 C C . HIS C 1 389 ? 205.720 -38.444 -9.038 1.00 71.30 360 HIS C C 1
ATOM 10540 O O . HIS C 1 389 ? 206.628 -37.658 -9.357 1.00 69.25 360 HIS C O 1
ATOM 10547 N N . PRO C 1 390 ? 204.608 -38.606 -9.802 1.00 71.36 361 PRO C N 1
ATOM 10548 C CA . PRO C 1 390 ? 204.450 -37.820 -11.045 1.00 71.59 361 PRO C CA 1
ATOM 10549 C C . PRO C 1 390 ? 204.122 -36.359 -10.786 1.00 75.33 361 PRO C C 1
ATOM 10550 O O . PRO C 1 390 ? 204.370 -35.537 -11.666 1.00 73.93 361 PRO C O 1
ATOM 10554 N N . GLY C 1 391 ? 203.591 -36.055 -9.593 1.00 72.32 362 GLY C N 1
ATOM 10555 C CA . GLY C 1 391 ? 203.271 -34.689 -9.197 1.00 73.43 362 GLY C CA 1
ATOM 10556 C C . GLY C 1 391 ? 204.402 -33.698 -9.448 1.00 80.08 362 GLY C C 1
ATOM 10557 O O . GLY C 1 391 ? 204.213 -32.653 -10.092 1.00 80.90 362 GLY C O 1
ATOM 10558 N N . GLY C 1 392 ? 205.596 -34.088 -9.023 1.00 75.43 363 GLY C N 1
ATOM 10559 C CA . GLY C 1 392 ? 206.772 -33.241 -9.111 1.00 73.89 363 GLY C CA 1
ATOM 10560 C C . GLY C 1 392 ? 207.475 -33.236 -10.444 1.00 75.34 363 GLY C C 1
ATOM 10561 O O . GLY C 1 392 ? 208.465 -32.522 -10.580 1.00 75.41 363 GLY C O 1
ATOM 10562 N N . ALA C 1 393 ? 206.986 -34.018 -11.448 1.00 70.21 364 ALA C N 1
ATOM 10563 C CA . ALA C 1 393 ? 207.602 -34.096 -12.794 1.00 68.20 364 ALA C CA 1
ATOM 10564 C C . ALA C 1 393 ? 207.681 -32.743 -13.499 1.00 69.00 364 ALA C C 1
ATOM 10565 O O . ALA C 1 393 ? 206.785 -31.914 -13.335 1.00 69.81 364 ALA C O 1
ATOM 10567 N N . GLY C 1 394 ? 208.765 -32.523 -14.232 1.00 63.02 365 GLY C N 1
ATOM 10568 C CA . GLY C 1 394 ? 209.020 -31.284 -14.958 1.00 62.39 365 GLY C CA 1
ATOM 10569 C C . GLY C 1 394 ? 209.595 -30.143 -14.140 1.00 67.30 365 GLY C C 1
ATOM 10570 O O . GLY C 1 394 ? 210.163 -29.205 -14.716 1.00 67.16 365 GLY C O 1
ATOM 10571 N N . ARG C 1 395 ? 209.478 -30.227 -12.796 1.00 63.69 366 ARG C N 1
ATOM 10572 C CA . ARG C 1 395 ? 209.923 -29.231 -11.811 1.00 63.65 366 ARG C CA 1
ATOM 10573 C C . ARG C 1 395 ? 211.453 -29.048 -11.681 1.00 66.83 366 ARG C C 1
ATOM 10574 O O . ARG C 1 395 ? 212.234 -29.964 -11.949 1.00 67.22 366 ARG C O 1
ATOM 10582 N N . GLN C 1 396 ? 211.858 -27.836 -11.278 1.00 62.12 367 GLN C N 1
ATOM 10583 C CA . GLN C 1 396 ? 213.229 -27.425 -11.001 1.00 60.97 367 GLN C CA 1
ATOM 10584 C C . GLN C 1 396 ? 213.272 -26.873 -9.568 1.00 65.18 367 GLN C C 1
ATOM 10585 O O . GLN C 1 396 ? 212.448 -26.015 -9.212 1.00 65.81 367 GLN C O 1
ATOM 10591 N N . VAL C 1 397 ? 214.188 -27.414 -8.735 1.00 60.12 368 VAL C N 1
ATOM 10592 C CA . VAL C 1 397 ? 214.347 -27.029 -7.336 1.00 58.83 368 VAL C CA 1
ATOM 10593 C C . VAL C 1 397 ? 215.500 -26.033 -7.206 1.00 64.48 368 VAL C C 1
ATOM 10594 O O . VAL C 1 397 ? 216.585 -26.252 -7.757 1.00 65.30 368 VAL C O 1
ATOM 10598 N N . GLU C 1 398 ? 215.245 -24.917 -6.500 1.00 59.94 369 GLU C N 1
ATOM 10599 C CA . GLU C 1 398 ? 216.227 -23.855 -6.298 1.00 58.98 369 GLU C CA 1
ATOM 10600 C C . GLU C 1 398 ? 216.746 -23.785 -4.853 1.00 59.27 369 GLU C C 1
ATOM 10601 O O . GLU C 1 398 ? 217.603 -22.957 -4.543 1.00 60.58 369 GLU C O 1
ATOM 10607 N N . ARG C 1 399 ? 216.234 -24.658 -3.981 1.00 51.08 370 ARG C N 1
ATOM 10608 C CA . ARG C 1 399 ? 216.713 -24.811 -2.616 1.00 49.82 370 ARG C CA 1
ATOM 10609 C C . ARG C 1 399 ? 218.084 -25.535 -2.652 1.00 50.05 370 ARG C C 1
ATOM 10610 O O . ARG C 1 399 ? 218.234 -26.487 -3.424 1.00 49.71 370 ARG C O 1
ATOM 10618 N N . PHE C 1 400 ? 219.061 -25.119 -1.805 1.00 43.67 371 PHE C N 1
ATOM 10619 C CA . PHE C 1 400 ? 220.371 -25.782 -1.707 1.00 41.37 371 PHE C CA 1
ATOM 10620 C C . PHE C 1 400 ? 220.235 -27.230 -1.293 1.00 46.35 371 PHE C C 1
ATOM 10621 O O . PHE C 1 400 ? 219.532 -27.537 -0.334 1.00 46.58 371 PHE C O 1
ATOM 10629 N N . THR C 1 401 ? 220.832 -28.134 -2.086 1.00 43.05 372 THR C N 1
ATOM 10630 C CA . THR C 1 401 ? 220.843 -29.577 -1.821 1.00 42.03 372 THR C CA 1
ATOM 10631 C C . THR C 1 401 ? 222.296 -30.047 -1.775 1.00 44.07 372 THR C C 1
ATOM 10632 O O . THR C 1 401 ? 223.189 -29.406 -2.360 1.00 42.30 372 THR C O 1
ATOM 10636 N N . SER C 1 402 ? 222.530 -31.169 -1.090 1.00 39.87 373 SER C N 1
ATOM 10637 C CA . SER C 1 402 ? 223.867 -31.733 -0.890 1.00 39.27 373 SER C CA 1
ATOM 10638 C C . SER C 1 402 ? 223.948 -33.167 -1.400 1.00 43.01 373 SER C C 1
ATOM 10639 O O . SER C 1 402 ? 222.930 -33.873 -1.440 1.00 41.93 373 SER C O 1
ATOM 10642 N N . ALA C 1 403 ? 225.177 -33.637 -1.695 1.00 37.88 374 ALA C N 1
ATOM 10643 C CA . ALA C 1 403 ? 225.392 -35.037 -2.052 1.00 36.57 374 ALA C CA 1
ATOM 10644 C C . ALA C 1 403 ? 225.016 -35.931 -0.848 1.00 42.99 374 ALA C C 1
ATOM 10645 O O . ALA C 1 403 ? 224.702 -37.104 -1.016 1.00 44.52 374 ALA C O 1
ATOM 10647 N N . ALA C 1 404 ? 225.005 -35.346 0.381 1.00 39.32 375 ALA C N 1
ATOM 10648 C CA . ALA C 1 404 ? 224.673 -36.036 1.637 1.00 38.12 375 ALA C CA 1
ATOM 10649 C C . ALA C 1 404 ? 223.191 -36.374 1.730 1.00 41.73 375 ALA C C 1
ATOM 10650 O O . ALA C 1 404 ? 222.794 -37.173 2.565 1.00 41.08 375 ALA C O 1
ATOM 10652 N N . ASP C 1 405 ? 222.378 -35.774 0.857 1.00 39.42 376 ASP C N 1
ATOM 10653 C CA . ASP C 1 405 ? 220.934 -35.963 0.793 1.00 38.73 376 ASP C CA 1
ATOM 10654 C C . ASP C 1 405 ? 220.499 -37.209 0.051 1.00 42.00 376 ASP C C 1
ATOM 10655 O O . ASP C 1 405 ? 219.381 -37.658 0.272 1.00 42.33 376 ASP C O 1
ATOM 10660 N N . ILE C 1 406 ? 221.354 -37.767 -0.823 1.00 38.68 377 ILE C N 1
ATOM 10661 C CA . ILE C 1 406 ? 221.044 -38.950 -1.631 1.00 39.47 377 ILE C CA 1
ATOM 10662 C C . ILE C 1 406 ? 220.714 -40.199 -0.785 1.00 44.20 377 ILE C C 1
ATOM 10663 O O . ILE C 1 406 ? 219.677 -40.834 -1.013 1.00 45.01 377 ILE C O 1
ATOM 10668 N N . PHE C 1 407 ? 221.585 -40.563 0.166 1.00 40.63 378 PHE C N 1
ATOM 10669 C CA . PHE C 1 407 ? 221.341 -41.737 1.025 1.00 39.47 378 PHE C CA 1
ATOM 10670 C C . PHE C 1 407 ? 220.058 -41.524 1.856 1.00 46.75 378 PHE C C 1
ATOM 10671 O O . PHE C 1 407 ? 219.181 -42.377 1.741 1.00 49.37 378 PHE C O 1
ATOM 10679 N N . PRO C 1 408 ? 219.847 -40.384 2.573 1.00 43.28 379 PRO C N 1
ATOM 10680 C CA . PRO C 1 408 ? 218.545 -40.161 3.250 1.00 42.59 379 PRO C CA 1
ATOM 10681 C C . PRO C 1 408 ? 217.302 -40.268 2.321 1.00 42.04 379 PRO C C 1
ATOM 10682 O O . PRO C 1 408 ? 216.276 -40.807 2.742 1.00 38.13 379 PRO C O 1
ATOM 10686 N N . THR C 1 409 ? 217.412 -39.790 1.058 1.00 38.57 380 THR C N 1
ATOM 10687 C CA . THR C 1 409 ? 216.341 -39.855 0.058 1.00 39.07 380 THR C CA 1
ATOM 10688 C C . THR C 1 409 ? 215.956 -41.309 -0.210 1.00 48.04 380 THR C C 1
ATOM 10689 O O . THR C 1 409 ? 214.763 -41.647 -0.155 1.00 48.25 380 THR C O 1
ATOM 10693 N N . LEU C 1 410 ? 216.967 -42.169 -0.464 1.00 46.05 381 LEU C N 1
ATOM 10694 C CA . LEU C 1 410 ? 216.770 -43.591 -0.736 1.00 46.26 381 LEU C CA 1
ATOM 10695 C C . LEU C 1 410 ? 216.133 -44.301 0.433 1.00 51.69 381 LEU C C 1
ATOM 10696 O O . LEU C 1 410 ? 215.242 -45.130 0.243 1.00 53.95 381 LEU C O 1
ATOM 10701 N N . CYS C 1 411 ? 216.551 -43.959 1.647 1.00 47.84 382 CYS C N 1
ATOM 10702 C CA . CYS C 1 411 ? 215.999 -44.562 2.865 1.00 47.56 382 CYS C CA 1
ATOM 10703 C C . CYS C 1 411 ? 214.506 -44.308 2.992 1.00 49.54 382 CYS C C 1
ATOM 10704 O O . CYS C 1 411 ? 213.744 -45.234 3.244 1.00 48.64 382 CYS C O 1
ATOM 10707 N N . ASP C 1 412 ? 214.097 -43.065 2.753 1.00 46.42 383 ASP C N 1
ATOM 10708 C CA . ASP C 1 412 ? 212.719 -42.600 2.809 1.00 47.77 383 ASP C CA 1
ATOM 10709 C C . ASP C 1 412 ? 211.871 -43.321 1.756 1.00 53.94 383 ASP C C 1
ATOM 10710 O O . ASP C 1 412 ? 210.932 -44.052 2.109 1.00 54.08 383 ASP C O 1
ATOM 10715 N N . ARG C 1 413 ? 212.261 -43.150 0.479 1.00 50.12 384 ARG C N 1
ATOM 10716 C CA . ARG C 1 413 ? 211.627 -43.701 -0.698 1.00 49.57 384 ARG C CA 1
ATOM 10717 C C . ARG C 1 413 ? 211.533 -45.216 -0.670 1.00 54.04 384 ARG C C 1
ATOM 10718 O O . ARG C 1 413 ? 210.497 -45.751 -1.074 1.00 54.66 384 ARG C O 1
ATOM 10726 N N . LEU C 1 414 ? 212.581 -45.911 -0.181 1.00 48.15 385 LEU C N 1
ATOM 10727 C CA . LEU C 1 414 ? 212.572 -47.369 -0.157 1.00 45.88 385 LEU C CA 1
ATOM 10728 C C . LEU C 1 414 ? 212.141 -47.956 1.165 1.00 49.42 385 LEU C C 1
ATOM 10729 O O . LEU C 1 414 ? 212.119 -49.177 1.310 1.00 50.69 385 LEU C O 1
ATOM 10734 N N . GLY C 1 415 ? 211.749 -47.121 2.105 1.00 46.53 386 GLY C N 1
ATOM 10735 C CA . GLY C 1 415 ? 211.274 -47.595 3.409 1.00 47.03 386 GLY C CA 1
ATOM 10736 C C . GLY C 1 415 ? 212.342 -48.246 4.255 1.00 51.57 386 GLY C C 1
ATOM 10737 O O . GLY C 1 415 ? 212.060 -49.180 5.012 1.00 52.04 386 GLY C O 1
ATOM 10738 N N . LEU C 1 416 ? 213.577 -47.730 4.136 1.00 48.18 387 LEU C N 1
ATOM 10739 C CA . LEU C 1 416 ? 214.759 -48.196 4.866 1.00 48.21 387 LEU C CA 1
ATOM 10740 C C . LEU C 1 416 ? 215.099 -47.290 6.062 1.00 52.19 387 LEU C C 1
ATOM 10741 O O . LEU C 1 416 ? 214.876 -46.080 6.002 1.00 50.88 387 LEU C O 1
ATOM 10746 N N . VAL C 1 417 ? 215.641 -47.895 7.143 1.00 48.55 388 VAL C N 1
ATOM 10747 C CA . VAL C 1 417 ? 216.098 -47.159 8.313 1.00 47.93 388 VAL C CA 1
ATOM 10748 C C . VAL C 1 417 ? 217.636 -47.200 8.330 1.00 48.67 388 VAL C C 1
ATOM 10749 O O . VAL C 1 417 ? 218.211 -48.294 8.387 1.00 47.30 388 VAL C O 1
ATOM 10753 N N . PRO C 1 418 ? 218.320 -46.029 8.317 1.00 44.12 389 PRO C N 1
ATOM 10754 C CA . PRO C 1 418 ? 219.795 -46.050 8.400 1.00 42.57 389 PRO C CA 1
ATOM 10755 C C . PRO C 1 418 ? 220.253 -46.507 9.789 1.00 46.29 389 PRO C C 1
ATOM 10756 O O . PRO C 1 418 ? 219.544 -46.254 10.770 1.00 45.41 389 PRO C O 1
ATOM 1076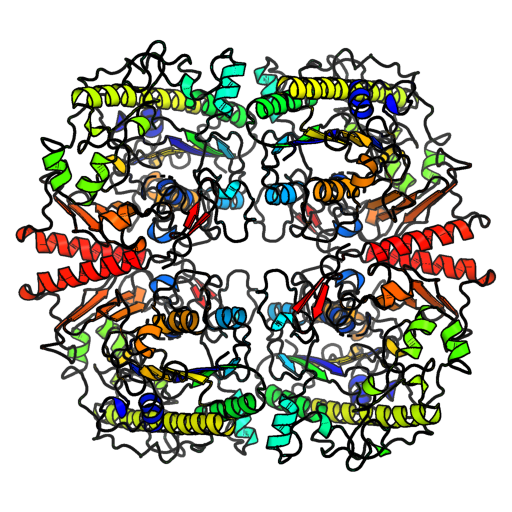0 N N . ASP C 1 419 ? 221.411 -47.205 9.874 1.00 42.79 390 ASP C N 1
ATOM 10761 C CA . ASP C 1 419 ? 221.930 -47.744 11.139 1.00 42.60 390 ASP C CA 1
ATOM 10762 C C . ASP C 1 419 ? 222.672 -46.727 12.014 1.00 43.06 390 ASP C C 1
ATOM 10763 O O . ASP C 1 419 ? 223.098 -47.057 13.128 1.00 43.39 390 ASP C O 1
ATOM 10768 N N . ASN C 1 420 ? 222.820 -45.505 11.527 1.00 37.95 391 ASN C N 1
ATOM 10769 C CA . ASN C 1 420 ? 223.494 -44.424 12.260 1.00 38.19 391 ASN C CA 1
ATOM 10770 C C . ASN C 1 420 ? 222.955 -43.075 11.798 1.00 40.36 391 ASN C C 1
ATOM 10771 O O . ASN C 1 420 ? 222.162 -43.028 10.865 1.00 40.02 391 ASN C O 1
ATOM 10776 N N . HIS C 1 421 ? 223.386 -42.003 12.459 1.00 35.93 392 HIS C N 1
ATOM 10777 C CA . HIS C 1 421 ? 223.112 -40.602 12.148 1.00 36.12 392 HIS C CA 1
ATOM 10778 C C . HIS C 1 421 ? 223.471 -40.308 10.676 1.00 38.25 392 HIS C C 1
ATOM 10779 O O . HIS C 1 421 ? 224.428 -40.861 10.162 1.00 38.37 392 HIS C O 1
ATOM 10786 N N . LEU C 1 422 ? 222.712 -39.442 10.013 1.00 35.39 393 LEU C N 1
ATOM 10787 C CA . LEU C 1 422 ? 223.014 -38.983 8.653 1.00 35.38 393 LEU C CA 1
ATOM 10788 C C . LEU C 1 422 ? 223.017 -37.450 8.666 1.00 38.98 393 LEU C C 1
ATOM 10789 O O . LEU C 1 422 ? 222.321 -36.845 9.475 1.00 38.27 393 LEU C O 1
ATOM 10794 N N . ASP C 1 423 ? 223.826 -36.824 7.814 1.00 35.62 394 ASP C N 1
ATOM 10795 C CA . ASP C 1 423 ? 223.900 -35.370 7.775 1.00 35.43 394 ASP C CA 1
ATOM 10796 C C . ASP C 1 423 ? 222.928 -34.747 6.791 1.00 40.86 394 ASP C C 1
ATOM 10797 O O . ASP C 1 423 ? 222.484 -33.617 7.007 1.00 40.10 394 ASP C O 1
ATOM 10802 N N . GLY C 1 424 ? 222.629 -35.462 5.712 1.00 38.34 395 GLY C N 1
ATOM 10803 C CA . GLY C 1 424 ? 221.695 -34.984 4.714 1.00 38.80 395 GLY C CA 1
ATOM 10804 C C . GLY C 1 424 ? 220.252 -35.177 5.130 1.00 45.02 395 GLY C C 1
ATOM 10805 O O . GLY C 1 424 ? 219.974 -35.8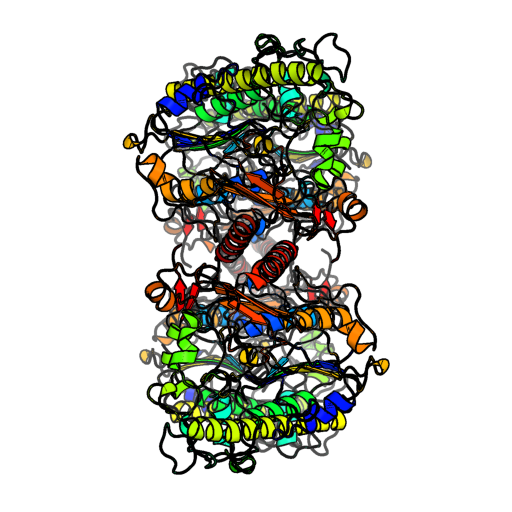09 6.151 1.00 44.62 395 GLY C O 1
ATOM 10806 N N . GLY C 1 425 ? 219.343 -34.658 4.313 1.00 42.78 396 GLY C N 1
ATOM 10807 C CA . GLY C 1 425 ? 217.906 -34.805 4.506 1.00 42.62 396 GLY C CA 1
ATOM 10808 C C . GLY C 1 425 ? 217.241 -35.402 3.277 1.00 47.39 396 GLY C C 1
ATOM 10809 O O . GLY C 1 425 ? 217.785 -35.324 2.174 1.00 47.16 396 GLY C O 1
ATOM 10810 N N . THR C 1 426 ? 216.070 -36.000 3.452 1.00 45.01 397 THR C N 1
ATOM 10811 C CA . THR C 1 426 ? 215.305 -36.584 2.356 1.00 45.18 397 THR C CA 1
ATOM 10812 C C . THR C 1 426 ? 214.806 -35.537 1.356 1.00 49.60 397 THR C C 1
ATOM 10813 O O . THR C 1 426 ? 214.312 -34.467 1.739 1.00 47.89 397 THR C O 1
ATOM 10817 N N . LEU C 1 427 ? 214.973 -35.866 0.067 1.00 46.18 398 LEU C N 1
ATOM 10818 C CA . LEU C 1 427 ? 214.573 -35.023 -1.041 1.00 46.06 398 LEU C CA 1
ATOM 10819 C C . LEU C 1 427 ? 213.195 -35.456 -1.549 1.00 52.09 398 LEU C C 1
ATOM 10820 O O . LEU C 1 427 ? 212.673 -34.837 -2.486 1.00 52.30 398 LEU C O 1
ATOM 10825 N N . VAL C 1 428 ? 212.604 -36.507 -0.924 1.00 49.33 399 VAL C N 1
ATOM 10826 C CA . VAL C 1 428 ? 211.280 -37.026 -1.293 1.00 50.22 399 VAL C CA 1
ATOM 10827 C C . VAL C 1 428 ? 210.226 -35.876 -1.317 1.00 57.90 399 VAL C C 1
ATOM 10828 O O . VAL C 1 428 ? 209.579 -35.730 -2.365 1.00 57.29 399 VAL C O 1
ATOM 10832 N N . PRO C 1 429 ? 210.130 -34.969 -0.289 1.00 55.37 400 PRO C N 1
ATOM 10833 C CA . PRO C 1 429 ? 209.153 -33.869 -0.383 1.00 54.91 400 PRO C CA 1
ATOM 10834 C C . PRO C 1 429 ? 209.282 -33.003 -1.634 1.00 59.81 400 PRO C C 1
ATOM 10835 O O . PRO C 1 429 ? 208.266 -32.520 -2.130 1.00 60.19 400 PRO C O 1
ATOM 10839 N N . PHE C 1 430 ? 210.492 -32.857 -2.184 1.00 56.77 401 PHE C N 1
ATOM 10840 C CA . PHE C 1 430 ? 210.684 -32.104 -3.428 1.00 56.23 401 PHE C CA 1
ATOM 10841 C C . PHE C 1 430 ? 210.184 -32.910 -4.635 1.00 61.38 401 PHE C C 1
ATOM 10842 O O . PHE C 1 430 ? 209.709 -32.324 -5.607 1.00 62.30 401 PHE C O 1
ATOM 10850 N N . LEU C 1 431 ? 210.328 -34.244 -4.589 1.00 57.30 402 LEU C N 1
ATOM 10851 C CA . LEU C 1 431 ? 209.880 -35.145 -5.659 1.00 57.11 402 LEU C CA 1
ATOM 10852 C C . LEU C 1 431 ? 208.331 -35.207 -5.693 1.00 65.96 402 LEU C C 1
ATOM 10853 O O . LEU C 1 431 ? 207.739 -35.333 -6.765 1.00 66.39 402 LEU C O 1
ATOM 10858 N N . GLU C 1 432 ? 207.691 -35.092 -4.506 1.00 63.71 403 GLU C N 1
ATOM 10859 C CA . GLU C 1 432 ? 206.242 -35.074 -4.317 1.00 63.63 403 GLU C CA 1
ATOM 10860 C C . GLU C 1 432 ? 205.640 -33.796 -4.933 1.00 70.18 403 GLU C C 1
ATOM 10861 O O . GLU C 1 432 ? 204.444 -33.766 -5.234 1.00 70.94 403 GLU C O 1
ATOM 10867 N N . GLY C 1 433 ? 206.480 -32.783 -5.138 1.00 66.76 404 GLY C N 1
ATOM 10868 C CA . GLY C 1 433 ? 206.089 -31.496 -5.699 1.00 66.69 404 GLY C CA 1
ATOM 10869 C C . GLY C 1 433 ? 206.007 -30.386 -4.662 1.00 72.14 404 GLY C C 1
ATOM 10870 O O . GLY C 1 433 ? 205.743 -29.228 -5.012 1.00 72.10 404 GLY C O 1
ATOM 10871 N N . GLY C 1 434 ? 206.255 -30.734 -3.389 1.00 68.35 405 GLY C N 1
ATOM 10872 C CA . GLY C 1 434 ? 206.251 -29.794 -2.273 1.00 67.68 405 GLY C CA 1
ATOM 10873 C C . GLY C 1 434 ? 207.629 -29.337 -1.816 1.00 71.46 405 GLY C C 1
ATOM 10874 O O . GLY C 1 434 ? 208.578 -29.266 -2.609 1.00 70.45 405 GLY C O 1
ATOM 10875 N N . GLU C 1 435 ? 207.739 -28.980 -0.524 1.00 68.03 406 GLU C N 1
ATOM 10876 C CA . GLU C 1 435 ? 208.978 -28.495 0.096 1.00 67.87 406 GLU C CA 1
ATOM 10877 C C . GLU C 1 435 ? 209.104 -29.094 1.482 1.00 72.42 406 GLU C C 1
ATOM 10878 O O . GLU C 1 435 ? 208.105 -29.141 2.210 1.00 74.94 406 GLU C O 1
ATOM 10884 N N . PRO C 1 436 ? 210.298 -29.571 1.897 1.00 66.21 407 PRO C N 1
ATOM 10885 C CA . PRO C 1 436 ? 210.419 -30.154 3.249 1.00 64.18 407 PRO C CA 1
ATOM 10886 C C . PRO C 1 436 ? 210.415 -29.073 4.317 1.00 64.57 407 PRO C C 1
ATOM 10887 O O . PRO C 1 436 ? 210.806 -27.937 4.056 1.00 62.91 407 PRO C O 1
ATOM 10891 N N . GLU C 1 437 ? 209.906 -29.415 5.495 1.00 61.72 408 GLU C N 1
ATOM 10892 C CA . GLU C 1 437 ? 209.868 -28.499 6.631 1.00 62.49 408 GLU C CA 1
ATOM 10893 C C . GLU C 1 437 ? 211.267 -28.446 7.226 1.00 66.30 408 GLU C C 1
ATOM 10894 O O . GLU C 1 437 ? 211.940 -29.489 7.318 1.00 68.72 408 GLU C O 1
ATOM 10900 N N . GLY C 1 438 ? 211.692 -27.251 7.621 1.00 58.17 409 GLY C N 1
ATOM 10901 C CA . GLY C 1 438 ? 213.001 -27.033 8.230 1.00 55.91 409 GLY C CA 1
ATOM 10902 C C . GLY C 1 438 ? 214.200 -27.361 7.358 1.00 55.63 409 GLY C C 1
ATOM 10903 O O . GLY C 1 438 ? 215.212 -27.837 7.869 1.00 57.01 409 GLY C O 1
ATOM 10904 N N . TRP C 1 439 ? 214.087 -27.139 6.031 1.00 46.72 410 TRP C N 1
ATOM 10905 C CA . TRP C 1 439 ? 215.156 -27.387 5.081 1.00 43.60 410 TRP C CA 1
ATOM 10906 C C . TRP C 1 439 ? 216.222 -26.354 5.280 1.00 50.28 410 TRP C C 1
ATOM 10907 O O . TRP C 1 439 ? 215.888 -25.245 5.697 1.00 51.64 410 TRP C O 1
ATOM 10918 N N . ARG C 1 440 ? 217.512 -26.705 4.989 1.00 46.62 411 ARG C N 1
ATOM 10919 C CA . ARG C 1 440 ? 218.665 -25.788 5.069 1.00 44.80 411 ARG C CA 1
ATOM 10920 C C . ARG C 1 440 ? 218.442 -24.576 4.159 1.00 49.42 411 ARG C C 1
ATOM 10921 O O . ARG C 1 440 ? 217.700 -24.695 3.171 1.00 49.61 411 ARG C O 1
ATOM 10929 N N . ASP C 1 441 ? 219.033 -23.406 4.520 1.00 46.84 412 ASP C N 1
ATOM 10930 C CA . ASP C 1 441 ? 218.953 -22.127 3.785 1.00 47.18 412 ASP C CA 1
ATOM 10931 C C . ASP C 1 441 ? 220.329 -21.713 3.156 1.00 47.17 412 ASP C C 1
ATOM 10932 O O . ASP C 1 441 ? 220.488 -20.620 2.570 1.00 45.27 412 ASP C O 1
ATOM 10937 N N . ALA C 1 442 ? 221.326 -22.604 3.316 1.00 40.65 413 ALA C N 1
ATOM 10938 C CA . ALA C 1 442 ? 222.651 -22.429 2.761 1.00 38.97 413 ALA C CA 1
ATOM 10939 C C . ALA C 1 442 ? 223.290 -23.771 2.516 1.00 42.88 413 ALA C C 1
ATOM 10940 O O . ALA C 1 442 ? 223.073 -24.719 3.284 1.00 40.87 413 ALA C O 1
ATOM 10942 N N . ALA C 1 443 ? 224.101 -23.841 1.432 1.00 39.85 414 ALA C N 1
ATOM 10943 C CA . ALA C 1 443 ? 224.919 -24.997 1.073 1.00 38.95 414 ALA C CA 1
ATOM 10944 C C . ALA C 1 443 ? 226.092 -25.051 2.062 1.00 44.04 414 ALA C C 1
ATOM 10945 O O . ALA C 1 443 ? 226.634 -24.016 2.466 1.00 43.70 414 ALA C O 1
ATOM 10947 N N . PHE C 1 444 ? 226.458 -26.262 2.480 1.00 42.16 415 PHE C N 1
ATOM 10948 C CA . PHE C 1 444 ? 227.582 -26.510 3.370 1.00 41.20 415 PHE C CA 1
ATOM 10949 C C . PHE C 1 444 ? 228.455 -27.568 2.746 1.00 44.42 415 PHE C C 1
ATOM 10950 O O . PHE C 1 444 ? 227.950 -28.612 2.278 1.00 42.57 415 PHE C O 1
ATOM 10958 N N . TRP C 1 445 ? 229.771 -27.302 2.736 1.00 40.56 416 TRP C N 1
ATOM 10959 C CA . TRP C 1 445 ? 230.760 -28.265 2.266 1.00 39.36 416 TRP C CA 1
ATOM 10960 C C . TRP C 1 445 ? 232.073 -28.023 2.957 1.00 39.63 416 TRP C C 1
ATOM 10961 O O . TRP C 1 445 ? 232.231 -27.024 3.635 1.00 36.96 416 TRP C O 1
ATOM 10972 N N . GLU C 1 446 ? 232.977 -28.993 2.867 1.00 39.08 417 GLU C N 1
ATOM 10973 C CA . GLU C 1 446 ? 234.279 -28.962 3.523 1.00 38.21 417 GLU C CA 1
ATOM 10974 C C . GLU C 1 446 ? 235.361 -29.375 2.565 1.00 43.55 417 GLU C C 1
ATOM 10975 O O . GLU C 1 446 ? 235.105 -30.055 1.573 1.00 43.58 417 GLU C O 1
ATOM 10981 N N . PHE C 1 447 ? 236.583 -28.969 2.864 1.00 39.15 418 PHE C N 1
ATOM 10982 C CA . PHE C 1 447 ? 237.736 -29.405 2.101 1.00 37.72 418 PHE C CA 1
ATOM 10983 C C . PHE C 1 447 ? 238.931 -29.526 3.037 1.00 40.92 418 PHE C C 1
ATOM 10984 O O . PHE C 1 447 ? 239.192 -28.624 3.832 1.00 39.56 418 PHE C O 1
ATOM 10992 N N . ASP C 1 448 ? 239.603 -30.675 2.977 1.00 38.94 419 ASP C N 1
ATOM 10993 C CA . ASP C 1 448 ? 240.804 -30.982 3.761 1.00 38.67 419 ASP C CA 1
ATOM 10994 C C . ASP C 1 448 ? 241.990 -31.197 2.800 1.00 41.74 419 ASP C C 1
ATOM 10995 O O . ASP C 1 448 ? 241.839 -31.869 1.767 1.00 40.17 419 ASP C O 1
ATOM 11000 N N . PHE C 1 449 ? 243.121 -30.533 3.084 1.00 38.44 420 PHE C N 1
ATOM 11001 C CA . PHE C 1 449 ? 244.333 -30.559 2.249 1.00 37.75 420 PHE C CA 1
ATOM 11002 C C . PHE C 1 449 ? 245.594 -31.069 3.000 1.00 45.75 420 PHE C C 1
ATOM 11003 O O . PHE C 1 449 ? 246.728 -30.793 2.568 1.00 48.27 420 PHE C O 1
ATOM 11011 N N . ARG C 1 450 ? 245.400 -31.863 4.086 1.00 41.37 421 ARG C N 1
ATOM 11012 C CA . ARG C 1 450 ? 246.473 -32.522 4.847 1.00 40.70 421 ARG C CA 1
ATOM 11013 C C . ARG C 1 450 ? 247.239 -33.487 3.895 1.00 49.11 421 ARG C C 1
ATOM 11014 O O . ARG C 1 450 ? 246.729 -33.866 2.834 1.00 48.09 421 ARG C O 1
ATOM 11022 N N . ASP C 1 451 ? 248.462 -33.849 4.263 1.00 49.52 422 ASP C N 1
ATOM 11023 C CA . ASP C 1 451 ? 249.282 -34.774 3.470 1.00 50.97 422 ASP C CA 1
ATOM 11024 C C . ASP C 1 451 ? 249.958 -35.751 4.453 1.00 52.42 422 ASP C C 1
ATOM 11025 O O . ASP C 1 451 ? 251.035 -35.455 4.978 1.00 52.26 422 ASP C O 1
ATOM 11030 N N . ILE C 1 452 ? 249.289 -36.868 4.755 1.00 47.67 423 ILE C N 1
ATOM 11031 C CA . ILE C 1 452 ? 249.821 -37.851 5.701 1.00 48.15 423 ILE C CA 1
ATOM 11032 C C . ILE C 1 452 ? 251.124 -38.474 5.154 1.00 55.76 423 ILE C C 1
ATOM 11033 O O . ILE C 1 452 ? 252.139 -38.484 5.865 1.00 55.75 423 ILE C O 1
ATOM 11038 N N . ALA C 1 453 ? 251.106 -38.897 3.872 1.00 53.13 424 ALA C N 1
ATOM 11039 C CA . ALA C 1 453 ? 252.254 -39.520 3.223 1.00 53.62 424 ALA C CA 1
ATOM 11040 C C . ALA C 1 453 ? 253.491 -38.642 3.087 1.00 57.15 424 ALA C C 1
ATOM 11041 O O . ALA C 1 453 ? 254.582 -39.100 3.442 1.00 58.17 424 ALA C O 1
ATOM 11043 N N . LYS C 1 454 ? 253.339 -37.398 2.607 1.00 52.43 425 LYS C N 1
ATOM 11044 C CA . LYS C 1 454 ? 254.488 -36.517 2.351 1.00 51.16 425 LYS C CA 1
ATOM 11045 C C . LYS C 1 454 ? 254.619 -35.288 3.260 1.00 53.88 425 LYS C C 1
ATOM 11046 O O . LYS C 1 454 ? 255.723 -34.773 3.367 1.00 53.99 425 LYS C O 1
ATOM 11052 N N . GLY C 1 455 ? 253.528 -34.800 3.864 1.00 49.63 426 GLY C N 1
ATOM 11053 C CA . GLY C 1 455 ? 253.564 -33.635 4.754 1.00 47.69 426 GLY C CA 1
ATOM 11054 C C . GLY C 1 455 ? 253.922 -32.295 4.129 1.00 50.89 426 GLY C C 1
ATOM 11055 O O . GLY C 1 455 ? 254.349 -31.387 4.849 1.00 51.29 426 GLY C O 1
ATOM 11056 N N . GLU C 1 456 ? 253.705 -32.131 2.801 1.00 47.32 427 GLU C N 1
ATOM 11057 C CA . GLU C 1 456 ? 254.024 -30.911 2.033 1.00 48.04 427 GLU C CA 1
ATOM 11058 C C . GLU C 1 456 ? 253.248 -29.670 2.493 1.00 51.61 427 GLU C C 1
ATOM 11059 O O . GLU C 1 456 ? 253.870 -28.663 2.835 1.00 52.03 427 GLU C O 1
ATOM 11065 N N . ALA C 1 457 ? 251.894 -29.738 2.497 1.00 46.45 428 ALA C N 1
ATOM 11066 C CA . ALA C 1 457 ? 251.045 -28.632 2.928 1.00 45.04 428 ALA C CA 1
ATOM 11067 C C . ALA C 1 457 ? 251.358 -28.231 4.376 1.00 47.29 428 ALA C C 1
ATOM 11068 O O . ALA C 1 457 ? 251.507 -27.047 4.665 1.00 45.91 428 ALA C O 1
ATOM 11070 N N . GLU C 1 458 ? 251.538 -29.229 5.265 1.00 45.44 429 GLU C N 1
ATOM 11071 C CA . GLU C 1 458 ? 251.874 -29.041 6.685 1.00 45.22 429 GLU C CA 1
ATOM 11072 C C . GLU C 1 458 ? 253.160 -28.254 6.856 1.00 52.42 429 GLU C C 1
ATOM 11073 O O . GLU C 1 458 ? 253.176 -27.316 7.650 1.00 51.62 429 GLU C O 1
ATOM 11079 N N . ARG C 1 459 ? 254.219 -28.597 6.073 1.00 52.52 430 ARG C N 1
ATOM 11080 C CA . ARG C 1 459 ? 255.523 -27.916 6.121 1.00 54.58 430 ARG C CA 1
ATOM 11081 C C . ARG C 1 459 ? 255.441 -26.502 5.570 1.00 59.11 430 ARG C C 1
ATOM 11082 O O . ARG C 1 459 ? 255.957 -25.575 6.197 1.00 58.25 430 ARG C O 1
ATOM 11090 N N . HIS C 1 460 ? 254.784 -26.351 4.403 1.00 57.19 431 HIS C N 1
ATOM 11091 C CA . HIS C 1 460 ? 254.566 -25.085 3.717 1.00 57.82 431 HIS C CA 1
ATOM 11092 C C . HIS C 1 460 ? 253.831 -24.098 4.606 1.00 58.56 431 HIS C C 1
ATOM 11093 O O . HIS C 1 460 ? 254.316 -22.977 4.800 1.00 58.95 431 HIS C O 1
ATOM 11100 N N . PHE C 1 461 ? 252.673 -24.509 5.160 1.00 51.11 432 PHE C N 1
ATOM 11101 C CA . PHE C 1 461 ? 251.876 -23.616 6.000 1.00 48.88 432 PHE C CA 1
ATOM 11102 C C . PHE C 1 461 ? 252.340 -23.532 7.444 1.00 50.91 432 PHE C C 1
ATOM 11103 O O . PHE C 1 461 ? 252.027 -22.542 8.109 1.00 50.34 432 PHE C O 1
ATOM 11111 N N . GLY C 1 462 ? 253.082 -24.541 7.917 1.00 46.14 433 GLY C N 1
ATOM 11112 C CA . GLY C 1 462 ? 253.539 -24.573 9.304 1.00 45.64 433 GLY C CA 1
ATOM 11113 C C . GLY C 1 462 ? 252.392 -24.944 10.218 1.00 51.20 433 GLY C C 1
ATOM 11114 O O . GLY C 1 462 ? 252.253 -24.405 11.318 1.00 50.34 433 GLY C O 1
ATOM 11115 N N . LEU C 1 463 ? 251.541 -25.874 9.738 1.00 48.46 434 LEU C N 1
ATOM 11116 C CA . LEU C 1 463 ? 250.366 -26.347 10.448 1.00 47.20 434 LEU C CA 1
ATOM 11117 C C . LEU C 1 463 ? 250.393 -27.854 10.658 1.00 49.93 434 LEU C C 1
ATOM 11118 O O . LEU C 1 463 ? 250.848 -28.605 9.781 1.00 47.95 434 LEU C O 1
ATOM 11123 N N . LYS C 1 464 ? 249.735 -28.301 11.751 1.00 45.94 435 LYS C N 1
ATOM 11124 C CA . LYS C 1 464 ? 249.459 -29.716 11.999 1.00 44.80 435 LYS C CA 1
ATOM 11125 C C . LYS C 1 464 ? 248.427 -30.192 10.945 1.00 46.94 435 LYS C C 1
ATOM 11126 O O . LYS C 1 464 ? 247.720 -29.366 10.362 1.00 46.07 435 LYS C O 1
ATOM 11132 N N . SER C 1 465 ? 248.353 -31.502 10.677 1.00 45.60 436 SER C N 1
ATOM 11133 C CA . SER C 1 465 ? 247.418 -32.077 9.675 1.00 45.21 436 SER C CA 1
ATOM 11134 C C . SER C 1 465 ? 245.928 -31.798 9.947 1.00 46.51 436 SER C C 1
ATOM 11135 O O . SER C 1 465 ? 245.140 -31.730 9.006 1.00 48.53 436 SER C O 1
ATOM 11138 N N . ASN C 1 466 ? 245.568 -31.634 11.229 1.00 39.80 437 ASN C N 1
ATOM 11139 C CA . ASN C 1 466 ? 244.219 -31.382 11.722 1.00 39.33 437 ASN C CA 1
ATOM 11140 C C . ASN C 1 466 ? 243.758 -29.932 11.515 1.00 43.19 437 ASN C C 1
ATOM 11141 O O . ASN C 1 466 ? 242.586 -29.646 11.699 1.00 42.84 437 ASN C O 1
ATOM 11146 N N . ALA C 1 467 ? 244.676 -29.021 11.162 1.00 40.10 438 ALA C N 1
ATOM 11147 C CA . ALA C 1 467 ? 244.392 -27.613 10.874 1.00 38.50 438 ALA C CA 1
ATOM 11148 C C . ALA C 1 467 ? 244.506 -27.315 9.361 1.00 43.64 438 ALA C C 1
ATOM 11149 O O . ALA C 1 467 ? 244.424 -26.165 8.968 1.00 42.87 438 ALA C O 1
ATOM 11151 N N . CYS C 1 468 ? 244.683 -28.355 8.513 1.00 42.81 439 CYS C N 1
ATOM 11152 C CA . CYS C 1 468 ? 244.811 -28.223 7.053 1.00 42.95 439 CYS C CA 1
ATOM 11153 C C . CYS C 1 468 ? 243.491 -28.432 6.375 1.00 44.20 439 CYS C C 1
ATOM 11154 O O . CYS C 1 468 ? 243.373 -29.261 5.478 1.00 42.24 439 CYS C O 1
ATOM 11157 N N . ASN C 1 469 ? 242.491 -27.659 6.800 1.00 40.30 440 ASN C N 1
ATOM 11158 C CA . ASN C 1 469 ? 241.130 -27.769 6.291 1.00 38.88 440 ASN C CA 1
ATOM 11159 C C . ASN C 1 469 ? 240.371 -26.431 6.303 1.00 42.05 440 ASN C C 1
ATOM 11160 O O . ASN C 1 469 ? 240.762 -25.470 6.980 1.00 40.15 440 ASN C O 1
ATOM 11165 N N . LEU C 1 470 ? 239.261 -26.410 5.536 1.00 40.01 441 LEU C N 1
ATOM 11166 C CA . LEU C 1 470 ? 238.303 -25.308 5.420 1.00 38.71 441 LEU C CA 1
ATOM 11167 C C . LEU C 1 470 ? 236.858 -25.833 5.479 1.00 41.82 441 LEU C C 1
ATOM 11168 O O . LEU C 1 470 ? 236.599 -27.027 5.234 1.00 42.64 441 LEU C O 1
ATOM 11173 N N . ALA C 1 471 ? 235.927 -24.927 5.791 1.00 36.91 442 ALA C N 1
ATOM 11174 C CA . ALA C 1 471 ? 234.476 -25.188 5.805 1.00 36.97 442 ALA C CA 1
ATOM 11175 C C . ALA C 1 471 ? 233.810 -24.030 5.085 1.00 42.02 442 ALA C C 1
ATOM 11176 O O . ALA C 1 471 ? 234.183 -22.869 5.287 1.00 41.67 442 ALA C O 1
ATOM 11178 N N . VAL C 1 472 ? 232.880 -24.350 4.186 1.00 40.67 443 VAL C N 1
ATOM 11179 C CA . VAL C 1 472 ? 232.169 -23.352 3.391 1.00 41.38 443 VAL C CA 1
ATOM 11180 C C . VAL C 1 472 ? 230.705 -23.281 3.767 1.00 46.84 443 VAL C C 1
ATOM 11181 O O . VAL C 1 472 ? 230.046 -24.314 3.865 1.00 45.07 443 VAL C O 1
ATOM 11185 N N . ILE C 1 473 ? 230.206 -22.049 3.970 1.00 46.63 444 ILE C N 1
ATOM 11186 C CA . ILE C 1 473 ? 228.783 -21.764 4.132 1.00 47.51 444 ILE C CA 1
ATOM 11187 C C . ILE C 1 473 ? 228.422 -20.829 2.988 1.00 47.30 444 ILE C C 1
ATOM 11188 O O . ILE C 1 473 ? 229.009 -19.765 2.858 1.00 45.32 444 ILE C O 1
ATOM 11193 N N . ARG C 1 474 ? 227.585 -21.304 2.071 1.00 44.25 445 ARG C N 1
ATOM 11194 C CA . ARG C 1 474 ? 227.234 -20.535 0.890 1.00 43.70 445 ARG C CA 1
ATOM 11195 C C . ARG C 1 474 ? 225.722 -20.469 0.645 1.00 46.60 445 ARG C C 1
ATOM 11196 O O . ARG C 1 474 ? 225.077 -21.492 0.431 1.00 46.22 445 ARG C O 1
ATOM 11204 N N . ASP C 1 475 ? 225.162 -19.272 0.666 1.00 42.33 446 ASP C N 1
ATOM 11205 C CA . ASP C 1 475 ? 223.757 -19.075 0.324 1.00 41.95 446 ASP C CA 1
ATOM 11206 C C . ASP C 1 475 ? 223.700 -18.282 -0.980 1.00 50.07 446 ASP C C 1
ATOM 11207 O O . ASP C 1 475 ? 224.683 -18.258 -1.711 1.00 49.82 446 ASP C O 1
ATOM 11212 N N . GLU C 1 476 ? 222.575 -17.629 -1.263 1.00 50.77 447 GLU C N 1
ATOM 11213 C CA . GLU C 1 476 ? 222.331 -16.820 -2.473 1.00 52.01 447 GLU C CA 1
ATOM 11214 C C . GLU C 1 476 ? 223.087 -15.492 -2.501 1.00 55.35 447 GLU C C 1
ATOM 11215 O O . GLU C 1 476 ? 223.394 -14.978 -3.587 1.00 54.99 447 GLU C O 1
ATOM 11221 N N . ARG C 1 477 ? 223.386 -14.923 -1.300 1.00 50.87 448 ARG C N 1
ATOM 11222 C CA . ARG C 1 477 ? 224.062 -13.627 -1.215 1.00 50.38 448 ARG C CA 1
ATOM 11223 C C . ARG C 1 477 ? 225.528 -13.691 -0.798 1.00 51.87 448 ARG C C 1
ATOM 11224 O O . ARG C 1 477 ? 226.322 -12.899 -1.295 1.00 51.40 448 ARG C O 1
ATOM 11226 N N . PHE C 1 478 ? 225.907 -14.623 0.120 1.00 46.15 449 PHE C N 1
ATOM 11227 C CA . PHE C 1 478 ? 227.294 -14.673 0.588 1.00 43.92 449 PHE C CA 1
ATOM 11228 C C . PHE C 1 478 ? 227.925 -16.057 0.578 1.00 47.96 449 PHE C C 1
ATOM 11229 O O . PHE C 1 478 ? 227.241 -17.083 0.626 1.00 47.79 449 PHE C O 1
ATOM 11237 N N . LYS C 1 479 ? 229.257 -16.073 0.516 1.00 44.14 450 LYS C N 1
ATOM 11238 C CA . LYS C 1 479 ? 230.084 -17.257 0.691 1.00 43.09 450 LYS C CA 1
ATOM 11239 C C . LYS C 1 479 ? 231.105 -16.916 1.761 1.00 45.01 450 LYS C C 1
ATOM 11240 O O . LYS C 1 479 ? 231.867 -15.948 1.608 1.00 44.79 450 LYS C O 1
ATOM 11246 N N . TYR C 1 480 ? 231.042 -17.655 2.873 1.00 37.61 451 TYR C N 1
ATOM 11247 C CA . TYR C 1 480 ? 231.975 -17.519 3.977 1.00 36.40 451 TYR C CA 1
ATOM 11248 C C . TYR C 1 480 ? 232.772 -18.819 4.040 1.00 39.97 451 TYR C C 1
ATOM 11249 O O . TYR C 1 480 ? 232.196 -19.920 4.118 1.00 37.34 451 TYR C O 1
ATOM 11258 N N . VAL C 1 481 ? 234.090 -18.677 3.901 1.00 37.54 452 VAL C N 1
ATOM 11259 C CA . VAL C 1 481 ? 235.043 -19.775 3.971 1.00 37.43 452 VAL C CA 1
ATOM 11260 C C . VAL C 1 481 ? 235.870 -19.588 5.262 1.00 41.09 452 VAL C C 1
ATOM 11261 O O . VAL C 1 481 ? 236.519 -18.546 5.448 1.00 38.14 452 VAL C O 1
ATOM 11265 N N . HIS C 1 482 ? 235.791 -20.570 6.176 1.00 38.32 453 HIS C N 1
ATOM 11266 C CA . HIS C 1 482 ? 236.608 -20.526 7.378 1.00 38.00 453 HIS C CA 1
ATOM 11267 C C . HIS C 1 482 ? 237.698 -21.596 7.271 1.00 41.62 453 HIS C C 1
ATOM 11268 O O . HIS C 1 482 ? 237.402 -22.761 6.968 1.00 42.44 453 HIS C O 1
ATOM 11275 N N . PHE C 1 483 ? 238.953 -21.191 7.509 1.00 36.89 454 PHE C N 1
ATOM 11276 C CA . PHE C 1 483 ? 240.117 -22.086 7.495 1.00 35.65 454 PHE C CA 1
ATOM 11277 C C . PHE C 1 483 ? 240.522 -22.327 8.918 1.00 42.39 454 PHE C C 1
ATOM 11278 O O . PHE C 1 483 ? 240.570 -21.364 9.695 1.00 43.32 454 PHE C O 1
ATOM 11286 N N . ALA C 1 484 ? 240.803 -23.586 9.282 1.00 40.19 455 ALA C N 1
ATOM 11287 C CA . ALA C 1 484 ? 241.236 -23.888 10.654 1.00 40.56 455 ALA C CA 1
ATOM 11288 C C . ALA C 1 484 ? 242.565 -23.155 11.041 1.00 46.79 455 ALA C C 1
ATOM 11289 O O . ALA C 1 484 ? 242.730 -22.756 12.212 1.00 45.19 455 ALA C O 1
ATOM 11291 N N . GLY C 1 485 ? 243.470 -22.952 10.061 1.00 41.82 456 GLY C N 1
ATOM 11292 C CA . GLY C 1 485 ? 244.740 -22.297 10.360 1.00 41.61 456 GLY C CA 1
ATOM 11293 C C . GLY C 1 485 ? 245.219 -21.186 9.447 1.00 47.60 456 GLY C C 1
ATOM 11294 O O . GLY C 1 485 ? 246.370 -20.757 9.570 1.00 48.18 456 GLY C O 1
ATOM 11295 N N . LEU C 1 486 ? 244.376 -20.759 8.492 1.00 43.47 457 LEU C N 1
ATOM 11296 C CA . LEU C 1 486 ? 244.673 -19.698 7.528 1.00 41.44 457 LEU C CA 1
ATOM 11297 C C . LEU C 1 486 ? 243.619 -18.574 7.667 1.00 48.58 457 LEU C C 1
ATOM 11298 O O . LEU C 1 486 ? 242.691 -18.732 8.490 1.00 48.05 457 LEU C O 1
ATOM 11303 N N . PRO C 1 487 ? 243.745 -17.399 6.979 1.00 46.53 458 PRO C N 1
ATOM 11304 C CA . PRO C 1 487 ? 242.727 -16.340 7.169 1.00 46.01 458 PRO C CA 1
ATOM 11305 C C . PRO C 1 487 ? 241.360 -16.691 6.545 1.00 48.53 458 PRO C C 1
ATOM 11306 O O . PRO C 1 487 ? 241.326 -17.442 5.570 1.00 47.19 458 PRO C O 1
ATOM 11310 N N . PRO C 1 488 ? 240.221 -16.177 7.056 1.00 45.56 459 PRO C N 1
ATOM 11311 C CA . PRO C 1 488 ? 238.935 -16.507 6.410 1.00 45.03 459 PRO C CA 1
ATOM 11312 C C . PRO C 1 488 ? 238.711 -15.762 5.082 1.00 48.24 459 PRO C C 1
ATOM 11313 O O . PRO C 1 488 ? 239.459 -14.828 4.750 1.00 49.74 459 PRO C O 1
ATOM 11317 N N . LEU C 1 489 ? 237.711 -16.199 4.303 1.00 41.70 460 LEU C N 1
ATOM 11318 C CA . LEU C 1 489 ? 237.286 -15.511 3.073 1.00 40.12 460 LEU C CA 1
ATOM 11319 C C . LEU C 1 489 ? 235.769 -15.219 3.120 1.00 43.24 460 LEU C C 1
ATOM 11320 O O . LEU C 1 489 ? 234.960 -16.032 3.611 1.00 41.46 460 LEU C O 1
ATOM 11325 N N . LEU C 1 490 ? 235.401 -14.046 2.616 1.00 39.83 461 LEU C N 1
ATOM 11326 C CA . LEU C 1 490 ? 234.007 -13.614 2.514 1.00 37.25 461 LEU C CA 1
ATOM 11327 C C . LEU C 1 490 ? 233.796 -13.023 1.127 1.00 44.47 461 LEU C C 1
ATOM 11328 O O . LEU C 1 490 ? 234.555 -12.137 0.724 1.00 43.79 461 LEU C O 1
ATOM 11333 N N . TYR C 1 491 ? 232.838 -13.585 0.372 1.00 43.70 462 TYR C N 1
ATOM 11334 C CA . TYR C 1 491 ? 232.484 -13.109 -0.964 1.00 44.71 462 TYR C CA 1
ATOM 11335 C C . TYR C 1 491 ? 231.007 -12.682 -0.998 1.00 49.49 462 TYR C C 1
ATOM 11336 O O . TYR C 1 491 ? 230.127 -13.444 -0.583 1.00 45.55 462 TYR C O 1
ATOM 11345 N N . ASP C 1 492 ? 230.754 -11.438 -1.463 1.00 49.24 463 ASP C N 1
ATOM 11346 C CA . ASP C 1 492 ? 229.399 -10.884 -1.641 1.00 49.43 463 ASP C CA 1
ATOM 11347 C C . ASP C 1 492 ? 228.999 -11.306 -3.047 1.00 52.88 463 ASP C C 1
ATOM 11348 O O . ASP C 1 492 ? 229.430 -10.683 -4.013 1.00 51.38 463 ASP C O 1
ATOM 11353 N N . LEU C 1 493 ? 228.251 -12.396 -3.162 1.00 50.37 464 LEU C N 1
ATOM 11354 C CA . LEU C 1 493 ? 227.831 -12.966 -4.446 1.00 50.43 464 LEU C CA 1
ATOM 11355 C C . LEU C 1 493 ? 226.915 -12.041 -5.258 1.00 58.85 464 LEU C C 1
ATOM 11356 O O . LEU C 1 493 ? 226.888 -12.158 -6.483 1.00 60.19 464 LEU C O 1
ATOM 11361 N N . ALA C 1 494 ? 226.197 -11.107 -4.587 1.00 54.69 465 ALA C N 1
ATOM 11362 C CA . ALA C 1 494 ? 225.352 -10.107 -5.236 1.00 53.57 465 ALA C CA 1
ATOM 11363 C C . ALA C 1 494 ? 226.205 -9.150 -6.093 1.00 56.51 465 ALA C C 1
ATOM 11364 O O . ALA C 1 494 ? 225.904 -8.961 -7.282 1.00 57.80 465 ALA C O 1
ATOM 11366 N N . LYS C 1 495 ? 227.279 -8.587 -5.497 1.00 50.18 466 LYS C N 1
ATOM 11367 C CA . LYS C 1 495 ? 228.219 -7.653 -6.131 1.00 49.38 466 LYS C CA 1
ATOM 11368 C C . LYS C 1 495 ? 229.284 -8.358 -6.970 1.00 58.10 466 LYS C C 1
ATOM 11369 O O . LYS C 1 495 ? 229.757 -7.798 -7.966 1.00 58.00 466 LYS C O 1
ATOM 11375 N N . ASP C 1 496 ? 229.726 -9.551 -6.524 1.00 56.52 467 ASP C N 1
ATOM 11376 C CA . ASP C 1 496 ? 230.844 -10.289 -7.100 1.00 55.16 467 ASP C CA 1
ATOM 11377 C C . ASP C 1 496 ? 230.520 -11.778 -7.273 1.00 59.16 467 ASP C C 1
ATOM 11378 O O . ASP C 1 496 ? 231.009 -12.621 -6.522 1.00 59.01 467 ASP C O 1
ATOM 11383 N N . PRO C 1 497 ? 229.676 -12.115 -8.276 1.00 55.48 468 PRO C N 1
ATOM 11384 C CA . PRO C 1 497 ? 229.310 -13.528 -8.496 1.00 54.78 468 PRO C CA 1
ATOM 11385 C C . PRO C 1 497 ? 230.471 -14.435 -8.912 1.00 59.33 468 PRO C C 1
ATOM 11386 O O . PRO C 1 497 ? 230.366 -15.657 -8.825 1.00 59.03 468 PRO C O 1
ATOM 11390 N N . MET C 1 498 ? 231.553 -13.834 -9.411 1.00 56.84 469 MET C N 1
ATOM 11391 C CA . MET C 1 498 ? 232.741 -14.535 -9.879 1.00 56.52 469 MET C CA 1
ATOM 11392 C C . MET C 1 498 ? 233.733 -14.847 -8.763 1.00 61.47 469 MET C C 1
ATOM 11393 O O . MET C 1 498 ? 234.734 -15.513 -9.024 1.00 62.45 469 MET C O 1
ATOM 11398 N N . GLU C 1 499 ? 233.438 -14.394 -7.516 1.00 56.09 470 GLU C N 1
ATOM 11399 C CA . GLU C 1 499 ? 234.255 -14.616 -6.319 1.00 54.77 470 GLU C CA 1
ATOM 11400 C C . GLU C 1 499 ? 235.716 -14.154 -6.530 1.00 56.46 470 GLU C C 1
ATOM 11401 O O . GLU C 1 499 ? 236.647 -14.961 -6.441 1.00 56.05 470 GLU C O 1
ATOM 11407 N N . LEU C 1 500 ? 235.907 -12.850 -6.810 1.00 51.17 471 LEU C N 1
ATOM 11408 C CA . LEU C 1 500 ? 237.234 -12.262 -7.022 1.00 50.96 471 LEU C CA 1
ATOM 11409 C C . LEU C 1 500 ? 237.661 -11.275 -5.926 1.00 53.93 471 LEU C C 1
ATOM 11410 O O . LEU C 1 500 ? 238.849 -10.963 -5.800 1.00 54.78 471 LEU C O 1
ATOM 11415 N N . THR C 1 501 ? 236.717 -10.844 -5.098 1.00 48.20 472 THR C N 1
ATOM 11416 C CA . THR C 1 501 ? 236.981 -9.861 -4.058 1.00 47.64 472 THR C CA 1
ATOM 11417 C C . THR C 1 501 ? 236.742 -10.419 -2.659 1.00 50.52 472 THR C C 1
ATOM 11418 O O . THR C 1 501 ? 235.598 -10.647 -2.266 1.00 50.89 472 THR C O 1
ATOM 11422 N N . ASN C 1 502 ? 237.802 -10.536 -1.882 1.00 45.64 473 ASN C N 1
ATOM 11423 C CA . ASN C 1 502 ? 237.642 -10.976 -0.511 1.00 45.02 473 ASN C CA 1
ATOM 11424 C C . ASN C 1 502 ? 237.315 -9.754 0.313 1.00 46.91 473 ASN C C 1
ATOM 11425 O O . ASN C 1 502 ? 238.142 -8.856 0.388 1.00 47.39 473 ASN C O 1
ATOM 11430 N N . VAL C 1 503 ? 236.123 -9.738 0.948 1.00 41.71 474 VAL C N 1
ATOM 11431 C CA . VAL C 1 503 ? 235.658 -8.619 1.771 1.00 41.16 474 VAL C CA 1
ATOM 11432 C C . VAL C 1 503 ? 235.693 -8.943 3.281 1.00 49.74 474 VAL C C 1
ATOM 11433 O O . VAL C 1 503 ? 235.116 -8.180 4.068 1.00 50.12 474 VAL C O 1
ATOM 11437 N N . ALA C 1 504 ? 236.369 -10.043 3.694 1.00 47.84 475 ALA C N 1
ATOM 11438 C CA . ALA C 1 504 ? 236.420 -10.462 5.099 1.00 47.99 475 ALA C CA 1
ATOM 11439 C C . ALA C 1 504 ? 237.000 -9.414 6.031 1.00 51.50 475 ALA C C 1
ATOM 11440 O O . ALA C 1 504 ? 236.490 -9.245 7.132 1.00 49.36 475 ALA C O 1
ATOM 11442 N N . ALA C 1 505 ? 238.038 -8.680 5.573 1.00 51.09 476 ALA C N 1
ATOM 11443 C CA . ALA C 1 505 ? 238.721 -7.642 6.363 1.00 51.74 476 ALA C CA 1
ATOM 11444 C C . ALA C 1 505 ? 238.063 -6.248 6.317 1.00 57.61 476 ALA C C 1
ATOM 11445 O O . ALA C 1 505 ? 238.374 -5.419 7.178 1.00 58.32 476 ALA C O 1
ATOM 11447 N N . ASP C 1 506 ? 237.135 -6.005 5.354 1.00 54.69 477 ASP C N 1
ATOM 11448 C CA . ASP C 1 506 ? 236.369 -4.752 5.227 1.00 53.97 477 ASP C CA 1
ATOM 11449 C C . ASP C 1 506 ? 235.518 -4.562 6.478 1.00 57.71 477 ASP C C 1
ATOM 11450 O O . ASP C 1 506 ? 234.713 -5.443 6.808 1.00 58.46 477 ASP C O 1
ATOM 11455 N N . ALA C 1 507 ? 235.706 -3.437 7.186 1.00 52.81 478 ALA C N 1
ATOM 11456 C CA . ALA C 1 507 ? 234.956 -3.119 8.418 1.00 52.20 478 ALA C CA 1
ATOM 11457 C C . ALA C 1 507 ? 233.419 -3.043 8.256 1.00 55.89 478 ALA C C 1
ATOM 11458 O O . ALA C 1 507 ? 232.688 -3.208 9.235 1.00 56.44 478 ALA C O 1
ATOM 11460 N N . ASP C 1 508 ? 232.932 -2.774 7.034 1.00 52.13 479 ASP C N 1
ATOM 11461 C CA . ASP C 1 508 ? 231.493 -2.654 6.743 1.00 51.80 479 ASP C CA 1
ATOM 11462 C C . ASP C 1 508 ? 230.802 -4.023 6.635 1.00 52.94 479 ASP C C 1
ATOM 11463 O O . ASP C 1 508 ? 229.573 -4.122 6.776 1.00 53.75 479 ASP C O 1
ATOM 11468 N N . TYR C 1 509 ? 231.596 -5.085 6.453 1.00 46.04 480 TYR C N 1
ATOM 11469 C CA . TYR C 1 509 ? 231.112 -6.459 6.372 1.00 43.86 480 TYR C CA 1
ATOM 11470 C C . TYR C 1 509 ? 231.345 -7.234 7.658 1.00 43.66 480 TYR C C 1
ATOM 11471 O O . TYR C 1 509 ? 231.060 -8.431 7.698 1.00 44.19 480 TYR C O 1
ATOM 11480 N N . ALA C 1 510 ? 231.822 -6.562 8.708 1.00 38.08 481 ALA C N 1
ATOM 11481 C CA . ALA C 1 510 ? 232.139 -7.195 9.988 1.00 38.66 481 ALA C CA 1
ATOM 11482 C C . ALA C 1 510 ? 230.983 -7.970 10.609 1.00 43.87 481 ALA C C 1
ATOM 11483 O O . ALA C 1 510 ? 231.193 -9.091 11.070 1.00 45.17 481 ALA C O 1
ATOM 11485 N N . ALA C 1 511 ? 229.764 -7.405 10.575 1.00 39.62 482 ALA C N 1
ATOM 11486 C CA . ALA C 1 511 ? 228.580 -8.051 11.140 1.00 38.81 482 ALA C CA 1
ATOM 11487 C C . ALA C 1 511 ? 228.081 -9.218 10.282 1.00 40.94 482 ALA C C 1
ATOM 11488 O O . ALA C 1 511 ? 227.563 -10.186 10.842 1.00 40.84 482 ALA C O 1
ATOM 11490 N N . VAL C 1 512 ? 228.276 -9.139 8.935 1.00 36.41 483 VAL C N 1
ATOM 11491 C CA . VAL C 1 512 ? 227.967 -10.188 7.954 1.00 35.85 483 VAL C CA 1
ATOM 11492 C C . VAL C 1 512 ? 228.912 -11.366 8.259 1.00 42.32 483 VAL C C 1
ATOM 11493 O O . VAL C 1 512 ? 228.445 -12.496 8.431 1.00 43.67 483 VAL C O 1
ATOM 11497 N N . ARG C 1 513 ? 230.234 -11.074 8.389 1.00 38.63 484 ARG C N 1
ATOM 11498 C CA . ARG C 1 513 ? 231.267 -12.051 8.736 1.00 38.84 484 ARG C CA 1
ATOM 11499 C C . ARG C 1 513 ? 230.939 -12.755 10.044 1.00 43.46 484 ARG C C 1
ATOM 11500 O O . ARG C 1 513 ? 230.993 -13.988 10.090 1.00 44.60 484 ARG C O 1
ATOM 11508 N N . LEU C 1 514 ? 230.566 -11.982 11.094 1.00 39.19 485 LEU C N 1
ATOM 11509 C CA . LEU C 1 514 ? 230.190 -12.545 12.391 1.00 38.49 485 LEU C CA 1
ATOM 11510 C C . LEU C 1 514 ? 228.947 -13.444 12.296 1.00 44.50 485 LEU C C 1
ATOM 11511 O O . LEU C 1 514 ? 228.913 -14.493 12.946 1.00 47.00 485 LEU C O 1
ATOM 11516 N N . GLY C 1 515 ? 227.955 -13.027 11.489 1.00 38.19 486 GLY C N 1
ATOM 11517 C CA . GLY C 1 515 ? 226.720 -13.778 11.289 1.00 37.10 486 GLY C CA 1
ATOM 11518 C C . GLY C 1 515 ? 226.946 -15.152 10.696 1.00 41.46 486 GLY C C 1
ATOM 11519 O O . GLY C 1 515 ? 226.368 -16.140 11.175 1.00 40.57 486 GLY C O 1
ATOM 11520 N N . TYR C 1 516 ? 227.787 -15.221 9.639 1.00 37.96 487 TYR C N 1
ATOM 11521 C CA . TYR C 1 516 ? 228.130 -16.474 8.976 1.00 38.97 487 TYR C CA 1
ATOM 11522 C C . TYR C 1 516 ? 229.037 -17.383 9.827 1.00 43.97 487 TYR C C 1
ATOM 11523 O O . TYR C 1 516 ? 228.894 -18.610 9.749 1.00 45.19 487 TYR C O 1
ATOM 11532 N N . ALA C 1 517 ? 229.906 -16.791 10.667 1.00 38.02 488 ALA C N 1
ATOM 11533 C CA . ALA C 1 517 ? 230.788 -17.531 11.576 1.00 38.17 488 ALA C CA 1
ATOM 11534 C C . ALA C 1 517 ? 229.940 -18.247 12.644 1.00 42.66 488 ALA C C 1
ATOM 11535 O O . ALA C 1 517 ? 230.182 -19.416 12.957 1.00 42.56 488 ALA C O 1
ATOM 11537 N N . GLU C 1 518 ? 228.908 -17.564 13.166 1.00 39.06 489 GLU C N 1
ATOM 11538 C CA . GLU C 1 518 ? 228.018 -18.132 14.179 1.00 38.07 489 GLU C CA 1
ATOM 11539 C C . GLU C 1 518 ? 227.020 -19.124 13.589 1.00 42.25 489 GLU C C 1
ATOM 11540 O O . GLU C 1 518 ? 226.590 -20.063 14.264 1.00 40.49 489 GLU C O 1
ATOM 11546 N N . LYS C 1 519 ? 226.670 -18.932 12.308 1.00 40.77 490 LYS C N 1
ATOM 11547 C CA . LYS C 1 519 ? 225.780 -19.838 11.561 1.00 40.50 490 LYS C CA 1
ATOM 11548 C C . LYS C 1 519 ? 226.542 -21.160 11.376 1.00 43.00 490 LYS C C 1
ATOM 11549 O O . LYS C 1 519 ? 226.009 -22.234 11.657 1.00 43.79 490 LYS C O 1
ATOM 11555 N N . LEU C 1 520 ? 227.816 -21.074 10.991 1.00 37.54 491 LEU C N 1
ATOM 11556 C CA . LEU C 1 520 ? 228.689 -22.230 10.811 1.00 36.18 491 LEU C CA 1
ATOM 11557 C C . LEU C 1 520 ? 228.916 -22.949 12.136 1.00 37.01 491 LEU C C 1
ATOM 11558 O O . LEU C 1 520 ? 228.892 -24.182 12.172 1.00 35.49 491 LEU C O 1
ATOM 11563 N N . LEU C 1 521 ? 229.031 -22.189 13.227 1.00 32.22 492 LEU C N 1
ATOM 11564 C CA . LEU C 1 521 ? 229.149 -22.744 14.560 1.00 32.75 492 LEU C CA 1
ATOM 11565 C C . LEU C 1 521 ? 227.923 -23.598 14.943 1.00 38.67 492 LEU C C 1
ATOM 11566 O O . LEU C 1 521 ? 228.092 -24.660 15.533 1.00 38.96 492 LEU C O 1
ATOM 11571 N N . SER C 1 522 ? 226.683 -23.148 14.597 1.00 36.46 493 SER C N 1
ATOM 11572 C CA . SER C 1 522 ? 225.434 -23.891 14.852 1.00 34.09 493 SER C CA 1
ATOM 11573 C C . SER C 1 522 ? 225.409 -25.174 13.978 1.00 35.86 493 SER C C 1
ATOM 11574 O O . SER C 1 522 ? 225.068 -26.257 14.473 1.00 34.78 493 SER C O 1
ATOM 11577 N N . LEU C 1 523 ? 225.817 -25.058 12.699 1.00 31.40 494 LEU C N 1
ATOM 11578 C CA . LEU C 1 523 ? 225.918 -26.195 11.791 1.00 32.31 494 LEU C CA 1
ATOM 11579 C C . LEU C 1 523 ? 226.866 -27.264 12.402 1.00 37.48 494 LEU C C 1
ATOM 11580 O O . LEU C 1 523 ? 226.457 -28.419 12.531 1.00 39.00 494 LEU C O 1
ATOM 11585 N N . ARG C 1 524 ? 228.084 -26.852 12.859 1.00 32.59 495 ARG C N 1
ATOM 11586 C CA . ARG C 1 524 ? 229.065 -27.705 13.531 1.00 32.71 495 ARG C CA 1
ATOM 11587 C C . ARG C 1 524 ? 228.439 -28.447 14.695 1.00 38.87 495 ARG C C 1
ATOM 11588 O O . ARG C 1 524 ? 228.565 -29.646 14.740 1.00 41.30 495 ARG C O 1
ATOM 11596 N N . ALA C 1 525 ? 227.752 -27.748 15.610 1.00 35.99 496 ALA C N 1
ATOM 11597 C CA . ALA C 1 525 ? 227.087 -28.292 16.804 1.00 36.09 496 ALA C CA 1
ATOM 11598 C C . ALA C 1 525 ? 225.914 -29.245 16.486 1.00 40.86 496 ALA C C 1
ATOM 11599 O O . ALA C 1 525 ? 225.715 -30.269 17.168 1.00 39.83 496 ALA C O 1
ATOM 11601 N N . GLN C 1 526 ? 225.133 -28.905 15.459 1.00 37.04 497 GLN C N 1
ATOM 11602 C CA . GLN C 1 526 ? 223.977 -29.705 15.093 1.00 36.40 497 GLN C CA 1
ATOM 11603 C C . GLN C 1 526 ? 224.340 -30.998 14.377 1.00 40.64 497 GLN C C 1
ATOM 11604 O O . GLN C 1 526 ? 223.644 -32.014 14.554 1.00 39.73 497 GLN C O 1
ATOM 11610 N N . HIS C 1 527 ? 225.458 -30.965 13.616 1.00 36.92 498 HIS C N 1
ATOM 11611 C CA . HIS C 1 527 ? 225.945 -32.097 12.848 1.00 36.40 498 HIS C CA 1
ATOM 11612 C C . HIS C 1 527 ? 226.954 -32.983 13.572 1.00 39.59 498 HIS C C 1
ATOM 11613 O O . HIS C 1 527 ? 227.556 -33.840 12.935 1.00 39.63 498 HIS C O 1
ATOM 11620 N N . LEU C 1 528 ? 227.050 -32.873 14.918 1.00 34.61 499 LEU C N 1
ATOM 11621 C CA . LEU C 1 528 ? 227.839 -33.807 15.708 1.00 33.94 499 LEU C CA 1
ATOM 11622 C C . LEU C 1 528 ? 227.089 -35.135 15.634 1.00 41.55 499 LEU C C 1
ATOM 11623 O O . LEU C 1 528 ? 225.877 -35.132 15.428 1.00 45.42 499 LEU C O 1
ATOM 11628 N N . ASP C 1 529 ? 227.797 -36.258 15.724 1.00 36.70 500 ASP C N 1
ATOM 11629 C CA . ASP C 1 529 ? 227.221 -37.584 15.584 1.00 36.12 500 ASP C CA 1
ATOM 11630 C C . ASP C 1 529 ? 226.098 -37.883 16.595 1.00 40.90 500 ASP C C 1
ATOM 11631 O O . ASP C 1 529 ? 226.362 -37.995 17.801 1.00 40.32 500 ASP C O 1
ATOM 11636 N N . GLN C 1 530 ? 224.847 -38.035 16.084 1.00 36.62 501 GLN C N 1
ATOM 11637 C CA . GLN C 1 530 ? 223.661 -38.309 16.921 1.00 34.88 501 GLN C CA 1
ATOM 11638 C C . GLN C 1 530 ? 223.232 -39.775 16.945 1.00 41.57 501 GLN C C 1
ATOM 11639 O O . GLN C 1 530 ? 222.152 -40.066 17.456 1.00 43.90 501 GLN C O 1
ATOM 11645 N N . THR C 1 531 ? 224.084 -40.706 16.440 1.00 38.03 502 THR C N 1
ATOM 11646 C CA . THR C 1 531 ? 223.842 -42.156 16.410 1.00 36.18 502 THR C CA 1
ATOM 11647 C C . THR C 1 531 ? 223.383 -42.667 17.753 1.00 40.83 502 THR C C 1
ATOM 11648 O O . THR C 1 531 ? 222.356 -43.338 17.814 1.00 42.32 502 THR C O 1
ATOM 11652 N N . LEU C 1 532 ? 224.107 -42.345 18.834 1.00 36.84 503 LEU C N 1
ATOM 11653 C CA . LEU C 1 532 ? 223.727 -42.795 20.184 1.00 34.63 503 LEU C CA 1
ATOM 11654 C C . LEU C 1 532 ? 223.134 -41.676 21.025 1.00 39.76 503 LEU C C 1
ATOM 11655 O O . LEU C 1 532 ? 222.371 -41.976 21.943 1.00 38.08 503 LEU C O 1
ATOM 11660 N N . ALA C 1 533 ? 223.493 -40.393 20.723 1.00 37.01 504 ALA C N 1
ATOM 11661 C CA . ALA C 1 533 ? 223.038 -39.183 21.411 1.00 36.65 504 ALA C CA 1
ATOM 11662 C C . ALA C 1 533 ? 221.512 -38.976 21.341 1.00 42.11 504 ALA C C 1
ATOM 11663 O O . ALA C 1 533 ? 220.961 -38.269 22.202 1.00 40.52 504 ALA C O 1
ATOM 11665 N N . TYR C 1 534 ? 220.821 -39.635 20.357 1.00 39.53 505 TYR C N 1
ATOM 11666 C CA . TYR C 1 534 ? 219.350 -39.621 20.230 1.00 39.02 505 TYR C CA 1
ATOM 11667 C C . TYR C 1 534 ? 218.687 -40.742 21.023 1.00 41.91 505 TYR C C 1
ATOM 11668 O O . TYR C 1 534 ? 217.512 -40.998 20.846 1.00 41.37 505 TYR C O 1
ATOM 11677 N N . THR C 1 535 ? 219.442 -41.385 21.913 1.00 38.55 506 THR C N 1
ATOM 11678 C CA . THR C 1 535 ? 218.998 -42.483 22.772 1.00 37.90 506 THR C CA 1
ATOM 11679 C C . THR C 1 535 ? 219.261 -42.153 24.220 1.00 41.48 506 THR C C 1
ATOM 11680 O O . THR C 1 535 ? 220.260 -41.526 24.557 1.00 40.86 506 THR C O 1
ATOM 11684 N N . GLU C 1 536 ? 218.371 -42.605 25.070 1.00 39.13 507 GLU C N 1
ATOM 11685 C CA . GLU C 1 536 ? 218.458 -42.414 26.495 1.00 38.62 507 GLU C CA 1
ATOM 11686 C C . GLU C 1 536 ? 218.011 -43.708 27.160 1.00 44.72 507 GLU C C 1
ATOM 11687 O O . GLU C 1 536 ? 216.958 -44.262 26.846 1.00 43.21 507 GLU C O 1
ATOM 11693 N N . LEU C 1 537 ? 218.830 -44.181 28.074 1.00 43.96 508 LEU C N 1
ATOM 11694 C CA . LEU C 1 537 ? 218.588 -45.383 28.845 1.00 44.28 508 LEU C CA 1
ATOM 11695 C C . LEU C 1 537 ? 217.750 -44.997 30.041 1.00 52.41 508 LEU C C 1
ATOM 11696 O O . LEU C 1 537 ? 218.163 -44.203 30.892 1.00 52.44 508 LEU C O 1
ATOM 11701 N N . THR C 1 538 ? 216.544 -45.526 30.072 1.00 53.41 509 THR C N 1
ATOM 11702 C CA . THR C 1 538 ? 215.546 -45.258 31.109 1.00 54.95 509 THR C CA 1
ATOM 11703 C C . THR C 1 538 ? 215.254 -46.526 31.907 1.00 60.92 509 THR C C 1
ATOM 11704 O O . THR C 1 538 ? 215.718 -47.588 31.505 1.00 59.99 509 THR C O 1
ATOM 11708 N N . GLU C 1 539 ? 214.458 -46.426 33.005 1.00 59.99 510 GLU C N 1
ATOM 11709 C CA . GLU C 1 539 ? 214.047 -47.562 33.867 1.00 60.55 510 GLU C CA 1
ATOM 11710 C C . GLU C 1 539 ? 213.277 -48.606 33.075 1.00 62.50 510 GLU C C 1
ATOM 11711 O O . GLU C 1 539 ? 213.295 -49.774 33.444 1.00 63.43 510 GLU C O 1
ATOM 11717 N N . LYS C 1 540 ? 212.612 -48.174 31.995 1.00 56.54 511 LYS C N 1
ATOM 11718 C CA . LYS C 1 540 ? 211.843 -48.991 31.071 1.00 57.37 511 LYS C CA 1
ATOM 11719 C C . LYS C 1 540 ? 212.721 -49.396 29.857 1.00 60.99 511 LYS C C 1
ATOM 11720 O O . LYS C 1 540 ? 212.199 -49.785 28.812 1.00 60.14 511 LYS C O 1
ATOM 11726 N N . GLY C 1 541 ? 214.039 -49.257 30.002 1.00 57.04 512 GLY C N 1
ATOM 11727 C CA . GLY C 1 541 ? 215.002 -49.571 28.957 1.00 55.93 512 GLY C CA 1
ATOM 11728 C C . GLY C 1 541 ? 215.264 -48.430 27.992 1.00 59.87 512 GLY C C 1
ATOM 11729 O O . GLY C 1 541 ? 214.867 -47.294 28.244 1.00 60.23 512 GLY C O 1
ATOM 11730 N N . PRO C 1 542 ? 215.913 -48.700 26.840 1.00 55.04 513 PRO C N 1
ATOM 11731 C CA . PRO C 1 542 ? 216.234 -47.602 25.914 1.00 53.21 513 PRO C CA 1
ATOM 11732 C C . PRO C 1 542 ? 215.038 -46.937 25.289 1.00 55.05 513 PRO C C 1
ATOM 11733 O O . PRO C 1 542 ? 214.051 -47.601 24.994 1.00 56.37 513 PRO C O 1
ATOM 11737 N N . VAL C 1 543 ? 215.143 -45.618 25.096 1.00 49.51 514 VAL C N 1
ATOM 11738 C CA . VAL C 1 543 ? 214.160 -44.735 24.479 1.00 47.76 514 VAL C CA 1
ATOM 11739 C C . VAL C 1 543 ? 214.918 -43.924 23.438 1.00 50.97 514 VAL C C 1
ATOM 11740 O O . VAL C 1 543 ? 215.961 -43.353 23.750 1.00 51.52 514 VAL C O 1
ATOM 11744 N N . SER C 1 544 ? 214.421 -43.896 22.201 1.00 45.83 515 SER C N 1
ATOM 11745 C CA . SER C 1 544 ? 215.087 -43.199 21.119 1.00 45.63 515 SER C CA 1
ATOM 11746 C C . SER C 1 544 ? 214.220 -42.199 20.420 1.00 57.85 515 SER C C 1
ATOM 11747 O O . SER C 1 544 ? 213.004 -42.310 20.434 1.00 60.03 515 SER C O 1
ATOM 11750 N N . ARG C 1 545 ? 214.856 -41.206 19.815 1.00 58.96 516 ARG C N 1
ATOM 11751 C CA . ARG C 1 545 ? 214.239 -40.159 19.028 1.00 60.92 516 ARG C CA 1
ATOM 11752 C C . ARG C 1 545 ? 214.583 -40.412 17.575 1.00 70.34 516 ARG C C 1
ATOM 11753 O O . ARG C 1 545 ? 215.661 -40.930 17.257 1.00 70.02 516 ARG C O 1
ATOM 11761 N N . ARG C 1 546 ? 213.667 -40.025 16.704 1.00 73.11 517 ARG C N 1
ATOM 11762 C CA . ARG C 1 546 ? 213.876 -40.112 15.274 1.00 75.86 517 ARG C CA 1
ATOM 11763 C C . ARG C 1 546 ? 214.300 -38.740 14.764 1.00 84.39 517 ARG C C 1
ATOM 11764 O O . ARG C 1 546 ? 213.658 -37.745 15.113 1.00 84.92 517 ARG C O 1
ATOM 11772 N N . PRO C 1 547 ? 215.361 -38.658 13.926 1.00 83.43 518 PRO C N 1
ATOM 11773 C CA . PRO C 1 547 ? 215.755 -37.353 13.360 1.00 89.52 518 PRO C CA 1
ATOM 11774 C C . PRO C 1 547 ? 214.696 -36.816 12.394 1.00 121.74 518 PRO C C 1
ATOM 11775 O O . PRO C 1 547 ? 214.877 -35.759 11.798 1.00 91.07 518 PRO C O 1
ATOM 11779 N N . ARG D 1 44 ? 254.685 -65.615 -4.703 1.00 70.57 15 ARG D N 1
ATOM 11780 C CA . ARG D 1 44 ? 255.536 -65.950 -5.851 1.00 70.55 15 ARG D CA 1
ATOM 11781 C C . ARG D 1 44 ? 254.798 -66.739 -6.942 1.00 71.77 15 ARG D C 1
ATOM 11782 O O . ARG D 1 44 ? 254.716 -66.225 -8.064 1.00 71.89 15 ARG D O 1
ATOM 11790 N N . PRO D 1 45 ? 254.325 -67.990 -6.721 1.00 65.98 16 PRO D N 1
ATOM 11791 C CA . PRO D 1 45 ? 253.682 -68.693 -7.842 1.00 65.29 16 PRO D CA 1
ATOM 11792 C C . PRO D 1 45 ? 252.249 -68.260 -8.108 1.00 67.87 16 PRO D C 1
ATOM 11793 O O . PRO D 1 45 ? 251.625 -67.611 -7.283 1.00 68.74 16 PRO D O 1
ATOM 11797 N N . ASN D 1 46 ? 251.741 -68.610 -9.276 1.00 61.42 17 ASN D N 1
ATOM 11798 C CA . ASN D 1 46 ? 250.360 -68.378 -9.600 1.00 59.89 17 ASN D CA 1
ATOM 11799 C C . ASN D 1 46 ? 249.638 -69.620 -9.126 1.00 62.45 17 ASN D C 1
ATOM 11800 O O . ASN D 1 46 ? 250.243 -70.698 -9.081 1.00 61.30 17 ASN D O 1
ATOM 11805 N N . VAL D 1 47 ? 248.379 -69.470 -8.686 1.00 57.73 18 VAL D N 1
ATOM 11806 C CA . VAL D 1 47 ? 247.622 -70.635 -8.240 1.00 56.72 18 VAL D CA 1
ATOM 11807 C C . VAL D 1 47 ? 246.378 -70.764 -9.120 1.00 61.63 18 VAL D C 1
ATOM 11808 O O . VAL D 1 47 ? 245.647 -69.796 -9.298 1.00 61.36 18 VAL D O 1
ATOM 11812 N N . LEU D 1 48 ? 246.158 -71.949 -9.693 1.00 58.77 19 LEU D N 1
ATOM 11813 C CA . LEU D 1 48 ? 244.982 -72.213 -10.503 1.00 58.52 19 LEU D CA 1
ATOM 11814 C C . LEU D 1 48 ? 244.274 -73.449 -9.989 1.00 64.70 19 LEU D C 1
ATOM 11815 O O . LEU D 1 48 ? 244.716 -74.576 -10.241 1.00 66.78 19 LEU D O 1
ATOM 11820 N N . LEU D 1 49 ? 243.179 -73.240 -9.246 1.00 59.99 20 LEU D N 1
ATOM 11821 C CA . LEU D 1 49 ? 242.385 -74.337 -8.719 1.00 59.27 20 LEU D CA 1
ATOM 11822 C C . LEU D 1 49 ? 241.240 -74.552 -9.677 1.00 63.72 20 LEU D C 1
ATOM 11823 O O . LEU D 1 49 ? 240.415 -73.664 -9.854 1.00 62.70 20 LEU D O 1
ATOM 11828 N N . ILE D 1 50 ? 241.251 -75.691 -10.368 1.00 60.96 21 ILE D N 1
ATOM 11829 C CA . ILE D 1 50 ? 240.204 -76.056 -11.301 1.00 60.41 21 ILE D CA 1
ATOM 11830 C C . ILE D 1 50 ? 239.428 -77.219 -10.730 1.00 66.85 21 ILE D C 1
ATOM 11831 O O . ILE D 1 50 ? 240.004 -78.239 -10.337 1.00 67.41 21 ILE D O 1
ATOM 11836 N N . SER D 1 51 ? 238.110 -77.057 -10.698 1.00 63.56 22 SER D N 1
ATOM 11837 C CA . SER D 1 51 ? 237.188 -78.100 -10.312 1.00 62.71 22 SER D CA 1
ATOM 11838 C C . SER D 1 51 ? 236.180 -78.239 -11.445 1.00 64.02 22 SER D C 1
ATOM 11839 O O . SER D 1 51 ? 235.885 -77.263 -12.157 1.00 62.42 22 SER D O 1
ATOM 11842 N N . ALA D 1 52 ? 235.728 -79.479 -11.657 1.00 60.00 23 ALA D N 1
ATOM 11843 C CA . ALA D 1 52 ? 234.726 -79.866 -12.639 1.00 59.38 23 ALA D CA 1
ATOM 11844 C C . ALA D 1 52 ? 233.792 -80.764 -11.850 1.00 64.54 23 ALA D C 1
ATOM 11845 O O . ALA D 1 52 ? 234.215 -81.792 -11.331 1.00 65.08 23 ALA D O 1
ATOM 11847 N N . ASP D 1 53 ? 232.554 -80.318 -11.668 1.00 61.47 24 ASP D N 1
ATOM 11848 C CA . ASP D 1 53 ? 231.555 -80.976 -10.839 1.00 61.77 24 ASP D CA 1
ATOM 11849 C C . ASP D 1 53 ? 231.121 -82.367 -11.328 1.00 66.75 24 ASP D C 1
ATOM 11850 O O . ASP D 1 53 ? 230.855 -82.554 -12.514 1.00 67.16 24 ASP D O 1
ATOM 11855 N N . GLN D 1 54 ? 231.023 -83.324 -10.387 1.00 63.27 25 GLN D N 1
ATOM 11856 C CA . GLN D 1 54 ? 230.498 -84.680 -10.551 1.00 64.08 25 GLN D CA 1
ATOM 11857 C C . GLN D 1 54 ? 231.306 -85.574 -11.548 1.00 70.38 25 GLN D C 1
ATOM 11858 O O . GLN D 1 54 ? 230.728 -86.365 -12.300 1.00 69.87 25 GLN D O 1
ATOM 11864 N N . TRP D 1 55 ? 232.638 -85.482 -11.482 1.00 68.04 26 TRP D N 1
ATOM 11865 C CA . TRP D 1 55 ? 233.589 -86.248 -12.292 1.00 68.61 26 TRP D CA 1
ATOM 11866 C C . TRP D 1 55 ? 234.161 -87.442 -11.474 1.00 69.85 26 TRP D C 1
ATOM 11867 O O . TRP D 1 55 ? 234.729 -87.258 -10.391 1.00 66.58 26 TRP D O 1
ATOM 11878 N N . ARG D 1 56 ? 233.976 -88.669 -12.012 1.00 67.71 27 ARG D N 1
ATOM 11879 C CA . ARG D 1 56 ? 234.442 -89.933 -11.414 1.00 67.31 27 ARG D CA 1
ATOM 11880 C C . ARG D 1 56 ? 235.966 -90.054 -11.453 1.00 70.23 27 ARG D C 1
ATOM 11881 O O . ARG D 1 56 ? 236.588 -89.730 -12.476 1.00 69.68 27 ARG D O 1
ATOM 11889 N N . GLY D 1 57 ? 236.547 -90.529 -10.354 1.00 66.50 28 GLY D N 1
ATOM 11890 C CA . GLY D 1 57 ? 237.996 -90.696 -10.243 1.00 67.48 28 GLY D CA 1
ATOM 11891 C C . GLY D 1 57 ? 238.611 -91.748 -11.152 1.00 73.20 28 GLY D C 1
ATOM 11892 O O . GLY D 1 57 ? 239.799 -91.668 -11.489 1.00 73.46 28 GLY D O 1
ATOM 11893 N N . ASP D 1 58 ? 237.804 -92.749 -11.523 1.00 70.26 29 ASP D N 1
ATOM 11894 C CA . ASP D 1 58 ? 238.202 -93.833 -12.415 1.00 70.39 29 ASP D CA 1
ATOM 11895 C C . ASP D 1 58 ? 238.071 -93.435 -13.904 1.00 75.40 29 ASP D C 1
ATOM 11896 O O . ASP D 1 58 ? 238.580 -94.154 -14.772 1.00 75.64 29 ASP D O 1
ATOM 11901 N N . CYS D 1 59 ? 237.396 -92.293 -14.192 1.00 70.50 30 CYS D N 1
ATOM 11902 C CA . CYS D 1 59 ? 237.165 -91.828 -15.559 1.00 69.43 30 CYS D CA 1
ATOM 11903 C C . CYS D 1 59 ? 238.236 -90.865 -16.046 1.00 72.65 30 CYS D C 1
ATOM 11904 O O . CYS D 1 59 ? 237.976 -89.700 -16.374 1.00 70.71 30 CYS D O 1
ATOM 11907 N N . LEU D 1 60 ? 239.453 -91.405 -16.140 1.00 71.40 31 LEU D N 1
ATOM 11908 C CA . LEU D 1 60 ? 240.649 -90.745 -16.666 1.00 72.55 31 LEU D CA 1
ATOM 11909 C C . LEU D 1 60 ? 241.428 -91.769 -17.496 1.00 76.97 31 LEU D C 1
ATOM 11910 O O . LEU D 1 60 ? 241.658 -92.884 -17.015 1.00 76.23 31 LEU D O 1
ATOM 11915 N N . SER D 1 61 ? 241.861 -91.399 -18.722 1.00 73.57 32 SER D N 1
ATOM 11916 C CA . SER D 1 61 ? 242.645 -92.333 -19.536 1.00 73.32 32 SER D CA 1
ATOM 11917 C C . SER D 1 61 ? 244.016 -92.665 -18.884 1.00 75.93 32 SER D C 1
ATOM 11918 O O . SER D 1 61 ? 244.472 -93.806 -18.984 1.00 76.47 32 SER D O 1
ATOM 11921 N N . ALA D 1 62 ? 244.589 -91.709 -18.116 1.00 70.51 33 ALA D N 1
ATOM 11922 C CA . ALA D 1 62 ? 245.849 -91.836 -17.374 1.00 69.23 33 ALA D CA 1
ATOM 11923 C C . ALA D 1 62 ? 245.800 -92.883 -16.268 1.00 73.05 33 ALA D C 1
ATOM 11924 O O . ALA D 1 62 ? 246.850 -93.245 -15.719 1.00 72.13 33 ALA D O 1
ATOM 11926 N N . VAL D 1 63 ? 244.590 -93.338 -15.911 1.00 69.93 34 VAL D N 1
ATOM 11927 C CA . VAL D 1 63 ? 244.404 -94.326 -14.852 1.00 70.18 34 VAL D CA 1
ATOM 11928 C C . VAL D 1 63 ? 243.986 -95.693 -15.454 1.00 77.51 34 VAL D C 1
ATOM 11929 O O . VAL D 1 63 ? 243.747 -96.654 -14.715 1.00 77.16 34 VAL D O 1
ATOM 11933 N N . GLY D 1 64 ? 243.926 -95.755 -16.786 1.00 75.92 35 GLY D N 1
ATOM 11934 C CA . GLY D 1 64 ? 243.627 -96.975 -17.520 1.00 77.06 35 GLY D CA 1
ATOM 11935 C C . GLY D 1 64 ? 242.180 -97.247 -17.861 1.00 83.99 35 GLY D C 1
ATOM 11936 O O . GLY D 1 64 ? 241.797 -98.410 -18.010 1.00 84.35 35 GLY D O 1
ATOM 11937 N N . HIS D 1 65 ? 241.368 -96.200 -18.017 1.00 81.94 36 HIS D N 1
ATOM 11938 C CA . HIS D 1 65 ? 239.976 -96.406 -18.388 1.00 82.22 36 HIS D CA 1
ATOM 11939 C C . HIS D 1 65 ? 239.937 -96.827 -19.859 1.00 87.20 36 HIS D C 1
ATOM 11940 O O . HIS D 1 65 ? 240.661 -96.249 -20.692 1.00 85.71 36 HIS D O 1
ATOM 11947 N N . ALA D 1 66 ? 239.127 -97.867 -20.154 1.00 85.58 37 ALA D N 1
ATOM 11948 C CA . ALA D 1 66 ? 238.974 -98.432 -21.498 1.00 86.54 37 ALA D CA 1
ATOM 11949 C C . ALA D 1 66 ? 238.384 -97.443 -22.502 1.00 92.33 37 ALA D C 1
ATOM 11950 O O . ALA D 1 66 ? 238.972 -97.210 -23.567 1.00 92.83 37 ALA D O 1
ATOM 11952 N N . SER D 1 67 ? 237.235 -96.851 -22.150 1.00 88.80 38 SER D N 1
ATOM 11953 C CA . SER D 1 67 ? 236.493 -95.930 -23.005 1.00 88.23 38 SER D CA 1
ATOM 11954 C C . SER D 1 67 ? 236.919 -94.479 -22.916 1.00 90.82 38 SER D C 1
ATOM 11955 O O . SER D 1 67 ? 237.261 -93.901 -23.950 1.00 91.12 38 SER D O 1
ATOM 11958 N N . VAL D 1 68 ? 236.867 -93.879 -21.697 1.00 84.99 39 VAL D N 1
ATOM 11959 C CA . VAL D 1 68 ? 237.143 -92.460 -21.398 1.00 83.09 39 VAL D CA 1
ATOM 11960 C C . VAL D 1 68 ? 238.487 -91.989 -21.942 1.00 85.12 39 VAL D C 1
ATOM 11961 O O . VAL D 1 68 ? 239.518 -92.607 -21.666 1.00 84.49 39 VAL D O 1
ATOM 11965 N N . LYS D 1 69 ? 238.447 -90.862 -22.689 1.00 80.40 40 LYS D N 1
ATOM 11966 C CA . LYS D 1 69 ? 239.593 -90.206 -23.310 1.00 79.63 40 LYS D CA 1
ATOM 11967 C C . LYS D 1 69 ? 239.757 -88.813 -22.658 1.00 82.02 40 LYS D C 1
ATOM 11968 O O . LYS D 1 69 ? 238.921 -87.930 -22.878 1.00 81.69 40 LYS D O 1
ATOM 11974 N N . THR D 1 70 ? 240.815 -88.629 -21.828 1.00 76.65 41 THR D N 1
ATOM 11975 C CA . THR D 1 70 ? 241.147 -87.365 -21.137 1.00 74.78 41 THR D CA 1
ATOM 11976 C C . THR D 1 70 ? 242.598 -86.947 -21.491 1.00 76.10 41 THR D C 1
ATOM 11977 O O . THR D 1 70 ? 243.417 -86.865 -20.578 1.00 75.64 41 THR D O 1
ATOM 11981 N N . PRO D 1 71 ? 242.956 -86.665 -22.775 1.00 71.18 42 PRO D N 1
ATOM 11982 C CA . PRO D 1 71 ? 244.359 -86.338 -23.095 1.00 70.74 42 PRO D CA 1
ATOM 11983 C C . PRO D 1 71 ? 244.981 -85.155 -22.371 1.00 74.12 42 PRO D C 1
ATOM 11984 O O . PRO D 1 71 ? 246.173 -85.202 -22.045 1.00 73.15 42 PRO D O 1
ATOM 11988 N N . ASN D 1 72 ? 244.195 -84.088 -22.144 1.00 70.94 43 ASN D N 1
ATOM 11989 C CA . ASN D 1 72 ? 244.701 -82.872 -21.503 1.00 70.28 43 ASN D CA 1
ATOM 11990 C C . ASN D 1 72 ? 244.899 -83.033 -19.990 1.00 72.38 43 ASN D C 1
ATOM 11991 O O . ASN D 1 72 ? 245.855 -82.459 -19.456 1.00 70.66 43 ASN D O 1
ATOM 11996 N N . VAL D 1 73 ? 244.085 -83.891 -19.329 1.00 69.78 44 VAL D N 1
ATOM 11997 C CA . VAL D 1 73 ? 244.277 -84.216 -17.905 1.00 70.45 44 VAL D CA 1
ATOM 11998 C C . VAL D 1 73 ? 245.571 -85.037 -17.826 1.00 76.39 44 VAL D C 1
ATOM 11999 O O . VAL D 1 73 ? 246.449 -84.723 -17.010 1.00 75.66 44 VAL D O 1
ATOM 12003 N N . ASP D 1 74 ? 245.703 -86.044 -18.736 1.00 74.49 45 ASP D N 1
ATOM 12004 C CA . ASP D 1 74 ? 246.869 -86.929 -18.887 1.00 74.43 45 ASP D CA 1
ATOM 12005 C C . ASP D 1 74 ? 248.141 -86.104 -19.065 1.00 77.40 45 ASP D C 1
ATOM 12006 O O . ASP D 1 74 ? 249.140 -86.404 -18.417 1.00 77.27 45 ASP D O 1
ATOM 12011 N N . ALA D 1 75 ? 248.085 -85.052 -19.930 1.00 72.75 46 ALA D N 1
ATOM 12012 C CA . ALA D 1 75 ? 249.193 -84.132 -20.217 1.00 72.14 46 ALA D CA 1
ATOM 12013 C C . ALA D 1 75 ? 249.643 -83.367 -18.964 1.00 76.04 46 ALA D C 1
ATOM 12014 O O . ALA D 1 75 ? 250.846 -83.175 -18.767 1.00 75.67 46 ALA D O 1
ATOM 12016 N N . LEU D 1 76 ? 248.670 -82.927 -18.122 1.00 72.46 47 LEU D N 1
ATOM 12017 C CA . LEU D 1 76 ? 248.930 -82.223 -16.859 1.00 71.59 47 LEU D CA 1
ATOM 12018 C C . LEU D 1 76 ? 249.601 -83.197 -15.884 1.00 75.36 47 LEU D C 1
ATOM 12019 O O . LEU D 1 76 ? 250.604 -82.843 -15.258 1.00 74.46 47 LEU D O 1
ATOM 12024 N N . ALA D 1 77 ? 249.040 -84.429 -15.782 1.00 72.95 48 ALA D N 1
ATOM 12025 C CA . ALA D 1 77 ? 249.521 -85.547 -14.955 1.00 72.92 48 ALA D CA 1
ATOM 12026 C C . ALA D 1 77 ? 250.937 -85.997 -15.386 1.00 78.46 48 ALA D C 1
ATOM 12027 O O . ALA D 1 77 ? 251.734 -86.365 -14.523 1.00 76.90 48 ALA D O 1
ATOM 12029 N N . GLN D 1 78 ? 251.252 -85.902 -16.723 1.00 77.22 49 GLN D N 1
ATOM 12030 C CA . GLN D 1 78 ? 252.523 -86.244 -17.394 1.00 77.98 49 GLN D CA 1
ATOM 12031 C C . GLN D 1 78 ? 253.691 -85.530 -16.736 1.00 81.64 49 GLN D C 1
ATOM 12032 O O . GLN D 1 78 ? 254.744 -86.135 -16.481 1.00 80.46 49 GLN D O 1
ATOM 12038 N N . ASP D 1 79 ? 253.468 -84.233 -16.453 1.00 78.05 50 ASP D N 1
ATOM 12039 C CA . ASP D 1 79 ? 254.387 -83.302 -15.808 1.00 77.11 50 ASP D CA 1
ATOM 12040 C C . ASP D 1 79 ? 254.030 -83.062 -14.320 1.00 78.25 50 ASP D C 1
ATOM 12041 O O . ASP D 1 79 ? 254.716 -82.285 -13.643 1.00 78.04 50 ASP D O 1
ATOM 12046 N N . GLY D 1 80 ? 253.009 -83.760 -13.815 1.00 72.43 51 GLY D N 1
ATOM 12047 C CA . GLY D 1 80 ? 252.585 -83.608 -12.430 1.00 71.04 51 GLY D CA 1
ATOM 12048 C C . GLY D 1 80 ? 252.406 -84.894 -11.661 1.00 70.76 51 GLY D C 1
ATOM 12049 O O . GLY D 1 80 ? 252.771 -85.977 -12.130 1.00 70.99 51 GLY D O 1
ATOM 12050 N N . VAL D 1 81 ? 251.805 -84.766 -10.470 1.00 63.04 52 VAL D N 1
ATOM 12051 C CA . VAL D 1 81 ? 251.481 -85.869 -9.583 1.00 60.60 52 VAL D CA 1
ATOM 12052 C C . VAL D 1 81 ? 249.977 -86.191 -9.716 1.00 66.13 52 VAL D C 1
ATOM 12053 O O . VAL D 1 81 ? 249.116 -85.312 -9.545 1.00 67.26 52 VAL D O 1
ATOM 12057 N N . LEU D 1 82 ? 249.670 -87.455 -10.062 1.00 61.03 53 LEU D N 1
ATOM 12058 C CA . LEU D 1 82 ? 248.302 -87.937 -10.160 1.00 59.50 53 LEU D CA 1
ATOM 12059 C C . LEU D 1 82 ? 248.011 -88.757 -8.903 1.00 62.47 53 LEU D C 1
ATOM 12060 O O . LEU D 1 82 ? 248.837 -89.576 -8.490 1.00 61.63 53 LEU D O 1
ATOM 12065 N N . PHE D 1 83 ? 246.845 -88.510 -8.283 1.00 58.67 54 PHE D N 1
ATOM 12066 C CA . PHE D 1 83 ? 246.418 -89.181 -7.047 1.00 56.90 54 PHE D CA 1
ATOM 12067 C C . PHE D 1 83 ? 245.286 -90.171 -7.407 1.00 63.33 54 PHE D C 1
ATOM 12068 O O . PHE D 1 83 ? 244.207 -89.769 -7.870 1.00 63.51 54 PHE D O 1
ATOM 12076 N N . THR D 1 84 ? 245.600 -91.483 -7.278 1.00 60.34 55 THR D N 1
ATOM 12077 C CA . THR D 1 84 ? 244.759 -92.629 -7.681 1.00 59.76 55 THR D CA 1
ATOM 12078 C C . THR D 1 84 ? 243.713 -93.040 -6.652 1.00 62.11 55 THR D C 1
ATOM 12079 O O . THR D 1 84 ? 242.767 -93.746 -7.006 1.00 62.03 55 THR D O 1
ATOM 12083 N N . ARG D 1 85 ? 243.930 -92.673 -5.382 1.00 57.37 56 ARG D N 1
ATOM 12084 C CA . ARG D 1 85 ? 243.031 -92.994 -4.270 1.00 57.16 56 ARG D CA 1
ATOM 12085 C C . ARG D 1 85 ? 242.563 -91.703 -3.564 1.00 60.18 56 ARG D C 1
ATOM 12086 O O . ARG D 1 85 ? 242.715 -91.568 -2.339 1.00 57.37 56 ARG D O 1
ATOM 12094 N N . HIS D 1 86 ? 241.983 -90.763 -4.371 1.00 57.57 57 HIS D N 1
ATOM 12095 C CA . HIS D 1 86 ? 241.482 -89.467 -3.894 1.00 57.74 57 HIS D CA 1
ATOM 12096 C C . HIS D 1 86 ? 239.983 -89.493 -3.641 1.00 60.85 57 HIS D C 1
ATOM 12097 O O . HIS D 1 86 ? 239.192 -89.779 -4.546 1.00 60.02 57 HIS D O 1
ATOM 12104 N N . PHE D 1 87 ? 239.601 -89.160 -2.401 1.00 57.86 58 PHE D N 1
ATOM 12105 C CA . PHE D 1 87 ? 238.198 -89.148 -1.991 1.00 58.44 58 PHE D CA 1
ATOM 12106 C C . PHE D 1 87 ? 237.674 -87.803 -1.527 1.00 61.64 58 PHE D C 1
ATOM 12107 O O . PHE D 1 87 ? 238.359 -87.063 -0.804 1.00 62.03 58 PHE D O 1
ATOM 12115 N N . ALA D 1 88 ? 236.410 -87.519 -1.905 1.00 55.61 59 ALA D N 1
ATOM 12116 C CA . ALA D 1 88 ? 235.660 -86.340 -1.482 1.00 52.97 59 ALA D CA 1
ATOM 12117 C C . ALA D 1 88 ? 235.472 -86.463 0.043 1.00 53.56 59 ALA D C 1
ATOM 12118 O O . ALA D 1 88 ? 235.517 -87.582 0.591 1.00 51.20 59 ALA D O 1
ATOM 12120 N N . GLY D 1 89 ? 235.303 -85.321 0.719 1.00 48.46 60 GLY D N 1
ATOM 12121 C CA . GLY D 1 89 ? 235.081 -85.326 2.163 1.00 47.25 60 GLY D CA 1
ATOM 12122 C C . GLY D 1 89 ? 233.672 -85.758 2.508 1.00 47.92 60 GLY D C 1
ATOM 12123 O O . GLY D 1 89 ? 233.430 -86.321 3.575 1.00 47.80 60 GLY D O 1
ATOM 12124 N N . THR D 1 90 ? 232.744 -85.521 1.571 1.00 43.29 61 THR D N 1
ATOM 12125 C CA . THR D 1 90 ? 231.316 -85.811 1.682 1.00 44.10 61 THR D CA 1
ATOM 12126 C C . THR D 1 90 ? 230.623 -85.474 0.353 1.00 49.77 61 THR D C 1
ATOM 12127 O O . THR D 1 90 ? 231.297 -85.217 -0.668 1.00 49.20 61 THR D O 1
ATOM 12131 N N . ALA D 1 91 ? 229.285 -85.468 0.383 1.00 46.28 62 ALA D N 1
ATOM 12132 C CA . ALA D 1 91 ? 228.442 -85.117 -0.745 1.00 47.41 62 ALA D CA 1
ATOM 12133 C C . ALA D 1 91 ? 227.060 -84.628 -0.195 1.00 48.57 62 ALA D C 1
ATOM 12134 O O . ALA D 1 91 ? 226.743 -84.967 0.957 1.00 47.40 62 ALA D O 1
ATOM 12136 N N . PRO D 1 92 ? 226.229 -83.848 -0.936 1.00 43.03 63 PRO D N 1
ATOM 12137 C CA . PRO D 1 92 ? 226.401 -83.363 -2.323 1.00 44.15 63 PRO D CA 1
ATOM 12138 C C . PRO D 1 92 ? 227.369 -82.200 -2.472 1.00 53.02 63 PRO D C 1
ATOM 12139 O O . PRO D 1 92 ? 228.323 -82.137 -1.709 1.00 54.60 63 PRO D O 1
ATOM 12150 N N . SER D 1 94 ? 227.454 -78.750 -1.810 1.00 55.31 65 SER D N 1
ATOM 12151 C CA . SER D 1 94 ? 227.837 -77.757 -0.802 1.00 54.85 65 SER D CA 1
ATOM 12152 C C . SER D 1 94 ? 228.629 -78.406 0.315 1.00 55.29 65 SER D C 1
ATOM 12153 O O . SER D 1 94 ? 229.742 -77.931 0.566 1.00 54.45 65 SER D O 1
ATOM 12156 N N . PRO D 1 95 ? 228.147 -79.519 0.941 1.00 50.17 66 PRO D N 1
ATOM 12157 C CA . PRO D 1 95 ? 228.968 -80.201 1.974 1.00 49.72 66 PRO D CA 1
ATOM 12158 C C . PRO D 1 95 ? 230.374 -80.606 1.481 1.00 56.09 66 PRO D C 1
ATOM 12159 O O . PRO D 1 95 ? 231.338 -80.435 2.229 1.00 56.25 66 PRO D O 1
ATOM 12163 N N . ALA D 1 96 ? 230.485 -81.128 0.216 1.00 52.74 67 ALA D N 1
ATOM 12164 C CA . ALA D 1 96 ? 231.734 -81.544 -0.433 1.00 51.06 67 ALA D CA 1
ATOM 12165 C C . ALA D 1 96 ? 232.656 -80.336 -0.625 1.00 54.58 67 ALA D C 1
ATOM 12166 O O . ALA D 1 96 ? 233.835 -80.428 -0.260 1.00 55.66 67 ALA D O 1
ATOM 12168 N N . ARG D 1 97 ? 232.128 -79.203 -1.161 1.00 48.54 68 ARG D N 1
ATOM 12169 C CA . ARG D 1 97 ? 232.889 -77.954 -1.377 1.00 46.81 68 ARG D CA 1
ATOM 12170 C C . ARG D 1 97 ? 233.356 -77.290 -0.087 1.00 48.68 68 ARG D C 1
ATOM 12171 O O . ARG D 1 97 ? 234.385 -76.625 -0.096 1.00 49.40 68 ARG D O 1
ATOM 12179 N N . ALA D 1 98 ? 232.680 -77.563 1.040 1.00 41.96 69 ALA D N 1
ATOM 12180 C CA . ALA D 1 98 ? 233.071 -77.014 2.312 1.00 40.85 69 ALA D CA 1
ATOM 12181 C C . ALA D 1 98 ? 234.386 -77.664 2.711 1.00 47.57 69 ALA D C 1
ATOM 12182 O O . ALA D 1 98 ? 235.298 -76.949 3.152 1.00 46.36 69 ALA D O 1
ATOM 12184 N N . THR D 1 99 ? 234.495 -79.026 2.526 1.00 45.89 70 THR D N 1
ATOM 12185 C CA . THR D 1 99 ? 235.698 -79.840 2.807 1.00 44.39 70 THR D CA 1
ATOM 12186 C C . THR D 1 99 ? 236.847 -79.301 1.977 1.00 44.77 70 THR D C 1
ATOM 12187 O O . THR D 1 99 ? 237.866 -78.877 2.521 1.00 44.97 70 THR D O 1
ATOM 12191 N N . LEU D 1 100 ? 236.592 -79.162 0.686 1.00 39.84 71 LEU D N 1
ATOM 12192 C CA . LEU D 1 100 ? 237.516 -78.647 -0.290 1.00 39.89 71 LEU D CA 1
ATOM 12193 C C . LEU D 1 100 ? 238.113 -77.308 0.104 1.00 48.73 71 LEU D C 1
ATOM 12194 O O . LEU D 1 100 ? 239.333 -77.168 0.090 1.00 51.11 71 LEU D O 1
ATOM 12199 N N . TYR D 1 101 ? 237.268 -76.307 0.396 1.00 44.95 72 TYR D N 1
ATOM 12200 C CA . TYR D 1 101 ? 237.768 -74.968 0.674 1.00 42.97 72 TYR D CA 1
ATOM 12201 C C . TYR D 1 101 ? 238.260 -74.760 2.085 1.00 42.18 72 TYR D C 1
ATOM 12202 O O . TYR D 1 101 ? 239.034 -73.847 2.297 1.00 40.69 72 TYR D O 1
ATOM 12211 N N . THR D 1 102 ? 237.814 -75.555 3.049 1.00 38.75 73 THR D N 1
ATOM 12212 C CA . THR D 1 102 ? 238.186 -75.309 4.449 1.00 39.18 73 THR D CA 1
ATOM 12213 C C . THR D 1 102 ? 239.184 -76.271 5.019 1.00 42.59 73 THR D C 1
ATOM 12214 O O . THR D 1 102 ? 239.624 -76.053 6.163 1.00 41.96 73 THR D O 1
ATOM 12218 N N . GLY D 1 103 ? 239.455 -77.363 4.288 1.00 36.40 74 GLY D N 1
ATOM 12219 C CA . GLY D 1 103 ? 240.345 -78.406 4.770 1.00 35.73 74 GLY D CA 1
ATOM 12220 C C . GLY D 1 103 ? 239.807 -79.130 5.992 1.00 41.06 74 GLY D C 1
ATOM 12221 O O . GLY D 1 103 ? 240.584 -79.685 6.796 1.00 40.38 74 GLY D O 1
ATOM 12222 N N . LEU D 1 104 ? 238.447 -79.167 6.108 1.00 37.46 75 LEU D N 1
ATOM 12223 C CA . LEU D 1 104 ? 237.762 -79.803 7.226 1.00 36.01 75 LEU D CA 1
ATOM 12224 C C . LEU D 1 104 ? 236.918 -80.962 6.816 1.00 40.29 75 LEU D C 1
ATOM 12225 O O . LEU D 1 104 ? 236.336 -80.965 5.739 1.00 41.75 75 LEU D O 1
ATOM 12230 N N . TYR D 1 105 ? 236.790 -81.927 7.719 1.00 36.76 76 TYR D N 1
ATOM 12231 C CA . TYR D 1 105 ? 235.855 -83.031 7.582 1.00 37.94 76 TYR D CA 1
ATOM 12232 C C . TYR D 1 105 ? 234.473 -82.448 7.981 1.00 43.52 76 TYR D C 1
ATOM 12233 O O . TYR D 1 105 ? 234.407 -81.457 8.732 1.00 41.33 76 TYR D O 1
ATOM 12242 N N . GLN D 1 106 ? 233.375 -83.057 7.478 1.00 42.00 77 GLN D N 1
ATOM 12243 C CA . GLN D 1 106 ? 232.004 -82.613 7.757 1.00 40.87 77 GLN D CA 1
ATOM 12244 C C . GLN D 1 106 ? 231.705 -82.576 9.265 1.00 43.00 77 GLN D C 1
ATOM 12245 O O . GLN D 1 106 ? 230.930 -81.735 9.698 1.00 43.67 77 GLN D O 1
ATOM 12251 N N . MET D 1 107 ? 232.391 -83.402 10.058 1.00 38.70 78 MET D N 1
ATOM 12252 C CA . MET D 1 107 ? 232.240 -83.430 11.519 1.00 38.87 78 MET D CA 1
ATOM 12253 C C . MET D 1 107 ? 232.670 -82.115 12.135 1.00 45.15 78 MET D C 1
ATOM 12254 O O . MET D 1 107 ? 232.282 -81.821 13.264 1.00 45.15 78 MET D O 1
ATOM 12259 N N . ASN D 1 108 ? 233.447 -81.302 11.365 1.00 43.81 79 ASN D N 1
ATOM 12260 C CA . ASN D 1 108 ? 233.917 -79.991 11.811 1.00 42.56 79 ASN D CA 1
ATOM 12261 C C . ASN D 1 108 ? 233.247 -78.831 11.084 1.00 44.39 79 ASN D C 1
ATOM 12262 O O . ASN D 1 108 ? 232.835 -77.909 11.770 1.00 44.07 79 ASN D O 1
ATOM 12267 N N . HIS D 1 109 ? 233.106 -78.864 9.733 1.00 40.99 80 HIS D N 1
ATOM 12268 C CA . HIS D 1 109 ? 232.495 -77.741 9.017 1.00 40.85 80 HIS D CA 1
ATOM 12269 C C . HIS D 1 109 ? 230.932 -77.687 9.184 1.00 45.66 80 HIS D C 1
ATOM 12270 O O . HIS D 1 109 ? 230.319 -76.626 9.013 1.00 47.06 80 HIS D O 1
ATOM 12277 N N . ARG D 1 110 ? 230.315 -78.827 9.519 1.00 38.61 81 ARG D N 1
ATOM 12278 C CA . ARG D 1 110 ? 228.901 -79.019 9.812 1.00 37.01 81 ARG D CA 1
ATOM 12279 C C . ARG D 1 110 ? 227.944 -78.668 8.659 1.00 40.98 81 ARG D C 1
ATOM 12280 O O . ARG D 1 110 ? 226.742 -78.588 8.902 1.00 41.15 81 ARG D O 1
ATOM 12288 N N . VAL D 1 111 ? 228.442 -78.510 7.420 1.00 36.88 82 VAL D N 1
ATOM 12289 C CA . VAL D 1 111 ? 227.571 -78.347 6.263 1.00 36.65 82 VAL D CA 1
ATOM 12290 C C . VAL D 1 111 ? 227.116 -79.804 5.912 1.00 47.07 82 VAL D C 1
ATOM 12291 O O . VAL D 1 111 ? 227.890 -80.611 5.367 1.00 48.93 82 VAL D O 1
ATOM 12295 N N . CYS D 1 112 ? 225.890 -80.148 6.308 1.00 43.50 83 CYS D N 1
ATOM 12296 C CA . CYS D 1 112 ? 225.309 -81.458 6.119 1.00 41.57 83 CYS D CA 1
ATOM 12297 C C . CYS D 1 112 ? 224.558 -81.632 4.818 1.00 48.67 83 CYS D C 1
ATOM 12298 O O . CYS D 1 112 ? 224.551 -82.741 4.269 1.00 51.77 83 CYS D O 1
ATOM 12301 N N . ARG D 1 113 ? 223.905 -80.576 4.327 1.00 43.52 84 ARG D N 1
ATOM 12302 C CA . ARG D 1 113 ? 223.136 -80.651 3.092 1.00 42.94 84 ARG D CA 1
ATOM 12303 C C . ARG D 1 113 ? 223.373 -79.412 2.285 1.00 47.98 84 ARG D C 1
ATOM 12304 O O . ARG D 1 113 ? 224.029 -78.496 2.773 1.00 48.96 84 ARG D O 1
ATOM 12312 N N . ASN D 1 114 ? 222.806 -79.341 1.070 1.00 45.81 85 ASN D N 1
ATOM 12313 C CA . ASN D 1 114 ? 222.825 -78.107 0.285 1.00 47.74 85 ASN D CA 1
ATOM 12314 C C . ASN D 1 114 ? 221.784 -77.223 1.014 1.00 56.29 85 ASN D C 1
ATOM 12315 O O . ASN D 1 114 ? 220.636 -77.662 1.206 1.00 55.31 85 ASN D O 1
ATOM 12320 N N . GLY D 1 115 ? 222.234 -76.069 1.522 1.00 54.45 86 GLY D N 1
ATOM 12321 C CA . GLY D 1 115 ? 221.408 -75.166 2.317 1.00 54.03 86 GLY D CA 1
ATOM 12322 C C . GLY D 1 115 ? 221.866 -75.093 3.766 1.00 57.19 86 GLY D C 1
ATOM 12323 O O . GLY D 1 115 ? 221.423 -74.198 4.498 1.00 56.89 86 GLY D O 1
ATOM 12324 N N . SER D 1 116 ? 222.773 -76.032 4.205 1.00 50.83 87 SER D N 1
ATOM 12325 C CA . SER D 1 116 ? 223.319 -75.997 5.578 1.00 49.01 87 SER D CA 1
ATOM 12326 C C . SER D 1 116 ? 224.342 -74.859 5.626 1.00 52.43 87 SER D C 1
ATOM 12327 O O . SER D 1 116 ? 225.246 -74.844 4.778 1.00 50.83 87 SER D O 1
ATOM 12330 N N . PRO D 1 117 ? 224.207 -73.879 6.558 1.00 48.30 88 PRO D N 1
ATOM 12331 C CA . PRO D 1 117 ? 225.158 -72.755 6.575 1.00 46.90 88 PRO D CA 1
ATOM 12332 C C . PRO D 1 117 ? 226.576 -73.152 6.958 1.00 47.69 88 PRO D C 1
ATOM 12333 O O . PRO D 1 117 ? 226.788 -74.102 7.716 1.00 48.57 88 PRO D O 1
ATOM 12337 N N . LEU D 1 118 ? 227.557 -72.435 6.398 1.00 42.07 89 LEU D N 1
ATOM 12338 C CA . LEU D 1 118 ? 228.952 -72.623 6.760 1.00 40.65 89 LEU D CA 1
ATOM 12339 C C . LEU D 1 118 ? 229.314 -71.495 7.729 1.00 41.04 89 LEU D C 1
ATOM 12340 O O . LEU D 1 118 ? 229.232 -70.323 7.366 1.00 39.13 89 LEU D O 1
ATOM 12345 N N . ASP D 1 119 ? 229.688 -71.860 8.959 1.00 36.63 90 ASP D N 1
ATOM 12346 C CA . ASP D 1 119 ? 230.083 -70.923 9.995 1.00 35.66 90 ASP D CA 1
ATOM 12347 C C . ASP D 1 119 ? 231.123 -69.947 9.495 1.00 42.89 90 ASP D C 1
ATOM 12348 O O . ASP D 1 119 ? 232.142 -70.337 8.881 1.00 44.03 90 ASP D O 1
ATOM 12353 N N . ALA D 1 120 ? 230.853 -68.657 9.754 1.00 38.12 91 ALA D N 1
ATOM 12354 C CA . ALA D 1 120 ? 231.703 -67.520 9.392 1.00 36.43 91 ALA D CA 1
ATOM 12355 C C . ALA D 1 120 ? 233.082 -67.564 10.124 1.00 41.29 91 ALA D C 1
ATOM 12356 O O . ALA D 1 120 ? 234.027 -66.917 9.661 1.00 41.57 91 ALA D O 1
ATOM 12358 N N . ARG D 1 121 ? 233.198 -68.336 11.233 1.00 36.04 92 ARG D N 1
ATOM 12359 C CA . ARG D 1 121 ? 234.441 -68.463 11.985 1.00 37.68 92 ARG D CA 1
ATOM 12360 C C . ARG D 1 121 ? 235.592 -69.185 11.239 1.00 47.05 92 ARG D C 1
ATOM 12361 O O . ARG D 1 121 ? 236.759 -69.016 11.610 1.00 49.66 92 ARG D O 1
ATOM 12369 N N . PHE D 1 122 ? 235.249 -70.042 10.260 1.00 41.40 93 PHE D N 1
ATOM 12370 C CA . PHE D 1 122 ? 236.187 -70.872 9.527 1.00 37.84 93 PHE D CA 1
ATOM 12371 C C . PHE D 1 122 ? 237.002 -70.175 8.469 1.00 42.61 93 PHE D C 1
ATOM 12372 O O . PHE D 1 122 ? 236.470 -69.471 7.585 1.00 43.58 93 PHE D O 1
ATOM 12380 N N . ASP D 1 123 ? 238.310 -70.505 8.495 1.00 38.37 94 ASP D N 1
ATOM 12381 C CA . ASP D 1 123 ? 239.273 -70.100 7.478 1.00 38.20 94 ASP D CA 1
ATOM 12382 C C . ASP D 1 123 ? 239.006 -70.903 6.200 1.00 41.30 94 ASP D C 1
ATOM 12383 O O . ASP D 1 123 ? 238.444 -72.004 6.222 1.00 37.62 94 ASP D O 1
ATOM 12388 N N . ASN D 1 124 ? 239.442 -70.352 5.096 1.00 40.88 95 ASN D N 1
ATOM 12389 C CA . ASN D 1 124 ? 239.390 -71.037 3.819 1.00 41.67 95 ASN D CA 1
ATOM 12390 C C . ASN D 1 124 ? 240.554 -70.616 2.916 1.00 46.97 95 ASN D C 1
ATOM 12391 O O . ASN D 1 124 ? 241.204 -69.601 3.181 1.00 46.32 95 ASN D O 1
ATOM 12396 N N . LEU D 1 125 ? 240.813 -71.399 1.859 1.00 45.94 96 LEU D N 1
ATOM 12397 C CA . LEU D 1 125 ? 241.905 -71.149 0.911 1.00 46.85 96 LEU D CA 1
ATOM 12398 C C . LEU D 1 125 ? 241.854 -69.730 0.300 1.00 52.10 96 LEU D C 1
ATOM 12399 O O . LEU D 1 125 ? 242.916 -69.140 0.107 1.00 53.93 96 LEU D O 1
ATOM 12404 N N . ALA D 1 126 ? 240.649 -69.160 0.090 1.00 47.97 97 ALA D N 1
ATOM 12405 C CA . ALA D 1 126 ? 240.466 -67.790 -0.441 1.00 46.44 97 ALA D CA 1
ATOM 12406 C C . ALA D 1 126 ? 240.945 -66.730 0.575 1.00 48.42 97 ALA D C 1
ATOM 12407 O O . ALA D 1 126 ? 241.794 -65.914 0.238 1.00 48.04 97 ALA D O 1
ATOM 12409 N N . LEU D 1 127 ? 240.479 -66.810 1.835 1.00 44.63 98 LEU D N 1
ATOM 12410 C CA . LEU D 1 127 ? 240.875 -65.911 2.934 1.00 43.13 98 LEU D CA 1
ATOM 12411 C C . LEU D 1 127 ? 242.394 -65.966 3.208 1.00 45.93 98 LEU D C 1
ATOM 12412 O O . LEU D 1 127 ? 243.005 -64.923 3.432 1.00 44.81 98 LEU D O 1
ATOM 12417 N N . ALA D 1 128 ? 242.992 -67.187 3.201 1.00 43.82 99 ALA D N 1
ATOM 12418 C CA . ALA D 1 128 ? 244.433 -67.401 3.423 1.00 42.88 99 ALA D CA 1
ATOM 12419 C C . ALA D 1 128 ? 245.262 -66.809 2.273 1.00 45.00 99 ALA D C 1
ATOM 12420 O O . ALA D 1 128 ? 246.238 -66.118 2.535 1.00 44.97 99 ALA D O 1
ATOM 12422 N N . ALA D 1 129 ? 244.817 -66.958 1.028 1.00 42.26 100 ALA D N 1
ATOM 12423 C CA . ALA D 1 129 ? 245.504 -66.340 -0.115 1.00 43.59 100 ALA D CA 1
ATOM 12424 C C . ALA D 1 129 ? 245.635 -64.806 0.064 1.00 48.64 100 ALA D C 1
ATOM 12425 O O . ALA D 1 129 ? 246.654 -64.232 -0.308 1.00 49.76 100 ALA D O 1
ATOM 12427 N N . ARG D 1 130 ? 244.626 -64.160 0.662 1.00 44.52 101 ARG D N 1
ATOM 12428 C CA . ARG D 1 130 ? 244.633 -62.702 0.870 1.00 43.86 101 ARG D CA 1
ATOM 12429 C C . ARG D 1 130 ? 245.726 -62.344 1.842 1.00 46.62 101 ARG D C 1
ATOM 12430 O O . ARG D 1 130 ? 246.428 -61.350 1.653 1.00 47.72 101 ARG D O 1
ATOM 12438 N N . ARG D 1 131 ? 245.914 -63.199 2.846 1.00 42.11 102 ARG D N 1
ATOM 12439 C CA . ARG D 1 131 ? 246.965 -63.073 3.853 1.00 42.20 102 ARG D CA 1
ATOM 12440 C C . ARG D 1 131 ? 248.359 -63.327 3.245 1.00 48.93 102 ARG D C 1
ATOM 12441 O O . ARG D 1 131 ? 249.364 -62.992 3.867 1.00 49.17 102 ARG D O 1
ATOM 12449 N N . GLY D 1 132 ? 248.389 -63.908 2.042 1.00 46.42 103 GLY D N 1
ATOM 12450 C CA . GLY D 1 132 ? 249.601 -64.160 1.277 1.00 46.42 103 GLY D CA 1
ATOM 12451 C C . GLY D 1 132 ? 249.797 -63.193 0.131 1.00 50.95 103 GLY D C 1
ATOM 12452 O O . GLY D 1 132 ? 250.603 -63.455 -0.762 1.00 51.95 103 GLY D O 1
ATOM 12453 N N . GLY D 1 133 ? 249.058 -62.091 0.161 1.00 47.98 104 GLY D N 1
ATOM 12454 C CA . GLY D 1 133 ? 249.118 -61.023 -0.830 1.00 48.15 104 GLY D CA 1
ATOM 12455 C C . GLY D 1 133 ? 248.438 -61.292 -2.156 1.00 52.84 104 GLY D C 1
ATOM 12456 O O . GLY D 1 133 ? 248.664 -60.559 -3.118 1.00 52.98 104 GLY D O 1
ATOM 12457 N N . TYR D 1 134 ? 247.618 -62.331 -2.247 1.00 50.74 105 TYR D N 1
ATOM 12458 C CA . TYR D 1 134 ? 246.921 -62.588 -3.508 1.00 52.67 105 TYR D CA 1
ATOM 12459 C C . TYR D 1 134 ? 245.511 -61.999 -3.458 1.00 57.99 105 TYR D C 1
ATOM 12460 O O . TYR D 1 134 ? 244.990 -61.731 -2.365 1.00 58.04 105 TYR D O 1
ATOM 12469 N N . ASP D 1 135 ? 244.881 -61.864 -4.648 1.00 53.79 106 ASP D N 1
ATOM 12470 C CA . ASP D 1 135 ? 243.494 -61.458 -4.806 1.00 53.61 106 ASP D CA 1
ATOM 12471 C C . ASP D 1 135 ? 242.786 -62.675 -5.405 1.00 55.53 106 ASP D C 1
ATOM 12472 O O . ASP D 1 135 ? 242.699 -62.781 -6.636 1.00 54.84 106 ASP D O 1
ATOM 12477 N N . PRO D 1 136 ? 242.355 -63.653 -4.554 1.00 52.43 107 PRO D N 1
ATOM 12478 C CA . PRO D 1 136 ? 241.725 -64.875 -5.103 1.00 52.14 107 PRO D CA 1
ATOM 12479 C C . PRO D 1 136 ? 240.461 -64.545 -5.894 1.00 57.75 107 PRO D C 1
ATOM 12480 O O . PRO D 1 136 ? 239.568 -63.876 -5.373 1.00 59.61 107 PRO D O 1
ATOM 12484 N N . THR D 1 137 ? 240.456 -64.922 -7.180 1.00 53.06 108 THR D N 1
ATOM 12485 C CA . THR D 1 137 ? 239.419 -64.626 -8.167 1.00 52.77 108 THR D CA 1
ATOM 12486 C C . THR D 1 137 ? 238.614 -65.867 -8.582 1.00 57.39 108 THR D C 1
ATOM 12487 O O . THR D 1 137 ? 239.198 -66.906 -8.906 1.00 58.49 108 THR D O 1
ATOM 12491 N N . LEU D 1 138 ? 237.274 -65.733 -8.600 1.00 51.97 109 LEU D N 1
ATOM 12492 C CA . LEU D 1 138 ? 236.340 -66.817 -8.903 1.00 51.28 109 LEU D CA 1
ATOM 12493 C C . LEU D 1 138 ? 235.680 -66.727 -10.279 1.00 55.26 109 LEU D C 1
ATOM 12494 O O . LEU D 1 138 ? 235.222 -65.667 -10.696 1.00 54.22 109 LEU D O 1
ATOM 12499 N N . PHE D 1 139 ? 235.614 -67.888 -10.957 1.00 53.75 110 PHE D N 1
ATOM 12500 C CA . PHE D 1 139 ? 234.980 -68.130 -12.260 1.00 53.24 110 PHE D CA 1
ATOM 12501 C C . PHE D 1 139 ? 234.076 -69.324 -12.029 1.00 58.89 110 PHE D C 1
ATOM 12502 O O . PHE D 1 139 ? 234.578 -70.426 -11.819 1.00 59.75 110 PHE D O 1
ATOM 12510 N N . GLY D 1 140 ? 232.772 -69.081 -11.946 1.00 55.63 111 GLY D N 1
ATOM 12511 C CA . GLY D 1 140 ? 231.808 -70.126 -11.638 1.00 55.54 111 GLY D CA 1
ATOM 12512 C C . GLY D 1 140 ? 231.176 -69.976 -10.275 1.00 60.87 111 GLY D C 1
ATOM 12513 O O . GLY D 1 140 ? 230.607 -68.930 -9.978 1.00 61.46 111 GLY D O 1
ATOM 12514 N N . TYR D 1 141 ? 231.252 -71.018 -9.440 1.00 58.93 112 TYR D N 1
ATOM 12515 C CA . TYR D 1 141 ? 230.568 -71.052 -8.134 1.00 59.75 112 TYR D CA 1
ATOM 12516 C C . TYR D 1 141 ? 231.327 -71.808 -7.028 1.00 63.60 112 TYR D C 1
ATOM 12517 O O . TYR D 1 141 ? 232.174 -72.655 -7.325 1.00 64.39 112 TYR D O 1
ATOM 12526 N N . THR D 1 142 ? 230.956 -71.549 -5.757 1.00 56.61 113 THR D N 1
ATOM 12527 C CA . THR D 1 142 ? 231.524 -72.225 -4.590 1.00 55.24 113 THR D CA 1
ATOM 12528 C C . THR D 1 142 ? 230.443 -72.977 -3.821 1.00 57.48 113 THR D C 1
ATOM 12529 O O . THR D 1 142 ? 230.762 -73.844 -3.008 1.00 56.22 113 THR D O 1
ATOM 12533 N N . ASP D 1 143 ? 229.157 -72.646 -4.082 1.00 53.77 114 ASP D N 1
ATOM 12534 C CA . ASP D 1 143 ? 227.993 -73.216 -3.401 1.00 52.89 114 ASP D CA 1
ATOM 12535 C C . ASP D 1 143 ? 228.117 -73.122 -1.872 1.00 54.72 114 ASP D C 1
ATOM 12536 O O . ASP D 1 143 ? 227.903 -74.105 -1.166 1.00 53.45 114 ASP D O 1
ATOM 12541 N N . THR D 1 144 ? 228.430 -71.906 -1.368 1.00 51.30 115 THR D N 1
ATOM 12542 C CA . THR D 1 144 ? 228.566 -71.636 0.065 1.00 50.80 115 THR D CA 1
ATOM 12543 C C . THR D 1 144 ? 227.277 -70.993 0.615 1.00 54.46 115 THR D C 1
ATOM 12544 O O . THR D 1 144 ? 226.954 -69.856 0.245 1.00 55.10 115 THR D O 1
ATOM 12548 N N . ALA D 1 145 ? 226.546 -71.695 1.484 1.00 49.23 116 ALA D N 1
ATOM 12549 C CA . ALA D 1 145 ? 225.396 -71.062 2.128 1.00 48.77 116 ALA D CA 1
ATOM 12550 C C . ALA D 1 145 ? 226.044 -70.214 3.223 1.00 51.06 116 ALA D C 1
ATOM 12551 O O . ALA D 1 145 ? 226.845 -70.777 3.990 1.00 50.74 116 ALA D O 1
ATOM 12553 N N . PRO D 1 146 ? 225.804 -68.862 3.267 1.00 46.17 117 PRO D N 1
ATOM 12554 C CA . PRO D 1 146 ? 226.445 -68.030 4.324 1.00 44.02 117 PRO D CA 1
ATOM 12555 C C . PRO D 1 146 ? 225.935 -68.320 5.735 1.00 46.62 117 PRO D C 1
ATOM 12556 O O . PRO D 1 146 ? 224.926 -69.013 5.919 1.00 45.49 117 PRO D O 1
ATOM 12560 N N . ASP D 1 147 ? 226.669 -67.829 6.745 1.00 42.80 118 ASP D N 1
ATOM 12561 C CA . ASP D 1 147 ? 226.282 -67.930 8.156 1.00 40.87 118 ASP D CA 1
ATOM 12562 C C . ASP D 1 147 ? 225.158 -66.875 8.309 1.00 47.59 118 ASP D C 1
ATOM 12563 O O . ASP D 1 147 ? 225.400 -65.683 8.060 1.00 47.63 118 ASP D O 1
ATOM 12568 N N . PRO D 1 148 ? 223.907 -67.287 8.608 1.00 46.21 119 PRO D N 1
ATOM 12569 C CA . PRO D 1 148 ? 222.812 -66.302 8.667 1.00 47.11 119 PRO D CA 1
ATOM 12570 C C . PRO D 1 148 ? 222.873 -65.368 9.862 1.00 52.65 119 PRO D C 1
ATOM 12571 O O . PRO D 1 148 ? 222.301 -64.296 9.795 1.00 52.86 119 PRO D O 1
ATOM 12575 N N . ARG D 1 149 ? 223.552 -65.781 10.946 1.00 50.29 120 ARG D N 1
ATOM 12576 C CA . ARG D 1 149 ? 223.685 -65.009 12.180 1.00 50.89 120 ARG D CA 1
ATOM 12577 C C . ARG D 1 149 ? 224.208 -63.589 11.951 1.00 62.28 120 ARG D C 1
ATOM 12578 O O . ARG D 1 149 ? 225.193 -63.360 11.224 1.00 61.67 120 ARG D O 1
ATOM 12586 N N . GLY D 1 150 ? 223.424 -62.650 12.473 1.00 63.46 121 GLY D N 1
ATOM 12587 C CA . GLY D 1 150 ? 223.674 -61.221 12.359 1.00 65.30 121 GLY D CA 1
ATOM 12588 C C . GLY D 1 150 ? 223.176 -60.585 11.074 1.00 71.68 121 GLY D C 1
ATOM 12589 O O . GLY D 1 150 ? 222.926 -59.378 11.059 1.00 71.95 121 GLY D O 1
ATOM 12590 N N . MET D 1 151 ? 223.051 -61.380 9.986 1.00 69.29 122 MET D N 1
ATOM 12591 C CA . MET D 1 151 ? 222.618 -60.924 8.667 1.00 69.20 122 MET D CA 1
ATOM 12592 C C . MET D 1 151 ? 221.179 -60.452 8.730 1.00 71.36 122 MET D C 1
ATOM 12593 O O . MET D 1 151 ? 220.365 -61.004 9.487 1.00 70.71 122 MET D O 1
ATOM 12598 N N . ASP D 1 152 ? 220.882 -59.394 7.963 1.00 66.30 123 ASP D N 1
ATOM 12599 C CA . ASP D 1 152 ? 219.542 -58.846 7.921 1.00 64.99 123 ASP D CA 1
ATOM 12600 C C . ASP D 1 152 ? 218.597 -59.902 7.328 1.00 69.01 123 ASP D C 1
ATOM 12601 O O . ASP D 1 152 ? 218.934 -60.495 6.302 1.00 68.81 123 ASP D O 1
ATOM 12606 N N . PRO D 1 153 ? 217.424 -60.141 7.960 1.00 64.50 124 PRO D N 1
ATOM 12607 C CA . PRO D 1 153 ? 216.487 -61.154 7.439 1.00 63.20 124 PRO D CA 1
ATOM 12608 C C . PRO D 1 153 ? 216.005 -60.940 6.001 1.00 63.00 124 PRO D C 1
ATOM 12609 O O . PRO D 1 153 ? 215.575 -61.908 5.369 1.00 62.45 124 PRO D O 1
ATOM 12613 N N . ASN D 1 154 ? 216.098 -59.702 5.478 1.00 55.78 125 ASN D N 1
ATOM 12614 C CA . ASN D 1 154 ? 215.665 -59.415 4.108 1.00 54.43 125 ASN D CA 1
ATOM 12615 C C . ASN D 1 154 ? 216.783 -59.535 3.101 1.00 53.32 125 ASN D C 1
ATOM 12616 O O . ASN D 1 154 ? 216.540 -59.326 1.915 1.00 51.91 125 ASN D O 1
ATOM 12621 N N . ASP D 1 155 ? 218.015 -59.832 3.559 1.00 49.44 126 ASP D N 1
ATOM 12622 C CA . ASP D 1 155 ? 219.183 -59.949 2.669 1.00 48.51 126 ASP D CA 1
ATOM 12623 C C . ASP D 1 155 ? 218.968 -61.108 1.685 1.00 53.40 126 ASP D C 1
ATOM 12624 O O . ASP D 1 155 ? 218.740 -62.233 2.141 1.00 52.94 126 ASP D O 1
ATOM 12629 N N . PRO D 1 156 ? 219.055 -60.856 0.347 1.00 50.43 127 PRO D N 1
ATOM 12630 C CA . PRO D 1 156 ? 218.893 -61.951 -0.638 1.00 49.85 127 PRO D CA 1
ATOM 12631 C C . PRO D 1 156 ? 219.882 -63.128 -0.484 1.00 56.28 127 PRO D C 1
ATOM 12632 O O . PRO D 1 156 ? 219.600 -64.211 -0.987 1.00 57.23 127 PRO D O 1
ATOM 12636 N N . HIS D 1 157 ? 221.009 -62.941 0.240 1.00 52.23 128 HIS D N 1
ATOM 12637 C CA . HIS D 1 157 ? 221.995 -63.996 0.491 1.00 50.89 128 HIS D CA 1
ATOM 12638 C C . HIS D 1 157 ? 221.441 -65.126 1.360 1.00 56.92 128 HIS D C 1
ATOM 12639 O O . HIS D 1 157 ? 222.005 -66.228 1.352 1.00 57.36 128 HIS D O 1
ATOM 12646 N N . LEU D 1 158 ? 220.353 -64.858 2.103 1.00 53.37 129 LEU D N 1
ATOM 12647 C CA . LEU D 1 158 ? 219.709 -65.835 2.986 1.00 54.59 129 LEU D CA 1
ATOM 12648 C C . LEU D 1 158 ? 218.714 -66.733 2.272 1.00 58.80 129 LEU D C 1
ATOM 12649 O O . LEU D 1 158 ? 218.077 -67.573 2.920 1.00 57.45 129 LEU D O 1
ATOM 12654 N N . THR D 1 159 ? 218.544 -66.543 0.957 1.00 58.01 130 THR D N 1
ATOM 12655 C CA . THR D 1 159 ? 217.549 -67.298 0.201 1.00 59.55 130 THR D CA 1
ATOM 12656 C C . THR D 1 159 ? 218.134 -68.487 -0.586 1.00 68.50 130 THR D C 1
ATOM 12657 O O . THR D 1 159 ? 217.367 -69.215 -1.220 1.00 70.19 130 THR D O 1
ATOM 12661 N N . THR D 1 160 ? 219.468 -68.691 -0.543 1.00 66.15 131 THR D N 1
ATOM 12662 C CA . THR D 1 160 ? 220.135 -69.754 -1.301 1.00 66.39 131 THR D CA 1
ATOM 12663 C C . THR D 1 160 ? 221.420 -70.280 -0.649 1.00 71.88 131 THR D C 1
ATOM 12664 O O . THR D 1 160 ? 221.995 -69.625 0.218 1.00 72.34 131 THR D O 1
ATOM 12668 N N . TYR D 1 161 ? 221.855 -71.476 -1.082 1.00 68.35 132 TYR D N 1
ATOM 12669 C CA . TYR D 1 161 ? 223.129 -72.090 -0.706 1.00 67.16 132 TYR D CA 1
ATOM 12670 C C . TYR D 1 161 ? 224.154 -71.763 -1.808 1.00 65.12 132 TYR D C 1
ATOM 12671 O O . TYR D 1 161 ? 225.312 -72.054 -1.635 1.00 64.94 132 TYR D O 1
ATOM 12680 N N . GLU D 1 162 ? 223.733 -71.116 -2.904 1.00 58.81 133 GLU D N 1
ATOM 12681 C CA . GLU D 1 162 ? 224.571 -70.716 -4.043 1.00 58.60 133 GLU D CA 1
ATOM 12682 C C . GLU D 1 162 ? 225.355 -69.416 -3.820 1.00 60.79 133 GLU D C 1
ATOM 12683 O O . GLU D 1 162 ? 225.622 -68.667 -4.772 1.00 60.48 133 GLU D O 1
ATOM 12689 N N . GLY D 1 163 ? 225.729 -69.165 -2.572 1.00 55.09 134 GLY D N 1
ATOM 12690 C CA . GLY D 1 163 ? 226.508 -67.986 -2.233 1.00 53.92 134 GLY D CA 1
ATOM 12691 C C . GLY D 1 163 ? 227.971 -68.166 -2.574 1.00 55.41 134 GLY D C 1
ATOM 12692 O O . GLY D 1 163 ? 228.426 -69.294 -2.829 1.00 55.11 134 GLY D O 1
ATOM 12693 N N . VAL D 1 164 ? 228.711 -67.044 -2.580 1.00 49.05 135 VAL D N 1
ATOM 12694 C CA . VAL D 1 164 ? 230.142 -67.020 -2.863 1.00 48.77 135 VAL D CA 1
ATOM 12695 C C . VAL D 1 164 ? 230.923 -67.183 -1.552 1.00 55.95 135 VAL D C 1
ATOM 12696 O O . VAL D 1 164 ? 230.584 -66.544 -0.551 1.00 57.87 135 VAL D O 1
ATOM 12700 N N . LEU D 1 165 ? 231.959 -68.039 -1.563 1.00 50.58 136 LEU D N 1
ATOM 12701 C CA . LEU D 1 165 ? 232.803 -68.270 -0.409 1.00 49.21 136 LEU D CA 1
ATOM 12702 C C . LEU D 1 165 ? 233.531 -66.954 -0.004 1.00 51.64 136 LEU D C 1
ATOM 12703 O O . LEU D 1 165 ? 234.124 -66.288 -0.868 1.00 48.79 136 LEU D O 1
ATOM 12708 N N . PRO D 1 166 ? 233.470 -66.568 1.299 1.00 47.83 137 PRO D N 1
ATOM 12709 C CA . PRO D 1 166 ? 234.192 -65.358 1.743 1.00 47.12 137 PRO D CA 1
ATOM 12710 C C . PRO D 1 166 ? 235.699 -65.418 1.391 1.00 51.64 137 PRO D C 1
ATOM 12711 O O . PRO D 1 166 ? 236.357 -66.456 1.572 1.00 51.49 137 PRO D O 1
ATOM 12715 N N . GLY D 1 167 ? 236.207 -64.312 0.856 1.00 46.55 138 GLY D N 1
ATOM 12716 C CA . GLY D 1 167 ? 237.581 -64.180 0.412 1.00 46.75 138 GLY D CA 1
ATOM 12717 C C . GLY D 1 167 ? 237.696 -63.967 -1.081 1.00 53.72 138 GLY D C 1
ATOM 12718 O O . GLY D 1 167 ? 238.519 -63.155 -1.535 1.00 56.44 138 GLY D O 1
ATOM 12719 N N . PHE D 1 168 ? 236.858 -64.679 -1.856 1.00 49.49 139 PHE D N 1
ATOM 12720 C CA . PHE D 1 168 ? 236.857 -64.601 -3.310 1.00 49.69 139 PHE D CA 1
ATOM 12721 C C . PHE D 1 168 ? 236.302 -63.316 -3.858 1.00 56.29 139 PHE D C 1
ATOM 12722 O O . PHE D 1 168 ? 235.284 -62.815 -3.387 1.00 57.51 139 PHE D O 1
ATOM 12730 N N . SER D 1 169 ? 236.953 -62.801 -4.893 1.00 54.05 140 SER D N 1
ATOM 12731 C CA . SER D 1 169 ? 236.493 -61.654 -5.652 1.00 54.07 140 SER D CA 1
ATOM 12732 C C . SER D 1 169 ? 235.907 -62.301 -6.917 1.00 60.39 140 SER D C 1
ATOM 12733 O O . SER D 1 169 ? 236.568 -63.126 -7.544 1.00 60.53 140 SER D O 1
ATOM 12736 N N . ALA D 1 170 ? 234.635 -62.038 -7.216 1.00 58.06 141 ALA D N 1
ATOM 12737 C CA . ALA D 1 170 ? 233.957 -62.665 -8.351 1.00 57.85 141 ALA D CA 1
ATOM 12738 C C . ALA D 1 170 ? 234.237 -61.966 -9.682 1.00 64.29 141 ALA D C 1
ATOM 12739 O O . ALA D 1 170 ? 233.864 -60.801 -9.859 1.00 65.63 141 ALA D O 1
ATOM 12741 N N . ARG D 1 171 ? 234.919 -62.656 -10.612 1.00 59.70 142 ARG D N 1
ATOM 12742 C CA . ARG D 1 171 ? 235.158 -62.082 -11.940 1.00 59.11 142 ARG D CA 1
ATOM 12743 C C . ARG D 1 171 ? 234.017 -62.493 -12.887 1.00 63.40 142 ARG D C 1
ATOM 12744 O O . ARG D 1 171 ? 233.510 -61.662 -13.645 1.00 62.54 142 ARG D O 1
ATOM 12752 N N . GLN D 1 172 ? 233.614 -63.784 -12.830 1.00 60.33 143 GLN D N 1
ATOM 12753 C CA . GLN D 1 172 ? 232.529 -64.324 -13.628 1.00 59.42 143 GLN D CA 1
ATOM 12754 C C . GLN D 1 172 ? 231.717 -65.294 -12.822 1.00 63.54 143 GLN D C 1
ATOM 12755 O O . GLN D 1 172 ? 232.189 -66.383 -12.508 1.00 63.12 143 GLN D O 1
ATOM 12761 N N . LEU D 1 173 ? 230.497 -64.898 -12.465 1.00 61.57 144 LEU D N 1
ATOM 12762 C CA . LEU D 1 173 ? 229.608 -65.781 -11.705 1.00 61.57 144 LEU D CA 1
ATOM 12763 C C . LEU D 1 173 ? 228.748 -66.600 -12.637 1.00 62.06 144 LEU D C 1
ATOM 12764 O O . LEU D 1 173 ? 228.416 -66.147 -13.728 1.00 61.66 144 LEU D O 1
ATOM 12769 N N . LEU D 1 174 ? 228.393 -67.803 -12.217 1.00 57.50 145 LEU D N 1
ATOM 12770 C CA . LEU D 1 174 ? 227.529 -68.669 -13.005 1.00 57.07 145 LEU D CA 1
ATOM 12771 C C . LEU D 1 174 ? 226.755 -69.632 -12.112 1.00 61.19 145 LEU D C 1
ATOM 12772 O O . LEU D 1 174 ? 227.184 -70.766 -11.896 1.00 60.73 145 LEU D O 1
ATOM 12777 N N . PRO D 1 175 ? 225.606 -69.168 -11.559 1.00 58.19 146 PRO D N 1
ATOM 12778 C CA . PRO D 1 175 ? 224.781 -70.047 -10.708 1.00 57.61 146 PRO D CA 1
ATOM 12779 C C . PRO D 1 175 ? 223.903 -70.997 -11.536 1.00 61.52 146 PRO D C 1
ATOM 12780 O O . PRO D 1 175 ? 223.944 -70.973 -12.762 1.00 60.45 146 PRO D O 1
ATOM 12784 N N . GLU D 1 176 ? 223.065 -71.793 -10.851 1.00 59.94 147 GLU D N 1
ATOM 12785 C CA . GLU D 1 176 ? 222.121 -72.762 -11.410 1.00 60.63 147 GLU D CA 1
ATOM 12786 C C . GLU D 1 176 ? 221.250 -72.164 -12.505 1.00 66.87 147 GLU D C 1
ATOM 12787 O O . GLU D 1 176 ? 220.972 -72.856 -13.483 1.00 68.63 147 GLU D O 1
ATOM 12793 N N . HIS D 1 177 ? 220.823 -70.888 -12.350 1.00 62.68 148 HIS D N 1
ATOM 12794 C CA . HIS D 1 177 ? 219.968 -70.214 -13.321 1.00 61.96 148 HIS D CA 1
ATOM 12795 C C . HIS D 1 177 ? 220.676 -69.947 -14.671 1.00 68.51 148 HIS D C 1
ATOM 12796 O O . HIS D 1 177 ? 219.998 -69.793 -15.688 1.00 68.83 148 HIS D O 1
ATOM 12803 N N . GLU D 1 178 ? 222.027 -69.892 -14.665 1.00 66.29 149 GLU D N 1
ATOM 12804 C CA . GLU D 1 178 ? 222.916 -69.690 -15.821 1.00 66.97 149 GLU D CA 1
ATOM 12805 C C . GLU D 1 178 ? 222.573 -68.477 -16.710 1.00 71.70 149 GLU D C 1
ATOM 12806 O O . GLU D 1 178 ? 222.937 -68.461 -17.887 1.00 71.64 149 GLU D O 1
ATOM 12812 N N . LYS D 1 179 ? 221.956 -67.437 -16.128 1.00 67.65 150 LYS D N 1
ATOM 12813 C CA . LYS D 1 179 ? 221.530 -66.225 -16.834 1.00 66.64 150 LYS D CA 1
ATOM 12814 C C . LYS D 1 179 ? 222.674 -65.462 -17.529 1.00 70.24 150 LYS D C 1
ATOM 12815 O O . LYS D 1 179 ? 222.434 -64.816 -18.556 1.00 69.95 150 LYS D O 1
ATOM 12821 N N . GLN D 1 180 ? 223.901 -65.544 -16.984 1.00 67.36 151 GLN D N 1
ATOM 12822 C CA . GLN D 1 180 ? 225.096 -64.869 -17.525 1.00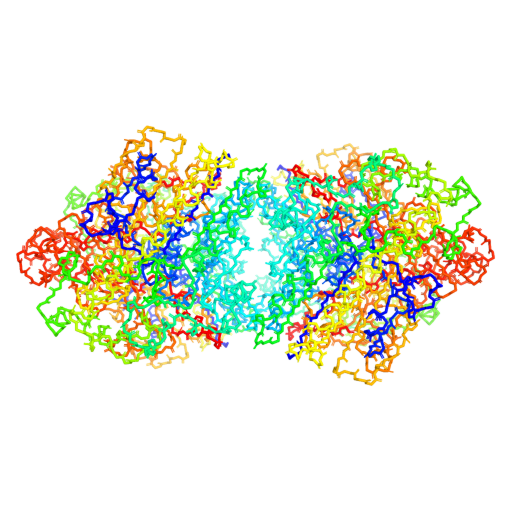 67.80 151 GLN D CA 1
ATOM 12823 C C . GLN D 1 180 ? 225.595 -65.550 -18.803 1.00 74.28 151 GLN D C 1
ATOM 12824 O O . GLN D 1 180 ? 226.150 -64.878 -19.683 1.00 72.84 151 GLN D O 1
ATOM 12830 N N . TRP D 1 181 ? 225.425 -66.892 -18.869 1.00 73.60 152 TRP D N 1
ATOM 12831 C CA . TRP D 1 181 ? 225.785 -67.730 -20.013 1.00 74.64 152 TRP D CA 1
ATOM 12832 C C . TRP D 1 181 ? 224.729 -67.545 -21.121 1.00 76.40 152 TRP D C 1
ATOM 12833 O O . TRP D 1 181 ? 225.106 -67.388 -22.287 1.00 75.63 152 TRP D O 1
ATOM 12844 N N . LEU D 1 182 ? 223.422 -67.533 -20.740 1.00 70.77 153 LEU D N 1
ATOM 12845 C CA . LEU D 1 182 ? 222.290 -67.323 -21.644 1.00 70.49 153 LEU D CA 1
ATOM 12846 C C . LEU D 1 182 ? 222.399 -65.971 -22.350 1.00 78.31 153 LEU D C 1
ATOM 12847 O O . LEU D 1 182 ? 222.207 -65.921 -23.569 1.00 80.02 153 LEU D O 1
ATOM 12852 N N . SER D 1 183 ? 222.755 -64.889 -21.603 1.00 74.18 154 SER D N 1
ATOM 12853 C CA . SER D 1 183 ? 222.935 -63.545 -22.159 1.00 73.54 154 SER D CA 1
ATOM 12854 C C . SER D 1 183 ? 224.146 -63.475 -23.073 1.00 75.64 154 SER D C 1
ATOM 12855 O O . SER D 1 183 ? 224.140 -62.688 -24.020 1.00 74.73 154 SER D O 1
ATOM 12858 N N . TRP D 1 184 ? 225.185 -64.290 -22.788 1.00 73.01 155 TRP D N 1
ATOM 12859 C CA . TRP D 1 184 ? 226.404 -64.386 -23.604 1.00 73.16 155 TRP D CA 1
ATOM 12860 C C . TRP D 1 184 ? 226.045 -65.077 -24.926 1.00 74.62 155 TRP D C 1
ATOM 12861 O O . TRP D 1 184 ? 226.530 -64.655 -25.970 1.00 72.50 155 TRP D O 1
ATOM 12872 N N . LEU D 1 185 ? 225.164 -66.109 -24.872 1.00 70.86 156 LEU D N 1
ATOM 12873 C CA . LEU D 1 185 ? 224.684 -66.833 -26.053 1.00 70.69 156 LEU D CA 1
ATOM 12874 C C . LEU D 1 185 ? 223.865 -65.904 -26.931 1.00 77.67 156 LEU D C 1
ATOM 12875 O O . LEU D 1 185 ? 224.048 -65.917 -28.145 1.00 78.21 156 LEU D O 1
ATOM 12880 N N . ARG D 1 186 ? 222.989 -65.077 -26.312 1.00 75.40 157 ARG D N 1
ATOM 12881 C CA . ARG D 1 186 ? 222.146 -64.096 -27.002 1.00 75.71 157 ARG D CA 1
ATOM 12882 C C . ARG D 1 186 ? 223.017 -63.116 -27.808 1.00 81.66 157 ARG D C 1
ATOM 12883 O O . ARG D 1 186 ? 222.696 -62.829 -28.968 1.00 82.35 157 ARG D O 1
ATOM 12891 N N . SER D 1 187 ? 224.155 -62.674 -27.213 1.00 77.79 158 SER D N 1
ATOM 12892 C CA . SER D 1 187 ? 225.124 -61.768 -27.826 1.00 77.65 158 SER D CA 1
ATOM 12893 C C . SER D 1 187 ? 225.904 -62.449 -28.951 1.00 84.48 158 SER D C 1
ATOM 12894 O O . SER D 1 187 ? 226.605 -61.770 -29.703 1.00 84.84 158 SER D O 1
ATOM 12897 N N . ARG D 1 188 ? 225.796 -63.787 -29.046 1.00 82.83 159 ARG D N 1
ATOM 12898 C CA . ARG D 1 188 ? 226.449 -64.615 -30.063 1.00 83.95 159 ARG D CA 1
ATOM 12899 C C . ARG D 1 188 ? 225.494 -64.991 -31.226 1.00 91.23 159 ARG D C 1
ATOM 12900 O O . ARG D 1 188 ? 225.867 -65.766 -32.115 1.00 91.23 159 ARG D O 1
ATOM 12908 N N . GLY D 1 189 ? 224.294 -64.403 -31.212 1.00 89.28 160 GLY D N 1
ATOM 12909 C CA . GLY D 1 189 ? 223.272 -64.598 -32.229 1.00 89.98 160 GLY D CA 1
ATOM 12910 C C . GLY D 1 189 ? 222.289 -65.716 -31.956 1.00 97.34 160 GLY D C 1
ATOM 12911 O O . GLY D 1 189 ? 221.746 -66.286 -32.908 1.00 98.44 160 GLY D O 1
ATOM 12912 N N . HIS D 1 190 ? 222.038 -66.035 -30.661 1.00 94.70 161 HIS D N 1
ATOM 12913 C CA . HIS D 1 190 ? 221.094 -67.071 -30.207 1.00 94.81 161 HIS D CA 1
ATOM 12914 C C . HIS D 1 190 ? 219.885 -66.414 -29.513 1.00 99.66 161 HIS D C 1
ATOM 12915 O O . HIS D 1 190 ? 219.858 -66.308 -28.285 1.00 99.19 161 HIS D O 1
ATOM 12922 N N . PRO D 1 191 ? 218.869 -65.963 -30.269 1.00 97.09 162 PRO D N 1
ATOM 12923 C CA . PRO D 1 191 ? 217.715 -65.320 -29.622 1.00 97.33 162 PRO D CA 1
ATOM 12924 C C . PRO D 1 191 ? 216.782 -66.317 -28.922 1.00 103.08 162 PRO D C 1
ATOM 12925 O O . PRO D 1 191 ? 215.849 -65.920 -28.211 1.00 102.72 162 PRO D O 1
ATOM 12929 N N . GLU D 1 192 ? 217.063 -67.617 -29.116 1.00 100.54 163 GLU D N 1
ATOM 12930 C CA . GLU D 1 192 ? 216.355 -68.764 -28.528 1.00 100.69 163 GLU D CA 1
ATOM 12931 C C . GLU D 1 192 ? 216.802 -68.965 -27.066 1.00 101.89 163 GLU D C 1
ATOM 12932 O O . GLU D 1 192 ? 216.053 -69.530 -26.258 1.00 101.13 163 GLU D O 1
ATOM 12938 N N . ALA D 1 193 ? 218.042 -68.513 -26.748 1.00 96.31 164 ALA D N 1
ATOM 12939 C CA . ALA D 1 193 ? 218.673 -68.606 -25.432 1.00 94.97 164 ALA D CA 1
ATOM 12940 C C . ALA D 1 193 ? 218.052 -67.593 -24.451 1.00 95.98 164 ALA D C 1
ATOM 12941 O O . ALA D 1 193 ? 218.693 -66.627 -24.031 1.00 95.84 164 ALA D O 1
ATOM 12943 N N . THR D 1 194 ? 216.787 -67.835 -24.100 1.00 89.51 165 THR D N 1
ATOM 1294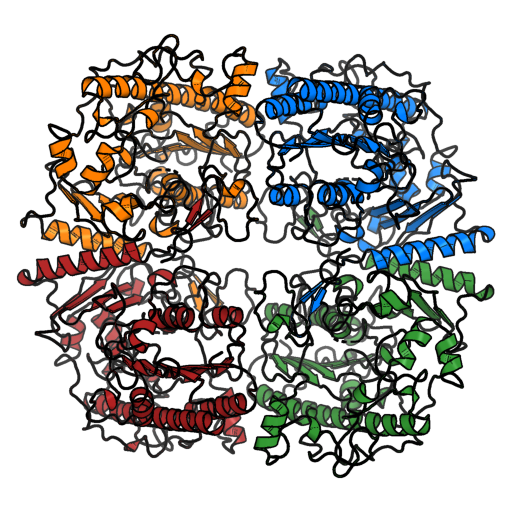4 C CA . THR D 1 194 ? 216.004 -67.003 -23.200 1.00 88.19 165 THR D CA 1
ATOM 12945 C C . THR D 1 194 ? 215.706 -67.756 -21.911 1.00 91.11 165 THR D C 1
ATOM 12946 O O . THR D 1 194 ? 215.247 -67.147 -20.941 1.00 91.24 165 THR D O 1
ATOM 12950 N N . SER D 1 195 ? 215.956 -69.084 -21.907 1.00 86.45 166 SER D N 1
ATOM 12951 C CA . SER D 1 195 ? 215.773 -69.964 -20.746 1.00 85.60 166 SER D CA 1
ATOM 12952 C C . SER D 1 195 ? 216.692 -71.181 -20.834 1.00 88.09 166 SER D C 1
ATOM 12953 O O . SER D 1 195 ? 217.349 -71.383 -21.858 1.00 86.97 166 SER D O 1
ATOM 12956 N N . ARG D 1 196 ? 216.733 -71.990 -19.755 1.00 84.75 167 ARG D N 1
ATOM 12957 C CA . ARG D 1 196 ? 217.535 -73.216 -19.651 1.00 84.12 167 ARG D CA 1
ATOM 12958 C C . ARG D 1 196 ? 217.020 -74.331 -20.599 1.00 87.33 167 ARG D C 1
ATOM 12959 O O . ARG D 1 196 ? 217.676 -75.363 -20.760 1.00 85.96 167 ARG D O 1
ATOM 12967 N N . ASP D 1 197 ? 215.864 -74.077 -21.263 1.00 84.26 168 ASP D N 1
ATOM 12968 C CA . ASP D 1 197 ? 215.234 -74.943 -22.265 1.00 83.58 168 ASP D CA 1
ATOM 12969 C C . ASP D 1 197 ? 216.181 -75.198 -23.438 1.00 89.53 168 ASP D C 1
ATOM 12970 O O . ASP D 1 197 ? 216.053 -76.236 -24.094 1.00 90.36 168 ASP D O 1
ATOM 12975 N N . ILE D 1 198 ? 217.161 -74.277 -23.666 1.00 85.81 169 ILE D N 1
ATOM 12976 C CA . ILE D 1 198 ? 218.213 -74.370 -24.691 1.00 85.92 169 ILE D CA 1
ATOM 12977 C C . ILE D 1 198 ? 219.064 -75.675 -24.536 1.00 91.15 169 ILE D C 1
ATOM 12978 O O . ILE D 1 198 ? 219.768 -76.068 -25.477 1.00 90.69 169 ILE D O 1
ATOM 12983 N N . HIS D 1 199 ? 218.980 -76.333 -23.348 1.00 88.10 170 HIS D N 1
ATOM 12984 C CA . HIS D 1 199 ? 219.677 -77.587 -23.049 1.00 88.32 170 HIS D CA 1
ATOM 12985 C C . HIS D 1 199 ? 219.032 -78.809 -23.712 1.00 94.86 170 HIS D C 1
ATOM 12986 O O . HIS D 1 199 ? 219.713 -79.832 -23.862 1.00 94.53 170 HIS D O 1
ATOM 12993 N N . ILE D 1 200 ? 217.725 -78.712 -24.098 1.00 92.51 171 ILE D N 1
ATOM 12994 C CA . ILE D 1 200 ? 216.989 -79.786 -24.780 1.00 92.33 171 ILE D CA 1
ATOM 12995 C C . ILE D 1 200 ? 217.563 -79.929 -26.206 1.00 97.38 171 ILE D C 1
ATOM 12996 O O . ILE D 1 200 ? 217.591 -78.933 -26.941 1.00 96.78 171 ILE D O 1
ATOM 13001 N N . PRO D 1 201 ? 218.041 -81.141 -26.600 1.00 95.18 172 PRO D N 1
ATOM 13002 C CA . PRO D 1 201 ? 218.584 -81.321 -27.965 1.00 95.31 172 PRO D CA 1
ATOM 13003 C C . PRO D 1 201 ? 217.584 -80.950 -29.060 1.00 98.48 172 PRO D C 1
ATOM 13004 O O . PRO D 1 201 ? 216.379 -81.132 -28.866 1.00 98.65 172 PRO D O 1
ATOM 13008 N N . VAL D 1 202 ? 218.086 -80.396 -30.187 1.00 93.45 173 VAL D N 1
ATOM 13009 C CA . VAL D 1 202 ? 217.275 -79.932 -31.319 1.00 92.76 173 VAL D CA 1
ATOM 13010 C C . VAL D 1 202 ? 216.316 -81.025 -31.842 1.00 97.95 173 VAL D C 1
ATOM 13011 O O . VAL D 1 202 ? 216.756 -82.095 -32.277 1.00 97.52 173 VAL D O 1
ATOM 13015 N N . GLY D 1 203 A 215.017 -80.748 -31.735 1.00 95.24 174 GLY D N 1
ATOM 13016 C CA . GLY D 1 203 A 213.958 -81.651 -32.173 1.00 95.46 174 GLY D CA 1
ATOM 13017 C C . GLY D 1 203 A 213.518 -82.693 -31.159 1.00 100.57 174 GLY D C 1
ATOM 13018 O O . GLY D 1 203 A 212.355 -83.117 -31.180 1.00 100.41 174 GLY D O 1
ATOM 13019 N N . ALA D 1 204 ? 214.442 -83.121 -30.270 1.00 97.39 175 ALA D N 1
ATOM 13020 C CA . ALA D 1 204 ? 214.220 -84.136 -29.235 1.00 97.59 175 ALA D CA 1
ATOM 13021 C C . ALA D 1 204 ? 213.068 -83.835 -28.278 1.00 102.41 175 ALA D C 1
ATOM 13022 O O . ALA D 1 204 ? 212.736 -82.671 -28.060 1.00 102.12 175 ALA D O 1
ATOM 13024 N N . THR D 1 205 ? 212.462 -84.896 -27.714 1.00 100.04 176 THR D N 1
ATOM 13025 C CA . THR D 1 205 ? 211.349 -84.800 -26.765 1.00 100.66 176 THR D CA 1
ATOM 13026 C C . THR D 1 205 ? 211.897 -84.396 -25.391 1.00 106.37 176 THR D C 1
ATOM 13027 O O . THR D 1 205 ? 212.842 -85.031 -24.914 1.00 106.16 176 THR D O 1
ATOM 13031 N N . PRO D 1 206 ? 211.320 -83.360 -24.734 1.00 103.83 177 PRO D N 1
ATOM 13032 C CA . PRO D 1 206 ? 211.818 -82.969 -23.404 1.00 103.45 177 PRO D CA 1
ATOM 13033 C C . PRO D 1 206 ? 211.614 -84.074 -22.364 1.00 106.03 177 PRO D C 1
ATOM 13034 O O . PRO D 1 206 ? 210.509 -84.608 -22.218 1.00 105.62 177 PRO D O 1
ATOM 13038 N N . GLY D 1 207 ? 212.703 -84.424 -21.686 1.00 101.03 178 GLY D N 1
ATOM 13039 C CA . GLY D 1 207 ? 212.715 -85.445 -20.644 1.00 99.97 178 GLY D CA 1
ATOM 13040 C C . GLY D 1 207 ? 213.134 -86.833 -21.076 1.00 100.44 178 GLY D C 1
ATOM 13041 O O . GLY D 1 207 ? 213.053 -87.780 -20.285 1.00 99.31 178 GLY D O 1
ATOM 13042 N N . GLU D 1 208 ? 213.587 -86.960 -22.328 1.00 95.03 179 GLU D N 1
ATOM 13043 C CA . GLU D 1 208 ? 214.012 -88.225 -22.922 1.00 94.14 179 GLU D CA 1
ATOM 13044 C C . GLU D 1 208 ? 215.513 -88.234 -23.146 1.00 94.83 179 GLU D C 1
ATOM 13045 O O . GLU D 1 208 ? 216.089 -87.202 -23.517 1.00 94.52 179 GLU D O 1
ATOM 13051 N N . ILE D 1 209 ? 216.146 -89.403 -22.941 1.00 87.94 180 ILE D N 1
ATOM 13052 C CA . ILE D 1 209 ? 217.584 -89.558 -23.170 1.00 86.24 180 ILE D CA 1
ATOM 13053 C C . ILE D 1 209 ? 217.810 -89.330 -24.669 1.00 91.14 180 ILE D C 1
ATOM 13054 O O . ILE D 1 209 ? 217.145 -89.977 -25.483 1.00 91.64 180 ILE D O 1
ATOM 13059 N N . SER D 1 210 ? 218.667 -88.361 -25.027 1.00 87.55 181 SER D N 1
ATOM 13060 C CA . SER D 1 210 ? 218.923 -88.051 -26.430 1.00 87.96 181 SER D CA 1
ATOM 13061 C C . SER D 1 210 ? 220.389 -87.834 -26.745 1.00 94.04 181 SER D C 1
ATOM 13062 O O . SER D 1 210 ? 221.107 -87.143 -26.024 1.00 93.58 181 SER D O 1
ATOM 13065 N N . ASP D 1 211 ? 220.791 -88.445 -27.860 1.00 92.38 182 ASP D N 1
ATOM 13066 C CA . ASP D 1 211 ? 222.103 -88.501 -28.502 1.00 92.60 182 ASP D CA 1
ATOM 13067 C C . ASP D 1 211 ? 222.289 -87.274 -29.446 1.00 94.68 182 ASP D C 1
ATOM 13068 O O . ASP D 1 211 ? 223.392 -87.030 -29.947 1.00 92.62 182 ASP D O 1
ATOM 13073 N N . VAL D 1 212 ? 221.207 -86.499 -29.650 1.00 91.62 183 VAL D N 1
ATOM 13074 C CA . VAL D 1 212 ? 221.181 -85.317 -30.513 1.00 92.03 183 VAL D CA 1
ATOM 13075 C C . VAL D 1 212 ? 221.835 -84.133 -29.775 1.00 98.59 183 VAL D C 1
ATOM 13076 O O . VAL D 1 212 ? 221.775 -84.064 -28.544 1.00 99.10 183 VAL D O 1
ATOM 13080 N N . ALA D 1 213 ? 222.482 -83.228 -30.529 1.00 95.56 184 ALA D N 1
ATOM 13081 C CA . ALA D 1 213 ? 223.145 -82.048 -29.986 1.00 95.54 184 ALA D CA 1
ATOM 13082 C C . ALA D 1 213 ? 222.153 -80.901 -29.690 1.00 99.81 184 ALA D C 1
ATOM 13083 O O . ALA D 1 213 ? 221.204 -80.711 -30.467 1.00 99.19 184 ALA D O 1
ATOM 13085 N N . PRO D 1 214 ? 222.371 -80.093 -28.604 1.00 95.81 185 PRO D N 1
ATOM 13086 C CA . PRO D 1 214 ? 221.494 -78.927 -28.378 1.00 94.27 185 PRO D CA 1
ATOM 13087 C C . PRO D 1 214 ? 221.859 -77.801 -29.365 1.00 93.38 185 PRO D C 1
ATOM 13088 O O . PRO D 1 214 ? 222.893 -77.892 -30.054 1.00 93.23 185 PRO D O 1
ATOM 13092 N N . ALA D 1 215 ? 221.034 -76.729 -29.412 1.00 85.19 186 ALA D N 1
ATOM 13093 C CA . ALA D 1 215 ? 221.192 -75.582 -30.319 1.00 82.71 186 ALA D CA 1
ATOM 13094 C C . ALA D 1 215 ? 222.586 -74.903 -30.324 1.00 83.08 186 ALA D C 1
ATOM 13095 O O . ALA D 1 215 ? 222.984 -74.352 -31.357 1.00 83.01 186 ALA D O 1
ATOM 13097 N N . TYR D 1 216 ? 223.326 -74.958 -29.193 1.00 76.79 187 TYR D N 1
ATOM 13098 C CA . TYR D 1 216 ? 224.660 -74.342 -29.031 1.00 74.48 187 TYR D CA 1
ATOM 13099 C C . TYR D 1 216 ? 225.796 -75.291 -29.412 1.00 77.72 187 TYR D C 1
ATOM 13100 O O . TYR D 1 216 ? 225.653 -76.509 -29.258 1.00 75.92 187 TYR D O 1
ATOM 13109 N N . SER D 1 217 ? 226.917 -74.720 -29.904 1.00 75.69 188 SER D N 1
ATOM 13110 C CA . SER D 1 217 ? 228.113 -75.458 -30.328 1.00 76.56 188 SER D CA 1
ATOM 13111 C C . SER D 1 217 ? 229.027 -75.894 -29.161 1.00 85.06 188 SER D C 1
ATOM 13112 O O . SER D 1 217 ? 228.766 -75.561 -27.998 1.00 85.21 188 SER D O 1
ATOM 13115 N N . LYS D 1 218 ? 230.100 -76.650 -29.484 1.00 83.81 189 LYS D N 1
ATOM 13116 C CA . LYS D 1 218 ? 231.108 -77.106 -28.511 1.00 84.40 189 LYS D CA 1
ATOM 13117 C C . LYS D 1 218 ? 231.894 -75.907 -27.908 1.00 88.12 189 LYS D C 1
ATOM 13118 O O . LYS D 1 218 ? 232.387 -75.987 -26.777 1.00 87.12 189 LYS D O 1
ATOM 13124 N N . ASP D 1 219 ? 231.983 -74.802 -28.682 1.00 84.49 190 ASP D N 1
ATOM 13125 C CA . ASP D 1 219 ? 232.651 -73.563 -28.286 1.00 84.04 190 ASP D CA 1
ATOM 13126 C C . ASP D 1 219 ? 231.652 -72.584 -27.634 1.00 84.41 190 ASP D C 1
ATOM 13127 O O . ASP D 1 219 ? 232.010 -71.442 -27.330 1.00 83.56 190 ASP D O 1
ATOM 13132 N N . GLU D 1 220 ? 230.425 -73.076 -27.348 1.00 78.28 191 GLU D N 1
ATOM 13133 C CA . GLU D 1 220 ? 229.351 -72.313 -26.729 1.00 77.12 191 GLU D CA 1
ATOM 13134 C C . GLU D 1 220 ? 228.792 -72.952 -25.442 1.00 78.76 191 GLU D C 1
ATOM 13135 O O . GLU D 1 220 ? 227.758 -72.500 -24.929 1.00 79.38 191 GLU D O 1
ATOM 13141 N N . THR D 1 221 ? 229.491 -73.969 -24.892 1.00 72.18 192 THR D N 1
ATOM 13142 C CA . THR D 1 221 ? 229.076 -74.612 -23.635 1.00 70.27 192 THR D CA 1
ATOM 13143 C C . THR D 1 221 ? 229.379 -73.653 -22.463 1.00 72.90 192 THR D C 1
ATOM 13144 O O . THR D 1 221 ? 230.085 -72.650 -22.649 1.00 72.00 192 THR D O 1
ATOM 13148 N N . GLN D 1 222 ? 228.869 -73.985 -21.248 1.00 68.83 193 GLN D N 1
ATOM 13149 C CA . GLN D 1 222 ? 229.126 -73.230 -20.007 1.00 68.11 193 GLN D CA 1
ATOM 13150 C C . GLN D 1 222 ? 230.627 -73.305 -19.711 1.00 71.45 193 GLN D C 1
ATOM 13151 O O . GLN D 1 222 ? 231.219 -72.325 -19.238 1.00 71.40 193 GLN D O 1
ATOM 13157 N N . THR D 1 223 ? 231.239 -74.467 -20.054 1.00 66.58 194 THR D N 1
ATOM 13158 C CA . THR D 1 223 ? 232.665 -74.759 -19.915 1.00 66.15 194 THR D CA 1
ATOM 13159 C C . THR D 1 223 ? 233.479 -73.860 -20.857 1.00 69.37 194 THR D C 1
ATOM 13160 O O . THR D 1 223 ? 234.494 -73.307 -20.435 1.00 68.26 194 THR D O 1
ATOM 13164 N N . ALA D 1 224 ? 233.023 -73.703 -22.115 1.00 67.05 195 ALA D N 1
ATOM 13165 C CA . ALA D 1 224 ? 233.682 -72.870 -23.124 1.00 67.49 195 ALA D CA 1
ATOM 13166 C C . ALA D 1 224 ? 233.611 -71.383 -22.767 1.00 71.44 195 ALA D C 1
ATOM 13167 O O . ALA D 1 224 ? 234.592 -70.650 -22.927 1.00 69.92 195 ALA D O 1
ATOM 13169 N N . PHE D 1 225 ? 232.443 -70.961 -22.261 1.00 69.60 196 PHE D N 1
ATOM 13170 C CA . PHE D 1 225 ? 232.163 -69.600 -21.808 1.00 69.71 196 PHE D CA 1
ATOM 13171 C C . PHE D 1 225 ? 233.085 -69.193 -20.654 1.00 71.57 196 PHE D C 1
ATOM 13172 O O . PHE D 1 225 ? 233.785 -68.183 -20.765 1.00 71.06 196 PHE D O 1
ATOM 13180 N N . LEU D 1 226 ? 233.127 -70.013 -19.589 1.00 68.24 197 LEU D N 1
ATOM 13181 C CA . LEU D 1 226 ? 233.954 -69.793 -18.399 1.00 68.80 197 LEU D CA 1
ATOM 13182 C C . LEU D 1 226 ? 235.440 -69.783 -18.685 1.00 74.87 197 LEU D C 1
ATOM 13183 O O . LEU D 1 226 ? 236.165 -68.969 -18.098 1.00 76.16 197 LEU D O 1
ATOM 13188 N N . ALA D 1 227 ? 235.904 -70.695 -19.570 1.00 71.30 198 ALA D N 1
ATOM 13189 C CA . ALA D 1 227 ? 237.307 -70.791 -19.981 1.00 70.89 198 ALA D CA 1
ATOM 13190 C C . ALA D 1 227 ? 237.737 -69.508 -20.668 1.00 72.92 198 ALA D C 1
ATOM 13191 O O . ALA D 1 227 ? 238.783 -68.962 -20.322 1.00 72.04 198 ALA D O 1
ATOM 13193 N N . GLY D 1 228 ? 236.893 -69.008 -21.577 1.00 69.75 199 GLY D N 1
ATOM 13194 C CA . GLY D 1 228 ? 237.122 -67.761 -22.306 1.00 69.54 199 GLY D CA 1
ATOM 13195 C C . GLY D 1 228 ? 237.248 -66.570 -21.377 1.00 71.63 199 GLY D C 1
ATOM 13196 O O . GLY D 1 228 ? 238.152 -65.740 -21.536 1.00 70.29 199 GLY D O 1
ATOM 13197 N N . GLU D 1 229 ? 236.355 -66.523 -20.359 1.00 66.85 200 GLU D N 1
ATOM 13198 C CA . GLU D 1 229 ? 236.346 -65.484 -19.327 1.00 65.50 200 GLU D CA 1
ATOM 13199 C C . GLU D 1 229 ? 237.623 -65.528 -18.500 1.00 67.33 200 GLU D C 1
ATOM 13200 O O . GLU D 1 229 ? 238.209 -64.473 -18.227 1.00 67.70 200 GLU D O 1
ATOM 13206 N N . PHE D 1 230 ? 238.102 -66.750 -18.176 1.00 62.87 201 PHE D N 1
ATOM 13207 C CA . PHE D 1 230 ? 239.365 -66.951 -17.458 1.00 61.89 201 PHE D CA 1
ATOM 13208 C C . PHE D 1 230 ? 240.542 -66.466 -18.287 1.00 64.91 201 PHE D C 1
ATOM 13209 O O . PHE D 1 230 ? 241.423 -65.780 -17.758 1.00 62.35 201 PHE D O 1
ATOM 13217 N N . ILE D 1 231 ? 240.555 -66.841 -19.593 1.00 63.86 202 ILE D N 1
ATOM 13218 C CA . ILE D 1 231 ? 241.612 -66.481 -20.546 1.00 63.91 202 ILE D CA 1
ATOM 13219 C C . ILE D 1 231 ? 241.712 -64.947 -20.704 1.00 66.95 202 ILE D C 1
ATOM 13220 O O . ILE D 1 231 ? 242.833 -64.427 -20.649 1.00 66.14 202 ILE D O 1
ATOM 13225 N N . ARG D 1 232 ? 240.560 -64.228 -20.831 1.00 63.80 203 ARG D N 1
ATOM 13226 C CA . ARG D 1 232 ? 240.555 -62.755 -20.930 1.00 64.14 203 ARG D CA 1
ATOM 13227 C C . ARG D 1 232 ? 241.189 -62.154 -19.672 1.00 68.67 203 ARG D C 1
ATOM 13228 O O . ARG D 1 232 ? 242.110 -61.334 -19.773 1.00 68.62 203 ARG D O 1
ATOM 13236 N N . TRP D 1 233 ? 240.728 -62.614 -18.492 1.00 64.83 204 TRP D N 1
ATOM 13237 C CA . TRP D 1 233 ? 241.230 -62.180 -17.190 1.00 64.63 204 TRP D CA 1
ATOM 13238 C C . TRP D 1 233 ? 242.724 -62.455 -17.058 1.00 65.89 204 TRP D C 1
ATOM 13239 O O . TRP D 1 233 ? 243.452 -61.596 -16.564 1.00 65.27 204 TRP D O 1
ATOM 13250 N N . LEU D 1 234 ? 243.175 -63.652 -17.510 1.00 61.88 205 LEU D N 1
ATOM 13251 C CA . LEU D 1 234 ? 244.576 -64.085 -17.486 1.00 61.01 205 LEU D CA 1
ATOM 13252 C C . LEU D 1 234 ? 245.474 -63.091 -18.232 1.00 65.62 205 LEU D C 1
ATOM 13253 O O . LEU D 1 234 ? 246.563 -62.779 -17.748 1.00 63.88 205 LEU D O 1
ATOM 13258 N N . GLY D 1 235 ? 244.976 -62.571 -19.364 1.00 64.94 206 GLY D N 1
ATOM 13259 C CA . GLY D 1 235 ? 245.673 -61.586 -20.187 1.00 65.89 206 GLY D CA 1
ATOM 13260 C C . GLY D 1 235 ? 245.943 -60.272 -19.477 1.00 73.48 206 GLY D C 1
ATOM 13261 O O . GLY D 1 235 ? 246.944 -59.606 -19.766 1.00 73.72 206 GLY D O 1
ATOM 13262 N N . GLU D 1 236 ? 245.053 -59.893 -18.528 1.00 71.21 207 GLU D N 1
ATOM 13263 C CA . GLU D 1 236 ? 245.148 -58.655 -17.742 1.00 70.73 207 GLU D CA 1
ATOM 13264 C C . GLU D 1 236 ? 246.159 -58.749 -16.587 1.00 73.59 207 GLU D C 1
ATOM 13265 O O . GLU D 1 236 ? 246.487 -57.720 -15.997 1.00 72.08 207 GLU D O 1
ATOM 13271 N N . GLN D 1 237 ? 246.632 -59.967 -16.249 1.00 70.25 208 GLN D N 1
ATOM 13272 C CA . GLN D 1 237 ? 247.528 -60.178 -15.102 1.00 69.77 208 GLN D CA 1
ATOM 13273 C C . GLN D 1 237 ? 248.967 -59.730 -15.348 1.00 75.21 208 GLN D C 1
ATOM 13274 O O . GLN D 1 237 ? 249.553 -60.067 -16.372 1.00 76.10 208 GLN D O 1
ATOM 13280 N N . ASP D 1 238 ? 249.524 -58.972 -14.386 1.00 71.41 209 ASP D N 1
ATOM 13281 C CA . ASP D 1 238 ? 250.872 -58.399 -14.417 1.00 71.30 209 ASP D CA 1
ATOM 13282 C C . ASP D 1 238 ? 251.646 -58.675 -13.099 1.00 71.86 209 ASP D C 1
ATOM 13283 O O . ASP D 1 238 ? 252.670 -58.032 -12.810 1.00 70.13 209 ASP D O 1
ATOM 13288 N N . ALA D 1 239 ? 251.138 -59.625 -12.299 1.00 66.56 210 ALA D N 1
ATOM 13289 C CA . ALA D 1 239 ? 251.699 -59.989 -10.992 1.00 65.27 210 ALA D CA 1
ATOM 13290 C C . ALA D 1 239 ? 251.213 -61.402 -10.604 1.00 66.90 210 ALA D C 1
ATOM 13291 O O . ALA D 1 239 ? 250.340 -61.925 -11.313 1.00 66.05 210 ALA D O 1
ATOM 13293 N N . PRO D 1 240 ? 251.751 -62.061 -9.531 1.00 62.72 211 PRO D N 1
ATOM 13294 C CA . PRO D 1 240 ? 251.267 -63.415 -9.188 1.00 62.44 211 PRO D CA 1
ATOM 13295 C C . PRO D 1 240 ? 249.772 -63.417 -8.875 1.00 66.44 211 PRO D C 1
ATOM 13296 O O . PRO D 1 240 ? 249.292 -62.587 -8.081 1.00 66.81 211 PRO D O 1
ATOM 13300 N N . TRP D 1 241 ? 249.036 -64.304 -9.560 1.00 61.38 212 TRP D N 1
ATOM 13301 C CA . TRP D 1 241 ? 247.592 -64.394 -9.443 1.00 61.11 212 TRP D CA 1
ATOM 13302 C C . TRP D 1 241 ? 247.094 -65.686 -8.836 1.00 63.67 212 TRP D C 1
ATOM 13303 O O . TRP D 1 241 ? 247.797 -66.695 -8.828 1.00 63.99 212 TRP D O 1
ATOM 13314 N N . PHE D 1 242 ? 245.856 -65.643 -8.317 1.00 57.32 213 PHE D N 1
ATOM 13315 C CA . PHE D 1 242 ? 245.190 -66.774 -7.674 1.00 53.73 213 PHE D CA 1
ATOM 13316 C C . PHE D 1 242 ? 243.798 -66.884 -8.296 1.00 59.62 213 PHE D C 1
ATOM 13317 O O . PHE D 1 242 ? 242.984 -65.949 -8.199 1.00 61.66 213 PHE D O 1
ATOM 13325 N N . ALA D 1 243 ? 243.542 -68.021 -8.950 1.00 53.94 214 ALA D N 1
ATOM 13326 C CA . ALA D 1 243 ? 242.269 -68.228 -9.608 1.00 53.89 214 ALA D CA 1
ATOM 13327 C C . ALA D 1 243 ? 241.608 -69.539 -9.284 1.00 58.92 214 ALA D C 1
ATOM 13328 O O . ALA D 1 243 ? 242.282 -70.566 -9.194 1.00 59.85 214 ALA D O 1
ATOM 13330 N N . HIS D 1 244 ? 240.276 -69.509 -9.101 1.00 54.11 215 HIS D N 1
ATOM 13331 C CA . HIS D 1 244 ? 239.506 -70.725 -8.944 1.00 53.69 215 HIS D CA 1
ATOM 13332 C C . HIS D 1 244 ? 238.482 -70.778 -10.061 1.00 60.10 215 HIS D C 1
ATOM 13333 O O . HIS D 1 244 ? 237.607 -69.911 -10.135 1.00 61.61 215 HIS D O 1
ATOM 13340 N N . VAL D 1 245 ? 238.636 -71.768 -10.965 1.00 55.50 216 VAL D N 1
ATOM 13341 C CA . VAL D 1 245 ? 237.730 -71.986 -12.083 1.00 54.53 216 VAL D CA 1
ATOM 13342 C C . VAL D 1 245 ? 236.906 -73.188 -11.714 1.00 59.67 216 VAL D C 1
ATOM 13343 O O . VAL D 1 245 ? 237.442 -74.282 -11.541 1.00 58.90 216 VAL D O 1
ATOM 13347 N N . SER D 1 246 ? 235.597 -72.968 -11.554 1.00 57.47 217 SER D N 1
ATOM 13348 C CA . SER D 1 246 ? 234.642 -73.974 -11.126 1.00 57.53 217 SER D CA 1
ATOM 13349 C C . SER D 1 246 ? 233.635 -74.310 -12.233 1.00 65.35 217 SER D C 1
ATOM 13350 O O . SER D 1 246 ? 232.699 -73.548 -12.488 1.00 66.50 217 SER D O 1
ATOM 13353 N N . PHE D 1 247 ? 233.818 -75.487 -12.866 1.00 62.11 218 PHE D N 1
ATOM 13354 C CA . PHE D 1 247 ? 232.985 -75.978 -13.959 1.00 61.02 218 PHE D CA 1
ATOM 13355 C C . PHE D 1 247 ? 231.859 -76.846 -13.465 1.00 62.91 218 PHE D C 1
ATOM 13356 O O . PHE D 1 247 ? 232.080 -77.725 -12.636 1.00 61.69 218 PHE D O 1
ATOM 13364 N N . LEU D 1 248 ? 230.651 -76.638 -14.015 1.00 59.55 219 LEU D N 1
ATOM 13365 C CA . LEU D 1 248 ? 229.498 -77.465 -13.674 1.00 59.50 219 LEU D CA 1
ATOM 13366 C C . LEU D 1 248 ? 229.650 -78.840 -14.358 1.00 64.70 219 LEU D C 1
ATOM 13367 O O . LEU D 1 248 ? 229.488 -79.856 -13.696 1.00 65.80 219 LEU D O 1
ATOM 13372 N N . ARG D 1 249 ? 229.993 -78.862 -15.661 1.00 60.34 220 ARG D N 1
ATOM 13373 C CA . ARG D 1 249 ? 230.184 -80.094 -16.438 1.00 60.48 220 ARG D CA 1
ATOM 13374 C C . ARG D 1 249 ? 231.405 -80.921 -15.929 1.00 66.39 220 ARG D C 1
ATOM 13375 O O . ARG D 1 249 ? 232.383 -80.307 -15.483 1.00 64.72 220 ARG D O 1
ATOM 13383 N N . PRO D 1 250 ? 231.331 -82.284 -15.825 1.00 64.85 221 PRO D N 1
ATOM 13384 C CA . PRO D 1 250 ? 230.297 -83.207 -16.349 1.00 65.00 221 PRO D CA 1
ATOM 13385 C C . PRO D 1 250 ? 229.017 -83.405 -15.506 1.00 71.15 221 PRO D C 1
ATOM 13386 O O . PRO D 1 250 ? 228.311 -84.400 -15.725 1.00 70.56 221 PRO D O 1
ATOM 13390 N N . HIS D 1 251 ? 228.671 -82.458 -14.602 1.00 69.50 222 HIS D N 1
ATOM 13391 C CA . HIS D 1 251 ? 227.422 -82.518 -13.817 1.00 69.96 222 HIS D CA 1
ATOM 13392 C C . HIS D 1 251 ? 226.206 -82.479 -14.801 1.00 73.48 222 HIS D C 1
ATOM 13393 O O . HIS D 1 251 ? 226.262 -81.742 -15.810 1.00 71.58 222 HIS D O 1
ATOM 13400 N N . PRO D 1 252 ? 225.105 -83.239 -14.507 1.00 71.06 223 PRO D N 1
ATOM 13401 C CA . PRO D 1 252 ? 223.907 -83.205 -15.384 1.00 71.89 223 PRO D CA 1
ATOM 13402 C C . PRO D 1 252 ? 223.225 -81.812 -15.528 1.00 80.33 223 PRO D C 1
ATOM 13403 O O . PRO D 1 252 ? 223.584 -80.903 -14.781 1.00 79.63 223 PRO D O 1
ATOM 13407 N N . PRO D 1 253 ? 222.277 -81.554 -16.475 1.00 79.70 224 PRO D N 1
ATOM 13408 C CA . PRO D 1 253 ? 221.670 -82.455 -17.485 1.00 79.86 224 PRO D CA 1
ATOM 13409 C C . PRO D 1 253 ? 222.671 -83.099 -18.438 1.00 82.25 224 PRO D C 1
ATOM 13410 O O . PRO D 1 253 ? 223.648 -82.467 -18.853 1.00 80.23 224 PRO D O 1
ATOM 13414 N N . PHE D 1 254 ? 222.439 -84.384 -18.743 1.00 79.43 225 PHE D N 1
ATOM 13415 C CA . PHE D 1 254 ? 223.301 -85.138 -19.648 1.00 78.95 225 PHE D CA 1
ATOM 13416 C C . PHE D 1 254 ? 222.899 -84.897 -21.126 1.00 85.03 225 PHE D C 1
ATOM 13417 O O . PHE D 1 254 ? 222.070 -85.616 -21.687 1.00 85.47 225 PHE D O 1
ATOM 13425 N N . SER D 1 255 ? 223.462 -83.814 -21.706 1.00 81.99 226 SER D N 1
ATOM 13426 C CA . SER D 1 255 ? 223.310 -83.320 -23.081 1.00 82.28 226 SER D CA 1
ATOM 13427 C C . SER D 1 255 ? 224.615 -82.638 -23.408 1.00 86.98 226 SER D C 1
ATOM 13428 O O . SER D 1 255 ? 225.194 -82.004 -22.525 1.00 87.57 226 SER D O 1
ATOM 13431 N N . VAL D 1 256 ? 225.075 -82.730 -24.662 1.00 84.27 227 VAL D N 1
ATOM 13432 C CA . VAL D 1 256 ? 226.349 -82.136 -25.105 1.00 84.77 227 VAL D CA 1
ATOM 13433 C C . VAL D 1 256 ? 226.355 -81.944 -26.645 1.00 91.64 227 VAL D C 1
ATOM 13434 O O . VAL D 1 256 ? 225.776 -82.780 -27.342 1.00 92.27 227 VAL D O 1
ATOM 13438 N N . PRO D 1 257 ? 226.933 -80.857 -27.214 1.00 89.65 228 PRO D N 1
ATOM 13439 C CA . PRO D 1 257 ? 226.929 -80.729 -28.677 1.00 90.10 228 PRO D CA 1
ATOM 13440 C C . PRO D 1 257 ? 227.977 -81.601 -29.376 1.00 95.08 228 PRO D C 1
ATOM 13441 O O . PRO D 1 257 ? 228.738 -82.329 -28.724 1.00 94.16 228 PRO D O 1
ATOM 13445 N N . GLU D 1 258 ? 228.010 -81.504 -30.721 1.00 92.00 229 GLU D N 1
ATOM 13446 C CA . GLU D 1 258 ? 228.906 -82.256 -31.581 1.00 91.17 229 GLU D CA 1
ATOM 13447 C C . GLU D 1 258 ? 230.368 -81.842 -31.397 1.00 92.43 229 GLU D C 1
ATOM 13448 O O . GLU D 1 258 ? 230.638 -80.656 -31.196 1.00 91.12 229 GLU D O 1
ATOM 13454 N N . PRO D 1 259 ? 231.330 -82.795 -31.408 1.00 87.70 230 PRO D N 1
ATOM 13455 C CA . PRO D 1 259 ? 231.173 -84.240 -31.666 1.00 87.01 230 PRO D CA 1
ATOM 13456 C C . PRO D 1 259 ? 230.744 -85.115 -30.486 1.00 89.28 230 PRO D C 1
ATOM 13457 O O . PRO D 1 259 ? 230.110 -86.144 -30.699 1.00 89.20 230 PRO D O 1
ATOM 13461 N N . TYR D 1 260 ? 231.107 -84.707 -29.257 1.00 83.39 231 TYR D N 1
ATOM 13462 C CA . TYR D 1 260 ? 230.975 -85.373 -27.952 1.00 81.66 231 TYR D CA 1
ATOM 13463 C C . TYR D 1 260 ? 229.683 -86.190 -27.721 1.00 87.82 231 TYR D C 1
ATOM 13464 O O . TYR D 1 260 ? 229.733 -87.214 -27.024 1.00 86.71 231 TYR D O 1
ATOM 13473 N N . ASN D 1 261 ? 228.559 -85.766 -28.338 1.00 87.09 232 ASN D N 1
ATOM 13474 C CA . ASN D 1 261 ? 227.239 -86.409 -28.248 1.00 88.34 232 ASN D CA 1
ATOM 13475 C C . ASN D 1 261 ? 227.223 -87.898 -28.677 1.00 95.72 232 ASN D C 1
ATOM 13476 O O . ASN D 1 261 ? 226.652 -88.750 -27.978 1.00 95.97 232 ASN D O 1
ATOM 13481 N N . ARG D 1 262 ? 227.876 -88.195 -29.818 1.00 93.10 233 ARG D N 1
ATOM 13482 C CA . ARG D 1 262 ? 227.956 -89.514 -30.453 1.00 92.38 233 ARG D CA 1
ATOM 13483 C C . ARG D 1 262 ? 229.310 -90.197 -30.244 1.00 94.28 233 ARG D C 1
ATOM 13484 O O . ARG D 1 262 ? 229.398 -91.406 -30.449 1.00 93.53 233 ARG D O 1
ATOM 13492 N N . MET D 1 263 ? 230.348 -89.430 -29.808 1.00 90.17 234 MET D N 1
ATOM 13493 C CA . MET D 1 263 ? 231.740 -89.851 -29.572 1.00 89.75 234 MET D CA 1
ATOM 13494 C C . MET D 1 263 ? 231.897 -91.247 -28.932 1.00 95.07 234 MET D C 1
ATOM 13495 O O . MET D 1 263 ? 232.893 -91.938 -29.168 1.00 94.42 234 MET D O 1
ATOM 13500 N N . PHE D 1 264 ? 230.910 -91.639 -28.123 1.00 92.81 235 PHE D N 1
ATOM 13501 C CA . PHE D 1 264 ? 230.846 -92.919 -27.430 1.00 92.75 235 PHE D CA 1
ATOM 13502 C C . PHE D 1 264 ? 229.490 -93.562 -27.717 1.00 96.50 235 PHE D C 1
ATOM 13503 O O . PHE D 1 264 ? 228.486 -92.851 -27.865 1.00 96.70 235 PHE D O 1
ATOM 13511 N N . THR D 1 265 ? 229.474 -94.900 -27.839 1.00 91.77 236 THR D N 1
ATOM 13512 C CA . THR D 1 265 ? 228.257 -95.667 -28.110 1.00 90.99 236 THR D CA 1
ATOM 13513 C C . THR D 1 265 ? 227.858 -96.362 -26.811 1.00 93.43 236 THR D C 1
ATOM 13514 O O . THR D 1 265 ? 228.755 -96.818 -26.093 1.00 92.75 236 THR D O 1
ATOM 13518 N N . PRO D 1 266 ? 226.540 -96.442 -26.476 1.00 89.65 237 PRO D N 1
ATOM 13519 C CA . PRO D 1 266 ? 226.126 -97.050 -25.186 1.00 89.67 237 PRO D CA 1
ATOM 13520 C C . PRO D 1 266 ? 226.790 -98.364 -24.780 1.00 96.29 237 PRO D C 1
ATOM 13521 O O . PRO D 1 266 ? 226.970 -98.605 -23.583 1.00 95.34 237 PRO D O 1
ATOM 13525 N N . SER D 1 267 ? 227.132 -99.213 -25.786 1.00 96.17 238 SER D N 1
ATOM 13526 C CA . SER D 1 267 ? 227.750 -100.544 -25.637 1.00 97.02 238 SER D CA 1
ATOM 13527 C C . SER D 1 267 ? 229.090 -100.485 -24.939 1.00 101.93 238 SER D C 1
ATOM 13528 O O . SER D 1 267 ? 229.410 -101.407 -24.192 1.00 101.27 238 SER D O 1
ATOM 13531 N N . ASP D 1 268 ? 229.910 -99.455 -25.255 1.00 99.25 239 ASP D N 1
ATOM 13532 C CA . ASP D 1 268 ? 231.240 -99.246 -24.681 1.00 99.60 239 ASP D CA 1
ATOM 13533 C C . ASP D 1 268 ? 231.169 -98.989 -23.174 1.00 103.72 239 ASP D C 1
ATOM 13534 O O . ASP D 1 268 ? 230.091 -98.671 -22.644 1.00 104.68 239 ASP D O 1
ATOM 13539 N N . GLY D 1 269 ? 232.315 -99.107 -22.513 1.00 98.68 240 GLY D N 1
ATOM 13540 C CA . GLY D 1 269 ? 232.406 -98.888 -21.074 1.00 98.02 240 GLY D CA 1
ATOM 13541 C C . GLY D 1 269 ? 232.491 -100.138 -20.234 1.00 100.28 240 GLY D C 1
ATOM 13542 O O . GLY D 1 269 ? 232.034 -101.205 -20.645 1.00 99.43 240 GLY D O 1
ATOM 13543 N N . PRO D 1 270 ? 233.069 -99.993 -19.021 1.00 96.01 241 PRO D N 1
ATOM 13544 C CA . PRO D 1 270 ? 233.235 -101.149 -18.117 1.00 95.32 241 PRO D CA 1
ATOM 13545 C C . PRO D 1 270 ? 231.942 -101.709 -17.543 1.00 97.88 241 PRO D C 1
ATOM 13546 O O . PRO D 1 270 ? 230.873 -101.154 -17.772 1.00 97.51 241 PRO D O 1
ATOM 13550 N N . ALA D 1 271 ? 232.052 -102.814 -16.787 1.00 94.21 242 ALA D N 1
ATOM 13551 C CA . ALA D 1 271 ? 230.933 -103.456 -16.107 1.00 93.78 242 ALA D CA 1
ATOM 13552 C C . ALA D 1 271 ? 230.428 -102.535 -14.989 1.00 97.83 242 ALA D C 1
ATOM 13553 O O . ALA D 1 271 ? 231.205 -101.759 -14.421 1.00 98.76 242 ALA D O 1
ATOM 13555 N N . PHE D 1 272 ? 229.127 -102.607 -14.696 1.00 92.06 243 PHE D N 1
ATOM 13556 C CA . PHE D 1 272 ? 228.516 -101.824 -13.641 1.00 90.59 243 PHE D CA 1
ATOM 13557 C C . PHE D 1 272 ? 228.635 -102.588 -12.333 1.00 90.57 243 PHE D C 1
ATOM 13558 O O . PHE D 1 272 ? 228.317 -103.778 -12.288 1.00 89.48 243 PHE D O 1
ATOM 13566 N N . ALA D 1 273 ? 229.098 -101.909 -11.266 1.00 84.80 244 ALA D N 1
ATOM 13567 C CA . ALA D 1 273 ? 229.206 -102.506 -9.935 1.00 83.45 244 ALA D CA 1
ATOM 13568 C C . ALA D 1 273 ? 227.809 -102.483 -9.335 1.00 86.21 244 ALA D C 1
ATOM 13569 O O . ALA D 1 273 ? 227.459 -101.518 -8.664 1.00 86.85 244 ALA D O 1
ATOM 13571 N N . ARG D 1 274 ? 226.971 -103.486 -9.651 1.00 81.35 245 ARG D N 1
ATOM 13572 C CA . ARG D 1 274 ? 225.586 -103.531 -9.159 1.00 81.06 245 ARG D CA 1
ATOM 13573 C C . ARG D 1 274 ? 225.060 -104.920 -8.965 1.00 85.52 245 ARG D C 1
ATOM 13574 O O . ARG D 1 274 ? 225.579 -105.853 -9.573 1.00 86.17 245 ARG D O 1
ATOM 13582 N N . ALA D 1 275 ? 223.992 -105.052 -8.150 1.00 81.85 246 ALA D N 1
ATOM 13583 C CA . ALA D 1 275 ? 223.292 -106.314 -7.914 1.00 81.79 246 ALA D CA 1
ATOM 13584 C C . ALA D 1 275 ? 222.555 -106.724 -9.213 1.00 88.07 246 ALA D C 1
ATOM 13585 O O . ALA D 1 275 ? 222.581 -105.978 -10.203 1.00 87.32 246 ALA D O 1
ATOM 13587 N N . ALA D 1 276 ? 221.957 -107.936 -9.222 1.00 86.12 247 ALA D N 1
ATOM 13588 C CA . ALA D 1 276 ? 221.215 -108.479 -10.365 1.00 85.96 247 ALA D CA 1
ATOM 13589 C C . ALA D 1 276 ? 220.003 -107.590 -10.711 1.00 88.76 247 ALA D C 1
ATOM 13590 O O . ALA D 1 276 ? 219.741 -107.323 -11.889 1.00 87.47 247 ALA D O 1
ATOM 13592 N N . ASN D 1 277 ? 219.307 -107.099 -9.660 1.00 85.06 248 ASN D N 1
ATOM 13593 C CA . ASN D 1 277 ? 218.127 -106.228 -9.724 1.00 83.93 248 ASN D CA 1
ATOM 13594 C C . ASN D 1 277 ? 218.104 -105.251 -8.529 1.00 83.84 248 ASN D C 1
ATOM 13595 O O . ASN D 1 277 ? 218.699 -105.514 -7.476 1.00 82.47 248 ASN D O 1
ATOM 13600 N N . ARG D 1 278 ? 217.376 -104.142 -8.702 1.00 77.96 249 ARG D N 1
ATOM 13601 C CA . ARG D 1 278 ? 217.191 -103.079 -7.721 1.00 75.90 249 ARG D CA 1
ATOM 13602 C C . ARG D 1 278 ? 216.666 -103.581 -6.384 1.00 79.11 249 ARG D C 1
ATOM 13603 O O . ARG D 1 278 ? 217.061 -103.055 -5.347 1.00 78.70 249 ARG D O 1
ATOM 13611 N N . GLU D 1 279 ? 215.765 -104.581 -6.412 1.00 74.91 250 GLU D N 1
ATOM 13612 C CA . GLU D 1 279 ? 215.139 -105.175 -5.228 1.00 74.96 250 GLU D CA 1
ATOM 13613 C C . GLU D 1 279 ? 216.184 -105.818 -4.326 1.00 76.99 250 GLU D C 1
ATOM 13614 O O . GLU D 1 279 ? 216.179 -105.569 -3.123 1.00 77.08 250 GLU D O 1
ATOM 13620 N N . ALA D 1 280 ? 217.098 -106.610 -4.921 1.00 71.50 251 ALA D N 1
ATOM 13621 C CA . ALA D 1 280 ? 218.193 -107.271 -4.222 1.00 70.90 251 ALA D CA 1
ATOM 13622 C C . ALA D 1 280 ? 219.197 -106.220 -3.697 1.00 73.36 251 ALA D C 1
ATOM 13623 O O . ALA D 1 280 ? 219.702 -106.352 -2.572 1.00 72.85 251 ALA D O 1
ATOM 13625 N N . GLU D 1 281 ? 219.440 -105.165 -4.515 1.00 67.79 252 GLU D N 1
ATOM 13626 C CA . GLU D 1 281 ? 220.310 -104.028 -4.218 1.00 67.31 252 GLU D CA 1
ATOM 13627 C C . GLU D 1 281 ? 219.804 -103.276 -2.963 1.00 70.23 252 GLU D C 1
ATOM 13628 O O . GLU D 1 281 ? 220.529 -103.182 -1.963 1.00 69.06 252 GLU D O 1
ATOM 13634 N N . GLN D 1 282 ? 218.526 -102.828 -3.006 1.00 65.72 253 GLN D N 1
ATOM 13635 C CA . GLN D 1 282 ? 217.837 -102.089 -1.954 1.00 64.22 253 GLN D CA 1
ATOM 13636 C C . GLN D 1 282 ? 217.687 -102.866 -0.670 1.00 66.99 253 GLN D C 1
ATOM 13637 O O . GLN D 1 282 ? 217.612 -102.260 0.411 1.00 67.32 253 GLN D O 1
ATOM 13643 N N . ALA D 1 283 ? 217.661 -104.205 -0.774 1.00 61.37 254 ALA D N 1
ATOM 13644 C CA . ALA D 1 283 ? 217.503 -105.103 0.382 1.00 60.68 254 ALA D CA 1
ATOM 13645 C C . ALA D 1 283 ? 218.706 -105.116 1.339 1.00 62.98 254 ALA D C 1
ATOM 13646 O O . ALA D 1 283 ? 218.567 -105.510 2.505 1.00 61.13 254 ALA D O 1
ATOM 13648 N N . VAL D 1 284 ? 219.885 -104.689 0.846 1.00 60.56 255 VAL D N 1
ATOM 13649 C CA . VAL D 1 284 ? 221.142 -104.692 1.616 1.00 60.54 255 VAL D CA 1
ATOM 13650 C C . VAL D 1 284 ? 221.089 -103.739 2.827 1.00 61.14 255 VAL D C 1
ATOM 13651 O O . VAL D 1 284 ? 221.524 -104.127 3.921 1.00 61.54 255 VAL D O 1
ATOM 13655 N N . HIS D 1 285 ? 220.537 -102.520 2.642 1.00 54.61 256 HIS D N 1
ATOM 13656 C CA . HIS D 1 285 ? 220.459 -101.528 3.717 1.00 53.18 256 HIS D CA 1
ATOM 13657 C C . HIS D 1 285 ? 219.194 -100.643 3.655 1.00 55.17 256 HIS D C 1
ATOM 13658 O O . HIS D 1 285 ? 218.835 -100.196 2.555 1.00 55.34 256 HIS D O 1
ATOM 13665 N N . PRO D 1 286 ? 218.580 -100.297 4.830 1.00 50.85 257 PRO D N 1
ATOM 13666 C CA . PRO D 1 286 ? 217.391 -99.406 4.827 1.00 50.21 257 PRO D CA 1
ATOM 13667 C C . PRO D 1 286 ? 217.550 -98.079 4.072 1.00 58.60 257 PRO D C 1
ATOM 13668 O O . PRO D 1 286 ? 216.584 -97.597 3.473 1.00 60.28 257 PRO D O 1
ATOM 13672 N N . LEU D 1 287 ? 218.761 -97.488 4.089 1.00 56.37 258 LEU D N 1
ATOM 13673 C CA . LEU D 1 287 ? 219.054 -96.247 3.381 1.00 56.09 258 LEU D CA 1
ATOM 13674 C C . LEU D 1 287 ? 218.917 -96.439 1.870 1.00 59.74 258 LEU D C 1
ATOM 13675 O O . LEU D 1 287 ? 218.469 -95.518 1.187 1.00 58.42 258 LEU D O 1
ATOM 13680 N N . LEU D 1 288 ? 219.317 -97.625 1.345 1.00 57.74 259 LEU D N 1
ATOM 13681 C CA . LEU D 1 288 ? 219.212 -97.942 -0.086 1.00 57.61 259 LEU D CA 1
ATOM 13682 C C . LEU D 1 288 ? 217.743 -98.094 -0.505 1.00 61.66 259 LEU D C 1
ATOM 13683 O O . LEU D 1 288 ? 217.336 -97.577 -1.550 1.00 59.95 259 LEU D O 1
ATOM 13688 N N . ALA D 1 289 ? 216.947 -98.723 0.374 1.00 60.88 260 ALA D N 1
ATOM 13689 C CA . ALA D 1 289 ? 215.510 -98.968 0.200 1.00 62.66 260 ALA D CA 1
ATOM 13690 C C . ALA D 1 289 ? 214.716 -97.654 0.200 1.00 72.36 260 ALA D C 1
ATOM 13691 O O . ALA D 1 289 ? 213.683 -97.544 -0.471 1.00 73.35 260 ALA D O 1
ATOM 13693 N N . PHE D 1 290 ? 215.210 -96.663 0.938 1.00 69.86 261 PHE D N 1
ATOM 13694 C CA . PHE D 1 290 ? 214.604 -95.346 1.018 1.00 69.83 261 PHE D CA 1
ATOM 13695 C C . PHE D 1 290 ? 215.032 -94.453 -0.154 1.00 73.05 261 PHE D C 1
ATOM 13696 O O . PHE D 1 290 ? 214.183 -93.895 -0.846 1.00 72.75 261 PHE D O 1
ATOM 13704 N N . ALA D 1 291 ? 216.344 -94.325 -0.370 1.00 68.74 262 ALA D N 1
ATOM 13705 C CA . ALA D 1 291 ? 216.926 -93.421 -1.350 1.00 68.29 262 ALA D CA 1
ATOM 13706 C C . ALA D 1 291 ? 216.778 -93.796 -2.811 1.00 71.23 262 ALA D C 1
ATOM 13707 O O . ALA D 1 291 ? 216.549 -92.900 -3.627 1.00 70.46 262 ALA D O 1
ATOM 13709 N N . LEU D 1 292 ? 217.009 -95.076 -3.166 1.00 68.41 263 LEU D N 1
ATOM 13710 C CA . LEU D 1 292 ? 216.985 -95.502 -4.576 1.00 67.87 263 LEU D CA 1
ATOM 13711 C C . LEU D 1 292 ? 215.649 -95.216 -5.296 1.00 68.98 263 LEU D C 1
ATOM 13712 O O . LEU D 1 292 ? 215.696 -94.663 -6.400 1.00 65.65 263 LEU D O 1
ATOM 13717 N N . PRO D 1 293 ? 214.466 -95.487 -4.687 1.00 66.67 264 PRO D N 1
ATOM 13718 C CA . PRO D 1 293 ? 213.212 -95.179 -5.396 1.00 67.66 264 PRO D CA 1
ATOM 13719 C C . PRO D 1 293 ? 212.959 -93.685 -5.619 1.00 73.56 264 PRO D C 1
ATOM 13720 O O . PRO D 1 293 ? 212.288 -93.327 -6.602 1.00 74.04 264 PRO D O 1
ATOM 13724 N N . LEU D 1 294 ? 213.516 -92.819 -4.725 1.00 69.30 265 LEU D N 1
ATOM 13725 C CA . LEU D 1 294 ? 213.368 -91.357 -4.772 1.00 67.90 265 LEU D CA 1
ATOM 13726 C C . LEU D 1 294 ? 214.173 -90.675 -5.876 1.00 71.02 265 LEU D C 1
ATOM 13727 O O . LEU D 1 294 ? 213.896 -89.515 -6.183 1.00 70.11 265 LEU D O 1
ATOM 13732 N N . ILE D 1 295 ? 215.138 -91.382 -6.494 1.00 68.00 266 ILE D N 1
ATOM 13733 C CA . ILE D 1 295 ? 215.948 -90.815 -7.580 1.00 67.97 266 ILE D CA 1
ATOM 13734 C C . ILE D 1 295 ? 215.038 -90.516 -8.773 1.00 75.09 266 ILE D C 1
ATOM 13735 O O . ILE D 1 295 ? 214.377 -91.418 -9.288 1.00 76.23 266 ILE D O 1
ATOM 13740 N N . GLY D 1 296 ? 214.941 -89.246 -9.128 1.00 72.38 267 GLY D N 1
ATOM 13741 C CA . GLY D 1 296 ? 214.095 -88.792 -10.223 1.00 71.93 267 GLY D CA 1
ATOM 13742 C C . GLY D 1 296 ? 214.868 -88.539 -11.489 1.00 75.35 267 GLY D C 1
ATOM 13743 O O . GLY D 1 296 ? 216.069 -88.293 -11.439 1.00 75.03 267 GLY D O 1
ATOM 13744 N N . LYS D 1 297 ? 214.167 -88.572 -12.624 1.00 73.08 268 LYS D N 1
ATOM 13745 C CA . LYS D 1 297 ? 214.714 -88.365 -13.972 1.00 73.01 268 LYS D CA 1
ATOM 13746 C C . LYS D 1 297 ? 215.128 -86.923 -14.242 1.00 75.14 268 LYS D C 1
ATOM 13747 O O . LYS D 1 297 ? 216.095 -86.698 -14.963 1.00 73.19 268 LYS D O 1
ATOM 13753 N N . ASP D 1 298 ? 214.386 -85.950 -13.670 1.00 74.33 269 ASP D N 1
ATOM 13754 C CA . ASP D 1 298 ? 214.604 -84.489 -13.784 1.00 75.22 269 ASP D CA 1
ATOM 13755 C C . ASP D 1 298 ? 216.011 -84.047 -13.389 1.00 77.53 269 ASP D C 1
ATOM 13756 O O . ASP D 1 298 ? 216.549 -83.102 -13.974 1.00 77.67 269 ASP D O 1
ATOM 13761 N N . SER D 1 299 ? 216.609 -84.759 -12.417 1.00 71.85 270 SER D N 1
ATOM 13762 C CA . SER D 1 299 ? 217.951 -84.523 -11.900 1.00 70.24 270 SER D CA 1
ATOM 13763 C C . SER D 1 299 ? 219.053 -84.888 -12.908 1.00 72.54 270 SER D C 1
ATOM 13764 O O . SER D 1 299 ? 220.201 -84.478 -12.700 1.00 73.03 270 SER D O 1
ATOM 13767 N N . PHE D 1 300 ? 218.733 -85.662 -13.986 1.00 66.58 271 PHE D N 1
ATOM 13768 C CA . PHE D 1 300 ? 219.749 -86.149 -14.938 1.00 64.06 271 PHE D CA 1
ATOM 13769 C C . PHE D 1 300 ? 219.520 -85.748 -16.388 1.00 69.04 271 PHE D C 1
ATOM 13770 O O . PHE D 1 300 ? 220.496 -85.528 -17.117 1.00 67.36 271 PHE D O 1
ATOM 13778 N N . ILE D 1 301 ? 218.249 -85.640 -16.807 1.00 68.68 272 ILE D N 1
ATOM 13779 C CA . ILE D 1 301 ? 217.877 -85.231 -18.167 1.00 69.52 272 ILE D CA 1
ATOM 13780 C C . ILE D 1 301 ? 216.981 -83.995 -18.054 1.00 75.75 272 ILE D C 1
ATOM 13781 O O . ILE D 1 301 ? 216.026 -84.000 -17.264 1.00 73.58 272 ILE D O 1
ATOM 13786 N N . TYR D 1 302 ? 217.295 -82.939 -18.840 1.00 76.72 273 TYR D N 1
ATOM 13787 C CA . TYR D 1 302 ? 216.507 -81.700 -18.838 1.00 78.33 273 TYR D CA 1
ATOM 13788 C C . TYR D 1 302 ? 215.064 -81.986 -19.251 1.00 83.81 273 TYR D C 1
ATOM 13789 O O . TYR D 1 302 ? 214.818 -82.444 -20.370 1.00 84.81 273 TYR D O 1
ATOM 13798 N N . GLY D 1 303 ? 214.141 -81.746 -18.322 1.00 79.33 274 GLY D N 1
ATOM 13799 C CA . GLY D 1 303 ? 212.717 -81.977 -18.517 1.00 78.37 274 GLY D CA 1
ATOM 13800 C C . GLY D 1 303 ? 212.253 -83.353 -18.083 1.00 81.22 274 GLY D C 1
ATOM 13801 O O . GLY D 1 303 ? 211.094 -83.715 -18.309 1.00 80.35 274 GLY D O 1
ATOM 13802 N N . GLY D 1 304 ? 213.160 -84.115 -17.469 1.00 77.79 275 GLY D N 1
ATOM 13803 C CA . GLY D 1 304 ? 212.900 -85.466 -16.984 1.00 77.98 275 GLY D CA 1
ATOM 13804 C C . GLY D 1 304 ? 211.679 -85.561 -16.096 1.00 83.44 275 GLY D C 1
ATOM 13805 O O . GLY D 1 304 ? 211.385 -84.627 -15.342 1.00 83.25 275 GLY D O 1
ATOM 13806 N N . GLU D 1 305 ? 210.935 -86.669 -16.204 1.00 81.03 276 GLU D N 1
ATOM 13807 C CA . GLU D 1 305 ? 209.726 -86.859 -15.410 1.00 81.62 276 GLU D CA 1
ATOM 13808 C C . GLU D 1 305 ? 209.644 -88.258 -14.831 1.00 84.73 276 GLU D C 1
ATOM 13809 O O . GLU D 1 305 ? 209.941 -89.220 -15.528 1.00 84.86 276 GLU D O 1
ATOM 13815 N N . GLY D 1 306 ? 209.227 -88.356 -13.572 1.00 80.52 277 GLY D N 1
ATOM 13816 C CA . GLY D 1 306 ? 209.083 -89.629 -12.877 1.00 80.26 277 GLY D CA 1
ATOM 13817 C C . GLY D 1 306 ? 210.378 -90.168 -12.298 1.00 84.48 277 GLY D C 1
ATOM 13818 O O . GLY D 1 306 ? 211.381 -89.447 -12.233 1.00 84.33 277 GLY D O 1
ATOM 13819 N N . SER D 1 307 ? 210.358 -91.457 -11.874 1.00 80.67 278 SER D N 1
ATOM 13820 C CA . SER D 1 307 ? 211.488 -92.153 -11.251 1.00 79.67 278 SER D CA 1
ATOM 13821 C C . SER D 1 307 ? 212.548 -92.594 -12.240 1.00 82.71 278 SER D C 1
ATOM 13822 O O . SER D 1 307 ? 212.222 -92.973 -13.363 1.00 81.82 278 SER D O 1
ATOM 13825 N N . ALA D 1 308 ? 213.828 -92.561 -11.805 1.00 79.47 279 ALA D N 1
ATOM 13826 C CA . ALA D 1 308 ? 214.969 -93.007 -12.614 1.00 79.00 279 ALA D CA 1
ATOM 13827 C C . ALA D 1 308 ? 215.023 -94.546 -12.623 1.00 81.83 279 ALA D C 1
ATOM 13828 O O . ALA D 1 308 ? 215.706 -95.128 -13.466 1.00 81.48 279 ALA D O 1
ATOM 13830 N N . SER D 1 309 ? 214.246 -95.194 -11.714 1.00 77.69 280 SER D N 1
ATOM 13831 C CA . SER D 1 309 ? 214.056 -96.642 -11.600 1.00 78.24 280 SER D CA 1
ATOM 13832 C C . SER D 1 309 ? 213.402 -97.209 -12.895 1.00 86.28 280 SER D C 1
ATOM 13833 O O . SER D 1 309 ? 213.544 -98.402 -13.182 1.00 86.11 280 SER D O 1
ATOM 13836 N N . ASP D 1 310 ? 212.694 -96.341 -13.665 1.00 84.90 281 ASP D N 1
ATOM 13837 C CA . ASP D 1 310 ? 212.026 -96.661 -14.931 1.00 85.76 281 ASP D CA 1
ATOM 13838 C C . ASP D 1 310 ? 213.003 -96.694 -16.120 1.00 92.15 281 ASP D C 1
ATOM 13839 O O . ASP D 1 310 ? 212.598 -96.997 -17.244 1.00 91.84 281 ASP D O 1
ATOM 13844 N N . TRP D 1 311 ? 214.278 -96.377 -15.877 1.00 90.94 282 TRP D N 1
ATOM 13845 C CA . TRP D 1 311 ? 215.305 -96.441 -16.909 1.00 92.08 282 TRP D CA 1
ATOM 13846 C C . TRP D 1 311 ? 215.929 -97.833 -16.871 1.00 96.94 282 TRP D C 1
ATOM 13847 O O . TRP D 1 311 ? 216.234 -98.338 -15.796 1.00 96.69 282 TRP D O 1
ATOM 13858 N N . THR D 1 312 ? 216.095 -98.458 -18.036 1.00 93.80 283 THR D N 1
ATOM 13859 C CA . THR D 1 312 ? 216.654 -99.807 -18.152 1.00 93.64 283 THR D CA 1
ATOM 13860 C C . THR D 1 312 ? 218.183 -99.774 -18.153 1.00 97.90 283 THR D C 1
ATOM 13861 O O . THR D 1 312 ? 218.775 -98.696 -18.244 1.00 98.31 283 THR D O 1
ATOM 13865 N N . SER D 1 313 ? 218.819 -100.963 -18.096 1.00 93.38 284 SER D N 1
ATOM 13866 C CA . SER D 1 313 ? 220.267 -101.128 -18.166 1.00 92.75 284 SER D CA 1
ATOM 13867 C C . SER D 1 313 ? 220.796 -100.474 -19.458 1.00 97.23 284 SER D C 1
ATOM 13868 O O . SER D 1 313 ? 221.895 -99.907 -19.465 1.00 97.72 284 SER D O 1
ATOM 13871 N N . GLU D 1 314 ? 219.984 -100.545 -20.539 1.00 92.81 285 GLU D N 1
ATOM 13872 C CA . GLU D 1 314 ? 220.265 -99.963 -21.852 1.00 91.90 285 GLU D CA 1
ATOM 13873 C C . GLU D 1 314 ? 220.208 -98.443 -21.768 1.00 91.85 285 GLU D C 1
ATOM 13874 O O . GLU D 1 314 ? 221.104 -97.770 -22.285 1.00 92.29 285 GLU D O 1
ATOM 13880 N N . ASP D 1 315 ? 219.154 -97.904 -21.109 1.00 84.34 286 ASP D N 1
ATOM 13881 C CA . ASP D 1 315 ? 218.951 -96.464 -20.891 1.00 82.17 286 ASP D CA 1
ATOM 13882 C C . ASP D 1 315 ? 220.152 -95.863 -20.130 1.00 81.20 286 ASP D C 1
ATOM 13883 O O . ASP D 1 315 ? 220.681 -94.826 -20.547 1.00 79.11 286 ASP D O 1
ATOM 13888 N N . LEU D 1 316 ? 220.605 -96.556 -19.048 1.00 75.16 287 LEU D N 1
ATOM 13889 C CA . LEU D 1 316 ? 221.748 -96.149 -18.236 1.00 73.85 287 LEU D CA 1
ATOM 13890 C C . LEU D 1 316 ? 223.041 -96.175 -19.043 1.00 79.88 287 LEU D C 1
ATOM 13891 O O . LEU D 1 316 ? 223.854 -95.247 -18.924 1.00 79.91 287 LEU D O 1
ATOM 13896 N N . SER D 1 317 ? 223.208 -97.193 -19.912 1.00 77.20 288 SER D N 1
ATOM 13897 C CA . SER D 1 317 ? 224.377 -97.302 -20.791 1.00 77.36 288 SER D CA 1
ATOM 13898 C C . SER D 1 317 ? 224.418 -96.124 -21.792 1.00 80.18 288 SER D C 1
ATOM 13899 O O . SER D 1 317 ? 225.502 -95.604 -22.074 1.00 79.88 288 SER D O 1
ATOM 13902 N N . ALA D 1 318 ? 223.229 -95.679 -22.274 1.00 76.07 289 ALA D N 1
ATOM 13903 C CA . ALA D 1 318 ? 223.072 -94.540 -23.194 1.00 75.97 289 ALA D CA 1
ATOM 13904 C C . ALA D 1 318 ? 223.453 -93.216 -22.495 1.00 80.23 289 ALA D C 1
ATOM 13905 O O . ALA D 1 318 ? 224.137 -92.379 -23.094 1.00 80.55 289 ALA D O 1
ATOM 13907 N N . ILE D 1 319 ? 223.028 -93.056 -21.218 1.00 75.15 290 ILE D N 1
ATOM 13908 C CA . ILE D 1 319 ? 223.346 -91.910 -20.360 1.00 74.17 290 ILE D CA 1
ATOM 13909 C C . ILE D 1 319 ? 224.879 -91.837 -20.162 1.00 78.20 290 ILE D C 1
ATOM 13910 O O . ILE D 1 319 ? 225.473 -90.765 -20.345 1.00 77.47 290 ILE D O 1
ATOM 13915 N N . ARG D 1 320 ? 225.512 -92.995 -19.846 1.00 74.11 291 ARG D N 1
ATOM 13916 C CA . ARG D 1 320 ? 226.956 -93.101 -19.632 1.00 73.24 291 ARG D CA 1
ATOM 13917 C C . ARG D 1 320 ? 227.780 -92.665 -20.850 1.00 77.85 291 ARG D C 1
ATOM 13918 O O . ARG D 1 320 ? 228.818 -92.016 -20.694 1.00 76.62 291 ARG D O 1
ATOM 13926 N N . ALA D 1 321 ? 227.293 -93.004 -22.060 1.00 76.32 292 ALA D N 1
ATOM 13927 C CA . ALA D 1 321 ? 227.912 -92.662 -23.348 1.00 76.51 292 ALA D CA 1
ATOM 13928 C C . ALA D 1 321 ? 227.977 -91.138 -23.521 1.00 80.38 292 ALA D C 1
ATOM 13929 O O . ALA D 1 321 ? 228.998 -90.612 -23.976 1.00 79.99 292 ALA D O 1
ATOM 13931 N N . ILE D 1 322 ? 226.889 -90.432 -23.117 1.00 76.78 293 ILE D N 1
ATOM 13932 C CA . ILE D 1 322 ? 226.793 -88.964 -23.132 1.00 75.72 293 ILE D CA 1
ATOM 13933 C C . ILE D 1 322 ? 227.727 -88.388 -22.040 1.00 77.64 293 ILE D C 1
ATOM 13934 O O . ILE D 1 322 ? 228.502 -87.473 -22.328 1.00 76.23 293 ILE D O 1
ATOM 13939 N N . TYR D 1 323 ? 227.686 -88.969 -20.810 1.00 74.31 294 TYR D N 1
ATOM 13940 C CA . TYR D 1 323 ? 228.544 -88.574 -19.686 1.00 74.31 294 TYR D CA 1
ATOM 13941 C C . TYR D 1 323 ? 230.029 -88.628 -20.070 1.00 78.55 294 TYR D C 1
ATOM 13942 O O . TYR D 1 323 ? 230.771 -87.670 -19.817 1.00 76.80 294 TYR D O 1
ATOM 13951 N N . TYR D 1 324 ? 230.438 -89.736 -20.721 1.00 76.98 295 TYR D N 1
ATOM 13952 C CA . TYR D 1 324 ? 231.805 -89.958 -21.197 1.00 77.24 295 TYR D CA 1
ATOM 13953 C C . TYR D 1 324 ? 232.209 -88.877 -22.216 1.00 78.97 295 TYR D C 1
ATOM 13954 O O . TYR D 1 324 ? 233.347 -88.414 -22.186 1.00 78.01 295 TYR D O 1
ATOM 13963 N N . GLY D 1 325 ? 231.256 -88.460 -23.058 1.00 75.32 296 GLY D N 1
ATOM 13964 C CA . GLY D 1 325 ? 231.450 -87.412 -24.059 1.00 75.56 296 GLY D CA 1
ATOM 13965 C C . GLY D 1 325 ? 231.553 -86.028 -23.439 1.00 79.92 296 GLY D C 1
ATOM 13966 O O . GLY D 1 325 ? 232.306 -85.175 -23.932 1.00 78.17 296 GLY D O 1
ATOM 13967 N N . MET D 1 326 ? 230.792 -85.812 -22.324 1.00 77.57 297 MET D N 1
ATOM 13968 C CA . MET D 1 326 ? 230.787 -84.567 -21.539 1.00 77.43 297 MET D CA 1
ATOM 13969 C C . MET D 1 326 ? 232.143 -84.346 -20.860 1.00 78.38 297 MET D C 1
ATOM 13970 O O . MET D 1 326 ? 232.645 -83.218 -20.857 1.00 77.95 297 MET D O 1
ATOM 13975 N N . ILE D 1 327 ? 232.761 -85.442 -20.350 1.00 72.37 298 ILE D N 1
ATOM 13976 C CA . ILE D 1 327 ? 234.097 -85.456 -19.739 1.00 70.30 298 ILE D CA 1
ATOM 13977 C C . ILE D 1 327 ? 235.148 -85.051 -20.781 1.00 73.33 298 ILE D C 1
ATOM 13978 O O . ILE D 1 327 ? 236.091 -84.329 -20.463 1.00 72.30 298 ILE D O 1
ATOM 13983 N N . ALA D 1 328 ? 234.956 -85.499 -22.033 1.00 71.54 299 ALA D N 1
ATOM 13984 C CA . ALA D 1 328 ? 235.838 -85.195 -23.164 1.00 71.52 299 ALA D CA 1
ATOM 13985 C C . ALA D 1 328 ? 235.789 -83.710 -23.519 1.00 74.67 299 ALA D C 1
ATOM 13986 O O . ALA D 1 328 ? 236.849 -83.121 -23.725 1.00 73.73 299 ALA D O 1
ATOM 13988 N N . GLU D 1 329 ? 234.581 -83.090 -23.550 1.00 71.75 300 GLU D N 1
ATOM 13989 C CA . GLU D 1 329 ? 234.464 -81.661 -23.866 1.00 71.59 300 GLU D CA 1
ATOM 13990 C C . GLU D 1 329 ? 235.169 -80.790 -22.803 1.00 75.27 300 GLU D C 1
ATOM 13991 O O . GLU D 1 329 ? 235.892 -79.862 -23.177 1.00 75.37 300 GLU D O 1
ATOM 13997 N N . VAL D 1 330 ? 235.037 -81.159 -21.497 1.00 70.84 301 VAL D N 1
ATOM 13998 C CA . VAL D 1 330 ? 235.669 -80.468 -20.360 1.00 69.95 301 VAL D CA 1
ATOM 13999 C C . VAL D 1 330 ? 237.182 -80.614 -20.485 1.00 74.08 301 VAL D C 1
ATOM 14000 O O . VAL D 1 330 ? 237.907 -79.631 -20.284 1.00 74.69 301 VAL D O 1
ATOM 14004 N N . ASP D 1 331 ? 237.651 -81.814 -20.894 1.00 69.46 302 ASP D N 1
ATOM 14005 C CA . ASP D 1 331 ? 239.076 -82.076 -21.118 1.00 68.38 302 ASP D CA 1
ATOM 14006 C C . ASP D 1 331 ? 239.643 -81.177 -22.232 1.00 69.64 302 ASP D C 1
ATOM 14007 O O . ASP D 1 331 ? 240.731 -80.628 -22.056 1.00 68.93 302 ASP D O 1
ATOM 14012 N N . THR D 1 332 ? 238.890 -80.989 -23.348 1.00 65.55 303 THR D N 1
ATOM 14013 C CA . THR D 1 332 ? 239.332 -80.142 -24.465 1.00 65.73 303 THR D CA 1
ATOM 14014 C C . THR D 1 332 ? 239.610 -78.738 -23.953 1.00 71.53 303 THR D C 1
ATOM 14015 O O . THR D 1 332 ? 240.685 -78.193 -24.210 1.00 71.41 303 THR D O 1
ATOM 14019 N N . GLN D 1 333 ? 238.632 -78.179 -23.193 1.00 68.83 304 GLN D N 1
ATOM 14020 C CA . GLN D 1 333 ? 238.656 -76.851 -22.572 1.00 67.89 304 GLN D CA 1
ATOM 14021 C C . GLN D 1 333 ? 239.860 -76.676 -21.694 1.00 70.12 304 GLN D C 1
ATOM 14022 O O . GLN D 1 333 ? 240.529 -75.653 -21.792 1.00 68.83 304 GLN D O 1
ATOM 14028 N N . LEU D 1 334 ? 240.173 -77.704 -20.870 1.00 67.06 305 LEU D N 1
ATOM 14029 C CA . LEU D 1 334 ? 241.360 -77.744 -20.014 1.00 66.36 305 LEU D CA 1
ATOM 14030 C C . LEU D 1 334 ? 242.606 -77.568 -20.886 1.00 71.87 305 LEU D C 1
ATOM 14031 O O . LEU D 1 334 ? 243.496 -76.792 -20.524 1.00 71.81 305 LEU D O 1
ATOM 14036 N N . GLY D 1 335 ? 242.619 -78.230 -22.056 1.00 68.47 306 GLY D N 1
ATOM 14037 C CA . GLY D 1 335 ? 243.712 -78.124 -23.018 1.00 68.21 306 GLY D CA 1
ATOM 14038 C C . GLY D 1 335 ? 243.882 -76.711 -23.520 1.00 71.55 306 GLY D C 1
ATOM 14039 O O . GLY D 1 335 ? 245.015 -76.210 -23.598 1.00 71.76 306 GLY D O 1
ATOM 14040 N N . ARG D 1 336 ? 242.726 -76.051 -23.805 1.00 67.15 307 ARG D N 1
ATOM 14041 C CA . ARG D 1 336 ? 242.616 -74.642 -24.210 1.00 66.77 307 ARG D CA 1
ATOM 14042 C C . ARG D 1 336 ? 243.275 -73.753 -23.135 1.00 71.59 307 ARG D C 1
ATOM 14043 O O . ARG D 1 336 ? 244.037 -72.842 -23.487 1.00 70.80 307 ARG D O 1
ATOM 14051 N N . ILE D 1 337 ? 243.044 -74.091 -21.825 1.00 68.54 308 ILE D N 1
ATOM 14052 C CA . ILE D 1 337 ? 243.615 -73.401 -20.656 1.00 68.57 308 ILE D CA 1
ATOM 14053 C C . ILE D 1 337 ? 245.129 -73.616 -20.571 1.00 74.19 308 ILE D C 1
ATOM 14054 O O . ILE D 1 337 ? 245.855 -72.645 -20.349 1.00 74.64 308 ILE D O 1
ATOM 14059 N N . TRP D 1 338 ? 245.612 -74.868 -20.755 1.00 71.74 309 TRP D N 1
ATOM 14060 C CA . TRP D 1 338 ? 247.055 -75.162 -20.713 1.00 71.66 309 TRP D CA 1
ATOM 14061 C C . TRP D 1 338 ? 247.802 -74.319 -21.748 1.00 74.38 309 TRP D C 1
ATOM 14062 O O . TRP D 1 338 ? 248.848 -73.739 -21.435 1.00 73.64 309 TRP D O 1
ATOM 14073 N N . GLN D 1 339 ? 247.229 -74.208 -22.965 1.00 70.38 310 GLN D N 1
ATOM 14074 C CA . GLN D 1 339 ? 247.812 -73.415 -24.048 1.00 70.25 310 GLN D CA 1
ATOM 14075 C C . GLN D 1 339 ? 247.852 -71.929 -23.730 1.00 70.68 310 GLN D C 1
ATOM 14076 O O . GLN D 1 339 ? 248.898 -71.307 -23.920 1.00 68.80 310 GLN D O 1
ATOM 14082 N N . ALA D 1 340 ? 246.725 -71.379 -23.212 1.00 66.64 311 ALA D N 1
ATOM 14083 C CA . ALA D 1 340 ? 246.590 -69.974 -22.805 1.00 65.95 311 ALA D CA 1
ATOM 14084 C C . ALA D 1 340 ? 247.658 -69.597 -21.766 1.00 67.57 311 ALA D C 1
ATOM 14085 O O . ALA D 1 340 ? 248.258 -68.519 -21.866 1.00 64.52 311 ALA D O 1
ATOM 14087 N N . LEU D 1 341 ? 247.954 -70.531 -20.827 1.00 66.25 312 LEU D N 1
ATOM 14088 C CA . LEU D 1 341 ? 248.982 -70.358 -19.789 1.00 68.23 312 LEU D CA 1
ATOM 14089 C C . LEU D 1 341 ? 250.381 -70.285 -20.394 1.00 75.22 312 LEU D C 1
ATOM 14090 O O . LEU D 1 341 ? 251.195 -69.466 -19.957 1.00 75.76 312 LEU D O 1
ATOM 14095 N N . LYS D 1 342 ? 250.657 -71.153 -21.400 1.00 72.64 313 LYS D N 1
ATOM 14096 C CA . LYS D 1 342 ? 251.934 -71.209 -22.124 1.00 72.37 313 LYS D CA 1
ATOM 14097 C C . LYS D 1 342 ? 252.112 -69.916 -22.921 1.00 74.59 313 LYS D C 1
ATOM 14098 O O . LYS D 1 342 ? 253.164 -69.286 -22.822 1.00 73.55 313 LYS D O 1
ATOM 14104 N N . ASN D 1 343 ? 251.049 -69.496 -23.655 1.00 71.43 314 ASN D N 1
ATOM 14105 C CA . ASN D 1 343 ? 250.997 -68.282 -24.483 1.00 71.49 314 ASN D CA 1
ATOM 14106 C C . ASN D 1 343 ? 251.376 -66.998 -23.728 1.00 75.63 314 ASN D C 1
ATOM 14107 O O . ASN D 1 343 ? 252.006 -66.115 -24.311 1.00 75.23 314 ASN D O 1
ATOM 14112 N N . VAL D 1 344 ? 251.011 -66.905 -22.441 1.00 72.92 315 VAL D N 1
ATOM 14113 C CA . VAL D 1 344 ? 251.303 -65.732 -21.611 1.00 73.51 315 VAL D CA 1
ATOM 14114 C C . VAL D 1 344 ? 252.624 -65.900 -20.822 1.00 78.44 315 VAL D C 1
ATOM 14115 O O . VAL D 1 344 ? 253.148 -64.930 -20.259 1.00 77.88 315 VAL D O 1
ATOM 14119 N N . GLY D 1 345 ? 253.151 -67.123 -20.819 1.00 75.82 316 GLY D N 1
ATOM 14120 C CA . GLY D 1 345 ? 254.392 -67.472 -20.134 1.00 75.89 316 GLY D CA 1
ATOM 14121 C C . GLY D 1 345 ? 254.222 -67.773 -18.658 1.00 80.23 316 GLY D C 1
ATOM 14122 O O . GLY D 1 345 ? 255.168 -67.625 -17.877 1.00 79.90 316 GLY D O 1
ATOM 14123 N N . ALA D 1 346 ? 253.015 -68.226 -18.275 1.00 76.76 317 ALA D N 1
ATOM 14124 C CA . ALA D 1 346 ? 252.645 -68.544 -16.895 1.00 76.51 317 ALA D CA 1
ATOM 14125 C C . ALA D 1 346 ? 252.872 -70.008 -16.534 1.00 80.41 317 ALA D C 1
ATOM 14126 O O . ALA D 1 346 ? 253.118 -70.304 -15.363 1.00 79.97 317 ALA D O 1
ATOM 14128 N N . TRP D 1 347 ? 252.794 -70.909 -17.535 1.00 76.91 318 TRP D N 1
ATOM 14129 C CA . TRP D 1 347 ? 252.901 -72.370 -17.433 1.00 76.78 318 TRP D CA 1
ATOM 14130 C C . TRP D 1 347 ? 253.900 -72.915 -16.385 1.00 81.14 318 TRP D C 1
ATOM 14131 O O . TRP D 1 347 ? 253.543 -73.844 -15.647 1.00 80.44 318 TRP D O 1
ATOM 14142 N N . ASP D 1 348 ? 255.120 -72.355 -16.315 1.00 77.66 319 ASP D N 1
ATOM 14143 C CA . ASP D 1 348 ? 256.141 -72.860 -15.398 1.00 77.98 319 ASP D CA 1
ATOM 14144 C C . ASP D 1 348 ? 256.242 -72.096 -14.071 1.00 79.61 319 ASP D C 1
ATOM 14145 O O . ASP D 1 348 ? 257.156 -72.358 -13.277 1.00 77.87 319 ASP D O 1
ATOM 14150 N N . ASP D 1 349 ? 255.279 -71.185 -13.823 1.00 75.72 320 ASP D N 1
ATOM 14151 C CA . ASP D 1 349 ? 255.183 -70.363 -12.610 1.00 74.71 320 ASP D CA 1
ATOM 14152 C C . ASP D 1 349 ? 253.842 -70.601 -11.908 1.00 73.69 320 ASP D C 1
ATOM 14153 O O . ASP D 1 349 ? 253.596 -70.020 -10.856 1.00 71.72 320 ASP D O 1
ATOM 14158 N N . THR D 1 350 ? 252.991 -71.469 -12.486 1.00 68.00 321 THR D N 1
ATOM 14159 C CA . THR D 1 350 ? 251.647 -71.777 -11.991 1.00 66.65 321 THR D CA 1
ATOM 14160 C C . THR D 1 350 ? 251.488 -73.175 -11.369 1.00 68.88 321 THR D C 1
ATOM 14161 O O . THR D 1 350 ? 251.725 -74.201 -12.022 1.00 67.25 321 THR D O 1
ATOM 14165 N N . LEU D 1 351 ? 251.015 -73.189 -10.107 1.00 64.37 322 LEU D N 1
ATOM 14166 C CA . LEU D 1 351 ? 250.639 -74.384 -9.376 1.00 62.65 322 LEU D CA 1
ATOM 14167 C C . LEU D 1 351 ? 249.211 -74.688 -9.825 1.00 64.28 322 LEU D C 1
ATOM 14168 O O . LEU D 1 351 ? 248.310 -73.885 -9.565 1.00 65.17 322 LEU D O 1
ATOM 14173 N N . ILE D 1 352 ? 249.013 -75.787 -10.573 1.00 58.18 323 ILE D N 1
ATOM 14174 C CA . ILE D 1 352 ? 247.686 -76.170 -11.065 1.00 56.51 323 ILE D CA 1
ATOM 14175 C C . ILE D 1 352 ? 247.125 -77.296 -10.213 1.00 61.39 323 ILE D C 1
ATOM 14176 O O . ILE D 1 352 ? 247.795 -78.305 -10.019 1.00 61.04 323 ILE D O 1
ATOM 14181 N N . ILE D 1 353 ? 245.894 -77.128 -9.702 1.00 58.83 324 ILE D N 1
ATOM 14182 C CA . ILE D 1 353 ? 245.222 -78.178 -8.936 1.00 58.16 324 ILE D CA 1
ATOM 14183 C C . ILE D 1 353 ? 243.927 -78.485 -9.639 1.00 62.53 324 ILE D C 1
ATOM 14184 O O . ILE D 1 353 ? 243.033 -77.644 -9.622 1.00 62.95 324 ILE D O 1
ATOM 14189 N N . PHE D 1 354 ? 243.835 -79.665 -10.291 1.00 58.00 325 PHE D N 1
ATOM 14190 C CA . PHE D 1 354 ? 242.619 -80.102 -10.970 1.00 56.68 325 PHE D CA 1
ATOM 14191 C C . PHE D 1 354 ? 241.992 -81.190 -10.134 1.00 58.01 325 PHE D C 1
ATOM 14192 O O . PHE D 1 354 ? 242.686 -82.123 -9.734 1.00 59.16 325 PHE D O 1
ATOM 14200 N N . THR D 1 355 ? 240.681 -81.077 -9.867 1.00 51.87 326 THR D N 1
ATOM 14201 C CA . THR D 1 355 ? 239.931 -82.033 -9.040 1.00 49.80 326 THR D CA 1
ATOM 14202 C C . THR D 1 355 ? 238.427 -81.889 -9.290 1.00 50.67 326 THR D C 1
ATOM 14203 O O . THR D 1 355 ? 238.013 -81.158 -10.184 1.00 48.79 326 THR D O 1
ATOM 14207 N N . SER D 1 356 ? 237.624 -82.597 -8.498 1.00 47.54 327 SER D N 1
ATOM 14208 C CA . SER D 1 356 ? 236.163 -82.570 -8.532 1.00 47.56 327 SER D CA 1
ATOM 14209 C C . SER D 1 356 ? 235.695 -82.544 -7.066 1.00 52.35 327 SER D C 1
ATOM 14210 O O . SER D 1 356 ? 236.421 -83.006 -6.180 1.00 48.37 327 SER D O 1
ATOM 14213 N N . ASP D 1 357 ? 234.492 -81.990 -6.818 1.00 53.03 328 ASP D N 1
ATOM 14214 C CA . ASP D 1 357 ? 233.912 -81.877 -5.476 1.00 54.82 328 ASP D CA 1
ATOM 14215 C C . ASP D 1 357 ? 233.488 -83.260 -4.951 1.00 59.70 328 ASP D C 1
ATOM 14216 O O . ASP D 1 357 ? 233.857 -83.662 -3.843 1.00 59.07 328 ASP D O 1
ATOM 14221 N N . HIS D 1 358 ? 232.727 -83.981 -5.786 1.00 57.65 329 HIS D N 1
ATOM 14222 C CA . HIS D 1 358 ? 232.221 -85.337 -5.573 1.00 58.02 329 HIS D CA 1
ATOM 14223 C C . HIS D 1 358 ? 232.117 -86.032 -6.957 1.00 63.23 329 HIS D C 1
ATOM 14224 O O . HIS D 1 358 ? 232.223 -85.378 -8.015 1.00 60.36 329 HIS D O 1
ATOM 14231 N N . ALA D 1 359 ? 231.928 -87.357 -6.940 1.00 63.23 330 ALA D N 1
ATOM 14232 C CA . ALA D 1 359 ? 231.794 -88.128 -8.169 1.00 64.52 330 ALA D CA 1
ATOM 14233 C C . ALA D 1 359 ? 230.318 -88.506 -8.420 1.00 70.26 330 ALA D C 1
ATOM 14234 O O . ALA D 1 359 ? 229.440 -88.133 -7.638 1.00 70.34 330 ALA D O 1
ATOM 14236 N N . GLU D 1 360 ? 230.069 -89.229 -9.530 1.00 66.51 331 GLU D N 1
ATOM 14237 C CA . GLU D 1 360 ? 228.780 -89.709 -10.037 1.00 65.76 331 GLU D CA 1
ATOM 14238 C C . GLU D 1 360 ? 228.679 -91.262 -9.919 1.00 69.99 331 GLU D C 1
ATOM 14239 O O . GLU D 1 360 ? 229.659 -91.965 -10.181 1.00 69.97 331 GLU D O 1
ATOM 14245 N N . MET D 1 361 ? 227.497 -91.787 -9.547 1.00 65.46 332 MET D N 1
ATOM 14246 C CA . MET D 1 361 ? 227.294 -93.225 -9.417 1.00 64.78 332 MET D CA 1
ATOM 14247 C C . MET D 1 361 ? 227.265 -93.944 -10.773 1.00 71.93 332 MET D C 1
ATOM 14248 O O . MET D 1 361 ? 227.764 -95.065 -10.863 1.00 72.46 332 MET D O 1
ATOM 14253 N N . MET D 1 362 ? 226.754 -93.270 -11.826 1.00 68.96 333 MET D N 1
ATOM 14254 C CA . MET D 1 362 ? 226.747 -93.671 -13.233 1.00 68.69 333 MET D CA 1
ATOM 14255 C C . MET D 1 362 ? 226.434 -95.173 -13.461 1.00 73.58 333 MET D C 1
ATOM 14256 O O . MET D 1 362 ? 227.244 -95.924 -14.016 1.00 73.30 333 MET D O 1
ATOM 14261 N N . GLY D 1 363 ? 225.259 -95.586 -13.004 1.00 70.24 334 GLY D N 1
ATOM 14262 C CA . GLY D 1 363 ? 224.773 -96.944 -13.178 1.00 70.49 334 GLY D CA 1
ATOM 14263 C C . GLY D 1 363 ? 225.146 -97.922 -12.091 1.00 76.08 334 GLY D C 1
ATOM 14264 O O . GLY D 1 363 ? 224.436 -98.915 -11.905 1.00 76.51 334 GLY D O 1
ATOM 14265 N N . ASP D 1 364 ? 226.263 -97.667 -11.376 1.00 72.54 335 ASP D N 1
ATOM 14266 C CA . ASP D 1 364 ? 226.714 -98.536 -10.287 1.00 72.10 335 ASP D CA 1
ATOM 14267 C C . ASP D 1 364 ? 225.677 -98.532 -9.184 1.00 74.81 335 ASP D C 1
ATOM 14268 O O . ASP D 1 364 ? 225.168 -97.484 -8.826 1.00 74.99 335 ASP D O 1
ATOM 14273 N N . HIS D 1 365 ? 225.318 -99.714 -8.715 1.00 71.70 336 HIS D N 1
ATOM 14274 C CA . HIS D 1 365 ? 224.348 -100.013 -7.659 1.00 72.03 336 HIS D CA 1
ATOM 14275 C C . HIS D 1 365 ? 222.931 -99.549 -8.011 1.00 77.19 336 HIS D C 1
ATOM 14276 O O . HIS D 1 365 ? 222.128 -99.259 -7.126 1.00 74.62 336 HIS D O 1
ATOM 14283 N N . TRP D 1 366 ? 222.614 -99.566 -9.328 1.00 78.09 337 TRP D N 1
ATOM 14284 C CA . TRP D 1 366 ? 221.339 -99.167 -9.940 1.00 79.84 337 TRP D CA 1
ATOM 14285 C C . TRP D 1 366 ? 221.011 -97.713 -9.555 1.00 83.17 337 TRP D C 1
ATOM 14286 O O . TRP D 1 366 ? 219.840 -97.323 -9.427 1.00 83.33 337 TRP D O 1
ATOM 14297 N N . MET D 1 367 ? 222.079 -96.924 -9.360 1.00 77.97 338 MET D N 1
ATOM 14298 C CA . MET D 1 367 ? 222.054 -95.540 -8.921 1.00 76.53 338 MET D CA 1
ATOM 14299 C C . MET D 1 367 ? 222.599 -94.576 -9.952 1.00 74.94 338 MET D C 1
ATOM 14300 O O . MET D 1 367 ? 223.466 -94.915 -10.753 1.00 74.67 338 MET D O 1
ATOM 14305 N N . LEU D 1 368 ? 222.092 -93.359 -9.893 1.00 68.11 339 LEU D N 1
ATOM 14306 C CA . LEU D 1 368 ? 222.557 -92.187 -10.614 1.00 66.92 339 LEU D CA 1
ATOM 14307 C C . LEU D 1 368 ? 222.616 -91.107 -9.526 1.00 69.81 339 LEU D C 1
ATOM 14308 O O . LEU D 1 368 ? 221.865 -91.157 -8.558 1.00 67.85 339 LEU D O 1
ATOM 14313 N N . GLY D 1 369 ? 223.522 -90.166 -9.659 1.00 67.60 340 GLY D N 1
ATOM 14314 C CA . GLY D 1 369 ? 223.669 -89.104 -8.672 1.00 66.91 340 GLY D CA 1
ATOM 14315 C C . GLY D 1 369 ? 224.815 -89.311 -7.713 1.00 67.80 340 GLY D C 1
ATOM 14316 O O . GLY D 1 369 ? 225.819 -89.938 -8.060 1.00 68.04 340 GLY D O 1
ATOM 14317 N N . LYS D 1 370 ? 224.672 -88.754 -6.502 1.00 60.68 341 LYS D N 1
ATOM 14318 C CA . LYS D 1 370 ? 225.695 -88.799 -5.457 1.00 58.11 341 LYS D CA 1
ATOM 14319 C C . LYS D 1 370 ? 225.110 -88.963 -4.071 1.00 59.80 341 LYS D C 1
ATOM 14320 O O . LYS D 1 370 ? 223.897 -88.832 -3.870 1.00 59.06 341 LYS D O 1
ATOM 14326 N N . GLY D 1 371 ? 225.982 -89.227 -3.117 1.00 55.42 342 GLY D N 1
ATOM 14327 C CA . GLY D 1 371 ? 225.575 -89.424 -1.741 1.00 55.05 342 GLY D CA 1
ATOM 14328 C C . GLY D 1 371 ? 225.655 -90.881 -1.393 1.00 59.42 342 GLY D C 1
ATOM 14329 O O . GLY D 1 371 ? 226.141 -91.673 -2.189 1.00 59.38 342 GLY D O 1
ATOM 14330 N N . GLY D 1 372 ? 225.195 -91.226 -0.205 1.00 57.22 343 GLY D N 1
ATOM 14331 C CA . GLY D 1 372 ? 225.278 -92.587 0.279 1.00 58.18 343 GLY D CA 1
ATOM 14332 C C . GLY D 1 372 ? 226.673 -92.930 0.771 1.00 65.56 343 GLY D C 1
ATOM 14333 O O . GLY D 1 372 ? 227.352 -92.089 1.369 1.00 65.01 343 GLY D O 1
ATOM 14334 N N . PHE D 1 373 ? 227.115 -94.172 0.509 1.00 63.93 344 PHE D N 1
ATOM 14335 C CA . PHE D 1 373 ? 228.376 -94.706 1.017 1.00 63.93 344 PHE D CA 1
ATOM 14336 C C . PHE D 1 373 ? 229.239 -95.439 -0.040 1.00 68.00 344 PHE D C 1
ATOM 14337 O O . PHE D 1 373 ? 230.388 -95.786 0.256 1.00 67.14 344 PHE D O 1
ATOM 14345 N N . PHE D 1 374 ? 228.708 -95.667 -1.261 1.00 62.92 345 PHE D N 1
ATOM 14346 C CA . PHE D 1 374 ? 229.490 -96.369 -2.287 1.00 61.91 345 PHE D CA 1
ATOM 14347 C C . PHE D 1 374 ? 230.610 -95.519 -2.884 1.00 64.87 345 PHE D C 1
ATOM 14348 O O . PHE D 1 374 ? 230.480 -94.305 -2.991 1.00 64.35 345 PHE D O 1
ATOM 14356 N N . ASP D 1 375 ? 231.707 -96.185 -3.272 1.00 61.82 346 ASP D N 1
ATOM 14357 C CA . ASP D 1 375 ? 232.907 -95.599 -3.871 1.00 61.91 346 ASP D CA 1
ATOM 14358 C C . ASP D 1 375 ? 232.634 -94.677 -5.065 1.00 63.42 346 ASP D C 1
ATOM 14359 O O . ASP D 1 375 ? 233.295 -93.639 -5.194 1.00 60.57 346 ASP D O 1
ATOM 14364 N N . GLY D 1 376 ? 231.706 -95.087 -5.936 1.00 60.78 347 GLY D N 1
ATOM 14365 C CA . GLY D 1 376 ? 231.373 -94.382 -7.173 1.00 61.61 347 GLY D CA 1
ATOM 14366 C C . GLY D 1 376 ? 231.034 -92.911 -7.005 1.00 67.01 347 GLY D C 1
ATOM 14367 O O . GLY D 1 376 ? 231.308 -92.099 -7.898 1.00 66.16 347 GLY D O 1
ATOM 14368 N N . SER D 1 377 ? 230.448 -92.572 -5.840 1.00 63.42 348 SER D N 1
ATOM 14369 C CA . SER D 1 377 ? 230.031 -91.221 -5.476 1.00 63.38 348 SER D CA 1
ATOM 14370 C C . SER D 1 377 ? 231.145 -90.354 -4.828 1.00 64.12 348 SER D C 1
ATOM 14371 O O . SER D 1 377 ? 231.047 -89.131 -4.876 1.00 64.52 348 SER D O 1
ATOM 14374 N N . TYR D 1 378 ? 232.192 -90.979 -4.259 1.00 57.50 349 TYR D N 1
ATOM 14375 C CA . TYR D 1 378 ? 233.250 -90.304 -3.516 1.00 56.05 349 TYR D CA 1
ATOM 14376 C C . TYR D 1 378 ? 234.642 -90.304 -4.178 1.00 63.29 349 TYR D C 1
ATOM 14377 O O . TYR D 1 378 ? 235.365 -89.311 -4.030 1.00 64.43 349 TYR D O 1
ATOM 14386 N N . HIS D 1 379 ? 235.019 -91.379 -4.901 1.00 60.13 350 HIS D N 1
ATOM 14387 C CA . HIS D 1 379 ? 236.313 -91.440 -5.588 1.00 59.60 350 HIS D CA 1
ATOM 14388 C C . HIS D 1 379 ? 236.319 -90.420 -6.727 1.00 58.41 350 HIS D C 1
ATOM 14389 O O . HIS D 1 379 ? 235.487 -90.487 -7.638 1.00 58.89 350 HIS D O 1
ATOM 14396 N N . VAL D 1 380 ? 237.232 -89.436 -6.615 1.00 50.32 351 VAL D N 1
ATOM 14397 C CA . VAL D 1 380 ? 237.362 -88.286 -7.519 1.00 48.27 351 VAL D CA 1
ATOM 14398 C C . VAL D 1 380 ? 238.776 -88.119 -8.080 1.00 53.90 351 VAL D C 1
ATOM 14399 O O . VAL D 1 380 ? 239.733 -88.528 -7.414 1.00 54.05 351 VAL D O 1
ATOM 14403 N N . PRO D 1 381 ? 238.941 -87.430 -9.243 1.00 51.73 352 PRO D N 1
ATOM 14404 C CA . PRO D 1 381 ? 240.295 -87.170 -9.731 1.00 52.22 352 PRO D CA 1
ATOM 14405 C C . PRO D 1 381 ? 241.012 -86.099 -8.906 1.00 59.16 352 PRO D C 1
ATOM 14406 O O . PRO D 1 381 ? 240.370 -85.263 -8.284 1.00 60.68 352 PRO D O 1
ATOM 14410 N N . LEU D 1 382 ? 242.346 -86.149 -8.913 1.00 55.96 353 LEU D N 1
ATOM 14411 C CA . LEU D 1 382 ? 243.272 -85.177 -8.357 1.00 55.66 353 LEU D CA 1
ATOM 14412 C C . LEU D 1 382 ? 244.598 -85.246 -9.099 1.00 61.98 353 LEU D C 1
ATOM 14413 O O . LEU D 1 382 ? 245.301 -86.266 -9.054 1.00 63.60 353 LEU D O 1
ATOM 14418 N N . VAL D 1 383 ? 244.897 -84.172 -9.827 1.00 57.78 354 VAL D N 1
ATOM 14419 C CA . VAL D 1 383 ? 246.147 -83.996 -10.550 1.00 58.16 354 VAL D CA 1
ATOM 14420 C C . VAL D 1 383 ? 246.688 -82.641 -10.112 1.00 61.53 354 VAL D C 1
ATOM 14421 O O . VAL D 1 383 ? 246.021 -81.622 -10.291 1.00 59.52 354 VAL D O 1
ATOM 14425 N N . ILE D 1 384 ? 247.884 -82.646 -9.518 1.00 58.76 355 ILE D N 1
ATOM 14426 C CA . ILE D 1 384 ? 248.570 -81.427 -9.102 1.00 58.55 355 ILE D CA 1
ATOM 14427 C C . ILE D 1 384 ? 249.883 -81.253 -9.902 1.00 64.55 355 ILE D C 1
ATOM 14428 O O . ILE D 1 384 ? 250.802 -82.077 -9.773 1.00 65.46 355 ILE D O 1
ATOM 14433 N N . ARG D 1 385 ? 249.971 -80.170 -10.702 1.00 60.52 356 ARG D N 1
ATOM 14434 C CA . ARG D 1 385 ? 251.179 -79.821 -11.436 1.00 60.12 356 ARG D CA 1
ATOM 14435 C C . ARG D 1 385 ? 251.875 -78.673 -10.702 1.00 67.05 356 ARG D C 1
ATOM 14436 O O . ARG D 1 385 ? 251.419 -77.528 -10.753 1.00 67.96 356 ARG D O 1
ATOM 14444 N N . ASP D 1 386 ? 252.971 -78.989 -10.018 1.00 64.08 357 ASP D N 1
ATOM 14445 C CA . ASP D 1 386 ? 253.764 -78.006 -9.297 1.00 64.20 357 ASP D CA 1
ATOM 14446 C C . ASP D 1 386 ? 255.141 -77.850 -9.994 1.00 71.10 357 ASP D C 1
ATOM 14447 O O . ASP D 1 386 ? 256.035 -78.683 -9.784 1.00 69.91 357 ASP D O 1
ATOM 14452 N N . PRO D 1 387 ? 255.337 -76.769 -10.796 1.00 69.85 358 PRO D N 1
ATOM 14453 C CA . PRO D 1 387 ? 256.637 -76.570 -11.469 1.00 69.56 358 PRO D CA 1
ATOM 14454 C C . PRO D 1 387 ? 257.792 -76.315 -10.508 1.00 74.62 358 PRO D C 1
ATOM 14455 O O . PRO D 1 387 ? 258.951 -76.459 -10.897 1.00 75.39 358 PRO D O 1
ATOM 14459 N N . GLY D 1 388 ? 257.458 -75.993 -9.258 1.00 71.41 359 GLY D N 1
ATOM 14460 C CA . GLY D 1 388 ? 258.404 -75.750 -8.173 1.00 71.31 359 GLY D CA 1
ATOM 14461 C C . GLY D 1 388 ? 258.981 -77.018 -7.577 1.00 76.32 359 GLY D C 1
ATOM 14462 O O . GLY D 1 388 ? 259.929 -76.947 -6.794 1.00 76.22 359 GLY D O 1
ATOM 14463 N N . HIS D 1 389 ? 258.382 -78.183 -7.903 1.00 73.96 360 HIS D N 1
ATOM 14464 C CA . HIS D 1 389 ? 258.838 -79.498 -7.453 1.00 74.50 360 HIS D CA 1
ATOM 14465 C C . HIS D 1 389 ? 258.889 -80.457 -8.665 1.00 79.70 360 HIS D C 1
ATOM 14466 O O . HIS D 1 389 ? 257.971 -81.270 -8.854 1.00 79.74 360 HIS D O 1
ATOM 14473 N N . PRO D 1 390 ? 259.950 -80.366 -9.512 1.00 76.09 361 PRO D N 1
ATOM 14474 C CA . PRO D 1 390 ? 260.036 -81.270 -10.673 1.00 75.72 361 PRO D CA 1
ATOM 14475 C C . PRO D 1 390 ? 260.383 -82.707 -10.278 1.00 80.00 361 PRO D C 1
ATOM 14476 O O . PRO D 1 390 ? 260.116 -83.629 -11.055 1.00 80.54 361 PRO D O 1
ATOM 14480 N N . GLY D 1 391 ? 260.912 -82.874 -9.054 1.00 75.05 362 GLY D N 1
ATOM 14481 C CA . GLY D 1 391 ? 261.304 -84.144 -8.449 1.00 74.36 362 GLY D CA 1
ATOM 14482 C C . GLY D 1 391 ? 260.221 -85.199 -8.292 1.00 77.75 362 GLY D C 1
ATOM 14483 O O . GLY D 1 391 ? 260.533 -86.384 -8.116 1.00 79.91 362 GLY D O 1
ATOM 14484 N N . GLY D 1 392 ? 258.962 -84.778 -8.340 1.00 69.78 363 GLY D N 1
ATOM 14485 C CA . GLY D 1 392 ? 257.816 -85.669 -8.261 1.00 67.44 363 GLY D CA 1
ATOM 14486 C C . GLY D 1 392 ? 257.031 -85.772 -9.555 1.00 66.72 363 GLY D C 1
ATOM 14487 O O . GLY D 1 392 ? 256.043 -86.509 -9.590 1.00 65.38 363 GLY D O 1
ATOM 14488 N N . ALA D 1 393 ? 257.457 -85.046 -10.634 1.00 60.90 364 ALA D N 1
ATOM 14489 C CA . ALA D 1 393 ? 256.771 -85.058 -11.945 1.00 60.04 364 ALA D CA 1
ATOM 14490 C C . ALA D 1 393 ? 256.642 -86.456 -12.552 1.00 64.34 364 ALA D C 1
ATOM 14491 O O . ALA D 1 393 ? 257.542 -87.286 -12.391 1.00 64.91 364 ALA D O 1
ATOM 14493 N N . GLY D 1 394 ? 255.511 -86.706 -13.211 1.00 59.88 365 GLY D N 1
ATOM 14494 C CA . GLY D 1 394 ? 255.188 -87.985 -13.838 1.00 59.40 365 GLY D CA 1
ATOM 14495 C C . GLY D 1 394 ? 254.697 -89.080 -12.913 1.00 62.08 365 GLY D C 1
ATOM 14496 O O . GLY D 1 394 ? 254.139 -90.064 -13.389 1.00 61.70 365 GLY D O 1
ATOM 14497 N N . ARG D 1 395 ? 254.894 -88.921 -11.593 1.00 58.88 366 ARG D N 1
ATOM 14498 C CA . ARG D 1 395 ? 254.522 -89.862 -10.530 1.00 58.90 366 ARG D CA 1
ATOM 14499 C C . ARG D 1 395 ? 252.988 -90.028 -10.316 1.00 63.93 366 ARG D C 1
ATOM 14500 O O . ARG D 1 395 ? 252.188 -89.136 -10.624 1.00 63.69 366 ARG D O 1
ATOM 14508 N N . GLN D 1 396 ? 252.608 -91.193 -9.780 1.00 59.80 367 GLN D N 1
ATOM 14509 C CA . GLN D 1 396 ? 251.253 -91.574 -9.395 1.00 58.40 367 GLN D CA 1
ATOM 14510 C C . GLN D 1 396 ? 251.275 -92.004 -7.927 1.00 63.96 367 GLN D C 1
ATOM 14511 O O . GLN D 1 396 ? 252.119 -92.820 -7.535 1.00 63.45 367 GLN D O 1
ATOM 14517 N N . VAL D 1 397 ? 250.395 -91.392 -7.103 1.00 60.31 368 VAL D N 1
ATOM 14518 C CA . VAL D 1 397 ? 250.293 -91.668 -5.661 1.00 59.48 368 VAL D CA 1
ATOM 14519 C C . VAL D 1 397 ? 249.147 -92.652 -5.389 1.00 64.83 368 VAL D C 1
ATOM 14520 O O . VAL D 1 397 ? 248.042 -92.493 -5.902 1.00 65.49 368 VAL D O 1
ATOM 14524 N N . GLU D 1 398 ? 249.442 -93.694 -4.619 1.00 61.04 369 GLU D N 1
ATOM 14525 C CA . GLU D 1 398 ? 248.498 -94.767 -4.323 1.00 60.43 369 GLU D CA 1
ATOM 14526 C C . GLU D 1 398 ? 248.060 -94.733 -2.863 1.00 60.81 369 GLU D C 1
ATOM 14527 O O . GLU D 1 398 ? 247.346 -95.619 -2.386 1.00 58.33 369 GLU D O 1
ATOM 14533 N N . ARG D 1 399 ? 248.497 -93.703 -2.147 1.00 56.59 370 ARG D N 1
ATOM 14534 C CA . ARG D 1 399 ? 248.073 -93.532 -0.765 1.00 55.51 370 ARG D CA 1
ATOM 14535 C C . ARG D 1 399 ? 246.681 -92.839 -0.764 1.00 54.77 370 ARG D C 1
ATOM 14536 O O . ARG D 1 399 ? 246.316 -92.139 -1.736 1.00 49.91 370 ARG D O 1
ATOM 14544 N N . PHE D 1 400 ? 245.880 -93.099 0.288 1.00 51.95 371 PHE D N 1
ATOM 14545 C CA . PHE D 1 400 ? 244.554 -92.453 0.427 1.00 51.41 371 PHE D CA 1
ATOM 14546 C C . PHE D 1 400 ? 244.689 -90.958 0.726 1.00 53.65 371 PHE D C 1
ATOM 14547 O O . PHE D 1 400 ? 245.318 -90.573 1.727 1.00 53.20 371 PHE D O 1
ATOM 14555 N N . THR D 1 401 ? 244.163 -90.126 -0.190 1.00 49.38 372 THR D N 1
ATOM 14556 C CA . THR D 1 401 ? 244.136 -88.672 -0.057 1.00 49.08 372 THR D CA 1
ATOM 14557 C C . THR D 1 401 ? 242.675 -88.190 0.030 1.00 54.01 372 THR D C 1
ATOM 14558 O O . THR D 1 401 ? 241.749 -88.874 -0.455 1.00 53.36 372 THR D O 1
ATOM 14562 N N . SER D 1 402 ? 242.475 -87.026 0.673 1.00 49.83 373 SER D N 1
ATOM 14563 C CA . SER D 1 402 ? 241.150 -86.436 0.889 1.00 49.04 373 SER D CA 1
ATOM 14564 C C . SER D 1 402 ? 241.025 -85.049 0.275 1.00 53.77 373 SER D C 1
ATOM 14565 O O . SER D 1 402 ? 242.028 -84.355 0.118 1.00 54.28 373 SER D O 1
ATOM 14568 N N . ALA D 1 403 ? 239.784 -84.602 0.003 1.00 50.50 374 ALA D N 1
ATOM 14569 C CA . ALA D 1 403 ? 239.547 -83.231 -0.488 1.00 49.20 374 ALA D CA 1
ATOM 14570 C C . ALA D 1 403 ? 239.972 -82.225 0.610 1.00 48.72 374 ALA D C 1
ATOM 14571 O O . ALA D 1 403 ? 240.301 -81.094 0.299 1.00 46.73 374 ALA D O 1
ATOM 14573 N N . ALA D 1 404 ? 239.995 -82.671 1.880 1.00 44.73 375 ALA D N 1
ATOM 14574 C CA . ALA D 1 404 ? 240.374 -81.921 3.068 1.00 44.79 375 ALA D CA 1
ATOM 14575 C C . ALA D 1 404 ? 241.892 -81.633 3.129 1.00 51.54 375 ALA D C 1
ATOM 14576 O O . ALA D 1 404 ? 242.339 -80.926 4.028 1.00 50.76 375 ALA D O 1
ATOM 14578 N N . ASP D 1 405 ? 242.673 -82.222 2.200 1.00 49.22 376 ASP D N 1
ATOM 14579 C CA . ASP D 1 405 ? 244.126 -82.075 2.089 1.00 48.44 376 ASP D CA 1
ATOM 14580 C C . ASP D 1 405 ? 244.530 -80.901 1.234 1.00 51.87 376 ASP D C 1
ATOM 14581 O O . ASP D 1 405 ? 245.661 -80.457 1.360 1.00 51.85 376 ASP D O 1
ATOM 14586 N N . ILE D 1 406 ? 243.642 -80.417 0.356 1.00 48.07 377 ILE D N 1
ATOM 14587 C CA . ILE D 1 406 ? 243.935 -79.316 -0.572 1.00 48.59 377 ILE D CA 1
ATOM 14588 C C . ILE D 1 406 ? 244.314 -78.016 0.148 1.00 53.14 377 ILE D C 1
ATOM 14589 O O . ILE D 1 406 ? 245.334 -77.421 -0.194 1.00 52.32 377 ILE D O 1
ATOM 14594 N N . PHE D 1 407 ? 243.490 -77.567 1.131 1.00 50.57 378 PHE D N 1
ATOM 14595 C CA . PHE D 1 407 ? 243.758 -76.329 1.878 1.00 49.12 378 PHE D CA 1
ATOM 14596 C C . PHE D 1 407 ? 245.064 -76.469 2.661 1.00 48.41 378 PHE D C 1
ATOM 14597 O O . PHE D 1 407 ? 245.924 -75.640 2.429 1.00 43.91 378 PHE D O 1
ATOM 14605 N N . PRO D 1 408 ? 245.305 -77.544 3.463 1.00 49.42 379 PRO D N 1
ATOM 14606 C CA . PRO D 1 408 ? 246.635 -77.717 4.102 1.00 49.80 379 PRO D CA 1
ATOM 14607 C C . PRO D 1 408 ? 247.838 -77.701 3.123 1.00 53.64 379 PRO D C 1
ATOM 14608 O O . PRO D 1 408 ? 248.879 -77.140 3.462 1.00 56.02 379 PRO D O 1
ATOM 14612 N N . THR D 1 409 ? 247.683 -78.268 1.912 1.00 48.13 380 THR D N 1
ATOM 14613 C CA . THR D 1 409 ? 248.709 -78.292 0.856 1.00 47.50 380 THR D CA 1
ATOM 14614 C C . THR D 1 409 ? 249.069 -76.865 0.457 1.00 50.59 380 THR D C 1
ATOM 14615 O O . THR D 1 409 ? 250.251 -76.516 0.442 1.00 48.91 380 THR D O 1
ATOM 14619 N N . LEU D 1 410 ? 248.051 -76.035 0.150 1.00 48.29 381 LEU D N 1
ATOM 14620 C CA . LEU D 1 410 ? 248.225 -74.632 -0.230 1.00 47.32 381 LEU D CA 1
ATOM 14621 C C . LEU D 1 410 ? 248.911 -73.826 0.863 1.00 51.29 381 LEU D C 1
ATOM 14622 O O . LEU D 1 410 ? 249.807 -73.033 0.576 1.00 50.63 381 LEU D O 1
ATOM 14627 N N . CYS D 1 411 ? 248.554 -74.083 2.120 1.00 50.20 382 CYS D N 1
ATOM 14628 C CA . CYS D 1 411 ? 249.163 -73.393 3.257 1.00 51.62 382 CYS D CA 1
ATOM 14629 C C . CYS D 1 411 ? 250.654 -73.644 3.341 1.00 55.73 382 CYS D C 1
ATOM 14630 O O . CYS D 1 411 ? 251.421 -72.697 3.485 1.00 55.36 382 CYS D O 1
ATOM 14633 N N . ASP D 1 412 ? 251.056 -74.914 3.205 1.00 53.43 383 ASP D N 1
ATOM 14634 C CA . ASP D 1 412 ? 252.445 -75.373 3.217 1.00 52.66 383 ASP D CA 1
ATOM 14635 C C . ASP D 1 412 ? 253.227 -74.735 2.060 1.00 53.79 383 ASP D C 1
ATOM 14636 O O . ASP D 1 412 ? 254.168 -73.980 2.297 1.00 53.03 383 ASP D O 1
ATOM 14641 N N . ARG D 1 413 ? 252.777 -75.001 0.825 1.00 49.37 384 ARG D N 1
ATOM 14642 C CA . ARG D 1 413 ? 253.357 -74.540 -0.423 1.00 49.66 384 ARG D CA 1
ATOM 14643 C C . ARG D 1 413 ? 253.467 -73.039 -0.502 1.00 56.93 384 ARG D C 1
ATOM 14644 O O . ARG D 1 413 ? 254.485 -72.552 -1.000 1.00 57.46 384 ARG D O 1
ATOM 14652 N N . LEU D 1 414 ? 252.438 -72.296 -0.012 1.00 53.66 385 LEU D N 1
ATOM 14653 C CA . LEU D 1 414 ? 252.448 -70.832 -0.100 1.00 52.37 385 LEU D CA 1
ATOM 14654 C C . LEU D 1 414 ? 252.946 -70.148 1.159 1.00 54.19 385 LEU D C 1
ATOM 14655 O O . LEU D 1 414 ? 252.953 -68.923 1.211 1.00 53.89 385 LEU D O 1
ATOM 14660 N N . GLY D 1 415 ? 253.399 -70.927 2.141 1.00 50.04 386 GLY D N 1
ATOM 14661 C CA . GLY D 1 415 ? 253.909 -70.390 3.403 1.00 49.97 386 GLY D CA 1
ATOM 14662 C C . GLY D 1 415 ? 252.885 -69.636 4.239 1.00 55.45 386 GLY D C 1
ATOM 14663 O O . GLY D 1 415 ? 253.234 -68.661 4.903 1.00 55.71 386 GLY D O 1
ATOM 14664 N N . LEU D 1 416 ? 251.605 -70.070 4.207 1.00 51.78 387 LEU D N 1
ATOM 14665 C CA . LEU D 1 416 ? 250.492 -69.458 4.967 1.00 49.49 387 LEU D CA 1
ATOM 14666 C C . LEU D 1 416 ? 250.213 -70.245 6.234 1.00 54.34 387 LEU D C 1
ATOM 14667 O O . LEU D 1 416 ? 250.477 -71.457 6.300 1.00 54.11 387 LEU D O 1
ATOM 14672 N N . VAL D 1 417 ? 249.656 -69.571 7.236 1.00 50.98 388 VAL D N 1
ATOM 14673 C CA . VAL D 1 417 ? 249.270 -70.263 8.462 1.00 50.72 388 VAL D CA 1
ATOM 14674 C C . VAL D 1 417 ? 247.742 -70.238 8.552 1.00 54.35 388 VAL D C 1
ATOM 14675 O O . VAL D 1 417 ? 247.180 -69.142 8.521 1.00 53.50 388 VAL D O 1
ATOM 14679 N N . PRO D 1 418 ? 247.047 -71.412 8.630 1.00 50.73 389 PRO D N 1
ATOM 14680 C CA . PRO D 1 418 ? 245.584 -71.384 8.786 1.00 49.59 389 PRO D CA 1
ATOM 14681 C C . PRO D 1 418 ? 245.180 -70.807 10.147 1.00 51.30 389 PRO D C 1
ATOM 14682 O O . PRO D 1 418 ? 245.916 -70.965 11.125 1.00 49.51 389 PRO D O 1
ATOM 14686 N N . ASP D 1 419 ? 244.023 -70.111 10.202 1.00 48.66 390 ASP D N 1
ATOM 14687 C CA . ASP D 1 419 ? 243.525 -69.450 11.416 1.00 49.14 390 ASP D CA 1
ATOM 14688 C C . ASP D 1 419 ? 242.853 -70.384 12.447 1.00 49.58 390 ASP D C 1
ATOM 14689 O O . ASP D 1 419 ? 242.541 -69.958 13.554 1.00 49.70 390 ASP D O 1
ATOM 14694 N N . ASN D 1 420 ? 242.659 -71.651 12.096 1.00 45.41 391 ASN D N 1
ATOM 14695 C CA . ASN D 1 420 ? 242.022 -72.659 12.960 1.00 43.88 391 ASN D CA 1
ATOM 14696 C C . ASN D 1 420 ? 242.527 -74.024 12.581 1.00 46.64 391 ASN D C 1
ATOM 14697 O O . ASN D 1 420 ? 243.228 -74.147 11.575 1.00 46.28 391 ASN D O 1
ATOM 14702 N N . HIS D 1 421 ? 242.137 -75.049 13.366 1.00 43.37 392 HIS D N 1
ATOM 14703 C CA . HIS D 1 421 ? 242.394 -76.483 13.162 1.00 42.55 392 HIS D CA 1
ATOM 14704 C C . HIS D 1 421 ? 241.969 -76.892 11.725 1.00 41.63 392 HIS D C 1
ATOM 14705 O O . HIS D 1 421 ? 240.999 -76.365 11.202 1.00 38.41 392 HIS D O 1
ATOM 14712 N N . LEU D 1 422 ? 242.692 -77.823 11.108 1.00 39.19 393 LEU D N 1
ATOM 14713 C CA . LEU D 1 422 ? 242.348 -78.393 9.803 1.00 38.86 393 LEU D CA 1
ATOM 14714 C C . LEU D 1 422 ? 242.351 -79.911 9.954 1.00 42.01 393 LEU D C 1
ATOM 14715 O O . LEU D 1 422 ? 243.094 -80.442 10.786 1.00 38.42 393 LEU D O 1
ATOM 14720 N N . ASP D 1 423 ? 241.514 -80.613 9.174 1.00 39.45 394 ASP D N 1
ATOM 14721 C CA . ASP D 1 423 ? 241.463 -82.070 9.273 1.00 39.01 394 ASP D CA 1
ATOM 14722 C C . ASP D 1 423 ? 242.431 -82.776 8.306 1.00 42.65 394 ASP D C 1
ATOM 14723 O O . ASP D 1 423 ? 242.948 -83.828 8.640 1.00 42.09 394 ASP D O 1
ATOM 14728 N N . GLY D 1 424 ? 242.645 -82.194 7.143 1.00 41.42 395 GLY D N 1
ATOM 14729 C CA . GLY D 1 424 ? 243.542 -82.724 6.130 1.00 42.86 395 GLY D CA 1
ATOM 14730 C C . GLY D 1 424 ? 245.004 -82.486 6.447 1.00 49.60 395 GLY D C 1
ATOM 14731 O O . GLY D 1 424 ? 245.347 -81.817 7.436 1.00 50.34 395 GLY D O 1
ATOM 14732 N N . GLY D 1 425 ? 245.861 -83.062 5.607 1.00 46.19 396 GLY D N 1
ATOM 14733 C CA . GLY D 1 425 ? 247.312 -82.953 5.721 1.00 45.05 396 GLY D CA 1
ATOM 14734 C C . GLY D 1 425 ? 247.929 -82.457 4.434 1.00 47.31 396 GLY D C 1
ATOM 14735 O O . GLY D 1 425 ? 247.324 -82.588 3.364 1.00 46.30 396 GLY D O 1
ATOM 14736 N N . THR D 1 426 ? 249.138 -81.878 4.527 1.00 44.87 397 THR D N 1
ATOM 14737 C CA . THR D 1 426 ? 249.856 -81.388 3.345 1.00 45.49 397 THR D CA 1
ATOM 14738 C C . THR D 1 426 ? 250.297 -82.525 2.409 1.00 50.53 397 THR D C 1
ATOM 14739 O O . THR D 1 426 ? 250.795 -83.570 2.858 1.00 47.97 397 THR D O 1
ATOM 14743 N N . LEU D 1 427 ? 250.071 -82.305 1.111 1.00 49.64 398 LEU D N 1
ATOM 14744 C CA . LEU D 1 427 ? 250.417 -83.246 0.046 1.00 50.40 398 LEU D CA 1
ATOM 14745 C C . LEU D 1 427 ? 251.777 -82.868 -0.556 1.00 59.68 398 LEU D C 1
ATOM 14746 O O . LEU D 1 427 ? 252.248 -83.541 -1.488 1.00 59.53 398 LEU D O 1
ATOM 14751 N N . VAL D 1 428 ? 252.401 -81.779 -0.037 1.00 57.92 399 VAL D N 1
ATOM 14752 C CA . VAL D 1 428 ? 253.697 -81.295 -0.518 1.00 57.90 399 VAL D CA 1
ATOM 14753 C C . VAL D 1 428 ? 254.749 -82.449 -0.508 1.00 60.61 399 VAL D C 1
ATOM 14754 O O . VAL D 1 428 ? 255.345 -82.674 -1.581 1.00 60.01 399 VAL D O 1
ATOM 14758 N N . PRO D 1 429 ? 254.899 -83.272 0.581 1.00 55.00 400 PRO D N 1
ATOM 14759 C CA . PRO D 1 429 ? 255.873 -84.384 0.520 1.00 54.70 400 PRO D CA 1
ATOM 14760 C C . PRO D 1 429 ? 255.691 -85.342 -0.672 1.00 60.60 400 PRO D C 1
ATOM 14761 O O . PRO D 1 429 ? 256.687 -85.849 -1.186 1.00 61.13 400 PRO D O 1
ATOM 14765 N N . PHE D 1 430 ? 254.451 -85.531 -1.154 1.00 56.97 401 PHE D N 1
ATOM 14766 C CA . PHE D 1 430 ? 254.182 -86.349 -2.336 1.00 56.85 401 PHE D CA 1
ATOM 14767 C C . PHE D 1 430 ? 254.626 -85.628 -3.619 1.00 61.63 401 PHE D C 1
ATOM 14768 O O . PHE D 1 430 ? 255.056 -86.278 -4.565 1.00 61.57 401 PHE D O 1
ATOM 14776 N N . LEU D 1 431 ? 254.490 -84.289 -3.659 1.00 59.17 402 LEU D N 1
ATOM 14777 C CA . LEU D 1 431 ? 254.884 -83.467 -4.808 1.00 58.57 402 LEU D CA 1
ATOM 14778 C C . LEU D 1 431 ? 256.414 -83.404 -4.931 1.00 65.81 402 LEU D C 1
ATOM 14779 O O . LEU D 1 431 ? 256.938 -83.325 -6.044 1.00 65.67 402 LEU D O 1
ATOM 14784 N N . GLU D 1 432 ? 257.119 -83.453 -3.775 1.00 63.29 403 GLU D N 1
ATOM 14785 C CA . GLU D 1 432 ? 258.573 -83.462 -3.663 1.00 62.99 403 GLU D CA 1
ATOM 14786 C C . GLU D 1 432 ? 259.141 -84.787 -4.235 1.00 72.53 403 GLU D C 1
ATOM 14787 O O . GLU D 1 432 ? 260.314 -84.854 -4.616 1.00 73.74 403 GLU D O 1
ATOM 14793 N N . GLY D 1 433 ? 258.294 -85.810 -4.311 1.00 70.56 404 GLY D N 1
ATOM 14794 C CA . GLY D 1 433 ? 258.653 -87.129 -4.809 1.00 70.19 404 GLY D CA 1
ATOM 14795 C C . GLY D 1 433 ? 258.788 -88.170 -3.719 1.00 74.85 404 GLY D C 1
ATOM 14796 O O . GLY D 1 433 ? 259.053 -89.339 -4.018 1.00 74.50 404 GLY D O 1
ATOM 14797 N N . GLY D 1 434 ? 258.597 -87.740 -2.467 1.00 71.93 405 GLY D N 1
ATOM 14798 C CA . GLY D 1 434 ? 258.677 -88.589 -1.281 1.00 71.81 405 GLY D CA 1
ATOM 14799 C C . GLY D 1 434 ? 257.333 -89.008 -0.707 1.00 75.92 405 GLY D C 1
ATOM 14800 O O . GLY D 1 434 ? 256.337 -89.131 -1.429 1.00 73.91 405 GLY D O 1
ATOM 14801 N N . GLU D 1 435 ? 257.314 -89.278 0.603 1.00 74.45 406 GLU D N 1
ATOM 14802 C CA . GLU D 1 435 ? 256.121 -89.722 1.330 1.00 75.34 406 GLU D CA 1
ATOM 14803 C C . GLU D 1 435 ? 256.064 -89.026 2.686 1.00 78.65 406 GLU D C 1
ATOM 14804 O O . GLU D 1 435 ? 257.099 -88.950 3.361 1.00 79.11 406 GLU D O 1
ATOM 14810 N N . PRO D 1 436 ? 254.884 -88.529 3.127 1.00 73.93 407 PRO D N 1
ATOM 14811 C CA . PRO D 1 436 ? 254.815 -87.870 4.441 1.00 73.03 407 PRO D CA 1
ATOM 14812 C C . PRO D 1 436 ? 254.903 -88.868 5.580 1.00 74.41 407 PRO D C 1
ATOM 14813 O O . PRO D 1 436 ? 254.573 -90.040 5.426 1.00 73.55 407 PRO D O 1
ATOM 14817 N N . GLU D 1 437 ? 255.383 -88.402 6.713 1.00 70.73 408 GLU D N 1
ATOM 14818 C CA . GLU D 1 437 ? 255.507 -89.227 7.900 1.00 70.66 408 GLU D CA 1
ATOM 14819 C C . GLU D 1 437 ? 254.123 -89.354 8.536 1.00 72.37 408 GLU D C 1
ATOM 14820 O O . GLU D 1 437 ? 253.411 -88.353 8.647 1.00 71.78 408 GLU D O 1
ATOM 14826 N N . GLY D 1 438 ? 253.764 -90.580 8.927 1.00 66.66 409 GLY D N 1
ATOM 14827 C CA . GLY D 1 438 ? 252.511 -90.891 9.614 1.00 65.23 409 GLY D CA 1
ATOM 14828 C C . GLY D 1 438 ? 251.229 -90.474 8.915 1.00 64.82 409 GLY D C 1
ATOM 14829 O O . GLY D 1 438 ? 250.283 -90.031 9.578 1.00 65.42 409 GLY D O 1
ATOM 14830 N N . TRP D 1 439 ? 251.203 -90.585 7.571 1.00 55.69 410 TRP D N 1
ATOM 14831 C CA . TRP D 1 439 ? 250.051 -90.324 6.720 1.00 53.43 410 TRP D CA 1
ATOM 14832 C C . TRP D 1 439 ? 249.022 -91.411 7.053 1.00 59.68 410 TRP D C 1
ATOM 14833 O O . TRP D 1 439 ? 249.373 -92.439 7.663 1.00 60.36 410 TRP D O 1
ATOM 14844 N N . ARG D 1 440 ? 247.751 -91.172 6.720 1.00 56.57 411 ARG D N 1
ATOM 14845 C CA . ARG D 1 440 ? 246.662 -92.121 7.035 1.00 56.42 411 ARG D CA 1
ATOM 14846 C C . ARG D 1 440 ? 246.754 -93.439 6.218 1.00 62.89 411 ARG D C 1
ATOM 14847 O O . ARG D 1 440 ? 247.295 -93.447 5.108 1.00 62.53 411 ARG D O 1
ATOM 14855 N N . ASP D 1 441 ? 246.201 -94.528 6.774 1.00 60.59 412 ASP D N 1
ATOM 14856 C CA . ASP D 1 441 ? 246.158 -95.850 6.129 1.00 60.70 412 ASP D CA 1
ATOM 14857 C C . ASP D 1 441 ? 244.785 -96.166 5.538 1.00 62.62 412 ASP D C 1
ATOM 14858 O O . ASP D 1 441 ? 244.643 -97.168 4.840 1.00 62.65 412 ASP D O 1
ATOM 14863 N N . ALA D 1 442 ? 243.786 -95.276 5.767 1.00 56.86 413 ALA D N 1
ATOM 14864 C CA . ALA D 1 442 ? 242.434 -95.431 5.244 1.00 54.22 413 ALA D CA 1
ATOM 14865 C C . ALA D 1 442 ? 241.808 -94.104 4.924 1.00 56.34 413 ALA D C 1
ATOM 14866 O O . ALA D 1 442 ? 242.046 -93.124 5.637 1.00 57.34 413 ALA D O 1
ATOM 14868 N N . ALA D 1 443 ? 240.993 -94.079 3.846 1.00 50.47 414 ALA D N 1
ATOM 14869 C CA . ALA D 1 443 ? 240.175 -92.942 3.418 1.00 49.76 414 ALA D CA 1
ATOM 14870 C C . ALA D 1 443 ? 239.018 -92.801 4.426 1.00 56.10 414 ALA D C 1
ATOM 14871 O O . ALA D 1 443 ? 238.474 -93.807 4.918 1.00 56.38 414 ALA D O 1
ATOM 14873 N N . PHE D 1 444 ? 238.681 -91.552 4.758 1.00 53.39 415 PHE D N 1
ATOM 14874 C CA . PHE D 1 444 ? 237.587 -91.204 5.653 1.00 52.65 415 PHE D CA 1
ATOM 14875 C C . PHE D 1 444 ? 236.677 -90.201 4.976 1.00 54.30 415 PHE D C 1
ATOM 14876 O O . PHE D 1 444 ? 237.148 -89.213 4.394 1.00 51.81 415 PHE D O 1
ATOM 14884 N N . TRP D 1 445 ? 235.366 -90.462 5.051 1.00 52.24 416 TRP D N 1
ATOM 14885 C CA . TRP D 1 445 ? 234.352 -89.545 4.554 1.00 52.30 416 TRP D CA 1
ATOM 14886 C C . TRP D 1 445 ? 233.071 -89.730 5.317 1.00 53.21 416 TRP D C 1
ATOM 14887 O O . TRP D 1 445 ? 232.932 -90.680 6.089 1.00 51.80 416 TRP D O 1
ATOM 14898 N N . GLU D 1 446 ? 232.169 -88.750 5.189 1.00 48.98 417 GLU D N 1
ATOM 14899 C CA . GLU D 1 446 ? 230.896 -88.719 5.903 1.00 45.99 417 GLU D CA 1
ATOM 14900 C C . GLU D 1 446 ? 229.766 -88.397 4.969 1.00 50.22 417 GLU D C 1
ATOM 14901 O O . GLU D 1 446 ? 229.970 -87.818 3.887 1.00 48.57 417 GLU D O 1
ATOM 14907 N N . PHE D 1 447 ? 228.559 -88.771 5.381 1.00 47.78 418 PHE D N 1
ATOM 14908 C CA . PHE D 1 447 ? 227.373 -88.411 4.623 1.00 48.96 418 PHE D CA 1
ATOM 14909 C C . PHE D 1 447 ? 226.220 -88.205 5.579 1.00 51.69 418 PHE D C 1
ATOM 14910 O O . PHE D 1 447 ? 225.975 -89.039 6.452 1.00 51.55 418 PHE D O 1
ATOM 14918 N N . ASP D 1 448 ? 225.543 -87.077 5.425 1.00 48.34 419 ASP D N 1
ATOM 14919 C CA . ASP D 1 448 ? 224.380 -86.707 6.234 1.00 49.29 419 ASP D CA 1
ATOM 14920 C C . ASP D 1 448 ? 223.152 -86.589 5.313 1.00 50.59 419 ASP D C 1
ATOM 14921 O O . ASP D 1 448 ? 223.243 -85.990 4.234 1.00 49.79 419 ASP D O 1
ATOM 14926 N N . PHE D 1 449 ? 222.049 -87.233 5.706 1.00 47.08 420 PHE D N 1
ATOM 14927 C CA . PHE D 1 449 ? 220.796 -87.273 4.934 1.00 48.95 420 PHE D CA 1
ATOM 14928 C C . PHE D 1 449 ? 219.568 -86.683 5.684 1.00 56.59 420 PHE D C 1
ATOM 14929 O O . PHE D 1 449 ? 218.417 -86.999 5.333 1.00 57.57 420 PHE D O 1
ATOM 14937 N N . ARG D 1 450 ? 219.822 -85.758 6.650 1.00 52.79 421 ARG D N 1
ATOM 14938 C CA . ARG D 1 450 ? 218.786 -85.008 7.377 1.00 51.44 421 ARG D CA 1
ATOM 14939 C C . ARG D 1 450 ? 217.998 -84.134 6.377 1.00 56.39 421 ARG D C 1
ATOM 14940 O O . ARG D 1 450 ? 218.486 -83.836 5.271 1.00 55.55 421 ARG D O 1
ATOM 14948 N N . ASP D 1 451 ? 216.777 -83.743 6.757 1.00 55.68 422 ASP D N 1
ATOM 14949 C CA . ASP D 1 451 ? 215.924 -82.897 5.928 1.00 57.11 422 ASP D CA 1
ATOM 14950 C C . ASP D 1 451 ? 215.298 -81.835 6.834 1.00 62.77 422 ASP D C 1
ATOM 14951 O O . ASP D 1 451 ? 214.242 -82.074 7.418 1.00 64.29 422 ASP D O 1
ATOM 14956 N N . ILE D 1 452 ? 215.978 -80.686 7.008 1.00 58.87 423 ILE D N 1
ATOM 14957 C CA . ILE D 1 452 ? 215.479 -79.619 7.889 1.00 58.30 423 ILE D CA 1
ATOM 14958 C C . ILE D 1 452 ? 214.164 -79.038 7.347 1.00 62.94 423 ILE D C 1
ATOM 14959 O O . ILE D 1 452 ? 213.180 -78.958 8.093 1.00 61.89 423 ILE D O 1
ATOM 14964 N N . ALA D 1 453 ? 214.138 -78.717 6.035 1.00 59.60 424 ALA D N 1
ATOM 14965 C CA . ALA D 1 453 ? 212.992 -78.138 5.342 1.00 58.94 424 ALA D CA 1
ATOM 14966 C C . ALA D 1 453 ? 211.747 -79.010 5.314 1.00 66.08 424 ALA D C 1
ATOM 14967 O O . ALA D 1 453 ? 210.678 -78.493 5.621 1.00 66.65 424 ALA D O 1
ATOM 14969 N N . LYS D 1 454 ? 211.866 -80.314 4.950 1.00 63.73 425 LYS D N 1
ATOM 14970 C CA . LYS D 1 454 ? 210.704 -81.200 4.806 1.00 62.71 425 LYS D CA 1
ATOM 14971 C C . LYS D 1 454 ? 210.595 -82.342 5.832 1.00 66.28 425 LYS D C 1
ATOM 14972 O O . LYS D 1 454 ? 209.487 -82.813 6.041 1.00 67.46 425 LYS D O 1
ATOM 14978 N N . GLY D 1 455 ? 211.700 -82.790 6.436 1.00 61.87 426 GLY D N 1
ATOM 14979 C CA . GLY D 1 455 ? 211.706 -83.873 7.430 1.00 61.05 426 GLY D CA 1
ATOM 14980 C C . GLY D 1 455 ? 211.319 -85.268 6.954 1.00 64.87 426 GLY D C 1
ATOM 14981 O O . GLY D 1 455 ? 210.929 -86.108 7.772 1.00 64.62 426 GLY D O 1
ATOM 14982 N N . GLU D 1 456 ? 211.466 -85.548 5.643 1.00 61.98 427 GLU D N 1
ATOM 14983 C CA . GLU D 1 456 ? 211.112 -86.831 5.012 1.00 62.77 427 GLU D CA 1
ATOM 14984 C C . GLU D 1 456 ? 211.886 -88.030 5.553 1.00 65.18 427 GLU D C 1
ATOM 14985 O O . GLU D 1 456 ? 211.254 -88.995 6.015 1.00 65.97 427 GLU D O 1
ATOM 14991 N N . ALA D 1 457 ? 213.244 -87.976 5.492 1.00 58.19 428 ALA D N 1
ATOM 14992 C CA . ALA D 1 457 ? 214.103 -89.058 5.993 1.00 57.15 428 ALA D CA 1
ATOM 14993 C C . ALA D 1 457 ? 213.844 -89.332 7.472 1.00 58.63 428 ALA D C 1
ATOM 14994 O O . ALA D 1 457 ? 213.700 -90.495 7.868 1.00 57.03 428 ALA D O 1
ATOM 14996 N N . GLU D 1 458 ? 213.702 -88.252 8.271 1.00 55.02 429 GLU D N 1
ATOM 14997 C CA . GLU D 1 458 ? 213.453 -88.322 9.716 1.00 55.01 429 GLU D CA 1
ATOM 14998 C C . GLU D 1 458 ? 212.171 -89.076 10.023 1.00 62.08 429 GLU D C 1
ATOM 14999 O O . GLU D 1 458 ? 212.182 -89.940 10.900 1.00 60.39 429 GLU D O 1
ATOM 15005 N N . ARG D 1 459 ? 211.079 -88.776 9.269 1.00 63.25 430 ARG D N 1
ATOM 15006 C CA . ARG D 1 459 ? 209.768 -89.427 9.451 1.00 65.67 430 ARG D CA 1
ATOM 15007 C C . ARG D 1 459 ? 209.809 -90.889 9.024 1.00 68.75 430 ARG D C 1
ATOM 15008 O O . ARG D 1 459 ? 209.314 -91.746 9.764 1.00 67.98 430 ARG D O 1
ATOM 15016 N N . HIS D 1 460 ? 210.405 -91.154 7.832 1.00 64.09 431 HIS D N 1
ATOM 15017 C CA . HIS D 1 460 ? 210.591 -92.478 7.252 1.00 63.90 431 HIS D CA 1
ATOM 15018 C C . HIS D 1 460 ? 211.351 -93.404 8.208 1.00 65.33 431 HIS D C 1
ATOM 15019 O O . HIS D 1 460 ? 210.864 -94.493 8.512 1.00 65.69 431 HIS D O 1
ATOM 15026 N N . PHE D 1 461 ? 212.533 -92.975 8.683 1.00 58.27 432 PHE D N 1
ATOM 15027 C CA . PHE D 1 461 ? 213.354 -93.806 9.556 1.00 55.19 432 PHE D CA 1
ATOM 15028 C C . PHE D 1 461 ? 212.938 -93.763 11.027 1.00 58.14 432 PHE D C 1
ATOM 15029 O O . PHE D 1 461 ? 213.235 -94.707 11.785 1.00 56.45 432 PHE D O 1
ATOM 15037 N N . GLY D 1 462 ? 212.256 -92.690 11.423 1.00 55.01 433 GLY D N 1
ATOM 15038 C CA . GLY D 1 462 ? 211.860 -92.508 12.820 1.00 55.41 433 GLY D CA 1
ATOM 15039 C C . GLY D 1 462 ? 213.055 -92.076 13.651 1.00 57.67 433 GLY D C 1
ATOM 15040 O O . GLY D 1 462 ? 213.239 -92.512 14.797 1.00 57.14 433 GLY D O 1
ATOM 15041 N N . LEU D 1 463 ? 213.889 -91.222 13.040 1.00 53.04 434 LEU D N 1
ATOM 15042 C CA . LEU D 1 463 ? 215.128 -90.706 13.637 1.00 51.19 434 LEU D CA 1
ATOM 15043 C C . LEU D 1 463 ? 215.140 -89.192 13.686 1.00 54.19 434 LEU D C 1
ATOM 15044 O O . LEU D 1 463 ? 214.651 -88.535 12.761 1.00 53.64 434 LEU D O 1
ATOM 15049 N N . LYS D 1 464 ? 215.824 -88.645 14.702 1.00 50.21 435 LYS D N 1
ATOM 15050 C CA . LYS D 1 464 ? 216.069 -87.207 14.810 1.00 49.08 435 LYS D CA 1
ATOM 15051 C C . LYS D 1 464 ? 217.081 -86.835 13.683 1.00 54.97 435 LYS D C 1
ATOM 15052 O O . LYS D 1 464 ? 217.775 -87.715 13.159 1.00 56.99 435 LYS D O 1
ATOM 15058 N N . SER D 1 465 ? 217.138 -85.561 13.289 1.00 51.22 436 SER D N 1
ATOM 15059 C CA . SER D 1 465 ? 218.045 -85.066 12.235 1.00 51.13 436 SER D CA 1
ATOM 15060 C C . SER D 1 465 ? 219.553 -85.302 12.505 1.00 52.33 436 SER D C 1
ATOM 15061 O O . SER D 1 465 ? 220.328 -85.405 11.564 1.00 52.44 436 SER D O 1
ATOM 15064 N N . ASN D 1 466 ? 219.940 -85.351 13.779 1.00 47.09 437 ASN D N 1
ATOM 15065 C CA . ASN D 1 466 ? 221.297 -85.552 14.252 1.00 47.79 437 ASN D CA 1
ATOM 15066 C C . ASN D 1 466 ? 221.753 -87.038 14.154 1.00 53.93 437 ASN D C 1
ATOM 15067 O O . ASN D 1 466 ? 222.936 -87.353 14.397 1.00 53.16 437 ASN D O 1
ATOM 15072 N N . ALA D 1 467 ? 220.796 -87.949 13.851 1.00 49.66 438 ALA D N 1
ATOM 15073 C CA . ALA D 1 467 ? 221.084 -89.372 13.677 1.00 47.76 438 ALA D CA 1
ATOM 15074 C C . ALA D 1 467 ? 220.894 -89.807 12.223 1.00 47.89 438 ALA D C 1
ATOM 15075 O O . ALA D 1 467 ? 221.060 -90.972 11.929 1.00 49.16 438 ALA D O 1
ATOM 15077 N N . CYS D 1 468 ? 220.654 -88.869 11.309 1.00 44.41 439 CYS D N 1
ATOM 15078 C CA . CYS D 1 468 ? 220.511 -89.143 9.880 1.00 46.13 439 CYS D CA 1
ATOM 15079 C C . CYS D 1 468 ? 221.802 -89.005 9.140 1.00 49.39 439 CYS D C 1
ATOM 15080 O O . CYS D 1 468 ? 221.862 -88.357 8.094 1.00 48.82 439 CYS D O 1
ATOM 15083 N N . ASN D 1 469 ? 222.828 -89.694 9.640 1.00 46.44 440 ASN D N 1
ATOM 15084 C CA . ASN D 1 469 ? 224.165 -89.658 9.064 1.00 45.94 440 ASN D CA 1
ATOM 15085 C C . ASN D 1 469 ? 224.933 -91.012 9.164 1.00 51.54 440 ASN D C 1
ATOM 15086 O O . ASN D 1 469 ? 224.600 -91.914 9.969 1.00 47.01 440 ASN D O 1
ATOM 15091 N N . LEU D 1 470 ? 225.994 -91.102 8.336 1.00 51.03 441 LEU D N 1
ATOM 15092 C CA . LEU D 1 470 ? 226.948 -92.210 8.274 1.00 50.93 441 LEU D CA 1
ATOM 15093 C C . LEU D 1 470 ? 228.396 -91.670 8.228 1.00 55.31 441 LEU D C 1
ATOM 15094 O O . LEU D 1 470 ? 228.630 -90.505 7.851 1.00 55.33 441 LEU D O 1
ATOM 15099 N N . ALA D 1 471 ? 229.351 -92.532 8.598 1.00 50.12 442 ALA D N 1
ATOM 15100 C CA . ALA D 1 471 ? 230.782 -92.280 8.514 1.00 49.46 442 ALA D CA 1
ATOM 15101 C C . ALA D 1 471 ? 231.417 -93.518 7.855 1.00 54.70 442 ALA D C 1
ATOM 15102 O O . ALA D 1 471 ? 231.069 -94.652 8.203 1.00 53.71 442 ALA D O 1
ATOM 15104 N N . VAL D 1 472 ? 232.300 -93.292 6.870 1.00 51.79 443 VAL D N 1
ATOM 15105 C CA . VAL D 1 472 ? 232.982 -94.353 6.140 1.00 51.19 443 VAL D CA 1
ATOM 15106 C C . VAL D 1 472 ? 234.474 -94.387 6.471 1.00 57.26 443 VAL D C 1
ATOM 15107 O O . VAL D 1 472 ? 235.146 -93.345 6.465 1.00 55.63 443 VAL D O 1
ATOM 15111 N N . ILE D 1 473 ? 234.982 -95.600 6.734 1.00 55.28 444 ILE D N 1
ATOM 15112 C CA . ILE D 1 473 ? 236.401 -95.892 6.877 1.00 55.62 444 ILE D CA 1
ATOM 15113 C C . ILE D 1 473 ? 236.706 -96.917 5.804 1.00 60.06 444 ILE D C 1
ATOM 15114 O O . ILE D 1 473 ? 236.141 -98.009 5.807 1.00 59.07 444 ILE D O 1
ATOM 15119 N N . ARG D 1 474 ? 237.492 -96.517 4.809 1.00 58.04 445 ARG D N 1
ATOM 15120 C CA . ARG D 1 474 ? 237.783 -97.388 3.674 1.00 56.95 445 ARG D CA 1
ATOM 15121 C C . ARG D 1 474 ? 239.277 -97.488 3.352 1.00 59.54 445 ARG D C 1
ATOM 15122 O O . ARG D 1 474 ? 239.917 -96.483 3.001 1.00 58.15 445 ARG D O 1
ATOM 15130 N N . ASP D 1 475 ? 239.823 -98.717 3.466 1.00 55.19 446 ASP D N 1
ATOM 15131 C CA . ASP D 1 475 ? 241.199 -99.021 3.067 1.00 53.27 446 ASP D CA 1
ATOM 15132 C C . ASP D 1 475 ? 241.171 -99.923 1.819 1.00 58.56 446 ASP D C 1
ATOM 15133 O O . ASP D 1 475 ? 240.148 -99.979 1.135 1.00 57.89 446 ASP D O 1
ATOM 15138 N N . GLU D 1 476 ? 242.289 -100.559 1.480 1.00 56.91 447 GLU D N 1
ATOM 15139 C CA . GLU D 1 476 ? 242.405 -101.378 0.273 1.00 56.89 447 GLU D CA 1
ATOM 15140 C C . GLU D 1 476 ? 241.703 -102.735 0.420 1.00 59.01 447 GLU D C 1
ATOM 15141 O O . GLU D 1 476 ? 241.252 -103.269 -0.597 1.00 56.99 447 GLU D O 1
ATOM 15147 N N . ARG D 1 477 ? 241.525 -103.241 1.688 1.00 56.00 448 ARG D N 1
ATOM 15148 C CA . ARG D 1 477 ? 240.862 -104.521 2.030 1.00 55.91 448 ARG D CA 1
ATOM 15149 C C . ARG D 1 477 ? 239.406 -104.413 2.546 1.00 59.14 448 ARG D C 1
ATOM 15150 O O . ARG D 1 477 ? 238.598 -105.277 2.232 1.00 58.20 448 ARG D O 1
ATOM 15152 N N . PHE D 1 478 ? 239.081 -103.391 3.348 1.00 55.73 449 PHE D N 1
ATOM 15153 C CA . PHE D 1 478 ? 237.722 -103.271 3.887 1.00 55.45 449 PHE D CA 1
ATOM 15154 C C . PHE D 1 478 ? 237.083 -101.881 3.785 1.00 56.30 449 PHE D C 1
ATOM 15155 O O . PHE D 1 478 ? 237.779 -100.865 3.678 1.00 53.64 449 PHE D O 1
ATOM 15163 N N . LYS D 1 479 ? 235.739 -101.866 3.819 1.00 51.36 450 LYS D N 1
ATOM 15164 C CA . LYS D 1 479 ? 234.914 -100.667 3.922 1.00 49.70 450 LYS D CA 1
ATOM 15165 C C . LYS D 1 479 ? 233.954 -100.904 5.055 1.00 54.07 450 LYS D C 1
ATOM 15166 O O . LYS D 1 479 ? 233.177 -101.855 5.018 1.00 55.06 450 LYS D O 1
ATOM 15172 N N . TYR D 1 480 ? 234.046 -100.072 6.088 1.00 48.93 451 TYR D N 1
ATOM 15173 C CA . TYR D 1 480 ? 233.161 -100.107 7.238 1.00 47.78 451 TYR D CA 1
ATOM 15174 C C . TYR D 1 480 ? 232.372 -98.793 7.199 1.00 52.24 451 TYR D C 1
ATOM 15175 O O . TYR D 1 480 ? 232.964 -97.710 7.120 1.00 49.53 451 TYR D O 1
ATOM 15184 N N . VAL D 1 481 ? 231.028 -98.902 7.097 1.00 49.21 452 VAL D N 1
ATOM 15185 C CA . VAL D 1 481 ? 230.102 -97.758 7.066 1.00 47.19 452 VAL D CA 1
ATOM 15186 C C . VAL D 1 481 ? 229.289 -97.807 8.374 1.00 49.95 452 VAL D C 1
ATOM 15187 O O . VAL D 1 481 ? 228.577 -98.780 8.596 1.00 49.83 452 VAL D O 1
ATOM 15191 N N . HIS D 1 482 ? 229.495 -96.850 9.294 1.00 45.73 453 HIS D N 1
ATOM 15192 C CA . HIS D 1 482 ? 228.733 -96.799 10.545 1.00 45.34 453 HIS D CA 1
ATOM 15193 C C . HIS D 1 482 ? 227.645 -95.753 10.399 1.00 49.89 453 HIS D C 1
ATOM 15194 O O . HIS D 1 482 ? 227.922 -94.633 9.971 1.00 48.70 453 HIS D O 1
ATOM 15201 N N . PHE D 1 483 ? 226.395 -96.136 10.733 1.00 48.23 454 PHE D N 1
ATOM 15202 C CA . PHE D 1 483 ? 225.235 -95.243 10.690 1.00 47.00 454 PHE D CA 1
ATOM 15203 C C . PHE D 1 483 ? 224.904 -94.881 12.117 1.00 55.01 454 PHE D C 1
ATOM 15204 O O . PHE D 1 483 ? 224.906 -95.767 12.982 1.00 55.15 454 PHE D O 1
ATOM 15212 N N . ALA D 1 484 ? 224.638 -93.589 12.387 1.00 53.20 455 ALA D N 1
ATOM 15213 C CA . ALA D 1 484 ? 224.261 -93.168 13.736 1.00 53.04 455 ALA D CA 1
ATOM 15214 C C . ALA D 1 484 ? 222.948 -93.840 14.213 1.00 56.34 455 ALA D C 1
ATOM 15215 O O . ALA D 1 484 ? 222.833 -94.144 15.398 1.00 55.79 455 ALA D O 1
ATOM 15217 N N . GLY D 1 485 ? 221.999 -94.084 13.296 1.00 53.07 456 GLY D N 1
ATOM 15218 C CA . GLY D 1 485 ? 220.728 -94.692 13.672 1.00 54.44 456 GLY D CA 1
ATOM 15219 C C . GLY D 1 485 ? 220.225 -95.907 12.903 1.00 59.43 456 GLY D C 1
ATOM 15220 O O . GLY D 1 485 ? 219.112 -96.374 13.159 1.00 60.73 456 GLY D O 1
ATOM 15221 N N . LEU D 1 486 ? 221.020 -96.413 11.954 1.00 52.03 457 LEU D N 1
ATOM 15222 C CA . LEU D 1 486 ? 220.676 -97.569 11.145 1.00 49.16 457 LEU D CA 1
ATOM 15223 C C . LEU D 1 486 ? 221.737 -98.694 11.355 1.00 57.94 457 LEU D C 1
ATOM 15224 O O . LEU D 1 486 ? 222.697 -98.467 12.099 1.00 57.10 457 LEU D O 1
ATOM 15229 N N . PRO D 1 487 ? 221.566 -99.936 10.816 1.00 57.71 458 PRO D N 1
ATOM 15230 C CA . PRO D 1 487 ? 222.599 -100.977 11.051 1.00 57.55 458 PRO D CA 1
ATOM 15231 C C . PRO D 1 487 ? 223.925 -100.702 10.307 1.00 58.44 458 PRO D C 1
ATOM 15232 O O . PRO D 1 487 ? 223.895 -100.088 9.236 1.00 56.01 458 PRO D O 1
ATOM 15236 N N . PRO D 1 488 ? 225.095 -101.167 10.815 1.00 55.63 459 PRO D N 1
ATOM 15237 C CA . PRO D 1 488 ? 226.352 -100.911 10.079 1.00 55.34 459 PRO D CA 1
ATOM 15238 C C . PRO D 1 488 ? 226.512 -101.775 8.830 1.00 57.64 459 PRO D C 1
ATOM 15239 O O . PRO D 1 488 ? 225.764 -102.725 8.631 1.00 59.07 459 PRO D O 1
ATOM 15243 N N . LEU D 1 489 ? 227.468 -101.420 7.978 1.00 51.22 460 LEU D N 1
ATOM 15244 C CA . LEU D 1 489 ? 227.802 -102.177 6.783 1.00 50.69 460 LEU D CA 1
ATOM 15245 C C . LEU D 1 489 ? 229.302 -102.476 6.764 1.00 57.78 460 LEU D C 1
ATOM 15246 O O . LEU D 1 489 ? 230.105 -101.622 7.167 1.00 59.41 460 LEU D O 1
ATOM 15251 N N . LEU D 1 490 ? 229.682 -103.686 6.314 1.00 54.06 461 LEU D N 1
ATOM 15252 C CA . LEU D 1 490 ? 231.077 -104.124 6.183 1.00 52.80 461 LEU D CA 1
ATOM 15253 C C . LEU D 1 490 ? 231.248 -104.824 4.840 1.00 60.77 461 LEU D C 1
ATOM 15254 O O . LEU D 1 490 ? 230.501 -105.756 4.537 1.00 61.77 461 LEU D O 1
ATOM 15259 N N . TYR D 1 491 ? 232.154 -104.315 4.006 1.00 59.39 462 TYR D N 1
ATOM 15260 C CA . TYR D 1 491 ? 232.454 -104.900 2.701 1.00 61.04 462 TYR D CA 1
ATOM 15261 C C . TYR D 1 491 ? 233.917 -105.344 2.640 1.00 67.84 462 TYR D C 1
ATOM 15262 O O . TYR D 1 491 ? 234.811 -104.557 2.966 1.00 68.35 462 TYR D O 1
ATOM 15271 N N . ASP D 1 492 ? 234.157 -106.621 2.253 1.00 64.60 463 ASP D N 1
ATOM 15272 C CA . ASP D 1 492 ? 235.501 -107.187 2.066 1.00 63.40 463 ASP D CA 1
ATOM 15273 C C . ASP D 1 492 ? 235.830 -106.884 0.616 1.00 66.20 463 ASP D C 1
ATOM 15274 O O . ASP D 1 492 ? 235.368 -107.587 -0.275 1.00 65.38 463 ASP D O 1
ATOM 15279 N N . LEU D 1 493 ? 236.588 -105.809 0.375 1.00 62.66 464 LEU D N 1
ATOM 15280 C CA . LEU D 1 493 ? 236.931 -105.351 -0.974 1.00 61.58 464 LEU D CA 1
ATOM 15281 C C . LEU D 1 493 ? 237.826 -106.333 -1.733 1.00 66.16 464 LEU D C 1
ATOM 15282 O O . LEU D 1 493 ? 237.816 -106.334 -2.971 1.00 65.93 464 LEU D O 1
ATOM 15287 N N . ALA D 1 494 ? 238.574 -107.189 -0.997 1.00 62.22 465 ALA D N 1
ATOM 15288 C CA . ALA D 1 494 ? 239.437 -108.223 -1.580 1.00 62.19 465 ALA D CA 1
ATOM 15289 C C . ALA D 1 494 ? 238.585 -109.280 -2.307 1.00 68.05 465 ALA D C 1
ATOM 15290 O O . ALA D 1 494 ? 238.860 -109.581 -3.475 1.00 68.34 465 ALA D O 1
ATOM 15292 N N . LYS D 1 495 ? 237.518 -109.791 -1.626 1.00 64.38 466 LYS D N 1
ATOM 15293 C CA . LYS D 1 495 ? 236.583 -110.797 -2.148 1.00 63.97 466 LYS D CA 1
ATOM 15294 C C . LYS D 1 495 ? 235.504 -110.171 -3.021 1.00 71.09 466 LYS D C 1
ATOM 15295 O O . LYS D 1 495 ? 235.029 -110.794 -3.973 1.00 71.56 466 LYS D O 1
ATOM 15301 N N . ASP D 1 496 ? 235.071 -108.959 -2.634 1.00 68.54 467 ASP D N 1
ATOM 15302 C CA . ASP D 1 496 ? 233.942 -108.224 -3.183 1.00 67.45 467 ASP D CA 1
ATOM 15303 C C . ASP D 1 496 ? 234.319 -106.759 -3.536 1.00 71.72 467 ASP D C 1
ATOM 15304 O O . ASP D 1 496 ? 233.960 -105.821 -2.819 1.00 72.08 467 ASP D O 1
ATOM 15309 N N . PRO D 1 497 ? 235.034 -106.544 -4.657 1.00 67.39 468 PRO D N 1
ATOM 15310 C CA . PRO D 1 497 ? 235.393 -105.164 -5.046 1.00 67.02 468 PRO D CA 1
ATOM 15311 C C . PRO D 1 497 ? 234.205 -104.298 -5.491 1.00 70.89 468 PRO D C 1
ATOM 15312 O O . PRO D 1 497 ? 234.327 -103.063 -5.536 1.00 70.79 468 PRO D O 1
ATOM 15316 N N . MET D 1 498 ? 233.067 -104.943 -5.820 1.00 66.26 469 MET D N 1
ATOM 15317 C CA . MET D 1 498 ? 231.867 -104.267 -6.297 1.00 66.00 469 MET D CA 1
ATOM 15318 C C . MET D 1 498 ? 230.923 -103.802 -5.186 1.00 68.07 469 MET D C 1
ATOM 15319 O O . MET D 1 498 ? 229.962 -103.105 -5.485 1.00 67.72 469 MET D O 1
ATOM 15324 N N . GLU D 1 499 ? 231.215 -104.158 -3.913 1.00 64.35 470 GLU D N 1
ATOM 15325 C CA . GLU D 1 499 ? 230.482 -103.795 -2.674 1.00 64.45 470 GLU D CA 1
ATOM 15326 C C . GLU D 1 499 ? 229.011 -104.224 -2.684 1.00 67.03 470 GLU D C 1
ATOM 15327 O O . GLU D 1 499 ? 228.121 -103.406 -2.390 1.00 66.38 470 GLU D O 1
ATOM 15333 N N . LEU D 1 500 ? 228.763 -105.525 -2.995 1.00 61.39 471 LEU D N 1
ATOM 15334 C CA . LEU D 1 500 ? 227.422 -106.112 -3.081 1.00 58.76 471 LEU D CA 1
ATOM 15335 C C . LEU D 1 500 ? 227.083 -107.019 -1.906 1.00 59.16 471 LEU D C 1
ATOM 15336 O O . LEU D 1 500 ? 225.901 -107.299 -1.689 1.00 59.87 471 LEU D O 1
ATOM 15341 N N . THR D 1 501 ? 228.080 -107.426 -1.109 1.00 52.61 472 THR D N 1
ATOM 15342 C CA . THR D 1 501 ? 227.852 -108.336 0.015 1.00 51.43 472 THR D CA 1
ATOM 15343 C C . THR D 1 501 ? 228.169 -107.716 1.356 1.00 53.30 472 THR D C 1
ATOM 15344 O O . THR D 1 501 ? 229.340 -107.479 1.670 1.00 52.56 472 THR D O 1
ATOM 15348 N N . ASN D 1 502 ? 227.142 -107.542 2.182 1.00 48.12 473 ASN D N 1
ATOM 15349 C CA . ASN D 1 502 ? 227.360 -106.997 3.505 1.00 48.15 473 ASN D CA 1
ATOM 15350 C C . ASN D 1 502 ? 227.701 -108.117 4.398 1.00 52.83 473 ASN D C 1
ATOM 15351 O O . ASN D 1 502 ? 226.876 -108.992 4.580 1.00 54.33 473 ASN D O 1
ATOM 15356 N N . VAL D 1 503 ? 228.899 -108.090 4.987 1.00 51.46 474 VAL D N 1
ATOM 15357 C CA . VAL D 1 503 ? 229.380 -109.148 5.898 1.00 51.12 474 VAL D CA 1
ATOM 15358 C C . VAL D 1 503 ? 229.428 -108.694 7.377 1.00 55.99 474 VAL D C 1
ATOM 15359 O O . VAL D 1 503 ? 230.041 -109.384 8.196 1.00 55.32 474 VAL D O 1
ATOM 15363 N N . ALA D 1 504 ? 228.773 -107.560 7.726 1.00 54.37 475 ALA D N 1
ATOM 15364 C CA . ALA D 1 504 ? 228.784 -107.029 9.095 1.00 54.66 475 ALA D CA 1
ATOM 15365 C C . ALA D 1 504 ? 228.245 -107.989 10.131 1.00 61.15 475 ALA D C 1
ATOM 15366 O O . ALA D 1 504 ? 228.822 -108.083 11.220 1.00 61.15 475 ALA D O 1
ATOM 15368 N N . ALA D 1 505 ? 227.165 -108.732 9.780 1.00 59.47 476 ALA D N 1
ATOM 15369 C CA . ALA D 1 505 ? 226.494 -109.687 10.671 1.00 59.88 476 ALA D CA 1
ATOM 15370 C C . ALA D 1 505 ? 227.152 -111.089 10.738 1.00 64.72 476 ALA D C 1
ATOM 15371 O O . ALA D 1 505 ? 226.875 -111.835 11.696 1.00 63.42 476 ALA D O 1
ATOM 15373 N N . ASP D 1 506 ? 228.036 -111.429 9.744 1.00 61.82 477 ASP D N 1
ATOM 15374 C CA . ASP D 1 506 ? 228.789 -112.698 9.694 1.00 61.89 477 ASP D CA 1
ATOM 15375 C C . ASP D 1 506 ? 229.695 -112.791 10.932 1.00 68.62 477 ASP D C 1
ATOM 15376 O O . ASP D 1 506 ? 230.512 -111.892 11.167 1.00 71.37 477 ASP D O 1
ATOM 15381 N N . ALA D 1 507 ? 229.532 -113.844 11.736 1.00 63.64 478 ALA D N 1
ATOM 15382 C CA . ALA D 1 507 ? 230.301 -114.052 12.969 1.00 63.26 478 ALA D CA 1
ATOM 15383 C C . ALA D 1 507 ? 231.834 -114.167 12.768 1.00 67.86 478 ALA D C 1
ATOM 15384 O O . ALA D 1 507 ? 232.604 -113.952 13.717 1.00 66.33 478 ALA D O 1
ATOM 15386 N N . ASP D 1 508 ? 232.266 -114.537 11.544 1.00 64.95 479 ASP D N 1
ATOM 15387 C CA . ASP D 1 508 ? 233.682 -114.707 11.213 1.00 64.58 479 ASP D CA 1
ATOM 15388 C C . ASP D 1 508 ? 234.393 -113.350 10.974 1.00 64.87 479 ASP D C 1
ATOM 15389 O O . ASP D 1 508 ? 235.620 -113.264 11.093 1.00 64.86 479 ASP D O 1
ATOM 15394 N N . TYR D 1 509 ? 233.604 -112.291 10.723 1.00 57.64 480 TYR D N 1
ATOM 15395 C CA . TYR D 1 509 ? 234.088 -110.929 10.507 1.00 55.07 480 TYR D CA 1
ATOM 15396 C C . TYR D 1 509 ? 233.925 -110.048 11.741 1.00 57.23 480 TYR D C 1
ATOM 15397 O O . TYR D 1 509 ? 234.218 -108.855 11.667 1.00 55.58 480 TYR D O 1
ATOM 15406 N N . ALA D 1 510 ? 233.489 -110.631 12.872 1.00 53.99 481 ALA D N 1
ATOM 15407 C CA . ALA D 1 510 ? 233.251 -109.924 14.128 1.00 53.96 481 ALA D CA 1
ATOM 15408 C C . ALA D 1 510 ? 234.427 -109.094 14.620 1.00 57.87 481 ALA D C 1
ATOM 15409 O O . ALA D 1 510 ? 234.226 -107.948 15.013 1.00 58.01 481 ALA D O 1
ATOM 15411 N N . ALA D 1 511 ? 235.649 -109.657 14.573 1.00 53.79 482 ALA D N 1
ATOM 15412 C CA . ALA D 1 511 ? 236.868 -108.972 15.012 1.00 51.57 482 ALA D CA 1
ATOM 15413 C C . ALA D 1 511 ? 237.322 -107.874 14.030 1.00 52.16 482 ALA D C 1
ATOM 15414 O O . ALA D 1 511 ? 237.880 -106.857 14.472 1.00 50.84 482 ALA D O 1
ATOM 15416 N N . VAL D 1 512 ? 237.054 -108.072 12.708 1.00 46.28 483 VAL D N 1
ATOM 15417 C CA . VAL D 1 512 ? 237.319 -107.109 11.627 1.00 45.65 483 VAL D CA 1
ATOM 15418 C C . VAL D 1 512 ? 236.401 -105.901 11.897 1.00 57.73 483 VAL D C 1
ATOM 15419 O O . VAL D 1 512 ? 236.886 -104.761 11.976 1.00 59.39 483 VAL D O 1
ATOM 15423 N N . ARG D 1 513 ? 235.074 -106.171 12.105 1.00 55.67 484 ARG D N 1
ATOM 15424 C CA . ARG D 1 513 ? 234.069 -105.168 12.429 1.00 54.50 484 ARG D CA 1
ATOM 15425 C C . ARG D 1 513 ? 234.471 -104.371 13.672 1.00 52.80 484 ARG D C 1
ATOM 15426 O O . ARG D 1 513 ? 234.418 -103.139 13.624 1.00 51.36 484 ARG D O 1
ATOM 15434 N N . LEU D 1 514 ? 234.899 -105.061 14.751 1.00 46.69 485 LEU D N 1
ATOM 15435 C CA . LEU D 1 514 ? 235.325 -104.403 15.988 1.00 47.07 485 LEU D CA 1
ATOM 15436 C C . LEU D 1 514 ? 236.568 -103.505 15.782 1.00 55.00 485 LEU D C 1
ATOM 15437 O O . LEU D 1 514 ? 236.630 -102.395 16.344 1.00 55.46 485 LEU D O 1
ATOM 15442 N N . GLY D 1 515 ? 237.516 -103.978 14.967 1.00 50.67 486 GLY D N 1
ATOM 15443 C CA . GLY D 1 515 ? 238.732 -103.244 14.648 1.00 48.59 486 GLY D CA 1
ATOM 15444 C C . GLY D 1 515 ? 238.457 -101.931 13.947 1.00 50.23 486 GLY D C 1
ATOM 15445 O O . GLY D 1 515 ? 239.042 -100.910 14.309 1.00 48.82 486 GLY D O 1
ATOM 15446 N N . TYR D 1 516 ? 237.577 -101.953 12.929 1.00 47.77 487 TYR D N 1
ATOM 15447 C CA . TYR D 1 516 ? 237.206 -100.755 12.172 1.00 48.96 487 TYR D CA 1
ATOM 15448 C C . TYR D 1 516 ? 236.333 -99.771 12.982 1.00 52.95 487 TYR D C 1
ATOM 15449 O O . TYR D 1 516 ? 236.454 -98.560 12.791 1.00 51.89 487 TYR D O 1
ATOM 15458 N N . ALA D 1 517 ? 235.501 -100.292 13.896 1.00 49.81 488 ALA D N 1
ATOM 15459 C CA . ALA D 1 517 ? 234.658 -99.503 14.798 1.00 49.80 488 ALA D CA 1
ATOM 15460 C C . ALA D 1 517 ? 235.544 -98.700 15.765 1.00 54.47 488 ALA D C 1
ATOM 15461 O O . ALA D 1 517 ? 235.307 -97.511 15.972 1.00 55.62 488 ALA D O 1
ATOM 15463 N N . GLU D 1 518 ? 236.564 -99.339 16.326 1.00 51.07 489 GLU D N 1
ATOM 15464 C CA . GLU D 1 518 ? 237.503 -98.696 17.252 1.00 51.40 489 GLU D CA 1
ATOM 15465 C C . GLU D 1 518 ? 238.474 -97.737 16.535 1.00 54.48 489 GLU D C 1
ATOM 15466 O O . GLU D 1 518 ? 238.832 -96.687 17.086 1.00 55.54 489 GLU D O 1
ATOM 15472 N N . LYS D 1 519 ? 238.809 -98.054 15.279 1.00 47.38 490 LYS D N 1
ATOM 15473 C CA . LYS D 1 519 ? 239.635 -97.208 14.427 1.00 46.73 490 LYS D CA 1
ATOM 15474 C C . LYS D 1 519 ? 238.838 -95.909 14.110 1.00 51.04 490 LYS D C 1
ATOM 15475 O O . LYS D 1 519 ? 239.384 -94.807 14.187 1.00 53.33 490 LYS D O 1
ATOM 15481 N N . LEU D 1 520 ? 237.544 -96.044 13.829 1.00 45.25 491 LEU D N 1
ATOM 15482 C CA . LEU D 1 520 ? 236.645 -94.925 13.559 1.00 43.72 491 LEU D CA 1
ATOM 15483 C C . LEU D 1 520 ? 236.432 -94.128 14.811 1.00 43.45 491 LEU D C 1
ATOM 15484 O O . LEU D 1 520 ? 236.429 -92.916 14.723 1.00 43.31 491 LEU D O 1
ATOM 15489 N N . LEU D 1 521 ? 236.393 -94.777 15.976 1.00 39.74 492 LEU D N 1
ATOM 15490 C CA . LEU D 1 521 ? 236.312 -94.104 17.276 1.00 40.78 492 LEU D CA 1
ATOM 15491 C C . LEU D 1 521 ? 237.551 -93.215 17.516 1.00 48.97 492 LEU D C 1
ATOM 15492 O O . LEU D 1 521 ? 237.431 -92.129 18.095 1.00 50.32 492 LEU D O 1
ATOM 15497 N N . SER D 1 522 ? 238.738 -93.697 17.075 1.00 45.77 493 SER D N 1
ATOM 15498 C CA . SER D 1 522 ? 240.028 -93.013 17.187 1.00 44.01 493 SER D CA 1
ATOM 15499 C C . SER D 1 522 ? 240.077 -91.769 16.331 1.00 46.40 493 SER D C 1
ATOM 15500 O O . SER D 1 522 ? 240.534 -90.724 16.803 1.00 46.51 493 SER D O 1
ATOM 15503 N N . LEU D 1 523 ? 239.593 -91.875 15.090 1.00 41.58 494 LEU D N 1
ATOM 15504 C CA . LEU D 1 523 ? 239.524 -90.764 14.163 1.00 43.03 494 LEU D CA 1
ATOM 15505 C C . LEU D 1 523 ? 238.674 -89.643 14.767 1.00 49.51 494 LEU D C 1
ATOM 15506 O O . LEU D 1 523 ? 239.125 -88.497 14.789 1.00 51.01 494 LEU D O 1
ATOM 15511 N N . ARG D 1 524 ? 237.449 -89.998 15.290 1.00 44.30 495 ARG D N 1
ATOM 15512 C CA . ARG D 1 524 ? 236.481 -89.096 15.930 1.00 42.90 495 ARG D CA 1
ATOM 15513 C C . ARG D 1 524 ? 237.099 -88.312 17.049 1.00 45.44 495 ARG D C 1
ATOM 15514 O O . ARG D 1 524 ? 236.903 -87.107 17.085 1.00 46.93 495 ARG D O 1
ATOM 15522 N N . ALA D 1 525 ? 237.859 -88.980 17.937 1.00 39.68 496 ALA D N 1
ATOM 15523 C CA . ALA D 1 525 ? 238.549 -88.351 19.059 1.00 39.60 496 ALA D CA 1
ATOM 15524 C C . ALA D 1 525 ? 239.711 -87.408 18.623 1.00 47.21 496 ALA D C 1
ATOM 15525 O O . ALA D 1 525 ? 239.889 -86.319 19.187 1.00 48.58 496 ALA D O 1
ATOM 15527 N N . GLN D 1 526 ? 240.470 -87.817 17.609 1.00 42.96 497 GLN D N 1
ATOM 15528 C CA . GLN D 1 526 ? 241.605 -87.057 17.122 1.00 43.08 497 GLN D CA 1
ATOM 15529 C C . GLN D 1 526 ? 241.191 -85.856 16.277 1.00 46.81 497 GLN D C 1
ATOM 15530 O O . GLN D 1 526 ? 241.910 -84.836 16.284 1.00 45.94 497 GLN D O 1
ATOM 15536 N N . HIS D 1 527 ? 240.045 -85.973 15.548 1.00 39.61 498 HIS D N 1
ATOM 15537 C CA . HIS D 1 527 ? 239.566 -84.917 14.687 1.00 39.01 498 HIS D CA 1
ATOM 15538 C C . HIS D 1 527 ? 238.579 -83.945 15.353 1.00 41.74 498 HIS D C 1
ATOM 15539 O O . HIS D 1 527 ? 237.957 -83.140 14.656 1.00 39.79 498 HIS D O 1
ATOM 15546 N N . LEU D 1 528 ? 238.498 -83.948 16.705 1.00 39.53 499 LEU D N 1
ATOM 15547 C CA . LEU D 1 528 ? 237.739 -82.941 17.438 1.00 39.20 499 LEU D CA 1
ATOM 15548 C C . LEU D 1 528 ? 238.499 -81.616 17.222 1.00 48.61 499 LEU D C 1
ATOM 15549 O O . LEU D 1 528 ? 239.715 -81.641 16.962 1.00 50.63 499 LEU D O 1
ATOM 15554 N N . ASP D 1 529 ? 237.781 -80.482 17.240 1.00 45.91 500 ASP D N 1
ATOM 15555 C CA . ASP D 1 529 ? 238.350 -79.160 16.975 1.00 45.63 500 ASP D CA 1
ATOM 15556 C C . ASP D 1 529 ? 239.511 -78.791 17.905 1.00 48.05 500 ASP D C 1
ATOM 15557 O O . ASP D 1 529 ? 239.295 -78.605 19.082 1.00 47.78 500 ASP D O 1
ATOM 15562 N N . GLN D 1 530 ? 240.739 -78.687 17.353 1.00 45.24 501 GLN D N 1
ATOM 15563 C CA . GLN D 1 530 ? 241.951 -78.372 18.133 1.00 44.16 501 GLN D CA 1
ATOM 15564 C C . GLN D 1 530 ? 242.388 -76.895 18.033 1.00 46.16 501 GLN D C 1
ATOM 15565 O O . GLN D 1 530 ? 243.474 -76.573 18.504 1.00 46.75 501 GLN D O 1
ATOM 15571 N N . THR D 1 531 ? 241.541 -76.008 17.463 1.00 40.81 502 THR D N 1
ATOM 15572 C CA . THR D 1 531 ? 241.784 -74.558 17.315 1.00 39.08 502 THR D CA 1
ATOM 15573 C C . THR D 1 531 ? 242.280 -73.958 18.614 1.00 43.91 502 THR D C 1
ATOM 15574 O O . THR D 1 531 ? 243.335 -73.312 18.599 1.00 46.02 502 THR D O 1
ATOM 15578 N N . LEU D 1 532 ? 241.581 -74.202 19.737 1.00 38.19 503 LEU D N 1
ATOM 15579 C CA . LEU D 1 532 ? 242.005 -73.657 21.033 1.00 37.76 503 LEU D CA 1
ATOM 15580 C C . LEU D 1 532 ? 242.606 -74.706 21.943 1.00 43.64 503 LEU D C 1
ATOM 15581 O O . LEU D 1 532 ? 243.363 -74.348 22.838 1.00 43.30 503 LEU D O 1
ATOM 15586 N N . ALA D 1 533 ? 242.241 -75.997 21.744 1.00 42.73 504 ALA D N 1
ATOM 15587 C CA . ALA D 1 533 ? 242.693 -77.147 22.538 1.00 42.93 504 ALA D CA 1
ATOM 15588 C C . ALA D 1 533 ? 244.221 -77.379 22.440 1.00 47.97 504 ALA D C 1
ATOM 15589 O O . ALA D 1 533 ? 244.797 -78.006 23.329 1.00 45.87 504 ALA D O 1
ATOM 15591 N N . TYR D 1 534 ? 244.876 -76.823 21.387 1.00 46.68 505 TYR D N 1
ATOM 15592 C CA . TYR D 1 534 ? 246.339 -76.838 21.224 1.00 46.90 505 TYR D CA 1
ATOM 15593 C C . TYR D 1 534 ? 247.019 -75.647 21.924 1.00 50.30 505 TYR D C 1
ATOM 15594 O O . TYR D 1 534 ? 248.200 -75.427 21.720 1.00 54.14 505 TYR D O 1
ATOM 15603 N N . THR D 1 535 ? 246.287 -74.931 22.791 1.00 42.23 506 THR D N 1
ATOM 15604 C CA . THR D 1 535 ? 246.763 -73.801 23.571 1.00 41.35 506 THR D CA 1
ATOM 15605 C C . THR D 1 535 ? 246.571 -74.044 25.048 1.00 45.57 506 THR D C 1
ATOM 15606 O O . THR D 1 535 ? 245.595 -74.643 25.457 1.00 47.26 506 THR D O 1
ATOM 15610 N N . GLU D 1 536 ? 247.483 -73.549 25.848 1.00 42.86 507 GLU D N 1
ATOM 15611 C CA . GLU D 1 536 ? 247.413 -73.616 27.293 1.00 43.55 507 GLU D CA 1
ATOM 15612 C C . GLU D 1 536 ? 247.858 -72.275 27.860 1.00 50.40 507 GLU D C 1
ATOM 15613 O O . GLU D 1 536 ? 248.913 -71.746 27.493 1.00 49.45 507 GLU D O 1
ATOM 15619 N N . LEU D 1 537 ? 247.039 -71.728 28.739 1.00 49.49 508 LEU D N 1
ATOM 15620 C CA . LEU D 1 537 ? 247.297 -70.459 29.401 1.00 50.37 508 LEU D CA 1
ATOM 15621 C C . LEU D 1 537 ? 248.167 -70.726 30.603 1.00 59.45 508 LEU D C 1
ATOM 15622 O O . LEU D 1 537 ? 247.757 -71.407 31.545 1.00 59.24 508 LEU D O 1
ATOM 15627 N N . THR D 1 538 ? 249.394 -70.214 30.543 1.00 60.52 509 THR D N 1
ATOM 15628 C CA . THR D 1 538 ? 250.412 -70.365 31.574 1.00 61.82 509 THR D CA 1
ATOM 15629 C C . THR D 1 538 ? 250.719 -69.024 32.239 1.00 67.52 509 THR D C 1
ATOM 15630 O O . THR D 1 538 ? 250.243 -68.004 31.746 1.00 66.22 509 THR D O 1
ATOM 15634 N N . GLU D 1 539 ? 251.534 -69.017 33.335 1.00 66.64 510 GLU D N 1
ATOM 15635 C CA . GLU D 1 539 ? 251.965 -67.806 34.064 1.00 67.09 510 GLU D CA 1
ATOM 15636 C C . GLU D 1 539 ? 252.693 -66.802 33.129 1.00 70.27 510 GLU D C 1
ATOM 15637 O O . GLU D 1 539 ? 252.670 -65.591 33.356 1.00 69.21 510 GLU D O 1
ATOM 15643 N N . LYS D 1 540 ? 253.330 -67.341 32.088 1.00 66.74 511 LYS D N 1
ATOM 15644 C CA . LYS D 1 540 ? 254.066 -66.630 31.062 1.00 67.26 511 LYS D CA 1
ATOM 15645 C C . LYS D 1 540 ? 253.190 -66.402 29.830 1.00 70.78 511 LYS D C 1
ATOM 15646 O O . LYS D 1 540 ? 253.709 -66.217 28.715 1.00 70.73 511 LYS D O 1
ATOM 15652 N N . GLY D 1 541 ? 251.868 -66.438 30.051 1.00 65.17 512 GLY D N 1
ATOM 15653 C CA . GLY D 1 541 ? 250.853 -66.244 29.022 1.00 63.53 512 GLY D CA 1
ATOM 15654 C C . GLY D 1 541 ? 250.568 -67.481 28.190 1.00 63.44 512 GLY D C 1
ATOM 15655 O O . GLY D 1 541 ? 250.958 -68.589 28.557 1.00 59.78 512 GLY D O 1
ATOM 15656 N N . PRO D 1 542 ? 249.903 -67.324 27.030 1.00 60.65 513 PRO D N 1
ATOM 15657 C CA . PRO D 1 542 ? 249.570 -68.500 26.220 1.00 60.26 513 PRO D CA 1
ATOM 15658 C C . PRO D 1 542 ? 250.772 -69.234 25.637 1.00 64.32 513 PRO D C 1
ATOM 15659 O O . PRO D 1 542 ? 251.769 -68.621 25.267 1.00 64.37 513 PRO D O 1
ATOM 15663 N N . VAL D 1 543 ? 250.665 -70.561 25.583 1.00 59.87 514 VAL D N 1
ATOM 15664 C CA . VAL D 1 543 ? 251.653 -71.476 25.015 1.00 58.80 514 VAL D CA 1
ATOM 15665 C C . VAL D 1 543 ? 250.878 -72.360 24.045 1.00 61.44 514 VAL D C 1
ATOM 15666 O O . VAL D 1 543 ? 249.835 -72.890 24.411 1.00 61.77 514 VAL D O 1
ATOM 15670 N N . SER D 1 544 ? 251.345 -72.472 22.807 1.00 57.82 515 SER D N 1
ATOM 15671 C CA . SER D 1 544 ? 250.661 -73.243 21.784 1.00 58.37 515 SER D CA 1
ATOM 15672 C C . SER D 1 544 ? 251.511 -74.309 21.149 1.00 70.21 515 SER D C 1
ATOM 15673 O O . SER D 1 544 ? 252.736 -74.216 21.134 1.00 70.20 515 SER D O 1
ATOM 15676 N N . ARG D 1 545 ? 250.840 -75.331 20.616 1.00 72.52 516 ARG D N 1
ATOM 15677 C CA . ARG D 1 545 ? 251.440 -76.450 19.904 1.00 74.01 516 ARG D CA 1
ATOM 15678 C C . ARG D 1 545 ? 251.044 -76.336 18.448 1.00 81.36 516 ARG D C 1
ATOM 15679 O O . ARG D 1 545 ? 249.967 -75.844 18.133 1.00 79.17 516 ARG D O 1
ATOM 15687 N N . ARG D 1 546 ? 251.927 -76.781 17.573 1.00 83.54 517 ARG D N 1
ATOM 15688 C CA . ARG D 1 546 ? 251.715 -76.847 16.134 1.00 86.01 517 ARG D CA 1
ATOM 15689 C C . ARG D 1 546 ? 251.393 -78.303 15.791 1.00 94.84 517 ARG D C 1
ATOM 15690 O O . ARG D 1 546 ? 252.098 -79.225 16.216 1.00 95.76 517 ARG D O 1
ATOM 15698 N N . PRO D 1 547 ? 250.313 -78.493 14.990 1.00 93.53 518 PRO D N 1
ATOM 15699 C CA . PRO D 1 547 ? 249.946 -79.846 14.568 1.00 98.59 518 PRO D CA 1
ATOM 15700 C C . PRO D 1 547 ? 251.064 -80.519 13.750 1.00 148.81 518 PRO D C 1
ATOM 15701 O O . PRO D 1 547 ? 250.973 -81.625 13.213 1.00 114.66 518 PRO D O 1
#

Organism: Rhizobium rhizogenes (strain K84 / ATCC BAA-868) (NCBI:txid311403)

Sequence (2012 aa):
RPNVLLISADQWRGDCLSAVGHASVKTPNVDALAQDGVLFTRHFAGTAPSPARATLYTGLYQMNHRVCRNGSPLDARFDNLALAARRGGYDPTLFGYTDTAPDPRGMDPNDPHLTTYEGVLPGFSARQLLPEHEKQWLSWLRSRGHPEATSRDIHIPVGATPGEISDVAPAYSKDETQTAFLAGEFIRWLGEQDAPWFAHVSFLRPHPPFSVPEPYNRMFTPSDGPAFARAANREAEQAVHPLLAFALPLIGKDSFIYGGEGSASDWTSEDLSAIRAIYYGMIAEVDTQLGRIWQALKNVGAWDDTLIIFTSDHAEMMGDHWMLGKGGFFDGSYHVPLVIRDPGHPGGAGRQVERFTSAADIFPTLCDRLGLVPDNHLDGGTLVPFLEGGEPEGWRDAAFWEFDFRDIAKGEAERHFGLKSNACNLAVIRDERFKYVHFAGLPPLLYDLAKDPMELTNVAADADYAAVRLGYAEKLLSLRAQHLDQTLAYTELTEKGPVSRRPRPNVLLISADQWRGDCLSAVGHASVKTPNVDALAQDGVLFTRHFAGTAPSPARATLYTGLYQMNHRVCRNGSPLDARFDNLALAARRGGYDPTLFGYTDTAPDPRGMDPNDPHLTTYEGVLPGFSARQLLPEHEKQWLSWLRSRGHPEATSRDIHIPVGATPGEISDVAPAYSKDETQTAFLAGEFIRWLGEQDAPWFAHVSFLRPHPPFSVPEPYNRMFTPSDGPAFARAANREAEQAVHPLLAFALPLIGKDSFIYGGEGSASDWTSEDLSAIRAIYYGMIAEVDTQLGRIWQALKNVGAWDDTLIIFTSDHAEMMGDHWMLGKGGFFDGSYHVPLVIRDPGHPGGAGRQVERFTSAADIFPTLCDRLGLVPDNHLDGGTLVPFLEGGEPEGWRDAAFWEFDFRDIAKGEAERHFGLKSNACNLAVIRDERFKYVHFAGLPPLLYDLAKDPMELTNVAADADYAAVRLGYAEKLLSLRAQHLDQTLAYTELTEKGPVSRRPRPNVLLISADQWRGDCLSAVGHASVKTPNVDALAQDGVLFTRHFAGTAPSPARATLYTGLYQMNHRVCRNGSPLDARFDNLALAARRGGYDPTLFGYTDTAPDPRGMDPNDPHLTTYEGVLPGFSARQLLPEHEKQWLSWLRSRGHPEATSRDIHIPVGATPGEISDVAPAYSKDETQTAFLAGEFIRWLGEQDAPWFAHVSFLRPHPPFSVPEPYNRMFTPSDGPAFARAANREAEQAVHPLLAFALPLIGKDSFIYGGEGSASDWTSEDLSAIRAIYYGMIAEVDTQLGRIWQALKNVGAWDDTLIIFTSDHAEMMGDHWMLGKGGFFDGSYHVPLVIRDPGHPGGAGRQVERFTSAADIFPTLCDRLGLVPDNHLDGGTLVPFLEGGEPEGWRDAAFWEFDFRDIAKGEAERHFGLKSNACNLAVIRDERFKYVHFAGLPPLLYDLAKDPMELTNVAADADYAAVRLGYAEKLLSLRAQHLDQTLAYTELTEKGPVSRRPRPNVLLISADQWRGDCLSAVGHASVKTPNVDALAQDGVLFTRHFAGTAPSPARATLYTGLYQMNHRVCRNGSPLDARFDNLALAARRGGYDPTLFGYTDTAPDPRGMDPNDPHLTTYEGVLPGFSARQLLPEHEKQWLSWLRSRGHPEATSRDIHIPVGATPGEISDVAPAYSKDETQTAFLAGEFIRWLGEQDAPWFAHVSFLRPHPPFSVPEPYNRMFTPSDGPAFARAANREAEQAVHPLLAFALPLIGKDSFIYGGEGSASDWTSEDLSAIRAIYYGMIAEVDTQLGRIWQALKNVGAWDDTLIIFTSDHAEMMGDHWMLGKGGFFDGSYHVPLVIRDPGHPGGAGRQVERFTSAADIFPTLCDRLGLVPDNHLDGGTLVPFLEGGEPEGWRDAAFWEFDFRDIAKGEAERHFGLKSNACNLAVIRDERFKYVHFAGLPPLLYDLAKDPMELTNVAADADYAAVRLGYAEKLLSLRAQHLDQTLAYTELTEKGPVSRRP

B-factor: mean 59.65, std 17.12, range [24.13, 152.19]

Solvent-accessible surface area: 67079 Å² total

Radius of gyration: 39.7 Å; Cα contacts (8 Å, |Δi|>4): 4802; chains: 4; bounding box: 58×113×101 Å

Foldseek 3Di:
DFAEEEEAEAFAFACQDVCNPFPQFDQVLLNVLQLQFEWENFEWFQEDDLQLLLLLFQLARCLPQVQFDLLRAGDPPTDTLLNLVVVLVAQEEEQEFSLHQHDCPPPDPPDPSNVGSRDHDPNYDYQHYADPFRVVLLVVVVVVPPPVSPGPCQQAAVPDDAAAQDLHAGPDALCSDSLNVSLVSVLVVVVVDDDHHHYYHYHHPPQDLLHHHPPLSQSFDLPDGDDALADPALVLLCVQWVVSVPPQQVDFSCRHHPRHGHGPSPQDSSNLSSSVSSSSSRSVSNSVSSNVNCVSCVVVPSNLRYWYWYKYSWHFSSCHSPDTGAFDFDSRTIRMIIIINHSVQSQLRSHYHHANAYSSQNSQQSCVVSVTDTLWDRLHHHCVCNRNVHDDPPHDQWYKHKHFDADPPPRPVCVSLVHDRVQRMWMWTGHCAWIWIDGSRIDIFIDGCVVRVSRSDGCCVPPVCVVVNVVVVVVVVVSSVVSDICRPVQWDQDPVGIDGDDD/DFAEEEEAEAAAFLCQDVCNPFPFFDQVLLNVLQLQFEWENFEWFQEDDLQLLQLLFQLARCVPQVQFDLLRAGDPPTDTLLNLVVVLVAAEEEQEFSLHQHDCPPPDPVPCSNVGSRDHDPNYDYQHYADPFRVVLLVVVVVVPCPVSPGPCQQAAVPDDAAALDLHAGPDALCSDSLNVSLVSVLVVVVVDPDHHHYYYYHHPVFDLLHHHPPLSQSFDLPDGDDALEDPALVLLLVQWVVSVVPQQVDFSCRHHPRHGHGPSPADSSNLSSSVSSSSSRSVSNSVSSVVNCVSCVVVPSNLRYWYWYKYSWHFSSCHSPDTDAFDFDSRTIRMIIIINHSVQSQLRSHYHHANAYSSQNRQQCCVVSVTDTLWDRLHHHCVCNRNVHDDPPDDQWHKHKHFDADPPPRP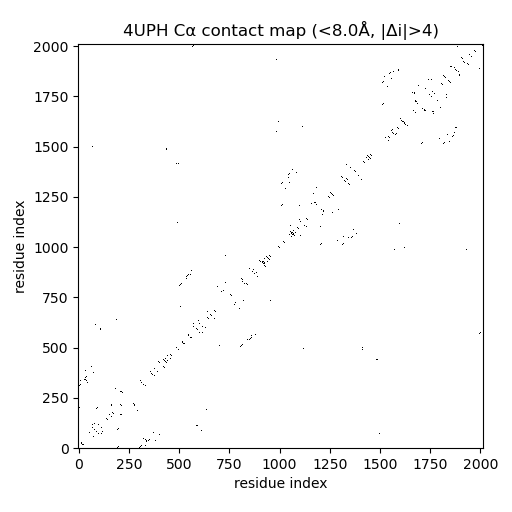VCVSLVHDSVQRMWMWTGHCAWIWIDGSRIDIFIAGCVVRVSRSDGCLVPPVCVVVNVVVVVVVVVSVVVSDICRPVQWDQDPVGIDGDDD/DFAEEEEAEAFAFLCQDVCNPFPQFYQVLLNVLQLQFEWENQEWFQEDDLQLLLLLFQLARCLPQVQFDLLRAGDPPTDTLLNLCVVLVAAEEEQEFSLHQHDCPPPDPVDCSNVGSGDHDPNYDYQHYADPFRVVLLVVVVVVPCPVSPGPCQQAAVPDDAAAQDLHAGPDALCSDSLVVSLVSVLVVVVVDDDHHHYYHYHHPPQDLLHHHPPLSQSFDLVDGDDALEDPDLVLLCVVWVVSVVPQQVDFSCRHHPRHGHGPSPADSSNLSSSVSSNSSRSVSNSVSSVVSCVSCVVVPSNLRYWYWYKYSWHFSSCHHPDTDAFDFDSRGIRMIIIINHSVQSLLRSHYHHANAYSSQNSQQCCVVSVTDTLWDRLGHHCVCNRNVHDDPPGDQWHKHKHFDADPPPRPVCVSLVHDSVQRMWMWTGHCAWIWIDGSRIDIFIDGCVVRVSRSDGCCPPPVCVVVNVVVVVVVVVSVVVSDICRPVQWDQDPVGIDGDDD/DFAEEEEAAAAAFLCQDVCNPFPQFYQVLLNVLLQQFEWENFEWFQFDDLLSLQLQFQLARCLPQVQFDLLRAGDPPTDGLLNLVVVLVAQEEEQEFSLHQHDCPPPDPVPPSNVGSRDHDPNYDYQHYADPFRVVLLVVVVVVVCPVSPGPCQQAAVPDDAAALDLHAGPDALCSDSLNVSLVSVLVVVVVDDDHHHYYHYHHPVQDLLHHHPPLSVSFDLVDGDDALADPALVLLCVQWVVSVVPQQVDFSVRHHPRHGHGPSPQDPSNLSSSVSSSSSRSVSSSVSSVVNCVSCVVVPSNLRYWYWYKYSWHFSSCHHPDTDAFDFDSRTIRMIIIINHSVQSQLTSHYHHANAYSSQNSQQSCVVSVTDTLWDRLHHHCVCNRNVHDDPPDDQWHKHKHFDADPPPRPVCVSLVHDSVQRMWMWTGHCQWIWIDGSRIDIFIDGCVVRVSRSDGCLVPPVCVVVNVVVVVVVVVSVVVSDICRPVQWDQDPVGIDGDDD